Protein 2CZY (pdb70)

Solvent-accessible surface area: 6232 Å² total; per-residue (Å²): 140,41,116,90,126,51,1,67,64,16,18,89,78,0,115,117,132,33,62,110,66,101,74,18,39,104,10,2,38,90,5,0,110,75,30,73,80,171,94,49,104,16,68,18,0,12,180,115,0,15,138,30,2,147,140,53,94,115,10,18,89,22,0,43,76,11,15,69,145,68,110,143,21,102,136,110,258,55,105,47,0,80,40,6,0,71,12,22,71,94,23,214

Nearest PDB structures (foldseek):
  2czy-assembly1_A  TM=9.725E-01  e=4.189E-11  Mus musculus
  2cr7-assembly1_A  TM=8.121E-01  e=2.589E-08  Mus musculus
  6xaw-assembly1_A  TM=9.182E-01  e=4.807E-04  Saccharomyces cerevisiae S288C
  6xdj-assembly1_A  TM=7.863E-01  e=4.947E-03  Serratia sp. FS14
  8i02-assembly1_A  TM=8.839E-01  e=1.018E-01  Schizosaccharomyces pombe

Sequence (92 aa):
PVHVEDALTYLDQVKIRFGSDPATYNGFLEIMKEFKSQSIDTPGVIRRVSQLFHEHPDLIVGFNAFLPLGYRIDIPKAPQLIMLANVALTGEPVHVEDALTYLDQVKIRFGSDPATYNGFLEIMKEFKSQSIDTPGVIRRVSQLFHEHPDLIVGFNAFLPLGYRIDIPKAPQLIMLANVALTGEPVHVEDALTYLDQVKIRFGSDPATYNGFLEIMKEFKSQSIDTPGVIRRVSQLFHEHPDLIVGFNAFLPLGYRIDIPKAPQLIMLANVALTGEPVHVEDALTYLDQVKIRFGSDPATYNGFLEIMKEFKSQSIDTPGVIRRVSQLFHEHPDLIVGFNAFLPLGYRIDIPKAPQLIMLANVALTGEPVHVEDALTYLDQVKIRFGSDPATYNGFLEIMKEFKSQSIDTPGVIRRVSQLFHEHPDLIVGFNAFLPLGYRIDIPKAPQLIMLANVALTGEPVHVEDALTYLDQVKIRFGSDPATYNGFLEIMKEFKSQSIDTPGVIRRVSQLFHEHPDLIVGFNAFLPLGYRIDIPKAPQLIMLANVALTGEPVHVEDALTYLDQVKIRFGSDPATYNGFLEIMKEFKSQSIDTPGVIRRVSQLFHEHPDLIVGFNAFLPLGYRIDIPKAPQLIMLANVALTGEPVHVEDALTYLDQVKIRFGSDPATYNGFLEIMKEFKSQSIDTPGVIRRVSQLFHEHPDLIVGFNAFLPLGYRIDIPKAPQLIMLANVALTGEPVHVEDALTYLDQVKIRFGSDPATYNGFLEIMKEFKSQSIDTPGVIRRVSQLFHEHPDLIVGFNAFLPLGYRIDIPKAPQLIMLANVALTGEPVHVEDALTYLDQVKIRFGSDPATYNGFLEIMKEFKSQSIDTPGVIRRVSQLFHEHPDLIVGFNAFLPLGYRIDIPKAPQLIMLANVALTGEPVHVEDALTYLDQVKIRFGSDPATYNGFLEIMKEFKSQSIDTPGVIRRVSQLFHEHPDLIVGFNAFLPLGYRIDIPKAPQLIMLANVALTGEPVHVEDALTYLDQVKIRFGSDPATYNGFLEIMKEFKSQSIDTPGVIRRVSQLFHEHPDLIVGFNAFLPLGYRIDIPKAPQLIMLANVALTGEPVHVEDALTYLDQVKIRFGSDPATYNGFLEIMKEFKSQSIDTPGVIRRVSQLFHEHPDLIVGFNAFLPLGYRIDIPKAPQLIMLANVALTGEPVHVEDALTYLDQVKIRFGSDPATYNGFLEIMKEFKSQSIDTPGVIRRVSQLFHEHPDLIVGFNAFLPLGYRIDIPKAPQLIMLANVALTGEPVHVEDALTYLDQVKIRFGSDPATYNGFLEIMKEFKSQSIDTPGVIRRVSQLFHEHPDLIVGFNAFLPLGYRIDIPKAPQLIMLANVALTGEPVHVEDALTYLDQVKIRFGSDPATYNGFLEIMKEFKSQSIDTPGVIRRVSQLFHEHPDLIVGFNAFLPLGYRIDIPKAPQLIMLANVALTGEPVHVEDALTYLDQVKIRFGSDPATYNGFLEIMKEFKSQSIDTPGVIRRVSQLFHEHPDLIVGFNAFLPLGYRIDIPKAPQLIMLANVALTGEPVHVEDALTYLDQVKIRFGSDPATYNGFLEIMKEFKSQSIDTPGVIRRVSQLFHEHPDLIVGFNAFLPLGYRIDIPKAPQLIMLANVALTGEPVHVEDALTYLDQVKIRFGSDPATYNGFLEIMKEFKSQSIDTPGVIRRVSQLFHEHPDLIVGFNAFLPLGYRIDIPKAPQLIMLANVALTGEPVHVEDALTYLDQVKIRFGSDPATYNGFLEIMKEFKSQSIDTPGVIRRVSQLFHEHPDLIVGFNAFLPLGYRIDIPKAPQLIMLANVALTGE

Foldseek 3Di:
DPDPVLVVVLLVVQCVVQVVPCVLSVQLCCLVVVVVVVPDDPVVSLVSQLVSPLDDVVNNVSVQVPDDPVDGRDNDD/DVCVVVVVCVVVVPD

GO terms:
  GO:0005515 protein binding (F, IPI)
  GO:0005634 nucleus (C, IDA)
  GO:0005737 cytoplasm (C, IDA)
  GO:0048738 cardiac muscle tissue development (P, IDA)
  GO:0007519 skeletal muscle tissue development (P, IDA)
  GO:0045786 negative regulation of cell cycle (P, TAS)
  GO:0001741 XY body (C, IDA)
  GO:0000805 X chromosome (C, IDA)
  GO:0000806 Y chromosome (C, IDA)
  GO:0030849 autosome (C, IDA)
  GO:0003682 chromatin binding (F, IDA)
  GO:0003714 transcription corepressor activity (F, IDA)
  GO:0045892 negative regulation of DNA-templated transcription (P, IDA)

Structure (mmCIF, N/CA/C/O backbone):
data_2CZY
#
_entry.id   2CZY
#
loop_
_entity.id
_entity.type
_entity.pdbx_description
1 polymer 'Paired amphipathic helix protein Sin3b'
2 polymer 'transcription factor REST (version 3)'
#
loop_
_atom_site.group_PDB
_atom_site.id
_atom_site.type_symbol
_atom_site.label_atom_id
_atom_site.label_alt_id
_atom_site.label_comp_id
_atom_site.label_asym_id
_atom_site.label_entity_id
_atom_site.label_seq_id
_atom_site.pdbx_PDB_ins_code
_atom_site.Cartn_x
_atom_site.Cartn_y
_atom_site.Cartn_z
_atom_site.occupancy
_atom_site.B_iso_or_equiv
_atom_site.auth_seq_id
_atom_site.auth_comp_id
_atom_site.auth_asym_id
_atom_site.auth_atom_id
_atom_site.pdbx_PDB_model_num
ATOM 1 N N . PRO A 1 1 ? 2.744 13.454 -7.692 1.00 0.00 31 PRO A N 1
ATOM 2 C CA . PRO A 1 1 ? 2.623 14.104 -6.359 1.00 0.00 31 PRO A CA 1
ATOM 3 C C . PRO A 1 1 ? 1.888 13.213 -5.358 1.00 0.00 31 PRO A C 1
ATOM 4 O O . PRO A 1 1 ? 0.657 13.170 -5.339 1.00 0.00 31 PRO A O 1
ATOM 17 N N . VAL A 1 2 ? 2.650 12.507 -4.530 1.00 0.00 32 VAL A N 1
ATOM 18 C CA . VAL A 1 2 ? 2.082 11.623 -3.531 1.00 0.00 32 VAL A CA 1
ATOM 19 C C . VAL A 1 2 ? 1.346 12.409 -2.451 1.00 0.00 32 VAL A C 1
ATOM 20 O O . VAL A 1 2 ? 1.903 12.701 -1.393 1.00 0.00 32 VAL A O 1
ATOM 33 N N . HIS A 1 3 ? 0.091 12.750 -2.726 1.00 0.00 33 HIS A N 1
ATOM 34 C CA . HIS A 1 3 ? -0.721 13.502 -1.777 1.00 0.00 33 HIS A CA 1
ATOM 35 C C . HIS A 1 3 ? -2.026 12.770 -1.480 1.00 0.00 33 HIS A C 1
ATOM 36 O O . HIS A 1 3 ? -2.252 11.663 -1.968 1.00 0.00 33 HIS A O 1
ATOM 51 N N . VAL A 1 4 ? -2.883 13.395 -0.676 1.00 0.00 34 VAL A N 1
ATOM 52 C CA . VAL A 1 4 ? -4.166 12.802 -0.316 1.00 0.00 34 VAL A CA 1
ATOM 53 C C . VAL A 1 4 ? -4.947 12.378 -1.556 1.00 0.00 34 VAL A C 1
ATOM 54 O O . VAL A 1 4 ? -5.739 11.437 -1.511 1.00 0.00 34 VAL A O 1
ATOM 67 N N . GLU A 1 5 ? -4.714 13.077 -2.663 1.00 0.00 35 GLU A N 1
ATOM 68 C CA . GLU A 1 5 ? -5.394 12.773 -3.916 1.00 0.00 35 GLU A CA 1
ATOM 69 C C . GLU A 1 5 ? -4.849 11.485 -4.529 1.00 0.00 35 GLU A C 1
ATOM 70 O O . GLU A 1 5 ? -5.608 10.659 -5.036 1.00 0.00 35 GLU A O 1
ATOM 82 N N . ASP A 1 6 ? -3.531 11.322 -4.475 1.00 0.00 36 ASP A N 1
ATOM 83 C CA . ASP A 1 6 ? -2.885 10.135 -5.024 1.00 0.00 36 ASP A CA 1
ATOM 84 C C . ASP A 1 6 ? -3.248 8.896 -4.212 1.00 0.00 36 ASP A C 1
ATOM 85 O O . ASP A 1 6 ? -3.452 7.816 -4.767 1.00 0.00 36 ASP A O 1
ATOM 94 N N . ALA A 1 7 ? -3.330 9.060 -2.896 1.00 0.00 37 ALA A N 1
ATOM 95 C CA . ALA A 1 7 ? -3.671 7.954 -2.010 1.00 0.00 37 ALA A CA 1
ATOM 96 C C . ALA A 1 7 ? -5.148 7.596 -2.132 1.00 0.00 37 ALA A C 1
ATOM 97 O O . ALA A 1 7 ? -5.526 6.429 -2.021 1.00 0.00 37 ALA A O 1
ATOM 104 N N . LEU A 1 8 ? -5.979 8.607 -2.363 1.00 0.00 38 LEU A N 1
ATOM 105 C CA . LEU A 1 8 ? -7.415 8.401 -2.501 1.00 0.00 38 LEU A CA 1
ATOM 106 C C . LEU A 1 8 ? -7.727 7.532 -3.715 1.00 0.00 38 LEU A C 1
ATOM 107 O O . LEU A 1 8 ? -8.417 6.519 -3.605 1.00 0.00 38 LEU A O 1
ATOM 123 N N . THR A 1 9 ? -7.214 7.935 -4.874 1.00 0.00 39 THR A N 1
ATOM 124 C CA . THR A 1 9 ? -7.440 7.191 -6.108 1.00 0.00 39 THR A CA 1
ATOM 125 C C . THR A 1 9 ? -6.912 5.766 -5.989 1.00 0.00 39 THR A C 1
ATOM 126 O O . THR A 1 9 ? -7.556 4.815 -6.431 1.00 0.00 39 THR A O 1
ATOM 137 N N . TYR A 1 10 ? -5.731 5.629 -5.395 1.00 0.00 40 TYR A N 1
ATOM 138 C CA . TYR A 1 10 ? -5.108 4.322 -5.225 1.00 0.00 40 TYR A CA 1
ATOM 139 C C . TYR A 1 10 ? -6.066 3.343 -4.552 1.00 0.00 40 TYR A C 1
ATOM 140 O O . TYR A 1 10 ? -6.222 2.207 -4.997 1.00 0.00 40 TYR A O 1
ATOM 158 N N . LEU A 1 11 ? -6.704 3.795 -3.477 1.00 0.00 41 LEU A N 1
ATOM 159 C CA . LEU A 1 11 ? -7.647 2.960 -2.742 1.00 0.00 41 LEU A CA 1
ATOM 160 C C . LEU A 1 11 ? -8.845 2.595 -3.614 1.00 0.00 41 LEU A C 1
ATOM 161 O O . LEU A 1 11 ? -9.292 1.449 -3.621 1.00 0.00 41 LEU A O 1
ATOM 177 N N . ASP A 1 12 ? -9.358 3.577 -4.347 1.00 0.00 42 ASP A N 1
ATOM 178 C CA . ASP A 1 12 ? -10.504 3.359 -5.223 1.00 0.00 42 ASP A CA 1
ATOM 179 C C . ASP A 1 12 ? -10.139 2.433 -6.377 1.00 0.00 42 ASP A C 1
ATOM 180 O O . ASP A 1 12 ? -10.983 1.701 -6.894 1.00 0.00 42 ASP A O 1
ATOM 189 N N . GLN A 1 13 ? -8.874 2.470 -6.772 1.00 0.00 43 GLN A N 1
ATOM 190 C CA . GLN A 1 13 ? -8.388 1.634 -7.864 1.00 0.00 43 GLN A CA 1
ATOM 191 C C . GLN A 1 13 ? -8.192 0.197 -7.399 1.00 0.00 43 GLN A C 1
ATOM 192 O O . GLN A 1 13 ? -8.358 -0.747 -8.171 1.00 0.00 43 GLN A O 1
ATOM 206 N N . VAL A 1 14 ? -7.845 0.044 -6.131 1.00 0.00 44 VAL A N 1
ATOM 207 C CA . VAL A 1 14 ? -7.628 -1.274 -5.547 1.00 0.00 44 VAL A CA 1
ATOM 208 C C . VAL A 1 14 ? -8.955 -1.941 -5.195 1.00 0.00 44 VAL A C 1
ATOM 209 O O . VAL A 1 14 ? -9.043 -3.167 -5.125 1.00 0.00 44 VAL A O 1
ATOM 222 N N . LYS A 1 15 ? -9.982 -1.127 -4.973 1.00 0.00 45 LYS A N 1
ATOM 223 C CA . LYS A 1 15 ? -11.303 -1.640 -4.628 1.00 0.00 45 LYS A CA 1
ATOM 224 C C . LYS A 1 15 ? -12.024 -2.164 -5.866 1.00 0.00 45 LYS A C 1
ATOM 225 O O . LYS A 1 15 ? -12.634 -3.233 -5.836 1.00 0.00 45 LYS A O 1
ATOM 244 N N . ILE A 1 16 ? -11.955 -1.402 -6.953 1.00 0.00 46 ILE A N 1
ATOM 245 C CA . ILE A 1 16 ? -12.604 -1.787 -8.198 1.00 0.00 46 ILE A CA 1
ATOM 246 C C . ILE A 1 16 ? -11.925 -3.002 -8.826 1.00 0.00 46 ILE A C 1
ATOM 247 O O . ILE A 1 16 ? -12.585 -3.982 -9.172 1.00 0.00 46 ILE A O 1
ATOM 263 N N . ARG A 1 17 ? -10.606 -2.930 -8.972 1.00 0.00 47 ARG A N 1
ATOM 264 C CA . ARG A 1 17 ? -9.841 -4.024 -9.563 1.00 0.00 47 ARG A CA 1
ATOM 265 C C . ARG A 1 17 ? -10.052 -5.324 -8.790 1.00 0.00 47 ARG A C 1
ATOM 266 O O . ARG A 1 17 ? -9.972 -6.413 -9.357 1.00 0.00 47 ARG A O 1
ATOM 287 N N . PHE A 1 18 ? -10.322 -5.203 -7.494 1.00 0.00 48 PHE A N 1
ATOM 288 C CA . PHE A 1 18 ? -10.544 -6.371 -6.648 1.00 0.00 48 PHE A CA 1
ATOM 289 C C . PHE A 1 18 ? -11.972 -6.390 -6.112 1.00 0.00 48 PHE A C 1
ATOM 290 O O . PHE A 1 18 ? -12.208 -6.745 -4.957 1.00 0.00 48 PHE A O 1
ATOM 307 N N . GLY A 1 19 ? -12.919 -6.004 -6.960 1.00 0.00 49 GLY A N 1
ATOM 308 C CA . GLY A 1 19 ? -14.312 -5.984 -6.556 1.00 0.00 49 GLY A CA 1
ATOM 309 C C . GLY A 1 19 ? -14.839 -7.364 -6.212 1.00 0.00 49 GLY A C 1
ATOM 310 O O . GLY A 1 19 ? -15.757 -7.501 -5.404 1.00 0.00 49 GLY A O 1
ATOM 314 N N . SER A 1 20 ? -14.258 -8.388 -6.828 1.00 0.00 50 SER A N 1
ATOM 315 C CA . SER A 1 20 ? -14.675 -9.764 -6.582 1.00 0.00 50 SER A CA 1
ATOM 316 C C . SER A 1 20 ? -13.771 -10.447 -5.558 1.00 0.00 50 SER A C 1
ATOM 317 O O . SER A 1 20 ? -13.895 -11.648 -5.315 1.00 0.00 50 SER A O 1
ATOM 325 N N . ASP A 1 21 ? -12.864 -9.682 -4.956 1.00 0.00 51 ASP A N 1
ATOM 326 C CA . ASP A 1 21 ? -11.951 -10.219 -3.962 1.00 0.00 51 ASP A CA 1
ATOM 327 C C . ASP A 1 21 ? -11.758 -9.234 -2.810 1.00 0.00 51 ASP A C 1
ATOM 328 O O . ASP A 1 21 ? -10.825 -8.431 -2.820 1.00 0.00 51 ASP A O 1
ATOM 337 N N . PRO A 1 22 ? -12.641 -9.285 -1.798 1.00 0.00 52 PRO A N 1
ATOM 338 C CA . PRO A 1 22 ? -12.563 -8.394 -0.636 1.00 0.00 52 PRO A CA 1
ATOM 339 C C . PRO A 1 22 ? -11.371 -8.709 0.262 1.00 0.00 52 PRO A C 1
ATOM 340 O O . PRO A 1 22 ? -10.881 -7.844 0.987 1.00 0.00 52 PRO A O 1
ATOM 351 N N . ALA A 1 23 ? -10.910 -9.955 0.210 1.00 0.00 53 ALA A N 1
ATOM 352 C CA . ALA A 1 23 ? -9.776 -10.385 1.020 1.00 0.00 53 ALA A CA 1
ATOM 353 C C . ALA A 1 23 ? -8.541 -9.537 0.734 1.00 0.00 53 ALA A C 1
ATOM 354 O O . ALA A 1 23 ? -7.837 -9.118 1.653 1.00 0.00 53 ALA A O 1
ATOM 361 N N . THR A 1 24 ? -8.284 -9.289 -0.545 1.00 0.00 54 THR A N 1
ATOM 362 C CA . THR A 1 24 ? -7.133 -8.491 -0.954 1.00 0.00 54 THR A CA 1
ATOM 363 C C . THR A 1 24 ? -7.220 -7.078 -0.386 1.00 0.00 54 THR A C 1
ATOM 364 O O . THR A 1 24 ? -6.237 -6.544 0.130 1.00 0.00 54 THR A O 1
ATOM 375 N N . TYR A 1 25 ? -8.401 -6.478 -0.483 1.00 0.00 55 TYR A N 1
ATOM 376 C CA . TYR A 1 25 ? -8.617 -5.127 0.021 1.00 0.00 55 TYR A CA 1
ATOM 377 C C . TYR A 1 25 ? -8.363 -5.059 1.523 1.00 0.00 55 TYR A C 1
ATOM 378 O O . TYR A 1 25 ? -7.616 -4.204 1.999 1.00 0.00 55 TYR A O 1
ATOM 396 N N . ASN A 1 26 ? -8.987 -5.969 2.266 1.00 0.00 56 ASN A N 1
ATOM 397 C CA . ASN A 1 26 ? -8.829 -6.013 3.714 1.00 0.00 56 ASN A CA 1
ATOM 398 C C . ASN A 1 26 ? -7.364 -6.211 4.095 1.00 0.00 56 ASN A C 1
ATOM 399 O O . ASN A 1 26 ? -6.913 -5.735 5.136 1.00 0.00 56 ASN A O 1
ATOM 410 N N . GLY A 1 27 ? -6.627 -6.916 3.242 1.00 0.00 57 GLY A N 1
ATOM 411 C CA . GLY A 1 27 ? -5.223 -7.163 3.505 1.00 0.00 57 GLY A CA 1
ATOM 412 C C . GLY A 1 27 ? -4.388 -5.899 3.430 1.00 0.00 57 GLY A C 1
ATOM 413 O O . GLY A 1 27 ? -3.526 -5.667 4.277 1.00 0.00 57 GLY A O 1
ATOM 417 N N . PHE A 1 28 ? -4.646 -5.080 2.416 1.00 0.00 58 PHE A N 1
ATOM 418 C CA . PHE A 1 28 ? -3.914 -3.833 2.234 1.00 0.00 58 PHE A CA 1
ATOM 419 C C . PHE A 1 28 ? -4.113 -2.905 3.428 1.00 0.00 58 PHE A C 1
ATOM 420 O O . PHE A 1 28 ? -3.161 -2.303 3.925 1.00 0.00 58 PHE A O 1
ATOM 437 N N . LEU A 1 29 ? -5.357 -2.794 3.885 1.00 0.00 59 LEU A N 1
ATOM 438 C CA . LEU A 1 29 ? -5.679 -1.940 5.022 1.00 0.00 59 LEU A CA 1
ATOM 439 C C . LEU A 1 29 ? -4.964 -2.417 6.280 1.00 0.00 59 LEU A C 1
ATOM 440 O O . LEU A 1 29 ? -4.521 -1.611 7.099 1.00 0.00 59 LEU A O 1
ATOM 456 N N . GLU A 1 30 ? -4.852 -3.733 6.429 1.00 0.00 60 GLU A N 1
ATOM 457 C CA . GLU A 1 30 ? -4.189 -4.318 7.588 1.00 0.00 60 GLU A CA 1
ATOM 458 C C . GLU A 1 30 ? -2.732 -3.876 7.661 1.00 0.00 60 GLU A C 1
ATOM 459 O O . GLU A 1 30 ? -2.238 -3.509 8.728 1.00 0.00 60 GLU A O 1
ATOM 471 N N . ILE A 1 31 ? -2.051 -3.910 6.521 1.00 0.00 61 ILE A N 1
ATOM 472 C CA . ILE A 1 31 ? -0.649 -3.512 6.456 1.00 0.00 61 ILE A CA 1
ATOM 473 C C . ILE A 1 31 ? -0.470 -2.066 6.906 1.00 0.00 61 ILE A C 1
ATOM 474 O O . ILE A 1 31 ? 0.338 -1.775 7.787 1.00 0.00 61 ILE A O 1
ATOM 490 N N . MET A 1 32 ? -1.230 -1.162 6.295 1.00 0.00 62 MET A N 1
ATOM 491 C CA . MET A 1 32 ? -1.154 0.254 6.634 1.00 0.00 62 MET A CA 1
ATOM 492 C C . MET A 1 32 ? -1.588 0.492 8.077 1.00 0.00 62 MET A C 1
ATOM 493 O O . MET A 1 32 ? -0.889 1.154 8.845 1.00 0.00 62 MET A O 1
ATOM 507 N N . LYS A 1 33 ? -2.745 -0.051 8.439 1.00 0.00 63 LYS A N 1
ATOM 508 C CA . LYS A 1 33 ? -3.272 0.102 9.791 1.00 0.00 63 LYS A CA 1
ATOM 509 C C . LYS A 1 33 ? -2.301 -0.465 10.821 1.00 0.00 63 LYS A C 1
ATOM 510 O O . LYS A 1 33 ? -2.109 0.112 11.892 1.00 0.00 63 LYS A O 1
ATOM 529 N N . GLU A 1 34 ? -1.689 -1.598 10.490 1.00 0.00 64 GLU A N 1
ATOM 530 C CA . GLU A 1 34 ? -0.736 -2.242 11.387 1.00 0.00 64 GLU A CA 1
ATOM 531 C C . GLU A 1 34 ? 0.511 -1.382 11.565 1.00 0.00 64 GLU A C 1
ATOM 532 O O . GLU A 1 34 ? 1.142 -1.399 12.622 1.00 0.00 64 GLU A O 1
ATOM 544 N N . PHE A 1 35 ? 0.860 -0.632 10.525 1.00 0.00 65 PHE A N 1
ATOM 545 C CA . PHE A 1 35 ? 2.032 0.235 10.567 1.00 0.00 65 PHE A CA 1
ATOM 546 C C . PHE A 1 35 ? 1.803 1.414 11.507 1.00 0.00 65 PHE A C 1
ATOM 547 O O . PHE A 1 35 ? 2.699 1.809 12.252 1.00 0.00 65 PHE A O 1
ATOM 564 N N . LYS A 1 36 ? 0.597 1.971 11.468 1.00 0.00 66 LYS A N 1
ATOM 565 C CA . LYS A 1 36 ? 0.251 3.105 12.318 1.00 0.00 66 LYS A CA 1
ATOM 566 C C . LYS A 1 36 ? 0.405 2.744 13.792 1.00 0.00 66 LYS A C 1
ATOM 567 O O . LYS A 1 36 ? 0.790 3.581 14.609 1.00 0.00 66 LYS A O 1
ATOM 586 N N . SER A 1 37 ? 0.104 1.493 14.123 1.00 0.00 67 SER A N 1
ATOM 587 C CA . SER A 1 37 ? 0.211 1.018 15.497 1.00 0.00 67 SER A CA 1
ATOM 588 C C . SER A 1 37 ? 1.661 1.040 15.980 1.00 0.00 67 SER A C 1
ATOM 589 O O . SER A 1 37 ? 1.924 0.961 17.180 1.00 0.00 67 SER A O 1
ATOM 597 N N . GLN A 1 38 ? 2.598 1.147 15.040 1.00 0.00 68 GLN A N 1
ATOM 598 C CA . GLN A 1 38 ? 4.020 1.179 15.373 1.00 0.00 68 GLN A CA 1
ATOM 599 C C . GLN A 1 38 ? 4.499 -0.193 15.839 1.00 0.00 68 GLN A C 1
ATOM 600 O O . GLN A 1 38 ? 5.297 -0.300 16.771 1.00 0.00 68 GLN A O 1
ATOM 614 N N . SER A 1 39 ? 4.006 -1.239 15.184 1.00 0.00 69 SER A N 1
ATOM 615 C CA . SER A 1 39 ? 4.383 -2.605 15.530 1.00 0.00 69 SER A CA 1
ATOM 616 C C . SER A 1 39 ? 5.116 -3.275 14.372 1.00 0.00 69 SER A C 1
ATOM 617 O O . SER A 1 39 ? 6.202 -3.828 14.549 1.00 0.00 69 SER A O 1
ATOM 625 N N . ILE A 1 40 ? 4.516 -3.221 13.188 1.00 0.00 70 ILE A N 1
ATOM 626 C CA . ILE A 1 40 ? 5.113 -3.823 12.001 1.00 0.00 70 ILE A CA 1
ATOM 627 C C . ILE A 1 40 ? 6.197 -2.922 11.416 1.00 0.00 70 ILE A C 1
ATOM 628 O O . ILE A 1 40 ? 5.986 -1.725 11.221 1.00 0.00 70 ILE A O 1
ATOM 644 N N . ASP A 1 41 ? 7.357 -3.507 11.139 1.00 0.00 71 ASP A N 1
ATOM 645 C CA . ASP A 1 41 ? 8.476 -2.758 10.577 1.00 0.00 71 ASP A CA 1
ATOM 646 C C . ASP A 1 41 ? 8.220 -2.418 9.111 1.00 0.00 71 ASP A C 1
ATOM 647 O O . ASP A 1 41 ? 7.245 -2.878 8.519 1.00 0.00 71 ASP A O 1
ATOM 656 N N . THR A 1 42 ? 9.103 -1.608 8.533 1.00 0.00 72 THR A N 1
ATOM 657 C CA . THR A 1 42 ? 8.969 -1.205 7.136 1.00 0.00 72 THR A CA 1
ATOM 658 C C . THR A 1 42 ? 8.996 -2.423 6.213 1.00 0.00 72 THR A C 1
ATOM 659 O O . THR A 1 42 ? 8.050 -2.662 5.463 1.00 0.00 72 THR A O 1
ATOM 670 N N . PRO A 1 43 ? 10.083 -3.216 6.258 1.00 0.00 73 PRO A N 1
ATOM 671 C CA . PRO A 1 43 ? 10.222 -4.413 5.423 1.00 0.00 73 PRO A CA 1
ATOM 672 C C . PRO A 1 43 ? 8.954 -5.260 5.404 1.00 0.00 73 PRO A C 1
ATOM 673 O O . PRO A 1 43 ? 8.649 -5.918 4.409 1.00 0.00 73 PRO A O 1
ATOM 684 N N . GLY A 1 44 ? 8.217 -5.237 6.510 1.00 0.00 74 GLY A N 1
ATOM 685 C CA . GLY A 1 44 ? 6.989 -6.004 6.599 1.00 0.00 74 GLY A CA 1
ATOM 686 C C . GLY A 1 44 ? 5.879 -5.421 5.747 1.00 0.00 74 GLY A C 1
ATOM 687 O O . GLY A 1 44 ? 5.040 -6.153 5.222 1.00 0.00 74 GLY A O 1
ATOM 691 N N . VAL A 1 45 ? 5.876 -4.099 5.609 1.00 0.00 75 VAL A N 1
ATOM 692 C CA . VAL A 1 45 ? 4.862 -3.417 4.813 1.00 0.00 75 VAL A CA 1
ATOM 693 C C . VAL A 1 45 ? 5.066 -3.679 3.326 1.00 0.00 75 VAL A C 1
ATOM 694 O O . VAL A 1 45 ? 4.126 -4.028 2.611 1.00 0.00 75 VAL A O 1
ATOM 707 N N . ILE A 1 46 ? 6.301 -3.509 2.866 1.00 0.00 76 ILE A N 1
ATOM 708 C CA . ILE A 1 46 ? 6.632 -3.727 1.464 1.00 0.00 76 ILE A CA 1
ATOM 709 C C . ILE A 1 46 ? 6.515 -5.201 1.092 1.00 0.00 76 ILE A C 1
ATOM 710 O O . ILE A 1 46 ? 6.172 -5.541 -0.040 1.00 0.00 76 ILE A O 1
ATOM 726 N N . ARG A 1 47 ? 6.803 -6.073 2.053 1.00 0.00 77 ARG A N 1
ATOM 727 C CA . ARG A 1 47 ? 6.731 -7.512 1.826 1.00 0.00 77 ARG A CA 1
ATOM 728 C C . ARG A 1 47 ? 5.301 -7.945 1.519 1.00 0.00 77 ARG A C 1
ATOM 729 O O . ARG A 1 47 ? 5.044 -8.613 0.517 1.00 0.00 77 ARG A O 1
ATOM 750 N N . ARG A 1 48 ? 4.371 -7.561 2.389 1.00 0.00 78 ARG A N 1
ATOM 751 C CA . ARG A 1 48 ? 2.966 -7.911 2.210 1.00 0.00 78 ARG A CA 1
ATOM 752 C C . ARG A 1 48 ? 2.446 -7.414 0.865 1.00 0.00 78 ARG A C 1
ATOM 753 O O . ARG A 1 48 ? 1.807 -8.159 0.123 1.00 0.00 78 ARG A O 1
ATOM 774 N N . VAL A 1 49 ? 2.725 -6.152 0.556 1.00 0.00 79 VAL A N 1
ATOM 775 C CA . VAL A 1 49 ? 2.287 -5.560 -0.701 1.00 0.00 79 VAL A CA 1
ATOM 776 C C . VAL A 1 49 ? 2.894 -6.295 -1.891 1.00 0.00 79 VAL A C 1
ATOM 777 O O . VAL A 1 49 ? 2.217 -6.552 -2.887 1.00 0.00 79 VAL A O 1
ATOM 790 N N . SER A 1 50 ? 4.175 -6.632 -1.781 1.00 0.00 80 SER A N 1
ATOM 791 C CA . SER A 1 50 ? 4.874 -7.339 -2.847 1.00 0.00 80 SER A CA 1
ATOM 792 C C . SER A 1 50 ? 4.255 -8.710 -3.097 1.00 0.00 80 SER A C 1
ATOM 793 O O . SER A 1 50 ? 4.366 -9.263 -4.191 1.00 0.00 80 SER A O 1
ATOM 801 N N . GLN A 1 51 ? 3.602 -9.251 -2.076 1.00 0.00 81 GLN A N 1
ATOM 802 C CA . GLN A 1 51 ? 2.963 -10.558 -2.181 1.00 0.00 81 GLN A CA 1
ATOM 803 C C . GLN A 1 51 ? 1.479 -10.411 -2.503 1.00 0.00 81 GLN A C 1
ATOM 804 O O . GLN A 1 51 ? 0.907 -11.221 -3.233 1.00 0.00 81 GLN A O 1
ATOM 818 N N . LEU A 1 52 ? 0.861 -9.371 -1.952 1.00 0.00 82 LEU A N 1
ATOM 819 C CA . LEU A 1 52 ? -0.556 -9.114 -2.177 1.00 0.00 82 LEU A CA 1
ATOM 820 C C . LEU A 1 52 ? -0.832 -8.838 -3.652 1.00 0.00 82 LEU A C 1
ATOM 821 O O . LEU A 1 52 ? -1.793 -9.352 -4.222 1.00 0.00 82 LEU A O 1
ATOM 837 N N . PHE A 1 53 ? 0.019 -8.019 -4.263 1.00 0.00 83 PHE A N 1
ATOM 838 C CA . PHE A 1 53 ? -0.132 -7.672 -5.671 1.00 0.00 83 PHE A CA 1
ATOM 839 C C . PHE A 1 53 ? 0.929 -8.367 -6.520 1.00 0.00 83 PHE A C 1
ATOM 840 O O . PHE A 1 53 ? 1.625 -7.727 -7.310 1.00 0.00 83 PHE A O 1
ATOM 857 N N . HIS A 1 54 ? 1.050 -9.679 -6.349 1.00 0.00 84 HIS A N 1
ATOM 858 C CA . HIS A 1 54 ? 2.027 -10.461 -7.095 1.00 0.00 84 HIS A CA 1
ATOM 859 C C . HIS A 1 54 ? 1.683 -10.493 -8.582 1.00 0.00 84 HIS A C 1
ATOM 860 O O . HIS A 1 54 ? 2.570 -10.579 -9.432 1.00 0.00 84 HIS A O 1
ATOM 875 N N . GLU A 1 55 ? 0.392 -10.428 -8.889 1.00 0.00 85 GLU A N 1
ATOM 876 C CA . GLU A 1 55 ? -0.065 -10.452 -10.275 1.00 0.00 85 GLU A CA 1
ATOM 877 C C . GLU A 1 55 ? -0.626 -9.094 -10.692 1.00 0.00 85 GLU A C 1
ATOM 878 O O . GLU A 1 55 ? -1.471 -9.010 -11.583 1.00 0.00 85 GLU A O 1
ATOM 890 N N . HIS A 1 56 ? -0.150 -8.035 -10.044 1.00 0.00 86 HIS A N 1
ATOM 891 C CA . HIS A 1 56 ? -0.606 -6.684 -10.352 1.00 0.00 86 HIS A CA 1
ATOM 892 C C . HIS A 1 56 ? 0.557 -5.695 -10.323 1.00 0.00 86 HIS A C 1
ATOM 893 O O . HIS A 1 56 ? 0.919 -5.184 -9.265 1.00 0.00 86 HIS A O 1
ATOM 908 N N . PRO A 1 57 ? 1.162 -5.409 -11.491 1.00 0.00 87 PRO A N 1
ATOM 909 C CA . PRO A 1 57 ? 2.289 -4.475 -11.585 1.00 0.00 87 PRO A CA 1
ATOM 910 C C . PRO A 1 57 ? 1.878 -3.038 -11.284 1.00 0.00 87 PRO A C 1
ATOM 911 O O . PRO A 1 57 ? 2.520 -2.352 -10.489 1.00 0.00 87 PRO A O 1
ATOM 922 N N . ASP A 1 58 ? 0.801 -2.588 -11.920 1.00 0.00 88 ASP A N 1
ATOM 923 C CA . ASP A 1 58 ? 0.301 -1.230 -11.723 1.00 0.00 88 ASP A CA 1
ATOM 924 C C . ASP A 1 58 ? 0.036 -0.942 -10.245 1.00 0.00 88 ASP A C 1
ATOM 925 O O . ASP A 1 58 ? -0.015 0.215 -9.830 1.00 0.00 88 ASP A O 1
ATOM 934 N N . LEU A 1 59 ? -0.126 -1.999 -9.455 1.00 0.00 89 LEU A N 1
ATOM 935 C CA . LEU A 1 59 ? -0.380 -1.852 -8.028 1.00 0.00 89 LEU A CA 1
ATOM 936 C C . LEU A 1 59 ? 0.930 -1.718 -7.267 1.00 0.00 89 LEU A C 1
ATOM 937 O O . LEU A 1 59 ? 1.153 -0.737 -6.559 1.00 0.00 89 LEU A O 1
ATOM 953 N N . ILE A 1 60 ? 1.804 -2.706 -7.431 1.00 0.00 90 ILE A N 1
ATOM 954 C CA . ILE A 1 60 ? 3.100 -2.689 -6.771 1.00 0.00 90 ILE A CA 1
ATOM 955 C C . ILE A 1 60 ? 3.907 -1.475 -7.221 1.00 0.00 90 ILE A C 1
ATOM 956 O O . ILE A 1 60 ? 4.733 -0.952 -6.472 1.00 0.00 90 ILE A O 1
ATOM 972 N N . VAL A 1 61 ? 3.652 -1.026 -8.448 1.00 0.00 91 VAL A N 1
ATOM 973 C CA . VAL A 1 61 ? 4.349 0.133 -8.992 1.00 0.00 91 VAL A CA 1
ATOM 974 C C . VAL A 1 61 ? 3.802 1.420 -8.384 1.00 0.00 91 VAL A C 1
ATOM 975 O O . VAL A 1 61 ? 4.562 2.281 -7.936 1.00 0.00 91 VAL A O 1
ATOM 988 N N . GLY A 1 62 ? 2.478 1.543 -8.362 1.00 0.00 92 GLY A N 1
ATOM 989 C CA . GLY A 1 62 ? 1.854 2.725 -7.797 1.00 0.00 92 GLY A CA 1
ATOM 990 C C . GLY A 1 62 ? 2.307 2.986 -6.374 1.00 0.00 92 GLY A C 1
ATOM 991 O O . GLY A 1 62 ? 2.527 4.132 -5.985 1.00 0.00 92 GLY A O 1
ATOM 995 N N . PHE A 1 63 ? 2.451 1.916 -5.598 1.00 0.00 93 PHE A N 1
ATOM 996 C CA . PHE A 1 63 ? 2.885 2.029 -4.214 1.00 0.00 93 PHE A CA 1
ATOM 997 C C . PHE A 1 63 ? 4.376 2.326 -4.138 1.00 0.00 93 PHE A C 1
ATOM 998 O O . PHE A 1 63 ? 4.841 3.017 -3.231 1.00 0.00 93 PHE A O 1
ATOM 1015 N N . ASN A 1 64 ? 5.118 1.799 -5.101 1.00 0.00 94 ASN A N 1
ATOM 1016 C CA . ASN A 1 64 ? 6.562 2.005 -5.159 1.00 0.00 94 ASN A CA 1
ATOM 1017 C C . ASN A 1 64 ? 6.891 3.486 -5.310 1.00 0.00 94 ASN A C 1
ATOM 1018 O O . ASN A 1 64 ? 7.936 3.951 -4.854 1.00 0.00 94 ASN A O 1
ATOM 1029 N N . ALA A 1 65 ? 5.993 4.222 -5.958 1.00 0.00 95 ALA A N 1
ATOM 1030 C CA . ALA A 1 65 ? 6.184 5.651 -6.175 1.00 0.00 95 ALA A CA 1
ATOM 1031 C C . ALA A 1 65 ? 6.084 6.442 -4.869 1.00 0.00 95 ALA A C 1
ATOM 1032 O O . ALA A 1 65 ? 6.376 7.638 -4.839 1.00 0.00 95 ALA A O 1
ATOM 1039 N N . PHE A 1 66 ? 5.669 5.777 -3.794 1.00 0.00 96 PHE A N 1
ATOM 1040 C CA . PHE A 1 66 ? 5.533 6.433 -2.498 1.00 0.00 96 PHE A CA 1
ATOM 1041 C C . PHE A 1 66 ? 6.736 6.139 -1.607 1.00 0.00 96 PHE A C 1
ATOM 1042 O O . PHE A 1 66 ? 7.209 7.012 -0.878 1.00 0.00 96 PHE A O 1
ATOM 1059 N N . LEU A 1 67 ? 7.228 4.905 -1.668 1.00 0.00 97 LEU A N 1
ATOM 1060 C CA . LEU A 1 67 ? 8.375 4.501 -0.864 1.00 0.00 97 LEU A CA 1
ATOM 1061 C C . LEU A 1 67 ? 9.656 5.167 -1.368 1.00 0.00 97 LEU A C 1
ATOM 1062 O O . LEU A 1 67 ? 9.882 5.256 -2.575 1.00 0.00 97 LEU A O 1
ATOM 1078 N N . PRO A 1 68 ? 10.514 5.644 -0.448 1.00 0.00 98 PRO A N 1
ATOM 1079 C CA . PRO A 1 68 ? 11.772 6.302 -0.810 1.00 0.00 98 PRO A CA 1
ATOM 1080 C C . PRO A 1 68 ? 12.837 5.310 -1.260 1.00 0.00 98 PRO A C 1
ATOM 1081 O O . PRO A 1 68 ? 12.619 4.098 -1.240 1.00 0.00 98 PRO A O 1
ATOM 1092 N N . LEU A 1 69 ? 13.991 5.830 -1.665 1.00 0.00 99 LEU A N 1
ATOM 1093 C CA . LEU A 1 69 ? 15.092 4.990 -2.119 1.00 0.00 99 LEU A CA 1
ATOM 1094 C C . LEU A 1 69 ? 15.543 4.039 -1.015 1.00 0.00 99 LEU A C 1
ATOM 1095 O O . LEU A 1 69 ? 16.024 2.939 -1.288 1.00 0.00 99 LEU A O 1
ATOM 1111 N N . GLY A 1 70 ? 15.386 4.470 0.233 1.00 0.00 100 GLY A N 1
ATOM 1112 C CA . GLY A 1 70 ? 15.783 3.644 1.359 1.00 0.00 100 GLY A CA 1
ATOM 1113 C C . GLY A 1 70 ? 15.081 2.301 1.372 1.00 0.00 100 GLY A C 1
ATOM 1114 O O . GLY A 1 70 ? 15.723 1.257 1.255 1.00 0.00 100 GLY A O 1
ATOM 1118 N N . TYR A 1 71 ? 13.760 2.326 1.516 1.00 0.00 101 TYR A N 1
ATOM 1119 C CA . TYR A 1 71 ? 12.970 1.100 1.546 1.00 0.00 101 TYR A CA 1
ATOM 1120 C C . TYR A 1 71 ? 12.236 0.894 0.226 1.00 0.00 101 TYR A C 1
ATOM 1121 O O . TYR A 1 71 ? 11.093 1.324 0.067 1.00 0.00 101 TYR A O 1
ATOM 1139 N N . ARG A 1 72 ? 12.898 0.235 -0.719 1.00 0.00 102 ARG A N 1
ATOM 1140 C CA . ARG A 1 72 ? 12.307 -0.030 -2.025 1.00 0.00 102 ARG A CA 1
ATOM 1141 C C . ARG A 1 72 ? 11.503 -1.325 -2.006 1.00 0.00 102 ARG A C 1
ATOM 1142 O O . ARG A 1 72 ? 11.435 -2.010 -0.986 1.00 0.00 102 ARG A O 1
ATOM 1163 N N . ILE A 1 73 ? 10.895 -1.656 -3.141 1.00 0.00 103 ILE A N 1
ATOM 1164 C CA . ILE A 1 73 ? 10.096 -2.869 -3.255 1.00 0.00 103 ILE A CA 1
ATOM 1165 C C . ILE A 1 73 ? 10.792 -3.906 -4.130 1.00 0.00 103 ILE A C 1
ATOM 1166 O O . ILE A 1 73 ? 11.395 -3.569 -5.148 1.00 0.00 103 ILE A O 1
ATOM 1182 N N . ASP A 1 74 ? 10.703 -5.169 -3.726 1.00 0.00 104 ASP A N 1
ATOM 1183 C CA . ASP A 1 74 ? 11.323 -6.256 -4.474 1.00 0.00 104 ASP A CA 1
ATOM 1184 C C . ASP A 1 74 ? 10.265 -7.135 -5.134 1.00 0.00 104 ASP A C 1
ATOM 1185 O O . ASP A 1 74 ? 9.129 -7.211 -4.666 1.00 0.00 104 ASP A O 1
ATOM 1194 N N . ILE A 1 75 ? 10.645 -7.799 -6.221 1.00 0.00 105 ILE A N 1
ATOM 1195 C CA . ILE A 1 75 ? 9.728 -8.672 -6.943 1.00 0.00 105 ILE A CA 1
ATOM 1196 C C . ILE A 1 75 ? 10.254 -10.106 -6.990 1.00 0.00 105 ILE A C 1
ATOM 1197 O O . ILE A 1 75 ? 10.801 -10.542 -8.003 1.00 0.00 105 ILE A O 1
ATOM 1213 N N . PRO A 1 76 ? 10.096 -10.859 -5.888 1.00 0.00 106 PRO A N 1
ATOM 1214 C CA . PRO A 1 76 ? 10.558 -12.250 -5.809 1.00 0.00 106 PRO A CA 1
ATOM 1215 C C . PRO A 1 76 ? 9.994 -13.110 -6.933 1.00 0.00 106 PRO A C 1
ATOM 1216 O O . PRO A 1 76 ? 8.785 -13.328 -7.016 1.00 0.00 106 PRO A O 1
ATOM 1227 N N . LYS A 1 77 ? 10.878 -13.597 -7.798 1.00 0.00 107 LYS A N 1
ATOM 1228 C CA . LYS A 1 77 ? 10.468 -14.435 -8.920 1.00 0.00 107 LYS A CA 1
ATOM 1229 C C . LYS A 1 77 ? 9.784 -15.706 -8.427 1.00 0.00 107 LYS A C 1
ATOM 1230 O O . LYS A 1 77 ? 10.502 -16.667 -8.082 1.00 0.00 107 LYS A O 1
ATOM 1250 N N . ALA B 2 1 ? 8.798 7.192 7.549 1.00 0.00 43 ALA B N 1
ATOM 1251 C CA . ALA B 2 1 ? 8.026 7.175 6.279 1.00 0.00 43 ALA B CA 1
ATOM 1252 C C . ALA B 2 1 ? 6.719 7.952 6.423 1.00 0.00 43 ALA B C 1
ATOM 1253 O O . ALA B 2 1 ? 5.697 7.392 6.820 1.00 0.00 43 ALA B O 1
ATOM 1262 N N . PRO B 2 2 ? 6.732 9.258 6.102 1.00 0.00 44 PRO B N 1
ATOM 1263 C CA . PRO B 2 2 ? 5.539 10.106 6.200 1.00 0.00 44 PRO B CA 1
ATOM 1264 C C . PRO B 2 2 ? 4.459 9.709 5.198 1.00 0.00 44 PRO B C 1
ATOM 1265 O O . PRO B 2 2 ? 3.277 9.996 5.398 1.00 0.00 44 PRO B O 1
ATOM 1276 N N . GLN B 2 3 ? 4.868 9.043 4.122 1.00 0.00 45 GLN B N 1
ATOM 1277 C CA . GLN B 2 3 ? 3.930 8.604 3.097 1.00 0.00 45 GLN B CA 1
ATOM 1278 C C . GLN B 2 3 ? 3.165 7.374 3.564 1.00 0.00 45 GLN B C 1
ATOM 1279 O O . GLN B 2 3 ? 2.047 7.115 3.116 1.00 0.00 45 GLN B O 1
ATOM 1293 N N . LEU B 2 4 ? 3.773 6.623 4.472 1.00 0.00 46 LEU B N 1
ATOM 1294 C CA . LEU B 2 4 ? 3.149 5.425 5.010 1.00 0.00 46 LEU B CA 1
ATOM 1295 C C . LEU B 2 4 ? 2.094 5.798 6.043 1.00 0.00 46 LEU B C 1
ATOM 1296 O O . LEU B 2 4 ? 1.068 5.130 6.171 1.00 0.00 46 LEU B O 1
ATOM 1312 N N . ILE B 2 5 ? 2.352 6.879 6.772 1.00 0.00 47 ILE B N 1
ATOM 1313 C CA . ILE B 2 5 ? 1.424 7.354 7.788 1.00 0.00 47 ILE B CA 1
ATOM 1314 C C . ILE B 2 5 ? 0.204 7.996 7.140 1.00 0.00 47 ILE B C 1
ATOM 1315 O O . ILE B 2 5 ? -0.916 7.864 7.634 1.00 0.00 47 ILE B O 1
ATOM 1331 N N . MET B 2 6 ? 0.430 8.687 6.027 1.00 0.00 48 MET B N 1
ATOM 1332 C CA . MET B 2 6 ? -0.653 9.347 5.308 1.00 0.00 48 MET B CA 1
ATOM 1333 C C . MET B 2 6 ? -1.501 8.327 4.556 1.00 0.00 48 MET B C 1
ATOM 1334 O O . MET B 2 6 ? -2.700 8.524 4.358 1.00 0.00 48 MET B O 1
ATOM 1348 N N . LEU B 2 7 ? -0.867 7.237 4.146 1.00 0.00 49 LEU B N 1
ATOM 1349 C CA . LEU B 2 7 ? -1.559 6.179 3.421 1.00 0.00 49 LEU B CA 1
ATOM 1350 C C . LEU B 2 7 ? -2.565 5.475 4.326 1.00 0.00 49 LEU B C 1
ATOM 1351 O O . LEU B 2 7 ? -3.722 5.279 3.951 1.00 0.00 49 LEU B O 1
ATOM 1367 N N . ALA B 2 8 ? -2.117 5.101 5.519 1.00 0.00 50 ALA B N 1
ATOM 1368 C CA . ALA B 2 8 ? -2.974 4.422 6.479 1.00 0.00 50 ALA B CA 1
ATOM 1369 C C . ALA B 2 8 ? -4.075 5.349 6.982 1.00 0.00 50 ALA B C 1
ATOM 1370 O O . ALA B 2 8 ? -5.186 4.906 7.275 1.00 0.00 50 ALA B O 1
ATOM 1377 N N . ASN B 2 9 ? -3.761 6.637 7.080 1.00 0.00 51 ASN B N 1
ATOM 1378 C CA . ASN B 2 9 ? -4.727 7.624 7.547 1.00 0.00 51 ASN B CA 1
ATOM 1379 C C . ASN B 2 9 ? -5.896 7.736 6.576 1.00 0.00 51 ASN B C 1
ATOM 1380 O O . ASN B 2 9 ? -7.056 7.744 6.985 1.00 0.00 51 ASN B O 1
ATOM 1391 N N . VAL B 2 10 ? -5.582 7.817 5.288 1.00 0.00 52 VAL B N 1
ATOM 1392 C CA . VAL B 2 10 ? -6.607 7.924 4.258 1.00 0.00 52 VAL B CA 1
ATOM 1393 C C . VAL B 2 10 ? -7.414 6.634 4.161 1.00 0.00 52 VAL B C 1
ATOM 1394 O O . VAL B 2 10 ? -8.590 6.652 3.796 1.00 0.00 52 VAL B O 1
ATOM 1407 N N . ALA B 2 11 ? -6.778 5.516 4.499 1.00 0.00 53 ALA B N 1
ATOM 1408 C CA . ALA B 2 11 ? -7.438 4.224 4.458 1.00 0.00 53 ALA B CA 1
ATOM 1409 C C . ALA B 2 11 ? -8.325 4.045 5.680 1.00 0.00 53 ALA B C 1
ATOM 1410 O O . ALA B 2 11 ? -9.399 3.447 5.602 1.00 0.00 53 ALA B O 1
ATOM 1417 N N . LEU B 2 12 ? -7.868 4.576 6.809 1.00 0.00 54 LEU B N 1
ATOM 1418 C CA . LEU B 2 12 ? -8.614 4.487 8.050 1.00 0.00 54 LEU B CA 1
ATOM 1419 C C . LEU B 2 12 ? -9.613 5.636 8.169 1.00 0.00 54 LEU B C 1
ATOM 1420 O O . LEU B 2 12 ? -10.569 5.562 8.942 1.00 0.00 54 LEU B O 1
ATOM 1436 N N . THR B 2 13 ? -9.385 6.697 7.399 1.00 0.00 55 THR B N 1
ATOM 1437 C CA . THR B 2 13 ? -10.263 7.858 7.417 1.00 0.00 55 THR B CA 1
ATOM 1438 C C . THR B 2 13 ? -9.921 8.814 6.277 1.00 0.00 55 THR B C 1
ATOM 1439 O O . THR B 2 13 ? -9.265 9.836 6.486 1.00 0.00 55 THR B O 1
ATOM 1450 N N . GLY B 2 14 ? -10.369 8.476 5.073 1.00 0.00 56 GLY B N 1
ATOM 1451 C CA . GLY B 2 14 ? -10.101 9.313 3.918 1.00 0.00 56 GLY B CA 1
ATOM 1452 C C . GLY B 2 14 ? -11.352 9.986 3.387 1.00 0.00 56 GLY B C 1
ATOM 1453 O O . GLY B 2 14 ? -11.642 9.918 2.194 1.00 0.00 56 GLY B O 1
ATOM 1457 N N . GLU B 2 15 ? -12.095 10.635 4.277 1.00 0.00 57 GLU B N 1
ATOM 1458 C CA . GLU B 2 15 ? -13.322 11.323 3.892 1.00 0.00 57 GLU B CA 1
ATOM 1459 C C . GLU B 2 15 ? -13.936 12.050 5.084 1.00 0.00 57 GLU B C 1
ATOM 1460 O O . GLU B 2 15 ? -14.015 11.441 6.171 1.00 0.00 57 GLU B O 1
ATOM 1473 N N . PRO A 1 1 ? 2.323 17.143 -4.477 1.00 0.00 31 PRO A N 2
ATOM 1474 C CA . PRO A 1 1 ? 3.031 16.004 -3.833 1.00 0.00 31 PRO A CA 2
ATOM 1475 C C . PRO A 1 1 ? 2.114 14.795 -3.656 1.00 0.00 31 PRO A C 2
ATOM 1476 O O . PRO A 1 1 ? 0.924 14.856 -3.965 1.00 0.00 31 PRO A O 2
ATOM 1489 N N . VAL A 1 2 ? 2.677 13.700 -3.156 1.00 0.00 32 VAL A N 2
ATOM 1490 C CA . VAL A 1 2 ? 1.911 12.479 -2.938 1.00 0.00 32 VAL A CA 2
ATOM 1491 C C . VAL A 1 2 ? 1.142 12.545 -1.622 1.00 0.00 32 VAL A C 2
ATOM 1492 O O . VAL A 1 2 ? 1.553 11.959 -0.620 1.00 0.00 32 VAL A O 2
ATOM 1505 N N . HIS A 1 3 ? 0.024 13.263 -1.634 1.00 0.00 33 HIS A N 2
ATOM 1506 C CA . HIS A 1 3 ? -0.805 13.408 -0.443 1.00 0.00 33 HIS A CA 2
ATOM 1507 C C . HIS A 1 3 ? -2.082 12.579 -0.564 1.00 0.00 33 HIS A C 2
ATOM 1508 O O . HIS A 1 3 ? -2.161 11.662 -1.382 1.00 0.00 33 HIS A O 2
ATOM 1523 N N . VAL A 1 4 ? -3.081 12.905 0.254 1.00 0.00 34 VAL A N 2
ATOM 1524 C CA . VAL A 1 4 ? -4.354 12.190 0.239 1.00 0.00 34 VAL A CA 2
ATOM 1525 C C . VAL A 1 4 ? -4.882 12.019 -1.184 1.00 0.00 34 VAL A C 2
ATOM 1526 O O . VAL A 1 4 ? -5.598 11.062 -1.479 1.00 0.00 34 VAL A O 2
ATOM 1539 N N . GLU A 1 5 ? -4.525 12.951 -2.061 1.00 0.00 35 GLU A N 2
ATOM 1540 C CA . GLU A 1 5 ? -4.964 12.901 -3.451 1.00 0.00 35 GLU A CA 2
ATOM 1541 C C . GLU A 1 5 ? -4.498 11.611 -4.123 1.00 0.00 35 GLU A C 2
ATOM 1542 O O . GLU A 1 5 ? -5.297 10.884 -4.713 1.00 0.00 35 GLU A O 2
ATOM 1554 N N . ASP A 1 6 ? -3.201 11.336 -4.028 1.00 0.00 36 ASP A N 2
ATOM 1555 C CA . ASP A 1 6 ? -2.629 10.135 -4.627 1.00 0.00 36 ASP A CA 2
ATOM 1556 C C . ASP A 1 6 ? -3.053 8.887 -3.858 1.00 0.00 36 ASP A C 2
ATOM 1557 O O . ASP A 1 6 ? -3.181 7.806 -4.432 1.00 0.00 36 ASP A O 2
ATOM 1566 N N . ALA A 1 7 ? -3.269 9.044 -2.556 1.00 0.00 37 ALA A N 2
ATOM 1567 C CA . ALA A 1 7 ? -3.679 7.929 -1.710 1.00 0.00 37 ALA A CA 2
ATOM 1568 C C . ALA A 1 7 ? -5.141 7.567 -1.948 1.00 0.00 37 ALA A C 2
ATOM 1569 O O . ALA A 1 7 ? -5.505 6.392 -1.963 1.00 0.00 37 ALA A O 2
ATOM 1576 N N . LEU A 1 8 ? -5.975 8.586 -2.131 1.00 0.00 38 LEU A N 2
ATOM 1577 C CA . LEU A 1 8 ? -7.398 8.376 -2.367 1.00 0.00 38 LEU A CA 2
ATOM 1578 C C . LEU A 1 8 ? -7.630 7.616 -3.670 1.00 0.00 38 LEU A C 2
ATOM 1579 O O . LEU A 1 8 ? -8.346 6.615 -3.696 1.00 0.00 38 LEU A O 2
ATOM 1595 N N . THR A 1 9 ? -7.022 8.099 -4.749 1.00 0.00 39 THR A N 2
ATOM 1596 C CA . THR A 1 9 ? -7.165 7.464 -6.054 1.00 0.00 39 THR A CA 2
ATOM 1597 C C . THR A 1 9 ? -6.672 6.021 -6.015 1.00 0.00 39 THR A C 2
ATOM 1598 O O . THR A 1 9 ? -7.317 5.118 -6.548 1.00 0.00 39 THR A O 2
ATOM 1609 N N . TYR A 1 10 ? -5.517 5.816 -5.389 1.00 0.00 40 TYR A N 2
ATOM 1610 C CA . TYR A 1 10 ? -4.928 4.488 -5.289 1.00 0.00 40 TYR A CA 2
ATOM 1611 C C . TYR A 1 10 ? -5.912 3.496 -4.676 1.00 0.00 40 TYR A C 2
ATOM 1612 O O . TYR A 1 10 ? -6.031 2.360 -5.135 1.00 0.00 40 TYR A O 2
ATOM 1630 N N . LEU A 1 11 ? -6.614 3.933 -3.637 1.00 0.00 41 LEU A N 2
ATOM 1631 C CA . LEU A 1 11 ? -7.587 3.084 -2.960 1.00 0.00 41 LEU A CA 2
ATOM 1632 C C . LEU A 1 11 ? -8.828 2.878 -3.823 1.00 0.00 41 LEU A C 2
ATOM 1633 O O . LEU A 1 11 ? -9.486 1.840 -3.743 1.00 0.00 41 LEU A O 2
ATOM 1649 N N . ASP A 1 12 ? -9.144 3.872 -4.645 1.00 0.00 42 ASP A N 2
ATOM 1650 C CA . ASP A 1 12 ? -10.309 3.798 -5.519 1.00 0.00 42 ASP A CA 2
ATOM 1651 C C . ASP A 1 12 ? -10.093 2.785 -6.636 1.00 0.00 42 ASP A C 2
ATOM 1652 O O . ASP A 1 12 ? -11.035 2.144 -7.101 1.00 0.00 42 ASP A O 2
ATOM 1661 N N . GLN A 1 13 ? -8.846 2.646 -7.059 1.00 0.00 43 GLN A N 2
ATOM 1662 C CA . GLN A 1 13 ? -8.499 1.710 -8.122 1.00 0.00 43 GLN A CA 2
ATOM 1663 C C . GLN A 1 13 ? -8.346 0.297 -7.577 1.00 0.00 43 GLN A C 2
ATOM 1664 O O . GLN A 1 13 ? -8.620 -0.682 -8.270 1.00 0.00 43 GLN A O 2
ATOM 1678 N N . VAL A 1 14 ? -7.913 0.201 -6.328 1.00 0.00 44 VAL A N 2
ATOM 1679 C CA . VAL A 1 14 ? -7.727 -1.090 -5.678 1.00 0.00 44 VAL A CA 2
ATOM 1680 C C . VAL A 1 14 ? -9.065 -1.683 -5.242 1.00 0.00 44 VAL A C 2
ATOM 1681 O O . VAL A 1 14 ? -9.189 -2.895 -5.065 1.00 0.00 44 VAL A O 2
ATOM 1694 N N . LYS A 1 15 ? -10.064 -0.822 -5.069 1.00 0.00 45 LYS A N 2
ATOM 1695 C CA . LYS A 1 15 ? -11.390 -1.264 -4.654 1.00 0.00 45 LYS A CA 2
ATOM 1696 C C . LYS A 1 15 ? -12.220 -1.705 -5.856 1.00 0.00 45 LYS A C 2
ATOM 1697 O O . LYS A 1 15 ? -12.847 -2.764 -5.834 1.00 0.00 45 LYS A O 2
ATOM 1716 N N . ILE A 1 16 ? -12.221 -0.886 -6.904 1.00 0.00 46 ILE A N 2
ATOM 1717 C CA . ILE A 1 16 ? -12.977 -1.196 -8.112 1.00 0.00 46 ILE A CA 2
ATOM 1718 C C . ILE A 1 16 ? -12.463 -2.471 -8.774 1.00 0.00 46 ILE A C 2
ATOM 1719 O O . ILE A 1 16 ? -13.231 -3.395 -9.041 1.00 0.00 46 ILE A O 2
ATOM 1735 N N . ARG A 1 17 ? -11.160 -2.516 -9.038 1.00 0.00 47 ARG A N 2
ATOM 1736 C CA . ARG A 1 17 ? -10.550 -3.680 -9.671 1.00 0.00 47 ARG A CA 2
ATOM 1737 C C . ARG A 1 17 ? -10.764 -4.935 -8.829 1.00 0.00 47 ARG A C 2
ATOM 1738 O O . ARG A 1 17 ? -10.837 -6.044 -9.358 1.00 0.00 47 ARG A O 2
ATOM 1759 N N . PHE A 1 18 ? -10.863 -4.753 -7.516 1.00 0.00 48 PHE A N 2
ATOM 1760 C CA . PHE A 1 18 ? -11.068 -5.872 -6.603 1.00 0.00 48 PHE A CA 2
ATOM 1761 C C . PHE A 1 18 ? -12.387 -5.726 -5.850 1.00 0.00 48 PHE A C 2
ATOM 1762 O O . PHE A 1 18 ? -12.467 -6.014 -4.656 1.00 0.00 48 PHE A O 2
ATOM 1779 N N . GLY A 1 19 ? -13.419 -5.278 -6.557 1.00 0.00 49 GLY A N 2
ATOM 1780 C CA . GLY A 1 19 ? -14.720 -5.103 -5.940 1.00 0.00 49 GLY A CA 2
ATOM 1781 C C . GLY A 1 19 ? -15.263 -6.391 -5.354 1.00 0.00 49 GLY A C 2
ATOM 1782 O O . GLY A 1 19 ? -16.035 -6.369 -4.395 1.00 0.00 49 GLY A O 2
ATOM 1786 N N . SER A 1 20 ? -14.860 -7.518 -5.932 1.00 0.00 50 SER A N 2
ATOM 1787 C CA . SER A 1 20 ? -15.310 -8.823 -5.462 1.00 0.00 50 SER A CA 2
ATOM 1788 C C . SER A 1 20 ? -14.144 -9.633 -4.903 1.00 0.00 50 SER A C 2
ATOM 1789 O O . SER A 1 20 ? -14.067 -10.846 -5.098 1.00 0.00 50 SER A O 2
ATOM 1797 N N . ASP A 1 21 ? -13.239 -8.953 -4.206 1.00 0.00 51 ASP A N 2
ATOM 1798 C CA . ASP A 1 21 ? -12.082 -9.604 -3.618 1.00 0.00 51 ASP A CA 2
ATOM 1799 C C . ASP A 1 21 ? -11.785 -9.041 -2.230 1.00 0.00 51 ASP A C 2
ATOM 1800 O O . ASP A 1 21 ? -10.999 -8.105 -2.086 1.00 0.00 51 ASP A O 2
ATOM 1809 N N . PRO A 1 22 ? -12.413 -9.608 -1.185 1.00 0.00 52 PRO A N 2
ATOM 1810 C CA . PRO A 1 22 ? -12.212 -9.157 0.196 1.00 0.00 52 PRO A CA 2
ATOM 1811 C C . PRO A 1 22 ? -10.818 -9.492 0.718 1.00 0.00 52 PRO A C 2
ATOM 1812 O O . PRO A 1 22 ? -10.275 -8.784 1.566 1.00 0.00 52 PRO A O 2
ATOM 1823 N N . ALA A 1 23 ? -10.245 -10.576 0.205 1.00 0.00 53 ALA A N 2
ATOM 1824 C CA . ALA A 1 23 ? -8.914 -11.005 0.619 1.00 0.00 53 ALA A CA 2
ATOM 1825 C C . ALA A 1 23 ? -7.876 -9.925 0.333 1.00 0.00 53 ALA A C 2
ATOM 1826 O O . ALA A 1 23 ? -7.085 -9.564 1.204 1.00 0.00 53 ALA A O 2
ATOM 1833 N N . THR A 1 24 ? -7.885 -9.415 -0.894 1.00 0.00 54 THR A N 2
ATOM 1834 C CA . THR A 1 24 ? -6.944 -8.376 -1.296 1.00 0.00 54 THR A CA 2
ATOM 1835 C C . THR A 1 24 ? -7.181 -7.091 -0.509 1.00 0.00 54 THR A C 2
ATOM 1836 O O . THR A 1 24 ? -6.258 -6.538 0.088 1.00 0.00 54 THR A O 2
ATOM 1847 N N . TYR A 1 25 ? -8.425 -6.623 -0.512 1.00 0.00 55 TYR A N 2
ATOM 1848 C CA . TYR A 1 25 ? -8.784 -5.403 0.202 1.00 0.00 55 TYR A CA 2
ATOM 1849 C C . TYR A 1 25 ? -8.489 -5.537 1.693 1.00 0.00 55 TYR A C 2
ATOM 1850 O O . TYR A 1 25 ? -7.865 -4.663 2.294 1.00 0.00 55 TYR A O 2
ATOM 1868 N N . ASN A 1 26 ? -8.942 -6.638 2.284 1.00 0.00 56 ASN A N 2
ATOM 1869 C CA . ASN A 1 26 ? -8.726 -6.887 3.705 1.00 0.00 56 ASN A CA 2
ATOM 1870 C C . ASN A 1 26 ? -7.236 -6.947 4.025 1.00 0.00 56 ASN A C 2
ATOM 1871 O O . ASN A 1 26 ? -6.812 -6.594 5.126 1.00 0.00 56 ASN A O 2
ATOM 1882 N N . GLY A 1 27 ? -6.445 -7.397 3.056 1.00 0.00 57 GLY A N 2
ATOM 1883 C CA . GLY A 1 27 ? -5.011 -7.496 3.255 1.00 0.00 57 GLY A CA 2
ATOM 1884 C C . GLY A 1 27 ? -4.339 -6.138 3.323 1.00 0.00 57 GLY A C 2
ATOM 1885 O O . GLY A 1 27 ? -3.673 -5.818 4.307 1.00 0.00 57 GLY A O 2
ATOM 1889 N N . PHE A 1 28 ? -4.514 -5.339 2.275 1.00 0.00 58 PHE A N 2
ATOM 1890 C CA . PHE A 1 28 ? -3.918 -4.009 2.219 1.00 0.00 58 PHE A CA 2
ATOM 1891 C C . PHE A 1 28 ? -4.356 -3.163 3.411 1.00 0.00 58 PHE A C 2
ATOM 1892 O O . PHE A 1 28 ? -3.554 -2.435 3.996 1.00 0.00 58 PHE A O 2
ATOM 1909 N N . LEU A 1 29 ? -5.633 -3.263 3.765 1.00 0.00 59 LEU A N 2
ATOM 1910 C CA . LEU A 1 29 ? -6.176 -2.507 4.887 1.00 0.00 59 LEU A CA 2
ATOM 1911 C C . LEU A 1 29 ? -5.457 -2.865 6.183 1.00 0.00 59 LEU A C 2
ATOM 1912 O O . LEU A 1 29 ? -5.080 -1.986 6.959 1.00 0.00 59 LEU A O 2
ATOM 1928 N N . GLU A 1 30 ? -5.269 -4.161 6.411 1.00 0.00 60 GLU A N 2
ATOM 1929 C CA . GLU A 1 30 ? -4.595 -4.637 7.614 1.00 0.00 60 GLU A CA 2
ATOM 1930 C C . GLU A 1 30 ? -3.191 -4.049 7.723 1.00 0.00 60 GLU A C 2
ATOM 1931 O O . GLU A 1 30 ? -2.774 -3.606 8.793 1.00 0.00 60 GLU A O 2
ATOM 1943 N N . ILE A 1 31 ? -2.467 -4.047 6.608 1.00 0.00 61 ILE A N 2
ATOM 1944 C CA . ILE A 1 31 ? -1.111 -3.513 6.579 1.00 0.00 61 ILE A CA 2
ATOM 1945 C C . ILE A 1 31 ? -1.104 -2.021 6.895 1.00 0.00 61 ILE A C 2
ATOM 1946 O O . ILE A 1 31 ? -0.146 -1.502 7.468 1.00 0.00 61 ILE A O 2
ATOM 1962 N N . MET A 1 32 ? -2.179 -1.336 6.517 1.00 0.00 62 MET A N 2
ATOM 1963 C CA . MET A 1 32 ? -2.297 0.097 6.760 1.00 0.00 62 MET A CA 2
ATOM 1964 C C . MET A 1 32 ? -2.594 0.378 8.230 1.00 0.00 62 MET A C 2
ATOM 1965 O O . MET A 1 32 ? -1.962 1.235 8.848 1.00 0.00 62 MET A O 2
ATOM 1979 N N . LYS A 1 33 ? -3.560 -0.349 8.784 1.00 0.00 63 LYS A N 2
ATOM 1980 C CA . LYS A 1 33 ? -3.938 -0.174 10.182 1.00 0.00 63 LYS A CA 2
ATOM 1981 C C . LYS A 1 33 ? -2.807 -0.610 11.108 1.00 0.00 63 LYS A C 2
ATOM 1982 O O . LYS A 1 33 ? -2.524 0.046 12.110 1.00 0.00 63 LYS A O 2
ATOM 2001 N N . GLU A 1 34 ? -2.165 -1.722 10.765 1.00 0.00 64 GLU A N 2
ATOM 2002 C CA . GLU A 1 34 ? -1.064 -2.247 11.564 1.00 0.00 64 GLU A CA 2
ATOM 2003 C C . GLU A 1 34 ? 0.096 -1.258 11.608 1.00 0.00 64 GLU A C 2
ATOM 2004 O O . GLU A 1 34 ? 0.708 -1.051 12.656 1.00 0.00 64 GLU A O 2
ATOM 2016 N N . PHE A 1 35 ? 0.393 -0.650 10.464 1.00 0.00 65 PHE A N 2
ATOM 2017 C CA . PHE A 1 35 ? 1.480 0.317 10.372 1.00 0.00 65 PHE A CA 2
ATOM 2018 C C . PHE A 1 35 ? 1.248 1.488 11.321 1.00 0.00 65 PHE A C 2
ATOM 2019 O O . PHE A 1 35 ? 2.144 1.883 12.067 1.00 0.00 65 PHE A O 2
ATOM 2036 N N . LYS A 1 36 ? 0.039 2.039 11.289 1.00 0.00 66 LYS A N 2
ATOM 2037 C CA . LYS A 1 36 ? -0.311 3.164 12.149 1.00 0.00 66 LYS A CA 2
ATOM 2038 C C . LYS A 1 36 ? -0.152 2.792 13.619 1.00 0.00 66 LYS A C 2
ATOM 2039 O O . LYS A 1 36 ? 0.262 3.614 14.437 1.00 0.00 66 LYS A O 2
ATOM 2058 N N . SER A 1 37 ? -0.482 1.547 13.947 1.00 0.00 67 SER A N 2
ATOM 2059 C CA . SER A 1 37 ? -0.374 1.063 15.318 1.00 0.00 67 SER A CA 2
ATOM 2060 C C . SER A 1 37 ? 1.079 1.065 15.790 1.00 0.00 67 SER A C 2
ATOM 2061 O O . SER A 1 37 ? 1.351 0.987 16.988 1.00 0.00 67 SER A O 2
ATOM 2069 N N . GLN A 1 38 ? 2.010 1.153 14.842 1.00 0.00 68 GLN A N 2
ATOM 2070 C CA . GLN A 1 38 ? 3.435 1.163 15.161 1.00 0.00 68 GLN A CA 2
ATOM 2071 C C . GLN A 1 38 ? 3.895 -0.210 15.639 1.00 0.00 68 GLN A C 2
ATOM 2072 O O . GLN A 1 38 ? 4.687 -0.321 16.575 1.00 0.00 68 GLN A O 2
ATOM 2086 N N . SER A 1 39 ? 3.394 -1.254 14.987 1.00 0.00 69 SER A N 2
ATOM 2087 C CA . SER A 1 39 ? 3.754 -2.623 15.341 1.00 0.00 69 SER A CA 2
ATOM 2088 C C . SER A 1 39 ? 4.581 -3.269 14.235 1.00 0.00 69 SER A C 2
ATOM 2089 O O . SER A 1 39 ? 5.519 -4.019 14.505 1.00 0.00 69 SER A O 2
ATOM 2097 N N . ILE A 1 40 ? 4.226 -2.973 12.989 1.00 0.00 70 ILE A N 2
ATOM 2098 C CA . ILE A 1 40 ? 4.935 -3.524 11.840 1.00 0.00 70 ILE A CA 2
ATOM 2099 C C . ILE A 1 40 ? 5.949 -2.524 11.292 1.00 0.00 70 ILE A C 2
ATOM 2100 O O . ILE A 1 40 ? 5.639 -1.347 11.110 1.00 0.00 70 ILE A O 2
ATOM 2116 N N . ASP A 1 41 ? 7.162 -3.001 11.034 1.00 0.00 71 ASP A N 2
ATOM 2117 C CA . ASP A 1 41 ? 8.222 -2.149 10.508 1.00 0.00 71 ASP A CA 2
ATOM 2118 C C . ASP A 1 41 ? 8.009 -1.866 9.024 1.00 0.00 71 ASP A C 2
ATOM 2119 O O . ASP A 1 41 ? 7.052 -2.350 8.421 1.00 0.00 71 ASP A O 2
ATOM 2128 N N . THR A 1 42 ? 8.908 -1.079 8.443 1.00 0.00 72 THR A N 2
ATOM 2129 C CA . THR A 1 42 ? 8.820 -0.730 7.029 1.00 0.00 72 THR A CA 2
ATOM 2130 C C . THR A 1 42 ? 8.995 -1.968 6.150 1.00 0.00 72 THR A C 2
ATOM 2131 O O . THR A 1 42 ? 8.164 -2.247 5.286 1.00 0.00 72 THR A O 2
ATOM 2142 N N . PRO A 1 43 ? 10.083 -2.730 6.361 1.00 0.00 73 PRO A N 2
ATOM 2143 C CA . PRO A 1 43 ? 10.362 -3.942 5.584 1.00 0.00 73 PRO A CA 2
ATOM 2144 C C . PRO A 1 43 ? 9.149 -4.862 5.487 1.00 0.00 73 PRO A C 2
ATOM 2145 O O . PRO A 1 43 ? 8.893 -5.460 4.443 1.00 0.00 73 PRO A O 2
ATOM 2156 N N . GLY A 1 44 ? 8.405 -4.969 6.583 1.00 0.00 74 GLY A N 2
ATOM 2157 C CA . GLY A 1 44 ? 7.227 -5.816 6.600 1.00 0.00 74 GLY A CA 2
ATOM 2158 C C . GLY A 1 44 ? 6.130 -5.298 5.692 1.00 0.00 74 GLY A C 2
ATOM 2159 O O . GLY A 1 44 ? 5.334 -6.074 5.163 1.00 0.00 74 GLY A O 2
ATOM 2163 N N . VAL A 1 45 ? 6.088 -3.982 5.512 1.00 0.00 75 VAL A N 2
ATOM 2164 C CA . VAL A 1 45 ? 5.081 -3.358 4.663 1.00 0.00 75 VAL A CA 2
ATOM 2165 C C . VAL A 1 45 ? 5.382 -3.599 3.187 1.00 0.00 75 VAL A C 2
ATOM 2166 O O . VAL A 1 45 ? 4.502 -3.989 2.420 1.00 0.00 75 VAL A O 2
ATOM 2179 N N . ILE A 1 46 ? 6.631 -3.365 2.797 1.00 0.00 76 ILE A N 2
ATOM 2180 C CA . ILE A 1 46 ? 7.047 -3.558 1.414 1.00 0.00 76 ILE A CA 2
ATOM 2181 C C . ILE A 1 46 ? 6.834 -5.003 0.975 1.00 0.00 76 ILE A C 2
ATOM 2182 O O . ILE A 1 46 ? 6.460 -5.267 -0.168 1.00 0.00 76 ILE A O 2
ATOM 2198 N N . ARG A 1 47 ? 7.073 -5.935 1.892 1.00 0.00 77 ARG A N 2
ATOM 2199 C CA . ARG A 1 47 ? 6.905 -7.354 1.600 1.00 0.00 77 ARG A CA 2
ATOM 2200 C C . ARG A 1 47 ? 5.427 -7.726 1.551 1.00 0.00 77 ARG A C 2
ATOM 2201 O O . ARG A 1 47 ? 4.996 -8.489 0.686 1.00 0.00 77 ARG A O 2
ATOM 2222 N N . ARG A 1 48 ? 4.653 -7.180 2.484 1.00 0.00 78 ARG A N 2
ATOM 2223 C CA . ARG A 1 48 ? 3.222 -7.452 2.548 1.00 0.00 78 ARG A CA 2
ATOM 2224 C C . ARG A 1 48 ? 2.534 -7.048 1.247 1.00 0.00 78 ARG A C 2
ATOM 2225 O O . ARG A 1 48 ? 1.769 -7.821 0.671 1.00 0.00 78 ARG A O 2
ATOM 2246 N N . VAL A 1 49 ? 2.814 -5.832 0.788 1.00 0.00 79 VAL A N 2
ATOM 2247 C CA . VAL A 1 49 ? 2.224 -5.327 -0.445 1.00 0.00 79 VAL A CA 2
ATOM 2248 C C . VAL A 1 49 ? 2.713 -6.123 -1.651 1.00 0.00 79 VAL A C 2
ATOM 2249 O O . VAL A 1 49 ? 1.948 -6.407 -2.572 1.00 0.00 79 VAL A O 2
ATOM 2262 N N . SER A 1 50 ? 3.994 -6.482 -1.639 1.00 0.00 80 SER A N 2
ATOM 2263 C CA . SER A 1 50 ? 4.583 -7.245 -2.733 1.00 0.00 80 SER A CA 2
ATOM 2264 C C . SER A 1 50 ? 3.903 -8.602 -2.881 1.00 0.00 80 SER A C 2
ATOM 2265 O O . SER A 1 50 ? 3.890 -9.188 -3.964 1.00 0.00 80 SER A O 2
ATOM 2273 N N . GLN A 1 51 ? 3.338 -9.094 -1.786 1.00 0.00 81 GLN A N 2
ATOM 2274 C CA . GLN A 1 51 ? 2.652 -10.381 -1.790 1.00 0.00 81 GLN A CA 2
ATOM 2275 C C . GLN A 1 51 ? 1.213 -10.226 -2.273 1.00 0.00 81 GLN A C 2
ATOM 2276 O O . GLN A 1 51 ? 0.734 -11.011 -3.090 1.00 0.00 81 GLN A O 2
ATOM 2290 N N . LEU A 1 52 ? 0.531 -9.206 -1.762 1.00 0.00 82 LEU A N 2
ATOM 2291 C CA . LEU A 1 52 ? -0.852 -8.944 -2.142 1.00 0.00 82 LEU A CA 2
ATOM 2292 C C . LEU A 1 52 ? -0.960 -8.671 -3.638 1.00 0.00 82 LEU A C 2
ATOM 2293 O O . LEU A 1 52 ? -1.910 -9.103 -4.292 1.00 0.00 82 LEU A O 2
ATOM 2309 N N . PHE A 1 53 ? 0.021 -7.953 -4.173 1.00 0.00 83 PHE A N 2
ATOM 2310 C CA . PHE A 1 53 ? 0.044 -7.620 -5.592 1.00 0.00 83 PHE A CA 2
ATOM 2311 C C . PHE A 1 53 ? 1.102 -8.444 -6.322 1.00 0.00 83 PHE A C 2
ATOM 2312 O O . PHE A 1 53 ? 2.047 -7.898 -6.893 1.00 0.00 83 PHE A O 2
ATOM 2329 N N . HIS A 1 54 ? 0.939 -9.762 -6.290 1.00 0.00 84 HIS A N 2
ATOM 2330 C CA . HIS A 1 54 ? 1.878 -10.669 -6.937 1.00 0.00 84 HIS A CA 2
ATOM 2331 C C . HIS A 1 54 ? 1.847 -10.512 -8.456 1.00 0.00 84 HIS A C 2
ATOM 2332 O O . HIS A 1 54 ? 2.867 -10.220 -9.079 1.00 0.00 84 HIS A O 2
ATOM 2347 N N . GLU A 1 55 ? 0.674 -10.717 -9.046 1.00 0.00 85 GLU A N 2
ATOM 2348 C CA . GLU A 1 55 ? 0.519 -10.607 -10.494 1.00 0.00 85 GLU A CA 2
ATOM 2349 C C . GLU A 1 55 ? -0.085 -9.262 -10.887 1.00 0.00 85 GLU A C 2
ATOM 2350 O O . GLU A 1 55 ? -0.754 -9.150 -11.914 1.00 0.00 85 GLU A O 2
ATOM 2362 N N . HIS A 1 56 ? 0.158 -8.243 -10.070 1.00 0.00 86 HIS A N 2
ATOM 2363 C CA . HIS A 1 56 ? -0.361 -6.907 -10.341 1.00 0.00 86 HIS A CA 2
ATOM 2364 C C . HIS A 1 56 ? 0.770 -5.879 -10.359 1.00 0.00 86 HIS A C 2
ATOM 2365 O O . HIS A 1 56 ? 1.114 -5.308 -9.324 1.00 0.00 86 HIS A O 2
ATOM 2380 N N . PRO A 1 57 ? 1.367 -5.632 -11.539 1.00 0.00 87 PRO A N 2
ATOM 2381 C CA . PRO A 1 57 ? 2.466 -4.670 -11.681 1.00 0.00 87 PRO A CA 2
ATOM 2382 C C . PRO A 1 57 ? 2.028 -3.238 -11.387 1.00 0.00 87 PRO A C 2
ATOM 2383 O O . PRO A 1 57 ? 2.647 -2.543 -10.583 1.00 0.00 87 PRO A O 2
ATOM 2394 N N . ASP A 1 58 ? 0.956 -2.804 -12.043 1.00 0.00 88 ASP A N 2
ATOM 2395 C CA . ASP A 1 58 ? 0.435 -1.453 -11.852 1.00 0.00 88 ASP A CA 2
ATOM 2396 C C . ASP A 1 58 ? 0.127 -1.177 -10.381 1.00 0.00 88 ASP A C 2
ATOM 2397 O O . ASP A 1 58 ? 0.045 -0.022 -9.962 1.00 0.00 88 ASP A O 2
ATOM 2406 N N . LEU A 1 59 ? -0.039 -2.240 -9.600 1.00 0.00 89 LEU A N 2
ATOM 2407 C CA . LEU A 1 59 ? -0.333 -2.106 -8.180 1.00 0.00 89 LEU A CA 2
ATOM 2408 C C . LEU A 1 59 ? 0.958 -1.986 -7.384 1.00 0.00 89 LEU A C 2
ATOM 2409 O O . LEU A 1 59 ? 1.166 -1.011 -6.662 1.00 0.00 89 LEU A O 2
ATOM 2425 N N . ILE A 1 60 ? 1.831 -2.977 -7.534 1.00 0.00 90 ILE A N 2
ATOM 2426 C CA . ILE A 1 60 ? 3.110 -2.970 -6.842 1.00 0.00 90 ILE A CA 2
ATOM 2427 C C . ILE A 1 60 ? 3.916 -1.740 -7.241 1.00 0.00 90 ILE A C 2
ATOM 2428 O O . ILE A 1 60 ? 4.677 -1.192 -6.441 1.00 0.00 90 ILE A O 2
ATOM 2444 N N . VAL A 1 61 ? 3.728 -1.301 -8.483 1.00 0.00 91 VAL A N 2
ATOM 2445 C CA . VAL A 1 61 ? 4.426 -0.125 -8.985 1.00 0.00 91 VAL A CA 2
ATOM 2446 C C . VAL A 1 61 ? 3.812 1.143 -8.404 1.00 0.00 91 VAL A C 2
ATOM 2447 O O . VAL A 1 61 ? 4.523 2.044 -7.958 1.00 0.00 91 VAL A O 2
ATOM 2460 N N . GLY A 1 62 ? 2.483 1.200 -8.403 1.00 0.00 92 GLY A N 2
ATOM 2461 C CA . GLY A 1 62 ? 1.795 2.356 -7.864 1.00 0.00 92 GLY A CA 2
ATOM 2462 C C . GLY A 1 62 ? 2.152 2.605 -6.412 1.00 0.00 92 GLY A C 2
ATOM 2463 O O . GLY A 1 62 ? 2.200 3.750 -5.965 1.00 0.00 92 GLY A O 2
ATOM 2467 N N . PHE A 1 63 ? 2.409 1.527 -5.677 1.00 0.00 93 PHE A N 2
ATOM 2468 C CA . PHE A 1 63 ? 2.770 1.629 -4.271 1.00 0.00 93 PHE A CA 2
ATOM 2469 C C . PHE A 1 63 ? 4.190 2.150 -4.117 1.00 0.00 93 PHE A C 2
ATOM 2470 O O . PHE A 1 63 ? 4.469 2.995 -3.266 1.00 0.00 93 PHE A O 2
ATOM 2487 N N . ASN A 1 64 ? 5.078 1.641 -4.953 1.00 0.00 94 ASN A N 2
ATOM 2488 C CA . ASN A 1 64 ? 6.478 2.049 -4.929 1.00 0.00 94 ASN A CA 2
ATOM 2489 C C . ASN A 1 64 ? 6.613 3.539 -5.231 1.00 0.00 94 ASN A C 2
ATOM 2490 O O . ASN A 1 64 ? 7.590 4.177 -4.836 1.00 0.00 94 ASN A O 2
ATOM 2501 N N . ALA A 1 65 ? 5.627 4.088 -5.936 1.00 0.00 95 ALA A N 2
ATOM 2502 C CA . ALA A 1 65 ? 5.633 5.501 -6.294 1.00 0.00 95 ALA A CA 2
ATOM 2503 C C . ALA A 1 65 ? 5.466 6.399 -5.067 1.00 0.00 95 ALA A C 2
ATOM 2504 O O . ALA A 1 65 ? 5.627 7.616 -5.157 1.00 0.00 95 ALA A O 2
ATOM 2511 N N . PHE A 1 66 ? 5.140 5.799 -3.924 1.00 0.00 96 PHE A N 2
ATOM 2512 C CA . PHE A 1 66 ? 4.954 6.559 -2.692 1.00 0.00 96 PHE A CA 2
ATOM 2513 C C . PHE A 1 66 ? 6.196 6.482 -1.812 1.00 0.00 96 PHE A C 2
ATOM 2514 O O . PHE A 1 66 ? 6.502 7.415 -1.069 1.00 0.00 96 PHE A O 2
ATOM 2531 N N . LEU A 1 67 ? 6.911 5.365 -1.900 1.00 0.00 97 LEU A N 2
ATOM 2532 C CA . LEU A 1 67 ? 8.121 5.169 -1.112 1.00 0.00 97 LEU A CA 2
ATOM 2533 C C . LEU A 1 67 ? 9.321 5.831 -1.786 1.00 0.00 97 LEU A C 2
ATOM 2534 O O . LEU A 1 67 ? 9.403 5.882 -3.013 1.00 0.00 97 LEU A O 2
ATOM 2550 N N . PRO A 1 68 ? 10.272 6.350 -0.989 1.00 0.00 98 PRO A N 2
ATOM 2551 C CA . PRO A 1 68 ? 11.470 7.009 -1.518 1.00 0.00 98 PRO A CA 2
ATOM 2552 C C . PRO A 1 68 ? 12.411 6.030 -2.212 1.00 0.00 98 PRO A C 2
ATOM 2553 O O . PRO A 1 68 ? 12.220 4.816 -2.144 1.00 0.00 98 PRO A O 2
ATOM 2564 N N . LEU A 1 69 ? 13.428 6.566 -2.879 1.00 0.00 99 LEU A N 2
ATOM 2565 C CA . LEU A 1 69 ? 14.400 5.740 -3.586 1.00 0.00 99 LEU A CA 2
ATOM 2566 C C . LEU A 1 69 ? 15.095 4.775 -2.630 1.00 0.00 99 LEU A C 2
ATOM 2567 O O . LEU A 1 69 ? 15.537 3.699 -3.033 1.00 0.00 99 LEU A O 2
ATOM 2583 N N . GLY A 1 70 ? 15.190 5.167 -1.363 1.00 0.00 100 GLY A N 2
ATOM 2584 C CA . GLY A 1 70 ? 15.834 4.324 -0.372 1.00 0.00 100 GLY A CA 2
ATOM 2585 C C . GLY A 1 70 ? 15.198 2.951 -0.274 1.00 0.00 100 GLY A C 2
ATOM 2586 O O . GLY A 1 70 ? 15.895 1.938 -0.238 1.00 0.00 100 GLY A O 2
ATOM 2590 N N . TYR A 1 71 ? 13.870 2.917 -0.230 1.00 0.00 101 TYR A N 2
ATOM 2591 C CA . TYR A 1 71 ? 13.140 1.658 -0.135 1.00 0.00 101 TYR A CA 2
ATOM 2592 C C . TYR A 1 71 ? 12.440 1.334 -1.451 1.00 0.00 101 TYR A C 2
ATOM 2593 O O . TYR A 1 71 ? 11.687 2.150 -1.983 1.00 0.00 101 TYR A O 2
ATOM 2611 N N . ARG A 1 72 ? 12.696 0.139 -1.973 1.00 0.00 102 ARG A N 2
ATOM 2612 C CA . ARG A 1 72 ? 12.091 -0.293 -3.228 1.00 0.00 102 ARG A CA 2
ATOM 2613 C C . ARG A 1 72 ? 11.407 -1.647 -3.066 1.00 0.00 102 ARG A C 2
ATOM 2614 O O . ARG A 1 72 ? 11.952 -2.559 -2.443 1.00 0.00 102 ARG A O 2
ATOM 2635 N N . ILE A 1 73 ? 10.210 -1.770 -3.630 1.00 0.00 103 ILE A N 2
ATOM 2636 C CA . ILE A 1 73 ? 9.450 -3.012 -3.548 1.00 0.00 103 ILE A CA 2
ATOM 2637 C C . ILE A 1 73 ? 9.762 -3.926 -4.729 1.00 0.00 103 ILE A C 2
ATOM 2638 O O . ILE A 1 73 ? 9.532 -3.566 -5.884 1.00 0.00 103 ILE A O 2
ATOM 2654 N N . ASP A 1 74 ? 10.290 -5.110 -4.432 1.00 0.00 104 ASP A N 2
ATOM 2655 C CA . ASP A 1 74 ? 10.635 -6.074 -5.470 1.00 0.00 104 ASP A CA 2
ATOM 2656 C C . ASP A 1 74 ? 9.615 -7.208 -5.525 1.00 0.00 104 ASP A C 2
ATOM 2657 O O . ASP A 1 74 ? 8.681 -7.255 -4.724 1.00 0.00 104 ASP A O 2
ATOM 2666 N N . ILE A 1 75 ? 9.802 -8.118 -6.475 1.00 0.00 105 ILE A N 2
ATOM 2667 C CA . ILE A 1 75 ? 8.899 -9.252 -6.636 1.00 0.00 105 ILE A CA 2
ATOM 2668 C C . ILE A 1 75 ? 9.672 -10.570 -6.665 1.00 0.00 105 ILE A C 2
ATOM 2669 O O . ILE A 1 75 ? 10.159 -10.988 -7.715 1.00 0.00 105 ILE A O 2
ATOM 2685 N N . PRO A 1 76 ? 9.796 -11.245 -5.508 1.00 0.00 106 PRO A N 2
ATOM 2686 C CA . PRO A 1 76 ? 10.516 -12.519 -5.413 1.00 0.00 106 PRO A CA 2
ATOM 2687 C C . PRO A 1 76 ? 9.794 -13.648 -6.141 1.00 0.00 106 PRO A C 2
ATOM 2688 O O . PRO A 1 76 ? 8.613 -13.532 -6.471 1.00 0.00 106 PRO A O 2
ATOM 2699 N N . LYS A 1 77 ? 10.511 -14.740 -6.388 1.00 0.00 107 LYS A N 2
ATOM 2700 C CA . LYS A 1 77 ? 9.939 -15.890 -7.077 1.00 0.00 107 LYS A CA 2
ATOM 2701 C C . LYS A 1 77 ? 10.944 -17.036 -7.150 1.00 0.00 107 LYS A C 2
ATOM 2702 O O . LYS A 1 77 ? 12.089 -16.848 -6.688 1.00 0.00 107 LYS A O 2
ATOM 2722 N N . ALA B 2 1 ? 8.512 6.326 6.570 1.00 0.00 43 ALA B N 2
ATOM 2723 C CA . ALA B 2 1 ? 8.237 7.269 5.456 1.00 0.00 43 ALA B CA 2
ATOM 2724 C C . ALA B 2 1 ? 7.011 8.129 5.756 1.00 0.00 43 ALA B C 2
ATOM 2725 O O . ALA B 2 1 ? 6.073 7.677 6.413 1.00 0.00 43 ALA B O 2
ATOM 2734 N N . PRO B 2 2 ? 7.002 9.385 5.278 1.00 0.00 44 PRO B N 2
ATOM 2735 C CA . PRO B 2 2 ? 5.884 10.306 5.500 1.00 0.00 44 PRO B CA 2
ATOM 2736 C C . PRO B 2 2 ? 4.657 9.940 4.671 1.00 0.00 44 PRO B C 2
ATOM 2737 O O . PRO B 2 2 ? 3.522 10.167 5.090 1.00 0.00 44 PRO B O 2
ATOM 2748 N N . GLN B 2 3 ? 4.893 9.367 3.495 1.00 0.00 45 GLN B N 2
ATOM 2749 C CA . GLN B 2 3 ? 3.807 8.967 2.611 1.00 0.00 45 GLN B CA 2
ATOM 2750 C C . GLN B 2 3 ? 3.166 7.670 3.092 1.00 0.00 45 GLN B C 2
ATOM 2751 O O . GLN B 2 3 ? 2.029 7.359 2.737 1.00 0.00 45 GLN B O 2
ATOM 2765 N N . LEU B 2 4 ? 3.898 6.919 3.906 1.00 0.00 46 LEU B N 2
ATOM 2766 C CA . LEU B 2 4 ? 3.392 5.663 4.437 1.00 0.00 46 LEU B CA 2
ATOM 2767 C C . LEU B 2 4 ? 2.416 5.925 5.577 1.00 0.00 46 LEU B C 2
ATOM 2768 O O . LEU B 2 4 ? 1.384 5.264 5.690 1.00 0.00 46 LEU B O 2
ATOM 2784 N N . ILE B 2 5 ? 2.745 6.905 6.413 1.00 0.00 47 ILE B N 2
ATOM 2785 C CA . ILE B 2 5 ? 1.892 7.266 7.536 1.00 0.00 47 ILE B CA 2
ATOM 2786 C C . ILE B 2 5 ? 0.619 7.940 7.040 1.00 0.00 47 ILE B C 2
ATOM 2787 O O . ILE B 2 5 ? -0.469 7.706 7.569 1.00 0.00 47 ILE B O 2
ATOM 2803 N N . MET B 2 6 ? 0.762 8.775 6.014 1.00 0.00 48 MET B N 2
ATOM 2804 C CA . MET B 2 6 ? -0.377 9.479 5.440 1.00 0.00 48 MET B CA 2
ATOM 2805 C C . MET B 2 6 ? -1.253 8.526 4.635 1.00 0.00 48 MET B C 2
ATOM 2806 O O . MET B 2 6 ? -2.455 8.746 4.487 1.00 0.00 48 MET B O 2
ATOM 2820 N N . LEU B 2 7 ? -0.643 7.465 4.122 1.00 0.00 49 LEU B N 2
ATOM 2821 C CA . LEU B 2 7 ? -1.368 6.474 3.337 1.00 0.00 49 LEU B CA 2
ATOM 2822 C C . LEU B 2 7 ? -2.341 5.702 4.221 1.00 0.00 49 LEU B C 2
ATOM 2823 O O . LEU B 2 7 ? -3.522 5.571 3.897 1.00 0.00 49 LEU B O 2
ATOM 2839 N N . ALA B 2 8 ? -1.838 5.199 5.343 1.00 0.00 50 ALA B N 2
ATOM 2840 C CA . ALA B 2 8 ? -2.660 4.446 6.279 1.00 0.00 50 ALA B CA 2
ATOM 2841 C C . ALA B 2 8 ? -3.752 5.327 6.875 1.00 0.00 50 ALA B C 2
ATOM 2842 O O . ALA B 2 8 ? -4.867 4.869 7.123 1.00 0.00 50 ALA B O 2
ATOM 2849 N N . ASN B 2 9 ? -3.424 6.596 7.099 1.00 0.00 51 ASN B N 2
ATOM 2850 C CA . ASN B 2 9 ? -4.380 7.541 7.664 1.00 0.00 51 ASN B CA 2
ATOM 2851 C C . ASN B 2 9 ? -5.566 7.735 6.726 1.00 0.00 51 ASN B C 2
ATOM 2852 O O . ASN B 2 9 ? -6.710 7.836 7.169 1.00 0.00 51 ASN B O 2
ATOM 2863 N N . VAL B 2 10 ? -5.286 7.783 5.428 1.00 0.00 52 VAL B N 2
ATOM 2864 C CA . VAL B 2 10 ? -6.330 7.961 4.427 1.00 0.00 52 VAL B CA 2
ATOM 2865 C C . VAL B 2 10 ? -7.189 6.708 4.310 1.00 0.00 52 VAL B C 2
ATOM 2866 O O . VAL B 2 10 ? -8.379 6.784 4.002 1.00 0.00 52 VAL B O 2
ATOM 2879 N N . ALA B 2 11 ? -6.582 5.554 4.566 1.00 0.00 53 ALA B N 2
ATOM 2880 C CA . ALA B 2 11 ? -7.290 4.289 4.498 1.00 0.00 53 ALA B CA 2
ATOM 2881 C C . ALA B 2 11 ? -8.121 4.078 5.754 1.00 0.00 53 ALA B C 2
ATOM 2882 O O . ALA B 2 11 ? -9.217 3.519 5.704 1.00 0.00 53 ALA B O 2
ATOM 2889 N N . LEU B 2 12 ? -7.590 4.537 6.882 1.00 0.00 54 LEU B N 2
ATOM 2890 C CA . LEU B 2 12 ? -8.275 4.410 8.155 1.00 0.00 54 LEU B CA 2
ATOM 2891 C C . LEU B 2 12 ? -9.215 5.589 8.393 1.00 0.00 54 LEU B C 2
ATOM 2892 O O . LEU B 2 12 ? -10.136 5.507 9.206 1.00 0.00 54 LEU B O 2
ATOM 2908 N N . THR B 2 13 ? -8.975 6.686 7.680 1.00 0.00 55 THR B N 2
ATOM 2909 C CA . THR B 2 13 ? -9.798 7.881 7.812 1.00 0.00 55 THR B CA 2
ATOM 2910 C C . THR B 2 13 ? -9.433 8.911 6.747 1.00 0.00 55 THR B C 2
ATOM 2911 O O . THR B 2 13 ? -8.521 9.716 6.934 1.00 0.00 55 THR B O 2
ATOM 2922 N N . GLY B 2 14 ? -10.152 8.879 5.629 1.00 0.00 56 GLY B N 2
ATOM 2923 C CA . GLY B 2 14 ? -9.889 9.814 4.551 1.00 0.00 56 GLY B CA 2
ATOM 2924 C C . GLY B 2 14 ? -10.799 11.026 4.598 1.00 0.00 56 GLY B C 2
ATOM 2925 O O . GLY B 2 14 ? -11.131 11.601 3.562 1.00 0.00 56 GLY B O 2
ATOM 2929 N N . GLU B 2 15 ? -11.203 11.414 5.804 1.00 0.00 57 GLU B N 2
ATOM 2930 C CA . GLU B 2 15 ? -12.080 12.565 5.983 1.00 0.00 57 GLU B CA 2
ATOM 2931 C C . GLU B 2 15 ? -13.392 12.373 5.230 1.00 0.00 57 GLU B C 2
ATOM 2932 O O . GLU B 2 15 ? -13.704 11.218 4.870 1.00 0.00 57 GLU B O 2
ATOM 2945 N N . PRO A 1 1 ? 2.673 14.920 -7.175 1.00 0.00 31 PRO A N 3
ATOM 2946 C CA . PRO A 1 1 ? 3.310 14.305 -5.980 1.00 0.00 31 PRO A CA 3
ATOM 2947 C C . PRO A 1 1 ? 2.338 13.405 -5.218 1.00 0.00 31 PRO A C 3
ATOM 2948 O O . PRO A 1 1 ? 1.129 13.636 -5.221 1.00 0.00 31 PRO A O 3
ATOM 2961 N N . VAL A 1 2 ? 2.876 12.379 -4.567 1.00 0.00 32 VAL A N 3
ATOM 2962 C CA . VAL A 1 2 ? 2.069 11.447 -3.805 1.00 0.00 32 VAL A CA 3
ATOM 2963 C C . VAL A 1 2 ? 1.367 12.144 -2.644 1.00 0.00 32 VAL A C 3
ATOM 2964 O O . VAL A 1 2 ? 1.847 12.120 -1.511 1.00 0.00 32 VAL A O 3
ATOM 2977 N N . HIS A 1 3 ? 0.231 12.766 -2.936 1.00 0.00 33 HIS A N 3
ATOM 2978 C CA . HIS A 1 3 ? -0.538 13.472 -1.918 1.00 0.00 33 HIS A CA 3
ATOM 2979 C C . HIS A 1 3 ? -1.810 12.706 -1.567 1.00 0.00 33 HIS A C 3
ATOM 2980 O O . HIS A 1 3 ? -2.028 11.593 -2.045 1.00 0.00 33 HIS A O 3
ATOM 2995 N N . VAL A 1 4 ? -2.647 13.312 -0.729 1.00 0.00 34 VAL A N 3
ATOM 2996 C CA . VAL A 1 4 ? -3.900 12.689 -0.314 1.00 0.00 34 VAL A CA 3
ATOM 2997 C C . VAL A 1 4 ? -4.738 12.282 -1.520 1.00 0.00 34 VAL A C 3
ATOM 2998 O O . VAL A 1 4 ? -5.451 11.279 -1.483 1.00 0.00 34 VAL A O 3
ATOM 3011 N N . GLU A 1 5 ? -4.647 13.065 -2.590 1.00 0.00 35 GLU A N 3
ATOM 3012 C CA . GLU A 1 5 ? -5.395 12.785 -3.809 1.00 0.00 35 GLU A CA 3
ATOM 3013 C C . GLU A 1 5 ? -4.886 11.510 -4.475 1.00 0.00 35 GLU A C 3
ATOM 3014 O O . GLU A 1 5 ? -5.671 10.674 -4.922 1.00 0.00 35 GLU A O 3
ATOM 3026 N N . ASP A 1 6 ? -3.565 11.369 -4.536 1.00 0.00 36 ASP A N 3
ATOM 3027 C CA . ASP A 1 6 ? -2.950 10.195 -5.145 1.00 0.00 36 ASP A CA 3
ATOM 3028 C C . ASP A 1 6 ? -3.255 8.941 -4.332 1.00 0.00 36 ASP A C 3
ATOM 3029 O O . ASP A 1 6 ? -3.503 7.872 -4.890 1.00 0.00 36 ASP A O 3
ATOM 3038 N N . ALA A 1 7 ? -3.238 9.080 -3.011 1.00 0.00 37 ALA A N 3
ATOM 3039 C CA . ALA A 1 7 ? -3.516 7.958 -2.123 1.00 0.00 37 ALA A CA 3
ATOM 3040 C C . ALA A 1 7 ? -4.994 7.584 -2.163 1.00 0.00 37 ALA A C 3
ATOM 3041 O O . ALA A 1 7 ? -5.352 6.413 -2.031 1.00 0.00 37 ALA A O 3
ATOM 3048 N N . LEU A 1 8 ? -5.848 8.586 -2.344 1.00 0.00 38 LEU A N 3
ATOM 3049 C CA . LEU A 1 8 ? -7.286 8.364 -2.402 1.00 0.00 38 LEU A CA 3
ATOM 3050 C C . LEU A 1 8 ? -7.660 7.508 -3.608 1.00 0.00 38 LEU A C 3
ATOM 3051 O O . LEU A 1 8 ? -8.320 6.478 -3.469 1.00 0.00 38 LEU A O 3
ATOM 3067 N N . THR A 1 9 ? -7.237 7.942 -4.791 1.00 0.00 39 THR A N 3
ATOM 3068 C CA . THR A 1 9 ? -7.530 7.214 -6.021 1.00 0.00 39 THR A CA 3
ATOM 3069 C C . THR A 1 9 ? -6.994 5.787 -5.951 1.00 0.00 39 THR A C 3
ATOM 3070 O O . THR A 1 9 ? -7.664 4.840 -6.363 1.00 0.00 39 THR A O 3
ATOM 3081 N N . TYR A 1 10 ? -5.779 5.644 -5.431 1.00 0.00 40 TYR A N 3
ATOM 3082 C CA . TYR A 1 10 ? -5.148 4.335 -5.313 1.00 0.00 40 TYR A CA 3
ATOM 3083 C C . TYR A 1 10 ? -6.064 3.349 -4.594 1.00 0.00 40 TYR A C 3
ATOM 3084 O O . TYR A 1 10 ? -6.283 2.233 -5.064 1.00 0.00 40 TYR A O 3
ATOM 3102 N N . LEU A 1 11 ? -6.599 3.772 -3.453 1.00 0.00 41 LEU A N 3
ATOM 3103 C CA . LEU A 1 11 ? -7.493 2.929 -2.669 1.00 0.00 41 LEU A CA 3
ATOM 3104 C C . LEU A 1 11 ? -8.750 2.587 -3.463 1.00 0.00 41 LEU A C 3
ATOM 3105 O O . LEU A 1 11 ? -9.261 1.470 -3.382 1.00 0.00 41 LEU A O 3
ATOM 3121 N N . ASP A 1 12 ? -9.243 3.554 -4.230 1.00 0.00 42 ASP A N 3
ATOM 3122 C CA . ASP A 1 12 ? -10.439 3.352 -5.039 1.00 0.00 42 ASP A CA 3
ATOM 3123 C C . ASP A 1 12 ? -10.149 2.440 -6.223 1.00 0.00 42 ASP A C 3
ATOM 3124 O O . ASP A 1 12 ? -11.024 1.710 -6.690 1.00 0.00 42 ASP A O 3
ATOM 3133 N N . GLN A 1 13 ? -8.913 2.484 -6.698 1.00 0.00 43 GLN A N 3
ATOM 3134 C CA . GLN A 1 13 ? -8.497 1.660 -7.826 1.00 0.00 43 GLN A CA 3
ATOM 3135 C C . GLN A 1 13 ? -8.270 0.219 -7.387 1.00 0.00 43 GLN A C 3
ATOM 3136 O O . GLN A 1 13 ? -8.457 -0.718 -8.163 1.00 0.00 43 GLN A O 3
ATOM 3150 N N . VAL A 1 14 ? -7.870 0.055 -6.135 1.00 0.00 44 VAL A N 3
ATOM 3151 C CA . VAL A 1 14 ? -7.618 -1.267 -5.576 1.00 0.00 44 VAL A CA 3
ATOM 3152 C C . VAL A 1 14 ? -8.926 -1.955 -5.202 1.00 0.00 44 VAL A C 3
ATOM 3153 O O . VAL A 1 14 ? -9.031 -3.180 -5.251 1.00 0.00 44 VAL A O 3
ATOM 3166 N N . LYS A 1 15 ? -9.922 -1.157 -4.831 1.00 0.00 45 LYS A N 3
ATOM 3167 C CA . LYS A 1 15 ? -11.226 -1.686 -4.451 1.00 0.00 45 LYS A CA 3
ATOM 3168 C C . LYS A 1 15 ? -11.972 -2.210 -5.674 1.00 0.00 45 LYS A C 3
ATOM 3169 O O . LYS A 1 15 ? -12.507 -3.318 -5.660 1.00 0.00 45 LYS A O 3
ATOM 3188 N N . ILE A 1 16 ? -11.999 -1.406 -6.734 1.00 0.00 46 ILE A N 3
ATOM 3189 C CA . ILE A 1 16 ? -12.676 -1.792 -7.965 1.00 0.00 46 ILE A CA 3
ATOM 3190 C C . ILE A 1 16 ? -12.022 -3.025 -8.582 1.00 0.00 46 ILE A C 3
ATOM 3191 O O . ILE A 1 16 ? -12.703 -3.980 -8.955 1.00 0.00 46 ILE A O 3
ATOM 3207 N N . ARG A 1 17 ? -10.697 -2.997 -8.685 1.00 0.00 47 ARG A N 3
ATOM 3208 C CA . ARG A 1 17 ? -9.952 -4.114 -9.255 1.00 0.00 47 ARG A CA 3
ATOM 3209 C C . ARG A 1 17 ? -10.176 -5.385 -8.441 1.00 0.00 47 ARG A C 3
ATOM 3210 O O . ARG A 1 17 ? -10.142 -6.492 -8.979 1.00 0.00 47 ARG A O 3
ATOM 3231 N N . PHE A 1 18 ? -10.406 -5.216 -7.143 1.00 0.00 48 PHE A N 3
ATOM 3232 C CA . PHE A 1 18 ? -10.637 -6.349 -6.253 1.00 0.00 48 PHE A CA 3
ATOM 3233 C C . PHE A 1 18 ? -11.993 -6.229 -5.562 1.00 0.00 48 PHE A C 3
ATOM 3234 O O . PHE A 1 18 ? -12.118 -6.497 -4.367 1.00 0.00 48 PHE A O 3
ATOM 3251 N N . GLY A 1 19 ? -13.004 -5.825 -6.325 1.00 0.00 49 GLY A N 3
ATOM 3252 C CA . GLY A 1 19 ? -14.338 -5.674 -5.771 1.00 0.00 49 GLY A CA 3
ATOM 3253 C C . GLY A 1 19 ? -14.857 -6.956 -5.147 1.00 0.00 49 GLY A C 3
ATOM 3254 O O . GLY A 1 19 ? -15.406 -6.940 -4.046 1.00 0.00 49 GLY A O 3
ATOM 3258 N N . SER A 1 20 ? -14.684 -8.069 -5.853 1.00 0.00 50 SE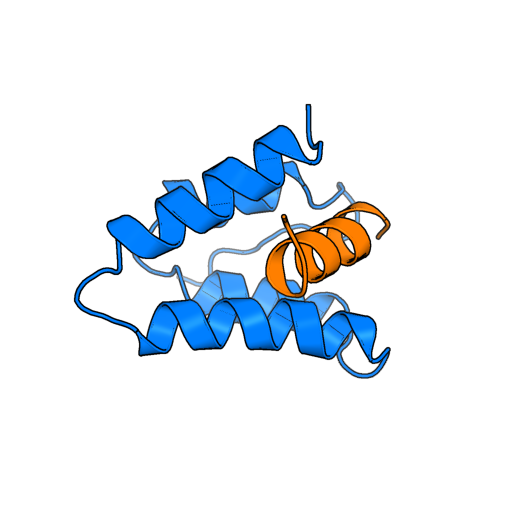R A N 3
ATOM 3259 C CA . SER A 1 20 ? -15.139 -9.363 -5.362 1.00 0.00 50 SER A CA 3
ATOM 3260 C C . SER A 1 20 ? -13.992 -10.139 -4.722 1.00 0.00 50 SER A C 3
ATOM 3261 O O . SER A 1 20 ? -13.993 -11.369 -4.708 1.00 0.00 50 SER A O 3
ATOM 3269 N N . ASP A 1 21 ? -13.015 -9.411 -4.188 1.00 0.00 51 ASP A N 3
ATOM 3270 C CA . ASP A 1 21 ? -11.868 -10.027 -3.545 1.00 0.00 51 ASP A CA 3
ATOM 3271 C C . ASP A 1 21 ? -11.468 -9.257 -2.288 1.00 0.00 51 ASP A C 3
ATOM 3272 O O . ASP A 1 21 ? -10.391 -8.663 -2.228 1.00 0.00 51 ASP A O 3
ATOM 3281 N N . PRO A 1 22 ? -12.337 -9.255 -1.263 1.00 0.00 52 PRO A N 3
ATOM 3282 C CA . PRO A 1 22 ? -12.071 -8.552 -0.002 1.00 0.00 52 PRO A CA 3
ATOM 3283 C C . PRO A 1 22 ? -10.729 -8.941 0.611 1.00 0.00 52 PRO A C 3
ATOM 3284 O O . PRO A 1 22 ? -10.154 -8.188 1.396 1.00 0.00 52 PRO A O 3
ATOM 3295 N N . ALA A 1 23 ? -10.234 -10.122 0.250 1.00 0.00 53 ALA A N 3
ATOM 3296 C CA . ALA A 1 23 ? -8.960 -10.610 0.767 1.00 0.00 53 ALA A CA 3
ATOM 3297 C C . ALA A 1 23 ? -7.840 -9.603 0.521 1.00 0.00 53 ALA A C 3
ATOM 3298 O O . ALA A 1 23 ? -6.976 -9.400 1.374 1.00 0.00 53 ALA A O 3
ATOM 3305 N N . THR A 1 24 ? -7.861 -8.977 -0.651 1.00 0.00 54 THR A N 3
ATOM 3306 C CA . THR A 1 24 ? -6.847 -7.991 -1.008 1.00 0.00 54 THR A CA 3
ATOM 3307 C C . THR A 1 24 ? -7.106 -6.662 -0.305 1.00 0.00 54 THR A C 3
ATOM 3308 O O . THR A 1 24 ? -6.192 -6.057 0.257 1.00 0.00 54 THR A O 3
ATOM 3319 N N . TYR A 1 25 ? -8.357 -6.214 -0.341 1.00 0.00 55 TYR A N 3
ATOM 3320 C CA . TYR A 1 25 ? -8.735 -4.955 0.294 1.00 0.00 55 TYR A CA 3
ATOM 3321 C C . TYR A 1 25 ? -8.501 -5.013 1.800 1.00 0.00 55 TYR A C 3
ATOM 3322 O O . TYR A 1 25 ? -7.851 -4.137 2.370 1.00 0.00 55 TYR A O 3
ATOM 3340 N N . ASN A 1 26 ? -9.036 -6.049 2.438 1.00 0.00 56 ASN A N 3
ATOM 3341 C CA . ASN A 1 26 ? -8.885 -6.221 3.879 1.00 0.00 56 ASN A CA 3
ATOM 3342 C C . ASN A 1 26 ? -7.413 -6.317 4.266 1.00 0.00 56 ASN A C 3
ATOM 3343 O O . ASN A 1 26 ? -6.979 -5.714 5.248 1.00 0.00 56 ASN A O 3
ATOM 3354 N N . GLY A 1 27 ? -6.649 -7.077 3.489 1.00 0.00 57 GLY A N 3
ATOM 3355 C CA . GLY A 1 27 ? -5.234 -7.237 3.769 1.00 0.00 57 GLY A CA 3
ATOM 3356 C C . GLY A 1 27 ? -4.480 -5.923 3.711 1.00 0.00 57 GLY A C 3
ATOM 3357 O O . GLY A 1 27 ? -3.711 -5.602 4.618 1.00 0.00 57 GLY A O 3
ATOM 3361 N N . PHE A 1 28 ? -4.699 -5.164 2.643 1.00 0.00 58 PHE A N 3
ATOM 3362 C CA . PHE A 1 28 ? -4.034 -3.877 2.470 1.00 0.00 58 PHE A CA 3
ATOM 3363 C C . PHE A 1 28 ? -4.367 -2.932 3.621 1.00 0.00 58 PHE A C 3
ATOM 3364 O O . PHE A 1 28 ? -3.554 -2.088 3.999 1.00 0.00 58 PHE A O 3
ATOM 3381 N N . LEU A 1 29 ? -5.569 -3.079 4.171 1.00 0.00 59 LEU A N 3
ATOM 3382 C CA . LEU A 1 29 ? -6.010 -2.239 5.279 1.00 0.00 59 LEU A CA 3
ATOM 3383 C C . LEU A 1 29 ? -5.247 -2.574 6.555 1.00 0.00 59 LEU A C 3
ATOM 3384 O O . LEU A 1 29 ? -4.771 -1.683 7.258 1.00 0.00 59 LEU A O 3
ATOM 3400 N N . GLU A 1 30 ? -5.135 -3.865 6.850 1.00 0.00 60 GLU A N 3
ATOM 3401 C CA . GLU A 1 30 ? -4.430 -4.319 8.044 1.00 0.00 60 GLU A CA 3
ATOM 3402 C C . GLU A 1 30 ? -2.971 -3.876 8.017 1.00 0.00 60 GLU A C 3
ATOM 3403 O O . GLU A 1 30 ? -2.406 -3.506 9.046 1.00 0.00 60 GLU A O 3
ATOM 3415 N N . ILE A 1 31 ? -2.366 -3.916 6.834 1.00 0.00 61 ILE A N 3
ATOM 3416 C CA . ILE A 1 31 ? -0.972 -3.520 6.674 1.00 0.00 61 ILE A CA 3
ATOM 3417 C C . ILE A 1 31 ? -0.788 -2.031 6.957 1.00 0.00 61 ILE A C 3
ATOM 3418 O O . ILE A 1 31 ? 0.073 -1.642 7.745 1.00 0.00 61 ILE A O 3
ATOM 3434 N N . MET A 1 32 ? -1.603 -1.205 6.310 1.00 0.00 62 MET A N 3
ATOM 3435 C CA . MET A 1 32 ? -1.529 0.240 6.494 1.00 0.00 62 MET A CA 3
ATOM 3436 C C . MET A 1 32 ? -1.948 0.630 7.908 1.00 0.00 62 MET A C 3
ATOM 3437 O O . MET A 1 32 ? -1.332 1.494 8.533 1.00 0.00 62 MET A O 3
ATOM 3451 N N . LYS A 1 33 ? -2.998 -0.013 8.407 1.00 0.00 63 LYS A N 3
ATOM 3452 C CA . LYS A 1 33 ? -3.501 0.266 9.747 1.00 0.00 63 LYS A CA 3
ATOM 3453 C C . LYS A 1 33 ? -2.511 -0.205 10.808 1.00 0.00 63 LYS A C 3
ATOM 3454 O O . LYS A 1 33 ? -2.414 0.383 11.885 1.00 0.00 63 LYS A O 3
ATOM 3473 N N . GLU A 1 34 ? -1.781 -1.270 10.498 1.00 0.00 64 GLU A N 3
ATOM 3474 C CA . GLU A 1 34 ? -0.799 -1.821 11.426 1.00 0.00 64 GLU A CA 3
ATOM 3475 C C . GLU A 1 34 ? 0.448 -0.946 11.483 1.00 0.00 64 GLU A C 3
ATOM 3476 O O . GLU A 1 34 ? 1.074 -0.810 12.535 1.00 0.00 64 GLU A O 3
ATOM 3488 N N . PHE A 1 35 ? 0.807 -0.357 10.347 1.00 0.00 65 PHE A N 3
ATOM 3489 C CA . PHE A 1 35 ? 1.982 0.504 10.271 1.00 0.00 65 PHE A CA 3
ATOM 3490 C C . PHE A 1 35 ? 1.804 1.750 11.133 1.00 0.00 65 PHE A C 3
ATOM 3491 O O . PHE A 1 35 ? 2.615 2.025 12.017 1.00 0.00 65 PHE A O 3
ATOM 3508 N N . LYS A 1 36 ? 0.738 2.501 10.871 1.00 0.00 66 LYS A N 3
ATOM 3509 C CA . LYS A 1 36 ? 0.457 3.716 11.625 1.00 0.00 66 LYS A CA 3
ATOM 3510 C C . LYS A 1 36 ? 0.327 3.414 13.115 1.00 0.00 66 LYS A C 3
ATOM 3511 O O . LYS A 1 36 ? 0.745 4.207 13.959 1.00 0.00 66 LYS A O 3
ATOM 3530 N N . SER A 1 37 ? -0.251 2.259 13.428 1.00 0.00 67 SER A N 3
ATOM 3531 C CA . SER A 1 37 ? -0.433 1.846 14.814 1.00 0.00 67 SER A CA 3
ATOM 3532 C C . SER A 1 37 ? 0.908 1.559 15.486 1.00 0.00 67 SER A C 3
ATOM 3533 O O . SER A 1 37 ? 0.982 1.424 16.708 1.00 0.00 67 SER A O 3
ATOM 3541 N N . GLN A 1 38 ? 1.969 1.461 14.683 1.00 0.00 68 GLN A N 3
ATOM 3542 C CA . GLN A 1 38 ? 3.306 1.188 15.204 1.00 0.00 68 GLN A CA 3
ATOM 3543 C C . GLN A 1 38 ? 3.439 -0.276 15.612 1.00 0.00 68 GLN A C 3
ATOM 3544 O O . GLN A 1 38 ? 3.967 -0.591 16.679 1.00 0.00 68 GLN A O 3
ATOM 3558 N N . SER A 1 39 ? 2.956 -1.169 14.752 1.00 0.00 69 SER A N 3
ATOM 3559 C CA . SER A 1 39 ? 3.020 -2.602 15.019 1.00 0.00 69 SER A CA 3
ATOM 3560 C C . SER A 1 39 ? 3.931 -3.301 14.015 1.00 0.00 69 SER A C 3
ATOM 3561 O O . SER A 1 39 ? 4.931 -3.913 14.390 1.00 0.00 69 SER A O 3
ATOM 3569 N N . ILE A 1 40 ? 3.577 -3.207 12.736 1.00 0.00 70 ILE A N 3
ATOM 3570 C CA . ILE A 1 40 ? 4.361 -3.831 11.678 1.00 0.00 70 ILE A CA 3
ATOM 3571 C C . ILE A 1 40 ? 5.557 -2.964 11.298 1.00 0.00 70 ILE A C 3
ATOM 3572 O O . ILE A 1 40 ? 5.507 -1.738 11.405 1.00 0.00 70 ILE A O 3
ATOM 3588 N N . ASP A 1 41 ? 6.633 -3.607 10.855 1.00 0.00 71 ASP A N 3
ATOM 3589 C CA . ASP A 1 41 ? 7.841 -2.895 10.460 1.00 0.00 71 ASP A CA 3
ATOM 3590 C C . ASP A 1 41 ? 7.781 -2.498 8.987 1.00 0.00 71 ASP A C 3
ATOM 3591 O O . ASP A 1 41 ? 6.767 -2.704 8.321 1.00 0.00 71 ASP A O 3
ATOM 3600 N N . THR A 1 42 ? 8.872 -1.926 8.487 1.00 0.00 72 THR A N 3
ATOM 3601 C CA . THR A 1 42 ? 8.939 -1.500 7.093 1.00 0.00 72 THR A CA 3
ATOM 3602 C C . THR A 1 42 ? 9.055 -2.703 6.160 1.00 0.00 72 THR A C 3
ATOM 3603 O O . THR A 1 42 ? 8.253 -2.864 5.240 1.00 0.00 72 THR A O 3
ATOM 3614 N N . PRO A 1 43 ? 10.058 -3.571 6.386 1.00 0.00 73 PRO A N 3
ATOM 3615 C CA . PRO A 1 43 ? 10.272 -4.763 5.560 1.00 0.00 73 PRO A CA 3
ATOM 3616 C C . PRO A 1 43 ? 8.988 -5.560 5.345 1.00 0.00 73 PRO A C 3
ATOM 3617 O O . PRO A 1 43 ? 8.800 -6.180 4.299 1.00 0.00 73 PRO A O 3
ATOM 3628 N N . GLY A 1 44 ? 8.109 -5.535 6.340 1.00 0.00 74 GLY A N 3
ATOM 3629 C CA . GLY A 1 44 ? 6.854 -6.255 6.238 1.00 0.00 74 GLY A CA 3
ATOM 3630 C C . GLY A 1 44 ? 5.889 -5.604 5.266 1.00 0.00 74 GLY A C 3
ATOM 3631 O O . GLY A 1 44 ? 5.177 -6.290 4.534 1.00 0.00 74 GLY A O 3
ATOM 3635 N N . VAL A 1 45 ? 5.867 -4.276 5.262 1.00 0.00 75 VAL A N 3
ATOM 3636 C CA . VAL A 1 45 ? 4.983 -3.530 4.373 1.00 0.00 75 VAL A CA 3
ATOM 3637 C C . VAL A 1 45 ? 5.367 -3.744 2.913 1.00 0.00 75 VAL A C 3
ATOM 3638 O O . VAL A 1 45 ? 4.509 -3.763 2.031 1.00 0.00 75 VAL A O 3
ATOM 3651 N N . ILE A 1 46 ? 6.662 -3.906 2.666 1.00 0.00 76 ILE A N 3
ATOM 3652 C CA . ILE A 1 46 ? 7.162 -4.119 1.313 1.00 0.00 76 ILE A CA 3
ATOM 3653 C C . ILE A 1 46 ? 6.874 -5.539 0.838 1.00 0.00 76 ILE A C 3
ATOM 3654 O O . ILE A 1 46 ? 6.602 -5.767 -0.341 1.00 0.00 76 ILE A O 3
ATOM 3670 N N . ARG A 1 47 ? 6.935 -6.492 1.762 1.00 0.00 77 ARG A N 3
ATOM 3671 C CA . ARG A 1 47 ? 6.682 -7.890 1.437 1.00 0.00 77 ARG A CA 3
ATOM 3672 C C . ARG A 1 47 ? 5.189 -8.145 1.251 1.00 0.00 77 ARG A C 3
ATOM 3673 O O . ARG A 1 47 ? 4.780 -8.849 0.328 1.00 0.00 77 ARG A O 3
ATOM 3694 N N . ARG A 1 48 ? 4.382 -7.570 2.136 1.00 0.00 78 ARG A N 3
ATOM 3695 C CA . ARG A 1 48 ? 2.935 -7.738 2.070 1.00 0.00 78 ARG A CA 3
ATOM 3696 C C . ARG A 1 48 ? 2.378 -7.166 0.769 1.00 0.00 78 ARG A C 3
ATOM 3697 O O . ARG A 1 48 ? 1.725 -7.870 -0.001 1.00 0.00 78 ARG A O 3
ATOM 3718 N N . VAL A 1 49 ? 2.640 -5.884 0.530 1.00 0.00 79 VAL A N 3
ATOM 3719 C CA . VAL A 1 49 ? 2.165 -5.220 -0.679 1.00 0.00 79 VAL A CA 3
ATOM 3720 C C . VAL A 1 49 ? 2.679 -5.926 -1.931 1.00 0.00 79 VAL A C 3
ATOM 3721 O O . VAL A 1 49 ? 1.915 -6.206 -2.855 1.00 0.00 79 VAL A O 3
ATOM 3734 N N . SER A 1 50 ? 3.977 -6.209 -1.954 1.00 0.00 80 SER A N 3
ATOM 3735 C CA . SER A 1 50 ? 4.591 -6.883 -3.093 1.00 0.00 80 SER A CA 3
ATOM 3736 C C . SER A 1 50 ? 3.971 -8.258 -3.316 1.00 0.00 80 SER A C 3
ATOM 3737 O O . SER A 1 50 ? 4.025 -8.803 -4.418 1.00 0.00 80 SER A O 3
ATOM 3745 N N . GLN A 1 51 ? 3.381 -8.813 -2.264 1.00 0.00 81 GLN A N 3
ATOM 3746 C CA . GLN A 1 51 ? 2.749 -10.125 -2.344 1.00 0.00 81 GLN A CA 3
ATOM 3747 C C . GLN A 1 51 ? 1.274 -9.993 -2.707 1.00 0.00 81 GLN A C 3
ATOM 3748 O O . GLN A 1 51 ? 0.756 -10.748 -3.530 1.00 0.00 81 GLN A O 3
ATOM 3762 N N . LEU A 1 52 ? 0.602 -9.026 -2.089 1.00 0.00 82 LEU A N 3
ATOM 3763 C CA . LEU A 1 52 ? -0.813 -8.793 -2.349 1.00 0.00 82 LEU A CA 3
ATOM 3764 C C . LEU A 1 52 ? -1.047 -8.450 -3.817 1.00 0.00 82 LEU A C 3
ATOM 3765 O O . LEU A 1 52 ? -2.100 -8.757 -4.377 1.00 0.00 82 LEU A O 3
ATOM 3781 N N . PHE A 1 53 ? -0.057 -7.813 -4.434 1.00 0.00 83 PHE A N 3
ATOM 3782 C CA . PHE A 1 53 ? -0.152 -7.427 -5.838 1.00 0.00 83 PHE A CA 3
ATOM 3783 C C . PHE A 1 53 ? 0.795 -8.262 -6.695 1.00 0.00 83 PHE A C 3
ATOM 3784 O O . PHE A 1 53 ? 1.521 -7.731 -7.535 1.00 0.00 83 PHE A O 3
ATOM 3801 N N . HIS A 1 54 ? 0.783 -9.573 -6.473 1.00 0.00 84 HIS A N 3
ATOM 3802 C CA . HIS A 1 54 ? 1.642 -10.484 -7.221 1.00 0.00 84 HIS A CA 3
ATOM 3803 C C . HIS A 1 54 ? 1.288 -10.477 -8.706 1.00 0.00 84 HIS A C 3
ATOM 3804 O O . HIS A 1 54 ? 2.162 -10.615 -9.561 1.00 0.00 84 HIS A O 3
ATOM 3819 N N . GLU A 1 55 ? 0.003 -10.318 -9.003 1.00 0.00 85 GLU A N 3
ATOM 3820 C CA . GLU A 1 55 ? -0.463 -10.297 -10.387 1.00 0.00 85 GLU A CA 3
ATOM 3821 C C . GLU A 1 55 ? -0.877 -8.890 -10.806 1.00 0.00 85 GLU A C 3
ATOM 3822 O O . GLU A 1 55 ? -1.707 -8.718 -11.699 1.00 0.00 85 GLU A O 3
ATOM 3834 N N . HIS A 1 56 ? -0.295 -7.886 -10.159 1.00 0.00 86 HIS A N 3
ATOM 3835 C CA . HIS A 1 56 ? -0.607 -6.495 -10.469 1.00 0.00 86 HIS A CA 3
ATOM 3836 C C . HIS A 1 56 ? 0.655 -5.634 -10.438 1.00 0.00 86 HIS A C 3
ATOM 3837 O O . HIS A 1 56 ? 1.061 -5.153 -9.381 1.00 0.00 86 HIS A O 3
ATOM 3852 N N . PRO A 1 57 ? 1.296 -5.428 -11.604 1.00 0.00 87 PRO A N 3
ATOM 3853 C CA . PRO A 1 57 ? 2.517 -4.621 -11.698 1.00 0.00 87 PRO A CA 3
ATOM 3854 C C . PRO A 1 57 ? 2.257 -3.142 -11.433 1.00 0.00 87 PRO A C 3
ATOM 3855 O O . PRO A 1 57 ? 2.999 -2.493 -10.696 1.00 0.00 87 PRO A O 3
ATOM 3866 N N . ASP A 1 58 ? 1.194 -2.615 -12.034 1.00 0.00 88 ASP A N 3
ATOM 3867 C CA . ASP A 1 58 ? 0.834 -1.210 -11.863 1.00 0.00 88 ASP A CA 3
ATOM 3868 C C . ASP A 1 58 ? 0.458 -0.904 -10.412 1.00 0.00 88 ASP A C 3
ATOM 3869 O O . ASP A 1 58 ? 0.378 0.260 -10.018 1.00 0.00 88 ASP A O 3
ATOM 3878 N N . LEU A 1 59 ? 0.236 -1.950 -9.621 1.00 0.00 89 LEU A N 3
ATOM 3879 C CA . LEU A 1 59 ? -0.123 -1.782 -8.219 1.00 0.00 89 LEU A CA 3
ATOM 3880 C C . LEU A 1 59 ? 1.131 -1.664 -7.367 1.00 0.00 89 LEU A C 3
ATOM 3881 O O . LEU A 1 59 ? 1.306 -0.695 -6.630 1.00 0.00 89 LEU A O 3
ATOM 3897 N N . ILE A 1 60 ? 2.013 -2.649 -7.489 1.00 0.00 90 ILE A N 3
ATOM 3898 C CA . ILE A 1 60 ? 3.264 -2.645 -6.745 1.00 0.00 90 ILE A CA 3
ATOM 3899 C C . ILE A 1 60 ? 4.078 -1.404 -7.093 1.00 0.00 90 ILE A C 3
ATOM 3900 O O . ILE A 1 60 ? 4.840 -0.893 -6.272 1.00 0.00 90 ILE A O 3
ATOM 3916 N N . VAL A 1 61 ? 3.896 -0.914 -8.318 1.00 0.00 91 VAL A N 3
ATOM 3917 C CA . VAL A 1 61 ? 4.602 0.276 -8.774 1.00 0.00 91 VAL A CA 3
ATOM 3918 C C . VAL A 1 61 ? 3.990 1.528 -8.157 1.00 0.00 91 VAL A C 3
ATOM 3919 O O . VAL A 1 61 ? 4.696 2.367 -7.596 1.00 0.00 91 VAL A O 3
ATOM 3932 N N . GLY A 1 62 ? 2.668 1.642 -8.255 1.00 0.00 92 GLY A N 3
ATOM 3933 C CA . GLY A 1 62 ? 1.982 2.789 -7.692 1.00 0.00 92 GLY A CA 3
ATOM 3934 C C . GLY A 1 62 ? 2.242 2.935 -6.207 1.00 0.00 92 GLY A C 3
ATOM 3935 O O . GLY A 1 62 ? 2.397 4.046 -5.702 1.00 0.00 92 GLY A O 3
ATOM 3939 N N . PHE A 1 63 ? 2.295 1.806 -5.507 1.00 0.00 93 PHE A N 3
ATOM 3940 C CA . PHE A 1 63 ? 2.543 1.807 -4.073 1.00 0.00 93 PHE A CA 3
ATOM 3941 C C . PHE A 1 63 ? 3.989 2.182 -3.780 1.00 0.00 93 PHE A C 3
ATOM 3942 O O . PHE A 1 63 ? 4.284 2.836 -2.779 1.00 0.00 93 PHE A O 3
ATOM 3959 N N . ASN A 1 64 ? 4.881 1.765 -4.666 1.00 0.00 94 ASN A N 3
ATOM 3960 C CA . ASN A 1 64 ? 6.302 2.057 -4.518 1.00 0.00 94 ASN A CA 3
ATOM 3961 C C . ASN A 1 64 ? 6.544 3.562 -4.538 1.00 0.00 94 ASN A C 3
ATOM 3962 O O . ASN A 1 64 ? 7.445 4.067 -3.867 1.00 0.00 94 ASN A O 3
ATOM 3973 N N . ALA A 1 65 ? 5.731 4.274 -5.313 1.00 0.00 95 ALA A N 3
ATOM 3974 C CA . ALA A 1 65 ? 5.852 5.722 -5.424 1.00 0.00 95 ALA A CA 3
ATOM 3975 C C . ALA A 1 65 ? 5.625 6.406 -4.077 1.00 0.00 95 ALA A C 3
ATOM 3976 O O . ALA A 1 65 ? 6.000 7.564 -3.892 1.00 0.00 95 ALA A O 3
ATOM 3983 N N . PHE A 1 66 ? 5.012 5.687 -3.141 1.00 0.00 96 PHE A N 3
ATOM 3984 C CA . PHE A 1 66 ? 4.741 6.234 -1.816 1.00 0.00 96 PHE A CA 3
ATOM 3985 C C . PHE A 1 66 ? 5.779 5.755 -0.806 1.00 0.00 96 PHE A C 3
ATOM 3986 O O . PHE A 1 66 ? 5.485 5.618 0.382 1.00 0.00 96 PHE A O 3
ATOM 4003 N N . LEU A 1 67 ? 6.992 5.503 -1.285 1.00 0.00 97 LEU A N 3
ATOM 4004 C CA . LEU A 1 67 ? 8.072 5.042 -0.422 1.00 0.00 97 LEU A CA 3
ATOM 4005 C C . LEU A 1 67 ? 9.364 5.806 -0.710 1.00 0.00 97 LEU A C 3
ATOM 4006 O O . LEU A 1 67 ? 9.650 6.143 -1.858 1.00 0.00 97 LEU A O 3
ATOM 4022 N N . PRO A 1 68 ? 10.163 6.089 0.334 1.00 0.00 98 PRO A N 3
ATOM 4023 C CA . PRO A 1 68 ? 11.426 6.817 0.184 1.00 0.00 98 PRO A CA 3
ATOM 4024 C C . PRO A 1 68 ? 12.507 5.970 -0.481 1.00 0.00 98 PRO A C 3
ATOM 4025 O O . PRO A 1 68 ? 12.300 4.791 -0.764 1.00 0.00 98 PRO A O 3
ATOM 4036 N N . LEU A 1 69 ? 13.661 6.582 -0.728 1.00 0.00 99 LEU A N 3
ATOM 4037 C CA . LEU A 1 69 ? 14.776 5.886 -1.360 1.00 0.00 99 LEU A CA 3
ATOM 4038 C C . LEU A 1 69 ? 15.426 4.896 -0.396 1.00 0.00 99 LEU A C 3
ATOM 4039 O O . LEU A 1 69 ? 16.131 3.978 -0.817 1.00 0.00 99 LEU A O 3
ATOM 4055 N N . GLY A 1 70 ? 15.188 5.086 0.901 1.00 0.00 100 GLY A N 3
ATOM 4056 C CA . GLY A 1 70 ? 15.760 4.202 1.899 1.00 0.00 100 GLY A CA 3
ATOM 4057 C C . GLY A 1 70 ? 15.449 2.741 1.638 1.00 0.00 100 GLY A C 3
ATOM 4058 O O . GLY A 1 70 ? 16.257 1.864 1.939 1.00 0.00 100 GLY A O 3
ATOM 4062 N N . TYR A 1 71 ? 14.273 2.478 1.076 1.00 0.00 101 TYR A N 3
ATOM 4063 C CA . TYR A 1 71 ? 13.858 1.112 0.776 1.00 0.00 101 TYR A CA 3
ATOM 4064 C C . TYR A 1 71 ? 13.396 0.987 -0.671 1.00 0.00 101 TYR A C 3
ATOM 4065 O O . TYR A 1 71 ? 12.811 1.915 -1.229 1.00 0.00 101 TYR A O 3
ATOM 4083 N N . ARG A 1 72 ? 13.663 -0.167 -1.274 1.00 0.00 102 ARG A N 3
ATOM 4084 C CA . ARG A 1 72 ? 13.274 -0.417 -2.658 1.00 0.00 102 ARG A CA 3
ATOM 4085 C C . ARG A 1 72 ? 12.553 -1.755 -2.786 1.00 0.00 102 ARG A C 3
ATOM 4086 O O . ARG A 1 72 ? 12.965 -2.753 -2.196 1.00 0.00 102 ARG A O 3
ATOM 4107 N N . ILE A 1 73 ? 11.472 -1.767 -3.560 1.00 0.00 103 ILE A N 3
ATOM 4108 C CA . ILE A 1 73 ? 10.693 -2.983 -3.764 1.00 0.00 103 ILE A CA 3
ATOM 4109 C C . ILE A 1 73 ? 11.188 -3.754 -4.982 1.00 0.00 103 ILE A C 3
ATOM 4110 O O . ILE A 1 73 ? 11.697 -3.166 -5.937 1.00 0.00 103 ILE A O 3
ATOM 4126 N N . ASP A 1 74 ? 11.035 -5.074 -4.943 1.00 0.00 104 ASP A N 3
ATOM 4127 C CA . ASP A 1 74 ? 11.466 -5.926 -6.045 1.00 0.00 104 ASP A CA 3
ATOM 4128 C C . ASP A 1 74 ? 10.267 -6.569 -6.735 1.00 0.00 104 ASP A C 3
ATOM 4129 O O . ASP A 1 74 ? 9.197 -6.707 -6.142 1.00 0.00 104 ASP A O 3
ATOM 4138 N N . ILE A 1 75 ? 10.453 -6.961 -7.991 1.00 0.00 105 ILE A N 3
ATOM 4139 C CA . ILE A 1 75 ? 9.387 -7.589 -8.762 1.00 0.00 105 ILE A CA 3
ATOM 4140 C C . ILE A 1 75 ? 9.834 -8.935 -9.327 1.00 0.00 105 ILE A C 3
ATOM 4141 O O . ILE A 1 75 ? 10.183 -9.039 -10.503 1.00 0.00 105 ILE A O 3
ATOM 4157 N N . PRO A 1 76 ? 9.830 -9.989 -8.493 1.00 0.00 106 PRO A N 3
ATOM 4158 C CA . PRO A 1 76 ? 10.237 -11.333 -8.916 1.00 0.00 106 PRO A CA 3
ATOM 4159 C C . PRO A 1 76 ? 9.471 -11.808 -10.147 1.00 0.00 106 PRO A C 3
ATOM 4160 O O . PRO A 1 76 ? 8.259 -11.627 -10.244 1.00 0.00 106 PRO A O 3
ATOM 4171 N N . LYS A 1 77 ? 10.189 -12.417 -11.085 1.00 0.00 107 LYS A N 3
ATOM 4172 C CA . LYS A 1 77 ? 9.578 -12.918 -12.310 1.00 0.00 107 LYS A CA 3
ATOM 4173 C C . LYS A 1 77 ? 8.518 -13.970 -11.997 1.00 0.00 107 LYS A C 3
ATOM 4174 O O . LYS A 1 77 ? 8.889 -15.152 -11.837 1.00 0.00 107 LYS A O 3
ATOM 4194 N N . ALA B 2 1 ? 9.102 7.128 7.375 1.00 0.00 43 ALA B N 3
ATOM 4195 C CA . ALA B 2 1 ? 8.186 7.018 6.209 1.00 0.00 43 ALA B CA 3
ATOM 4196 C C . ALA B 2 1 ? 6.873 7.750 6.472 1.00 0.00 43 ALA B C 3
ATOM 4197 O O . ALA B 2 1 ? 5.908 7.156 6.952 1.00 0.00 43 ALA B O 3
ATOM 4206 N N . PRO B 2 2 ? 6.819 9.056 6.157 1.00 0.00 44 PRO B N 3
ATOM 4207 C CA . PRO B 2 2 ? 5.616 9.868 6.360 1.00 0.00 44 PRO B CA 3
ATOM 4208 C C . PRO B 2 2 ? 4.524 9.552 5.342 1.00 0.00 44 PRO B C 3
ATOM 4209 O O . PRO B 2 2 ? 3.352 9.866 5.557 1.00 0.00 44 PRO B O 3
ATOM 4220 N N . GLN B 2 3 ? 4.914 8.928 4.234 1.00 0.00 45 GLN B N 3
ATOM 4221 C CA . GLN B 2 3 ? 3.965 8.568 3.188 1.00 0.00 45 GLN B CA 3
ATOM 4222 C C . GLN B 2 3 ? 3.172 7.331 3.584 1.00 0.00 45 GLN B C 3
ATOM 4223 O O . GLN B 2 3 ? 2.050 7.122 3.122 1.00 0.00 45 GLN B O 3
ATOM 4237 N N . LEU B 2 4 ? 3.762 6.515 4.447 1.00 0.00 46 LEU B N 3
ATOM 4238 C CA . LEU B 2 4 ? 3.108 5.302 4.913 1.00 0.00 46 LEU B CA 3
ATOM 4239 C C . LEU B 2 4 ? 2.051 5.637 5.956 1.00 0.00 46 LEU B C 3
ATOM 4240 O O . LEU B 2 4 ? 1.007 4.989 6.030 1.00 0.00 46 LEU B O 3
ATOM 4256 N N . ILE B 2 5 ? 2.323 6.666 6.751 1.00 0.00 47 ILE B N 3
ATOM 4257 C CA . ILE B 2 5 ? 1.392 7.101 7.780 1.00 0.00 47 ILE B CA 3
ATOM 4258 C C . ILE B 2 5 ? 0.189 7.791 7.151 1.00 0.00 47 ILE B C 3
ATOM 4259 O O . ILE B 2 5 ? -0.950 7.598 7.581 1.00 0.00 47 ILE B O 3
ATOM 4275 N N . MET B 2 6 ? 0.449 8.593 6.121 1.00 0.00 48 MET B N 3
ATOM 4276 C CA . MET B 2 6 ? -0.613 9.306 5.425 1.00 0.00 48 MET B CA 3
ATOM 4277 C C . MET B 2 6 ? -1.470 8.338 4.618 1.00 0.00 48 MET B C 3
ATOM 4278 O O . MET B 2 6 ? -2.665 8.564 4.420 1.00 0.00 48 MET B O 3
ATOM 4292 N N . LEU B 2 7 ? -0.852 7.256 4.163 1.00 0.00 49 LEU B N 3
ATOM 4293 C CA . LEU B 2 7 ? -1.555 6.246 3.384 1.00 0.00 49 LEU B CA 3
ATOM 4294 C C . LEU B 2 7 ? -2.597 5.540 4.245 1.00 0.00 49 LEU B C 3
ATOM 4295 O O . LEU B 2 7 ? -3.761 5.423 3.861 1.00 0.00 49 LEU B O 3
ATOM 4311 N N . ALA B 2 8 ? -2.170 5.078 5.415 1.00 0.00 50 ALA B N 3
ATOM 4312 C CA . ALA B 2 8 ? -3.063 4.390 6.336 1.00 0.00 50 ALA B CA 3
ATOM 4313 C C . ALA B 2 8 ? -4.190 5.313 6.787 1.00 0.00 50 ALA B C 3
ATOM 4314 O O . ALA B 2 8 ? -5.315 4.869 7.018 1.00 0.00 50 ALA B O 3
ATOM 4321 N N . ASN B 2 9 ? -3.881 6.600 6.905 1.00 0.00 51 ASN B N 3
ATOM 4322 C CA . ASN B 2 9 ? -4.870 7.586 7.324 1.00 0.00 51 ASN B CA 3
ATOM 4323 C C . ASN B 2 9 ? -6.022 7.647 6.329 1.00 0.00 51 ASN B C 3
ATOM 4324 O O . ASN B 2 9 ? -7.190 7.678 6.715 1.00 0.00 51 ASN B O 3
ATOM 4335 N N . VAL B 2 10 ? -5.683 7.658 5.043 1.00 0.00 52 VAL B N 3
ATOM 4336 C CA . VAL B 2 10 ? -6.687 7.709 3.990 1.00 0.00 52 VAL B CA 3
ATOM 4337 C C . VAL B 2 10 ? -7.493 6.414 3.943 1.00 0.00 52 VAL B C 3
ATOM 4338 O O . VAL B 2 10 ? -8.664 6.414 3.564 1.00 0.00 52 VAL B O 3
ATOM 4351 N N . ALA B 2 11 ? -6.860 5.314 4.338 1.00 0.00 53 ALA B N 3
ATOM 4352 C CA . ALA B 2 11 ? -7.518 4.021 4.349 1.00 0.00 53 ALA B CA 3
ATOM 4353 C C . ALA B 2 11 ? -8.434 3.908 5.558 1.00 0.00 53 ALA B C 3
ATOM 4354 O O . ALA B 2 11 ? -9.504 3.303 5.490 1.00 0.00 53 ALA B O 3
ATOM 4361 N N . LEU B 2 12 ? -8.004 4.506 6.663 1.00 0.00 54 LEU B N 3
ATOM 4362 C CA . LEU B 2 12 ? -8.778 4.488 7.891 1.00 0.00 54 LEU B CA 3
ATOM 4363 C C . LEU B 2 12 ? -9.819 5.604 7.894 1.00 0.00 54 LEU B C 3
ATOM 4364 O O . LEU B 2 12 ? -10.808 5.543 8.625 1.00 0.00 54 LEU B O 3
ATOM 4380 N N . THR B 2 13 ? -9.589 6.623 7.071 1.00 0.00 55 THR B N 3
ATOM 4381 C CA . THR B 2 13 ? -10.502 7.754 6.974 1.00 0.00 55 THR B CA 3
ATOM 4382 C C . THR B 2 13 ? -10.107 8.672 5.821 1.00 0.00 55 THR B C 3
ATOM 4383 O O . THR B 2 13 ? -9.280 9.570 5.983 1.00 0.00 55 THR B O 3
ATOM 4394 N N . GLY B 2 14 ? -10.703 8.441 4.656 1.00 0.00 56 GLY B N 3
ATOM 4395 C CA . GLY B 2 14 ? -10.400 9.254 3.493 1.00 0.00 56 GLY B CA 3
ATOM 4396 C C . GLY B 2 14 ? -11.281 10.485 3.399 1.00 0.00 56 GLY B C 3
ATOM 4397 O O . GLY B 2 14 ? -11.900 10.736 2.365 1.00 0.00 56 GLY B O 3
ATOM 4401 N N . GLU B 2 15 ? -11.336 11.253 4.481 1.00 0.00 57 GLU B N 3
ATOM 4402 C CA . GLU B 2 15 ? -12.146 12.465 4.518 1.00 0.00 57 GLU B CA 3
ATOM 4403 C C . GLU B 2 15 ? -11.689 13.459 3.455 1.00 0.00 57 GLU B C 3
ATOM 4404 O O . GLU B 2 15 ? -12.554 14.162 2.892 1.00 0.00 57 GLU B O 3
ATOM 4417 N N . PRO A 1 1 ? 2.401 13.734 -8.001 1.00 0.00 31 PRO A N 4
ATOM 4418 C CA . PRO A 1 1 ? 2.267 14.226 -6.602 1.00 0.00 31 PRO A CA 4
ATOM 4419 C C . PRO A 1 1 ? 1.582 13.196 -5.705 1.00 0.00 31 PRO A C 4
ATOM 4420 O O . PRO A 1 1 ? 0.355 13.126 -5.649 1.00 0.00 31 PRO A O 4
ATOM 4433 N N . VAL A 1 2 ? 2.385 12.399 -5.007 1.00 0.00 32 VAL A N 4
ATOM 4434 C CA . VAL A 1 2 ? 1.866 11.379 -4.117 1.00 0.00 32 VAL A CA 4
ATOM 4435 C C . VAL A 1 2 ? 1.352 11.990 -2.818 1.00 0.00 32 VAL A C 4
ATOM 4436 O O . VAL A 1 2 ? 2.086 12.089 -1.835 1.00 0.00 32 VAL A O 4
ATOM 4449 N N . HIS A 1 3 ? 0.087 12.399 -2.819 1.00 0.00 33 HIS A N 4
ATOM 4450 C CA . HIS A 1 3 ? -0.522 13.000 -1.639 1.00 0.00 33 HIS A CA 4
ATOM 4451 C C . HIS A 1 3 ? -1.913 12.419 -1.392 1.00 0.00 33 HIS A C 4
ATOM 4452 O O . HIS A 1 3 ? -2.269 11.382 -1.951 1.00 0.00 33 HIS A O 4
ATOM 4467 N N . VAL A 1 4 ? -2.695 13.090 -0.546 1.00 0.00 34 VAL A N 4
ATOM 4468 C CA . VAL A 1 4 ? -4.045 12.638 -0.217 1.00 0.00 34 VAL A CA 4
ATOM 4469 C C . VAL A 1 4 ? -4.816 12.204 -1.462 1.00 0.00 34 VAL A C 4
ATOM 4470 O O . VAL A 1 4 ? -5.367 11.105 -1.511 1.00 0.00 34 VAL A O 4
ATOM 4483 N N . GLU A 1 5 ? -4.851 13.075 -2.466 1.00 0.00 35 GLU A N 4
ATOM 4484 C CA . GLU A 1 5 ? -5.557 12.778 -3.708 1.00 0.00 35 GLU A CA 4
ATOM 4485 C C . GLU A 1 5 ? -5.013 11.509 -4.357 1.00 0.00 35 GLU A C 4
ATOM 4486 O O . GLU A 1 5 ? -5.774 10.620 -4.738 1.00 0.00 35 GLU A O 4
ATOM 4498 N N . ASP A 1 6 ? -3.692 11.432 -4.481 1.00 0.00 36 ASP A N 4
ATOM 4499 C CA . ASP A 1 6 ? -3.047 10.271 -5.085 1.00 0.00 36 ASP A CA 4
ATOM 4500 C C . ASP A 1 6 ? -3.392 8.997 -4.319 1.00 0.00 36 ASP A C 4
ATOM 4501 O O . ASP A 1 6 ? -3.565 7.931 -4.912 1.00 0.00 36 ASP A O 4
ATOM 4510 N N . ALA A 1 7 ? -3.494 9.114 -3.000 1.00 0.00 37 ALA A N 4
ATOM 4511 C CA . ALA A 1 7 ? -3.822 7.972 -2.155 1.00 0.00 37 ALA A CA 4
ATOM 4512 C C . ALA A 1 7 ? -5.290 7.588 -2.305 1.00 0.00 37 ALA A C 4
ATOM 4513 O O . ALA A 1 7 ? -5.651 6.418 -2.186 1.00 0.00 37 ALA A O 4
ATOM 4520 N N . LEU A 1 8 ? -6.131 8.583 -2.568 1.00 0.00 38 LEU A N 4
ATOM 4521 C CA . LEU A 1 8 ? -7.560 8.353 -2.735 1.00 0.00 38 LEU A CA 4
ATOM 4522 C C . LEU A 1 8 ? -7.837 7.524 -3.985 1.00 0.00 38 LEU A C 4
ATOM 4523 O O . LEU A 1 8 ? -8.520 6.501 -3.925 1.00 0.00 38 LEU A O 4
ATOM 4539 N N . THR A 1 9 ? -7.304 7.971 -5.118 1.00 0.00 39 THR A N 4
ATOM 4540 C CA . THR A 1 9 ? -7.497 7.269 -6.382 1.00 0.00 39 THR A CA 4
ATOM 4541 C C . THR A 1 9 ? -6.957 5.845 -6.303 1.00 0.00 39 THR A C 4
ATOM 4542 O O . THR A 1 9 ? -7.595 4.901 -6.769 1.00 0.00 39 THR A O 4
ATOM 4553 N N . TYR A 1 10 ? -5.773 5.701 -5.714 1.00 0.00 40 TYR A N 4
ATOM 4554 C CA . TYR A 1 10 ? -5.141 4.394 -5.581 1.00 0.00 40 TYR A CA 4
ATOM 4555 C C . TYR A 1 10 ? -6.087 3.390 -4.929 1.00 0.00 40 TYR A C 4
ATOM 4556 O O . TYR A 1 10 ? -6.319 2.305 -5.460 1.00 0.00 40 TYR A O 4
ATOM 4574 N N . LEU A 1 11 ? -6.630 3.763 -3.774 1.00 0.00 41 LEU A N 4
ATOM 4575 C CA . LEU A 1 11 ? -7.549 2.896 -3.047 1.00 0.00 41 LEU A CA 4
ATOM 4576 C C . LEU A 1 11 ? -8.809 2.630 -3.866 1.00 0.00 41 LEU A C 4
ATOM 4577 O O . LEU A 1 11 ? -9.353 1.526 -3.844 1.00 0.00 41 LEU A O 4
ATOM 4593 N N . ASP A 1 12 ? -9.268 3.647 -4.588 1.00 0.00 42 ASP A N 4
ATOM 4594 C CA . ASP A 1 12 ? -10.463 3.519 -5.412 1.00 0.00 42 ASP A CA 4
ATOM 4595 C C . ASP A 1 12 ? -10.231 2.543 -6.558 1.00 0.00 42 ASP A C 4
ATOM 4596 O O . ASP A 1 12 ? -11.146 1.841 -6.988 1.00 0.00 42 ASP A O 4
ATOM 4605 N N . GLN A 1 13 ? -9.000 2.506 -7.042 1.00 0.00 43 GLN A N 4
ATOM 4606 C CA . GLN A 1 13 ? -8.635 1.616 -8.139 1.00 0.00 43 GLN A CA 4
ATOM 4607 C C . GLN A 1 13 ? -8.383 0.205 -7.628 1.00 0.00 43 GLN A C 4
ATOM 4608 O O . GLN A 1 13 ? -8.624 -0.777 -8.330 1.00 0.00 43 GLN A O 4
ATOM 4622 N N . VAL A 1 14 ? -7.898 0.116 -6.398 1.00 0.00 44 VAL A N 4
ATOM 4623 C CA . VAL A 1 14 ? -7.612 -1.171 -5.776 1.00 0.00 44 VAL A CA 4
ATOM 4624 C C . VAL A 1 14 ? -8.888 -1.829 -5.263 1.00 0.00 44 VAL A C 4
ATOM 4625 O O . VAL A 1 14 ? -8.953 -3.050 -5.119 1.00 0.00 44 VAL A O 4
ATOM 4638 N N . LYS A 1 15 ? -9.902 -1.014 -4.987 1.00 0.00 45 LYS A N 4
ATOM 4639 C CA . LYS A 1 15 ? -11.176 -1.519 -4.488 1.00 0.00 45 LYS A CA 4
ATOM 4640 C C . LYS A 1 15 ? -12.042 -2.036 -5.634 1.00 0.00 45 LYS A C 4
ATOM 4641 O O . LYS A 1 15 ? -12.614 -3.122 -5.552 1.00 0.00 45 LYS A O 4
ATOM 4660 N N . ILE A 1 16 ? -12.137 -1.247 -6.700 1.00 0.00 46 ILE A N 4
ATOM 4661 C CA . ILE A 1 16 ? -12.937 -1.624 -7.858 1.00 0.00 46 ILE A CA 4
ATOM 4662 C C . ILE A 1 16 ? -12.364 -2.860 -8.547 1.00 0.00 46 ILE A C 4
ATOM 4663 O O . ILE A 1 16 ? -13.095 -3.801 -8.859 1.00 0.00 46 ILE A O 4
ATOM 4679 N N . ARG A 1 17 ? -11.057 -2.851 -8.785 1.00 0.00 47 ARG A N 4
ATOM 4680 C CA . ARG A 1 17 ? -10.392 -3.972 -9.440 1.00 0.00 47 ARG A CA 4
ATOM 4681 C C . ARG A 1 17 ? -10.522 -5.248 -8.613 1.00 0.00 47 ARG A C 4
ATOM 4682 O O . ARG A 1 17 ? -10.536 -6.353 -9.158 1.00 0.00 47 ARG A O 4
ATOM 4703 N N . PHE A 1 18 ? -10.617 -5.092 -7.297 1.00 0.00 48 PHE A N 4
ATOM 4704 C CA . PHE A 1 18 ? -10.746 -6.234 -6.399 1.00 0.00 48 PHE A CA 4
ATOM 4705 C C . PHE A 1 18 ? -12.086 -6.206 -5.672 1.00 0.00 48 PHE A C 4
ATOM 4706 O O . PHE A 1 18 ? -12.169 -6.527 -4.487 1.00 0.00 48 PHE A O 4
ATOM 4723 N N . GLY A 1 19 ? -13.133 -5.819 -6.393 1.00 0.00 49 GLY A N 4
ATOM 4724 C CA . GLY A 1 19 ? -14.457 -5.755 -5.804 1.00 0.00 49 GLY A CA 4
ATOM 4725 C C . GLY A 1 19 ? -14.971 -7.116 -5.378 1.00 0.00 49 GLY A C 4
ATOM 4726 O O . GLY A 1 19 ? -15.761 -7.224 -4.441 1.00 0.00 49 GLY A O 4
ATOM 4730 N N . SER A 1 20 ? -14.520 -8.160 -6.067 1.00 0.00 50 SER A N 4
ATOM 4731 C CA . SER A 1 20 ? -14.940 -9.522 -5.754 1.00 0.00 50 SER A CA 4
ATOM 4732 C C . SER A 1 20 ? -13.868 -10.259 -4.955 1.00 0.00 50 SER A C 4
ATOM 4733 O O . SER A 1 20 ? -13.877 -11.489 -4.879 1.00 0.00 50 SER A O 4
ATOM 4741 N N . ASP A 1 21 ? -12.948 -9.506 -4.360 1.00 0.00 51 ASP A N 4
ATOM 4742 C CA . ASP A 1 21 ? -11.879 -10.091 -3.569 1.00 0.00 51 ASP A CA 4
ATOM 4743 C C . ASP A 1 21 ? -11.606 -9.258 -2.318 1.00 0.00 51 ASP A C 4
ATOM 4744 O O . ASP A 1 21 ? -10.744 -8.380 -2.323 1.00 0.00 51 ASP A O 4
ATOM 4753 N N . PRO A 1 22 ? -12.341 -9.526 -1.224 1.00 0.00 52 PRO A N 4
ATOM 4754 C CA . PRO A 1 22 ? -12.172 -8.796 0.037 1.00 0.00 52 PRO A CA 4
ATOM 4755 C C . PRO A 1 22 ? -10.839 -9.104 0.711 1.00 0.00 52 PRO A C 4
ATOM 4756 O O . PRO A 1 22 ? -10.311 -8.289 1.466 1.00 0.00 52 PRO A O 4
ATOM 4767 N N . ALA A 1 23 ? -10.301 -10.288 0.432 1.00 0.00 53 ALA A N 4
ATOM 4768 C CA . ALA A 1 23 ? -9.030 -10.705 1.012 1.00 0.00 53 ALA A CA 4
ATOM 4769 C C . ALA A 1 23 ? -7.914 -9.730 0.648 1.00 0.00 53 ALA A C 4
ATOM 4770 O O . ALA A 1 23 ? -7.042 -9.436 1.466 1.00 0.00 53 ALA A O 4
ATOM 4777 N N . THR A 1 24 ? -7.948 -9.233 -0.583 1.00 0.00 54 THR A N 4
ATOM 4778 C CA . THR A 1 24 ? -6.940 -8.291 -1.055 1.00 0.00 54 THR A CA 4
ATOM 4779 C C . THR A 1 24 ? -7.183 -6.899 -0.482 1.00 0.00 54 THR A C 4
ATOM 4780 O O . THR A 1 24 ? -6.242 -6.181 -0.146 1.00 0.00 54 THR A O 4
ATOM 4791 N N . TYR A 1 25 ? -8.453 -6.523 -0.374 1.00 0.00 55 TYR A N 4
ATOM 4792 C CA . TYR A 1 25 ? -8.820 -5.216 0.158 1.00 0.00 55 TYR A CA 4
ATOM 4793 C C . TYR A 1 25 ? -8.577 -5.153 1.663 1.00 0.00 55 TYR A C 4
ATOM 4794 O O . TYR A 1 25 ? -7.902 -4.249 2.155 1.00 0.00 55 TYR A O 4
ATOM 4812 N N . ASN A 1 26 ? -9.130 -6.120 2.387 1.00 0.00 56 ASN A N 4
ATOM 4813 C CA . ASN A 1 26 ? -8.974 -6.175 3.837 1.00 0.00 56 ASN A CA 4
ATOM 4814 C C . ASN A 1 26 ? -7.502 -6.287 4.221 1.00 0.00 56 ASN A C 4
ATOM 4815 O O . ASN A 1 26 ? -7.062 -5.700 5.209 1.00 0.00 56 ASN A O 4
ATOM 4826 N N . GLY A 1 27 ? -6.746 -7.045 3.433 1.00 0.00 57 GLY A N 4
ATOM 4827 C CA . GLY A 1 27 ? -5.332 -7.220 3.709 1.00 0.00 57 GLY A CA 4
ATOM 4828 C C . GLY A 1 27 ? -4.548 -5.932 3.557 1.00 0.00 57 GLY A C 4
ATOM 4829 O O . GLY A 1 27 ? -3.682 -5.623 4.376 1.00 0.00 57 GLY A O 4
ATOM 4833 N N . PHE A 1 28 ? -4.852 -5.178 2.506 1.00 0.00 58 PHE A N 4
ATOM 4834 C CA . PHE A 1 28 ? -4.170 -3.914 2.247 1.00 0.00 58 PHE A CA 4
ATOM 4835 C C . PHE A 1 28 ? -4.350 -2.950 3.415 1.00 0.00 58 PHE A C 4
ATOM 4836 O O . PHE A 1 28 ? -3.377 -2.422 3.954 1.00 0.00 58 PHE A O 4
ATOM 4853 N N . LEU A 1 29 ? -5.601 -2.725 3.802 1.00 0.00 59 LEU A N 4
ATOM 4854 C CA . LEU A 1 29 ? -5.910 -1.825 4.906 1.00 0.00 59 LEU A CA 4
ATOM 4855 C C . LEU A 1 29 ? -5.251 -2.302 6.197 1.00 0.00 59 LEU A C 4
ATOM 4856 O O . LEU A 1 29 ? -4.818 -1.494 7.019 1.00 0.00 59 LEU A O 4
ATOM 4872 N N . GLU A 1 30 ? -5.178 -3.617 6.365 1.00 0.00 60 GLU A N 4
ATOM 4873 C CA . GLU A 1 30 ? -4.572 -4.204 7.554 1.00 0.00 60 GLU A CA 4
ATOM 4874 C C . GLU A 1 30 ? -3.103 -3.808 7.669 1.00 0.00 60 GLU A C 4
ATOM 4875 O O . GLU A 1 30 ? -2.608 -3.529 8.760 1.00 0.00 60 GLU A O 4
ATOM 4887 N N . ILE A 1 31 ? -2.411 -3.788 6.533 1.00 0.00 61 ILE A N 4
ATOM 4888 C CA . ILE A 1 31 ? -0.998 -3.428 6.507 1.00 0.00 61 ILE A CA 4
ATOM 4889 C C . ILE A 1 31 ? -0.796 -1.977 6.932 1.00 0.00 61 ILE A C 4
ATOM 4890 O O . ILE A 1 31 ? -0.026 -1.690 7.849 1.00 0.00 61 ILE A O 4
ATOM 4906 N N . MET A 1 32 ? -1.493 -1.066 6.261 1.00 0.00 62 MET A N 4
ATOM 4907 C CA . MET A 1 32 ? -1.389 0.355 6.570 1.00 0.00 62 MET A CA 4
ATOM 4908 C C . MET A 1 32 ? -1.852 0.637 7.997 1.00 0.00 62 MET A C 4
ATOM 4909 O O . MET A 1 32 ? -1.251 1.442 8.708 1.00 0.00 62 MET A O 4
ATOM 4923 N N . LYS A 1 33 ? -2.924 -0.033 8.407 1.00 0.00 63 LYS A N 4
ATOM 4924 C CA . LYS A 1 33 ? -3.469 0.144 9.748 1.00 0.00 63 LYS A CA 4
ATOM 4925 C C . LYS A 1 33 ? -2.513 -0.409 10.801 1.00 0.00 63 LYS A C 4
ATOM 4926 O O . LYS A 1 33 ? -2.455 0.092 11.924 1.00 0.00 63 LYS A O 4
ATOM 4945 N N . GLU A 1 34 ? -1.768 -1.445 10.431 1.00 0.00 64 GLU A N 4
ATOM 4946 C CA . GLU A 1 34 ? -0.816 -2.066 11.345 1.00 0.00 64 GLU A CA 4
ATOM 4947 C C . GLU A 1 34 ? 0.437 -1.208 11.493 1.00 0.00 64 GLU A C 4
ATOM 4948 O O . GLU A 1 34 ? 1.006 -1.106 12.580 1.00 0.00 64 GLU A O 4
ATOM 4960 N N . PHE A 1 35 ? 0.862 -0.595 10.393 1.00 0.00 65 PHE A N 4
ATOM 4961 C CA . PHE A 1 35 ? 2.049 0.253 10.403 1.00 0.00 65 PHE A CA 4
ATOM 4962 C C . PHE A 1 35 ? 1.809 1.516 11.224 1.00 0.00 65 PHE A C 4
ATOM 4963 O O . PHE A 1 35 ? 2.695 1.978 11.943 1.00 0.00 65 PHE A O 4
ATOM 4980 N N . LYS A 1 36 ? 0.606 2.072 11.112 1.00 0.00 66 LYS A N 4
ATOM 4981 C CA . LYS A 1 36 ? 0.252 3.282 11.847 1.00 0.00 66 LYS A CA 4
ATOM 4982 C C . LYS A 1 36 ? 0.413 3.070 13.348 1.00 0.00 66 LYS A C 4
ATOM 4983 O O . LYS A 1 36 ? 0.748 3.999 14.084 1.00 0.00 66 LYS A O 4
ATOM 5002 N N . SER A 1 37 ? 0.176 1.841 13.794 1.00 0.00 67 SER A N 4
ATOM 5003 C CA . SER A 1 37 ? 0.298 1.503 15.206 1.00 0.00 67 SER A CA 4
ATOM 5004 C C . SER A 1 37 ? 1.756 1.561 15.663 1.00 0.00 67 SER A C 4
ATOM 5005 O O . SER A 1 37 ? 2.039 1.523 16.860 1.00 0.00 67 SER A O 4
ATOM 5013 N N . GLN A 1 38 ? 2.677 1.651 14.704 1.00 0.00 68 GLN A N 4
ATOM 5014 C CA . GLN A 1 38 ? 4.101 1.711 15.010 1.00 0.00 68 GLN A CA 4
ATOM 5015 C C . GLN A 1 38 ? 4.576 0.405 15.641 1.00 0.00 68 GLN A C 4
ATOM 5016 O O . GLN A 1 38 ? 5.387 0.407 16.568 1.00 0.00 68 GLN A O 4
ATOM 5030 N N . SER A 1 39 ? 4.064 -0.710 15.130 1.00 0.00 69 SER A N 4
ATOM 5031 C CA . SER A 1 39 ? 4.434 -2.025 15.639 1.00 0.00 69 SER A CA 4
ATOM 5032 C C . SER A 1 39 ? 5.311 -2.769 14.637 1.00 0.00 69 SER A C 4
ATOM 5033 O O . SER A 1 39 ? 6.351 -3.322 14.998 1.00 0.00 69 SER A O 4
ATOM 5041 N N . ILE A 1 40 ? 4.885 -2.780 13.378 1.00 0.00 70 ILE A N 4
ATOM 5042 C CA . ILE A 1 40 ? 5.631 -3.454 12.324 1.00 0.00 70 ILE A CA 4
ATOM 5043 C C . ILE A 1 40 ? 6.684 -2.531 11.720 1.00 0.00 70 ILE A C 4
ATOM 5044 O O . ILE A 1 40 ? 6.580 -1.308 11.815 1.00 0.00 70 ILE A O 4
ATOM 5060 N N . ASP A 1 41 ? 7.699 -3.124 11.098 1.00 0.00 71 ASP A N 4
ATOM 5061 C CA . ASP A 1 41 ? 8.772 -2.353 10.479 1.00 0.00 71 ASP A CA 4
ATOM 5062 C C . ASP A 1 41 ? 8.439 -2.025 9.027 1.00 0.00 71 ASP A C 4
ATOM 5063 O O . ASP A 1 41 ? 7.363 -2.363 8.535 1.00 0.00 71 ASP A O 4
ATOM 5072 N N . THR A 1 42 ? 9.370 -1.364 8.348 1.00 0.00 72 THR A N 4
ATOM 5073 C CA . THR A 1 42 ? 9.177 -0.988 6.952 1.00 0.00 72 THR A CA 4
ATOM 5074 C C . THR A 1 42 ? 9.273 -2.209 6.039 1.00 0.00 72 THR A C 4
ATOM 5075 O O . THR A 1 42 ? 8.386 -2.449 5.219 1.00 0.00 72 THR A O 4
ATOM 5086 N N . PRO A 1 43 ? 10.352 -3.002 6.169 1.00 0.00 73 PRO A N 4
ATOM 5087 C CA . PRO A 1 43 ? 10.554 -4.201 5.349 1.00 0.00 73 PRO A CA 4
ATOM 5088 C C . PRO A 1 43 ? 9.325 -5.103 5.329 1.00 0.00 73 PRO A C 4
ATOM 5089 O O . PRO A 1 43 ? 9.036 -5.754 4.323 1.00 0.00 73 PRO A O 4
ATOM 5100 N N . GLY A 1 44 ? 8.603 -5.137 6.444 1.00 0.00 74 GLY A N 4
ATOM 5101 C CA . GLY A 1 44 ? 7.412 -5.962 6.531 1.00 0.00 74 GLY A CA 4
ATOM 5102 C C . GLY A 1 44 ? 6.273 -5.423 5.689 1.00 0.00 74 GLY A C 4
ATOM 5103 O O . GLY A 1 44 ? 5.448 -6.186 5.186 1.00 0.00 74 GLY A O 4
ATOM 5107 N N . VAL A 1 45 ? 6.228 -4.104 5.534 1.00 0.00 75 VAL A N 4
ATOM 5108 C CA . VAL A 1 45 ? 5.183 -3.462 4.746 1.00 0.00 75 VAL A CA 4
ATOM 5109 C C . VAL A 1 45 ? 5.397 -3.698 3.255 1.00 0.00 75 VAL A C 4
ATOM 5110 O O . VAL A 1 45 ? 4.439 -3.857 2.498 1.00 0.00 75 VAL A O 4
ATOM 5123 N N . ILE A 1 46 ? 6.659 -3.721 2.840 1.00 0.00 76 ILE A N 4
ATOM 5124 C CA . ILE A 1 46 ? 6.998 -3.938 1.440 1.00 0.00 76 ILE A CA 4
ATOM 5125 C C . ILE A 1 46 ? 6.647 -5.358 1.005 1.00 0.00 76 ILE A C 4
ATOM 5126 O O . ILE A 1 46 ? 6.052 -5.564 -0.052 1.00 0.00 76 ILE A O 4
ATOM 5142 N N . ARG A 1 47 ? 7.020 -6.333 1.827 1.00 0.00 77 ARG A N 4
ATOM 5143 C CA . ARG A 1 47 ? 6.743 -7.734 1.526 1.00 0.00 77 ARG A CA 4
ATOM 5144 C C . ARG A 1 47 ? 5.240 -7.996 1.497 1.00 0.00 77 ARG A C 4
ATOM 5145 O O . ARG A 1 47 ? 4.754 -8.789 0.689 1.00 0.00 77 ARG A O 4
ATOM 5166 N N . ARG A 1 48 ? 4.510 -7.326 2.382 1.00 0.00 78 ARG A N 4
ATOM 5167 C CA . ARG A 1 48 ? 3.062 -7.488 2.456 1.00 0.00 78 ARG A CA 4
ATOM 5168 C C . ARG A 1 48 ? 2.396 -7.026 1.164 1.00 0.00 78 ARG A C 4
ATOM 5169 O O . ARG A 1 48 ? 1.632 -7.769 0.549 1.00 0.00 78 ARG A O 4
ATOM 5190 N N . VAL A 1 49 ? 2.688 -5.794 0.760 1.00 0.00 79 VAL A N 4
ATOM 5191 C CA . VAL A 1 49 ? 2.116 -5.235 -0.459 1.00 0.00 79 VAL A CA 4
ATOM 5192 C C . VAL A 1 49 ? 2.626 -5.970 -1.695 1.00 0.00 79 VAL A C 4
ATOM 5193 O O . VAL A 1 49 ? 1.846 -6.352 -2.568 1.00 0.00 79 VAL A O 4
ATOM 5206 N N . SER A 1 50 ? 3.939 -6.165 -1.765 1.00 0.00 80 SER A N 4
ATOM 5207 C CA . SER A 1 50 ? 4.550 -6.855 -2.895 1.00 0.00 80 SER A CA 4
ATOM 5208 C C . SER A 1 50 ? 3.979 -8.261 -3.056 1.00 0.00 80 SER A C 4
ATOM 5209 O O . SER A 1 50 ? 4.023 -8.839 -4.141 1.00 0.00 80 SER A O 4
ATOM 5217 N N . GLN A 1 51 ? 3.444 -8.804 -1.968 1.00 0.00 81 GLN A N 4
ATOM 5218 C CA . GLN A 1 51 ? 2.863 -10.142 -1.988 1.00 0.00 81 GLN A CA 4
ATOM 5219 C C . GLN A 1 51 ? 1.398 -10.086 -2.411 1.00 0.00 81 GLN A C 4
ATOM 5220 O O . GLN A 1 51 ? 0.933 -10.922 -3.187 1.00 0.00 81 GLN A O 4
ATOM 5234 N N . LEU A 1 52 ? 0.677 -9.096 -1.897 1.00 0.00 82 LEU A N 4
ATOM 5235 C CA . LEU A 1 52 ? -0.733 -8.927 -2.221 1.00 0.00 82 LEU A CA 4
ATOM 5236 C C . LEU A 1 52 ? -0.921 -8.651 -3.709 1.00 0.00 82 LEU A C 4
ATOM 5237 O O . LEU A 1 52 ? -1.936 -9.024 -4.297 1.00 0.00 82 LEU A O 4
ATOM 5253 N N . PHE A 1 53 ? 0.066 -7.996 -4.312 1.00 0.00 83 PHE A N 4
ATOM 5254 C CA . PHE A 1 53 ? 0.013 -7.668 -5.732 1.00 0.00 83 PHE A CA 4
ATOM 5255 C C . PHE A 1 53 ? 1.127 -8.379 -6.495 1.00 0.00 83 PHE A C 4
ATOM 5256 O O . PHE A 1 53 ? 1.966 -7.740 -7.132 1.00 0.00 83 PHE A O 4
ATOM 5273 N N . HIS A 1 54 ? 1.132 -9.706 -6.422 1.00 0.00 84 HIS A N 4
ATOM 5274 C CA . HIS A 1 54 ? 2.142 -10.508 -7.098 1.00 0.00 84 HIS A CA 4
ATOM 5275 C C . HIS A 1 54 ? 1.930 -10.503 -8.610 1.00 0.00 84 HIS A C 4
ATOM 5276 O O . HIS A 1 54 ? 2.888 -10.581 -9.379 1.00 0.00 84 HIS A O 4
ATOM 5291 N N . GLU A 1 55 ? 0.672 -10.416 -9.028 1.00 0.00 85 GLU A N 4
ATOM 5292 C CA . GLU A 1 55 ? 0.339 -10.407 -10.449 1.00 0.00 85 GLU A CA 4
ATOM 5293 C C . GLU A 1 55 ? -0.291 -9.078 -10.859 1.00 0.00 85 GLU A C 4
ATOM 5294 O O . GLU A 1 55 ? -1.156 -9.034 -11.734 1.00 0.00 85 GLU A O 4
ATOM 5306 N N . HIS A 1 56 ? 0.149 -7.996 -10.225 1.00 0.00 86 HIS A N 4
ATOM 5307 C CA . HIS A 1 56 ? -0.374 -6.669 -10.530 1.00 0.00 86 HIS A CA 4
ATOM 5308 C C . HIS A 1 56 ? 0.742 -5.626 -10.530 1.00 0.00 86 HIS A C 4
ATOM 5309 O O . HIS A 1 56 ? 0.992 -4.973 -9.518 1.00 0.00 86 HIS A O 4
ATOM 5324 N N . PRO A 1 57 ? 1.429 -5.456 -11.673 1.00 0.00 87 PRO A N 4
ATOM 5325 C CA . PRO A 1 57 ? 2.523 -4.487 -11.803 1.00 0.00 87 PRO A CA 4
ATOM 5326 C C . PRO A 1 57 ? 2.082 -3.066 -11.464 1.00 0.00 87 PRO A C 4
ATOM 5327 O O . PRO A 1 57 ? 2.724 -2.381 -10.668 1.00 0.00 87 PRO A O 4
ATOM 5338 N N . ASP A 1 58 ? 0.984 -2.631 -12.072 1.00 0.00 88 ASP A N 4
ATOM 5339 C CA . ASP A 1 58 ? 0.454 -1.290 -11.838 1.00 0.00 88 ASP A CA 4
ATOM 5340 C C . ASP A 1 58 ? 0.194 -1.043 -10.351 1.00 0.00 88 ASP A C 4
ATOM 5341 O O . ASP A 1 58 ? 0.089 0.103 -9.915 1.00 0.00 88 ASP A O 4
ATOM 5350 N N . LEU A 1 59 ? 0.093 -2.120 -9.577 1.00 0.00 89 LEU A N 4
ATOM 5351 C CA . LEU A 1 59 ? -0.150 -2.010 -8.145 1.00 0.00 89 LEU A CA 4
ATOM 5352 C C . LEU A 1 59 ? 1.166 -1.874 -7.394 1.00 0.00 89 LEU A C 4
ATOM 5353 O O . LEU A 1 59 ? 1.388 -0.894 -6.681 1.00 0.00 89 LEU A O 4
ATOM 5369 N N . ILE A 1 60 ? 2.044 -2.854 -7.570 1.00 0.00 90 ILE A N 4
ATOM 5370 C CA . ILE A 1 60 ? 3.346 -2.834 -6.919 1.00 0.00 90 ILE A CA 4
ATOM 5371 C C . ILE A 1 60 ? 4.127 -1.593 -7.342 1.00 0.00 90 ILE A C 4
ATOM 5372 O O . ILE A 1 60 ? 4.910 -1.042 -6.568 1.00 0.00 90 ILE A O 4
ATOM 5388 N N . VAL A 1 61 ? 3.894 -1.154 -8.576 1.00 0.00 91 VAL A N 4
ATOM 5389 C CA . VAL A 1 61 ? 4.566 0.027 -9.102 1.00 0.00 91 VAL A CA 4
ATOM 5390 C C . VAL A 1 61 ? 3.930 1.297 -8.546 1.00 0.00 91 VAL A C 4
ATOM 5391 O O . VAL A 1 61 ? 4.627 2.221 -8.126 1.00 0.00 91 VAL A O 4
ATOM 5404 N N . GLY A 1 62 ? 2.602 1.331 -8.538 1.00 0.00 92 GLY A N 4
ATOM 5405 C CA . GLY A 1 62 ? 1.895 2.487 -8.023 1.00 0.00 92 GLY A CA 4
ATOM 5406 C C . GLY A 1 62 ? 2.192 2.727 -6.556 1.00 0.00 92 GLY A C 4
ATOM 5407 O O . GLY A 1 62 ? 2.325 3.871 -6.121 1.00 0.00 92 GLY A O 4
ATOM 5411 N N . PHE A 1 63 ? 2.299 1.642 -5.794 1.00 0.00 93 PHE A N 4
ATOM 5412 C CA . PHE A 1 63 ? 2.586 1.734 -4.370 1.00 0.00 93 PHE A CA 4
ATOM 5413 C C . PHE A 1 63 ? 4.036 2.129 -4.136 1.00 0.00 93 PHE A C 4
ATOM 5414 O O . PHE A 1 63 ? 4.355 2.840 -3.183 1.00 0.00 93 PHE A O 4
ATOM 5431 N N . ASN A 1 64 ? 4.908 1.663 -5.018 1.00 0.00 94 ASN A N 4
ATOM 5432 C CA . ASN A 1 64 ? 6.332 1.965 -4.922 1.00 0.00 94 ASN A CA 4
ATOM 5433 C C . ASN A 1 64 ? 6.599 3.438 -5.219 1.00 0.00 94 ASN A C 4
ATOM 5434 O O . ASN A 1 64 ? 7.607 3.996 -4.787 1.00 0.00 94 ASN A O 4
ATOM 5445 N N . ALA A 1 65 ? 5.688 4.063 -5.961 1.00 0.00 95 ALA A N 4
ATOM 5446 C CA . ALA A 1 65 ? 5.822 5.469 -6.318 1.00 0.00 95 ALA A CA 4
ATOM 5447 C C . ALA A 1 65 ? 5.693 6.378 -5.096 1.00 0.00 95 ALA A C 4
ATOM 5448 O O . ALA A 1 65 ? 5.980 7.573 -5.172 1.00 0.00 95 ALA A O 4
ATOM 5455 N N . PHE A 1 66 ? 5.260 5.813 -3.971 1.00 0.00 96 PHE A N 4
ATOM 5456 C CA . PHE A 1 66 ? 5.098 6.585 -2.745 1.00 0.00 96 PHE A CA 4
ATOM 5457 C C . PHE A 1 66 ? 6.286 6.381 -1.811 1.00 0.00 96 PHE A C 4
ATOM 5458 O O . PHE A 1 66 ? 6.645 7.274 -1.044 1.00 0.00 96 PHE A O 4
ATOM 5475 N N . LEU A 1 67 ? 6.894 5.201 -1.881 1.00 0.00 97 LEU A N 4
ATOM 5476 C CA . LEU A 1 67 ? 8.043 4.883 -1.041 1.00 0.00 97 LEU A CA 4
ATOM 5477 C C . LEU A 1 67 ? 9.316 5.520 -1.598 1.00 0.00 97 LEU A C 4
ATOM 5478 O O . LEU A 1 67 ? 9.496 5.604 -2.813 1.00 0.00 97 LEU A O 4
ATOM 5494 N N . PRO A 1 68 ? 10.220 5.978 -0.714 1.00 0.00 98 PRO A N 4
ATOM 5495 C CA . PRO A 1 68 ? 11.478 6.608 -1.128 1.00 0.00 98 PRO A CA 4
ATOM 5496 C C . PRO A 1 68 ? 12.460 5.607 -1.728 1.00 0.00 98 PRO A C 4
ATOM 5497 O O . PRO A 1 68 ? 12.316 4.397 -1.548 1.00 0.00 98 PRO A O 4
ATOM 5508 N N . LEU A 1 69 ? 13.458 6.120 -2.440 1.00 0.00 99 LEU A N 4
ATOM 5509 C CA . LEU A 1 69 ? 14.466 5.271 -3.066 1.00 0.00 99 LEU A CA 4
ATOM 5510 C C . LEU A 1 69 ? 15.211 4.447 -2.020 1.00 0.00 99 LEU A C 4
ATOM 5511 O O . LEU A 1 69 ? 15.688 3.349 -2.307 1.00 0.00 99 LEU A O 4
ATOM 5527 N N . GLY A 1 70 ? 15.304 4.982 -0.807 1.00 0.00 100 GLY A N 4
ATOM 5528 C CA . GLY A 1 70 ? 15.991 4.281 0.262 1.00 0.00 100 GLY A CA 4
ATOM 5529 C C . GLY A 1 70 ? 15.386 2.920 0.545 1.00 0.00 100 GLY A C 4
ATOM 5530 O O . GLY A 1 70 ? 16.075 2.011 1.008 1.00 0.00 100 GLY A O 4
ATOM 5534 N N . TYR A 1 71 ? 14.094 2.779 0.265 1.00 0.00 101 TYR A N 4
ATOM 5535 C CA . TYR A 1 71 ? 13.395 1.519 0.490 1.00 0.00 101 TYR A CA 4
ATOM 5536 C C . TYR A 1 71 ? 13.008 0.868 -0.834 1.00 0.00 101 TYR A C 4
ATOM 5537 O O . TYR A 1 71 ? 12.037 1.272 -1.474 1.00 0.00 101 TYR A O 4
ATOM 5555 N N . ARG A 1 72 ? 13.772 -0.140 -1.238 1.00 0.00 102 ARG A N 4
ATOM 5556 C CA . ARG A 1 72 ? 13.509 -0.847 -2.487 1.00 0.00 102 ARG A CA 4
ATOM 5557 C C . ARG A 1 72 ? 12.350 -1.825 -2.323 1.00 0.00 102 ARG A C 4
ATOM 5558 O O . ARG A 1 72 ? 12.214 -2.475 -1.286 1.00 0.00 102 ARG A O 4
ATOM 5579 N N . ILE A 1 73 ? 11.517 -1.926 -3.354 1.00 0.00 103 ILE A N 4
ATOM 5580 C CA . ILE A 1 73 ? 10.371 -2.827 -3.326 1.00 0.00 103 ILE A CA 4
ATOM 5581 C C . ILE A 1 73 ? 10.757 -4.222 -3.808 1.00 0.00 103 ILE A C 4
ATOM 5582 O O . ILE A 1 73 ? 11.058 -4.422 -4.984 1.00 0.00 103 ILE A O 4
ATOM 5598 N N . ASP A 1 74 ? 10.747 -5.184 -2.890 1.00 0.00 104 ASP A N 4
ATOM 5599 C CA . ASP A 1 74 ? 11.095 -6.560 -3.222 1.00 0.00 104 ASP A CA 4
ATOM 5600 C C . ASP A 1 74 ? 9.868 -7.464 -3.153 1.00 0.00 104 ASP A C 4
ATOM 5601 O O . ASP A 1 74 ? 8.824 -7.070 -2.634 1.00 0.00 104 ASP A O 4
ATOM 5610 N N . ILE A 1 75 ? 10.001 -8.677 -3.680 1.00 0.00 105 ILE A N 4
ATOM 5611 C CA . ILE A 1 75 ? 8.902 -9.635 -3.678 1.00 0.00 105 ILE A CA 4
ATOM 5612 C C . ILE A 1 75 ? 9.339 -10.975 -3.089 1.00 0.00 105 ILE A C 4
ATOM 5613 O O . ILE A 1 75 ? 10.351 -11.541 -3.505 1.00 0.00 105 ILE A O 4
ATOM 5629 N N . PRO A 1 76 ? 8.583 -11.506 -2.109 1.00 0.00 106 PRO A N 4
ATOM 5630 C CA . PRO A 1 76 ? 8.907 -12.787 -1.472 1.00 0.00 106 PRO A CA 4
ATOM 5631 C C . PRO A 1 76 ? 8.619 -13.975 -2.383 1.00 0.00 106 PRO A C 4
ATOM 5632 O O . PRO A 1 76 ? 7.571 -14.039 -3.026 1.00 0.00 106 PRO A O 4
ATOM 5643 N N . LYS A 1 77 ? 9.557 -14.915 -2.434 1.00 0.00 107 LYS A N 4
ATOM 5644 C CA . LYS A 1 77 ? 9.404 -16.103 -3.266 1.00 0.00 107 LYS A CA 4
ATOM 5645 C C . LYS A 1 77 ? 8.175 -16.905 -2.852 1.00 0.00 107 LYS A C 4
ATOM 5646 O O . LYS A 1 77 ? 7.271 -17.078 -3.696 1.00 0.00 107 LYS A O 4
ATOM 5666 N N . ALA B 2 1 ? 8.029 5.190 7.615 1.00 0.00 43 ALA B N 4
ATOM 5667 C CA . ALA B 2 1 ? 8.073 6.380 6.726 1.00 0.00 43 ALA B CA 4
ATOM 5668 C C . ALA B 2 1 ? 6.846 7.262 6.931 1.00 0.00 43 ALA B C 4
ATOM 5669 O O . ALA B 2 1 ? 5.803 6.793 7.388 1.00 0.00 43 ALA B O 4
ATOM 5678 N N . PRO B 2 2 ? 6.952 8.560 6.595 1.00 0.00 44 PRO B N 4
ATOM 5679 C CA . PRO B 2 2 ? 5.845 9.509 6.744 1.00 0.00 44 PRO B CA 4
ATOM 5680 C C . PRO B 2 2 ? 4.719 9.248 5.748 1.00 0.00 44 PRO B C 4
ATOM 5681 O O . PRO B 2 2 ? 3.561 9.579 6.003 1.00 0.00 44 PRO B O 4
ATOM 5692 N N . GLN B 2 3 ? 5.066 8.649 4.613 1.00 0.00 45 GLN B N 4
ATOM 5693 C CA . GLN B 2 3 ? 4.082 8.342 3.584 1.00 0.00 45 GLN B CA 4
ATOM 5694 C C . GLN B 2 3 ? 3.263 7.118 3.969 1.00 0.00 45 GLN B C 4
ATOM 5695 O O . GLN B 2 3 ? 2.143 6.931 3.493 1.00 0.00 45 GLN B O 4
ATOM 5709 N N . LEU B 2 4 ? 3.826 6.287 4.837 1.00 0.00 46 LEU B N 4
ATOM 5710 C CA . LEU B 2 4 ? 3.143 5.086 5.291 1.00 0.00 46 LEU B CA 4
ATOM 5711 C C . LEU B 2 4 ? 2.078 5.440 6.321 1.00 0.00 46 LEU B C 4
ATOM 5712 O O . LEU B 2 4 ? 1.010 4.830 6.361 1.00 0.00 46 LEU B O 4
ATOM 5728 N N . ILE B 2 5 ? 2.374 6.439 7.145 1.00 0.00 47 ILE B N 4
ATOM 5729 C CA . ILE B 2 5 ? 1.438 6.885 8.167 1.00 0.00 47 ILE B CA 4
ATOM 5730 C C . ILE B 2 5 ? 0.278 7.641 7.532 1.00 0.00 47 ILE B C 4
ATOM 5731 O O . ILE B 2 5 ? -0.872 7.500 7.948 1.00 0.00 47 ILE B O 4
ATOM 5747 N N . MET B 2 6 ? 0.588 8.440 6.515 1.00 0.00 48 MET B N 4
ATOM 5748 C CA . MET B 2 6 ? -0.429 9.213 5.815 1.00 0.00 48 MET B CA 4
ATOM 5749 C C . MET B 2 6 ? -1.289 8.309 4.939 1.00 0.00 48 MET B C 4
ATOM 5750 O O . MET B 2 6 ? -2.451 8.609 4.667 1.00 0.00 48 MET B O 4
ATOM 5764 N N . LEU B 2 7 ? -0.709 7.196 4.505 1.00 0.00 49 LEU B N 4
ATOM 5765 C CA . LEU B 2 7 ? -1.421 6.240 3.666 1.00 0.00 49 LEU B CA 4
ATOM 5766 C C . LEU B 2 7 ? -2.491 5.514 4.473 1.00 0.00 49 LEU B C 4
ATOM 5767 O O . LEU B 2 7 ? -3.626 5.356 4.021 1.00 0.00 49 LEU B O 4
ATOM 5783 N N . ALA B 2 8 ? -2.122 5.075 5.672 1.00 0.00 50 ALA B N 4
ATOM 5784 C CA . ALA B 2 8 ? -3.046 4.368 6.546 1.00 0.00 50 ALA B CA 4
ATOM 5785 C C . ALA B 2 8 ? -4.162 5.292 7.021 1.00 0.00 50 ALA B C 4
ATOM 5786 O O . ALA B 2 8 ? -5.304 4.864 7.198 1.00 0.00 50 ALA B O 4
ATOM 5793 N N . ASN B 2 9 ? -3.825 6.562 7.224 1.00 0.00 51 ASN B N 4
ATOM 5794 C CA . ASN B 2 9 ? -4.800 7.547 7.677 1.00 0.00 51 ASN B CA 4
ATOM 5795 C C . ASN B 2 9 ? -5.890 7.752 6.631 1.00 0.00 51 ASN B C 4
ATOM 5796 O O . ASN B 2 9 ? -7.079 7.745 6.948 1.00 0.00 51 ASN B O 4
ATOM 5807 N N . VAL B 2 10 ? -5.476 7.932 5.380 1.00 0.00 52 VAL B N 4
ATOM 5808 C CA . VAL B 2 10 ? -6.417 8.136 4.287 1.00 0.00 52 VAL B CA 4
ATOM 5809 C C . VAL B 2 10 ? -7.255 6.884 4.046 1.00 0.00 52 VAL B C 4
ATOM 5810 O O . VAL B 2 10 ? -8.394 6.967 3.587 1.00 0.00 52 VAL B O 4
ATOM 5823 N N . ALA B 2 11 ? -6.688 5.725 4.366 1.00 0.00 53 ALA B N 4
ATOM 5824 C CA . ALA B 2 11 ? -7.384 4.463 4.192 1.00 0.00 53 ALA B CA 4
ATOM 5825 C C . ALA B 2 11 ? -8.371 4.245 5.327 1.00 0.00 53 ALA B C 4
ATOM 5826 O O . ALA B 2 11 ? -9.458 3.704 5.127 1.00 0.00 53 ALA B O 4
ATOM 5833 N N . LEU B 2 12 ? -7.983 4.679 6.521 1.00 0.00 54 LEU B N 4
ATOM 5834 C CA . LEU B 2 12 ? -8.827 4.543 7.693 1.00 0.00 54 LEU B CA 4
ATOM 5835 C C . LEU B 2 12 ? -9.827 5.693 7.782 1.00 0.00 54 LEU B C 4
ATOM 5836 O O . LEU B 2 12 ? -10.859 5.583 8.443 1.00 0.00 54 LEU B O 4
ATOM 5852 N N . THR B 2 13 ? -9.513 6.797 7.110 1.00 0.00 55 THR B N 4
ATOM 5853 C CA . THR B 2 13 ? -10.380 7.969 7.109 1.00 0.00 55 THR B CA 4
ATOM 5854 C C . THR B 2 13 ? -9.878 9.014 6.117 1.00 0.00 55 THR B C 4
ATOM 5855 O O . THR B 2 13 ? -9.027 9.839 6.446 1.00 0.00 55 THR B O 4
ATOM 5866 N N . GLY B 2 14 ? -10.411 8.970 4.900 1.00 0.00 56 GLY B N 4
ATOM 5867 C CA . GLY B 2 14 ? -10.004 9.917 3.878 1.00 0.00 56 GLY B CA 4
ATOM 5868 C C . GLY B 2 14 ? -10.907 11.135 3.822 1.00 0.00 56 GLY B C 4
ATOM 5869 O O . GLY B 2 14 ? -11.303 11.573 2.741 1.00 0.00 56 GLY B O 4
ATOM 5873 N N . GLU B 2 15 ? -11.233 11.682 4.988 1.00 0.00 57 GLU B N 4
ATOM 5874 C CA . GLU B 2 15 ? -12.094 12.856 5.067 1.00 0.00 57 GLU B CA 4
ATOM 5875 C C . GLU B 2 15 ? -11.461 14.046 4.352 1.00 0.00 57 GLU B C 4
ATOM 5876 O O . GLU B 2 15 ? -10.219 14.066 4.225 1.00 0.00 57 GLU B O 4
ATOM 5889 N N . PRO A 1 1 ? 1.098 15.497 -7.114 1.00 0.00 31 PRO A N 5
ATOM 5890 C CA . PRO A 1 1 ? 1.170 15.850 -5.670 1.00 0.00 31 PRO A CA 5
ATOM 5891 C C . PRO A 1 1 ? 0.684 14.705 -4.784 1.00 0.00 31 PRO A C 5
ATOM 5892 O O . PRO A 1 1 ? -0.516 14.456 -4.675 1.00 0.00 31 PRO A O 5
ATOM 5905 N N . VAL A 1 2 ? 1.626 14.011 -4.152 1.00 0.00 32 VAL A N 5
ATOM 5906 C CA . VAL A 1 2 ? 1.304 12.899 -3.280 1.00 0.00 32 VAL A CA 5
ATOM 5907 C C . VAL A 1 2 ? 0.535 13.367 -2.049 1.00 0.00 32 VAL A C 5
ATOM 5908 O O . VAL A 1 2 ? 1.096 13.485 -0.960 1.00 0.00 32 VAL A O 5
ATOM 5921 N N . HIS A 1 3 ? -0.755 13.634 -2.231 1.00 0.00 33 HIS A N 5
ATOM 5922 C CA . HIS A 1 3 ? -1.605 14.090 -1.136 1.00 0.00 33 HIS A CA 5
ATOM 5923 C C . HIS A 1 3 ? -2.804 13.165 -0.960 1.00 0.00 33 HIS A C 5
ATOM 5924 O O . HIS A 1 3 ? -2.863 12.089 -1.555 1.00 0.00 33 HIS A O 5
ATOM 5939 N N . VAL A 1 4 ? -3.760 13.589 -0.137 1.00 0.00 34 VAL A N 5
ATOM 5940 C CA . VAL A 1 4 ? -4.960 12.798 0.119 1.00 0.00 34 VAL A CA 5
ATOM 5941 C C . VAL A 1 4 ? -5.589 12.305 -1.183 1.00 0.00 34 VAL A C 5
ATOM 5942 O O . VAL A 1 4 ? -6.235 11.258 -1.213 1.00 0.00 34 VAL A O 5
ATOM 5955 N N . GLU A 1 5 ? -5.391 13.064 -2.255 1.00 0.00 35 GLU A N 5
ATOM 5956 C CA . GLU A 1 5 ? -5.936 12.702 -3.559 1.00 0.00 35 GLU A CA 5
ATOM 5957 C C . GLU A 1 5 ? -5.195 11.501 -4.139 1.00 0.00 35 GLU A C 5
ATOM 5958 O O . GLU A 1 5 ? -5.803 10.618 -4.745 1.00 0.00 35 GLU A O 5
ATOM 5970 N N . ASP A 1 6 ? -3.881 11.473 -3.947 1.00 0.00 36 ASP A N 5
ATOM 5971 C CA . ASP A 1 6 ? -3.057 10.380 -4.448 1.00 0.00 36 ASP A CA 5
ATOM 5972 C C . ASP A 1 6 ? -3.342 9.092 -3.682 1.00 0.00 36 ASP A C 5
ATOM 5973 O O . ASP A 1 6 ? -3.362 8.005 -4.260 1.00 0.00 36 ASP A O 5
ATOM 5982 N N . ALA A 1 7 ? -3.565 9.224 -2.378 1.00 0.00 37 ALA A N 5
ATOM 5983 C CA . ALA A 1 7 ? -3.852 8.071 -1.534 1.00 0.00 37 ALA A CA 5
ATOM 5984 C C . ALA A 1 7 ? -5.270 7.563 -1.771 1.00 0.00 37 ALA A C 5
ATOM 5985 O O . ALA A 1 7 ? -5.531 6.362 -1.703 1.00 0.00 37 ALA A O 5
ATOM 5992 N N . LEU A 1 8 ? -6.184 8.488 -2.051 1.00 0.00 38 LEU A N 5
ATOM 5993 C CA . LEU A 1 8 ? -7.575 8.139 -2.298 1.00 0.00 38 LEU A CA 5
ATOM 5994 C C . LEU A 1 8 ? -7.721 7.372 -3.610 1.00 0.00 38 LEU A C 5
ATOM 5995 O O . LEU A 1 8 ? -8.353 6.318 -3.657 1.00 0.00 38 LEU A O 5
ATOM 6011 N N . THR A 1 9 ? -7.134 7.911 -4.674 1.00 0.00 39 THR A N 5
ATOM 6012 C CA . THR A 1 9 ? -7.201 7.278 -5.986 1.00 0.00 39 THR A CA 5
ATOM 6013 C C . THR A 1 9 ? -6.596 5.878 -5.947 1.00 0.00 39 THR A C 5
ATOM 6014 O O . THR A 1 9 ? -7.160 4.931 -6.492 1.00 0.00 39 THR A O 5
ATOM 6025 N N . TYR A 1 10 ? -5.438 5.760 -5.302 1.00 0.00 40 TYR A N 5
ATOM 6026 C CA . TYR A 1 10 ? -4.752 4.479 -5.199 1.00 0.00 40 TYR A CA 5
ATOM 6027 C C . TYR A 1 10 ? -5.671 3.413 -4.610 1.00 0.00 40 TYR A C 5
ATOM 6028 O O . TYR A 1 10 ? -5.825 2.330 -5.174 1.00 0.00 40 TYR A O 5
ATOM 6046 N N . LEU A 1 11 ? -6.283 3.732 -3.474 1.00 0.00 41 LEU A N 5
ATOM 6047 C CA . LEU A 1 11 ? -7.189 2.804 -2.809 1.00 0.00 41 LEU A CA 5
ATOM 6048 C C . LEU A 1 11 ? -8.428 2.550 -3.662 1.00 0.00 41 LEU A C 5
ATOM 6049 O O . LEU A 1 11 ? -9.009 1.465 -3.622 1.00 0.00 41 LEU A O 5
ATOM 6065 N N . ASP A 1 12 ? -8.826 3.556 -4.434 1.00 0.00 42 ASP A N 5
ATOM 6066 C CA . ASP A 1 12 ? -9.996 3.438 -5.297 1.00 0.00 42 ASP A CA 5
ATOM 6067 C C . ASP A 1 12 ? -9.711 2.506 -6.467 1.00 0.00 42 ASP A C 5
ATOM 6068 O O . ASP A 1 12 ? -10.597 1.794 -6.941 1.00 0.00 42 ASP A O 5
ATOM 6077 N N . GLN A 1 13 ? -8.468 2.513 -6.920 1.00 0.00 43 GLN A N 5
ATOM 6078 C CA . GLN A 1 13 ? -8.052 1.666 -8.032 1.00 0.00 43 GLN A CA 5
ATOM 6079 C C . GLN A 1 13 ? -7.811 0.240 -7.560 1.00 0.00 43 GLN A C 5
ATOM 6080 O O . GLN A 1 13 ? -8.023 -0.720 -8.303 1.00 0.00 43 GLN A O 5
ATOM 6094 N N . VAL A 1 14 ? -7.376 0.112 -6.316 1.00 0.00 44 VAL A N 5
ATOM 6095 C CA . VAL A 1 14 ? -7.109 -1.193 -5.726 1.00 0.00 44 VAL A CA 5
ATOM 6096 C C . VAL A 1 14 ? -8.407 -1.868 -5.298 1.00 0.00 44 VAL A C 5
ATOM 6097 O O . VAL A 1 14 ? -8.512 -3.095 -5.299 1.00 0.00 44 VAL A O 5
ATOM 6110 N N . LYS A 1 15 ? -9.397 -1.056 -4.936 1.00 0.00 45 LYS A N 5
ATOM 6111 C CA . LYS A 1 15 ? -10.692 -1.572 -4.511 1.00 0.00 45 LYS A CA 5
ATOM 6112 C C . LYS A 1 15 ? -11.472 -2.116 -5.701 1.00 0.00 45 LYS A C 5
ATOM 6113 O O . LYS A 1 15 ? -11.995 -3.231 -5.657 1.00 0.00 45 LYS A O 5
ATOM 6132 N N . ILE A 1 16 ? -11.547 -1.324 -6.766 1.00 0.00 46 ILE A N 5
ATOM 6133 C CA . ILE A 1 16 ? -12.261 -1.728 -7.970 1.00 0.00 46 ILE A CA 5
ATOM 6134 C C . ILE A 1 16 ? -11.611 -2.955 -8.602 1.00 0.00 46 ILE A C 5
ATOM 6135 O O . ILE A 1 16 ? -12.298 -3.871 -9.052 1.00 0.00 46 ILE A O 5
ATOM 6151 N N . ARG A 1 17 ? -10.281 -2.965 -8.632 1.00 0.00 47 ARG A N 5
ATOM 6152 C CA . ARG A 1 17 ? -9.537 -4.080 -9.207 1.00 0.00 47 ARG A CA 5
ATOM 6153 C C . ARG A 1 17 ? -9.881 -5.387 -8.497 1.00 0.00 47 ARG A C 5
ATOM 6154 O O . ARG A 1 17 ? -9.808 -6.464 -9.088 1.00 0.00 47 ARG A O 5
ATOM 6175 N N . PHE A 1 18 ? -10.257 -5.283 -7.225 1.00 0.00 48 PHE A N 5
ATOM 6176 C CA . PHE A 1 18 ? -10.612 -6.456 -6.434 1.00 0.00 48 PHE A CA 5
ATOM 6177 C C . PHE A 1 18 ? -12.067 -6.387 -5.984 1.00 0.00 48 PHE A C 5
ATOM 6178 O O . PHE A 1 18 ? -12.397 -6.743 -4.852 1.00 0.00 48 PHE A O 5
ATOM 6195 N N . GLY A 1 19 ? -12.935 -5.926 -6.879 1.00 0.00 49 GLY A N 5
ATOM 6196 C CA . GLY A 1 19 ? -14.347 -5.816 -6.559 1.00 0.00 49 GLY A CA 5
ATOM 6197 C C . GLY A 1 19 ? -14.943 -7.132 -6.097 1.00 0.00 49 GLY A C 5
ATOM 6198 O O . GLY A 1 19 ? -15.907 -7.150 -5.332 1.00 0.00 49 GLY A O 5
ATOM 6202 N N . SER A 1 20 ? -14.368 -8.236 -6.563 1.00 0.00 50 SER A N 5
ATOM 6203 C CA . SER A 1 20 ? -14.848 -9.563 -6.192 1.00 0.00 50 SER A CA 5
ATOM 6204 C C . SER A 1 20 ? -13.821 -10.302 -5.335 1.00 0.00 50 SER A C 5
ATOM 6205 O O . SER A 1 20 ? -13.892 -11.522 -5.182 1.00 0.00 50 SER A O 5
ATOM 6213 N N . ASP A 1 21 ? -12.869 -9.559 -4.776 1.00 0.00 51 ASP A N 5
ATOM 6214 C CA . ASP A 1 21 ? -11.839 -10.145 -3.937 1.00 0.00 51 ASP A CA 5
ATOM 6215 C C . ASP A 1 21 ? -11.537 -9.249 -2.737 1.00 0.00 51 ASP A C 5
ATOM 6216 O O . ASP A 1 21 ? -10.421 -8.750 -2.587 1.00 0.00 51 ASP A O 5
ATOM 6225 N N . PRO A 1 22 ? -12.534 -9.030 -1.861 1.00 0.00 52 PRO A N 5
ATOM 6226 C CA . PRO A 1 22 ? -12.368 -8.188 -0.671 1.00 0.00 52 PRO A CA 5
ATOM 6227 C C . PRO A 1 22 ? -11.178 -8.614 0.183 1.00 0.00 52 PRO A C 5
ATOM 6228 O O . PRO A 1 22 ? -10.633 -7.816 0.947 1.00 0.00 52 PRO A O 5
ATOM 6239 N N . ALA A 1 23 ? -10.777 -9.876 0.050 1.00 0.00 53 ALA A N 5
ATOM 6240 C CA . ALA A 1 23 ? -9.651 -10.406 0.810 1.00 0.00 53 ALA A CA 5
ATOM 6241 C C . ALA A 1 23 ? -8.394 -9.570 0.596 1.00 0.00 53 ALA A C 5
ATOM 6242 O O . ALA A 1 23 ? -7.728 -9.174 1.553 1.00 0.00 53 ALA A O 5
ATOM 6249 N N . THR A 1 24 ? -8.074 -9.303 -0.667 1.00 0.00 54 THR A N 5
ATOM 6250 C CA . THR A 1 24 ? -6.897 -8.513 -1.007 1.00 0.00 54 THR A CA 5
ATOM 6251 C C . THR A 1 24 ? -6.985 -7.115 -0.404 1.00 0.00 54 THR A C 5
ATOM 6252 O O . THR A 1 24 ? -6.031 -6.627 0.201 1.00 0.00 54 THR A O 5
ATOM 6263 N N . TYR A 1 25 ? -8.137 -6.475 -0.574 1.00 0.00 55 TYR A N 5
ATOM 6264 C CA . TYR A 1 25 ? -8.351 -5.131 -0.048 1.00 0.00 55 TYR A CA 5
ATOM 6265 C C . TYR A 1 25 ? -8.266 -5.124 1.475 1.00 0.00 55 TYR A C 5
ATOM 6266 O O . TYR A 1 25 ? -7.655 -4.234 2.069 1.00 0.00 55 TYR A O 5
ATOM 6284 N N . ASN A 1 26 ? -8.883 -6.121 2.103 1.00 0.00 56 ASN A N 5
ATOM 6285 C CA . ASN A 1 26 ? -8.877 -6.228 3.557 1.00 0.00 56 ASN A CA 5
ATOM 6286 C C . ASN A 1 26 ? -7.452 -6.351 4.089 1.00 0.00 56 ASN A C 5
ATOM 6287 O O . ASN A 1 26 ? -7.086 -5.701 5.068 1.00 0.00 56 ASN A O 5
ATOM 6298 N N . GLY A 1 27 ? -6.653 -7.188 3.436 1.00 0.00 57 GLY A N 5
ATOM 6299 C CA . GLY A 1 27 ? -5.278 -7.379 3.857 1.00 0.00 57 GLY A CA 5
ATOM 6300 C C . GLY A 1 27 ? -4.466 -6.100 3.789 1.00 0.00 57 GLY A C 5
ATOM 6301 O O . GLY A 1 27 ? -3.705 -5.789 4.705 1.00 0.00 57 GLY A O 5
ATOM 6305 N N . PHE A 1 28 ? -4.630 -5.357 2.698 1.00 0.00 58 PHE A N 5
ATOM 6306 C CA . PHE A 1 28 ? -3.907 -4.104 2.514 1.00 0.00 58 PHE A CA 5
ATOM 6307 C C . PHE A 1 28 ? -4.212 -3.128 3.645 1.00 0.00 58 PHE A C 5
ATOM 6308 O O . PHE A 1 28 ? -3.313 -2.472 4.172 1.00 0.00 58 PHE A O 5
ATOM 6325 N N . LEU A 1 29 ? -5.485 -3.039 4.015 1.00 0.00 59 LEU A N 5
ATOM 6326 C CA . LEU A 1 29 ? -5.908 -2.145 5.087 1.00 0.00 59 LEU A CA 5
ATOM 6327 C C . LEU A 1 29 ? -5.248 -2.528 6.407 1.00 0.00 59 LEU A C 5
ATOM 6328 O O . LEU A 1 29 ? -4.885 -1.663 7.205 1.00 0.00 59 LEU A O 5
ATOM 6344 N N . GLU A 1 30 ? -5.093 -3.829 6.628 1.00 0.00 60 GLU A N 5
ATOM 6345 C CA . GLU A 1 30 ? -4.474 -4.328 7.851 1.00 0.00 60 GLU A CA 5
ATOM 6346 C C . GLU A 1 30 ? -3.042 -3.821 7.981 1.00 0.00 60 GLU A C 5
ATOM 6347 O O . GLU A 1 30 ? -2.617 -3.401 9.057 1.00 0.00 60 GLU A O 5
ATOM 6359 N N . ILE A 1 31 ? -2.302 -3.862 6.877 1.00 0.00 61 ILE A N 5
ATOM 6360 C CA . ILE A 1 31 ? -0.918 -3.407 6.869 1.00 0.00 61 ILE A CA 5
ATOM 6361 C C . ILE A 1 31 ? -0.821 -1.937 7.265 1.00 0.00 61 ILE A C 5
ATOM 6362 O O . ILE A 1 31 ? -0.164 -1.590 8.247 1.00 0.00 61 ILE A O 5
ATOM 6378 N N . MET A 1 32 ? -1.481 -1.077 6.494 1.00 0.00 62 MET A N 5
ATOM 6379 C CA . MET A 1 32 ? -1.468 0.356 6.765 1.00 0.00 62 MET A CA 5
ATOM 6380 C C . MET A 1 32 ? -2.023 0.652 8.156 1.00 0.00 62 MET A C 5
ATOM 6381 O O . MET A 1 32 ? -1.451 1.440 8.908 1.00 0.00 62 MET A O 5
ATOM 6395 N N . LYS A 1 33 ? -3.141 0.014 8.490 1.00 0.00 63 LYS A N 5
ATOM 6396 C CA . LYS A 1 33 ? -3.771 0.209 9.791 1.00 0.00 63 LYS A CA 5
ATOM 6397 C C . LYS A 1 33 ? -2.868 -0.289 10.914 1.00 0.00 63 LYS A C 5
ATOM 6398 O O . LYS A 1 33 ? -2.791 0.321 11.980 1.00 0.00 63 LYS A O 5
ATOM 6417 N N . GLU A 1 34 ? -2.184 -1.402 10.666 1.00 0.00 64 GLU A N 5
ATOM 6418 C CA . GLU A 1 34 ? -1.286 -1.984 11.657 1.00 0.00 64 GLU A CA 5
ATOM 6419 C C . GLU A 1 34 ? 0.015 -1.192 11.741 1.00 0.00 64 GLU A C 5
ATOM 6420 O O . GLU A 1 34 ? 0.621 -1.086 12.806 1.00 0.00 64 GLU A O 5
ATOM 6432 N N . PHE A 1 35 ? 0.439 -0.639 10.609 1.00 0.00 65 PHE A N 5
ATOM 6433 C CA . PHE A 1 35 ? 1.668 0.143 10.555 1.00 0.00 65 PHE A CA 5
ATOM 6434 C C . PHE A 1 35 ? 1.532 1.426 11.371 1.00 0.00 65 PHE A C 5
ATOM 6435 O O . PHE A 1 35 ? 2.489 1.875 12.002 1.00 0.00 65 PHE A O 5
ATOM 6452 N N . LYS A 1 36 ? 0.338 2.009 11.354 1.00 0.00 66 LYS A N 5
ATOM 6453 C CA . LYS A 1 36 ? 0.077 3.239 12.093 1.00 0.00 66 LYS A CA 5
ATOM 6454 C C . LYS A 1 36 ? 0.335 3.039 13.583 1.00 0.00 66 LYS A C 5
ATOM 6455 O O . LYS A 1 36 ? 0.749 3.965 14.282 1.00 0.00 66 LYS A O 5
ATOM 6474 N N . SER A 1 37 ? 0.088 1.825 14.063 1.00 0.00 67 SER A N 5
ATOM 6475 C CA . SER A 1 37 ? 0.293 1.501 15.470 1.00 0.00 67 SER A CA 5
ATOM 6476 C C . SER A 1 37 ? 1.767 1.614 15.856 1.00 0.00 67 SER A C 5
ATOM 6477 O O . SER A 1 37 ? 2.103 1.684 17.038 1.00 0.00 67 SER A O 5
ATOM 6485 N N . GLN A 1 38 ? 2.644 1.630 14.854 1.00 0.00 68 GLN A N 5
ATOM 6486 C CA . GLN A 1 38 ? 4.080 1.732 15.093 1.00 0.00 68 GLN A CA 5
ATOM 6487 C C . GLN A 1 38 ? 4.618 0.453 15.729 1.00 0.00 68 GLN A C 5
ATOM 6488 O O . GLN A 1 38 ? 5.451 0.500 16.634 1.00 0.00 68 GLN A O 5
ATOM 6502 N N . SER A 1 39 ? 4.135 -0.688 15.248 1.00 0.00 69 SER A N 5
ATOM 6503 C CA . SER A 1 39 ? 4.567 -1.981 15.767 1.00 0.00 69 SER A CA 5
ATOM 6504 C C . SER A 1 39 ? 5.351 -2.755 14.713 1.00 0.00 69 SER A C 5
ATOM 6505 O O . SER A 1 39 ? 6.434 -3.272 14.986 1.00 0.00 69 SER A O 5
ATOM 6513 N N . ILE A 1 40 ? 4.795 -2.831 13.507 1.00 0.00 70 ILE A N 5
ATOM 6514 C CA . ILE A 1 40 ? 5.443 -3.543 12.413 1.00 0.00 70 ILE A CA 5
ATOM 6515 C C . ILE A 1 40 ? 6.556 -2.700 11.794 1.00 0.00 70 ILE A C 5
ATOM 6516 O O . ILE A 1 40 ? 6.548 -1.474 11.895 1.00 0.00 70 ILE A O 5
ATOM 6532 N N . ASP A 1 41 ? 7.512 -3.368 11.157 1.00 0.00 71 ASP A N 5
ATOM 6533 C CA . ASP A 1 41 ? 8.632 -2.681 10.525 1.00 0.00 71 ASP A CA 5
ATOM 6534 C C . ASP A 1 41 ? 8.284 -2.266 9.100 1.00 0.00 71 ASP A C 5
ATOM 6535 O O . ASP A 1 41 ? 7.224 -2.618 8.581 1.00 0.00 71 ASP A O 5
ATOM 6544 N N . THR A 1 42 ? 9.182 -1.515 8.471 1.00 0.00 72 THR A N 5
ATOM 6545 C CA . THR A 1 42 ? 8.972 -1.051 7.104 1.00 0.00 72 THR A CA 5
ATOM 6546 C C . THR A 1 42 ? 9.110 -2.202 6.110 1.00 0.00 72 THR A C 5
ATOM 6547 O O . THR A 1 42 ? 8.226 -2.425 5.281 1.00 0.00 72 THR A O 5
ATOM 6558 N N . PRO A 1 43 ? 10.223 -2.954 6.179 1.00 0.00 73 PRO A N 5
ATOM 6559 C CA . PRO A 1 43 ? 10.467 -4.087 5.279 1.00 0.00 73 PRO A CA 5
ATOM 6560 C C . PRO A 1 43 ? 9.277 -5.036 5.206 1.00 0.00 73 PRO A C 5
ATOM 6561 O O . PRO A 1 43 ? 8.989 -5.606 4.153 1.00 0.00 73 PRO A O 5
ATOM 6572 N N . GLY A 1 44 ? 8.589 -5.201 6.331 1.00 0.00 74 GLY A N 5
ATOM 6573 C CA . GLY A 1 44 ? 7.437 -6.082 6.373 1.00 0.00 74 GLY A CA 5
ATOM 6574 C C . GLY A 1 44 ? 6.260 -5.532 5.592 1.00 0.00 74 GLY A C 5
ATOM 6575 O O . GLY A 1 44 ? 5.452 -6.291 5.056 1.00 0.00 74 GLY A O 5
ATOM 6579 N N . VAL A 1 45 ? 6.163 -4.208 5.528 1.00 0.00 75 VAL A N 5
ATOM 6580 C CA . VAL A 1 45 ? 5.078 -3.555 4.808 1.00 0.00 75 VAL A CA 5
ATOM 6581 C C . VAL A 1 45 ? 5.242 -3.723 3.300 1.00 0.00 75 VAL A C 5
ATOM 6582 O O . VAL A 1 45 ? 4.293 -4.068 2.598 1.00 0.00 75 VAL A O 5
ATOM 6595 N N . ILE A 1 46 ? 6.452 -3.475 2.812 1.00 0.00 76 ILE A N 5
ATOM 6596 C CA . ILE A 1 46 ? 6.741 -3.598 1.388 1.00 0.00 76 ILE A CA 5
ATOM 6597 C C . ILE A 1 46 ? 6.628 -5.049 0.929 1.00 0.00 76 ILE A C 5
ATOM 6598 O O . ILE A 1 46 ? 6.245 -5.322 -0.208 1.00 0.00 76 ILE A O 5
ATOM 6614 N N . ARG A 1 47 ? 6.964 -5.975 1.821 1.00 0.00 77 ARG A N 5
ATOM 6615 C CA . ARG A 1 47 ? 6.900 -7.398 1.506 1.00 0.00 77 ARG A CA 5
ATOM 6616 C C . ARG A 1 47 ? 5.453 -7.852 1.344 1.00 0.00 77 ARG A C 5
ATOM 6617 O O . ARG A 1 47 ? 5.103 -8.503 0.359 1.00 0.00 77 ARG A O 5
ATOM 6638 N N . ARG A 1 48 ? 4.616 -7.506 2.316 1.00 0.00 78 ARG A N 5
ATOM 6639 C CA . ARG A 1 48 ? 3.207 -7.878 2.279 1.00 0.00 78 ARG A CA 5
ATOM 6640 C C . ARG A 1 48 ? 2.527 -7.306 1.039 1.00 0.00 78 ARG A C 5
ATOM 6641 O O . ARG A 1 48 ? 1.790 -8.006 0.345 1.00 0.00 78 ARG A O 5
ATOM 6662 N N . VAL A 1 49 ? 2.784 -6.031 0.764 1.00 0.00 79 VAL A N 5
ATOM 6663 C CA . VAL A 1 49 ? 2.199 -5.368 -0.396 1.00 0.00 79 VAL A CA 5
ATOM 6664 C C . VAL A 1 49 ? 2.602 -6.075 -1.687 1.00 0.00 79 VAL A C 5
ATOM 6665 O O . VAL A 1 49 ? 1.765 -6.333 -2.552 1.00 0.00 79 VAL A O 5
ATOM 6678 N N . SER A 1 50 ? 3.889 -6.386 -1.808 1.00 0.00 80 SER A N 5
ATOM 6679 C CA . SER A 1 50 ? 4.402 -7.065 -2.992 1.00 0.00 80 SER A CA 5
ATOM 6680 C C . SER A 1 50 ? 3.764 -8.440 -3.152 1.00 0.00 80 SER A C 5
ATOM 6681 O O . SER A 1 50 ? 3.684 -8.975 -4.259 1.00 0.00 80 SER A O 5
ATOM 6689 N N . GLN A 1 51 ? 3.307 -9.005 -2.041 1.00 0.00 81 GLN A N 5
ATOM 6690 C CA . GLN A 1 51 ? 2.672 -10.318 -2.055 1.00 0.00 81 GLN A CA 5
ATOM 6691 C C . GLN A 1 51 ? 1.236 -10.217 -2.557 1.00 0.00 81 GLN A C 5
ATOM 6692 O O . GLN A 1 51 ? 0.810 -10.993 -3.412 1.00 0.00 81 GLN A O 5
ATOM 6706 N N . LEU A 1 52 ? 0.495 -9.253 -2.021 1.00 0.00 82 LEU A N 5
ATOM 6707 C CA . LEU A 1 52 ? -0.894 -9.045 -2.415 1.00 0.00 82 LEU A CA 5
ATOM 6708 C C . LEU A 1 52 ? -0.994 -8.732 -3.906 1.00 0.00 82 LEU A C 5
ATOM 6709 O O . LEU A 1 52 ? -2.000 -9.032 -4.547 1.00 0.00 82 LEU A O 5
ATOM 6725 N N . PHE A 1 53 ? 0.057 -8.125 -4.449 1.00 0.00 83 PHE A N 5
ATOM 6726 C CA . PHE A 1 53 ? 0.089 -7.769 -5.863 1.00 0.00 83 PHE A CA 5
ATOM 6727 C C . PHE A 1 53 ? 1.119 -8.611 -6.612 1.00 0.00 83 PHE A C 5
ATOM 6728 O O . PHE A 1 53 ? 2.000 -8.079 -7.289 1.00 0.00 83 PHE A O 5
ATOM 6745 N N . HIS A 1 54 ? 1.002 -9.929 -6.486 1.00 0.00 84 HIS A N 5
ATOM 6746 C CA . HIS A 1 54 ? 1.921 -10.846 -7.147 1.00 0.00 84 HIS A CA 5
ATOM 6747 C C . HIS A 1 54 ? 1.747 -10.800 -8.662 1.00 0.00 84 HIS A C 5
ATOM 6748 O O . HIS A 1 54 ? 2.726 -10.784 -9.408 1.00 0.00 84 HIS A O 5
ATOM 6763 N N . GLU A 1 55 ? 0.495 -10.782 -9.111 1.00 0.00 85 GLU A N 5
ATOM 6764 C CA . GLU A 1 55 ? 0.197 -10.741 -10.539 1.00 0.00 85 GLU A CA 5
ATOM 6765 C C . GLU A 1 55 ? -0.399 -9.394 -10.938 1.00 0.00 85 GLU A C 5
ATOM 6766 O O . GLU A 1 55 ? -1.148 -9.299 -11.910 1.00 0.00 85 GLU A O 5
ATOM 6778 N N . HIS A 1 56 ? -0.062 -8.352 -10.182 1.00 0.00 86 HIS A N 5
ATOM 6779 C CA . HIS A 1 56 ? -0.566 -7.012 -10.461 1.00 0.00 86 HIS A CA 5
ATOM 6780 C C . HIS A 1 56 ? 0.580 -6.002 -10.518 1.00 0.00 86 HIS A C 5
ATOM 6781 O O . HIS A 1 56 ? 0.992 -5.463 -9.490 1.00 0.00 86 HIS A O 5
ATOM 6796 N N . PRO A 1 57 ? 1.114 -5.734 -11.723 1.00 0.00 87 PRO A N 5
ATOM 6797 C CA . PRO A 1 57 ? 2.220 -4.786 -11.901 1.00 0.00 87 PRO A CA 5
ATOM 6798 C C . PRO A 1 57 ? 1.815 -3.348 -11.587 1.00 0.00 87 PRO A C 5
ATOM 6799 O O . PRO A 1 57 ? 2.473 -2.667 -10.803 1.00 0.00 87 PRO A O 5
ATOM 6810 N N . ASP A 1 58 ? 0.727 -2.896 -12.203 1.00 0.00 88 ASP A N 5
ATOM 6811 C CA . ASP A 1 58 ? 0.232 -1.538 -11.990 1.00 0.00 88 ASP A CA 5
ATOM 6812 C C . ASP A 1 58 ? -0.044 -1.269 -10.511 1.00 0.00 88 ASP A C 5
ATOM 6813 O O . ASP A 1 58 ? -0.126 -0.116 -10.086 1.00 0.00 88 ASP A O 5
ATOM 6822 N N . LEU A 1 59 ? -0.182 -2.336 -9.728 1.00 0.00 89 LEU A N 5
ATOM 6823 C CA . LEU A 1 59 ? -0.443 -2.207 -8.301 1.00 0.00 89 LEU A CA 5
ATOM 6824 C C . LEU A 1 59 ? 0.860 -2.008 -7.545 1.00 0.00 89 LEU A C 5
ATOM 6825 O O . LEU A 1 59 ? 1.028 -1.026 -6.822 1.00 0.00 89 LEU A O 5
ATOM 6841 N N . ILE A 1 60 ? 1.791 -2.937 -7.733 1.00 0.00 90 ILE A N 5
ATOM 6842 C CA . ILE A 1 60 ? 3.090 -2.847 -7.083 1.00 0.00 90 ILE A CA 5
ATOM 6843 C C . ILE A 1 60 ? 3.796 -1.562 -7.500 1.00 0.00 90 ILE A C 5
ATOM 6844 O O . ILE A 1 60 ? 4.591 -1.002 -6.744 1.00 0.00 90 ILE A O 5
ATOM 6860 N N . VAL A 1 61 ? 3.485 -1.092 -8.707 1.00 0.00 91 VAL A N 5
ATOM 6861 C CA . VAL A 1 61 ? 4.078 0.136 -9.219 1.00 0.00 91 VAL A CA 5
ATOM 6862 C C . VAL A 1 61 ? 3.476 1.349 -8.520 1.00 0.00 91 VAL A C 5
ATOM 6863 O O . VAL A 1 61 ? 4.195 2.248 -8.084 1.00 0.00 91 VAL A O 5
ATOM 6876 N N . GLY A 1 62 ? 2.151 1.361 -8.406 1.00 0.00 92 GLY A N 5
ATOM 6877 C CA . GLY A 1 62 ? 1.475 2.463 -7.749 1.00 0.00 92 GLY A CA 5
ATOM 6878 C C . GLY A 1 62 ? 1.925 2.631 -6.311 1.00 0.00 92 GLY A C 5
ATOM 6879 O O . GLY A 1 62 ? 2.017 3.749 -5.807 1.00 0.00 92 GLY A O 5
ATOM 6883 N N . PHE A 1 63 ? 2.207 1.510 -5.651 1.00 0.00 93 PHE A N 5
ATOM 6884 C CA . PHE A 1 63 ? 2.653 1.531 -4.266 1.00 0.00 93 PHE A CA 5
ATOM 6885 C C . PHE A 1 63 ? 4.083 2.043 -4.167 1.00 0.00 93 PHE A C 5
ATOM 6886 O O . PHE A 1 63 ? 4.447 2.731 -3.214 1.00 0.00 93 PHE A O 5
ATOM 6903 N N . ASN A 1 64 ? 4.883 1.702 -5.166 1.00 0.00 94 ASN A N 5
ATOM 6904 C CA . ASN A 1 64 ? 6.279 2.125 -5.209 1.00 0.00 94 ASN A CA 5
ATOM 6905 C C . ASN A 1 64 ? 6.384 3.636 -5.390 1.00 0.00 94 ASN A C 5
ATOM 6906 O O . ASN A 1 64 ? 7.361 4.256 -4.973 1.00 0.00 94 ASN A O 5
ATOM 6917 N N . ALA A 1 65 ? 5.369 4.224 -6.017 1.00 0.00 95 ALA A N 5
ATOM 6918 C CA . ALA A 1 65 ? 5.344 5.662 -6.255 1.00 0.00 95 ALA A CA 5
ATOM 6919 C C . ALA A 1 65 ? 5.340 6.447 -4.945 1.00 0.00 95 ALA A C 5
ATOM 6920 O O . ALA A 1 65 ? 5.625 7.645 -4.931 1.00 0.00 95 ALA A O 5
ATOM 6927 N N . PHE A 1 66 ? 5.015 5.770 -3.846 1.00 0.00 96 PHE A N 5
ATOM 6928 C CA . PHE A 1 66 ? 4.976 6.414 -2.537 1.00 0.00 96 PHE A CA 5
ATOM 6929 C C . PHE A 1 66 ? 6.247 6.121 -1.748 1.00 0.00 96 PHE A C 5
ATOM 6930 O O . PHE A 1 66 ? 6.682 6.933 -0.930 1.00 0.00 96 PHE A O 5
ATOM 6947 N N . LEU A 1 67 ? 6.840 4.959 -1.997 1.00 0.00 97 LEU A N 5
ATOM 6948 C CA . LEU A 1 67 ? 8.063 4.563 -1.308 1.00 0.00 97 LEU A CA 5
ATOM 6949 C C . LEU A 1 67 ? 9.239 5.432 -1.747 1.00 0.00 97 LEU A C 5
ATOM 6950 O O . LEU A 1 67 ? 9.300 5.875 -2.894 1.00 0.00 97 LEU A O 5
ATOM 6966 N N . PRO A 1 68 ? 10.195 5.687 -0.836 1.00 0.00 98 PRO A N 5
ATOM 6967 C CA . PRO A 1 68 ? 11.374 6.507 -1.137 1.00 0.00 98 PRO A CA 5
ATOM 6968 C C . PRO A 1 68 ? 12.340 5.807 -2.087 1.00 0.00 98 PRO A C 5
ATOM 6969 O O . PRO A 1 68 ? 12.158 4.636 -2.422 1.00 0.00 98 PRO A O 5
ATOM 6980 N N . LEU A 1 69 ? 13.367 6.532 -2.517 1.00 0.00 99 LEU A N 5
ATOM 6981 C CA . LEU A 1 69 ? 14.362 5.980 -3.429 1.00 0.00 99 LEU A CA 5
ATOM 6982 C C . LEU A 1 69 ? 15.211 4.923 -2.733 1.00 0.00 99 LEU A C 5
ATOM 6983 O O . LEU A 1 69 ? 15.681 3.975 -3.362 1.00 0.00 99 LEU A O 5
ATOM 6999 N N . GLY A 1 70 ? 15.406 5.092 -1.428 1.00 0.00 100 GLY A N 5
ATOM 7000 C CA . GLY A 1 70 ? 16.198 4.144 -0.668 1.00 0.00 100 GLY A CA 5
ATOM 7001 C C . GLY A 1 70 ? 15.520 2.795 -0.539 1.00 0.00 100 GLY A C 5
ATOM 7002 O O . GLY A 1 70 ? 16.016 1.792 -1.050 1.00 0.00 100 GLY A O 5
ATOM 7006 N N . TYR A 1 71 ? 14.381 2.770 0.147 1.00 0.00 101 TYR A N 5
ATOM 7007 C CA . TYR A 1 71 ? 13.632 1.535 0.342 1.00 0.00 101 TYR A CA 5
ATOM 7008 C C . TYR A 1 71 ? 12.835 1.180 -0.909 1.00 0.00 101 TYR A C 5
ATOM 7009 O O . TYR A 1 71 ? 11.654 1.509 -1.019 1.00 0.00 101 TYR A O 5
ATOM 7027 N N . ARG A 1 72 ? 13.489 0.507 -1.850 1.00 0.00 102 ARG A N 5
ATOM 7028 C CA . ARG A 1 72 ? 12.841 0.109 -3.095 1.00 0.00 102 ARG A CA 5
ATOM 7029 C C . ARG A 1 72 ? 12.066 -1.192 -2.913 1.00 0.00 102 ARG A C 5
ATOM 7030 O O . ARG A 1 72 ? 12.461 -2.057 -2.131 1.00 0.00 102 ARG A O 5
ATOM 7051 N N . ILE A 1 73 ? 10.964 -1.324 -3.643 1.00 0.00 103 ILE A N 5
ATOM 7052 C CA . ILE A 1 73 ? 10.135 -2.520 -3.564 1.00 0.00 103 ILE A CA 5
ATOM 7053 C C . ILE A 1 73 ? 10.601 -3.576 -4.561 1.00 0.00 103 ILE A C 5
ATOM 7054 O O . ILE A 1 73 ? 10.787 -3.288 -5.744 1.00 0.00 103 ILE A O 5
ATOM 7070 N N . ASP A 1 74 ? 10.788 -4.800 -4.077 1.00 0.00 104 ASP A N 5
ATOM 7071 C CA . ASP A 1 74 ? 11.234 -5.897 -4.928 1.00 0.00 104 ASP A CA 5
ATOM 7072 C C . ASP A 1 74 ? 10.408 -7.154 -4.675 1.00 0.00 104 ASP A C 5
ATOM 7073 O O . ASP A 1 74 ? 9.424 -7.125 -3.935 1.00 0.00 104 ASP A O 5
ATOM 7082 N N . ILE A 1 75 ? 10.815 -8.257 -5.296 1.00 0.00 105 ILE A N 5
ATOM 7083 C CA . ILE A 1 75 ? 10.114 -9.525 -5.140 1.00 0.00 105 ILE A CA 5
ATOM 7084 C C . ILE A 1 75 ? 11.035 -10.703 -5.450 1.00 0.00 105 ILE A C 5
ATOM 7085 O O . ILE A 1 75 ? 11.209 -11.076 -6.610 1.00 0.00 105 ILE A O 5
ATOM 7101 N N . PRO A 1 76 ? 11.641 -11.310 -4.413 1.00 0.00 106 PRO A N 5
ATOM 7102 C CA . PRO A 1 76 ? 12.548 -12.450 -4.586 1.00 0.00 106 PRO A CA 5
ATOM 7103 C C . PRO A 1 76 ? 11.950 -13.539 -5.470 1.00 0.00 106 PRO A C 5
ATOM 7104 O O . PRO A 1 76 ? 10.875 -14.066 -5.182 1.00 0.00 106 PRO A O 5
ATOM 7115 N N . LYS A 1 77 ? 12.653 -13.872 -6.546 1.00 0.00 107 LYS A N 5
ATOM 7116 C CA . LYS A 1 77 ? 12.193 -14.899 -7.473 1.00 0.00 107 LYS A CA 5
ATOM 7117 C C . LYS A 1 77 ? 13.224 -15.144 -8.570 1.00 0.00 107 LYS A C 5
ATOM 7118 O O . LYS A 1 77 ? 14.216 -14.387 -8.628 1.00 0.00 107 LYS A O 5
ATOM 7138 N N . ALA B 2 1 ? 8.577 5.712 6.838 1.00 0.00 43 ALA B N 5
ATOM 7139 C CA . ALA B 2 1 ? 8.358 6.816 5.868 1.00 0.00 43 ALA B CA 5
ATOM 7140 C C . ALA B 2 1 ? 7.080 7.584 6.192 1.00 0.00 43 ALA B C 5
ATOM 7141 O O . ALA B 2 1 ? 6.118 7.015 6.706 1.00 0.00 43 ALA B O 5
ATOM 7150 N N . PRO B 2 2 ? 7.053 8.895 5.894 1.00 0.00 44 PRO B N 5
ATOM 7151 C CA . PRO B 2 2 ? 5.882 9.738 6.157 1.00 0.00 44 PRO B CA 5
ATOM 7152 C C . PRO B 2 2 ? 4.736 9.461 5.190 1.00 0.00 44 PRO B C 5
ATOM 7153 O O . PRO B 2 2 ? 3.582 9.789 5.471 1.00 0.00 44 PRO B O 5
ATOM 7164 N N . GLN B 2 3 ? 5.056 8.853 4.051 1.00 0.00 45 GLN B N 5
ATOM 7165 C CA . GLN B 2 3 ? 4.049 8.532 3.049 1.00 0.00 45 GLN B CA 5
ATOM 7166 C C . GLN B 2 3 ? 3.260 7.293 3.453 1.00 0.00 45 GLN B C 5
ATOM 7167 O O . GLN B 2 3 ? 2.119 7.105 3.034 1.00 0.00 45 GLN B O 5
ATOM 7181 N N . LEU B 2 4 ? 3.876 6.453 4.275 1.00 0.00 46 LEU B N 5
ATOM 7182 C CA . LEU B 2 4 ? 3.230 5.235 4.740 1.00 0.00 46 LEU B CA 5
ATOM 7183 C C . LEU B 2 4 ? 2.202 5.555 5.817 1.00 0.00 46 LEU B C 5
ATOM 7184 O O . LEU B 2 4 ? 1.123 4.965 5.856 1.00 0.00 46 LEU B O 5
ATOM 7200 N N . ILE B 2 5 ? 2.541 6.503 6.684 1.00 0.00 47 ILE B N 5
ATOM 7201 C CA . ILE B 2 5 ? 1.643 6.911 7.755 1.00 0.00 47 ILE B CA 5
ATOM 7202 C C . ILE B 2 5 ? 0.453 7.674 7.189 1.00 0.00 47 ILE B C 5
ATOM 7203 O O . ILE B 2 5 ? -0.682 7.499 7.636 1.00 0.00 47 ILE B O 5
ATOM 7219 N N . MET B 2 6 ? 0.718 8.518 6.195 1.00 0.00 48 MET B N 5
ATOM 7220 C CA . MET B 2 6 ? -0.332 9.302 5.561 1.00 0.00 48 MET B CA 5
ATOM 7221 C C . MET B 2 6 ? -1.228 8.413 4.705 1.00 0.00 48 MET B C 5
ATOM 7222 O O . MET B 2 6 ? -2.404 8.713 4.498 1.00 0.00 48 MET B O 5
ATOM 7236 N N . LEU B 2 7 ? -0.664 7.314 4.219 1.00 0.00 49 LEU B N 5
ATOM 7237 C CA . LEU B 2 7 ? -1.411 6.375 3.393 1.00 0.00 49 LEU B CA 5
ATOM 7238 C C . LEU B 2 7 ? -2.472 5.659 4.221 1.00 0.00 49 LEU B C 5
ATOM 7239 O O . LEU B 2 7 ? -3.626 5.544 3.808 1.00 0.00 49 LEU B O 5
ATOM 7255 N N . ALA B 2 8 ? -2.072 5.182 5.396 1.00 0.00 50 ALA B N 5
ATOM 7256 C CA . ALA B 2 8 ? -2.985 4.481 6.286 1.00 0.00 50 ALA B CA 5
ATOM 7257 C C . ALA B 2 8 ? -4.082 5.412 6.789 1.00 0.00 50 ALA B C 5
ATOM 7258 O O . ALA B 2 8 ? -5.232 5.003 6.953 1.00 0.00 50 ALA B O 5
ATOM 7265 N N . ASN B 2 9 ? -3.721 6.669 7.028 1.00 0.00 51 ASN B N 5
ATOM 7266 C CA . ASN B 2 9 ? -4.678 7.658 7.509 1.00 0.00 51 ASN B CA 5
ATOM 7267 C C . ASN B 2 9 ? -5.796 7.864 6.494 1.00 0.00 51 ASN B C 5
ATOM 7268 O O . ASN B 2 9 ? -6.975 7.888 6.849 1.00 0.00 51 ASN B O 5
ATOM 7279 N N . VAL B 2 10 ? -5.418 8.007 5.228 1.00 0.00 52 VAL B N 5
ATOM 7280 C CA . VAL B 2 10 ? -6.387 8.205 4.159 1.00 0.00 52 VAL B CA 5
ATOM 7281 C C . VAL B 2 10 ? -7.239 6.956 3.958 1.00 0.00 52 VAL B C 5
ATOM 7282 O O . VAL B 2 10 ? -8.388 7.040 3.523 1.00 0.00 52 VAL B O 5
ATOM 7295 N N . ALA B 2 11 ? -6.673 5.798 4.285 1.00 0.00 53 ALA B N 5
ATOM 7296 C CA . ALA B 2 11 ? -7.382 4.540 4.148 1.00 0.00 53 ALA B CA 5
ATOM 7297 C C . ALA B 2 11 ? -8.363 4.361 5.296 1.00 0.00 53 ALA B C 5
ATOM 7298 O O . ALA B 2 11 ? -9.451 3.813 5.122 1.00 0.00 53 ALA B O 5
ATOM 7305 N N . LEU B 2 12 ? -7.968 4.839 6.471 1.00 0.00 54 LEU B N 5
ATOM 7306 C CA . LEU B 2 12 ? -8.805 4.746 7.651 1.00 0.00 54 LEU B CA 5
ATOM 7307 C C . LEU B 2 12 ? -9.769 5.927 7.727 1.00 0.00 54 LEU B C 5
ATOM 7308 O O . LEU B 2 12 ? -10.812 5.851 8.377 1.00 0.00 54 LEU B O 5
ATOM 7324 N N . THR B 2 13 ? -9.411 7.017 7.057 1.00 0.00 55 THR B N 5
ATOM 7325 C CA . THR B 2 13 ? -10.236 8.217 7.041 1.00 0.00 55 THR B CA 5
ATOM 7326 C C . THR B 2 13 ? -9.754 9.191 5.969 1.00 0.00 55 THR B C 5
ATOM 7327 O O . THR B 2 13 ? -9.192 10.242 6.277 1.00 0.00 55 THR B O 5
ATOM 7338 N N . GLY B 2 14 ? -9.976 8.834 4.708 1.00 0.00 56 GLY B N 5
ATOM 7339 C CA . GLY B 2 14 ? -9.558 9.687 3.612 1.00 0.00 56 GLY B CA 5
ATOM 7340 C C . GLY B 2 14 ? -10.725 10.377 2.936 1.00 0.00 56 GLY B C 5
ATOM 7341 O O . GLY B 2 14 ? -10.612 11.523 2.502 1.00 0.00 56 GLY B O 5
ATOM 7345 N N . GLU B 2 15 ? -11.851 9.677 2.847 1.00 0.00 57 GLU B N 5
ATOM 7346 C CA . GLU B 2 15 ? -13.046 10.228 2.219 1.00 0.00 57 GLU B CA 5
ATOM 7347 C C . GLU B 2 15 ? -13.531 11.467 2.964 1.00 0.00 57 GLU B C 5
ATOM 7348 O O . GLU B 2 15 ? -14.131 11.308 4.048 1.00 0.00 57 GLU B O 5
ATOM 7361 N N . PRO A 1 1 ? 1.983 14.859 -6.426 1.00 0.00 31 PRO A N 6
ATOM 7362 C CA . PRO A 1 1 ? 1.535 15.343 -5.093 1.00 0.00 31 PRO A CA 6
ATOM 7363 C C . PRO A 1 1 ? 1.035 14.198 -4.214 1.00 0.00 31 PRO A C 6
ATOM 7364 O O . PRO A 1 1 ? -0.155 13.885 -4.201 1.00 0.00 31 PRO A O 6
ATOM 7377 N N . VAL A 1 2 ? 1.954 13.576 -3.482 1.00 0.00 32 VAL A N 6
ATOM 7378 C CA . VAL A 1 2 ? 1.607 12.467 -2.602 1.00 0.00 32 VAL A CA 6
ATOM 7379 C C . VAL A 1 2 ? 0.796 12.949 -1.404 1.00 0.00 32 VAL A C 6
ATOM 7380 O O . VAL A 1 2 ? 1.349 13.239 -0.342 1.00 0.00 32 VAL A O 6
ATOM 7393 N N . HIS A 1 3 ? -0.519 13.032 -1.583 1.00 0.00 33 HIS A N 6
ATOM 7394 C CA . HIS A 1 3 ? -1.409 13.479 -0.518 1.00 0.00 33 HIS A CA 6
ATOM 7395 C C . HIS A 1 3 ? -2.700 12.664 -0.513 1.00 0.00 33 HIS A C 6
ATOM 7396 O O . HIS A 1 3 ? -2.805 11.649 -1.200 1.00 0.00 33 HIS A O 6
ATOM 7411 N N . VAL A 1 4 ? -3.680 13.116 0.266 1.00 0.00 34 VAL A N 6
ATOM 7412 C CA . VAL A 1 4 ? -4.965 12.428 0.359 1.00 0.00 34 VAL A CA 6
ATOM 7413 C C . VAL A 1 4 ? -5.517 12.091 -1.024 1.00 0.00 34 VAL A C 6
ATOM 7414 O O . VAL A 1 4 ? -6.240 11.109 -1.192 1.00 0.00 34 VAL A O 6
ATOM 7427 N N . GLU A 1 5 ? -5.167 12.909 -2.011 1.00 0.00 35 GLU A N 6
ATOM 7428 C CA . GLU A 1 5 ? -5.626 12.695 -3.378 1.00 0.00 35 GLU A CA 6
ATOM 7429 C C . GLU A 1 5 ? -4.972 11.455 -3.982 1.00 0.00 35 GLU A C 6
ATOM 7430 O O . GLU A 1 5 ? -5.622 10.673 -4.675 1.00 0.00 35 GLU A O 6
ATOM 7442 N N . ASP A 1 6 ? -3.682 11.283 -3.711 1.00 0.00 36 ASP A N 6
ATOM 7443 C CA . ASP A 1 6 ? -2.939 10.138 -4.225 1.00 0.00 36 ASP A CA 6
ATOM 7444 C C . ASP A 1 6 ? -3.411 8.846 -3.567 1.00 0.00 36 ASP A C 6
ATOM 7445 O O . ASP A 1 6 ? -3.508 7.805 -4.218 1.00 0.00 36 ASP A O 6
ATOM 7454 N N . ALA A 1 7 ? -3.705 8.920 -2.273 1.00 0.00 37 ALA A N 6
ATOM 7455 C CA . ALA A 1 7 ? -4.170 7.757 -1.527 1.00 0.00 37 ALA A CA 6
ATOM 7456 C C . ALA A 1 7 ? -5.608 7.411 -1.893 1.00 0.00 37 ALA A C 6
ATOM 7457 O O . ALA A 1 7 ? -5.994 6.241 -1.904 1.00 0.00 37 ALA A O 6
ATOM 7464 N N . LEU A 1 8 ? -6.400 8.436 -2.192 1.00 0.00 38 LEU A N 6
ATOM 7465 C CA . LEU A 1 8 ? -7.797 8.243 -2.559 1.00 0.00 38 LEU A CA 6
ATOM 7466 C C . LEU A 1 8 ? -7.914 7.412 -3.834 1.00 0.00 38 LEU A C 6
ATOM 7467 O O . LEU A 1 8 ? -8.606 6.394 -3.862 1.00 0.00 38 LEU A O 6
ATOM 7483 N N . THR A 1 9 ? -7.234 7.854 -4.887 1.00 0.00 39 THR A N 6
ATOM 7484 C CA . THR A 1 9 ? -7.263 7.151 -6.164 1.00 0.00 39 THR A CA 6
ATOM 7485 C C . THR A 1 9 ? -6.724 5.732 -6.017 1.00 0.00 39 THR A C 6
ATOM 7486 O O . THR A 1 9 ? -7.300 4.779 -6.541 1.00 0.00 39 THR A O 6
ATOM 7497 N N . TYR A 1 10 ? -5.608 5.604 -5.305 1.00 0.00 40 TYR A N 6
ATOM 7498 C CA . TYR A 1 10 ? -4.981 4.307 -5.094 1.00 0.00 40 TYR A CA 6
ATOM 7499 C C . TYR A 1 10 ? -5.965 3.316 -4.478 1.00 0.00 40 TYR A C 6
ATOM 7500 O O . TYR A 1 10 ? -6.119 2.195 -4.962 1.00 0.00 40 TYR A O 6
ATOM 7518 N N . LEU A 1 11 ? -6.628 3.740 -3.406 1.00 0.00 41 LEU A N 6
ATOM 7519 C CA . LEU A 1 11 ? -7.598 2.892 -2.724 1.00 0.00 41 LEU A CA 6
ATOM 7520 C C . LEU A 1 11 ? -8.792 2.598 -3.624 1.00 0.00 41 LEU A C 6
ATOM 7521 O O . LEU A 1 11 ? -9.362 1.507 -3.580 1.00 0.00 41 LEU A O 6
ATOM 7537 N N . ASP A 1 12 ? -9.167 3.576 -4.442 1.00 0.00 42 ASP A N 6
ATOM 7538 C CA . ASP A 1 12 ? -10.294 3.421 -5.354 1.00 0.00 42 ASP A CA 6
ATOM 7539 C C . ASP A 1 12 ? -9.952 2.458 -6.483 1.00 0.00 42 ASP A C 6
ATOM 7540 O O . ASP A 1 12 ? -10.831 1.799 -7.040 1.00 0.00 42 ASP A O 6
ATOM 7549 N N . GLN A 1 13 ? -8.670 2.378 -6.813 1.00 0.00 43 GLN A N 6
ATOM 7550 C CA . GLN A 1 13 ? -8.207 1.493 -7.874 1.00 0.00 43 GLN A CA 6
ATOM 7551 C C . GLN A 1 13 ? -8.062 0.066 -7.364 1.00 0.00 43 GLN A C 6
ATOM 7552 O O . GLN A 1 13 ? -8.249 -0.896 -8.108 1.00 0.00 43 GLN A O 6
ATOM 7566 N N . VAL A 1 14 ? -7.734 -0.058 -6.086 1.00 0.00 44 VAL A N 6
ATOM 7567 C CA . VAL A 1 14 ? -7.564 -1.364 -5.461 1.00 0.00 44 VAL A CA 6
ATOM 7568 C C . VAL A 1 14 ? -8.912 -1.952 -5.056 1.00 0.00 44 VAL A C 6
ATOM 7569 O O . VAL A 1 14 ? -9.095 -3.169 -5.058 1.00 0.00 44 VAL A O 6
ATOM 7582 N N . LYS A 1 15 ? -9.852 -1.078 -4.711 1.00 0.00 45 LYS A N 6
ATOM 7583 C CA . LYS A 1 15 ? -11.184 -1.509 -4.306 1.00 0.00 45 LYS A CA 6
ATOM 7584 C C . LYS A 1 15 ? -11.985 -1.993 -5.509 1.00 0.00 45 LYS A C 6
ATOM 7585 O O . LYS A 1 15 ? -12.578 -3.072 -5.480 1.00 0.00 45 LYS A O 6
ATOM 7604 N N . ILE A 1 16 ? -11.999 -1.189 -6.568 1.00 0.00 46 ILE A N 6
ATOM 7605 C CA . ILE A 1 16 ? -12.725 -1.536 -7.781 1.00 0.00 46 ILE A CA 6
ATOM 7606 C C . ILE A 1 16 ? -12.109 -2.756 -8.458 1.00 0.00 46 ILE A C 6
ATOM 7607 O O . ILE A 1 16 ? -12.820 -3.671 -8.876 1.00 0.00 46 ILE A O 6
ATOM 7623 N N . ARG A 1 17 ? -10.784 -2.763 -8.563 1.00 0.00 47 ARG A N 6
ATOM 7624 C CA . ARG A 1 17 ? -10.075 -3.873 -9.189 1.00 0.00 47 ARG A CA 6
ATOM 7625 C C . ARG A 1 17 ? -10.299 -5.168 -8.417 1.00 0.00 47 ARG A C 6
ATOM 7626 O O . ARG A 1 17 ? -10.340 -6.251 -9.001 1.00 0.00 47 ARG A O 6
ATOM 7647 N N . PHE A 1 18 ? -10.443 -5.050 -7.100 1.00 0.00 48 PHE A N 6
ATOM 7648 C CA . PHE A 1 18 ? -10.663 -6.213 -6.249 1.00 0.00 48 PHE A CA 6
ATOM 7649 C C . PHE A 1 18 ? -11.998 -6.110 -5.519 1.00 0.00 48 PHE A C 6
ATOM 7650 O O . PHE A 1 18 ? -12.105 -6.465 -4.345 1.00 0.00 48 PHE A O 6
ATOM 7667 N N . GLY A 1 19 ? -13.015 -5.624 -6.223 1.00 0.00 49 GLY A N 6
ATOM 7668 C CA . GLY A 1 19 ? -14.330 -5.485 -5.627 1.00 0.00 49 GLY A CA 6
ATOM 7669 C C . GLY A 1 19 ? -15.008 -6.823 -5.402 1.00 0.00 49 GLY A C 6
ATOM 7670 O O . GLY A 1 19 ? -15.594 -7.060 -4.346 1.00 0.00 49 GLY A O 6
ATOM 7674 N N . SER A 1 20 ? -14.927 -7.699 -6.399 1.00 0.00 50 SER A N 6
ATOM 7675 C CA . SER A 1 20 ? -15.536 -9.021 -6.308 1.00 0.00 50 SER A CA 6
ATOM 7676 C C . SER A 1 20 ? -14.850 -9.874 -5.241 1.00 0.00 50 SER A C 6
ATOM 7677 O O . SER A 1 20 ? -15.392 -10.889 -4.805 1.00 0.00 50 SER A O 6
ATOM 7685 N N . ASP A 1 21 ? -13.657 -9.457 -4.824 1.00 0.00 51 ASP A N 6
ATOM 7686 C CA . ASP A 1 21 ? -12.906 -10.181 -3.813 1.00 0.00 51 ASP A CA 6
ATOM 7687 C C . ASP A 1 21 ? -12.377 -9.230 -2.741 1.00 0.00 51 ASP A C 6
ATOM 7688 O O . ASP A 1 21 ? -11.293 -8.664 -2.886 1.00 0.00 51 ASP A O 6
ATOM 7697 N N . PRO A 1 22 ? -13.136 -9.041 -1.648 1.00 0.00 52 PRO A N 6
ATOM 7698 C CA . PRO A 1 22 ? -12.733 -8.153 -0.552 1.00 0.00 52 PRO A CA 6
ATOM 7699 C C . PRO A 1 22 ? -11.521 -8.681 0.212 1.00 0.00 52 PRO A C 6
ATOM 7700 O O . PRO A 1 22 ? -10.919 -7.961 1.008 1.00 0.00 52 PRO A O 6
ATOM 7711 N N . ALA A 1 23 ? -11.169 -9.940 -0.033 1.00 0.00 53 ALA A N 6
ATOM 7712 C CA . ALA A 1 23 ? -10.028 -10.559 0.635 1.00 0.00 53 ALA A CA 6
ATOM 7713 C C . ALA A 1 23 ? -8.757 -9.745 0.420 1.00 0.00 53 ALA A C 6
ATOM 7714 O O . ALA A 1 23 ? -8.010 -9.481 1.363 1.00 0.00 53 ALA A O 6
ATOM 7721 N N . THR A 1 24 ? -8.516 -9.350 -0.826 1.00 0.00 54 THR A N 6
ATOM 7722 C CA . THR A 1 24 ? -7.335 -8.565 -1.163 1.00 0.00 54 THR A CA 6
ATOM 7723 C C . THR A 1 24 ? -7.430 -7.161 -0.576 1.00 0.00 54 THR A C 6
ATOM 7724 O O . THR A 1 24 ? -6.430 -6.591 -0.136 1.00 0.00 54 THR A O 6
ATOM 7735 N N . TYR A 1 25 ? -8.639 -6.608 -0.571 1.00 0.00 55 TYR A N 6
ATOM 7736 C CA . TYR A 1 25 ? -8.865 -5.270 -0.037 1.00 0.00 55 TYR A CA 6
ATOM 7737 C C . TYR A 1 25 ? -8.607 -5.234 1.465 1.00 0.00 55 TYR A C 6
ATOM 7738 O O . TYR A 1 25 ? -7.878 -4.373 1.960 1.00 0.00 55 TYR A O 6
ATOM 7756 N N . ASN A 1 26 ? -9.206 -6.176 2.187 1.00 0.00 56 ASN A N 6
ATOM 7757 C CA . ASN A 1 26 ? -9.040 -6.253 3.633 1.00 0.00 56 ASN A CA 6
ATOM 7758 C C . ASN A 1 26 ? -7.575 -6.463 4.002 1.00 0.00 56 ASN A C 6
ATOM 7759 O O . ASN A 1 26 ? -7.110 -5.987 5.037 1.00 0.00 56 ASN A O 6
ATOM 7770 N N . GLY A 1 27 ? -6.852 -7.179 3.146 1.00 0.00 57 GLY A N 6
ATOM 7771 C CA . GLY A 1 27 ? -5.447 -7.439 3.399 1.00 0.00 57 GLY A CA 6
ATOM 7772 C C . GLY A 1 27 ? -4.616 -6.171 3.410 1.00 0.00 57 GLY A C 6
ATOM 7773 O O . GLY A 1 27 ? -3.867 -5.921 4.354 1.00 0.00 57 GLY A O 6
ATOM 7777 N N . PHE A 1 28 ? -4.750 -5.368 2.360 1.00 0.00 58 PHE A N 6
ATOM 7778 C CA . PHE A 1 28 ? -4.006 -4.119 2.251 1.00 0.00 58 PHE A CA 6
ATOM 7779 C C . PHE A 1 28 ? -4.322 -3.194 3.422 1.00 0.00 58 PHE A C 6
ATOM 7780 O O . PHE A 1 28 ? -3.428 -2.571 3.994 1.00 0.00 58 PHE A O 6
ATOM 7797 N N . LEU A 1 29 ? -5.601 -3.109 3.774 1.00 0.00 59 LEU A N 6
ATOM 7798 C CA . LEU A 1 29 ? -6.037 -2.260 4.877 1.00 0.00 59 LEU A CA 6
ATOM 7799 C C . LEU A 1 29 ? -5.368 -2.680 6.182 1.00 0.00 59 LEU A C 6
ATOM 7800 O O . LEU A 1 29 ? -4.961 -1.839 6.983 1.00 0.00 59 LEU A O 6
ATOM 7816 N N . GLU A 1 30 ? -5.257 -3.989 6.389 1.00 0.00 60 GLU A N 6
ATOM 7817 C CA . GLU A 1 30 ? -4.638 -4.522 7.596 1.00 0.00 60 GLU A CA 6
ATOM 7818 C C . GLU A 1 30 ? -3.181 -4.080 7.700 1.00 0.00 60 GLU A C 6
ATOM 7819 O O . GLU A 1 30 ? -2.712 -3.701 8.773 1.00 0.00 60 GLU A O 6
ATOM 7831 N N . ILE A 1 31 ? -2.472 -4.131 6.577 1.00 0.00 61 ILE A N 6
ATOM 7832 C CA . ILE A 1 31 ? -1.069 -3.736 6.540 1.00 0.00 61 ILE A CA 6
ATOM 7833 C C . ILE A 1 31 ? -0.913 -2.246 6.828 1.00 0.00 61 ILE A C 6
ATOM 7834 O O . ILE A 1 31 ? 0.031 -1.829 7.500 1.00 0.00 61 ILE A O 6
ATOM 7850 N N . MET A 1 32 ? -1.845 -1.449 6.316 1.00 0.00 62 MET A N 6
ATOM 7851 C CA . MET A 1 32 ? -1.811 -0.006 6.518 1.00 0.00 62 MET A CA 6
ATOM 7852 C C . MET A 1 32 ? -2.095 0.346 7.975 1.00 0.00 62 MET A C 6
ATOM 7853 O O . MET A 1 32 ? -1.299 1.025 8.626 1.00 0.00 62 MET A O 6
ATOM 7867 N N . LYS A 1 33 ? -3.231 -0.120 8.482 1.00 0.00 63 LYS A N 6
ATOM 7868 C CA . LYS A 1 33 ? -3.618 0.145 9.862 1.00 0.00 63 LYS A CA 6
ATOM 7869 C C . LYS A 1 33 ? -2.584 -0.418 10.832 1.00 0.00 63 LYS A C 6
ATOM 7870 O O . LYS A 1 33 ? -2.374 0.128 11.916 1.00 0.00 63 LYS A O 6
ATOM 7889 N N . GLU A 1 34 ? -1.942 -1.512 10.437 1.00 0.00 64 GLU A N 6
ATOM 7890 C CA . GLU A 1 34 ? -0.929 -2.148 11.271 1.00 0.00 64 GLU A CA 6
ATOM 7891 C C . GLU A 1 34 ? 0.299 -1.255 11.412 1.00 0.00 64 GLU A C 6
ATOM 7892 O O . GLU A 1 34 ? 0.876 -1.144 12.494 1.00 0.00 64 GLU A O 6
ATOM 7904 N N . PHE A 1 35 ? 0.693 -0.620 10.313 1.00 0.00 65 PHE A N 6
ATOM 7905 C CA . PHE A 1 35 ? 1.854 0.264 10.316 1.00 0.00 65 PHE A CA 6
ATOM 7906 C C . PHE A 1 35 ? 1.594 1.499 11.171 1.00 0.00 65 PHE A C 6
ATOM 7907 O O . PHE A 1 35 ? 2.445 1.911 11.959 1.00 0.00 65 PHE A O 6
ATOM 7924 N N . LYS A 1 36 ? 0.411 2.086 11.012 1.00 0.00 66 LYS A N 6
ATOM 7925 C CA . LYS A 1 36 ? 0.041 3.275 11.773 1.00 0.00 66 LYS A CA 6
ATOM 7926 C C . LYS A 1 36 ? 0.100 2.995 13.270 1.00 0.00 66 LYS A C 6
ATOM 7927 O O . LYS A 1 36 ? 0.589 3.816 14.046 1.00 0.00 66 LYS A O 6
ATOM 7946 N N . SER A 1 37 ? -0.396 1.829 13.669 1.00 0.00 67 SER A N 6
ATOM 7947 C CA . SER A 1 37 ? -0.395 1.436 15.072 1.00 0.00 67 SER A CA 6
ATOM 7948 C C . SER A 1 37 ? 1.032 1.308 15.602 1.00 0.00 67 SER A C 6
ATOM 7949 O O . SER A 1 37 ? 1.254 1.285 16.813 1.00 0.00 67 SER A O 6
ATOM 7957 N N . GLN A 1 38 ? 1.998 1.223 14.688 1.00 0.00 68 GLN A N 6
ATOM 7958 C CA . GLN A 1 38 ? 3.404 1.096 15.059 1.00 0.00 68 GLN A CA 6
ATOM 7959 C C . GLN A 1 38 ? 3.711 -0.317 15.545 1.00 0.00 68 GLN A C 6
ATOM 7960 O O . GLN A 1 38 ? 4.404 -0.505 16.547 1.00 0.00 68 GLN A O 6
ATOM 7974 N N . SER A 1 39 ? 3.192 -1.309 14.829 1.00 0.00 69 SER A N 6
ATOM 7975 C CA . SER A 1 39 ? 3.410 -2.706 15.185 1.00 0.00 69 SER A CA 6
ATOM 7976 C C . SER A 1 39 ? 4.092 -3.469 14.050 1.00 0.00 69 SER A C 6
ATOM 7977 O O . SER A 1 39 ? 4.117 -4.700 14.049 1.00 0.00 69 SER A O 6
ATOM 7985 N N . ILE A 1 40 ? 4.645 -2.736 13.087 1.00 0.00 70 ILE A N 6
ATOM 7986 C CA . ILE A 1 40 ? 5.325 -3.354 11.956 1.00 0.00 70 ILE A CA 6
ATOM 7987 C C . ILE A 1 40 ? 6.358 -2.406 11.353 1.00 0.00 70 ILE A C 6
ATOM 7988 O O . ILE A 1 40 ? 6.164 -1.190 11.333 1.00 0.00 70 ILE A O 6
ATOM 8004 N N . ASP A 1 41 ? 7.458 -2.971 10.865 1.00 0.00 71 ASP A N 6
ATOM 8005 C CA . ASP A 1 41 ? 8.523 -2.176 10.263 1.00 0.00 71 ASP A CA 6
ATOM 8006 C C . ASP A 1 41 ? 8.222 -1.885 8.796 1.00 0.00 71 ASP A C 6
ATOM 8007 O O . ASP A 1 41 ? 7.208 -2.329 8.260 1.00 0.00 71 ASP A O 6
ATOM 8016 N N . THR A 1 42 ? 9.112 -1.136 8.153 1.00 0.00 72 THR A N 6
ATOM 8017 C CA . THR A 1 42 ? 8.943 -0.786 6.746 1.00 0.00 72 THR A CA 6
ATOM 8018 C C . THR A 1 42 ? 9.098 -2.017 5.855 1.00 0.00 72 THR A C 6
ATOM 8019 O O . THR A 1 42 ? 8.227 -2.315 5.038 1.00 0.00 72 THR A O 6
ATOM 8030 N N . PRO A 1 43 ? 10.216 -2.752 6.001 1.00 0.00 73 PRO A N 6
ATOM 8031 C CA . PRO A 1 43 ? 10.479 -3.956 5.205 1.00 0.00 73 PRO A CA 6
ATOM 8032 C C . PRO A 1 43 ? 9.292 -4.911 5.187 1.00 0.00 73 PRO A C 6
ATOM 8033 O O . PRO A 1 43 ? 8.995 -5.531 4.166 1.00 0.00 73 PRO A O 6
ATOM 8044 N N . GLY A 1 44 ? 8.614 -5.026 6.326 1.00 0.00 74 GLY A N 6
ATOM 8045 C CA . GLY A 1 44 ? 7.466 -5.908 6.419 1.00 0.00 74 GLY A CA 6
ATOM 8046 C C . GLY A 1 44 ? 6.281 -5.399 5.621 1.00 0.00 74 GLY A C 6
ATOM 8047 O O . GLY A 1 44 ? 5.468 -6.185 5.134 1.00 0.00 74 GLY A O 6
ATOM 8051 N N . VAL A 1 45 ? 6.184 -4.081 5.487 1.00 0.00 75 VAL A N 6
ATOM 8052 C CA . VAL A 1 45 ? 5.092 -3.465 4.743 1.00 0.00 75 VAL A CA 6
ATOM 8053 C C . VAL A 1 45 ? 5.294 -3.629 3.241 1.00 0.00 75 VAL A C 6
ATOM 8054 O O . VAL A 1 45 ? 4.331 -3.776 2.488 1.00 0.00 75 VAL A O 6
ATOM 8067 N N . ILE A 1 46 ? 6.551 -3.602 2.813 1.00 0.00 76 ILE A N 6
ATOM 8068 C CA . ILE A 1 46 ? 6.882 -3.747 1.401 1.00 0.00 76 ILE A CA 6
ATOM 8069 C C . ILE A 1 46 ? 6.648 -5.177 0.925 1.00 0.00 76 ILE A C 6
ATOM 8070 O O . ILE A 1 46 ? 6.087 -5.400 -0.147 1.00 0.00 76 ILE A O 6
ATOM 8086 N N . ARG A 1 47 ? 7.083 -6.141 1.729 1.00 0.00 77 ARG A N 6
ATOM 8087 C CA . ARG A 1 47 ? 6.920 -7.550 1.390 1.00 0.00 77 ARG A CA 6
ATOM 8088 C C . ARG A 1 47 ? 5.444 -7.927 1.332 1.00 0.00 77 ARG A C 6
ATOM 8089 O O . ARG A 1 47 ? 5.007 -8.631 0.419 1.00 0.00 77 ARG A O 6
ATOM 8110 N N . ARG A 1 48 ? 4.678 -7.454 2.310 1.00 0.00 78 ARG A N 6
ATOM 8111 C CA . ARG A 1 48 ? 3.250 -7.740 2.372 1.00 0.00 78 ARG A CA 6
ATOM 8112 C C . ARG A 1 48 ? 2.544 -7.266 1.105 1.00 0.00 78 ARG A C 6
ATOM 8113 O O . ARG A 1 48 ? 1.761 -8.004 0.506 1.00 0.00 78 ARG A O 6
ATOM 8134 N N . VAL A 1 49 ? 2.825 -6.030 0.703 1.00 0.00 79 VAL A N 6
ATOM 8135 C CA . VAL A 1 49 ? 2.217 -5.460 -0.494 1.00 0.00 79 VAL A CA 6
ATOM 8136 C C . VAL A 1 49 ? 2.804 -6.082 -1.757 1.00 0.00 79 VAL A C 6
ATOM 8137 O O . VAL A 1 49 ? 2.107 -6.255 -2.756 1.00 0.00 79 VAL A O 6
ATOM 8150 N N . SER A 1 50 ? 4.090 -6.416 -1.706 1.00 0.00 80 SER A N 6
ATOM 8151 C CA . SER A 1 50 ? 4.768 -7.019 -2.847 1.00 0.00 80 SER A CA 6
ATOM 8152 C C . SER A 1 50 ? 4.150 -8.365 -3.203 1.00 0.00 80 SER A C 6
ATOM 8153 O O . SER A 1 50 ? 4.229 -8.814 -4.346 1.00 0.00 80 SER A O 6
ATOM 8161 N N . GLN A 1 51 ? 3.535 -9.004 -2.217 1.00 0.00 81 GLN A N 6
ATOM 8162 C CA . GLN A 1 51 ? 2.901 -10.301 -2.422 1.00 0.00 81 GLN A CA 6
ATOM 8163 C C . GLN A 1 51 ? 1.401 -10.143 -2.648 1.00 0.00 81 GLN A C 6
ATOM 8164 O O . GLN A 1 51 ? 0.788 -10.919 -3.382 1.00 0.00 81 GLN A O 6
ATOM 8178 N N . LEU A 1 52 ? 0.816 -9.134 -2.012 1.00 0.00 82 LEU A N 6
ATOM 8179 C CA . LEU A 1 52 ? -0.612 -8.873 -2.141 1.00 0.00 82 LEU A CA 6
ATOM 8180 C C . LEU A 1 52 ? -0.981 -8.554 -3.587 1.00 0.00 82 LEU A C 6
ATOM 8181 O O . LEU A 1 52 ? -2.077 -8.879 -4.044 1.00 0.00 82 LEU A O 6
ATOM 8197 N N . PHE A 1 53 ? -0.058 -7.918 -4.302 1.00 0.00 83 PHE A N 6
ATOM 8198 C CA . PHE A 1 53 ? -0.287 -7.554 -5.696 1.00 0.00 83 PHE A CA 6
ATOM 8199 C C . PHE A 1 53 ? 0.808 -8.123 -6.594 1.00 0.00 83 PHE A C 6
ATOM 8200 O O . PHE A 1 53 ? 1.368 -7.416 -7.433 1.00 0.00 83 PHE A O 6
ATOM 8217 N N . HIS A 1 54 ? 1.109 -9.405 -6.412 1.00 0.00 84 HIS A N 6
ATOM 8218 C CA . HIS A 1 54 ? 2.137 -10.069 -7.203 1.00 0.00 84 HIS A CA 6
ATOM 8219 C C . HIS A 1 54 ? 1.683 -10.283 -8.648 1.00 0.00 84 HIS A C 6
ATOM 8220 O O . HIS A 1 54 ? 2.481 -10.669 -9.502 1.00 0.00 84 HIS A O 6
ATOM 8235 N N . GLU A 1 55 ? 0.405 -10.032 -8.918 1.00 0.00 85 GLU A N 6
ATOM 8236 C CA . GLU A 1 55 ? -0.137 -10.202 -10.262 1.00 0.00 85 GLU A CA 6
ATOM 8237 C C . GLU A 1 55 ? -0.319 -8.855 -10.954 1.00 0.00 85 GLU A C 6
ATOM 8238 O O . GLU A 1 55 ? -0.232 -8.758 -12.177 1.00 0.00 85 GLU A O 6
ATOM 8250 N N . HIS A 1 56 ? -0.572 -7.816 -10.163 1.00 0.00 86 HIS A N 6
ATOM 8251 C CA . HIS A 1 56 ? -0.767 -6.475 -10.703 1.00 0.00 86 HIS A CA 6
ATOM 8252 C C . HIS A 1 56 ? 0.504 -5.639 -10.559 1.00 0.00 86 HIS A C 6
ATOM 8253 O O . HIS A 1 56 ? 0.865 -5.234 -9.454 1.00 0.00 86 HIS A O 6
ATOM 8268 N N . PRO A 1 57 ? 1.203 -5.365 -11.676 1.00 0.00 87 PRO A N 6
ATOM 8269 C CA . PRO A 1 57 ? 2.436 -4.569 -11.657 1.00 0.00 87 PRO A CA 6
ATOM 8270 C C . PRO A 1 57 ? 2.172 -3.105 -11.327 1.00 0.00 87 PRO A C 6
ATOM 8271 O O . PRO A 1 57 ? 2.900 -2.492 -10.546 1.00 0.00 87 PRO A O 6
ATOM 8282 N N . ASP A 1 58 ? 1.123 -2.548 -11.924 1.00 0.00 88 ASP A N 6
ATOM 8283 C CA . ASP A 1 58 ? 0.759 -1.153 -11.693 1.00 0.00 88 ASP A CA 6
ATOM 8284 C C . ASP A 1 58 ? 0.464 -0.894 -10.217 1.00 0.00 88 ASP A C 6
ATOM 8285 O O . ASP A 1 58 ? 0.462 0.253 -9.769 1.00 0.00 88 ASP A O 6
ATOM 8294 N N . LEU A 1 59 ? 0.220 -1.963 -9.462 1.00 0.00 89 LEU A N 6
ATOM 8295 C CA . LEU A 1 59 ? -0.069 -1.842 -8.039 1.00 0.00 89 LEU A CA 6
ATOM 8296 C C . LEU A 1 59 ? 1.223 -1.865 -7.235 1.00 0.00 89 LEU A C 6
ATOM 8297 O O . LEU A 1 59 ? 1.517 -0.935 -6.484 1.00 0.00 89 LEU A O 6
ATOM 8313 N N . ILE A 1 60 ? 2.000 -2.928 -7.411 1.00 0.00 90 ILE A N 6
ATOM 8314 C CA . ILE A 1 60 ? 3.271 -3.061 -6.715 1.00 0.00 90 ILE A CA 6
ATOM 8315 C C . ILE A 1 60 ? 4.203 -1.918 -7.097 1.00 0.00 90 ILE A C 6
ATOM 8316 O O . ILE A 1 60 ? 4.998 -1.447 -6.282 1.00 0.00 90 ILE A O 6
ATOM 8332 N N . VAL A 1 61 ? 4.086 -1.465 -8.342 1.00 0.00 91 VAL A N 6
ATOM 8333 C CA . VAL A 1 61 ? 4.907 -0.365 -8.831 1.00 0.00 91 VAL A CA 6
ATOM 8334 C C . VAL A 1 61 ? 4.383 0.966 -8.304 1.00 0.00 91 VAL A C 6
ATOM 8335 O O . VAL A 1 61 ? 5.154 1.819 -7.864 1.00 0.00 91 VAL A O 6
ATOM 8348 N N . GLY A 1 62 ? 3.065 1.131 -8.342 1.00 0.00 92 GLY A N 6
ATOM 8349 C CA . GLY A 1 62 ? 2.460 2.355 -7.856 1.00 0.00 92 GLY A CA 6
ATOM 8350 C C . GLY A 1 62 ? 2.767 2.598 -6.392 1.00 0.00 92 GLY A C 6
ATOM 8351 O O . GLY A 1 62 ? 2.939 3.739 -5.967 1.00 0.00 92 GLY A O 6
ATOM 8355 N N . PHE A 1 63 ? 2.838 1.517 -5.620 1.00 0.00 93 PHE A N 6
ATOM 8356 C CA . PHE A 1 63 ? 3.129 1.610 -4.198 1.00 0.00 93 PHE A CA 6
ATOM 8357 C C . PHE A 1 63 ? 4.599 1.934 -3.972 1.00 0.00 93 PHE A C 6
ATOM 8358 O O . PHE A 1 63 ? 4.950 2.710 -3.084 1.00 0.00 93 PHE A O 6
ATOM 8375 N N . ASN A 1 64 ? 5.448 1.334 -4.791 1.00 0.00 94 ASN A N 6
ATOM 8376 C CA . ASN A 1 64 ? 6.887 1.553 -4.697 1.00 0.00 94 ASN A CA 6
ATOM 8377 C C . ASN A 1 64 ? 7.235 3.007 -5.009 1.00 0.00 94 ASN A C 6
ATOM 8378 O O . ASN A 1 64 ? 8.273 3.513 -4.581 1.00 0.00 94 ASN A O 6
ATOM 8389 N N . ALA A 1 65 ? 6.360 3.673 -5.758 1.00 0.00 95 ALA A N 6
ATOM 8390 C CA . ALA A 1 65 ? 6.571 5.066 -6.130 1.00 0.00 95 ALA A CA 6
ATOM 8391 C C . ALA A 1 65 ? 6.459 5.999 -4.925 1.00 0.00 95 ALA A C 6
ATOM 8392 O O . ALA A 1 65 ? 6.777 7.185 -5.019 1.00 0.00 95 ALA A O 6
ATOM 8399 N N . PHE A 1 66 ? 6.005 5.466 -3.792 1.00 0.00 96 PHE A N 6
ATOM 8400 C CA . PHE A 1 66 ? 5.854 6.265 -2.580 1.00 0.00 96 PHE A CA 6
ATOM 8401 C C . PHE A 1 66 ? 7.031 6.048 -1.635 1.00 0.00 96 PHE A C 6
ATOM 8402 O O . PHE A 1 66 ? 7.397 6.939 -0.869 1.00 0.00 96 PHE A O 6
ATOM 8419 N N . LEU A 1 67 ? 7.621 4.858 -1.692 1.00 0.00 97 LEU A N 6
ATOM 8420 C CA . LEU A 1 67 ? 8.757 4.528 -0.840 1.00 0.00 97 LEU A CA 6
ATOM 8421 C C . LEU A 1 67 ? 10.067 4.984 -1.480 1.00 0.00 97 LEU A C 6
ATOM 8422 O O . LEU A 1 67 ? 10.176 5.057 -2.704 1.00 0.00 97 LEU A O 6
ATOM 8438 N N . PRO A 1 68 ? 11.081 5.296 -0.656 1.00 0.00 98 PRO A N 6
ATOM 8439 C CA . PRO A 1 68 ? 12.387 5.747 -1.149 1.00 0.00 98 PRO A CA 6
ATOM 8440 C C . PRO A 1 68 ? 13.141 4.643 -1.883 1.00 0.00 98 PRO A C 6
ATOM 8441 O O . PRO A 1 68 ? 12.858 3.459 -1.702 1.00 0.00 98 PRO A O 6
ATOM 8452 N N . LEU A 1 69 ? 14.099 5.040 -2.714 1.00 0.00 99 LEU A N 6
ATOM 8453 C CA . LEU A 1 69 ? 14.894 4.085 -3.478 1.00 0.00 99 LEU A CA 6
ATOM 8454 C C . LEU A 1 69 ? 15.640 3.130 -2.550 1.00 0.00 99 LEU A C 6
ATOM 8455 O O . LEU A 1 69 ? 15.945 1.998 -2.925 1.00 0.00 99 LEU A O 6
ATOM 8471 N N . GLY A 1 70 ? 15.933 3.594 -1.338 1.00 0.00 100 GLY A N 6
ATOM 8472 C CA . GLY A 1 70 ? 16.642 2.768 -0.378 1.00 0.00 100 GLY A CA 6
ATOM 8473 C C . GLY A 1 70 ? 15.941 1.449 -0.113 1.00 0.00 100 GLY A C 6
ATOM 8474 O O . GLY A 1 70 ? 16.548 0.383 -0.217 1.00 0.00 100 GLY A O 6
ATOM 8478 N N . TYR A 1 71 ? 14.659 1.522 0.231 1.00 0.00 101 TYR A N 6
ATOM 8479 C CA . TYR A 1 71 ? 13.874 0.325 0.512 1.00 0.00 101 TYR A CA 6
ATOM 8480 C C . TYR A 1 71 ? 12.937 0.005 -0.650 1.00 0.00 101 TYR A C 6
ATOM 8481 O O . TYR A 1 71 ? 11.717 0.124 -0.530 1.00 0.00 101 TYR A O 6
ATOM 8499 N N . ARG A 1 72 ? 13.517 -0.401 -1.775 1.00 0.00 102 ARG A N 6
ATOM 8500 C CA . ARG A 1 72 ? 12.734 -0.738 -2.958 1.00 0.00 102 ARG A CA 6
ATOM 8501 C C . ARG A 1 72 ? 11.837 -1.943 -2.694 1.00 0.00 102 ARG A C 6
ATOM 8502 O O . ARG A 1 72 ? 11.923 -2.574 -1.641 1.00 0.00 102 ARG A O 6
ATOM 8523 N N . ILE A 1 73 ? 10.976 -2.257 -3.657 1.00 0.00 103 ILE A N 6
ATOM 8524 C CA . ILE A 1 73 ? 10.062 -3.386 -3.527 1.00 0.00 103 ILE A CA 6
ATOM 8525 C C . ILE A 1 73 ? 10.621 -4.628 -4.214 1.00 0.00 103 ILE A C 6
ATOM 8526 O O . ILE A 1 73 ? 11.042 -4.575 -5.369 1.00 0.00 103 ILE A O 6
ATOM 8542 N N . ASP A 1 74 ? 10.623 -5.746 -3.495 1.00 0.00 104 ASP A N 6
ATOM 8543 C CA . ASP A 1 74 ? 11.130 -7.002 -4.034 1.00 0.00 104 ASP A CA 6
ATOM 8544 C C . ASP A 1 74 ? 10.119 -7.637 -4.982 1.00 0.00 104 ASP A C 6
ATOM 8545 O O . ASP A 1 74 ? 9.009 -7.132 -5.151 1.00 0.00 104 ASP A O 6
ATOM 8554 N N . ILE A 1 75 ? 10.509 -8.749 -5.598 1.00 0.00 105 ILE A N 6
ATOM 8555 C CA . ILE A 1 75 ? 9.637 -9.455 -6.530 1.00 0.00 105 ILE A CA 6
ATOM 8556 C C . ILE A 1 75 ? 10.005 -10.934 -6.615 1.00 0.00 105 ILE A C 6
ATOM 8557 O O . ILE A 1 75 ? 10.746 -11.346 -7.506 1.00 0.00 105 ILE A O 6
ATOM 8573 N N . PRO A 1 76 ? 9.488 -11.755 -5.685 1.00 0.00 106 PRO A N 6
ATOM 8574 C CA . PRO A 1 76 ? 9.766 -13.194 -5.659 1.00 0.00 106 PRO A CA 6
ATOM 8575 C C . PRO A 1 76 ? 9.497 -13.859 -7.006 1.00 0.00 106 PRO A C 6
ATOM 8576 O O . PRO A 1 76 ? 8.406 -13.737 -7.562 1.00 0.00 106 PRO A O 6
ATOM 8587 N N . LYS A 1 77 ? 10.499 -14.564 -7.524 1.00 0.00 107 LYS A N 6
ATOM 8588 C CA . LYS A 1 77 ? 10.370 -15.248 -8.805 1.00 0.00 107 LYS A CA 6
ATOM 8589 C C . LYS A 1 77 ? 11.634 -16.038 -9.127 1.00 0.00 107 LYS A C 6
ATOM 8590 O O . LYS A 1 77 ? 12.739 -15.475 -8.977 1.00 0.00 107 LYS A O 6
ATOM 8610 N N . ALA B 2 1 ? 9.521 8.018 6.541 1.00 0.00 43 ALA B N 6
ATOM 8611 C CA . ALA B 2 1 ? 8.586 7.844 5.400 1.00 0.00 43 ALA B CA 6
ATOM 8612 C C . ALA B 2 1 ? 7.199 8.383 5.739 1.00 0.00 43 ALA B C 6
ATOM 8613 O O . ALA B 2 1 ? 6.333 7.641 6.202 1.00 0.00 43 ALA B O 6
ATOM 8622 N N . PRO B 2 2 ? 6.970 9.687 5.512 1.00 0.00 44 PRO B N 6
ATOM 8623 C CA . PRO B 2 2 ? 5.680 10.324 5.797 1.00 0.00 44 PRO B CA 6
ATOM 8624 C C . PRO B 2 2 ? 4.580 9.878 4.836 1.00 0.00 44 PRO B C 6
ATOM 8625 O O . PRO B 2 2 ? 3.403 10.175 5.048 1.00 0.00 44 PRO B O 6
ATOM 8636 N N . GLN B 2 3 ? 4.964 9.161 3.784 1.00 0.00 45 GLN B N 6
ATOM 8637 C CA . GLN B 2 3 ? 4.003 8.676 2.802 1.00 0.00 45 GLN B CA 6
ATOM 8638 C C . GLN B 2 3 ? 3.258 7.461 3.335 1.00 0.00 45 GLN B C 6
ATOM 8639 O O . GLN B 2 3 ? 2.118 7.199 2.952 1.00 0.00 45 GLN B O 6
ATOM 8653 N N . LEU B 2 4 ? 3.908 6.729 4.227 1.00 0.00 46 LEU B N 6
ATOM 8654 C CA . LEU B 2 4 ? 3.307 5.546 4.822 1.00 0.00 46 LEU B CA 6
ATOM 8655 C C . LEU B 2 4 ? 2.273 5.945 5.866 1.00 0.00 46 LEU B C 6
ATOM 8656 O O . LEU B 2 4 ? 1.257 5.271 6.041 1.00 0.00 46 LEU B O 6
ATOM 8672 N N . ILE B 2 5 ? 2.535 7.052 6.550 1.00 0.00 47 ILE B N 6
ATOM 8673 C CA . ILE B 2 5 ? 1.624 7.551 7.570 1.00 0.00 47 ILE B CA 6
ATOM 8674 C C . ILE B 2 5 ? 0.385 8.159 6.925 1.00 0.00 47 ILE B C 6
ATOM 8675 O O . ILE B 2 5 ? -0.730 8.004 7.428 1.00 0.00 47 ILE B O 6
ATOM 8691 N N . MET B 2 6 ? 0.585 8.848 5.806 1.00 0.00 48 MET B N 6
ATOM 8692 C CA . MET B 2 6 ? -0.518 9.474 5.089 1.00 0.00 48 MET B CA 6
ATOM 8693 C C . MET B 2 6 ? -1.370 8.424 4.384 1.00 0.00 48 MET B C 6
ATOM 8694 O O . MET B 2 6 ? -2.565 8.623 4.165 1.00 0.00 48 MET B O 6
ATOM 8708 N N . LEU B 2 7 ? -0.747 7.304 4.038 1.00 0.00 49 LEU B N 6
ATOM 8709 C CA . LEU B 2 7 ? -1.448 6.219 3.366 1.00 0.00 49 LEU B CA 6
ATOM 8710 C C . LEU B 2 7 ? -2.437 5.554 4.317 1.00 0.00 49 LEU B C 6
ATOM 8711 O O . LEU B 2 7 ? -3.623 5.427 4.011 1.00 0.00 49 LEU B O 6
ATOM 8727 N N . ALA B 2 8 ? -1.938 5.136 5.477 1.00 0.00 50 ALA B N 6
ATOM 8728 C CA . ALA B 2 8 ? -2.773 4.490 6.479 1.00 0.00 50 ALA B CA 6
ATOM 8729 C C . ALA B 2 8 ? -3.815 5.457 7.032 1.00 0.00 50 ALA B C 6
ATOM 8730 O O . ALA B 2 8 ? -4.877 5.040 7.493 1.00 0.00 50 ALA B O 6
ATOM 8737 N N . ASN B 2 9 ? -3.506 6.750 6.981 1.00 0.00 51 ASN B N 6
ATOM 8738 C CA . ASN B 2 9 ? -4.421 7.771 7.477 1.00 0.00 51 ASN B CA 6
ATOM 8739 C C . ASN B 2 9 ? -5.668 7.844 6.604 1.00 0.00 51 ASN B C 6
ATOM 8740 O O . ASN B 2 9 ? -6.781 7.607 7.072 1.00 0.00 51 ASN B O 6
ATOM 8751 N N . VAL B 2 10 ? -5.472 8.168 5.330 1.00 0.00 52 VAL B N 6
ATOM 8752 C CA . VAL B 2 10 ? -6.583 8.264 4.390 1.00 0.00 52 VAL B CA 6
ATOM 8753 C C . VAL B 2 10 ? -7.329 6.938 4.295 1.00 0.00 52 VAL B C 6
ATOM 8754 O O . VAL B 2 10 ? -8.514 6.905 3.965 1.00 0.00 52 VAL B O 6
ATOM 8767 N N . ALA B 2 11 ? -6.633 5.848 4.604 1.00 0.00 53 ALA B N 6
ATOM 8768 C CA . ALA B 2 11 ? -7.236 4.530 4.571 1.00 0.00 53 ALA B CA 6
ATOM 8769 C C . ALA B 2 11 ? -8.172 4.365 5.757 1.00 0.00 53 ALA B C 6
ATOM 8770 O O . ALA B 2 11 ? -9.187 3.674 5.676 1.00 0.00 53 ALA B O 6
ATOM 8777 N N . LEU B 2 12 ? -7.820 5.019 6.861 1.00 0.00 54 LEU B N 6
ATOM 8778 C CA . LEU B 2 12 ? -8.620 4.966 8.066 1.00 0.00 54 LEU B CA 6
ATOM 8779 C C . LEU B 2 12 ? -9.511 6.202 8.187 1.00 0.00 54 LEU B C 6
ATOM 8780 O O . LEU B 2 12 ? -10.125 6.434 9.227 1.00 0.00 54 LEU B O 6
ATOM 8796 N N . THR B 2 13 ? -9.576 6.993 7.116 1.00 0.00 55 THR B N 6
ATOM 8797 C CA . THR B 2 13 ? -10.391 8.200 7.105 1.00 0.00 55 THR B CA 6
ATOM 8798 C C . THR B 2 13 ? -10.468 8.795 5.702 1.00 0.00 55 THR B C 6
ATOM 8799 O O . THR B 2 13 ? -9.901 9.855 5.432 1.00 0.00 55 THR B O 6
ATOM 8810 N N . GLY B 2 14 ? -11.173 8.105 4.812 1.00 0.00 56 GLY B N 6
ATOM 8811 C CA . GLY B 2 14 ? -11.312 8.578 3.447 1.00 0.00 56 GLY B CA 6
ATOM 8812 C C . GLY B 2 14 ? -11.843 7.509 2.514 1.00 0.00 56 GLY B C 6
ATOM 8813 O O . GLY B 2 14 ? -12.552 7.809 1.552 1.00 0.00 56 GLY B O 6
ATOM 8817 N N . GLU B 2 15 ? -11.502 6.256 2.797 1.00 0.00 57 GLU B N 6
ATOM 8818 C CA . GLU B 2 15 ? -11.949 5.137 1.977 1.00 0.00 57 GLU B CA 6
ATOM 8819 C C . GLU B 2 15 ? -13.471 5.045 1.964 1.00 0.00 57 GLU B C 6
ATOM 8820 O O . GLU B 2 15 ? -14.014 4.366 1.068 1.00 0.00 57 GLU B O 6
ATOM 8833 N N . PRO A 1 1 ? 2.480 13.217 -7.412 1.00 0.00 31 PRO A N 7
ATOM 8834 C CA . PRO A 1 1 ? 1.577 13.964 -6.495 1.00 0.00 31 PRO A CA 7
ATOM 8835 C C . PRO A 1 1 ? 1.146 13.110 -5.302 1.00 0.00 31 PRO A C 7
ATOM 8836 O O . PRO A 1 1 ? -0.044 12.958 -5.029 1.00 0.00 31 PRO A O 7
ATOM 8849 N N . VAL A 1 2 ? 2.126 12.554 -4.596 1.00 0.00 32 VAL A N 7
ATOM 8850 C CA . VAL A 1 2 ? 1.861 11.721 -3.440 1.00 0.00 32 VAL A CA 7
ATOM 8851 C C . VAL A 1 2 ? 1.173 12.513 -2.334 1.00 0.00 32 VAL A C 7
ATOM 8852 O O . VAL A 1 2 ? 1.832 13.119 -1.489 1.00 0.00 32 VAL A O 7
ATOM 8865 N N . HIS A 1 3 ? -0.156 12.504 -2.345 1.00 0.00 33 HIS A N 7
ATOM 8866 C CA . HIS A 1 3 ? -0.933 13.222 -1.342 1.00 0.00 33 HIS A CA 7
ATOM 8867 C C . HIS A 1 3 ? -2.220 12.473 -1.012 1.00 0.00 33 HIS A C 7
ATOM 8868 O O . HIS A 1 3 ? -2.395 11.318 -1.401 1.00 0.00 33 HIS A O 7
ATOM 8883 N N . VAL A 1 4 ? -3.118 13.139 -0.294 1.00 0.00 34 VAL A N 7
ATOM 8884 C CA . VAL A 1 4 ? -4.389 12.538 0.090 1.00 0.00 34 VAL A CA 7
ATOM 8885 C C . VAL A 1 4 ? -5.179 12.094 -1.136 1.00 0.00 34 VAL A C 7
ATOM 8886 O O . VAL A 1 4 ? -5.933 11.123 -1.084 1.00 0.00 34 VAL A O 7
ATOM 8899 N N . GLU A 1 5 ? -5.001 12.813 -2.241 1.00 0.00 35 GLU A N 7
ATOM 8900 C CA . GLU A 1 5 ? -5.697 12.492 -3.481 1.00 0.00 35 GLU A CA 7
ATOM 8901 C C . GLU A 1 5 ? -5.104 11.245 -4.128 1.00 0.00 35 GLU A C 7
ATOM 8902 O O . GLU A 1 5 ? -5.826 10.423 -4.693 1.00 0.00 35 GLU A O 7
ATOM 8914 N N . ASP A 1 6 ? -3.785 11.109 -4.040 1.00 0.00 36 ASP A N 7
ATOM 8915 C CA . ASP A 1 6 ? -3.094 9.960 -4.616 1.00 0.00 36 ASP A CA 7
ATOM 8916 C C . ASP A 1 6 ? -3.467 8.680 -3.877 1.00 0.00 36 ASP A C 7
ATOM 8917 O O . ASP A 1 6 ? -3.723 7.646 -4.496 1.00 0.00 36 ASP A O 7
ATOM 8926 N N . ALA A 1 7 ? -3.496 8.755 -2.551 1.00 0.00 37 ALA A N 7
ATOM 8927 C CA . ALA A 1 7 ? -3.839 7.602 -1.729 1.00 0.00 37 ALA A CA 7
ATOM 8928 C C . ALA A 1 7 ? -5.315 7.249 -1.868 1.00 0.00 37 ALA A C 7
ATOM 8929 O O . ALA A 1 7 ? -5.687 6.075 -1.859 1.00 0.00 37 ALA A O 7
ATOM 8936 N N . LEU A 1 8 ? -6.154 8.272 -1.995 1.00 0.00 38 LEU A N 7
ATOM 8937 C CA . LEU A 1 8 ? -7.591 8.070 -2.136 1.00 0.00 38 LEU A CA 7
ATOM 8938 C C . LEU A 1 8 ? -7.909 7.289 -3.408 1.00 0.00 38 LEU A C 7
ATOM 8939 O O . LEU A 1 8 ? -8.559 6.244 -3.360 1.00 0.00 38 LEU A O 7
ATOM 8955 N N . THR A 1 9 ? -7.446 7.801 -4.543 1.00 0.00 39 THR A N 7
ATOM 8956 C CA . THR A 1 9 ? -7.682 7.151 -5.828 1.00 0.00 39 THR A CA 7
ATOM 8957 C C . THR A 1 9 ? -7.110 5.737 -5.835 1.00 0.00 39 THR A C 7
ATOM 8958 O O . THR A 1 9 ? -7.753 4.796 -6.301 1.00 0.00 39 THR A O 7
ATOM 8969 N N . TYR A 1 10 ? -5.892 5.598 -5.323 1.00 0.00 40 TYR A N 7
ATOM 8970 C CA . TYR A 1 10 ? -5.222 4.305 -5.276 1.00 0.00 40 TYR A CA 7
ATOM 8971 C C . TYR A 1 10 ? -6.100 3.256 -4.599 1.00 0.00 40 TYR A C 7
ATOM 8972 O O . TYR A 1 10 ? -6.128 2.096 -5.012 1.00 0.00 40 TYR A O 7
ATOM 8990 N N . LEU A 1 11 ? -6.814 3.671 -3.558 1.00 0.00 41 LEU A N 7
ATOM 8991 C CA . LEU A 1 11 ? -7.693 2.766 -2.823 1.00 0.00 41 LEU A CA 7
ATOM 8992 C C . LEU A 1 11 ? -8.935 2.430 -3.641 1.00 0.00 41 LEU A C 7
ATOM 8993 O O . LEU A 1 11 ? -9.319 1.266 -3.753 1.00 0.00 41 LEU A O 7
ATOM 9009 N N . ASP A 1 12 ? -9.561 3.456 -4.210 1.00 0.00 42 ASP A N 7
ATOM 9010 C CA . ASP A 1 12 ? -10.761 3.265 -5.015 1.00 0.00 42 ASP A CA 7
ATOM 9011 C C . ASP A 1 12 ? -10.483 2.348 -6.198 1.00 0.00 42 ASP A C 7
ATOM 9012 O O . ASP A 1 12 ? -11.358 1.606 -6.645 1.00 0.00 42 ASP A O 7
ATOM 9021 N N . GLN A 1 13 ? -9.258 2.404 -6.696 1.00 0.00 43 GLN A N 7
ATOM 9022 C CA . GLN A 1 13 ? -8.852 1.579 -7.827 1.00 0.00 43 GLN A CA 7
ATOM 9023 C C . GLN A 1 13 ? -8.685 0.129 -7.404 1.00 0.00 43 GLN A C 7
ATOM 9024 O O . GLN A 1 13 ? -9.168 -0.788 -8.068 1.00 0.00 43 GLN A O 7
ATOM 9038 N N . VAL A 1 14 ? -8.002 -0.063 -6.290 1.00 0.00 44 VAL A N 7
ATOM 9039 C CA . VAL A 1 14 ? -7.762 -1.398 -5.754 1.00 0.00 44 VAL A CA 7
ATOM 9040 C C . VAL A 1 14 ? -9.063 -2.058 -5.306 1.00 0.00 44 VAL A C 7
ATOM 9041 O O . VAL A 1 14 ? -9.118 -3.272 -5.115 1.00 0.00 44 VAL A O 7
ATOM 9054 N N . LYS A 1 15 ? -10.109 -1.253 -5.138 1.00 0.00 45 LYS A N 7
ATOM 9055 C CA . LYS A 1 15 ? -11.406 -1.766 -4.711 1.00 0.00 45 LYS A CA 7
ATOM 9056 C C . LYS A 1 15 ? -12.215 -2.269 -5.904 1.00 0.00 45 LYS A C 7
ATOM 9057 O O . LYS A 1 15 ? -12.830 -3.333 -5.844 1.00 0.00 45 LYS A O 7
ATOM 9076 N N . ILE A 1 16 ? -12.214 -1.493 -6.983 1.00 0.00 46 ILE A N 7
ATOM 9077 C CA . ILE A 1 16 ? -12.952 -1.857 -8.186 1.00 0.00 46 ILE A CA 7
ATOM 9078 C C . ILE A 1 16 ? -12.368 -3.108 -8.841 1.00 0.00 46 ILE A C 7
ATOM 9079 O O . ILE A 1 16 ? -13.075 -4.093 -9.056 1.00 0.00 46 ILE A O 7
ATOM 9095 N N . ARG A 1 17 ? -11.079 -3.059 -9.164 1.00 0.00 47 ARG A N 7
ATOM 9096 C CA . ARG A 1 17 ? -10.408 -4.188 -9.803 1.00 0.00 47 ARG A CA 7
ATOM 9097 C C . ARG A 1 17 ? -10.541 -5.457 -8.966 1.00 0.00 47 ARG A C 7
ATOM 9098 O O . ARG A 1 17 ? -10.533 -6.566 -9.501 1.00 0.00 47 ARG A O 7
ATOM 9119 N N . PHE A 1 18 ? -10.666 -5.291 -7.654 1.00 0.00 48 PHE A N 7
ATOM 9120 C CA . PHE A 1 18 ? -10.803 -6.429 -6.750 1.00 0.00 48 PHE A CA 7
ATOM 9121 C C . PHE A 1 18 ? -12.148 -6.393 -6.032 1.00 0.00 48 PHE A C 7
ATOM 9122 O O . PHE A 1 18 ? -12.238 -6.700 -4.844 1.00 0.00 48 PHE A O 7
ATOM 9139 N N . GLY A 1 19 ? -13.191 -6.016 -6.763 1.00 0.00 49 GLY A N 7
ATOM 9140 C CA . GLY A 1 19 ? -14.519 -5.945 -6.182 1.00 0.00 49 GLY A CA 7
ATOM 9141 C C . GLY A 1 19 ? -15.024 -7.298 -5.721 1.00 0.00 49 GLY A C 7
ATOM 9142 O O . GLY A 1 19 ? -15.843 -7.382 -4.806 1.00 0.00 49 GLY A O 7
ATOM 9146 N N . SER A 1 20 ? -14.535 -8.360 -6.354 1.00 0.00 50 SER A N 7
ATOM 9147 C CA . SER A 1 20 ? -14.945 -9.715 -6.001 1.00 0.00 50 SER A CA 7
ATOM 9148 C C . SER A 1 20 ? -13.883 -10.409 -5.151 1.00 0.00 50 SER A C 7
ATOM 9149 O O . SER A 1 20 ? -13.865 -11.635 -5.047 1.00 0.00 50 SER A O 7
ATOM 9157 N N . ASP A 1 21 ? -13.002 -9.619 -4.541 1.00 0.00 51 ASP A N 7
ATOM 9158 C CA . ASP A 1 21 ? -11.948 -10.161 -3.702 1.00 0.00 51 ASP A CA 7
ATOM 9159 C C . ASP A 1 21 ? -11.740 -9.295 -2.460 1.00 0.00 51 ASP A C 7
ATOM 9160 O O . ASP A 1 21 ? -10.764 -8.550 -2.367 1.00 0.00 51 ASP A O 7
ATOM 9169 N N . PRO A 1 22 ? -12.662 -9.381 -1.485 1.00 0.00 52 PRO A N 7
ATOM 9170 C CA . PRO A 1 22 ? -12.577 -8.601 -0.246 1.00 0.00 52 PRO A CA 7
ATOM 9171 C C . PRO A 1 22 ? -11.257 -8.816 0.486 1.00 0.00 52 PRO A C 7
ATOM 9172 O O . PRO A 1 22 ? -10.777 -7.932 1.194 1.00 0.00 52 PRO A O 7
ATOM 9183 N N . ALA A 1 23 ? -10.674 -9.998 0.311 1.00 0.00 53 ALA A N 7
ATOM 9184 C CA . ALA A 1 23 ? -9.409 -10.329 0.956 1.00 0.00 53 ALA A CA 7
ATOM 9185 C C . ALA A 1 23 ? -8.309 -9.359 0.541 1.00 0.00 53 ALA A C 7
ATOM 9186 O O . ALA A 1 23 ? -7.559 -8.860 1.380 1.00 0.00 53 ALA A O 7
ATOM 9193 N N . THR A 1 24 ? -8.219 -9.095 -0.758 1.00 0.00 54 THR A N 7
ATOM 9194 C CA . THR A 1 24 ? -7.209 -8.184 -1.285 1.00 0.00 54 THR A CA 7
ATOM 9195 C C . THR A 1 24 ? -7.362 -6.792 -0.681 1.00 0.00 54 THR A C 7
ATOM 9196 O O . THR A 1 24 ? -6.401 -6.218 -0.168 1.00 0.00 54 THR A O 7
ATOM 9207 N N . TYR A 1 25 ? -8.576 -6.254 -0.744 1.00 0.00 55 TYR A N 7
ATOM 9208 C CA . TYR A 1 25 ? -8.854 -4.928 -0.204 1.00 0.00 55 TYR A CA 7
ATOM 9209 C C . TYR A 1 25 ? -8.631 -4.898 1.305 1.00 0.00 55 TYR A C 7
ATOM 9210 O O . TYR A 1 25 ? -7.934 -4.026 1.822 1.00 0.00 55 TYR A O 7
ATOM 9228 N N . ASN A 1 26 ? -9.226 -5.859 2.005 1.00 0.00 56 ASN A N 7
ATOM 9229 C CA . ASN A 1 26 ? -9.092 -5.943 3.454 1.00 0.00 56 ASN A CA 7
ATOM 9230 C C . ASN A 1 26 ? -7.631 -6.102 3.858 1.00 0.00 56 ASN A C 7
ATOM 9231 O O . ASN A 1 26 ? -7.169 -5.480 4.814 1.00 0.00 56 ASN A O 7
ATOM 9242 N N . GLY A 1 27 ? -6.907 -6.941 3.124 1.00 0.00 57 GLY A N 7
ATOM 9243 C CA . GLY A 1 27 ? -5.504 -7.167 3.421 1.00 0.00 57 GLY A CA 7
ATOM 9244 C C . GLY A 1 27 ? -4.679 -5.898 3.322 1.00 0.00 57 GLY A C 7
ATOM 9245 O O . GLY A 1 27 ? -3.837 -5.628 4.179 1.00 0.00 57 GLY A O 7
ATOM 9249 N N . PHE A 1 28 ? -4.919 -5.120 2.272 1.00 0.00 58 PHE A N 7
ATOM 9250 C CA . PHE A 1 28 ? -4.192 -3.873 2.062 1.00 0.00 58 PHE A CA 7
ATOM 9251 C C . PHE A 1 28 ? -4.384 -2.921 3.239 1.00 0.00 58 PHE A C 7
ATOM 9252 O O . PHE A 1 28 ? -3.417 -2.386 3.780 1.00 0.00 58 PHE A O 7
ATOM 9269 N N . LEU A 1 29 ? -5.638 -2.715 3.628 1.00 0.00 59 LEU A N 7
ATOM 9270 C CA . LEU A 1 29 ? -5.957 -1.827 4.740 1.00 0.00 59 LEU A CA 7
ATOM 9271 C C . LEU A 1 29 ? -5.279 -2.295 6.025 1.00 0.00 59 LEU A C 7
ATOM 9272 O O . LEU A 1 29 ? -4.830 -1.482 6.833 1.00 0.00 59 LEU A O 7
ATOM 9288 N N . GLU A 1 30 ? -5.211 -3.610 6.207 1.00 0.00 60 GLU A N 7
ATOM 9289 C CA . GLU A 1 30 ? -4.590 -4.185 7.395 1.00 0.00 60 GLU A CA 7
ATOM 9290 C C . GLU A 1 30 ? -3.116 -3.802 7.480 1.00 0.00 60 GLU A C 7
ATOM 9291 O O . GLU A 1 30 ? -2.615 -3.458 8.550 1.00 0.00 60 GLU A O 7
ATOM 9303 N N . ILE A 1 31 ? -2.426 -3.865 6.345 1.00 0.00 61 ILE A N 7
ATOM 9304 C CA . ILE A 1 31 ? -1.008 -3.525 6.293 1.00 0.00 61 ILE A CA 7
ATOM 9305 C C . ILE A 1 31 ? -0.773 -2.071 6.690 1.00 0.00 61 ILE A C 7
ATOM 9306 O O . ILE A 1 31 ? 0.073 -1.777 7.534 1.00 0.00 61 ILE A O 7
ATOM 9322 N N . MET A 1 32 ? -1.527 -1.165 6.075 1.00 0.00 62 MET A N 7
ATOM 9323 C CA . MET A 1 32 ? -1.398 0.259 6.364 1.00 0.00 62 MET A CA 7
ATOM 9324 C C . MET A 1 32 ? -1.690 0.545 7.833 1.00 0.00 62 MET A C 7
ATOM 9325 O O . MET A 1 32 ? -0.922 1.231 8.508 1.00 0.00 62 MET A O 7
ATOM 9339 N N . LYS A 1 33 ? -2.806 0.016 8.324 1.00 0.00 63 LYS A N 7
ATOM 9340 C CA . LYS A 1 33 ? -3.200 0.215 9.714 1.00 0.00 63 LYS A CA 7
ATOM 9341 C C . LYS A 1 33 ? -2.186 -0.418 10.662 1.00 0.00 63 LYS A C 7
ATOM 9342 O O . LYS A 1 33 ? -1.970 0.069 11.771 1.00 0.00 63 LYS A O 7
ATOM 9361 N N . GLU A 1 34 ? -1.567 -1.507 10.215 1.00 0.00 64 GLU A N 7
ATOM 9362 C CA . GLU A 1 34 ? -0.574 -2.207 11.023 1.00 0.00 64 GLU A CA 7
ATOM 9363 C C . GLU A 1 34 ? 0.658 -1.336 11.245 1.00 0.00 64 GLU A C 7
ATOM 9364 O O . GLU A 1 34 ? 1.161 -1.230 12.363 1.00 0.00 64 GLU A O 7
ATOM 9376 N N . PHE A 1 35 ? 1.139 -0.715 10.173 1.00 0.00 65 PHE A N 7
ATOM 9377 C CA . PHE A 1 35 ? 2.313 0.146 10.252 1.00 0.00 65 PHE A CA 7
ATOM 9378 C C . PHE A 1 35 ? 2.045 1.350 11.148 1.00 0.00 65 PHE A C 7
ATOM 9379 O O . PHE A 1 35 ? 2.878 1.719 11.976 1.00 0.00 65 PHE A O 7
ATOM 9396 N N . LYS A 1 36 ? 0.874 1.959 10.980 1.00 0.00 66 LYS A N 7
ATOM 9397 C CA . LYS A 1 36 ? 0.496 3.122 11.776 1.00 0.00 66 LYS A CA 7
ATOM 9398 C C . LYS A 1 36 ? 0.499 2.784 13.263 1.00 0.00 66 LYS A C 7
ATOM 9399 O O . LYS A 1 36 ? 0.862 3.615 14.098 1.00 0.00 66 LYS A O 7
ATOM 9418 N N . SER A 1 37 ? 0.095 1.561 13.589 1.00 0.00 67 SER A N 7
ATOM 9419 C CA . SER A 1 37 ? 0.054 1.112 14.975 1.00 0.00 67 SER A CA 7
ATOM 9420 C C . SER A 1 37 ? 1.451 1.100 15.593 1.00 0.00 67 SER A C 7
ATOM 9421 O O . SER A 1 37 ? 1.596 1.058 16.815 1.00 0.00 67 SER A O 7
ATOM 9429 N N . GLN A 1 38 ? 2.476 1.134 14.745 1.00 0.00 68 GLN A N 7
ATOM 9430 C CA . GLN A 1 38 ? 3.859 1.125 15.211 1.00 0.00 68 GLN A CA 7
ATOM 9431 C C . GLN A 1 38 ? 4.224 -0.233 15.799 1.00 0.00 68 GLN A C 7
ATOM 9432 O O . GLN A 1 38 ? 4.918 -0.317 16.812 1.00 0.00 68 GLN A O 7
ATOM 9446 N N . SER A 1 39 ? 3.749 -1.296 15.157 1.00 0.00 69 SER A N 7
ATOM 9447 C CA . SER A 1 39 ? 4.023 -2.653 15.615 1.00 0.00 69 SER A CA 7
ATOM 9448 C C . SER A 1 39 ? 4.924 -3.388 14.629 1.00 0.00 69 SER A C 7
ATOM 9449 O O . SER A 1 39 ? 5.860 -4.082 15.026 1.00 0.00 69 SER A O 7
ATOM 9457 N N . ILE A 1 40 ? 4.636 -3.232 13.341 1.00 0.00 70 ILE A N 7
ATOM 9458 C CA . ILE A 1 40 ? 5.419 -3.881 12.298 1.00 0.00 70 ILE A CA 7
ATOM 9459 C C . ILE A 1 40 ? 6.467 -2.930 11.724 1.00 0.00 70 ILE A C 7
ATOM 9460 O O . ILE A 1 40 ? 6.334 -1.711 11.828 1.00 0.00 70 ILE A O 7
ATOM 9476 N N . ASP A 1 41 ? 7.506 -3.496 11.121 1.00 0.00 71 ASP A N 7
ATOM 9477 C CA . ASP A 1 41 ? 8.577 -2.699 10.533 1.00 0.00 71 ASP A CA 7
ATOM 9478 C C . ASP A 1 41 ? 8.221 -2.275 9.111 1.00 0.00 71 ASP A C 7
ATOM 9479 O O . ASP A 1 41 ? 7.183 -2.665 8.578 1.00 0.00 71 ASP A O 7
ATOM 9488 N N . THR A 1 42 ? 9.091 -1.474 8.503 1.00 0.00 72 THR A N 7
ATOM 9489 C CA . THR A 1 42 ? 8.870 -0.996 7.143 1.00 0.00 72 THR A CA 7
ATOM 9490 C C . THR A 1 42 ? 8.946 -2.148 6.142 1.00 0.00 72 THR A C 7
ATOM 9491 O O . THR A 1 42 ? 8.030 -2.349 5.344 1.00 0.00 72 THR A O 7
ATOM 9502 N N . PRO A 1 43 ? 10.044 -2.925 6.173 1.00 0.00 73 PRO A N 7
ATOM 9503 C CA . PRO A 1 43 ? 10.233 -4.061 5.266 1.00 0.00 73 PRO A CA 7
ATOM 9504 C C . PRO A 1 43 ? 9.017 -4.980 5.223 1.00 0.00 73 PRO A C 7
ATOM 9505 O O . PRO A 1 43 ? 8.759 -5.640 4.218 1.00 0.00 73 PRO A O 7
ATOM 9516 N N . GLY A 1 44 ? 8.272 -5.015 6.324 1.00 0.00 74 GLY A N 7
ATOM 9517 C CA . GLY A 1 44 ? 7.090 -5.853 6.393 1.00 0.00 74 GLY A CA 7
ATOM 9518 C C . GLY A 1 44 ? 5.941 -5.303 5.571 1.00 0.00 74 GLY A C 7
ATOM 9519 O O . GLY A 1 44 ? 5.135 -6.060 5.031 1.00 0.00 74 GLY A O 7
ATOM 9523 N N . VAL A 1 45 ? 5.866 -3.979 5.476 1.00 0.00 75 VAL A N 7
ATOM 9524 C CA . VAL A 1 45 ? 4.809 -3.326 4.715 1.00 0.00 75 VAL A CA 7
ATOM 9525 C C . VAL A 1 45 ? 5.032 -3.493 3.215 1.00 0.00 75 VAL A C 7
ATOM 9526 O O . VAL A 1 45 ? 4.101 -3.788 2.468 1.00 0.00 75 VAL A O 7
ATOM 9539 N N . ILE A 1 46 ? 6.275 -3.303 2.783 1.00 0.00 76 ILE A N 7
ATOM 9540 C CA . ILE A 1 46 ? 6.621 -3.434 1.373 1.00 0.00 76 ILE A CA 7
ATOM 9541 C C . ILE A 1 46 ? 6.416 -4.866 0.889 1.00 0.00 76 ILE A C 7
ATOM 9542 O O . ILE A 1 46 ? 5.814 -5.097 -0.159 1.00 0.00 76 ILE A O 7
ATOM 9558 N N . ARG A 1 47 ? 6.923 -5.823 1.659 1.00 0.00 77 ARG A N 7
ATOM 9559 C CA . ARG A 1 47 ? 6.797 -7.234 1.310 1.00 0.00 77 ARG A CA 7
ATOM 9560 C C . ARG A 1 47 ? 5.331 -7.658 1.275 1.00 0.00 77 ARG A C 7
ATOM 9561 O O . ARG A 1 47 ? 4.919 -8.431 0.412 1.00 0.00 77 ARG A O 7
ATOM 9582 N N . ARG A 1 48 ? 4.549 -7.147 2.221 1.00 0.00 78 ARG A N 7
ATOM 9583 C CA . ARG A 1 48 ? 3.130 -7.473 2.298 1.00 0.00 78 ARG A CA 7
ATOM 9584 C C . ARG A 1 48 ? 2.408 -7.073 1.015 1.00 0.00 78 ARG A C 7
ATOM 9585 O O . ARG A 1 48 ? 1.782 -7.906 0.359 1.00 0.00 78 ARG A O 7
ATOM 9606 N N . VAL A 1 49 ? 2.502 -5.796 0.662 1.00 0.00 79 VAL A N 7
ATOM 9607 C CA . VAL A 1 49 ? 1.859 -5.288 -0.543 1.00 0.00 79 VAL A CA 7
ATOM 9608 C C . VAL A 1 49 ? 2.453 -5.927 -1.793 1.00 0.00 79 VAL A C 7
ATOM 9609 O O . VAL A 1 49 ? 1.732 -6.260 -2.734 1.00 0.00 79 VAL A O 7
ATOM 9622 N N . SER A 1 50 ? 3.771 -6.096 -1.797 1.00 0.00 80 SER A N 7
ATOM 9623 C CA . SER A 1 50 ? 4.462 -6.695 -2.933 1.00 0.00 80 SER A CA 7
ATOM 9624 C C . SER A 1 50 ? 3.988 -8.125 -3.173 1.00 0.00 80 SER A C 7
ATOM 9625 O O . SER A 1 50 ? 4.116 -8.654 -4.278 1.00 0.00 80 SER A O 7
ATOM 9633 N N . GLN A 1 51 ? 3.442 -8.745 -2.134 1.00 0.00 81 GLN A N 7
ATOM 9634 C CA . GLN A 1 51 ? 2.949 -10.114 -2.233 1.00 0.00 81 GLN A CA 7
ATOM 9635 C C . GLN A 1 51 ? 1.454 -10.134 -2.538 1.00 0.00 81 GLN A C 7
ATOM 9636 O O . GLN A 1 51 ? 0.967 -11.016 -3.245 1.00 0.00 81 GLN A O 7
ATOM 9650 N N . LEU A 1 52 ? 0.732 -9.156 -2.001 1.00 0.00 82 LEU A N 7
ATOM 9651 C CA . LEU A 1 52 ? -0.708 -9.062 -2.216 1.00 0.00 82 LEU A CA 7
ATOM 9652 C C . LEU A 1 52 ? -1.027 -8.891 -3.697 1.00 0.00 82 LEU A C 7
ATOM 9653 O O . LEU A 1 52 ? -2.019 -9.424 -4.194 1.00 0.00 82 LEU A O 7
ATOM 9669 N N . PHE A 1 53 ? -0.179 -8.144 -4.398 1.00 0.00 83 PHE A N 7
ATOM 9670 C CA . PHE A 1 53 ? -0.370 -7.903 -5.824 1.00 0.00 83 PHE A CA 7
ATOM 9671 C C . PHE A 1 53 ? 0.728 -8.576 -6.641 1.00 0.00 83 PHE A C 7
ATOM 9672 O O . PHE A 1 53 ? 1.386 -7.939 -7.464 1.00 0.00 83 PHE A O 7
ATOM 9689 N N . HIS A 1 54 ? 0.921 -9.870 -6.407 1.00 0.00 84 HIS A N 7
ATOM 9690 C CA . HIS A 1 54 ? 1.940 -10.633 -7.117 1.00 0.00 84 HIS A CA 7
ATOM 9691 C C . HIS A 1 54 ? 1.666 -10.657 -8.620 1.00 0.00 84 HIS A C 7
ATOM 9692 O O . HIS A 1 54 ? 2.584 -10.823 -9.423 1.00 0.00 84 HIS A O 7
ATOM 9707 N N . GLU A 1 55 ? 0.400 -10.494 -8.994 1.00 0.00 85 GLU A N 7
ATOM 9708 C CA . GLU A 1 55 ? 0.015 -10.500 -10.401 1.00 0.00 85 GLU A CA 7
ATOM 9709 C C . GLU A 1 55 ? -0.479 -9.125 -10.847 1.00 0.00 85 GLU A C 7
ATOM 9710 O O . GLU A 1 55 ? -1.254 -9.014 -11.797 1.00 0.00 85 GLU A O 7
ATOM 9722 N N . HIS A 1 56 ? -0.025 -8.082 -10.160 1.00 0.00 86 HIS A N 7
ATOM 9723 C CA . HIS A 1 56 ? -0.424 -6.718 -10.494 1.00 0.00 86 HIS A CA 7
ATOM 9724 C C . HIS A 1 56 ? 0.759 -5.759 -10.374 1.00 0.00 86 HIS A C 7
ATOM 9725 O O . HIS A 1 56 ? 0.965 -5.142 -9.329 1.00 0.00 86 HIS A O 7
ATOM 9740 N N . PRO A 1 57 ? 1.554 -5.622 -11.449 1.00 0.00 87 PRO A N 7
ATOM 9741 C CA . PRO A 1 57 ? 2.723 -4.734 -11.463 1.00 0.00 87 PRO A CA 7
ATOM 9742 C C . PRO A 1 57 ? 2.356 -3.284 -11.162 1.00 0.00 87 PRO A C 7
ATOM 9743 O O . PRO A 1 57 ? 2.986 -2.635 -10.328 1.00 0.00 87 PRO A O 7
ATOM 9754 N N . ASP A 1 58 ? 1.335 -2.783 -11.849 1.00 0.00 88 ASP A N 7
ATOM 9755 C CA . ASP A 1 58 ? 0.881 -1.406 -11.663 1.00 0.00 88 ASP A CA 7
ATOM 9756 C C . ASP A 1 58 ? 0.575 -1.108 -10.196 1.00 0.00 88 ASP A C 7
ATOM 9757 O O . ASP A 1 58 ? 0.560 0.052 -9.783 1.00 0.00 88 ASP A O 7
ATOM 9766 N N . LEU A 1 59 ? 0.337 -2.154 -9.411 1.00 0.00 89 LEU A N 7
ATOM 9767 C CA . LEU A 1 59 ? 0.036 -1.990 -7.995 1.00 0.00 89 LEU A CA 7
ATOM 9768 C C . LEU A 1 59 ? 1.321 -1.939 -7.181 1.00 0.00 89 LEU A C 7
ATOM 9769 O O . LEU A 1 59 ? 1.597 -0.952 -6.499 1.00 0.00 89 LEU A O 7
ATOM 9785 N N . ILE A 1 60 ? 2.111 -3.004 -7.268 1.00 0.00 90 ILE A N 7
ATOM 9786 C CA . ILE A 1 60 ? 3.376 -3.069 -6.550 1.00 0.00 90 ILE A CA 7
ATOM 9787 C C . ILE A 1 60 ? 4.279 -1.910 -6.959 1.00 0.00 90 ILE A C 7
ATOM 9788 O O . ILE A 1 60 ? 5.080 -1.420 -6.163 1.00 0.00 90 ILE A O 7
ATOM 9804 N N . VAL A 1 61 ? 4.129 -1.468 -8.205 1.00 0.00 91 VAL A N 7
ATOM 9805 C CA . VAL A 1 61 ? 4.922 -0.356 -8.717 1.00 0.00 91 VAL A CA 7
ATOM 9806 C C . VAL A 1 61 ? 4.398 0.967 -8.172 1.00 0.00 91 VAL A C 7
ATOM 9807 O O . VAL A 1 61 ? 5.168 1.801 -7.690 1.00 0.00 91 VAL A O 7
ATOM 9820 N N . GLY A 1 62 ? 3.084 1.151 -8.243 1.00 0.00 92 GLY A N 7
ATOM 9821 C CA . GLY A 1 62 ? 2.480 2.372 -7.744 1.00 0.00 92 GLY A CA 7
ATOM 9822 C C . GLY A 1 62 ? 2.787 2.602 -6.278 1.00 0.00 92 GLY A C 7
ATOM 9823 O O . GLY A 1 62 ? 3.001 3.736 -5.851 1.00 0.00 92 GLY A O 7
ATOM 9827 N N . PHE A 1 63 ? 2.812 1.518 -5.506 1.00 0.00 93 PHE A N 7
ATOM 9828 C CA . PHE A 1 63 ? 3.098 1.601 -4.083 1.00 0.00 93 PHE A CA 7
ATOM 9829 C C . PHE A 1 63 ? 4.578 1.861 -3.847 1.00 0.00 93 PHE A C 7
ATOM 9830 O O . PHE A 1 63 ? 4.960 2.543 -2.896 1.00 0.00 93 PHE A O 7
ATOM 9847 N N . ASN A 1 64 ? 5.405 1.315 -4.726 1.00 0.00 94 ASN A N 7
ATOM 9848 C CA . ASN A 1 64 ? 6.849 1.485 -4.631 1.00 0.00 94 ASN A CA 7
ATOM 9849 C C . ASN A 1 64 ? 7.240 2.942 -4.866 1.00 0.00 94 ASN A C 7
ATOM 9850 O O . ASN A 1 64 ? 8.284 3.398 -4.400 1.00 0.00 94 ASN A O 7
ATOM 9861 N N . ALA A 1 65 ? 6.393 3.668 -5.593 1.00 0.00 95 ALA A N 7
ATOM 9862 C CA . ALA A 1 65 ? 6.647 5.070 -5.892 1.00 0.00 95 ALA A CA 7
ATOM 9863 C C . ALA A 1 65 ? 6.421 5.965 -4.671 1.00 0.00 95 ALA A C 7
ATOM 9864 O O . ALA A 1 65 ? 6.645 7.173 -4.734 1.00 0.00 95 ALA A O 7
ATOM 9871 N N . PHE A 1 66 ? 5.977 5.372 -3.565 1.00 0.00 96 PHE A N 7
ATOM 9872 C CA . PHE A 1 66 ? 5.725 6.132 -2.345 1.00 0.00 96 PHE A CA 7
ATOM 9873 C C . PHE A 1 66 ? 6.887 5.989 -1.367 1.00 0.00 96 PHE A C 7
ATOM 9874 O O . PHE A 1 66 ? 7.225 6.930 -0.648 1.00 0.00 96 PHE A O 7
ATOM 9891 N N . LEU A 1 67 ? 7.496 4.808 -1.346 1.00 0.00 97 LEU A N 7
ATOM 9892 C CA . LEU A 1 67 ? 8.621 4.545 -0.457 1.00 0.00 97 LEU A CA 7
ATOM 9893 C C . LEU A 1 67 ? 9.895 5.201 -0.983 1.00 0.00 97 LEU A C 7
ATOM 9894 O O . LEU A 1 67 ? 10.094 5.304 -2.194 1.00 0.00 97 LEU A O 7
ATOM 9910 N N . PRO A 1 68 ? 10.780 5.654 -0.077 1.00 0.00 98 PRO A N 7
ATOM 9911 C CA . PRO A 1 68 ? 12.039 6.301 -0.460 1.00 0.00 98 PRO A CA 7
ATOM 9912 C C . PRO A 1 68 ? 13.043 5.316 -1.047 1.00 0.00 98 PRO A C 7
ATOM 9913 O O . PRO A 1 68 ? 12.789 4.113 -1.100 1.00 0.00 98 PRO A O 7
ATOM 9924 N N . LEU A 1 69 ? 14.184 5.836 -1.488 1.00 0.00 99 LEU A N 7
ATOM 9925 C CA . LEU A 1 69 ? 15.229 5.003 -2.073 1.00 0.00 99 LEU A CA 7
ATOM 9926 C C . LEU A 1 69 ? 15.947 4.191 -1.001 1.00 0.00 99 LEU A C 7
ATOM 9927 O O . LEU A 1 69 ? 16.514 3.135 -1.284 1.00 0.00 99 LEU A O 7
ATOM 9943 N N . GLY A 1 70 ? 15.923 4.688 0.233 1.00 0.00 100 GLY A N 7
ATOM 9944 C CA . GLY A 1 70 ? 16.577 3.995 1.329 1.00 0.00 100 GLY A CA 7
ATOM 9945 C C . GLY A 1 70 ? 16.132 2.550 1.454 1.00 0.00 100 GLY A C 7
ATOM 9946 O O . GLY A 1 70 ? 16.876 1.707 1.959 1.00 0.00 100 GLY A O 7
ATOM 9950 N N . TYR A 1 71 ? 14.919 2.262 0.996 1.00 0.00 101 TYR A N 7
ATOM 9951 C CA . TYR A 1 71 ? 14.378 0.910 1.060 1.00 0.00 101 TYR A CA 7
ATOM 9952 C C . TYR A 1 71 ? 13.939 0.432 -0.320 1.00 0.00 101 TYR A C 7
ATOM 9953 O O . TYR A 1 71 ? 13.005 0.976 -0.909 1.00 0.00 101 TYR A O 7
ATOM 9971 N N . ARG A 1 72 ? 14.620 -0.588 -0.833 1.00 0.00 102 ARG A N 7
ATOM 9972 C CA . ARG A 1 72 ? 14.301 -1.139 -2.144 1.00 0.00 102 ARG A CA 7
ATOM 9973 C C . ARG A 1 72 ? 13.195 -2.185 -2.040 1.00 0.00 102 ARG A C 7
ATOM 9974 O O . ARG A 1 72 ? 13.178 -2.994 -1.112 1.00 0.00 102 ARG A O 7
ATOM 9995 N N . ILE A 1 73 ? 12.274 -2.163 -2.996 1.00 0.00 103 ILE A N 7
ATOM 9996 C CA . ILE A 1 73 ? 11.165 -3.110 -3.012 1.00 0.00 103 ILE A CA 7
ATOM 9997 C C . ILE A 1 73 ? 11.610 -4.470 -3.540 1.00 0.00 103 ILE A C 7
ATOM 9998 O O . ILE A 1 73 ? 12.444 -4.554 -4.442 1.00 0.00 103 ILE A O 7
ATOM 10014 N N . ASP A 1 74 ? 11.049 -5.532 -2.972 1.00 0.00 104 ASP A N 7
ATOM 10015 C CA . ASP A 1 74 ? 11.389 -6.889 -3.384 1.00 0.00 104 ASP A CA 7
ATOM 10016 C C . ASP A 1 74 ? 10.352 -7.436 -4.362 1.00 0.00 104 ASP A C 7
ATOM 10017 O O . ASP A 1 74 ? 9.150 -7.253 -4.172 1.00 0.00 104 ASP A O 7
ATOM 10026 N N . ILE A 1 75 ? 10.827 -8.106 -5.407 1.00 0.00 105 ILE A N 7
ATOM 10027 C CA . ILE A 1 75 ? 9.940 -8.679 -6.412 1.00 0.00 105 ILE A CA 7
ATOM 10028 C C . ILE A 1 75 ? 10.444 -10.043 -6.879 1.00 0.00 105 ILE A C 7
ATOM 10029 O O . ILE A 1 75 ? 11.204 -10.136 -7.843 1.00 0.00 105 ILE A O 7
ATOM 10045 N N . PRO A 1 76 ? 10.027 -11.123 -6.197 1.00 0.00 106 PRO A N 7
ATOM 10046 C CA . PRO A 1 76 ? 10.440 -12.486 -6.547 1.00 0.00 106 PRO A CA 7
ATOM 10047 C C . PRO A 1 76 ? 9.841 -12.951 -7.870 1.00 0.00 106 PRO A C 7
ATOM 10048 O O . PRO A 1 76 ? 8.622 -12.977 -8.035 1.00 0.00 106 PRO A O 7
ATOM 10059 N N . LYS A 1 77 ? 10.707 -13.318 -8.809 1.00 0.00 107 LYS A N 7
ATOM 10060 C CA . LYS A 1 77 ? 10.262 -13.782 -10.119 1.00 0.00 107 LYS A CA 7
ATOM 10061 C C . LYS A 1 77 ? 9.455 -12.705 -10.833 1.00 0.00 107 LYS A C 7
ATOM 10062 O O . LYS A 1 77 ? 8.750 -13.042 -11.808 1.00 0.00 107 LYS A O 7
ATOM 10082 N N . ALA B 2 1 ? 8.453 5.951 7.578 1.00 0.00 43 ALA B N 7
ATOM 10083 C CA . ALA B 2 1 ? 8.249 6.882 6.438 1.00 0.00 43 ALA B CA 7
ATOM 10084 C C . ALA B 2 1 ? 7.007 7.745 6.652 1.00 0.00 43 ALA B C 7
ATOM 10085 O O . ALA B 2 1 ? 5.998 7.272 7.175 1.00 0.00 43 ALA B O 7
ATOM 10094 N N . PRO B 2 2 ? 7.063 9.028 6.251 1.00 0.00 44 PRO B N 7
ATOM 10095 C CA . PRO B 2 2 ? 5.935 9.952 6.405 1.00 0.00 44 PRO B CA 7
ATOM 10096 C C . PRO B 2 2 ? 4.805 9.658 5.422 1.00 0.00 44 PRO B C 7
ATOM 10097 O O . PRO B 2 2 ? 3.641 9.959 5.692 1.00 0.00 44 PRO B O 7
ATOM 10108 N N . GLN B 2 3 ? 5.154 9.064 4.285 1.00 0.00 45 GLN B N 7
ATOM 10109 C CA . GLN B 2 3 ? 4.167 8.727 3.268 1.00 0.00 45 GLN B CA 7
ATOM 10110 C C . GLN B 2 3 ? 3.369 7.499 3.682 1.00 0.00 45 GLN B C 7
ATOM 10111 O O . GLN B 2 3 ? 2.245 7.292 3.223 1.00 0.00 45 GLN B O 7
ATOM 10125 N N . LEU B 2 4 ? 3.954 6.690 4.554 1.00 0.00 46 LEU B N 7
ATOM 10126 C CA . LEU B 2 4 ? 3.291 5.487 5.035 1.00 0.00 46 LEU B CA 7
ATOM 10127 C C . LEU B 2 4 ? 2.238 5.843 6.075 1.00 0.00 46 LEU B C 7
ATOM 10128 O O . LEU B 2 4 ? 1.191 5.201 6.162 1.00 0.00 46 LEU B O 7
ATOM 10144 N N . ILE B 2 5 ? 2.518 6.882 6.855 1.00 0.00 47 ILE B N 7
ATOM 10145 C CA . ILE B 2 5 ? 1.592 7.336 7.882 1.00 0.00 47 ILE B CA 7
ATOM 10146 C C . ILE B 2 5 ? 0.396 8.033 7.247 1.00 0.00 47 ILE B C 7
ATOM 10147 O O . ILE B 2 5 ? -0.742 7.866 7.688 1.00 0.00 47 ILE B O 7
ATOM 10163 N N . MET B 2 6 ? 0.661 8.813 6.202 1.00 0.00 48 MET B N 7
ATOM 10164 C CA . MET B 2 6 ? -0.396 9.530 5.502 1.00 0.00 48 MET B CA 7
ATOM 10165 C C . MET B 2 6 ? -1.261 8.566 4.698 1.00 0.00 48 MET B C 7
ATOM 10166 O O . MET B 2 6 ? -2.452 8.803 4.493 1.00 0.00 48 MET B O 7
ATOM 10180 N N . LEU B 2 7 ? -0.653 7.473 4.253 1.00 0.00 49 LEU B N 7
ATOM 10181 C CA . LEU B 2 7 ? -1.364 6.464 3.478 1.00 0.00 49 LEU B CA 7
ATOM 10182 C C . LEU B 2 7 ? -2.387 5.746 4.350 1.00 0.00 49 LEU B C 7
ATOM 10183 O O . LEU B 2 7 ? -3.552 5.606 3.974 1.00 0.00 49 LEU B O 7
ATOM 10199 N N . ALA B 2 8 ? -1.946 5.296 5.520 1.00 0.00 50 ALA B N 7
ATOM 10200 C CA . ALA B 2 8 ? -2.822 4.598 6.450 1.00 0.00 50 ALA B CA 7
ATOM 10201 C C . ALA B 2 8 ? -3.924 5.522 6.955 1.00 0.00 50 ALA B C 7
ATOM 10202 O O . ALA B 2 8 ? -5.030 5.076 7.260 1.00 0.00 50 ALA B O 7
ATOM 10209 N N . ASN B 2 9 ? -3.617 6.814 7.038 1.00 0.00 51 ASN B N 7
ATOM 10210 C CA . ASN B 2 9 ? -4.584 7.799 7.503 1.00 0.00 51 ASN B CA 7
ATOM 10211 C C . ASN B 2 9 ? -5.785 7.854 6.566 1.00 0.00 51 ASN B C 7
ATOM 10212 O O . ASN B 2 9 ? -6.933 7.784 7.003 1.00 0.00 51 ASN B O 7
ATOM 10223 N N . VAL B 2 10 ? -5.509 7.973 5.271 1.00 0.00 52 VAL B N 7
ATOM 10224 C CA . VAL B 2 10 ? -6.564 8.029 4.268 1.00 0.00 52 VAL B CA 7
ATOM 10225 C C . VAL B 2 10 ? -7.325 6.709 4.207 1.00 0.00 52 VAL B C 7
ATOM 10226 O O . VAL B 2 10 ? -8.511 6.680 3.879 1.00 0.00 52 VAL B O 7
ATOM 10239 N N . ALA B 2 11 ? -6.637 5.619 4.533 1.00 0.00 53 ALA B N 7
ATOM 10240 C CA . ALA B 2 11 ? -7.249 4.303 4.525 1.00 0.00 53 ALA B CA 7
ATOM 10241 C C . ALA B 2 11 ? -8.108 4.116 5.765 1.00 0.00 53 ALA B C 7
ATOM 10242 O O . ALA B 2 11 ? -9.149 3.460 5.723 1.00 0.00 53 ALA B O 7
ATOM 10249 N N . LEU B 2 12 ? -7.664 4.707 6.869 1.00 0.00 54 LEU B N 7
ATOM 10250 C CA . LEU B 2 12 ? -8.386 4.622 8.124 1.00 0.00 54 LEU B CA 7
ATOM 10251 C C . LEU B 2 12 ? -9.440 5.722 8.222 1.00 0.00 54 LEU B C 7
ATOM 10252 O O . LEU B 2 12 ? -10.379 5.626 9.012 1.00 0.00 54 LEU B O 7
ATOM 10268 N N . THR B 2 13 ? -9.277 6.766 7.412 1.00 0.00 55 THR B N 7
ATOM 10269 C CA . THR B 2 13 ? -10.211 7.882 7.406 1.00 0.00 55 THR B CA 7
ATOM 10270 C C . THR B 2 13 ? -9.970 8.786 6.201 1.00 0.00 55 THR B C 7
ATOM 10271 O O . THR B 2 13 ? -9.265 9.790 6.296 1.00 0.00 55 THR B O 7
ATOM 10282 N N . GLY B 2 14 ? -10.562 8.422 5.068 1.00 0.00 56 GLY B N 7
ATOM 10283 C CA . GLY B 2 14 ? -10.402 9.209 3.860 1.00 0.00 56 GLY B CA 7
ATOM 10284 C C . GLY B 2 14 ? -11.605 10.087 3.577 1.00 0.00 56 GLY B C 7
ATOM 10285 O O . GLY B 2 14 ? -12.041 10.206 2.431 1.00 0.00 56 GLY B O 7
ATOM 10289 N N . GLU B 2 15 ? -12.144 10.704 4.624 1.00 0.00 57 GLU B N 7
ATOM 10290 C CA . GLU B 2 15 ? -13.304 11.576 4.485 1.00 0.00 57 GLU B CA 7
ATOM 10291 C C . GLU B 2 15 ? -13.007 12.731 3.534 1.00 0.00 57 GLU B C 7
ATOM 10292 O O . GLU B 2 15 ? -11.850 12.836 3.075 1.00 0.00 57 GLU B O 7
ATOM 10305 N N . PRO A 1 1 ? 4.676 12.455 2.568 1.00 0.00 31 PRO A N 8
ATOM 10306 C CA . PRO A 1 1 ? 3.311 12.184 2.043 1.00 0.00 31 PRO A CA 8
ATOM 10307 C C . PRO A 1 1 ? 3.111 12.785 0.653 1.00 0.00 31 PRO A C 8
ATOM 10308 O O . PRO A 1 1 ? 3.252 13.992 0.463 1.00 0.00 31 PRO A O 8
ATOM 10321 N N . VAL A 1 2 ? 2.780 11.934 -0.312 1.00 0.00 32 VAL A N 8
ATOM 10322 C CA . VAL A 1 2 ? 2.560 12.382 -1.681 1.00 0.00 32 VAL A CA 8
ATOM 10323 C C . VAL A 1 2 ? 1.423 13.395 -1.750 1.00 0.00 32 VAL A C 8
ATOM 10324 O O . VAL A 1 2 ? 1.655 14.604 -1.789 1.00 0.00 32 VAL A O 8
ATOM 10337 N N . HIS A 1 3 ? 0.198 12.895 -1.763 1.00 0.00 33 HIS A N 8
ATOM 10338 C CA . HIS A 1 3 ? -0.979 13.753 -1.825 1.00 0.00 33 HIS A CA 8
ATOM 10339 C C . HIS A 1 3 ? -2.252 12.960 -1.554 1.00 0.00 33 HIS A C 8
ATOM 10340 O O . HIS A 1 3 ? -2.356 11.788 -1.916 1.00 0.00 33 HIS A O 8
ATOM 10355 N N . VAL A 1 4 ? -3.222 13.611 -0.919 1.00 0.00 34 VAL A N 8
ATOM 10356 C CA . VAL A 1 4 ? -4.492 12.971 -0.604 1.00 0.00 34 VAL A CA 8
ATOM 10357 C C . VAL A 1 4 ? -5.165 12.456 -1.872 1.00 0.00 34 VAL A C 8
ATOM 10358 O O . VAL A 1 4 ? -5.753 11.376 -1.882 1.00 0.00 34 VAL A O 8
ATOM 10371 N N . GLU A 1 5 ? -5.063 13.237 -2.943 1.00 0.00 35 GLU A N 8
ATOM 10372 C CA . GLU A 1 5 ? -5.653 12.860 -4.221 1.00 0.00 35 GLU A CA 8
ATOM 10373 C C . GLU A 1 5 ? -4.956 11.628 -4.786 1.00 0.00 35 GLU A C 8
ATOM 10374 O O . GLU A 1 5 ? -5.597 10.748 -5.363 1.00 0.00 35 GLU A O 8
ATOM 10386 N N . ASP A 1 6 ? -3.640 11.570 -4.610 1.00 0.00 36 ASP A N 8
ATOM 10387 C CA . ASP A 1 6 ? -2.853 10.443 -5.096 1.00 0.00 36 ASP A CA 8
ATOM 10388 C C . ASP A 1 6 ? -3.129 9.198 -4.260 1.00 0.00 36 ASP A C 8
ATOM 10389 O O . ASP A 1 6 ? -3.224 8.090 -4.788 1.00 0.00 36 ASP A O 8
ATOM 10398 N N . ALA A 1 7 ? -3.260 9.390 -2.952 1.00 0.00 37 ALA A N 8
ATOM 10399 C CA . ALA A 1 7 ? -3.532 8.282 -2.045 1.00 0.00 37 ALA A CA 8
ATOM 10400 C C . ALA A 1 7 ? -4.955 7.765 -2.230 1.00 0.00 37 ALA A C 8
ATOM 10401 O O . ALA A 1 7 ? -5.196 6.557 -2.213 1.00 0.00 37 ALA A O 8
ATOM 10408 N N . LEU A 1 8 ? -5.895 8.689 -2.406 1.00 0.00 38 LEU A N 8
ATOM 10409 C CA . LEU A 1 8 ? -7.296 8.332 -2.595 1.00 0.00 38 LEU A CA 8
ATOM 10410 C C . LEU A 1 8 ? -7.494 7.556 -3.893 1.00 0.00 38 LEU A C 8
ATOM 10411 O O . LEU A 1 8 ? -8.076 6.471 -3.894 1.00 0.00 38 LEU A O 8
ATOM 10427 N N . THR A 1 9 ? -7.009 8.118 -4.997 1.00 0.00 39 THR A N 8
ATOM 10428 C CA . THR A 1 9 ? -7.138 7.474 -6.301 1.00 0.00 39 THR A CA 8
ATOM 10429 C C . THR A 1 9 ? -6.571 6.059 -6.270 1.00 0.00 39 THR A C 8
ATOM 10430 O O . THR A 1 9 ? -7.158 5.131 -6.828 1.00 0.00 39 THR A O 8
ATOM 10441 N N . TYR A 1 10 ? -5.422 5.904 -5.618 1.00 0.00 40 TYR A N 8
ATOM 10442 C CA . TYR A 1 10 ? -4.774 4.603 -5.520 1.00 0.00 40 TYR A CA 8
ATOM 10443 C C . TYR A 1 10 ? -5.729 3.566 -4.935 1.00 0.00 40 TYR A C 8
ATOM 10444 O O . TYR A 1 10 ? -5.967 2.517 -5.533 1.00 0.00 40 TYR A O 8
ATOM 10462 N N . LEU A 1 11 ? -6.274 3.869 -3.761 1.00 0.00 41 LEU A N 8
ATOM 10463 C CA . LEU A 1 11 ? -7.203 2.965 -3.096 1.00 0.00 41 LEU A CA 8
ATOM 10464 C C . LEU A 1 11 ? -8.470 2.776 -3.926 1.00 0.00 41 LEU A C 8
ATOM 10465 O O . LEU A 1 11 ? -9.102 1.722 -3.880 1.00 0.00 41 LEU A O 8
ATOM 10481 N N . ASP A 1 12 ? -8.835 3.806 -4.682 1.00 0.00 42 ASP A N 8
ATOM 10482 C CA . ASP A 1 12 ? -10.027 3.753 -5.521 1.00 0.00 42 ASP A CA 8
ATOM 10483 C C . ASP A 1 12 ? -9.875 2.715 -6.623 1.00 0.00 42 ASP A C 8
ATOM 10484 O O . ASP A 1 12 ? -10.809 1.974 -6.931 1.00 0.00 42 ASP A O 8
ATOM 10493 N N . GLN A 1 13 ? -8.689 2.667 -7.207 1.00 0.00 43 GLN A N 8
ATOM 10494 C CA . GLN A 1 13 ? -8.400 1.720 -8.278 1.00 0.00 43 GLN A CA 8
ATOM 10495 C C . GLN A 1 13 ? -8.154 0.325 -7.717 1.00 0.00 43 GLN A C 8
ATOM 10496 O O . GLN A 1 13 ? -8.387 -0.678 -8.391 1.00 0.00 43 GLN A O 8
ATOM 10510 N N . VAL A 1 14 ? -7.689 0.271 -6.476 1.00 0.00 44 VAL A N 8
ATOM 10511 C CA . VAL A 1 14 ? -7.418 -0.999 -5.814 1.00 0.00 44 VAL A CA 8
ATOM 10512 C C . VAL A 1 14 ? -8.707 -1.620 -5.289 1.00 0.00 44 VAL A C 8
ATOM 10513 O O . VAL A 1 14 ? -8.840 -2.842 -5.225 1.00 0.00 44 VAL A O 8
ATOM 10526 N N . LYS A 1 15 ? -9.658 -0.767 -4.917 1.00 0.00 45 LYS A N 8
ATOM 10527 C CA . LYS A 1 15 ? -10.941 -1.228 -4.401 1.00 0.00 45 LYS A CA 8
ATOM 10528 C C . LYS A 1 15 ? -11.786 -1.829 -5.518 1.00 0.00 45 LYS A C 8
ATOM 10529 O O . LYS A 1 15 ? -12.318 -2.931 -5.385 1.00 0.00 45 LYS A O 8
ATOM 10548 N N . ILE A 1 16 ? -11.906 -1.095 -6.621 1.00 0.00 46 ILE A N 8
ATOM 10549 C CA . ILE A 1 16 ? -12.685 -1.556 -7.762 1.00 0.00 46 ILE A CA 8
ATOM 10550 C C . ILE A 1 16 ? -12.069 -2.809 -8.375 1.00 0.00 46 ILE A C 8
ATOM 10551 O O . ILE A 1 16 ? -12.778 -3.746 -8.741 1.00 0.00 46 ILE A O 8
ATOM 10567 N N . ARG A 1 17 ? -10.744 -2.818 -8.482 1.00 0.00 47 ARG A N 8
ATOM 10568 C CA . ARG A 1 17 ? -10.030 -3.957 -9.050 1.00 0.00 47 ARG A CA 8
ATOM 10569 C C . ARG A 1 17 ? -10.299 -5.224 -8.243 1.00 0.00 47 ARG A C 8
ATOM 10570 O O . ARG A 1 17 ? -10.302 -6.329 -8.785 1.00 0.00 47 ARG A O 8
ATOM 10591 N N . PHE A 1 18 ? -10.523 -5.056 -6.943 1.00 0.00 48 PHE A N 8
ATOM 10592 C CA . PHE A 1 18 ? -10.792 -6.187 -6.061 1.00 0.00 48 PHE A CA 8
ATOM 10593 C C . PHE A 1 18 ? -12.164 -6.054 -5.408 1.00 0.00 48 PHE A C 8
ATOM 10594 O O . PHE A 1 18 ? -12.331 -6.355 -4.226 1.00 0.00 48 PHE A O 8
ATOM 10611 N N . GLY A 1 19 ? -13.142 -5.602 -6.184 1.00 0.00 49 GLY A N 8
ATOM 10612 C CA . GLY A 1 19 ? -14.487 -5.437 -5.664 1.00 0.00 49 GLY A CA 8
ATOM 10613 C C . GLY A 1 19 ? -15.158 -6.763 -5.367 1.00 0.00 49 GLY A C 8
ATOM 10614 O O . GLY A 1 19 ? -15.881 -6.893 -4.379 1.00 0.00 49 GLY A O 8
ATOM 10618 N N . SER A 1 20 ? -14.919 -7.750 -6.224 1.00 0.00 50 SER A N 8
ATOM 10619 C CA . SER A 1 20 ? -15.507 -9.074 -6.049 1.00 0.00 50 SER A CA 8
ATOM 10620 C C . SER A 1 20 ? -14.712 -9.903 -5.042 1.00 0.00 50 SER A C 8
ATOM 10621 O O . SER A 1 20 ? -15.211 -10.895 -4.512 1.00 0.00 50 SER A O 8
ATOM 10629 N N . ASP A 1 21 ? -13.475 -9.491 -4.781 1.00 0.00 51 ASP A N 8
ATOM 10630 C CA . ASP A 1 21 ? -12.618 -10.192 -3.842 1.00 0.00 51 ASP A CA 8
ATOM 10631 C C . ASP A 1 21 ? -12.082 -9.241 -2.775 1.00 0.00 51 ASP A C 8
ATOM 10632 O O . ASP A 1 21 ? -11.020 -8.641 -2.944 1.00 0.00 51 ASP A O 8
ATOM 10641 N N . PRO A 1 22 ? -12.812 -9.090 -1.655 1.00 0.00 52 PRO A N 8
ATOM 10642 C CA . PRO A 1 22 ? -12.402 -8.207 -0.558 1.00 0.00 52 PRO A CA 8
ATOM 10643 C C . PRO A 1 22 ? -11.191 -8.739 0.203 1.00 0.00 52 PRO A C 8
ATOM 10644 O O . PRO A 1 22 ? -10.624 -8.042 1.045 1.00 0.00 52 PRO A O 8
ATOM 10655 N N . ALA A 1 23 ? -10.798 -9.975 -0.093 1.00 0.00 53 ALA A N 8
ATOM 10656 C CA . ALA A 1 23 ? -9.654 -10.593 0.568 1.00 0.00 53 ALA A CA 8
ATOM 10657 C C . ALA A 1 23 ? -8.407 -9.724 0.442 1.00 0.00 53 ALA A C 8
ATOM 10658 O O . ALA A 1 23 ? -7.622 -9.607 1.383 1.00 0.00 53 ALA A O 8
ATOM 10665 N N . THR A 1 24 ? -8.231 -9.114 -0.726 1.00 0.00 54 THR A N 8
ATOM 10666 C CA . THR A 1 24 ? -7.081 -8.254 -0.974 1.00 0.00 54 THR A CA 8
ATOM 10667 C C . THR A 1 24 ? -7.248 -6.909 -0.275 1.00 0.00 54 THR A C 8
ATOM 10668 O O . THR A 1 24 ? -6.308 -6.389 0.326 1.00 0.00 54 THR A O 8
ATOM 10679 N N . TYR A 1 25 ? -8.451 -6.351 -0.358 1.00 0.00 55 TYR A N 8
ATOM 10680 C CA . TYR A 1 25 ? -8.742 -5.067 0.268 1.00 0.00 55 TYR A CA 8
ATOM 10681 C C . TYR A 1 25 ? -8.552 -5.143 1.779 1.00 0.00 55 TYR A C 8
ATOM 10682 O O . TYR A 1 25 ? -7.894 -4.292 2.376 1.00 0.00 55 TYR A O 8
ATOM 10700 N N . ASN A 1 26 ? -9.134 -6.170 2.391 1.00 0.00 56 ASN A N 8
ATOM 10701 C CA . ASN A 1 26 ? -9.029 -6.360 3.832 1.00 0.00 56 ASN A CA 8
ATOM 10702 C C . ASN A 1 26 ? -7.575 -6.551 4.251 1.00 0.00 56 ASN A C 8
ATOM 10703 O O . ASN A 1 26 ? -7.125 -5.982 5.247 1.00 0.00 56 ASN A O 8
ATOM 10714 N N . GLY A 1 27 ? -6.844 -7.354 3.486 1.00 0.00 57 GLY A N 8
ATOM 10715 C CA . GLY A 1 27 ? -5.448 -7.606 3.794 1.00 0.00 57 GLY A CA 8
ATOM 10716 C C . GLY A 1 27 ? -4.614 -6.340 3.770 1.00 0.00 57 GLY A C 8
ATOM 10717 O O . GLY A 1 27 ? -3.854 -6.073 4.702 1.00 0.00 57 GLY A O 8
ATOM 10721 N N . PHE A 1 28 ? -4.755 -5.560 2.705 1.00 0.00 58 PHE A N 8
ATOM 10722 C CA . PHE A 1 28 ? -4.008 -4.315 2.564 1.00 0.00 58 PHE A CA 8
ATOM 10723 C C . PHE A 1 28 ? -4.348 -3.348 3.693 1.00 0.00 58 PHE A C 8
ATOM 10724 O O . PHE A 1 28 ? -3.490 -2.604 4.166 1.00 0.00 58 PHE A O 8
ATOM 10741 N N . LEU A 1 29 ? -5.606 -3.366 4.120 1.00 0.00 59 LEU A N 8
ATOM 10742 C CA . LEU A 1 29 ? -6.063 -2.490 5.193 1.00 0.00 59 LEU A CA 8
ATOM 10743 C C . LEU A 1 29 ? -5.373 -2.837 6.509 1.00 0.00 59 LEU A C 8
ATOM 10744 O O . LEU A 1 29 ? -4.895 -1.956 7.223 1.00 0.00 59 LEU A O 8
ATOM 10760 N N . GLU A 1 30 ? -5.325 -4.128 6.824 1.00 0.00 60 GLU A N 8
ATOM 10761 C CA . GLU A 1 30 ? -4.693 -4.591 8.054 1.00 0.00 60 GLU A CA 8
ATOM 10762 C C . GLU A 1 30 ? -3.224 -4.182 8.097 1.00 0.00 60 GLU A C 8
ATOM 10763 O O . GLU A 1 30 ? -2.694 -3.848 9.157 1.00 0.00 60 GLU A O 8
ATOM 10775 N N . ILE A 1 31 ? -2.575 -4.209 6.938 1.00 0.00 61 ILE A N 8
ATOM 10776 C CA . ILE A 1 31 ? -1.167 -3.838 6.843 1.00 0.00 61 ILE A CA 8
ATOM 10777 C C . ILE A 1 31 ? -0.982 -2.343 7.077 1.00 0.00 61 ILE A C 8
ATOM 10778 O O . ILE A 1 31 ? 0.037 -1.910 7.616 1.00 0.00 61 ILE A O 8
ATOM 10794 N N . MET A 1 32 ? -1.974 -1.559 6.668 1.00 0.00 62 MET A N 8
ATOM 10795 C CA . MET A 1 32 ? -1.922 -0.111 6.832 1.00 0.00 62 MET A CA 8
ATOM 10796 C C . MET A 1 32 ? -2.183 0.282 8.282 1.00 0.00 62 MET A C 8
ATOM 10797 O O . MET A 1 32 ? -1.486 1.128 8.842 1.00 0.00 62 MET A O 8
ATOM 10811 N N . LYS A 1 33 ? -3.190 -0.340 8.886 1.00 0.00 63 LYS A N 8
ATOM 10812 C CA . LYS A 1 33 ? -3.542 -0.055 10.273 1.00 0.00 63 LYS A CA 8
ATOM 10813 C C . LYS A 1 33 ? -2.461 -0.568 11.219 1.00 0.00 63 LYS A C 8
ATOM 10814 O O . LYS A 1 33 ? -2.201 0.030 12.263 1.00 0.00 63 LYS A O 8
ATOM 10833 N N . GLU A 1 34 ? -1.833 -1.679 10.845 1.00 0.00 64 GLU A N 8
ATOM 10834 C CA . GLU A 1 34 ? -0.779 -2.271 11.659 1.00 0.00 64 GLU A CA 8
ATOM 10835 C C . GLU A 1 34 ? 0.458 -1.380 11.675 1.00 0.00 64 GLU A C 8
ATOM 10836 O O . GLU A 1 34 ? 1.092 -1.199 12.714 1.00 0.00 64 GLU A O 8
ATOM 10848 N N . PHE A 1 35 ? 0.793 -0.822 10.516 1.00 0.00 65 PHE A N 8
ATOM 10849 C CA . PHE A 1 35 ? 1.954 0.053 10.397 1.00 0.00 65 PHE A CA 8
ATOM 10850 C C . PHE A 1 35 ? 1.792 1.290 11.275 1.00 0.00 65 PHE A C 8
ATOM 10851 O O . PHE A 1 35 ? 2.714 1.679 11.992 1.00 0.00 65 PHE A O 8
ATOM 10868 N N . LYS A 1 36 ? 0.614 1.903 11.216 1.00 0.00 66 LYS A N 8
ATOM 10869 C CA . LYS A 1 36 ? 0.332 3.095 12.009 1.00 0.00 66 LYS A CA 8
ATOM 10870 C C . LYS A 1 36 ? 0.502 2.808 13.497 1.00 0.00 66 LYS A C 8
ATOM 10871 O O . LYS A 1 36 ? 1.018 3.639 14.244 1.00 0.00 66 LYS A O 8
ATOM 10890 N N . SER A 1 37 ? 0.070 1.624 13.918 1.00 0.00 67 SER A N 8
ATOM 10891 C CA . SER A 1 37 ? 0.179 1.222 15.314 1.00 0.00 67 SER A CA 8
ATOM 10892 C C . SER A 1 37 ? 1.641 1.107 15.741 1.00 0.00 67 SER A C 8
ATOM 10893 O O . SER A 1 37 ? 1.946 1.065 16.933 1.00 0.00 67 SER A O 8
ATOM 10901 N N . GLN A 1 38 ? 2.543 1.055 14.761 1.00 0.00 68 GLN A N 8
ATOM 10902 C CA . GLN A 1 38 ? 3.972 0.942 15.035 1.00 0.00 68 GLN A CA 8
ATOM 10903 C C . GLN A 1 38 ? 4.327 -0.465 15.503 1.00 0.00 68 GLN A C 8
ATOM 10904 O O . GLN A 1 38 ? 5.126 -0.644 16.422 1.00 0.00 68 GLN A O 8
ATOM 10918 N N . SER A 1 39 ? 3.725 -1.464 14.864 1.00 0.00 69 SER A N 8
ATOM 10919 C CA . SER A 1 39 ? 3.974 -2.857 15.212 1.00 0.00 69 SER A CA 8
ATOM 10920 C C . SER A 1 39 ? 4.881 -3.520 14.179 1.00 0.00 69 SER A C 8
ATOM 10921 O O . SER A 1 39 ? 5.794 -4.268 14.529 1.00 0.00 69 SER A O 8
ATOM 10929 N N . ILE A 1 40 ? 4.621 -3.240 12.906 1.00 0.00 70 ILE A N 8
ATOM 10930 C CA . ILE A 1 40 ? 5.414 -3.809 11.822 1.00 0.00 70 ILE A CA 8
ATOM 10931 C C . ILE A 1 40 ? 6.456 -2.813 11.323 1.00 0.00 70 ILE A C 8
ATOM 10932 O O . ILE A 1 40 ? 6.232 -1.602 11.342 1.00 0.00 70 ILE A O 8
ATOM 10948 N N . ASP A 1 41 ? 7.595 -3.330 10.875 1.00 0.00 71 ASP A N 8
ATOM 10949 C CA . ASP A 1 41 ? 8.672 -2.487 10.370 1.00 0.00 71 ASP A CA 8
ATOM 10950 C C . ASP A 1 41 ? 8.444 -2.133 8.903 1.00 0.00 71 ASP A C 8
ATOM 10951 O O . ASP A 1 41 ? 7.546 -2.673 8.256 1.00 0.00 71 ASP A O 8
ATOM 10960 N N . THR A 1 42 ? 9.263 -1.224 8.385 1.00 0.00 72 THR A N 8
ATOM 10961 C CA . THR A 1 42 ? 9.151 -0.798 6.994 1.00 0.00 72 THR A CA 8
ATOM 10962 C C . THR A 1 42 ? 9.333 -1.981 6.045 1.00 0.00 72 THR A C 8
ATOM 10963 O O . THR A 1 42 ? 8.493 -2.228 5.181 1.00 0.00 72 THR A O 8
ATOM 10974 N N . PRO A 1 43 ? 10.439 -2.734 6.196 1.00 0.00 73 PRO A N 8
ATOM 10975 C CA . PRO A 1 43 ? 10.723 -3.896 5.347 1.00 0.00 73 PRO A CA 8
ATOM 10976 C C . PRO A 1 43 ? 9.539 -4.852 5.259 1.00 0.00 73 PRO A C 8
ATOM 10977 O O . PRO A 1 43 ? 9.267 -5.424 4.203 1.00 0.00 73 PRO A O 8
ATOM 10988 N N . GLY A 1 44 ? 8.837 -5.021 6.374 1.00 0.00 74 GLY A N 8
ATOM 10989 C CA . GLY A 1 44 ? 7.691 -5.908 6.402 1.00 0.00 74 GLY A CA 8
ATOM 10990 C C . GLY A 1 44 ? 6.527 -5.376 5.589 1.00 0.00 74 GLY A C 8
ATOM 10991 O O . GLY A 1 44 ? 5.811 -6.140 4.943 1.00 0.00 74 GLY A O 8
ATOM 10995 N N . VAL A 1 45 ? 6.339 -4.060 5.621 1.00 0.00 75 VAL A N 8
ATOM 10996 C CA . VAL A 1 45 ? 5.255 -3.426 4.881 1.00 0.00 75 VAL A CA 8
ATOM 10997 C C . VAL A 1 45 ? 5.414 -3.646 3.381 1.00 0.00 75 VAL A C 8
ATOM 10998 O O . VAL A 1 45 ? 4.474 -4.060 2.701 1.00 0.00 75 VAL A O 8
ATOM 11011 N N . ILE A 1 46 ? 6.608 -3.367 2.870 1.00 0.00 76 ILE A N 8
ATOM 11012 C CA . ILE A 1 46 ? 6.890 -3.535 1.449 1.00 0.00 76 ILE A CA 8
ATOM 11013 C C . ILE A 1 46 ? 6.694 -4.986 1.022 1.00 0.00 76 ILE A C 8
ATOM 11014 O O . ILE A 1 46 ? 6.110 -5.261 -0.025 1.00 0.00 76 ILE A O 8
ATOM 11030 N N . ARG A 1 47 ? 7.186 -5.910 1.841 1.00 0.00 77 ARG A N 8
ATOM 11031 C CA . ARG A 1 47 ? 7.063 -7.333 1.548 1.00 0.00 77 ARG A CA 8
ATOM 11032 C C . ARG A 1 47 ? 5.597 -7.745 1.464 1.00 0.00 77 ARG A C 8
ATOM 11033 O O . ARG A 1 47 ? 5.197 -8.472 0.555 1.00 0.00 77 ARG A O 8
ATOM 11054 N N . ARG A 1 48 ? 4.801 -7.273 2.418 1.00 0.00 78 ARG A N 8
ATOM 11055 C CA . ARG A 1 48 ? 3.378 -7.591 2.451 1.00 0.00 78 ARG A CA 8
ATOM 11056 C C . ARG A 1 48 ? 2.685 -7.115 1.179 1.00 0.00 78 ARG A C 8
ATOM 11057 O O . ARG A 1 48 ? 1.974 -7.877 0.523 1.00 0.00 78 ARG A O 8
ATOM 11078 N N . VAL A 1 49 ? 2.899 -5.849 0.833 1.00 0.00 79 VAL A N 8
ATOM 11079 C CA . VAL A 1 49 ? 2.297 -5.274 -0.363 1.00 0.00 79 VAL A CA 8
ATOM 11080 C C . VAL A 1 49 ? 2.783 -5.991 -1.618 1.00 0.00 79 VAL A C 8
ATOM 11081 O O . VAL A 1 49 ? 1.999 -6.285 -2.521 1.00 0.00 79 VAL A O 8
ATOM 11094 N N . SER A 1 50 ? 4.082 -6.270 -1.669 1.00 0.00 80 SER A N 8
ATOM 11095 C CA . SER A 1 50 ? 4.671 -6.953 -2.814 1.00 0.00 80 SER A CA 8
ATOM 11096 C C . SER A 1 50 ? 4.076 -8.347 -2.989 1.00 0.00 80 SER A C 8
ATOM 11097 O O . SER A 1 50 ? 4.096 -8.909 -4.083 1.00 0.00 80 SER A O 8
ATOM 11105 N N . GLN A 1 51 ? 3.544 -8.897 -1.904 1.00 0.00 81 GLN A N 8
ATOM 11106 C CA . GLN A 1 51 ? 2.940 -10.224 -1.936 1.00 0.00 81 GLN A CA 8
ATOM 11107 C C . GLN A 1 51 ? 1.497 -10.152 -2.425 1.00 0.00 81 GLN A C 8
ATOM 11108 O O . GLN A 1 51 ? 1.078 -10.936 -3.276 1.00 0.00 81 GLN A O 8
ATOM 11122 N N . LEU A 1 52 ? 0.741 -9.203 -1.881 1.00 0.00 82 LEU A N 8
ATOM 11123 C CA . LEU A 1 52 ? -0.656 -9.027 -2.261 1.00 0.00 82 LEU A CA 8
ATOM 11124 C C . LEU A 1 52 ? -0.777 -8.708 -3.749 1.00 0.00 82 LEU A C 8
ATOM 11125 O O . LEU A 1 52 ? -1.729 -9.125 -4.409 1.00 0.00 82 LEU A O 8
ATOM 11141 N N . PHE A 1 53 ? 0.195 -7.966 -4.270 1.00 0.00 83 PHE A N 8
ATOM 11142 C CA . PHE A 1 53 ? 0.200 -7.589 -5.679 1.00 0.00 83 PHE A CA 8
ATOM 11143 C C . PHE A 1 53 ? 1.260 -8.375 -6.447 1.00 0.00 83 PHE A C 8
ATOM 11144 O O . PHE A 1 53 ? 2.107 -7.796 -7.129 1.00 0.00 83 PHE A O 8
ATOM 11161 N N . HIS A 1 54 ? 1.209 -9.698 -6.330 1.00 0.00 84 HIS A N 8
ATOM 11162 C CA . HIS A 1 54 ? 2.165 -10.564 -7.011 1.00 0.00 84 HIS A CA 8
ATOM 11163 C C . HIS A 1 54 ? 2.063 -10.412 -8.526 1.00 0.00 84 HIS A C 8
ATOM 11164 O O . HIS A 1 54 ? 3.043 -10.083 -9.194 1.00 0.00 84 HIS A O 8
ATOM 11179 N N . GLU A 1 55 ? 0.871 -10.655 -9.063 1.00 0.00 85 GLU A N 8
ATOM 11180 C CA . GLU A 1 55 ? 0.644 -10.548 -10.500 1.00 0.00 85 GLU A CA 8
ATOM 11181 C C . GLU A 1 55 ? -0.033 -9.225 -10.852 1.00 0.00 85 GLU A C 8
ATOM 11182 O O . GLU A 1 55 ? -0.739 -9.128 -11.856 1.00 0.00 85 GLU A O 8
ATOM 11194 N N . HIS A 1 56 ? 0.187 -8.210 -10.022 1.00 0.00 86 HIS A N 8
ATOM 11195 C CA . HIS A 1 56 ? -0.404 -6.896 -10.249 1.00 0.00 86 HIS A CA 8
ATOM 11196 C C . HIS A 1 56 ? 0.671 -5.810 -10.245 1.00 0.00 86 HIS A C 8
ATOM 11197 O O . HIS A 1 56 ? 0.981 -5.239 -9.200 1.00 0.00 86 HIS A O 8
ATOM 11212 N N . PRO A 1 57 ? 1.260 -5.512 -11.418 1.00 0.00 87 PRO A N 8
ATOM 11213 C CA . PRO A 1 57 ? 2.308 -4.492 -11.540 1.00 0.00 87 PRO A CA 8
ATOM 11214 C C . PRO A 1 57 ? 1.799 -3.088 -11.227 1.00 0.00 87 PRO A C 8
ATOM 11215 O O . PRO A 1 57 ? 2.388 -2.370 -10.421 1.00 0.00 87 PRO A O 8
ATOM 11226 N N . ASP A 1 58 ? 0.700 -2.702 -11.869 1.00 0.00 88 ASP A N 8
ATOM 11227 C CA . ASP A 1 58 ? 0.112 -1.381 -11.661 1.00 0.00 88 ASP A CA 8
ATOM 11228 C C . ASP A 1 58 ? -0.131 -1.103 -10.177 1.00 0.00 88 ASP A C 8
ATOM 11229 O O . ASP A 1 58 ? -0.229 0.051 -9.762 1.00 0.00 88 ASP A O 8
ATOM 11238 N N . LEU A 1 59 ? -0.225 -2.165 -9.381 1.00 0.00 89 LEU A N 8
ATOM 11239 C CA . LEU A 1 59 ? -0.451 -2.027 -7.949 1.00 0.00 89 LEU A CA 8
ATOM 11240 C C . LEU A 1 59 ? 0.869 -1.818 -7.220 1.00 0.00 89 LEU A C 8
ATOM 11241 O O . LEU A 1 59 ? 1.064 -0.807 -6.546 1.00 0.00 89 LEU A O 8
ATOM 11257 N N . ILE A 1 60 ? 1.780 -2.774 -7.373 1.00 0.00 90 ILE A N 8
ATOM 11258 C CA . ILE A 1 60 ? 3.087 -2.684 -6.740 1.00 0.00 90 ILE A CA 8
ATOM 11259 C C . ILE A 1 60 ? 3.817 -1.427 -7.204 1.00 0.00 90 ILE A C 8
ATOM 11260 O O . ILE A 1 60 ? 4.643 -0.871 -6.480 1.00 0.00 90 ILE A O 8
ATOM 11276 N N . VAL A 1 61 ? 3.496 -0.978 -8.416 1.00 0.00 91 VAL A N 8
ATOM 11277 C CA . VAL A 1 61 ? 4.114 0.220 -8.970 1.00 0.00 91 VAL A CA 8
ATOM 11278 C C . VAL A 1 61 ? 3.518 1.472 -8.334 1.00 0.00 91 VAL A C 8
ATOM 11279 O O . VAL A 1 61 ? 4.244 2.360 -7.887 1.00 0.00 91 VAL A O 8
ATOM 11292 N N . GLY A 1 62 ? 2.190 1.532 -8.291 1.00 0.00 92 GLY A N 8
ATOM 11293 C CA . GLY A 1 62 ? 1.521 2.676 -7.700 1.00 0.00 92 GLY A CA 8
ATOM 11294 C C . GLY A 1 62 ? 1.911 2.879 -6.251 1.00 0.00 92 GLY A C 8
ATOM 11295 O O . GLY A 1 62 ? 2.082 4.011 -5.799 1.00 0.00 92 GLY A O 8
ATOM 11299 N N . PHE A 1 63 ? 2.056 1.777 -5.521 1.00 0.00 93 PHE A N 8
ATOM 11300 C CA . PHE A 1 63 ? 2.431 1.833 -4.116 1.00 0.00 93 PHE A CA 8
ATOM 11301 C C . PHE A 1 63 ? 3.894 2.226 -3.962 1.00 0.00 93 PHE A C 8
ATOM 11302 O O . PHE A 1 63 ? 4.273 2.899 -3.004 1.00 0.00 93 PHE A O 8
ATOM 11319 N N . ASN A 1 64 ? 4.706 1.798 -4.916 1.00 0.00 94 ASN A N 8
ATOM 11320 C CA . ASN A 1 64 ? 6.133 2.099 -4.901 1.00 0.00 94 ASN A CA 8
ATOM 11321 C C . ASN A 1 64 ? 6.370 3.602 -4.992 1.00 0.00 94 ASN A C 8
ATOM 11322 O O . ASN A 1 64 ? 7.313 4.129 -4.403 1.00 0.00 94 ASN A O 8
ATOM 11333 N N . ALA A 1 65 ? 5.507 4.288 -5.735 1.00 0.00 95 ALA A N 8
ATOM 11334 C CA . ALA A 1 65 ? 5.620 5.732 -5.904 1.00 0.00 95 ALA A CA 8
ATOM 11335 C C . ALA A 1 65 ? 5.575 6.452 -4.558 1.00 0.00 95 ALA A C 8
ATOM 11336 O O . ALA A 1 65 ? 6.053 7.580 -4.433 1.00 0.00 95 ALA A O 8
ATOM 11343 N N . PHE A 1 66 ? 5.002 5.795 -3.554 1.00 0.00 96 PHE A N 8
ATOM 11344 C CA . PHE A 1 66 ? 4.900 6.377 -2.220 1.00 0.00 96 PHE A CA 8
ATOM 11345 C C . PHE A 1 66 ? 5.988 5.827 -1.304 1.00 0.00 96 PHE A C 8
ATOM 11346 O O . PHE A 1 66 ? 5.797 5.720 -0.092 1.00 0.00 96 PHE A O 8
ATOM 11363 N N . LEU A 1 67 ? 7.130 5.482 -1.890 1.00 0.00 97 LEU A N 8
ATOM 11364 C CA . LEU A 1 67 ? 8.249 4.944 -1.124 1.00 0.00 97 LEU A CA 8
ATOM 11365 C C . LEU A 1 67 ? 9.547 5.676 -1.466 1.00 0.00 97 LEU A C 8
ATOM 11366 O O . LEU A 1 67 ? 9.920 5.775 -2.635 1.00 0.00 97 LEU A O 8
ATOM 11382 N N . PRO A 1 68 ? 10.257 6.200 -0.450 1.00 0.00 98 PRO A N 8
ATOM 11383 C CA . PRO A 1 68 ? 11.517 6.922 -0.659 1.00 0.00 98 PRO A CA 8
ATOM 11384 C C . PRO A 1 68 ? 12.522 6.111 -1.471 1.00 0.00 98 PRO A C 8
ATOM 11385 O O . PRO A 1 68 ? 12.264 4.962 -1.827 1.00 0.00 98 PRO A O 8
ATOM 11396 N N . LEU A 1 69 ? 13.668 6.718 -1.759 1.00 0.00 99 LEU A N 8
ATOM 11397 C CA . LEU A 1 69 ? 14.713 6.052 -2.527 1.00 0.00 99 LEU A CA 8
ATOM 11398 C C . LEU A 1 69 ? 15.579 5.174 -1.629 1.00 0.00 99 LEU A C 8
ATOM 11399 O O . LEU A 1 69 ? 16.129 4.167 -2.074 1.00 0.00 99 LEU A O 8
ATOM 11415 N N . GLY A 1 70 ? 15.695 5.562 -0.363 1.00 0.00 100 GLY A N 8
ATOM 11416 C CA . GLY A 1 70 ? 16.495 4.798 0.577 1.00 0.00 100 GLY A CA 8
ATOM 11417 C C . GLY A 1 70 ? 16.034 3.358 0.699 1.00 0.00 100 GLY A C 8
ATOM 11418 O O . GLY A 1 70 ? 16.823 2.471 1.021 1.00 0.00 100 GLY A O 8
ATOM 11422 N N . TYR A 1 71 ? 14.750 3.126 0.441 1.00 0.00 101 TYR A N 8
ATOM 11423 C CA . TYR A 1 71 ? 14.186 1.784 0.524 1.00 0.00 101 TYR A CA 8
ATOM 11424 C C . TYR A 1 71 ? 13.478 1.410 -0.773 1.00 0.00 101 TYR A C 8
ATOM 11425 O O . TYR A 1 71 ? 12.312 1.751 -0.977 1.00 0.00 101 TYR A O 8
ATOM 11443 N N . ARG A 1 72 ? 14.189 0.707 -1.648 1.00 0.00 102 ARG A N 8
ATOM 11444 C CA . ARG A 1 72 ? 13.629 0.286 -2.927 1.00 0.00 102 ARG A CA 8
ATOM 11445 C C . ARG A 1 72 ? 12.665 -0.881 -2.741 1.00 0.00 102 ARG A C 8
ATOM 11446 O O . ARG A 1 72 ? 12.922 -1.793 -1.955 1.00 0.00 102 ARG A O 8
ATOM 11467 N N . ILE A 1 73 ? 11.553 -0.845 -3.467 1.00 0.00 103 ILE A N 8
ATOM 11468 C CA . ILE A 1 73 ? 10.550 -1.899 -3.382 1.00 0.00 103 ILE A CA 8
ATOM 11469 C C . ILE A 1 73 ? 11.104 -3.226 -3.892 1.00 0.00 103 ILE A C 8
ATOM 11470 O O . ILE A 1 73 ? 11.648 -3.300 -4.994 1.00 0.00 103 ILE A O 8
ATOM 11486 N N . ASP A 1 74 ? 10.960 -4.271 -3.084 1.00 0.00 104 ASP A N 8
ATOM 11487 C CA . ASP A 1 74 ? 11.447 -5.595 -3.454 1.00 0.00 104 ASP A CA 8
ATOM 11488 C C . ASP A 1 74 ? 10.439 -6.315 -4.344 1.00 0.00 104 ASP A C 8
ATOM 11489 O O . ASP A 1 74 ? 9.325 -6.620 -3.917 1.00 0.00 104 ASP A O 8
ATOM 11498 N N . ILE A 1 75 ? 10.836 -6.583 -5.583 1.00 0.00 105 ILE A N 8
ATOM 11499 C CA . ILE A 1 75 ? 9.966 -7.267 -6.533 1.00 0.00 105 ILE A CA 8
ATOM 11500 C C . ILE A 1 75 ? 10.350 -8.738 -6.669 1.00 0.00 105 ILE A C 8
ATOM 11501 O O . ILE A 1 75 ? 11.526 -9.091 -6.591 1.00 0.00 105 ILE A O 8
ATOM 11517 N N . PRO A 1 76 ? 9.357 -9.622 -6.876 1.00 0.00 106 PRO A N 8
ATOM 11518 C CA . PRO A 1 76 ? 9.601 -11.061 -7.025 1.00 0.00 106 PRO A CA 8
ATOM 11519 C C . PRO A 1 76 ? 10.637 -11.364 -8.101 1.00 0.00 106 PRO A C 8
ATOM 11520 O O . PRO A 1 76 ? 10.752 -10.636 -9.087 1.00 0.00 106 PRO A O 8
ATOM 11531 N N . LYS A 1 77 ? 11.389 -12.443 -7.905 1.00 0.00 107 LYS A N 8
ATOM 11532 C CA . LYS A 1 77 ? 12.416 -12.843 -8.860 1.00 0.00 107 LYS A CA 8
ATOM 11533 C C . LYS A 1 77 ? 13.079 -14.147 -8.429 1.00 0.00 107 LYS A C 8
ATOM 11534 O O . LYS A 1 77 ? 13.438 -14.263 -7.239 1.00 0.00 107 LYS A O 8
ATOM 11554 N N . ALA B 2 1 ? 7.962 5.724 7.705 1.00 0.00 43 ALA B N 8
ATOM 11555 C CA . ALA B 2 1 ? 7.898 6.696 6.583 1.00 0.00 43 ALA B CA 8
ATOM 11556 C C . ALA B 2 1 ? 6.613 7.520 6.647 1.00 0.00 43 ALA B C 8
ATOM 11557 O O . ALA B 2 1 ? 5.577 7.036 7.103 1.00 0.00 43 ALA B O 8
ATOM 11566 N N . PRO B 2 2 ? 6.667 8.784 6.191 1.00 0.00 44 PRO B N 8
ATOM 11567 C CA . PRO B 2 2 ? 5.503 9.676 6.201 1.00 0.00 44 PRO B CA 8
ATOM 11568 C C . PRO B 2 2 ? 4.474 9.309 5.135 1.00 0.00 44 PRO B C 8
ATOM 11569 O O . PRO B 2 2 ? 3.303 9.672 5.241 1.00 0.00 44 PRO B O 8
ATOM 11580 N N . GLN B 2 3 ? 4.916 8.585 4.110 1.00 0.00 45 GLN B N 8
ATOM 11581 C CA . GLN B 2 3 ? 4.028 8.171 3.031 1.00 0.00 45 GLN B CA 8
ATOM 11582 C C . GLN B 2 3 ? 3.207 6.958 3.443 1.00 0.00 45 GLN B C 8
ATOM 11583 O O . GLN B 2 3 ? 2.097 6.747 2.954 1.00 0.00 45 GLN B O 8
ATOM 11597 N N . LEU B 2 4 ? 3.757 6.167 4.352 1.00 0.00 46 LEU B N 8
ATOM 11598 C CA . LEU B 2 4 ? 3.075 4.977 4.839 1.00 0.00 46 LEU B CA 8
ATOM 11599 C C . LEU B 2 4 ? 2.034 5.354 5.886 1.00 0.00 46 LEU B C 8
ATOM 11600 O O . LEU B 2 4 ? 0.970 4.740 5.970 1.00 0.00 46 LEU B O 8
ATOM 11616 N N . ILE B 2 5 ? 2.345 6.377 6.674 1.00 0.00 47 ILE B N 8
ATOM 11617 C CA . ILE B 2 5 ? 1.433 6.848 7.707 1.00 0.00 47 ILE B CA 8
ATOM 11618 C C . ILE B 2 5 ? 0.283 7.630 7.087 1.00 0.00 47 ILE B C 8
ATOM 11619 O O . ILE B 2 5 ? -0.842 7.603 7.587 1.00 0.00 47 ILE B O 8
ATOM 11635 N N . MET B 2 6 ? 0.573 8.325 5.992 1.00 0.00 48 MET B N 8
ATOM 11636 C CA . MET B 2 6 ? -0.438 9.112 5.297 1.00 0.00 48 MET B CA 8
ATOM 11637 C C . MET B 2 6 ? -1.345 8.214 4.466 1.00 0.00 48 MET B C 8
ATOM 11638 O O . MET B 2 6 ? -2.523 8.514 4.267 1.00 0.00 48 MET B O 8
ATOM 11652 N N . LEU B 2 7 ? -0.789 7.108 3.990 1.00 0.00 49 LEU B N 8
ATOM 11653 C CA . LEU B 2 7 ? -1.547 6.159 3.186 1.00 0.00 49 LEU B CA 8
ATOM 11654 C C . LEU B 2 7 ? -2.554 5.412 4.052 1.00 0.00 49 LEU B C 8
ATOM 11655 O O . LEU B 2 7 ? -3.706 5.222 3.662 1.00 0.00 49 LEU B O 8
ATOM 11671 N N . ALA B 2 8 ? -2.110 4.994 5.233 1.00 0.00 50 ALA B N 8
ATOM 11672 C CA . ALA B 2 8 ? -2.968 4.272 6.160 1.00 0.00 50 ALA B CA 8
ATOM 11673 C C . ALA B 2 8 ? -4.040 5.188 6.740 1.00 0.00 50 ALA B C 8
ATOM 11674 O O . ALA B 2 8 ? -5.159 4.754 7.013 1.00 0.00 50 ALA B O 8
ATOM 11681 N N . ASN B 2 9 ? -3.692 6.458 6.925 1.00 0.00 51 ASN B N 8
ATOM 11682 C CA . ASN B 2 9 ? -4.629 7.433 7.472 1.00 0.00 51 ASN B CA 8
ATOM 11683 C C . ASN B 2 9 ? -5.812 7.631 6.532 1.00 0.00 51 ASN B C 8
ATOM 11684 O O . ASN B 2 9 ? -6.967 7.581 6.953 1.00 0.00 51 ASN B O 8
ATOM 11695 N N . VAL B 2 10 ? -5.514 7.852 5.257 1.00 0.00 52 VAL B N 8
ATOM 11696 C CA . VAL B 2 10 ? -6.554 8.052 4.255 1.00 0.00 52 VAL B CA 8
ATOM 11697 C C . VAL B 2 10 ? -7.361 6.775 4.050 1.00 0.00 52 VAL B C 8
ATOM 11698 O O . VAL B 2 10 ? -8.540 6.823 3.702 1.00 0.00 52 VAL B O 8
ATOM 11711 N N . ALA B 2 11 ? -6.719 5.633 4.275 1.00 0.00 53 ALA B N 8
ATOM 11712 C CA . ALA B 2 11 ? -7.374 4.347 4.123 1.00 0.00 53 ALA B CA 8
ATOM 11713 C C . ALA B 2 11 ? -8.235 4.044 5.341 1.00 0.00 53 ALA B C 8
ATOM 11714 O O . ALA B 2 11 ? -9.305 3.447 5.229 1.00 0.00 53 ALA B O 8
ATOM 11721 N N . LEU B 2 12 ? -7.757 4.468 6.507 1.00 0.00 54 LEU B N 8
ATOM 11722 C CA . LEU B 2 12 ? -8.477 4.253 7.748 1.00 0.00 54 LEU B CA 8
ATOM 11723 C C . LEU B 2 12 ? -9.491 5.368 7.989 1.00 0.00 54 LEU B C 8
ATOM 11724 O O . LEU B 2 12 ? -10.440 5.203 8.756 1.00 0.00 54 LEU B O 8
ATOM 11740 N N . THR B 2 13 ? -9.284 6.503 7.326 1.00 0.00 55 THR B N 8
ATOM 11741 C CA . THR B 2 13 ? -10.176 7.647 7.463 1.00 0.00 55 THR B CA 8
ATOM 11742 C C . THR B 2 13 ? -9.813 8.739 6.460 1.00 0.00 55 THR B C 8
ATOM 11743 O O . THR B 2 13 ? -9.309 9.799 6.832 1.00 0.00 55 THR B O 8
ATOM 11754 N N . GLY B 2 14 ? -10.073 8.473 5.184 1.00 0.00 56 GLY B N 8
ATOM 11755 C CA . GLY B 2 14 ? -9.768 9.441 4.147 1.00 0.00 56 GLY B CA 8
ATOM 11756 C C . GLY B 2 14 ? -10.997 9.858 3.363 1.00 0.00 56 GLY B C 8
ATOM 11757 O O . GLY B 2 14 ? -10.900 10.234 2.195 1.00 0.00 56 GLY B O 8
ATOM 11761 N N . GLU B 2 15 ? -12.156 9.787 4.008 1.00 0.00 57 GLU B N 8
ATOM 11762 C CA . GLU B 2 15 ? -13.411 10.158 3.369 1.00 0.00 57 GLU B CA 8
ATOM 11763 C C . GLU B 2 15 ? -13.468 11.659 3.110 1.00 0.00 57 GLU B C 8
ATOM 11764 O O . GLU B 2 15 ? -12.505 12.361 3.484 1.00 0.00 57 GLU B O 8
ATOM 11777 N N . PRO A 1 1 ? 1.625 16.788 -5.389 1.00 0.00 31 PRO A N 9
ATOM 11778 C CA . PRO A 1 1 ? 2.151 16.299 -4.085 1.00 0.00 31 PRO A CA 9
ATOM 11779 C C . PRO A 1 1 ? 1.500 14.981 -3.670 1.00 0.00 31 PRO A C 9
ATOM 11780 O O . PRO A 1 1 ? 0.311 14.762 -3.905 1.00 0.00 31 PRO A O 9
ATOM 11793 N N . VAL A 1 2 ? 2.287 14.107 -3.052 1.00 0.00 32 VAL A N 9
ATOM 11794 C CA . VAL A 1 2 ? 1.788 12.812 -2.606 1.00 0.00 32 VAL A CA 9
ATOM 11795 C C . VAL A 1 2 ? 0.968 12.951 -1.327 1.00 0.00 32 VAL A C 9
ATOM 11796 O O . VAL A 1 2 ? 1.467 12.711 -0.227 1.00 0.00 32 VAL A O 9
ATOM 11809 N N . HIS A 1 3 ? -0.294 13.339 -1.480 1.00 0.00 33 HIS A N 9
ATOM 11810 C CA . HIS A 1 3 ? -1.183 13.510 -0.337 1.00 0.00 33 HIS A CA 9
ATOM 11811 C C . HIS A 1 3 ? -2.465 12.694 -0.521 1.00 0.00 33 HIS A C 9
ATOM 11812 O O . HIS A 1 3 ? -2.504 11.765 -1.328 1.00 0.00 33 HIS A O 9
ATOM 11827 N N . VAL A 1 4 ? -3.505 13.038 0.238 1.00 0.00 34 VAL A N 9
ATOM 11828 C CA . VAL A 1 4 ? -4.786 12.333 0.167 1.00 0.00 34 VAL A CA 9
ATOM 11829 C C . VAL A 1 4 ? -5.191 12.024 -1.273 1.00 0.00 34 VAL A C 9
ATOM 11830 O O . VAL A 1 4 ? -5.850 11.019 -1.539 1.00 0.00 34 VAL A O 9
ATOM 11843 N N . GLU A 1 5 ? -4.796 12.892 -2.200 1.00 0.00 35 GLU A N 9
ATOM 11844 C CA . GLU A 1 5 ? -5.123 12.701 -3.609 1.00 0.00 35 GLU A CA 9
ATOM 11845 C C . GLU A 1 5 ? -4.449 11.449 -4.160 1.00 0.00 35 GLU A C 9
ATOM 11846 O O . GLU A 1 5 ? -5.070 10.659 -4.871 1.00 0.00 35 GLU A O 9
ATOM 11858 N N . ASP A 1 6 ? -3.174 11.275 -3.827 1.00 0.00 36 ASP A N 9
ATOM 11859 C CA . ASP A 1 6 ? -2.415 10.118 -4.289 1.00 0.00 36 ASP A CA 9
ATOM 11860 C C . ASP A 1 6 ? -2.975 8.828 -3.699 1.00 0.00 36 ASP A C 9
ATOM 11861 O O . ASP A 1 6 ? -3.131 7.828 -4.400 1.00 0.00 36 ASP A O 9
ATOM 11870 N N . ALA A 1 7 ? -3.276 8.857 -2.405 1.00 0.00 37 ALA A N 9
ATOM 11871 C CA . ALA A 1 7 ? -3.820 7.690 -1.721 1.00 0.00 37 ALA A CA 9
ATOM 11872 C C . ALA A 1 7 ? -5.259 7.425 -2.146 1.00 0.00 37 ALA A C 9
ATOM 11873 O O . ALA A 1 7 ? -5.712 6.280 -2.164 1.00 0.00 37 ALA A O 9
ATOM 11880 N N . LEU A 1 8 ? -5.976 8.492 -2.484 1.00 0.00 38 LEU A N 9
ATOM 11881 C CA . LEU A 1 8 ? -7.366 8.376 -2.907 1.00 0.00 38 LEU A CA 9
ATOM 11882 C C . LEU A 1 8 ? -7.477 7.602 -4.218 1.00 0.00 38 LEU A C 9
ATOM 11883 O O . LEU A 1 8 ? -8.216 6.621 -4.309 1.00 0.00 38 LEU A O 9
ATOM 11899 N N . THR A 1 9 ? -6.743 8.050 -5.230 1.00 0.00 39 THR A N 9
ATOM 11900 C CA . THR A 1 9 ? -6.764 7.398 -6.535 1.00 0.00 39 THR A CA 9
ATOM 11901 C C . THR A 1 9 ? -6.322 5.942 -6.426 1.00 0.00 39 THR A C 9
ATOM 11902 O O . THR A 1 9 ? -6.943 5.048 -7.002 1.00 0.00 39 THR A O 9
ATOM 11913 N N . TYR A 1 10 ? -5.238 5.713 -5.691 1.00 0.00 40 TYR A N 9
ATOM 11914 C CA . TYR A 1 10 ? -4.706 4.369 -5.515 1.00 0.00 40 TYR A CA 9
ATOM 11915 C C . TYR A 1 10 ? -5.769 3.427 -4.958 1.00 0.00 40 TYR A C 9
ATOM 11916 O O . TYR A 1 10 ? -5.953 2.317 -5.456 1.00 0.00 40 TYR A O 9
ATOM 11934 N N . LEU A 1 11 ? -6.465 3.879 -3.921 1.00 0.00 41 LEU A N 9
ATOM 11935 C CA . LEU A 1 11 ? -7.510 3.079 -3.294 1.00 0.00 41 LEU A CA 9
ATOM 11936 C C . LEU A 1 11 ? -8.639 2.787 -4.278 1.00 0.00 41 LEU A C 9
ATOM 11937 O O . LEU A 1 11 ? -9.284 1.741 -4.207 1.00 0.00 41 LEU A O 9
ATOM 11953 N N . ASP A 1 12 ? -8.871 3.718 -5.198 1.00 0.00 42 ASP A N 9
ATOM 11954 C CA . ASP A 1 12 ? -9.922 3.558 -6.197 1.00 0.00 42 ASP A CA 9
ATOM 11955 C C . ASP A 1 12 ? -9.558 2.468 -7.195 1.00 0.00 42 ASP A C 9
ATOM 11956 O O . ASP A 1 12 ? -10.426 1.760 -7.706 1.00 0.00 42 ASP A O 9
ATOM 11965 N N . GLN A 1 13 ? -8.268 2.338 -7.461 1.00 0.00 43 GLN A N 9
ATOM 11966 C CA . GLN A 1 13 ? -7.775 1.332 -8.395 1.00 0.00 43 GLN A CA 9
ATOM 11967 C C . GLN A 1 13 ? -7.692 -0.034 -7.726 1.00 0.00 43 GLN A C 9
ATOM 11968 O O . GLN A 1 13 ? -7.780 -1.070 -8.386 1.00 0.00 43 GLN A O 9
ATOM 11982 N N . VAL A 1 14 ? -7.527 -0.026 -6.409 1.00 0.00 44 VAL A N 9
ATOM 11983 C CA . VAL A 1 14 ? -7.436 -1.261 -5.641 1.00 0.00 44 VAL A CA 9
ATOM 11984 C C . VAL A 1 14 ? -8.820 -1.842 -5.378 1.00 0.00 44 VAL A C 9
ATOM 11985 O O . VAL A 1 14 ? -8.982 -3.055 -5.250 1.00 0.00 44 VAL A O 9
ATOM 11998 N N . LYS A 1 15 ? -9.819 -0.966 -5.302 1.00 0.00 45 LYS A N 9
ATOM 11999 C CA . LYS A 1 15 ? -11.192 -1.391 -5.057 1.00 0.00 45 LYS A CA 9
ATOM 12000 C C . LYS A 1 15 ? -11.818 -1.957 -6.328 1.00 0.00 45 LYS A C 9
ATOM 12001 O O . LYS A 1 15 ? -12.451 -3.012 -6.302 1.00 0.00 45 LYS A O 9
ATOM 12020 N N . ILE A 1 16 ? -11.637 -1.248 -7.438 1.00 0.00 46 ILE A N 9
ATOM 12021 C CA . ILE A 1 16 ? -12.184 -1.680 -8.717 1.00 0.00 46 ILE A CA 9
ATOM 12022 C C . ILE A 1 16 ? -11.512 -2.964 -9.195 1.00 0.00 46 ILE A C 9
ATOM 12023 O O . ILE A 1 16 ? -12.174 -3.869 -9.705 1.00 0.00 46 ILE A O 9
ATOM 12039 N N . ARG A 1 17 ? -10.196 -3.037 -9.027 1.00 0.00 47 ARG A N 9
ATOM 12040 C CA . ARG A 1 17 ? -9.436 -4.211 -9.443 1.00 0.00 47 ARG A CA 9
ATOM 12041 C C . ARG A 1 17 ? -9.750 -5.408 -8.551 1.00 0.00 47 ARG A C 9
ATOM 12042 O O . ARG A 1 17 ? -9.705 -6.554 -8.997 1.00 0.00 47 ARG A O 9
ATOM 12063 N N . PHE A 1 18 ? -10.067 -5.135 -7.289 1.00 0.00 48 PHE A N 9
ATOM 12064 C CA . PHE A 1 18 ? -10.387 -6.191 -6.336 1.00 0.00 48 PHE A CA 9
ATOM 12065 C C . PHE A 1 18 ? -11.753 -5.954 -5.700 1.00 0.00 48 PHE A C 9
ATOM 12066 O O . PHE A 1 18 ? -11.922 -6.107 -4.490 1.00 0.00 48 PHE A O 9
ATOM 12083 N N . GLY A 1 19 ? -12.726 -5.580 -6.524 1.00 0.00 49 GLY A N 9
ATOM 12084 C CA . GLY A 1 19 ? -14.066 -5.327 -6.024 1.00 0.00 49 GLY A CA 9
ATOM 12085 C C . GLY A 1 19 ? -14.669 -6.540 -5.343 1.00 0.00 49 GLY A C 9
ATOM 12086 O O . GLY A 1 19 ? -15.400 -6.409 -4.361 1.00 0.00 49 GLY A O 9
ATOM 12090 N N . SER A 1 20 ? -14.362 -7.723 -5.863 1.00 0.00 50 SER A N 9
ATOM 12091 C CA . SER A 1 20 ? -14.880 -8.964 -5.297 1.00 0.00 50 SER A CA 9
ATOM 12092 C C . SER A 1 20 ? -13.777 -9.734 -4.575 1.00 0.00 50 SER A C 9
ATOM 12093 O O . SER A 1 20 ? -13.677 -10.955 -4.693 1.00 0.00 50 SER A O 9
ATOM 12101 N N . ASP A 1 21 ? -12.953 -9.011 -3.823 1.00 0.00 51 ASP A N 9
ATOM 12102 C CA . ASP A 1 21 ? -11.863 -9.619 -3.082 1.00 0.00 51 ASP A CA 9
ATOM 12103 C C . ASP A 1 21 ? -11.717 -8.980 -1.702 1.00 0.00 51 ASP A C 9
ATOM 12104 O O . ASP A 1 21 ? -11.018 -7.978 -1.546 1.00 0.00 51 ASP A O 9
ATOM 12113 N N . PRO A 1 22 ? -12.374 -9.552 -0.678 1.00 0.00 52 PRO A N 9
ATOM 12114 C CA . PRO A 1 22 ? -12.309 -9.028 0.690 1.00 0.00 52 PRO A CA 9
ATOM 12115 C C . PRO A 1 22 ? -10.924 -9.193 1.306 1.00 0.00 52 PRO A C 9
ATOM 12116 O O . PRO A 1 22 ? -10.441 -8.312 2.017 1.00 0.00 52 PRO A O 9
ATOM 12127 N N . ALA A 1 23 ? -10.289 -10.327 1.026 1.00 0.00 53 ALA A N 9
ATOM 12128 C CA . ALA A 1 23 ? -8.959 -10.608 1.551 1.00 0.00 53 ALA A CA 9
ATOM 12129 C C . ALA A 1 23 ? -7.953 -9.560 1.087 1.00 0.00 53 ALA A C 9
ATOM 12130 O O . ALA A 1 23 ? -7.049 -9.180 1.831 1.00 0.00 53 ALA A O 9
ATOM 12137 N N . THR A 1 24 ? -8.117 -9.096 -0.148 1.00 0.00 54 THR A N 9
ATOM 12138 C CA . THR A 1 24 ? -7.223 -8.091 -0.711 1.00 0.00 54 THR A CA 9
ATOM 12139 C C . THR A 1 24 ? -7.457 -6.731 -0.062 1.00 0.00 54 THR A C 9
ATOM 12140 O O . THR A 1 24 ? -6.512 -6.059 0.354 1.00 0.00 54 THR A O 9
ATOM 12151 N N . TYR A 1 25 ? -8.722 -6.332 0.024 1.00 0.00 55 TYR A N 9
ATOM 12152 C CA . TYR A 1 25 ? -9.079 -5.052 0.625 1.00 0.00 55 TYR A CA 9
ATOM 12153 C C . TYR A 1 25 ? -8.739 -5.037 2.112 1.00 0.00 55 TYR A C 9
ATOM 12154 O O . TYR A 1 25 ? -7.966 -4.197 2.573 1.00 0.00 55 TYR A O 9
ATOM 12172 N N . ASN A 1 26 ? -9.319 -5.973 2.856 1.00 0.00 56 ASN A N 9
ATOM 12173 C CA . ASN A 1 26 ? -9.074 -6.068 4.291 1.00 0.00 56 ASN A CA 9
ATOM 12174 C C . ASN A 1 26 ? -7.592 -6.284 4.577 1.00 0.00 56 ASN A C 9
ATOM 12175 O O . ASN A 1 26 ? -7.073 -5.831 5.597 1.00 0.00 56 ASN A O 9
ATOM 12186 N N . GLY A 1 27 ? -6.914 -6.979 3.669 1.00 0.00 57 GLY A N 9
ATOM 12187 C CA . GLY A 1 27 ? -5.498 -7.242 3.841 1.00 0.00 57 GLY A CA 9
ATOM 12188 C C . GLY A 1 27 ? -4.658 -5.984 3.740 1.00 0.00 57 GLY A C 9
ATOM 12189 O O . GLY A 1 27 ? -3.831 -5.710 4.611 1.00 0.00 57 GLY A O 9
ATOM 12193 N N . PHE A 1 28 ? -4.870 -5.215 2.676 1.00 0.00 58 PHE A N 9
ATOM 12194 C CA . PHE A 1 28 ? -4.125 -3.979 2.467 1.00 0.00 58 PHE A CA 9
ATOM 12195 C C . PHE A 1 28 ? -4.306 -3.028 3.646 1.00 0.00 58 PHE A C 9
ATOM 12196 O O . PHE A 1 28 ? -3.342 -2.434 4.131 1.00 0.00 58 PHE A O 9
ATOM 12213 N N . LEU A 1 29 ? -5.545 -2.892 4.105 1.00 0.00 59 LEU A N 9
ATOM 12214 C CA . LEU A 1 29 ? -5.850 -2.018 5.231 1.00 0.00 59 LEU A CA 9
ATOM 12215 C C . LEU A 1 29 ? -5.179 -2.524 6.503 1.00 0.00 59 LEU A C 9
ATOM 12216 O O . LEU A 1 29 ? -4.744 -1.737 7.344 1.00 0.00 59 LEU A O 9
ATOM 12232 N N . GLU A 1 30 ? -5.100 -3.844 6.635 1.00 0.00 60 GLU A N 9
ATOM 12233 C CA . GLU A 1 30 ? -4.480 -4.459 7.803 1.00 0.00 60 GLU A CA 9
ATOM 12234 C C . GLU A 1 30 ? -3.011 -4.068 7.907 1.00 0.00 60 GLU A C 9
ATOM 12235 O O . GLU A 1 30 ? -2.483 -3.882 9.004 1.00 0.00 60 GLU A O 9
ATOM 12247 N N . ILE A 1 31 ? -2.355 -3.941 6.758 1.00 0.00 61 ILE A N 9
ATOM 12248 C CA . ILE A 1 31 ? -0.946 -3.568 6.719 1.00 0.00 61 ILE A CA 9
ATOM 12249 C C . ILE A 1 31 ? -0.754 -2.118 7.150 1.00 0.00 61 ILE A C 9
ATOM 12250 O O . ILE A 1 31 ? 0.075 -1.821 8.011 1.00 0.00 61 ILE A O 9
ATOM 12266 N N . MET A 1 32 ? -1.526 -1.221 6.547 1.00 0.00 62 MET A N 9
ATOM 12267 C CA . MET A 1 32 ? -1.442 0.198 6.869 1.00 0.00 62 MET A CA 9
ATOM 12268 C C . MET A 1 32 ? -1.937 0.462 8.289 1.00 0.00 62 MET A C 9
ATOM 12269 O O . MET A 1 32 ? -1.449 1.366 8.968 1.00 0.00 62 MET A O 9
ATOM 12283 N N . LYS A 1 33 ? -2.906 -0.334 8.729 1.00 0.00 63 LYS A N 9
ATOM 12284 C CA . LYS A 1 33 ? -3.466 -0.188 10.068 1.00 0.00 63 LYS A CA 9
ATOM 12285 C C . LYS A 1 33 ? -2.474 -0.656 11.126 1.00 0.00 63 LYS A C 9
ATOM 12286 O O . LYS A 1 33 ? -2.449 -0.135 12.242 1.00 0.00 63 LYS A O 9
ATOM 12305 N N . GLU A 1 34 ? -1.658 -1.642 10.770 1.00 0.00 64 GLU A N 9
ATOM 12306 C CA . GLU A 1 34 ? -0.663 -2.181 11.689 1.00 0.00 64 GLU A CA 9
ATOM 12307 C C . GLU A 1 34 ? 0.580 -1.297 11.728 1.00 0.00 64 GLU A C 9
ATOM 12308 O O . GLU A 1 34 ? 1.264 -1.215 12.748 1.00 0.00 64 GLU A O 9
ATOM 12320 N N . PHE A 1 35 ? 0.867 -0.637 10.610 1.00 0.00 65 PHE A N 9
ATOM 12321 C CA . PHE A 1 35 ? 2.029 0.239 10.518 1.00 0.00 65 PHE A CA 9
ATOM 12322 C C . PHE A 1 35 ? 1.828 1.498 11.355 1.00 0.00 65 PHE A C 9
ATOM 12323 O O . PHE A 1 35 ? 2.751 1.968 12.019 1.00 0.00 65 PHE A O 9
ATOM 12340 N N . LYS A 1 36 ? 0.613 2.040 11.320 1.00 0.00 66 LYS A N 9
ATOM 12341 C CA . LYS A 1 36 ? 0.291 3.244 12.078 1.00 0.00 66 LYS A CA 9
ATOM 12342 C C . LYS A 1 36 ? 0.571 3.042 13.564 1.00 0.00 66 LYS A C 9
ATOM 12343 O O . LYS A 1 36 ? 0.949 3.979 14.267 1.00 0.00 66 LYS A O 9
ATOM 12362 N N . SER A 1 37 ? 0.387 1.812 14.032 1.00 0.00 67 SER A N 9
ATOM 12363 C CA . SER A 1 37 ? 0.621 1.483 15.431 1.00 0.00 67 SER A CA 9
ATOM 12364 C C . SER A 1 37 ? 2.096 1.643 15.796 1.00 0.00 67 SER A C 9
ATOM 12365 O O . SER A 1 37 ? 2.448 1.699 16.975 1.00 0.00 67 SER A O 9
ATOM 12373 N N . GLN A 1 38 ? 2.956 1.713 14.782 1.00 0.00 68 GLN A N 9
ATOM 12374 C CA . GLN A 1 38 ? 4.391 1.865 15.001 1.00 0.00 68 GLN A CA 9
ATOM 12375 C C . GLN A 1 38 ? 4.982 0.597 15.611 1.00 0.00 68 GLN A C 9
ATOM 12376 O O . GLN A 1 38 ? 5.806 0.657 16.525 1.00 0.00 68 GLN A O 9
ATOM 12390 N N . SER A 1 39 ? 4.556 -0.553 15.098 1.00 0.00 69 SER A N 9
ATOM 12391 C CA . SER A 1 39 ? 5.040 -1.837 15.592 1.00 0.00 69 SER A CA 9
ATOM 12392 C C . SER A 1 39 ? 5.855 -2.561 14.524 1.00 0.00 69 SER A C 9
ATOM 12393 O O . SER A 1 39 ? 6.978 -2.998 14.776 1.00 0.00 69 SER A O 9
ATOM 12401 N N . ILE A 1 40 ? 5.281 -2.688 13.332 1.00 0.00 70 ILE A N 9
ATOM 12402 C CA . ILE A 1 40 ? 5.954 -3.363 12.230 1.00 0.00 70 ILE A CA 9
ATOM 12403 C C . ILE A 1 40 ? 7.061 -2.490 11.642 1.00 0.00 70 ILE A C 9
ATOM 12404 O O . ILE A 1 40 ? 7.267 -1.356 12.074 1.00 0.00 70 ILE A O 9
ATOM 12420 N N . ASP A 1 41 ? 7.769 -3.027 10.653 1.00 0.00 71 ASP A N 9
ATOM 12421 C CA . ASP A 1 41 ? 8.852 -2.297 10.005 1.00 0.00 71 ASP A CA 9
ATOM 12422 C C . ASP A 1 41 ? 8.538 -2.052 8.534 1.00 0.00 71 ASP A C 9
ATOM 12423 O O . ASP A 1 41 ? 7.464 -2.410 8.050 1.00 0.00 71 ASP A O 9
ATOM 12432 N N . THR A 1 42 ? 9.480 -1.438 7.826 1.00 0.00 72 THR A N 9
ATOM 12433 C CA . THR A 1 42 ? 9.301 -1.145 6.408 1.00 0.00 72 THR A CA 9
ATOM 12434 C C . THR A 1 42 ? 9.289 -2.431 5.584 1.00 0.00 72 THR A C 9
ATOM 12435 O O . THR A 1 42 ? 8.365 -2.669 4.805 1.00 0.00 72 THR A O 9
ATOM 12446 N N . PRO A 1 43 ? 10.318 -3.282 5.744 1.00 0.00 73 PRO A N 9
ATOM 12447 C CA . PRO A 1 43 ? 10.419 -4.549 5.010 1.00 0.00 73 PRO A CA 9
ATOM 12448 C C . PRO A 1 43 ? 9.121 -5.350 5.050 1.00 0.00 73 PRO A C 9
ATOM 12449 O O . PRO A 1 43 ? 8.831 -6.125 4.139 1.00 0.00 73 PRO A O 9
ATOM 12460 N N . GLY A 1 44 ? 8.343 -5.156 6.111 1.00 0.00 74 GLY A N 9
ATOM 12461 C CA . GLY A 1 44 ? 7.086 -5.866 6.248 1.00 0.00 74 GLY A CA 9
ATOM 12462 C C . GLY A 1 44 ? 5.995 -5.288 5.369 1.00 0.00 74 GLY A C 9
ATOM 12463 O O . GLY A 1 44 ? 5.092 -6.005 4.937 1.00 0.00 74 GLY A O 9
ATOM 12467 N N . VAL A 1 45 ? 6.079 -3.990 5.104 1.00 0.00 75 VAL A N 9
ATOM 12468 C CA . VAL A 1 45 ? 5.092 -3.314 4.272 1.00 0.00 75 VAL A CA 9
ATOM 12469 C C . VAL A 1 45 ? 5.316 -3.621 2.794 1.00 0.00 75 VAL A C 9
ATOM 12470 O O . VAL A 1 45 ? 4.366 -3.710 2.017 1.00 0.00 75 VAL A O 9
ATOM 12483 N N . ILE A 1 46 ? 6.580 -3.781 2.413 1.00 0.00 76 ILE A N 9
ATOM 12484 C CA . ILE A 1 46 ? 6.928 -4.078 1.030 1.00 0.00 76 ILE A CA 9
ATOM 12485 C C . ILE A 1 46 ? 6.581 -5.519 0.672 1.00 0.00 76 ILE A C 9
ATOM 12486 O O . ILE A 1 46 ? 6.007 -5.786 -0.384 1.00 0.00 76 ILE A O 9
ATOM 12502 N N . ARG A 1 47 ? 6.933 -6.444 1.558 1.00 0.00 77 ARG A N 9
ATOM 12503 C CA . ARG A 1 47 ? 6.662 -7.859 1.336 1.00 0.00 77 ARG A CA 9
ATOM 12504 C C . ARG A 1 47 ? 5.160 -8.134 1.347 1.00 0.00 77 ARG A C 9
ATOM 12505 O O . ARG A 1 47 ? 4.641 -8.834 0.477 1.00 0.00 77 ARG A O 9
ATOM 12526 N N . ARG A 1 48 ? 4.468 -7.582 2.339 1.00 0.00 78 ARG A N 9
ATOM 12527 C CA . ARG A 1 48 ? 3.028 -7.770 2.464 1.00 0.00 78 ARG A CA 9
ATOM 12528 C C . ARG A 1 48 ? 2.302 -7.278 1.215 1.00 0.00 78 ARG A C 9
ATOM 12529 O O . ARG A 1 48 ? 1.418 -7.955 0.693 1.00 0.00 78 ARG A O 9
ATOM 12550 N N . VAL A 1 49 ? 2.681 -6.094 0.742 1.00 0.00 79 VAL A N 9
ATOM 12551 C CA . VAL A 1 49 ? 2.065 -5.514 -0.445 1.00 0.00 79 VAL A CA 9
ATOM 12552 C C . VAL A 1 49 ? 2.576 -6.189 -1.713 1.00 0.00 79 VAL A C 9
ATOM 12553 O O . VAL A 1 49 ? 1.808 -6.458 -2.637 1.00 0.00 79 VAL A O 9
ATOM 12566 N N . SER A 1 50 ? 3.877 -6.458 -1.752 1.00 0.00 80 SER A N 9
ATOM 12567 C CA . SER A 1 50 ? 4.490 -7.101 -2.910 1.00 0.00 80 SER A CA 9
ATOM 12568 C C . SER A 1 50 ? 3.846 -8.454 -3.195 1.00 0.00 80 SER A C 9
ATOM 12569 O O . SER A 1 50 ? 3.908 -8.958 -4.317 1.00 0.00 80 SER A O 9
ATOM 12577 N N . GLN A 1 51 ? 3.226 -9.036 -2.175 1.00 0.00 81 GLN A N 9
ATOM 12578 C CA . GLN A 1 51 ? 2.568 -10.330 -2.318 1.00 0.00 81 GLN A CA 9
ATOM 12579 C C . GLN A 1 51 ? 1.092 -10.154 -2.659 1.00 0.00 81 GLN A C 9
ATOM 12580 O O . GLN A 1 51 ? 0.537 -10.905 -3.461 1.00 0.00 81 GLN A O 9
ATOM 12594 N N . LEU A 1 52 ? 0.463 -9.158 -2.044 1.00 0.00 82 LEU A N 9
ATOM 12595 C CA . LEU A 1 52 ? -0.949 -8.885 -2.281 1.00 0.00 82 LEU A CA 9
ATOM 12596 C C . LEU A 1 52 ? -1.191 -8.493 -3.736 1.00 0.00 82 LEU A C 9
ATOM 12597 O O . LEU A 1 52 ? -2.251 -8.770 -4.295 1.00 0.00 82 LEU A O 9
ATOM 12613 N N . PHE A 1 53 ? -0.200 -7.846 -4.342 1.00 0.00 83 PHE A N 9
ATOM 12614 C CA . PHE A 1 53 ? -0.305 -7.415 -5.731 1.00 0.00 83 PHE A CA 9
ATOM 12615 C C . PHE A 1 53 ? 0.787 -8.055 -6.584 1.00 0.00 83 PHE A C 9
ATOM 12616 O O . PHE A 1 53 ? 1.492 -7.371 -7.326 1.00 0.00 83 PHE A O 9
ATOM 12633 N N . HIS A 1 54 ? 0.921 -9.372 -6.470 1.00 0.00 84 HIS A N 9
ATOM 12634 C CA . HIS A 1 54 ? 1.926 -10.107 -7.228 1.00 0.00 84 HIS A CA 9
ATOM 12635 C C . HIS A 1 54 ? 1.609 -10.090 -8.720 1.00 0.00 84 HIS A C 9
ATOM 12636 O O . HIS A 1 54 ? 2.504 -9.937 -9.552 1.00 0.00 84 HIS A O 9
ATOM 12651 N N . GLU A 1 55 ? 0.333 -10.251 -9.052 1.00 0.00 85 GLU A N 9
ATOM 12652 C CA . GLU A 1 55 ? -0.100 -10.256 -10.446 1.00 0.00 85 GLU A CA 9
ATOM 12653 C C . GLU A 1 55 ? -0.702 -8.910 -10.837 1.00 0.00 85 GLU A C 9
ATOM 12654 O O . GLU A 1 55 ? -1.581 -8.838 -11.697 1.00 0.00 85 GLU A O 9
ATOM 12666 N N . HIS A 1 56 ? -0.225 -7.844 -10.202 1.00 0.00 86 HIS A N 9
ATOM 12667 C CA . HIS A 1 56 ? -0.718 -6.502 -10.489 1.00 0.00 86 HIS A CA 9
ATOM 12668 C C . HIS A 1 56 ? 0.427 -5.490 -10.500 1.00 0.00 86 HIS A C 9
ATOM 12669 O O . HIS A 1 56 ? 0.706 -4.846 -9.489 1.00 0.00 86 HIS A O 9
ATOM 12684 N N . PRO A 1 57 ? 1.105 -5.336 -11.650 1.00 0.00 87 PRO A N 9
ATOM 12685 C CA . PRO A 1 57 ? 2.223 -4.396 -11.789 1.00 0.00 87 PRO A CA 9
ATOM 12686 C C . PRO A 1 57 ? 1.822 -2.967 -11.439 1.00 0.00 87 PRO A C 9
ATOM 12687 O O . PRO A 1 57 ? 2.388 -2.357 -10.533 1.00 0.00 87 PRO A O 9
ATOM 12698 N N . ASP A 1 58 ? 0.839 -2.440 -12.164 1.00 0.00 88 ASP A N 9
ATOM 12699 C CA . ASP A 1 58 ? 0.355 -1.080 -11.937 1.00 0.00 88 ASP A CA 9
ATOM 12700 C C . ASP A 1 58 ? 0.015 -0.843 -10.465 1.00 0.00 88 ASP A C 9
ATOM 12701 O O . ASP A 1 58 ? 0.001 0.295 -9.999 1.00 0.00 88 ASP A O 9
ATOM 12710 N N . LEU A 1 59 ? -0.254 -1.924 -9.738 1.00 0.00 89 LEU A N 9
ATOM 12711 C CA . LEU A 1 59 ? -0.586 -1.826 -8.323 1.00 0.00 89 LEU A CA 9
ATOM 12712 C C . LEU A 1 59 ? 0.683 -1.707 -7.492 1.00 0.00 89 LEU A C 9
ATOM 12713 O O . LEU A 1 59 ? 0.852 -0.755 -6.731 1.00 0.00 89 LEU A O 9
ATOM 12729 N N . ILE A 1 60 ? 1.580 -2.673 -7.657 1.00 0.00 90 ILE A N 9
ATOM 12730 C CA . ILE A 1 60 ? 2.842 -2.664 -6.934 1.00 0.00 90 ILE A CA 9
ATOM 12731 C C . ILE A 1 60 ? 3.671 -1.448 -7.333 1.00 0.00 90 ILE A C 9
ATOM 12732 O O . ILE A 1 60 ? 4.498 -0.964 -6.559 1.00 0.00 90 ILE A O 9
ATOM 12748 N N . VAL A 1 61 ? 3.437 -0.951 -8.547 1.00 0.00 91 VAL A N 9
ATOM 12749 C CA . VAL A 1 61 ? 4.157 0.215 -9.042 1.00 0.00 91 VAL A CA 9
ATOM 12750 C C . VAL A 1 61 ? 3.673 1.483 -8.346 1.00 0.00 91 VAL A C 9
ATOM 12751 O O . VAL A 1 61 ? 4.474 2.289 -7.873 1.00 0.00 91 VAL A O 9
ATOM 12764 N N . GLY A 1 62 ? 2.355 1.648 -8.280 1.00 0.00 92 GLY A N 9
ATOM 12765 C CA . GLY A 1 62 ? 1.787 2.815 -7.633 1.00 0.00 92 GLY A CA 9
ATOM 12766 C C . GLY A 1 62 ? 2.237 2.950 -6.191 1.00 0.00 92 GLY A C 9
ATOM 12767 O O . GLY A 1 62 ? 2.579 4.043 -5.740 1.00 0.00 92 GLY A O 9
ATOM 12771 N N . PHE A 1 63 ? 2.238 1.834 -5.469 1.00 0.00 93 PHE A N 9
ATOM 12772 C CA . PHE A 1 63 ? 2.652 1.828 -4.073 1.00 0.00 93 PHE A CA 9
ATOM 12773 C C . PHE A 1 63 ? 4.154 2.052 -3.950 1.00 0.00 93 PHE A C 9
ATOM 12774 O O . PHE A 1 63 ? 4.633 2.607 -2.961 1.00 0.00 93 PHE A O 9
ATOM 12791 N N . ASN A 1 64 ? 4.890 1.620 -4.965 1.00 0.00 94 ASN A N 9
ATOM 12792 C CA . ASN A 1 64 ? 6.340 1.772 -4.982 1.00 0.00 94 ASN A CA 9
ATOM 12793 C C . ASN A 1 64 ? 6.733 3.230 -5.210 1.00 0.00 94 ASN A C 9
ATOM 12794 O O . ASN A 1 64 ? 7.839 3.645 -4.864 1.00 0.00 94 ASN A O 9
ATOM 12805 N N . ALA A 1 65 ? 5.823 4.003 -5.798 1.00 0.00 95 ALA A N 9
ATOM 12806 C CA . ALA A 1 65 ? 6.074 5.410 -6.074 1.00 0.00 95 ALA A CA 9
ATOM 12807 C C . ALA A 1 65 ? 6.021 6.258 -4.803 1.00 0.00 95 ALA A C 9
ATOM 12808 O O . ALA A 1 65 ? 6.270 7.463 -4.846 1.00 0.00 95 ALA A O 9
ATOM 12815 N N . PHE A 1 66 ? 5.696 5.631 -3.674 1.00 0.00 96 PHE A N 9
ATOM 12816 C CA . PHE A 1 66 ? 5.615 6.344 -2.405 1.00 0.00 96 PHE A CA 9
ATOM 12817 C C . PHE A 1 66 ? 6.881 6.133 -1.579 1.00 0.00 96 PHE A C 9
ATOM 12818 O O . PHE A 1 66 ? 7.265 6.992 -0.785 1.00 0.00 96 PHE A O 9
ATOM 12835 N N . LEU A 1 67 ? 7.524 4.986 -1.770 1.00 0.00 97 LEU A N 9
ATOM 12836 C CA . LEU A 1 67 ? 8.746 4.666 -1.042 1.00 0.00 97 LEU A CA 9
ATOM 12837 C C . LEU A 1 67 ? 9.976 5.174 -1.792 1.00 0.00 97 LEU A C 9
ATOM 12838 O O . LEU A 1 67 ? 10.043 5.085 -3.018 1.00 0.00 97 LEU A O 9
ATOM 12854 N N . PRO A 1 68 ? 10.970 5.717 -1.066 1.00 0.00 98 PRO A N 9
ATOM 12855 C CA . PRO A 1 68 ? 12.198 6.238 -1.678 1.00 0.00 98 PRO A CA 9
ATOM 12856 C C . PRO A 1 68 ? 12.877 5.207 -2.574 1.00 0.00 98 PRO A C 9
ATOM 12857 O O . PRO A 1 68 ? 12.426 4.068 -2.679 1.00 0.00 98 PRO A O 9
ATOM 12868 N N . LEU A 1 69 ? 13.966 5.617 -3.218 1.00 0.00 99 LEU A N 9
ATOM 12869 C CA . LEU A 1 69 ? 14.708 4.730 -4.105 1.00 0.00 99 LEU A CA 9
ATOM 12870 C C . LEU A 1 69 ? 15.385 3.614 -3.316 1.00 0.00 99 LEU A C 9
ATOM 12871 O O . LEU A 1 69 ? 15.550 2.500 -3.813 1.00 0.00 99 LEU A O 9
ATOM 12887 N N . GLY A 1 70 ? 15.774 3.921 -2.082 1.00 0.00 100 GLY A N 9
ATOM 12888 C CA . GLY A 1 70 ? 16.429 2.933 -1.243 1.00 0.00 100 GLY A CA 9
ATOM 12889 C C . GLY A 1 70 ? 15.567 1.709 -1.010 1.00 0.00 100 GLY A C 9
ATOM 12890 O O . GLY A 1 70 ? 16.077 0.592 -0.913 1.00 0.00 100 GLY A O 9
ATOM 12894 N N . TYR A 1 71 ? 14.258 1.917 -0.919 1.00 0.00 101 TYR A N 9
ATOM 12895 C CA . TYR A 1 71 ? 13.322 0.822 -0.695 1.00 0.00 101 TYR A CA 9
ATOM 12896 C C . TYR A 1 71 ? 12.613 0.438 -1.990 1.00 0.00 101 TYR A C 9
ATOM 12897 O O . TYR A 1 71 ? 11.442 0.763 -2.190 1.00 0.00 101 TYR A O 9
ATOM 12915 N N . ARG A 1 72 ? 13.332 -0.254 -2.869 1.00 0.00 102 ARG A N 9
ATOM 12916 C CA . ARG A 1 72 ? 12.772 -0.682 -4.145 1.00 0.00 102 ARG A CA 9
ATOM 12917 C C . ARG A 1 72 ? 11.996 -1.985 -3.992 1.00 0.00 102 ARG A C 9
ATOM 12918 O O . ARG A 1 72 ? 12.513 -2.968 -3.460 1.00 0.00 102 ARG A O 9
ATOM 12939 N N . ILE A 1 73 ? 10.753 -1.987 -4.460 1.00 0.00 103 ILE A N 9
ATOM 12940 C CA . ILE A 1 73 ? 9.905 -3.169 -4.374 1.00 0.00 103 ILE A CA 9
ATOM 12941 C C . ILE A 1 73 ? 10.159 -4.114 -5.544 1.00 0.00 103 ILE A C 9
ATOM 12942 O O . ILE A 1 73 ? 10.027 -3.729 -6.706 1.00 0.00 103 ILE A O 9
ATOM 12958 N N . ASP A 1 74 ? 10.523 -5.352 -5.228 1.00 0.00 104 ASP A N 9
ATOM 12959 C CA . ASP A 1 74 ? 10.795 -6.354 -6.252 1.00 0.00 104 ASP A CA 9
ATOM 12960 C C . ASP A 1 74 ? 9.607 -7.296 -6.421 1.00 0.00 104 ASP A C 9
ATOM 12961 O O . ASP A 1 74 ? 8.999 -7.724 -5.439 1.00 0.00 104 ASP A O 9
ATOM 12970 N N . ILE A 1 75 ? 9.281 -7.615 -7.669 1.00 0.00 105 ILE A N 9
ATOM 12971 C CA . ILE A 1 75 ? 8.167 -8.506 -7.964 1.00 0.00 105 ILE A CA 9
ATOM 12972 C C . ILE A 1 75 ? 8.603 -9.639 -8.894 1.00 0.00 105 ILE A C 9
ATOM 12973 O O . ILE A 1 75 ? 8.536 -9.516 -10.117 1.00 0.00 105 ILE A O 9
ATOM 12989 N N . PRO A 1 76 ? 9.066 -10.765 -8.322 1.00 0.00 106 PRO A N 9
ATOM 12990 C CA . PRO A 1 76 ? 9.518 -11.922 -9.103 1.00 0.00 106 PRO A CA 9
ATOM 12991 C C . PRO A 1 76 ? 8.414 -12.485 -9.993 1.00 0.00 106 PRO A C 9
ATOM 12992 O O . PRO A 1 76 ? 7.258 -12.580 -9.579 1.00 0.00 106 PRO A O 9
ATOM 13003 N N . LYS A 1 77 ? 8.778 -12.858 -11.215 1.00 0.00 107 LYS A N 9
ATOM 13004 C CA . LYS A 1 77 ? 7.818 -13.413 -12.162 1.00 0.00 107 LYS A CA 9
ATOM 13005 C C . LYS A 1 77 ? 6.700 -12.417 -12.452 1.00 0.00 107 LYS A C 9
ATOM 13006 O O . LYS A 1 77 ? 5.640 -12.848 -12.952 1.00 0.00 107 LYS A O 9
ATOM 13026 N N . ALA B 2 1 ? 8.903 7.604 7.366 1.00 0.00 43 ALA B N 9
ATOM 13027 C CA . ALA B 2 1 ? 8.011 7.534 6.179 1.00 0.00 43 ALA B CA 9
ATOM 13028 C C . ALA B 2 1 ? 6.680 8.233 6.451 1.00 0.00 43 ALA B C 9
ATOM 13029 O O . ALA B 2 1 ? 5.718 7.604 6.891 1.00 0.00 43 ALA B O 9
ATOM 13038 N N . PRO B 2 2 ? 6.610 9.550 6.192 1.00 0.00 44 PRO B N 9
ATOM 13039 C CA . PRO B 2 2 ? 5.389 10.333 6.411 1.00 0.00 44 PRO B CA 9
ATOM 13040 C C . PRO B 2 2 ? 4.276 9.959 5.436 1.00 0.00 44 PRO B C 9
ATOM 13041 O O . PRO B 2 2 ? 3.098 10.191 5.708 1.00 0.00 44 PRO B O 9
ATOM 13052 N N . GLN B 2 3 ? 4.655 9.378 4.302 1.00 0.00 45 GLN B N 9
ATOM 13053 C CA . GLN B 2 3 ? 3.686 8.972 3.293 1.00 0.00 45 GLN B CA 9
ATOM 13054 C C . GLN B 2 3 ? 3.008 7.663 3.684 1.00 0.00 45 GLN B C 9
ATOM 13055 O O . GLN B 2 3 ? 1.920 7.346 3.203 1.00 0.00 45 GLN B O 9
ATOM 13069 N N . LEU B 2 4 ? 3.655 6.908 4.564 1.00 0.00 46 LEU B N 9
ATOM 13070 C CA . LEU B 2 4 ? 3.108 5.639 5.020 1.00 0.00 46 LEU B CA 9
ATOM 13071 C C . LEU B 2 4 ? 2.041 5.873 6.082 1.00 0.00 46 LEU B C 9
ATOM 13072 O O . LEU B 2 4 ? 1.014 5.194 6.105 1.00 0.00 46 LEU B O 9
ATOM 13088 N N . ILE B 2 5 ? 2.285 6.847 6.951 1.00 0.00 47 ILE B N 9
ATOM 13089 C CA . ILE B 2 5 ? 1.340 7.182 8.006 1.00 0.00 47 ILE B CA 9
ATOM 13090 C C . ILE B 2 5 ? 0.128 7.899 7.425 1.00 0.00 47 ILE B C 9
ATOM 13091 O O . ILE B 2 5 ? -0.998 7.719 7.890 1.00 0.00 47 ILE B O 9
ATOM 13107 N N . MET B 2 6 ? 0.368 8.711 6.398 1.00 0.00 48 MET B N 9
ATOM 13108 C CA . MET B 2 6 ? -0.703 9.453 5.746 1.00 0.00 48 MET B CA 9
ATOM 13109 C C . MET B 2 6 ? -1.524 8.537 4.845 1.00 0.00 48 MET B C 9
ATOM 13110 O O . MET B 2 6 ? -2.711 8.774 4.617 1.00 0.00 48 MET B O 9
ATOM 13124 N N . LEU B 2 7 ? -0.885 7.488 4.344 1.00 0.00 49 LEU B N 9
ATOM 13125 C CA . LEU B 2 7 ? -1.556 6.531 3.474 1.00 0.00 49 LEU B CA 9
ATOM 13126 C C . LEU B 2 7 ? -2.549 5.691 4.272 1.00 0.00 49 LEU B C 9
ATOM 13127 O O . LEU B 2 7 ? -3.675 5.454 3.832 1.00 0.00 49 LEU B O 9
ATOM 13143 N N . ALA B 2 8 ? -2.122 5.249 5.450 1.00 0.00 50 ALA B N 9
ATOM 13144 C CA . ALA B 2 8 ? -2.967 4.441 6.315 1.00 0.00 50 ALA B CA 9
ATOM 13145 C C . ALA B 2 8 ? -4.128 5.261 6.865 1.00 0.00 50 ALA B C 9
ATOM 13146 O O . ALA B 2 8 ? -5.240 4.756 7.022 1.00 0.00 50 ALA B O 9
ATOM 13153 N N . ASN B 2 9 ? -3.862 6.531 7.157 1.00 0.00 51 ASN B N 9
ATOM 13154 C CA . ASN B 2 9 ? -4.887 7.421 7.690 1.00 0.00 51 ASN B CA 9
ATOM 13155 C C . ASN B 2 9 ? -6.000 7.639 6.673 1.00 0.00 51 ASN B C 9
ATOM 13156 O O . ASN B 2 9 ? -7.178 7.674 7.026 1.00 0.00 51 ASN B O 9
ATOM 13167 N N . VAL B 2 10 ? -5.620 7.780 5.407 1.00 0.00 52 VAL B N 9
ATOM 13168 C CA . VAL B 2 10 ? -6.592 7.989 4.342 1.00 0.00 52 VAL B CA 9
ATOM 13169 C C . VAL B 2 10 ? -7.364 6.706 4.056 1.00 0.00 52 VAL B C 9
ATOM 13170 O O . VAL B 2 10 ? -8.514 6.746 3.619 1.00 0.00 52 VAL B O 9
ATOM 13183 N N . ALA B 2 11 ? -6.727 5.567 4.314 1.00 0.00 53 ALA B N 9
ATOM 13184 C CA . ALA B 2 11 ? -7.355 4.277 4.095 1.00 0.00 53 ALA B CA 9
ATOM 13185 C C . ALA B 2 11 ? -8.326 3.967 5.225 1.00 0.00 53 ALA B C 9
ATOM 13186 O O . ALA B 2 11 ? -9.361 3.336 5.016 1.00 0.00 53 ALA B O 9
ATOM 13193 N N . LEU B 2 12 ? -7.983 4.426 6.425 1.00 0.00 54 LEU B N 9
ATOM 13194 C CA . LEU B 2 12 ? -8.817 4.211 7.590 1.00 0.00 54 LEU B CA 9
ATOM 13195 C C . LEU B 2 12 ? -9.808 5.357 7.767 1.00 0.00 54 LEU B C 9
ATOM 13196 O O . LEU B 2 12 ? -10.855 5.199 8.395 1.00 0.00 54 LEU B O 9
ATOM 13212 N N . THR B 2 13 ? -9.468 6.513 7.205 1.00 0.00 55 THR B N 9
ATOM 13213 C CA . THR B 2 13 ? -10.318 7.693 7.293 1.00 0.00 55 THR B CA 9
ATOM 13214 C C . THR B 2 13 ? -9.808 8.797 6.370 1.00 0.00 55 THR B C 9
ATOM 13215 O O . THR B 2 13 ? -9.154 9.740 6.817 1.00 0.00 55 THR B O 9
ATOM 13226 N N . GLY B 2 14 ? -10.112 8.676 5.082 1.00 0.00 56 GLY B N 9
ATOM 13227 C CA . GLY B 2 14 ? -9.677 9.672 4.121 1.00 0.00 56 GLY B CA 9
ATOM 13228 C C . GLY B 2 14 ? -10.657 10.820 3.992 1.00 0.00 56 GLY B C 9
ATOM 13229 O O . GLY B 2 14 ? -10.257 11.978 3.882 1.00 0.00 56 GLY B O 9
ATOM 13233 N N . GLU B 2 15 ? -11.946 10.496 4.005 1.00 0.00 57 G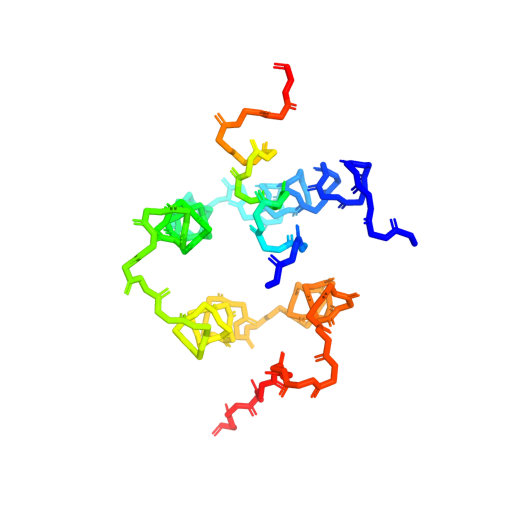LU B N 9
ATOM 13234 C CA . GLU B 2 15 ? -12.989 11.507 3.889 1.00 0.00 57 GLU B CA 9
ATOM 13235 C C . GLU B 2 15 ? -12.955 12.461 5.079 1.00 0.00 57 GLU B C 9
ATOM 13236 O O . GLU B 2 15 ? -13.093 13.684 4.861 1.00 0.00 57 GLU B O 9
ATOM 13249 N N . PRO A 1 1 ? 0.999 16.861 -6.394 1.00 0.00 31 PRO A N 10
ATOM 13250 C CA . PRO A 1 1 ? 1.924 15.992 -5.617 1.00 0.00 31 PRO A CA 10
ATOM 13251 C C . PRO A 1 1 ? 1.179 14.869 -4.898 1.00 0.00 31 PRO A C 10
ATOM 13252 O O . PRO A 1 1 ? -0.048 14.889 -4.800 1.00 0.00 31 PRO A O 10
ATOM 13265 N N . VAL A 1 2 ? 1.930 13.894 -4.395 1.00 0.00 32 VAL A N 10
ATOM 13266 C CA . VAL A 1 2 ? 1.353 12.768 -3.687 1.00 0.00 32 VAL A CA 10
ATOM 13267 C C . VAL A 1 2 ? 0.635 13.222 -2.420 1.00 0.00 32 VAL A C 10
ATOM 13268 O O . VAL A 1 2 ? 1.191 13.159 -1.323 1.00 0.00 32 VAL A O 10
ATOM 13281 N N . HIS A 1 3 ? -0.602 13.679 -2.579 1.00 0.00 33 HIS A N 10
ATOM 13282 C CA . HIS A 1 3 ? -1.398 14.145 -1.450 1.00 0.00 33 HIS A CA 10
ATOM 13283 C C . HIS A 1 3 ? -2.625 13.258 -1.250 1.00 0.00 33 HIS A C 10
ATOM 13284 O O . HIS A 1 3 ? -2.698 12.153 -1.787 1.00 0.00 33 HIS A O 10
ATOM 13299 N N . VAL A 1 4 ? -3.588 13.749 -0.473 1.00 0.00 34 VAL A N 10
ATOM 13300 C CA . VAL A 1 4 ? -4.811 13.000 -0.204 1.00 0.00 34 VAL A CA 10
ATOM 13301 C C . VAL A 1 4 ? -5.487 12.560 -1.500 1.00 0.00 34 VAL A C 10
ATOM 13302 O O . VAL A 1 4 ? -6.188 11.549 -1.534 1.00 0.00 34 VAL A O 10
ATOM 13315 N N . GLU A 1 5 ? -5.269 13.326 -2.564 1.00 0.00 35 GLU A N 10
ATOM 13316 C CA . GLU A 1 5 ? -5.856 13.014 -3.862 1.00 0.00 35 GLU A CA 10
ATOM 13317 C C . GLU A 1 5 ? -5.181 11.795 -4.483 1.00 0.00 35 GLU A C 10
ATOM 13318 O O . GLU A 1 5 ? -5.839 10.951 -5.091 1.00 0.00 35 GLU A O 10
ATOM 13330 N N . ASP A 1 6 ? -3.864 11.710 -4.325 1.00 0.00 36 ASP A N 10
ATOM 13331 C CA . ASP A 1 6 ? -3.099 10.594 -4.870 1.00 0.00 36 ASP A CA 10
ATOM 13332 C C . ASP A 1 6 ? -3.394 9.309 -4.102 1.00 0.00 36 ASP A C 10
ATOM 13333 O O . ASP A 1 6 ? -3.447 8.225 -4.682 1.00 0.00 36 ASP A O 10
ATOM 13342 N N . ALA A 1 7 ? -3.589 9.440 -2.794 1.00 0.00 37 ALA A N 10
ATOM 13343 C CA . ALA A 1 7 ? -3.881 8.289 -1.948 1.00 0.00 37 ALA A CA 10
ATOM 13344 C C . ALA A 1 7 ? -5.316 7.815 -2.149 1.00 0.00 37 ALA A C 10
ATOM 13345 O O . ALA A 1 7 ? -5.591 6.615 -2.137 1.00 0.00 37 ALA A O 10
ATOM 13352 N N . LEU A 1 8 ? -6.226 8.766 -2.334 1.00 0.00 38 LEU A N 10
ATOM 13353 C CA . LEU A 1 8 ? -7.634 8.447 -2.537 1.00 0.00 38 LEU A CA 10
ATOM 13354 C C . LEU A 1 8 ? -7.839 7.699 -3.852 1.00 0.00 38 LEU A C 10
ATOM 13355 O O . LEU A 1 8 ? -8.491 6.655 -3.887 1.00 0.00 38 LEU A O 10
ATOM 13371 N N . THR A 1 9 ? -7.280 8.241 -4.930 1.00 0.00 39 THR A N 10
ATOM 13372 C CA . THR A 1 9 ? -7.404 7.623 -6.245 1.00 0.00 39 THR A CA 10
ATOM 13373 C C . THR A 1 9 ? -6.821 6.214 -6.242 1.00 0.00 39 THR A C 10
ATOM 13374 O O . THR A 1 9 ? -7.417 5.281 -6.783 1.00 0.00 39 THR A O 10
ATOM 13385 N N . TYR A 1 10 ? -5.646 6.069 -5.636 1.00 0.00 40 TYR A N 10
ATOM 13386 C CA . TYR A 1 10 ? -4.976 4.777 -5.569 1.00 0.00 40 TYR A CA 10
ATOM 13387 C C . TYR A 1 10 ? -5.903 3.708 -4.997 1.00 0.00 40 TYR A C 10
ATOM 13388 O O . TYR A 1 10 ? -6.050 2.629 -5.570 1.00 0.00 40 TYR A O 10
ATOM 13406 N N . LEU A 1 11 ? -6.525 4.019 -3.865 1.00 0.00 41 LEU A N 10
ATOM 13407 C CA . LEU A 1 11 ? -7.438 3.086 -3.215 1.00 0.00 41 LEU A CA 10
ATOM 13408 C C . LEU A 1 11 ? -8.636 2.786 -4.109 1.00 0.00 41 LEU A C 10
ATOM 13409 O O . LEU A 1 11 ? -9.178 1.681 -4.086 1.00 0.00 41 LEU A O 10
ATOM 13425 N N . ASP A 1 12 ? -9.044 3.777 -4.896 1.00 0.00 42 ASP A N 10
ATOM 13426 C CA . ASP A 1 12 ? -10.178 3.615 -5.798 1.00 0.00 42 ASP A CA 10
ATOM 13427 C C . ASP A 1 12 ? -9.861 2.601 -6.889 1.00 0.00 42 ASP A C 10
ATOM 13428 O O . ASP A 1 12 ? -10.737 1.866 -7.347 1.00 0.00 42 ASP A O 10
ATOM 13437 N N . GLN A 1 13 ? -8.601 2.564 -7.290 1.00 0.00 43 GLN A N 10
ATOM 13438 C CA . GLN A 1 13 ? -8.151 1.639 -8.324 1.00 0.00 43 GLN A CA 10
ATOM 13439 C C . GLN A 1 13 ? -7.903 0.253 -7.739 1.00 0.00 43 GLN A C 10
ATOM 13440 O O . GLN A 1 13 ? -7.989 -0.754 -8.440 1.00 0.00 43 GLN A O 10
ATOM 13454 N N . VAL A 1 14 ? -7.599 0.214 -6.448 1.00 0.00 44 VAL A N 10
ATOM 13455 C CA . VAL A 1 14 ? -7.342 -1.044 -5.758 1.00 0.00 44 VAL A CA 10
ATOM 13456 C C . VAL A 1 14 ? -8.645 -1.778 -5.460 1.00 0.00 44 VAL A C 10
ATOM 13457 O O . VAL A 1 14 ? -8.676 -3.006 -5.389 1.00 0.00 44 VAL A O 10
ATOM 13470 N N . LYS A 1 15 ? -9.722 -1.015 -5.288 1.00 0.00 45 LYS A N 10
ATOM 13471 C CA . LYS A 1 15 ? -11.029 -1.592 -4.999 1.00 0.00 45 LYS A CA 10
ATOM 13472 C C . LYS A 1 15 ? -11.691 -2.099 -6.276 1.00 0.00 45 LYS A C 10
ATOM 13473 O O . LYS A 1 15 ? -12.163 -3.235 -6.332 1.00 0.00 45 LYS A O 10
ATOM 13492 N N . ILE A 1 16 ? -11.721 -1.252 -7.300 1.00 0.00 46 ILE A N 10
ATOM 13493 C CA . ILE A 1 16 ? -12.324 -1.619 -8.575 1.00 0.00 46 ILE A CA 10
ATOM 13494 C C . ILE A 1 16 ? -11.611 -2.819 -9.190 1.00 0.00 46 ILE A C 10
ATOM 13495 O O . ILE A 1 16 ? -12.245 -3.702 -9.768 1.00 0.00 46 ILE A O 10
ATOM 13511 N N . ARG A 1 17 ? -10.289 -2.847 -9.057 1.00 0.00 47 ARG A N 10
ATOM 13512 C CA . ARG A 1 17 ? -9.490 -3.940 -9.597 1.00 0.00 47 ARG A CA 10
ATOM 13513 C C . ARG A 1 17 ? -9.765 -5.240 -8.846 1.00 0.00 47 ARG A C 10
ATOM 13514 O O . ARG A 1 17 ? -9.622 -6.330 -9.399 1.00 0.00 47 ARG A O 10
ATOM 13535 N N . PHE A 1 18 ? -10.163 -5.115 -7.584 1.00 0.00 48 PHE A N 10
ATOM 13536 C CA . PHE A 1 18 ? -10.461 -6.279 -6.757 1.00 0.00 48 PHE A CA 10
ATOM 13537 C C . PHE A 1 18 ? -11.938 -6.311 -6.381 1.00 0.00 48 PHE A C 10
ATOM 13538 O O . PHE A 1 18 ? -12.296 -6.660 -5.256 1.00 0.00 48 PHE A O 10
ATOM 13555 N N . GLY A 1 19 ? -12.790 -5.944 -7.332 1.00 0.00 49 GLY A N 10
ATOM 13556 C CA . GLY A 1 19 ? -14.220 -5.935 -7.086 1.00 0.00 49 GLY A CA 10
ATOM 13557 C C . GLY A 1 19 ? -14.739 -7.282 -6.620 1.00 0.00 49 GLY A C 10
ATOM 13558 O O . GLY A 1 19 ? -15.733 -7.355 -5.897 1.00 0.00 49 GLY A O 10
ATOM 13562 N N . SER A 1 20 ? -14.064 -8.350 -7.035 1.00 0.00 50 SER A N 10
ATOM 13563 C CA . SER A 1 20 ? -14.463 -9.701 -6.656 1.00 0.00 50 SER A CA 10
ATOM 13564 C C . SER A 1 20 ? -13.448 -10.326 -5.700 1.00 0.00 50 SER A C 10
ATOM 13565 O O . SER A 1 20 ? -13.374 -11.548 -5.575 1.00 0.00 50 SER A O 10
ATOM 13573 N N . ASP A 1 21 ? -12.670 -9.482 -5.028 1.00 0.00 51 ASP A N 10
ATOM 13574 C CA . ASP A 1 21 ? -11.668 -9.953 -4.088 1.00 0.00 51 ASP A CA 10
ATOM 13575 C C . ASP A 1 21 ? -11.620 -9.063 -2.849 1.00 0.00 51 ASP A C 10
ATOM 13576 O O . ASP A 1 21 ? -10.774 -8.175 -2.745 1.00 0.00 51 ASP A O 10
ATOM 13585 N N . PRO A 1 22 ? -12.534 -9.288 -1.889 1.00 0.00 52 PRO A N 10
ATOM 13586 C CA . PRO A 1 22 ? -12.592 -8.501 -0.654 1.00 0.00 52 PRO A CA 10
ATOM 13587 C C . PRO A 1 22 ? -11.414 -8.788 0.272 1.00 0.00 52 PRO A C 10
ATOM 13588 O O . PRO A 1 22 ? -11.001 -7.931 1.053 1.00 0.00 52 PRO A O 10
ATOM 13599 N N . ALA A 1 23 ? -10.878 -10.000 0.178 1.00 0.00 53 ALA A N 10
ATOM 13600 C CA . ALA A 1 23 ? -9.747 -10.403 1.006 1.00 0.00 53 ALA A CA 10
ATOM 13601 C C . ALA A 1 23 ? -8.543 -9.497 0.770 1.00 0.00 53 ALA A C 10
ATOM 13602 O O . ALA A 1 23 ? -7.887 -9.061 1.717 1.00 0.00 53 ALA A O 10
ATOM 13609 N N . THR A 1 24 ? -8.256 -9.219 -0.497 1.00 0.00 54 THR A N 10
ATOM 13610 C CA . THR A 1 24 ? -7.129 -8.365 -0.855 1.00 0.00 54 THR A CA 10
ATOM 13611 C C . THR A 1 24 ? -7.288 -6.971 -0.256 1.00 0.00 54 THR A C 10
ATOM 13612 O O . THR A 1 24 ? -6.315 -6.363 0.192 1.00 0.00 54 THR A O 10
ATOM 13623 N N . TYR A 1 25 ? -8.518 -6.471 -0.252 1.00 0.00 55 TYR A N 10
ATOM 13624 C CA . TYR A 1 25 ? -8.802 -5.148 0.292 1.00 0.00 55 TYR A CA 10
ATOM 13625 C C . TYR A 1 25 ? -8.650 -5.140 1.810 1.00 0.00 55 TYR A C 10
ATOM 13626 O O . TYR A 1 25 ? -8.020 -4.247 2.375 1.00 0.00 55 TYR A O 10
ATOM 13644 N N . ASN A 1 26 ? -9.232 -6.140 2.463 1.00 0.00 56 ASN A N 10
ATOM 13645 C CA . ASN A 1 26 ? -9.162 -6.249 3.915 1.00 0.00 56 ASN A CA 10
ATOM 13646 C C . ASN A 1 26 ? -7.714 -6.357 4.383 1.00 0.00 56 ASN A C 10
ATOM 13647 O O . ASN A 1 26 ? -7.321 -5.732 5.369 1.00 0.00 56 ASN A O 10
ATOM 13658 N N . GLY A 1 27 ? -6.926 -7.156 3.672 1.00 0.00 57 GLY A N 10
ATOM 13659 C CA . GLY A 1 27 ? -5.530 -7.334 4.031 1.00 0.00 57 GLY A CA 10
ATOM 13660 C C . GLY A 1 27 ? -4.719 -6.064 3.860 1.00 0.00 57 GLY A C 10
ATOM 13661 O O . GLY A 1 27 ? -3.847 -5.764 4.675 1.00 0.00 57 GLY A O 10
ATOM 13665 N N . PHE A 1 28 ? -5.004 -5.319 2.797 1.00 0.00 58 PHE A N 10
ATOM 13666 C CA . PHE A 1 28 ? -4.292 -4.076 2.522 1.00 0.00 58 PHE A CA 10
ATOM 13667 C C . PHE A 1 28 ? -4.457 -3.087 3.671 1.00 0.00 58 PHE A C 10
ATOM 13668 O O . PHE A 1 28 ? -3.478 -2.534 4.173 1.00 0.00 58 PHE A O 10
ATOM 13685 N N . LEU A 1 29 ? -5.702 -2.868 4.084 1.00 0.00 59 LEU A N 10
ATOM 13686 C CA . LEU A 1 29 ? -5.994 -1.945 5.174 1.00 0.00 59 LEU A CA 10
ATOM 13687 C C . LEU A 1 29 ? -5.308 -2.386 6.463 1.00 0.00 59 LEU A C 10
ATOM 13688 O O . LEU A 1 29 ? -4.846 -1.557 7.247 1.00 0.00 59 LEU A O 10
ATOM 13704 N N . GLU A 1 30 ? -5.245 -3.696 6.675 1.00 0.00 60 GLU A N 10
ATOM 13705 C CA . GLU A 1 30 ? -4.616 -4.248 7.869 1.00 0.00 60 GLU A CA 10
ATOM 13706 C C . GLU A 1 30 ? -3.136 -3.880 7.927 1.00 0.00 60 GLU A C 10
ATOM 13707 O O . GLU A 1 30 ? -2.629 -3.466 8.970 1.00 0.00 60 GLU A O 10
ATOM 13719 N N . ILE A 1 31 ? -2.449 -4.033 6.800 1.00 0.00 61 ILE A N 10
ATOM 13720 C CA . ILE A 1 31 ? -1.027 -3.717 6.722 1.00 0.00 61 ILE A CA 10
ATOM 13721 C C . ILE A 1 31 ? -0.771 -2.252 7.064 1.00 0.00 61 ILE A C 10
ATOM 13722 O O . ILE A 1 31 ? 0.141 -1.933 7.827 1.00 0.00 61 ILE A O 10
ATOM 13738 N N . MET A 1 32 ? -1.581 -1.366 6.495 1.00 0.00 62 MET A N 10
ATOM 13739 C CA . MET A 1 32 ? -1.441 0.065 6.739 1.00 0.00 62 MET A CA 10
ATOM 13740 C C . MET A 1 32 ? -1.814 0.412 8.178 1.00 0.00 62 MET A C 10
ATOM 13741 O O . MET A 1 32 ? -1.068 1.098 8.875 1.00 0.00 62 MET A O 10
ATOM 13755 N N . LYS A 1 33 ? -2.975 -0.067 8.615 1.00 0.00 63 LYS A N 10
ATOM 13756 C CA . LYS A 1 33 ? -3.449 0.194 9.969 1.00 0.00 63 LYS A CA 10
ATOM 13757 C C . LYS A 1 33 ? -2.463 -0.337 11.006 1.00 0.00 63 LYS A C 10
ATOM 13758 O O . LYS A 1 33 ? -2.264 0.273 12.057 1.00 0.00 63 LYS A O 10
ATOM 13777 N N . GLU A 1 34 ? -1.851 -1.478 10.706 1.00 0.00 64 GLU A N 10
ATOM 13778 C CA . GLU A 1 34 ? -0.888 -2.089 11.614 1.00 0.00 64 GLU A CA 10
ATOM 13779 C C . GLU A 1 34 ? 0.406 -1.283 11.666 1.00 0.00 64 GLU A C 10
ATOM 13780 O O . GLU A 1 34 ? 1.088 -1.251 12.690 1.00 0.00 64 GLU A O 10
ATOM 13792 N N . PHE A 1 35 ? 0.738 -0.634 10.555 1.00 0.00 65 PHE A N 10
ATOM 13793 C CA . PHE A 1 35 ? 1.952 0.170 10.476 1.00 0.00 65 PHE A CA 10
ATOM 13794 C C . PHE A 1 35 ? 1.794 1.478 11.246 1.00 0.00 65 PHE A C 10
ATOM 13795 O O . PHE A 1 35 ? 2.747 1.969 11.851 1.00 0.00 65 PHE A O 10
ATOM 13812 N N . LYS A 1 36 ? 0.588 2.036 11.220 1.00 0.00 66 LYS A N 10
ATOM 13813 C CA . LYS A 1 36 ? 0.313 3.288 11.918 1.00 0.00 66 LYS A CA 10
ATOM 13814 C C . LYS A 1 36 ? 0.626 3.158 13.405 1.00 0.00 66 LYS A C 10
ATOM 13815 O O . LYS A 1 36 ? 1.187 4.070 14.014 1.00 0.00 66 LYS A O 10
ATOM 13834 N N . SER A 1 37 ? 0.266 2.017 13.982 1.00 0.00 67 SER A N 10
ATOM 13835 C CA . SER A 1 37 ? 0.516 1.765 15.395 1.00 0.00 67 SER A CA 10
ATOM 13836 C C . SER A 1 37 ? 2.016 1.719 15.685 1.00 0.00 67 SER A C 10
ATOM 13837 O O . SER A 1 37 ? 2.437 1.807 16.838 1.00 0.00 67 SER A O 10
ATOM 13845 N N . GLN A 1 38 ? 2.818 1.580 14.630 1.00 0.00 68 GLN A N 10
ATOM 13846 C CA . GLN A 1 38 ? 4.270 1.521 14.766 1.00 0.00 68 GLN A CA 10
ATOM 13847 C C . GLN A 1 38 ? 4.704 0.194 15.382 1.00 0.00 68 GLN A C 10
ATOM 13848 O O . GLN A 1 38 ? 5.423 0.164 16.381 1.00 0.00 68 GLN A O 10
ATOM 13862 N N . SER A 1 39 ? 4.261 -0.903 14.775 1.00 0.00 69 SER A N 10
ATOM 13863 C CA . SER A 1 39 ? 4.602 -2.236 15.259 1.00 0.00 69 SER A CA 10
ATOM 13864 C C . SER A 1 39 ? 5.442 -2.987 14.233 1.00 0.00 69 SER A C 10
ATOM 13865 O O . SER A 1 39 ? 6.377 -3.706 14.588 1.00 0.00 69 SER A O 10
ATOM 13873 N N . ILE A 1 40 ? 5.103 -2.818 12.959 1.00 0.00 70 ILE A N 10
ATOM 13874 C CA . ILE A 1 40 ? 5.825 -3.481 11.881 1.00 0.00 70 ILE A CA 10
ATOM 13875 C C . ILE A 1 40 ? 6.949 -2.599 11.345 1.00 0.00 70 ILE A C 10
ATOM 13876 O O . ILE A 1 40 ? 6.907 -1.375 11.471 1.00 0.00 70 ILE A O 10
ATOM 13892 N N . ASP A 1 41 ? 7.953 -3.229 10.744 1.00 0.00 71 ASP A N 10
ATOM 13893 C CA . ASP A 1 41 ? 9.087 -2.502 10.185 1.00 0.00 71 ASP A CA 10
ATOM 13894 C C . ASP A 1 41 ? 8.835 -2.145 8.724 1.00 0.00 71 ASP A C 10
ATOM 13895 O O . ASP A 1 41 ? 7.873 -2.618 8.117 1.00 0.00 71 ASP A O 10
ATOM 13904 N N . THR A 1 42 ? 9.703 -1.308 8.164 1.00 0.00 72 THR A N 10
ATOM 13905 C CA . THR A 1 42 ? 9.571 -0.890 6.772 1.00 0.00 72 THR A CA 10
ATOM 13906 C C . THR A 1 42 ? 9.685 -2.090 5.832 1.00 0.00 72 THR A C 10
ATOM 13907 O O . THR A 1 42 ? 8.805 -2.326 5.004 1.00 0.00 72 THR A O 10
ATOM 13918 N N . PRO A 1 43 ? 10.777 -2.867 5.949 1.00 0.00 73 PRO A N 10
ATOM 13919 C CA . PRO A 1 43 ? 10.999 -4.048 5.108 1.00 0.00 73 PRO A CA 10
ATOM 13920 C C . PRO A 1 43 ? 9.772 -4.951 5.046 1.00 0.00 73 PRO A C 10
ATOM 13921 O O . PRO A 1 43 ? 9.423 -5.469 3.986 1.00 0.00 73 PRO A O 10
ATOM 13932 N N . GLY A 1 44 ? 9.118 -5.131 6.190 1.00 0.00 74 GLY A N 10
ATOM 13933 C CA . GLY A 1 44 ? 7.936 -5.968 6.244 1.00 0.00 74 GLY A CA 10
ATOM 13934 C C . GLY A 1 44 ? 6.811 -5.434 5.379 1.00 0.00 74 GLY A C 10
ATOM 13935 O O . GLY A 1 44 ? 6.145 -6.193 4.677 1.00 0.00 74 GLY A O 10
ATOM 13939 N N . VAL A 1 45 ? 6.603 -4.121 5.429 1.00 0.00 75 VAL A N 10
ATOM 13940 C CA . VAL A 1 45 ? 5.553 -3.485 4.643 1.00 0.00 75 VAL A CA 10
ATOM 13941 C C . VAL A 1 45 ? 5.748 -3.750 3.155 1.00 0.00 75 VAL A C 10
ATOM 13942 O O . VAL A 1 45 ? 4.786 -3.992 2.425 1.00 0.00 75 VAL A O 10
ATOM 13955 N N . ILE A 1 46 ? 7.000 -3.706 2.709 1.00 0.00 76 ILE A N 10
ATOM 13956 C CA . ILE A 1 46 ? 7.320 -3.944 1.307 1.00 0.00 76 ILE A CA 10
ATOM 13957 C C . ILE A 1 46 ? 6.941 -5.362 0.894 1.00 0.00 76 ILE A C 10
ATOM 13958 O O . ILE A 1 46 ? 6.377 -5.576 -0.180 1.00 0.00 76 ILE A O 10
ATOM 13974 N N . ARG A 1 47 ? 7.252 -6.327 1.753 1.00 0.00 77 ARG A N 10
ATOM 13975 C CA . ARG A 1 47 ? 6.942 -7.725 1.479 1.00 0.00 77 ARG A CA 10
ATOM 13976 C C . ARG A 1 47 ? 5.435 -7.962 1.494 1.00 0.00 77 ARG A C 10
ATOM 13977 O O . ARG A 1 47 ? 4.914 -8.761 0.717 1.00 0.00 77 ARG A O 10
ATOM 13998 N N . ARG A 1 48 ? 4.741 -7.260 2.386 1.00 0.00 78 ARG A N 10
ATOM 13999 C CA . ARG A 1 48 ? 3.293 -7.393 2.505 1.00 0.00 78 ARG A CA 10
ATOM 14000 C C . ARG A 1 48 ? 2.604 -7.087 1.179 1.00 0.00 78 ARG A C 10
ATOM 14001 O O . ARG A 1 48 ? 1.999 -7.966 0.566 1.00 0.00 78 ARG A O 10
ATOM 14022 N N . VAL A 1 49 ? 2.700 -5.836 0.743 1.00 0.00 79 VAL A N 10
ATOM 14023 C CA . VAL A 1 49 ? 2.086 -5.413 -0.510 1.00 0.00 79 VAL A CA 10
ATOM 14024 C C . VAL A 1 49 ? 2.703 -6.143 -1.698 1.00 0.00 79 VAL A C 10
ATOM 14025 O O . VAL A 1 49 ? 2.033 -6.396 -2.700 1.00 0.00 79 VAL A O 10
ATOM 14038 N N . SER A 1 50 ? 3.983 -6.481 -1.581 1.00 0.00 80 SER A N 10
ATOM 14039 C CA . SER A 1 50 ? 4.689 -7.181 -2.646 1.00 0.00 80 SER A CA 10
ATOM 14040 C C . SER A 1 50 ? 4.107 -8.574 -2.870 1.00 0.00 80 SER A C 10
ATOM 14041 O O . SER A 1 50 ? 4.238 -9.145 -3.952 1.00 0.00 80 SER A O 10
ATOM 14049 N N . GLN A 1 51 ? 3.465 -9.112 -1.842 1.00 0.00 81 GLN A N 10
ATOM 14050 C CA . GLN A 1 51 ? 2.863 -10.437 -1.925 1.00 0.00 81 GLN A CA 10
ATOM 14051 C C . GLN A 1 51 ? 1.388 -10.342 -2.301 1.00 0.00 81 GLN A C 10
ATOM 14052 O O . GLN A 1 51 ? 0.873 -11.170 -3.053 1.00 0.00 81 GLN A O 10
ATOM 14066 N N . LEU A 1 52 ? 0.712 -9.329 -1.770 1.00 0.00 82 LEU A N 10
ATOM 14067 C CA . LEU A 1 52 ? -0.704 -9.125 -2.047 1.00 0.00 82 LEU A CA 10
ATOM 14068 C C . LEU A 1 52 ? -0.942 -8.885 -3.537 1.00 0.00 82 LEU A C 10
ATOM 14069 O O . LEU A 1 52 ? -1.996 -9.230 -4.069 1.00 0.00 82 LEU A O 10
ATOM 14085 N N . PHE A 1 53 ? 0.045 -8.294 -4.203 1.00 0.00 83 PHE A N 10
ATOM 14086 C CA . PHE A 1 53 ? -0.059 -8.008 -5.630 1.00 0.00 83 PHE A CA 10
ATOM 14087 C C . PHE A 1 53 ? 0.958 -8.822 -6.425 1.00 0.00 83 PHE A C 10
ATOM 14088 O O . PHE A 1 53 ? 1.768 -8.268 -7.171 1.00 0.00 83 PHE A O 10
ATOM 14105 N N . HIS A 1 54 ? 0.913 -10.139 -6.261 1.00 0.00 84 HIS A N 10
ATOM 14106 C CA . HIS A 1 54 ? 1.830 -11.031 -6.960 1.00 0.00 84 HIS A CA 10
ATOM 14107 C C . HIS A 1 54 ? 1.570 -11.021 -8.464 1.00 0.00 84 HIS A C 10
ATOM 14108 O O . HIS A 1 54 ? 2.495 -11.170 -9.263 1.00 0.00 84 HIS A O 10
ATOM 14123 N N . GLU A 1 55 ? 0.308 -10.849 -8.843 1.00 0.00 85 GLU A N 10
ATOM 14124 C CA . GLU A 1 55 ? -0.070 -10.825 -10.253 1.00 0.00 85 GLU A CA 10
ATOM 14125 C C . GLU A 1 55 ? -0.641 -9.465 -10.646 1.00 0.00 85 GLU A C 10
ATOM 14126 O O . GLU A 1 55 ? -1.433 -9.363 -11.583 1.00 0.00 85 GLU A O 10
ATOM 14138 N N . HIS A 1 56 ? -0.235 -8.424 -9.927 1.00 0.00 86 HIS A N 10
ATOM 14139 C CA . HIS A 1 56 ? -0.710 -7.072 -10.205 1.00 0.00 86 HIS A CA 10
ATOM 14140 C C . HIS A 1 56 ? 0.422 -6.055 -10.065 1.00 0.00 86 HIS A C 10
ATOM 14141 O O . HIS A 1 56 ? 0.626 -5.487 -8.993 1.00 0.00 86 HIS A O 10
ATOM 14156 N N . PRO A 1 57 ? 1.175 -5.812 -11.152 1.00 0.00 87 PRO A N 10
ATOM 14157 C CA . PRO A 1 57 ? 2.290 -4.858 -11.144 1.00 0.00 87 PRO A CA 10
ATOM 14158 C C . PRO A 1 57 ? 1.817 -3.417 -10.983 1.00 0.00 87 PRO A C 10
ATOM 14159 O O . PRO A 1 57 ? 2.387 -2.651 -10.206 1.00 0.00 87 PRO A O 10
ATOM 14170 N N . ASP A 1 58 ? 0.770 -3.055 -11.719 1.00 0.00 88 ASP A N 10
ATOM 14171 C CA . ASP A 1 58 ? 0.215 -1.704 -11.657 1.00 0.00 88 ASP A CA 10
ATOM 14172 C C . ASP A 1 58 ? -0.037 -1.276 -10.212 1.00 0.00 88 ASP A C 10
ATOM 14173 O O . ASP A 1 58 ? -0.040 -0.086 -9.898 1.00 0.00 88 ASP A O 10
ATOM 14182 N N . LEU A 1 59 ? -0.236 -2.256 -9.336 1.00 0.00 89 LEU A N 10
ATOM 14183 C CA . LEU A 1 59 ? -0.475 -1.982 -7.925 1.00 0.00 89 LEU A CA 10
ATOM 14184 C C . LEU A 1 59 ? 0.850 -1.769 -7.212 1.00 0.00 89 LEU A C 10
ATOM 14185 O O . LEU A 1 59 ? 1.046 -0.767 -6.525 1.00 0.00 89 LEU A O 10
ATOM 14201 N N . ILE A 1 60 ? 1.767 -2.710 -7.404 1.00 0.00 90 ILE A N 10
ATOM 14202 C CA . ILE A 1 60 ? 3.087 -2.616 -6.803 1.00 0.00 90 ILE A CA 10
ATOM 14203 C C . ILE A 1 60 ? 3.814 -1.386 -7.334 1.00 0.00 90 ILE A C 10
ATOM 14204 O O . ILE A 1 60 ? 4.684 -0.826 -6.666 1.00 0.00 90 ILE A O 10
ATOM 14220 N N . VAL A 1 61 ? 3.440 -0.963 -8.541 1.00 0.00 91 VAL A N 10
ATOM 14221 C CA . VAL A 1 61 ? 4.047 0.209 -9.157 1.00 0.00 91 VAL A CA 10
ATOM 14222 C C . VAL A 1 61 ? 3.561 1.482 -8.474 1.00 0.00 91 VAL A C 10
ATOM 14223 O O . VAL A 1 61 ? 4.359 2.331 -8.077 1.00 0.00 91 VAL A O 10
ATOM 14236 N N . GLY A 1 62 ? 2.244 1.605 -8.335 1.00 0.00 92 GLY A N 10
ATOM 14237 C CA . GLY A 1 62 ? 1.675 2.773 -7.691 1.00 0.00 92 GLY A CA 10
ATOM 14238 C C . GLY A 1 62 ? 2.077 2.880 -6.234 1.00 0.00 92 GLY A C 10
ATOM 14239 O O . GLY A 1 62 ? 2.205 3.979 -5.697 1.00 0.00 92 GLY A O 10
ATOM 14243 N N . PHE A 1 63 ? 2.278 1.732 -5.592 1.00 0.00 93 PHE A N 10
ATOM 14244 C CA . PHE A 1 63 ? 2.669 1.700 -4.191 1.00 0.00 93 PHE A CA 10
ATOM 14245 C C . PHE A 1 63 ? 4.132 2.087 -4.026 1.00 0.00 93 PHE A C 10
ATOM 14246 O O . PHE A 1 63 ? 4.526 2.660 -3.011 1.00 0.00 93 PHE A O 10
ATOM 14263 N N . ASN A 1 64 ? 4.929 1.772 -5.037 1.00 0.00 94 ASN A N 10
ATOM 14264 C CA . ASN A 1 64 ? 6.354 2.087 -5.018 1.00 0.00 94 ASN A CA 10
ATOM 14265 C C . ASN A 1 64 ? 6.585 3.575 -5.260 1.00 0.00 94 ASN A C 10
ATOM 14266 O O . ASN A 1 64 ? 7.584 4.139 -4.814 1.00 0.00 94 ASN A O 10
ATOM 14277 N N . ALA A 1 65 ? 5.654 4.206 -5.971 1.00 0.00 95 ALA A N 10
ATOM 14278 C CA . ALA A 1 65 ? 5.754 5.629 -6.273 1.00 0.00 95 ALA A CA 10
ATOM 14279 C C . ALA A 1 65 ? 5.803 6.470 -4.999 1.00 0.00 95 ALA A C 10
ATOM 14280 O O . ALA A 1 65 ? 6.229 7.625 -5.025 1.00 0.00 95 ALA A O 10
ATOM 14287 N N . PHE A 1 66 ? 5.362 5.890 -3.885 1.00 0.00 96 PHE A N 10
ATOM 14288 C CA . PHE A 1 66 ? 5.358 6.595 -2.609 1.00 0.00 96 PHE A CA 10
ATOM 14289 C C . PHE A 1 66 ? 6.557 6.194 -1.758 1.00 0.00 96 PHE A C 10
ATOM 14290 O O . PHE A 1 66 ? 7.152 7.027 -1.074 1.00 0.00 96 PHE A O 10
ATOM 14307 N N . LEU A 1 67 ? 6.910 4.913 -1.803 1.00 0.00 97 LEU A N 10
ATOM 14308 C CA . LEU A 1 67 ? 8.041 4.405 -1.034 1.00 0.00 97 LEU A CA 10
ATOM 14309 C C . LEU A 1 67 ? 9.354 4.997 -1.541 1.00 0.00 97 LEU A C 10
ATOM 14310 O O . LEU A 1 67 ? 9.497 5.287 -2.728 1.00 0.00 97 LEU A O 10
ATOM 14326 N N . PRO A 1 68 ? 10.335 5.184 -0.640 1.00 0.00 98 PRO A N 10
ATOM 14327 C CA . PRO A 1 68 ? 11.642 5.744 -1.002 1.00 0.00 98 PRO A CA 10
ATOM 14328 C C . PRO A 1 68 ? 12.465 4.787 -1.860 1.00 0.00 98 PRO A C 10
ATOM 14329 O O . PRO A 1 68 ? 12.084 3.634 -2.061 1.00 0.00 98 PRO A O 10
ATOM 14340 N N . LEU A 1 69 ? 13.593 5.275 -2.363 1.00 0.00 99 LEU A N 10
ATOM 14341 C CA . LEU A 1 69 ? 14.472 4.465 -3.200 1.00 0.00 99 LEU A CA 10
ATOM 14342 C C . LEU A 1 69 ? 15.263 3.464 -2.360 1.00 0.00 99 LEU A C 10
ATOM 14343 O O . LEU A 1 69 ? 15.735 2.448 -2.873 1.00 0.00 99 LEU A O 10
ATOM 14359 N N . GLY A 1 70 ? 15.407 3.756 -1.070 1.00 0.00 100 GLY A N 10
ATOM 14360 C CA . GLY A 1 70 ? 16.144 2.870 -0.185 1.00 0.00 100 GLY A CA 10
ATOM 14361 C C . GLY A 1 70 ? 15.634 1.442 -0.229 1.00 0.00 100 GLY A C 10
ATOM 14362 O O . GLY A 1 70 ? 16.421 0.497 -0.282 1.00 0.00 100 GLY A O 10
ATOM 14366 N N . TYR A 1 71 ? 14.315 1.286 -0.206 1.00 0.00 101 TYR A N 10
ATOM 14367 C CA . TYR A 1 71 ? 13.702 -0.038 -0.242 1.00 0.00 101 TYR A CA 10
ATOM 14368 C C . TYR A 1 71 ? 13.155 -0.345 -1.633 1.00 0.00 101 TYR A C 10
ATOM 14369 O O . TYR A 1 71 ? 12.065 0.100 -1.993 1.00 0.00 101 TYR A O 10
ATOM 14387 N N . ARG A 1 72 ? 13.916 -1.108 -2.409 1.00 0.00 102 ARG A N 10
ATOM 14388 C CA . ARG A 1 72 ? 13.505 -1.475 -3.759 1.00 0.00 102 ARG A CA 10
ATOM 14389 C C . ARG A 1 72 ? 12.471 -2.595 -3.725 1.00 0.00 102 ARG A C 10
ATOM 14390 O O . ARG A 1 72 ? 12.757 -3.706 -3.281 1.00 0.00 102 ARG A O 10
ATOM 14411 N N . ILE A 1 73 ? 11.265 -2.294 -4.198 1.00 0.00 103 ILE A N 10
ATOM 14412 C CA . ILE A 1 73 ? 10.186 -3.274 -4.221 1.00 0.00 103 ILE A CA 10
ATOM 14413 C C . ILE A 1 73 ? 10.378 -4.274 -5.360 1.00 0.00 103 ILE A C 10
ATOM 14414 O O . ILE A 1 73 ? 10.886 -3.924 -6.426 1.00 0.00 103 ILE A O 10
ATOM 14430 N N . ASP A 1 74 ? 9.974 -5.519 -5.126 1.00 0.00 104 ASP A N 10
ATOM 14431 C CA . ASP A 1 74 ? 10.108 -6.568 -6.132 1.00 0.00 104 ASP A CA 10
ATOM 14432 C C . ASP A 1 74 ? 8.811 -6.750 -6.913 1.00 0.00 104 ASP A C 10
ATOM 14433 O O . ASP A 1 74 ? 7.787 -6.150 -6.588 1.00 0.00 104 ASP A O 10
ATOM 14442 N N . ILE A 1 75 ? 8.865 -7.585 -7.947 1.00 0.00 105 ILE A N 10
ATOM 14443 C CA . ILE A 1 75 ? 7.698 -7.852 -8.779 1.00 0.00 105 ILE A CA 10
ATOM 14444 C C . ILE A 1 75 ? 7.885 -9.134 -9.590 1.00 0.00 105 ILE A C 10
ATOM 14445 O O . ILE A 1 75 ? 8.223 -9.086 -10.773 1.00 0.00 105 ILE A O 10
ATOM 14461 N N . PRO A 1 76 ? 7.666 -10.301 -8.962 1.00 0.00 106 PRO A N 10
ATOM 14462 C CA . PRO A 1 76 ? 7.812 -11.597 -9.633 1.00 0.00 106 PRO A CA 10
ATOM 14463 C C . PRO A 1 76 ? 6.996 -11.676 -10.919 1.00 0.00 106 PRO A C 10
ATOM 14464 O O . PRO A 1 76 ? 5.766 -11.673 -10.887 1.00 0.00 106 PRO A O 10
ATOM 14475 N N . LYS A 1 77 ? 7.691 -11.747 -12.051 1.00 0.00 107 LYS A N 10
ATOM 14476 C CA . LYS A 1 77 ? 7.030 -11.826 -13.348 1.00 0.00 107 LYS A CA 10
ATOM 14477 C C . LYS A 1 77 ? 6.167 -13.081 -13.443 1.00 0.00 107 LYS A C 10
ATOM 14478 O O . LYS A 1 77 ? 6.710 -14.188 -13.243 1.00 0.00 107 LYS A O 10
ATOM 14498 N N . ALA B 2 1 ? 8.918 6.419 7.383 1.00 0.00 43 ALA B N 10
ATOM 14499 C CA . ALA B 2 1 ? 8.218 6.629 6.089 1.00 0.00 43 ALA B CA 10
ATOM 14500 C C . ALA B 2 1 ? 6.883 7.339 6.298 1.00 0.00 43 ALA B C 10
ATOM 14501 O O . ALA B 2 1 ? 5.889 6.711 6.664 1.00 0.00 43 ALA B O 10
ATOM 14510 N N . PRO B 2 2 ? 6.837 8.665 6.068 1.00 0.00 44 PRO B N 10
ATOM 14511 C CA . PRO B 2 2 ? 5.609 9.451 6.236 1.00 0.00 44 PRO B CA 10
ATOM 14512 C C . PRO B 2 2 ? 4.541 9.094 5.206 1.00 0.00 44 PRO B C 10
ATOM 14513 O O . PRO B 2 2 ? 3.383 9.492 5.337 1.00 0.00 44 PRO B O 10
ATOM 14524 N N . GLN B 2 3 ? 4.932 8.339 4.182 1.00 0.00 45 GLN B N 10
ATOM 14525 C CA . GLN B 2 3 ? 4.000 7.933 3.137 1.00 0.00 45 GLN B CA 10
ATOM 14526 C C . GLN B 2 3 ? 3.150 6.759 3.602 1.00 0.00 45 GLN B C 10
ATOM 14527 O O . GLN B 2 3 ? 2.026 6.566 3.136 1.00 0.00 45 GLN B O 10
ATOM 14541 N N . LEU B 2 4 ? 3.691 5.979 4.528 1.00 0.00 46 LEU B N 10
ATOM 14542 C CA . LEU B 2 4 ? 2.981 4.827 5.063 1.00 0.00 46 LEU B CA 10
ATOM 14543 C C . LEU B 2 4 ? 1.955 5.269 6.098 1.00 0.00 46 LEU B C 10
ATOM 14544 O O . LEU B 2 4 ? 0.867 4.701 6.192 1.00 0.00 46 LEU B O 10
ATOM 14560 N N . ILE B 2 5 ? 2.307 6.295 6.866 1.00 0.00 47 ILE B N 10
ATOM 14561 C CA . ILE B 2 5 ? 1.414 6.823 7.888 1.00 0.00 47 ILE B CA 10
ATOM 14562 C C . ILE B 2 5 ? 0.275 7.606 7.247 1.00 0.00 47 ILE B C 10
ATOM 14563 O O . ILE B 2 5 ? -0.855 7.593 7.736 1.00 0.00 47 ILE B O 10
ATOM 14579 N N . MET B 2 6 ? 0.579 8.283 6.143 1.00 0.00 48 MET B N 10
ATOM 14580 C CA . MET B 2 6 ? -0.420 9.067 5.430 1.00 0.00 48 MET B CA 10
ATOM 14581 C C . MET B 2 6 ? -1.353 8.158 4.638 1.00 0.00 48 MET B C 10
ATOM 14582 O O . MET B 2 6 ? -2.524 8.477 4.434 1.00 0.00 48 MET B O 10
ATOM 14596 N N . LEU B 2 7 ? -0.824 7.022 4.203 1.00 0.00 49 LEU B N 10
ATOM 14597 C CA . LEU B 2 7 ? -1.605 6.058 3.440 1.00 0.00 49 LEU B CA 10
ATOM 14598 C C . LEU B 2 7 ? -2.623 5.368 4.340 1.00 0.00 49 LEU B C 10
ATOM 14599 O O . LEU B 2 7 ? -3.781 5.188 3.963 1.00 0.00 49 LEU B O 10
ATOM 14615 N N . ALA B 2 8 ? -2.182 4.988 5.535 1.00 0.00 50 ALA B N 10
ATOM 14616 C CA . ALA B 2 8 ? -3.050 4.323 6.495 1.00 0.00 50 ALA B CA 10
ATOM 14617 C C . ALA B 2 8 ? -4.113 5.279 7.024 1.00 0.00 50 ALA B C 10
ATOM 14618 O O . ALA B 2 8 ? -5.234 4.869 7.326 1.00 0.00 50 ALA B O 10
ATOM 14625 N N . ASN B 2 9 ? -3.756 6.555 7.130 1.00 0.00 51 ASN B N 10
ATOM 14626 C CA . ASN B 2 9 ? -4.682 7.568 7.620 1.00 0.00 51 ASN B CA 10
ATOM 14627 C C . ASN B 2 9 ? -5.872 7.708 6.678 1.00 0.00 51 ASN B C 10
ATOM 14628 O O . ASN B 2 9 ? -7.025 7.670 7.106 1.00 0.00 51 ASN B O 10
ATOM 14639 N N . VAL B 2 10 ? -5.582 7.865 5.391 1.00 0.00 52 VAL B N 10
ATOM 14640 C CA . VAL B 2 10 ? -6.627 8.005 4.385 1.00 0.00 52 VAL B CA 10
ATOM 14641 C C . VAL B 2 10 ? -7.446 6.723 4.272 1.00 0.00 52 VAL B C 10
ATOM 14642 O O . VAL B 2 10 ? -8.630 6.759 3.939 1.00 0.00 52 VAL B O 10
ATOM 14655 N N . ALA B 2 11 ? -6.809 5.591 4.562 1.00 0.00 53 ALA B N 10
ATOM 14656 C CA . ALA B 2 11 ? -7.479 4.306 4.505 1.00 0.00 53 ALA B CA 10
ATOM 14657 C C . ALA B 2 11 ? -8.368 4.126 5.725 1.00 0.00 53 ALA B C 10
ATOM 14658 O O . ALA B 2 11 ? -9.440 3.525 5.648 1.00 0.00 53 ALA B O 10
ATOM 14665 N N . LEU B 2 12 ? -7.913 4.663 6.851 1.00 0.00 54 LEU B N 10
ATOM 14666 C CA . LEU B 2 12 ? -8.659 4.578 8.093 1.00 0.00 54 LEU B CA 10
ATOM 14667 C C . LEU B 2 12 ? -9.706 5.688 8.172 1.00 0.00 54 LEU B C 10
ATOM 14668 O O . LEU B 2 12 ? -10.676 5.587 8.924 1.00 0.00 54 LEU B O 10
ATOM 14684 N N . THR B 2 13 ? -9.502 6.744 7.390 1.00 0.00 55 THR B N 10
ATOM 14685 C CA . THR B 2 13 ? -10.422 7.872 7.366 1.00 0.00 55 THR B CA 10
ATOM 14686 C C . THR B 2 13 ? -10.071 8.833 6.233 1.00 0.00 55 THR B C 10
ATOM 14687 O O . THR B 2 13 ? -9.373 9.826 6.441 1.00 0.00 55 THR B O 10
ATOM 14698 N N . GLY B 2 14 ? -10.559 8.530 5.035 1.00 0.00 56 GLY B N 10
ATOM 14699 C CA . GLY B 2 14 ? -10.288 9.374 3.887 1.00 0.00 56 GLY B CA 10
ATOM 14700 C C . GLY B 2 14 ? -11.357 10.427 3.675 1.00 0.00 56 GLY B C 10
ATOM 14701 O O . GLY B 2 14 ? -11.829 10.626 2.555 1.00 0.00 56 GLY B O 10
ATOM 14705 N N . GLU B 2 15 ? -11.742 11.103 4.752 1.00 0.00 57 GLU B N 10
ATOM 14706 C CA . GLU B 2 15 ? -12.764 12.141 4.679 1.00 0.00 57 GLU B CA 10
ATOM 14707 C C . GLU B 2 15 ? -12.335 13.261 3.737 1.00 0.00 57 GLU B C 10
ATOM 14708 O O . GLU B 2 15 ? -13.219 14.008 3.266 1.00 0.00 57 GLU B O 10
ATOM 14721 N N . PRO A 1 1 ? 3.967 15.681 -5.275 1.00 0.00 31 PRO A N 11
ATOM 14722 C CA . PRO A 1 1 ? 2.653 16.098 -4.713 1.00 0.00 31 PRO A CA 11
ATOM 14723 C C . PRO A 1 1 ? 1.787 14.894 -4.344 1.00 0.00 31 PRO A C 11
ATOM 14724 O O . PRO A 1 1 ? 0.651 14.768 -4.801 1.00 0.00 31 PRO A O 11
ATOM 14737 N N . VAL A 1 2 ? 2.333 14.012 -3.513 1.00 0.00 32 VAL A N 11
ATOM 14738 C CA . VAL A 1 2 ? 1.613 12.821 -3.083 1.00 0.00 32 VAL A CA 11
ATOM 14739 C C . VAL A 1 2 ? 0.815 13.089 -1.811 1.00 0.00 32 VAL A C 11
ATOM 14740 O O . VAL A 1 2 ? 1.262 12.776 -0.707 1.00 0.00 32 VAL A O 11
ATOM 14753 N N . HIS A 1 3 ? -0.370 13.669 -1.973 1.00 0.00 33 HIS A N 11
ATOM 14754 C CA . HIS A 1 3 ? -1.233 13.978 -0.838 1.00 0.00 33 HIS A CA 11
ATOM 14755 C C . HIS A 1 3 ? -2.466 13.077 -0.834 1.00 0.00 33 HIS A C 11
ATOM 14756 O O . HIS A 1 3 ? -2.541 12.116 -1.600 1.00 0.00 33 HIS A O 11
ATOM 14771 N N . VAL A 1 4 ? -3.425 13.388 0.037 1.00 0.00 34 VAL A N 11
ATOM 14772 C CA . VAL A 1 4 ? -4.655 12.604 0.149 1.00 0.00 34 VAL A CA 11
ATOM 14773 C C . VAL A 1 4 ? -5.205 12.209 -1.220 1.00 0.00 34 VAL A C 11
ATOM 14774 O O . VAL A 1 4 ? -5.808 11.148 -1.374 1.00 0.00 34 VAL A O 11
ATOM 14787 N N . GLU A 1 5 ? -4.990 13.066 -2.212 1.00 0.00 35 GLU A N 11
ATOM 14788 C CA . GLU A 1 5 ? -5.463 12.798 -3.566 1.00 0.00 35 GLU A CA 11
ATOM 14789 C C . GLU A 1 5 ? -4.784 11.558 -4.139 1.00 0.00 35 GLU A C 11
ATOM 14790 O O . GLU A 1 5 ? -5.440 10.681 -4.698 1.00 0.00 35 GLU A O 11
ATOM 14802 N N . ASP A 1 6 ? -3.464 11.493 -3.993 1.00 0.00 36 ASP A N 11
ATOM 14803 C CA . ASP A 1 6 ? -2.694 10.361 -4.493 1.00 0.00 36 ASP A CA 11
ATOM 14804 C C . ASP A 1 6 ? -3.081 9.078 -3.763 1.00 0.00 36 ASP A C 11
ATOM 14805 O O . ASP A 1 6 ? -3.147 8.006 -4.364 1.00 0.00 36 ASP A O 11
ATOM 14814 N N . ALA A 1 7 ? -3.338 9.197 -2.465 1.00 0.00 37 ALA A N 11
ATOM 14815 C CA . ALA A 1 7 ? -3.722 8.047 -1.655 1.00 0.00 37 ALA A CA 11
ATOM 14816 C C . ALA A 1 7 ? -5.158 7.629 -1.951 1.00 0.00 37 ALA A C 11
ATOM 14817 O O . ALA A 1 7 ? -5.496 6.447 -1.892 1.00 0.00 37 ALA A O 11
ATOM 14824 N N . LEU A 1 8 ? -5.998 8.608 -2.268 1.00 0.00 38 LEU A N 11
ATOM 14825 C CA . LEU A 1 8 ? -7.399 8.346 -2.572 1.00 0.00 38 LEU A CA 11
ATOM 14826 C C . LEU A 1 8 ? -7.541 7.606 -3.899 1.00 0.00 38 LEU A C 11
ATOM 14827 O O . LEU A 1 8 ? -8.248 6.601 -3.985 1.00 0.00 38 LEU A O 11
ATOM 14843 N N . THR A 1 9 ? -6.869 8.108 -4.930 1.00 0.00 39 THR A N 11
ATOM 14844 C CA . THR A 1 9 ? -6.926 7.492 -6.250 1.00 0.00 39 THR A CA 11
ATOM 14845 C C . THR A 1 9 ? -6.412 6.056 -6.202 1.00 0.00 39 THR A C 11
ATOM 14846 O O . THR A 1 9 ? -7.023 5.149 -6.768 1.00 0.00 39 THR A O 11
ATOM 14857 N N . TYR A 1 10 ? -5.283 5.859 -5.530 1.00 0.00 40 TYR A N 11
ATOM 14858 C CA . TYR A 1 10 ? -4.685 4.535 -5.417 1.00 0.00 40 TYR A CA 11
ATOM 14859 C C . TYR A 1 10 ? -5.682 3.537 -4.836 1.00 0.00 40 TYR A C 11
ATOM 14860 O O . TYR A 1 10 ? -5.857 2.439 -5.364 1.00 0.00 40 TYR A O 11
ATOM 14878 N N . LEU A 1 11 ? -6.335 3.929 -3.747 1.00 0.00 41 LEU A N 11
ATOM 14879 C CA . LEU A 1 11 ? -7.317 3.073 -3.094 1.00 0.00 41 LEU A CA 11
ATOM 14880 C C . LEU A 1 11 ? -8.500 2.807 -4.019 1.00 0.00 41 LEU A C 11
ATOM 14881 O O . LEU A 1 11 ? -9.044 1.703 -4.045 1.00 0.00 41 LEU A O 11
ATOM 14897 N N . ASP A 1 12 ? -8.892 3.825 -4.778 1.00 0.00 42 ASP A N 11
ATOM 14898 C CA . ASP A 1 12 ? -10.009 3.698 -5.707 1.00 0.00 42 ASP A CA 11
ATOM 14899 C C . ASP A 1 12 ? -9.703 2.666 -6.785 1.00 0.00 42 ASP A C 11
ATOM 14900 O O . ASP A 1 12 ? -10.602 2.003 -7.300 1.00 0.00 42 ASP A O 11
ATOM 14909 N N . GLN A 1 13 ? -8.427 2.535 -7.113 1.00 0.00 43 GLN A N 11
ATOM 14910 C CA . GLN A 1 13 ? -7.990 1.581 -8.126 1.00 0.00 43 GLN A CA 11
ATOM 14911 C C . GLN A 1 13 ? -7.848 0.188 -7.527 1.00 0.00 43 GLN A C 11
ATOM 14912 O O . GLN A 1 13 ? -8.004 -0.818 -8.217 1.00 0.00 43 GLN A O 11
ATOM 14926 N N . VAL A 1 14 ? -7.554 0.142 -6.234 1.00 0.00 44 VAL A N 11
ATOM 14927 C CA . VAL A 1 14 ? -7.395 -1.122 -5.526 1.00 0.00 44 VAL A CA 11
ATOM 14928 C C . VAL A 1 14 ? -8.749 -1.707 -5.135 1.00 0.00 44 VAL A C 11
ATOM 14929 O O . VAL A 1 14 ? -8.867 -2.905 -4.875 1.00 0.00 44 VAL A O 11
ATOM 14942 N N . LYS A 1 15 ? -9.771 -0.855 -5.096 1.00 0.00 45 LYS A N 11
ATOM 14943 C CA . LYS A 1 15 ? -11.115 -1.290 -4.739 1.00 0.00 45 LYS A CA 11
ATOM 14944 C C . LYS A 1 15 ? -11.868 -1.783 -5.971 1.00 0.00 45 LYS A C 11
ATOM 14945 O O . LYS A 1 15 ? -12.498 -2.840 -5.945 1.00 0.00 45 LYS A O 11
ATOM 14964 N N . ILE A 1 16 ? -11.796 -1.010 -7.051 1.00 0.00 46 ILE A N 11
ATOM 14965 C CA . ILE A 1 16 ? -12.466 -1.366 -8.292 1.00 0.00 46 ILE A CA 11
ATOM 14966 C C . ILE A 1 16 ? -11.842 -2.611 -8.915 1.00 0.00 46 ILE A C 11
ATOM 14967 O O . ILE A 1 16 ? -12.544 -3.558 -9.272 1.00 0.00 46 ILE A O 11
ATOM 14983 N N . ARG A 1 17 ? -10.519 -2.604 -9.042 1.00 0.00 47 ARG A N 11
ATOM 14984 C CA . ARG A 1 17 ? -9.801 -3.734 -9.622 1.00 0.00 47 ARG A CA 11
ATOM 14985 C C . ARG A 1 17 ? -10.051 -5.008 -8.821 1.00 0.00 47 ARG A C 11
ATOM 14986 O O . ARG A 1 17 ? -10.045 -6.109 -9.371 1.00 0.00 47 ARG A O 11
ATOM 15007 N N . PHE A 1 18 ? -10.271 -4.849 -7.520 1.00 0.00 48 PHE A N 11
ATOM 15008 C CA . PHE A 1 18 ? -10.524 -5.986 -6.642 1.00 0.00 48 PHE A CA 11
ATOM 15009 C C . PHE A 1 18 ? -11.896 -5.870 -5.984 1.00 0.00 48 PHE A C 11
ATOM 15010 O O . PHE A 1 18 ? -12.056 -6.168 -4.801 1.00 0.00 48 PHE A O 11
ATOM 15027 N N . GLY A 1 19 ? -12.882 -5.434 -6.761 1.00 0.00 49 GLY A N 11
ATOM 15028 C CA . GLY A 1 19 ? -14.228 -5.284 -6.237 1.00 0.00 49 GLY A CA 11
ATOM 15029 C C . GLY A 1 19 ? -14.792 -6.585 -5.700 1.00 0.00 49 GLY A C 11
ATOM 15030 O O . GLY A 1 19 ? -15.615 -6.581 -4.785 1.00 0.00 49 GLY A O 11
ATOM 15034 N N . SER A 1 20 ? -14.348 -7.701 -6.269 1.00 0.00 50 SER A N 11
ATOM 15035 C CA . SER A 1 20 ? -14.814 -9.015 -5.840 1.00 0.00 50 SER A CA 11
ATOM 15036 C C . SER A 1 20 ? -13.726 -9.756 -5.069 1.00 0.00 50 SER A C 11
ATOM 15037 O O . SER A 1 20 ? -13.661 -10.984 -5.095 1.00 0.00 50 SER A O 11
ATOM 15045 N N . ASP A 1 21 ? -12.875 -8.999 -4.382 1.00 0.00 51 ASP A N 11
ATOM 15046 C CA . ASP A 1 21 ? -11.795 -9.580 -3.605 1.00 0.00 51 ASP A CA 11
ATOM 15047 C C . ASP A 1 21 ? -11.618 -8.840 -2.281 1.00 0.00 51 ASP A C 11
ATOM 15048 O O . ASP A 1 21 ? -10.836 -7.892 -2.190 1.00 0.00 51 ASP A O 11
ATOM 15057 N N . PRO A 1 22 ? -12.342 -9.265 -1.231 1.00 0.00 52 PRO A N 11
ATOM 15058 C CA . PRO A 1 22 ? -12.257 -8.636 0.092 1.00 0.00 52 PRO A CA 11
ATOM 15059 C C . PRO A 1 22 ? -10.912 -8.881 0.764 1.00 0.00 52 PRO A C 11
ATOM 15060 O O . PRO A 1 22 ? -10.450 -8.070 1.567 1.00 0.00 52 PRO A O 11
ATOM 15071 N N . ALA A 1 23 ? -10.285 -10.005 0.430 1.00 0.00 53 ALA A N 11
ATOM 15072 C CA . ALA A 1 23 ? -8.992 -10.358 1.001 1.00 0.00 53 ALA A CA 11
ATOM 15073 C C . ALA A 1 23 ? -7.943 -9.297 0.682 1.00 0.00 53 ALA A C 11
ATOM 15074 O O . ALA A 1 23 ? -7.013 -9.076 1.459 1.00 0.00 53 ALA A O 11
ATOM 15081 N N . THR A 1 24 ? -8.098 -8.644 -0.465 1.00 0.00 54 THR A N 11
ATOM 15082 C CA . THR A 1 24 ? -7.164 -7.606 -0.887 1.00 0.00 54 THR A CA 11
ATOM 15083 C C . THR A 1 24 ? -7.369 -6.331 -0.076 1.00 0.00 54 THR A C 11
ATOM 15084 O O . THR A 1 24 ? -6.440 -5.830 0.558 1.00 0.00 54 THR A O 11
ATOM 15095 N N . TYR A 1 25 ? -8.592 -5.810 -0.101 1.00 0.00 55 TYR A N 11
ATOM 15096 C CA . TYR A 1 25 ? -8.920 -4.593 0.633 1.00 0.00 55 TYR A CA 11
ATOM 15097 C C . TYR A 1 25 ? -8.660 -4.774 2.125 1.00 0.00 55 TYR A C 11
ATOM 15098 O O . TYR A 1 25 ? -7.970 -3.967 2.748 1.00 0.00 55 TYR A O 11
ATOM 15116 N N . ASN A 1 26 ? -9.217 -5.839 2.692 1.00 0.00 56 ASN A N 11
ATOM 15117 C CA . ASN A 1 26 ? -9.044 -6.128 4.110 1.00 0.00 56 ASN A CA 11
ATOM 15118 C C . ASN A 1 26 ? -7.572 -6.347 4.442 1.00 0.00 56 ASN A C 11
ATOM 15119 O O . ASN A 1 26 ? -7.108 -5.983 5.523 1.00 0.00 56 ASN A O 11
ATOM 15130 N N . GLY A 1 27 ? -6.843 -6.943 3.504 1.00 0.00 57 GLY A N 11
ATOM 15131 C CA . GLY A 1 27 ? -5.429 -7.199 3.716 1.00 0.00 57 GLY A CA 11
ATOM 15132 C C . GLY A 1 27 ? -4.601 -5.931 3.686 1.00 0.00 57 GLY A C 11
ATOM 15133 O O . GLY A 1 27 ? -3.801 -5.682 4.588 1.00 0.00 57 GLY A O 11
ATOM 15137 N N . PHE A 1 28 ? -4.791 -5.125 2.647 1.00 0.00 58 PHE A N 11
ATOM 15138 C CA . PHE A 1 28 ? -4.054 -3.874 2.507 1.00 0.00 58 PHE A CA 11
ATOM 15139 C C . PHE A 1 28 ? -4.329 -2.944 3.685 1.00 0.00 58 PHE A C 11
ATOM 15140 O O . PHE A 1 28 ? -3.494 -2.110 4.038 1.00 0.00 58 PHE A O 11
ATOM 15157 N N . LEU A 1 29 ? -5.505 -3.091 4.290 1.00 0.00 59 LEU A N 11
ATOM 15158 C CA . LEU A 1 29 ? -5.889 -2.262 5.427 1.00 0.00 59 LEU A CA 11
ATOM 15159 C C . LEU A 1 29 ? -5.081 -2.624 6.670 1.00 0.00 59 LEU A C 11
ATOM 15160 O O . LEU A 1 29 ? -4.465 -1.760 7.294 1.00 0.00 59 LEU A O 11
ATOM 15176 N N . GLU A 1 30 ? -5.088 -3.906 7.027 1.00 0.00 60 GLU A N 11
ATOM 15177 C CA . GLU A 1 30 ? -4.357 -4.377 8.199 1.00 0.00 60 GLU A CA 11
ATOM 15178 C C . GLU A 1 30 ? -2.882 -3.999 8.112 1.00 0.00 60 GLU A C 11
ATOM 15179 O O . GLU A 1 30 ? -2.263 -3.640 9.114 1.00 0.00 60 GLU A O 11
ATOM 15191 N N . ILE A 1 31 ? -2.323 -4.076 6.908 1.00 0.00 61 ILE A N 11
ATOM 15192 C CA . ILE A 1 31 ? -0.922 -3.737 6.696 1.00 0.00 61 ILE A CA 11
ATOM 15193 C C . ILE A 1 31 ? -0.653 -2.282 7.068 1.00 0.00 61 ILE A C 11
ATOM 15194 O O . ILE A 1 31 ? 0.197 -1.994 7.910 1.00 0.00 61 ILE A O 11
ATOM 15210 N N . MET A 1 32 ? -1.385 -1.369 6.438 1.00 0.00 62 MET A N 11
ATOM 15211 C CA . MET A 1 32 ? -1.227 0.055 6.706 1.00 0.00 62 MET A CA 11
ATOM 15212 C C . MET A 1 32 ? -1.671 0.391 8.127 1.00 0.00 62 MET A C 11
ATOM 15213 O O . MET A 1 32 ? -1.059 1.223 8.798 1.00 0.00 62 MET A O 11
ATOM 15227 N N . LYS A 1 33 ? -2.738 -0.260 8.579 1.00 0.00 63 LYS A N 11
ATOM 15228 C CA . LYS A 1 33 ? -3.262 -0.031 9.920 1.00 0.00 63 LYS A CA 11
ATOM 15229 C C . LYS A 1 33 ? -2.255 -0.466 10.979 1.00 0.00 63 LYS A C 11
ATOM 15230 O O . LYS A 1 33 ? -1.921 0.299 11.885 1.00 0.00 63 LYS A O 11
ATOM 15249 N N . GLU A 1 34 ? -1.775 -1.699 10.861 1.00 0.00 64 GLU A N 11
ATOM 15250 C CA . GLU A 1 34 ? -0.806 -2.237 11.809 1.00 0.00 64 GLU A CA 11
ATOM 15251 C C . GLU A 1 34 ? 0.456 -1.381 11.844 1.00 0.00 64 GLU A C 11
ATOM 15252 O O . GLU A 1 34 ? 1.124 -1.284 12.873 1.00 0.00 64 GLU A O 11
ATOM 15264 N N . PHE A 1 35 ? 0.776 -0.761 10.712 1.00 0.00 65 PHE A N 11
ATOM 15265 C CA . PHE A 1 35 ? 1.958 0.087 10.614 1.00 0.00 65 PHE A CA 11
ATOM 15266 C C . PHE A 1 35 ? 1.811 1.329 11.487 1.00 0.00 65 PHE A C 11
ATOM 15267 O O . PHE A 1 35 ? 2.720 1.683 12.239 1.00 0.00 65 PHE A O 11
ATOM 15284 N N . LYS A 1 36 ? 0.660 1.988 11.384 1.00 0.00 66 LYS A N 11
ATOM 15285 C CA . LYS A 1 36 ? 0.395 3.190 12.167 1.00 0.00 66 LYS A CA 11
ATOM 15286 C C . LYS A 1 36 ? 0.527 2.910 13.661 1.00 0.00 66 LYS A C 11
ATOM 15287 O O . LYS A 1 36 ? 0.840 3.805 14.445 1.00 0.00 66 LYS A O 11
ATOM 15306 N N . SER A 1 37 ? 0.287 1.660 14.047 1.00 0.00 67 SER A N 11
ATOM 15307 C CA . SER A 1 37 ? 0.381 1.260 15.445 1.00 0.00 67 SER A CA 11
ATOM 15308 C C . SER A 1 37 ? 1.822 1.332 15.951 1.00 0.00 67 SER A C 11
ATOM 15309 O O . SER A 1 37 ? 2.068 1.263 17.155 1.00 0.00 67 SER A O 11
ATOM 15317 N N . GLN A 1 38 ? 2.772 1.469 15.027 1.00 0.00 68 GLN A N 11
ATOM 15318 C CA . GLN A 1 38 ? 4.185 1.548 15.387 1.00 0.00 68 GLN A CA 11
ATOM 15319 C C . GLN A 1 38 ? 4.659 0.240 16.014 1.00 0.00 68 GLN A C 11
ATOM 15320 O O . GLN A 1 38 ? 5.310 0.238 17.059 1.00 0.00 68 GLN A O 11
ATOM 15334 N N . SER A 1 39 ? 4.326 -0.872 15.368 1.00 0.00 69 SER A N 11
ATOM 15335 C CA . SER A 1 39 ? 4.716 -2.189 15.858 1.00 0.00 69 SER A CA 11
ATOM 15336 C C . SER A 1 39 ? 5.542 -2.939 14.817 1.00 0.00 69 SER A C 11
ATOM 15337 O O . SER A 1 39 ? 6.508 -3.625 15.153 1.00 0.00 69 SER A O 11
ATOM 15345 N N . ILE A 1 40 ? 5.156 -2.804 13.552 1.00 0.00 70 ILE A N 11
ATOM 15346 C CA . ILE A 1 40 ? 5.859 -3.470 12.462 1.00 0.00 70 ILE A CA 11
ATOM 15347 C C . ILE A 1 40 ? 6.958 -2.579 11.890 1.00 0.00 70 ILE A C 11
ATOM 15348 O O . ILE A 1 40 ? 7.137 -1.440 12.321 1.00 0.00 70 ILE A O 11
ATOM 15364 N N . ASP A 1 41 ? 7.691 -3.106 10.913 1.00 0.00 71 ASP A N 11
ATOM 15365 C CA . ASP A 1 41 ? 8.769 -2.358 10.277 1.00 0.00 71 ASP A CA 11
ATOM 15366 C C . ASP A 1 41 ? 8.388 -1.960 8.855 1.00 0.00 71 ASP A C 11
ATOM 15367 O O . ASP A 1 41 ? 7.353 -2.382 8.339 1.00 0.00 71 ASP A O 11
ATOM 15376 N N . THR A 1 42 ? 9.229 -1.146 8.227 1.00 0.00 72 THR A N 11
ATOM 15377 C CA . THR A 1 42 ? 8.978 -0.692 6.863 1.00 0.00 72 THR A CA 11
ATOM 15378 C C . THR A 1 42 ? 9.071 -1.853 5.873 1.00 0.00 72 THR A C 11
ATOM 15379 O O . THR A 1 42 ? 8.160 -2.073 5.076 1.00 0.00 72 THR A O 11
ATOM 15390 N N . PRO A 1 43 ? 10.179 -2.615 5.911 1.00 0.00 73 PRO A N 11
ATOM 15391 C CA . PRO A 1 43 ? 10.383 -3.757 5.013 1.00 0.00 73 PRO A CA 11
ATOM 15392 C C . PRO A 1 43 ? 9.189 -4.705 5.002 1.00 0.00 73 PRO A C 11
ATOM 15393 O O . PRO A 1 43 ? 8.868 -5.303 3.975 1.00 0.00 73 PRO A O 11
ATOM 15404 N N . GLY A 1 44 ? 8.535 -4.838 6.151 1.00 0.00 74 GLY A N 11
ATOM 15405 C CA . GLY A 1 44 ? 7.384 -5.715 6.251 1.00 0.00 74 GLY A CA 11
ATOM 15406 C C . GLY A 1 44 ? 6.204 -5.217 5.442 1.00 0.00 74 GLY A C 11
ATOM 15407 O O . GLY A 1 44 ? 5.526 -5.998 4.774 1.00 0.00 74 GLY A O 11
ATOM 15411 N N . VAL A 1 45 ? 5.957 -3.912 5.501 1.00 0.00 75 VAL A N 11
ATOM 15412 C CA . VAL A 1 45 ? 4.850 -3.309 4.768 1.00 0.00 75 VAL A CA 11
ATOM 15413 C C . VAL A 1 45 ? 5.022 -3.496 3.265 1.00 0.00 75 VAL A C 11
ATOM 15414 O O . VAL A 1 45 ? 4.057 -3.748 2.545 1.00 0.00 75 VAL A O 11
ATOM 15427 N N . ILE A 1 46 ? 6.260 -3.367 2.798 1.00 0.00 76 ILE A N 11
ATOM 15428 C CA . ILE A 1 46 ? 6.562 -3.520 1.380 1.00 0.00 76 ILE A CA 11
ATOM 15429 C C . ILE A 1 46 ? 6.389 -4.968 0.933 1.00 0.00 76 ILE A C 11
ATOM 15430 O O . ILE A 1 46 ? 5.955 -5.235 -0.187 1.00 0.00 76 ILE A O 11
ATOM 15446 N N . ARG A 1 47 ? 6.735 -5.900 1.816 1.00 0.00 77 ARG A N 11
ATOM 15447 C CA . ARG A 1 47 ? 6.620 -7.321 1.512 1.00 0.00 77 ARG A CA 11
ATOM 15448 C C . ARG A 1 47 ? 5.157 -7.749 1.449 1.00 0.00 77 ARG A C 11
ATOM 15449 O O . ARG A 1 47 ? 4.740 -8.435 0.516 1.00 0.00 77 ARG A O 11
ATOM 15470 N N . ARG A 1 48 ? 4.383 -7.341 2.449 1.00 0.00 78 ARG A N 11
ATOM 15471 C CA . ARG A 1 48 ? 2.966 -7.683 2.509 1.00 0.00 78 ARG A CA 11
ATOM 15472 C C . ARG A 1 48 ? 2.228 -7.180 1.272 1.00 0.00 78 ARG A C 11
ATOM 15473 O O . ARG A 1 48 ? 1.333 -7.850 0.757 1.00 0.00 78 ARG A O 11
ATOM 15494 N N . VAL A 1 49 ? 2.608 -5.997 0.801 1.00 0.00 79 VAL A N 11
ATOM 15495 C CA . VAL A 1 49 ? 1.979 -5.407 -0.377 1.00 0.00 79 VAL A CA 11
ATOM 15496 C C . VAL A 1 49 ? 2.417 -6.127 -1.648 1.00 0.00 79 VAL A C 11
ATOM 15497 O O . VAL A 1 49 ? 1.595 -6.447 -2.506 1.00 0.00 79 VAL A O 11
ATOM 15510 N N . SER A 1 50 ? 3.718 -6.380 -1.765 1.00 0.00 80 SER A N 11
ATOM 15511 C CA . SER A 1 50 ? 4.262 -7.063 -2.934 1.00 0.00 80 SER A CA 11
ATOM 15512 C C . SER A 1 50 ? 3.626 -8.439 -3.110 1.00 0.00 80 SER A C 11
ATOM 15513 O O . SER A 1 50 ? 3.595 -8.983 -4.214 1.00 0.00 80 SER A O 11
ATOM 15521 N N . GLN A 1 51 ? 3.117 -8.992 -2.016 1.00 0.00 81 GLN A N 11
ATOM 15522 C CA . GLN A 1 51 ? 2.478 -10.302 -2.047 1.00 0.00 81 GLN A CA 11
ATOM 15523 C C . GLN A 1 51 ? 1.019 -10.183 -2.474 1.00 0.00 81 GLN A C 11
ATOM 15524 O O . GLN A 1 51 ? 0.514 -11.008 -3.237 1.00 0.00 81 GLN A O 11
ATOM 15538 N N . LEU A 1 52 ? 0.348 -9.149 -1.978 1.00 0.00 82 LEU A N 11
ATOM 15539 C CA . LEU A 1 52 ? -1.053 -8.915 -2.307 1.00 0.00 82 LEU A CA 11
ATOM 15540 C C . LEU A 1 52 ? -1.228 -8.702 -3.806 1.00 0.00 82 LEU A C 11
ATOM 15541 O O . LEU A 1 52 ? -2.263 -9.051 -4.376 1.00 0.00 82 LEU A O 11
ATOM 15557 N N . PHE A 1 53 ? -0.210 -8.128 -4.439 1.00 0.00 83 PHE A N 11
ATOM 15558 C CA . PHE A 1 53 ? -0.249 -7.867 -5.873 1.00 0.00 83 PHE A CA 11
ATOM 15559 C C . PHE A 1 53 ? 0.907 -8.568 -6.583 1.00 0.00 83 PHE A C 11
ATOM 15560 O O . PHE A 1 53 ? 1.771 -7.922 -7.177 1.00 0.00 83 PHE A O 11
ATOM 15577 N N . HIS A 1 54 ? 0.919 -9.894 -6.504 1.00 0.00 84 HIS A N 11
ATOM 15578 C CA . HIS A 1 54 ? 1.967 -10.694 -7.125 1.00 0.00 84 HIS A CA 11
ATOM 15579 C C . HIS A 1 54 ? 1.869 -10.666 -8.650 1.00 0.00 84 HIS A C 11
ATOM 15580 O O . HIS A 1 54 ? 2.880 -10.533 -9.341 1.00 0.00 84 HIS A O 11
ATOM 15595 N N . GLU A 1 55 ? 0.654 -10.808 -9.171 1.00 0.00 85 GLU A N 11
ATOM 15596 C CA . GLU A 1 55 ? 0.443 -10.814 -10.616 1.00 0.00 85 GLU A CA 11
ATOM 15597 C C . GLU A 1 55 ? -0.049 -9.461 -11.122 1.00 0.00 85 GLU A C 11
ATOM 15598 O O . GLU A 1 55 ? -0.725 -9.383 -12.148 1.00 0.00 85 GLU A O 11
ATOM 15610 N N . HIS A 1 56 ? 0.291 -8.396 -10.403 1.00 0.00 86 HIS A N 11
ATOM 15611 C CA . HIS A 1 56 ? -0.120 -7.054 -10.791 1.00 0.00 86 HIS A CA 11
ATOM 15612 C C . HIS A 1 56 ? 1.072 -6.096 -10.776 1.00 0.00 86 HIS A C 11
ATOM 15613 O O . HIS A 1 56 ? 1.525 -5.678 -9.710 1.00 0.00 86 HIS A O 11
ATOM 15628 N N . PRO A 1 57 ? 1.603 -5.735 -11.959 1.00 0.00 87 PRO A N 11
ATOM 15629 C CA . PRO A 1 57 ? 2.748 -4.827 -12.062 1.00 0.00 87 PRO A CA 11
ATOM 15630 C C . PRO A 1 57 ? 2.374 -3.374 -11.787 1.00 0.00 87 PRO A C 11
ATOM 15631 O O . PRO A 1 57 ? 3.051 -2.684 -11.025 1.00 0.00 87 PRO A O 11
ATOM 15642 N N . ASP A 1 58 ? 1.296 -2.913 -12.411 1.00 0.00 88 ASP A N 11
ATOM 15643 C CA . ASP A 1 58 ? 0.835 -1.538 -12.236 1.00 0.00 88 ASP A CA 11
ATOM 15644 C C . ASP A 1 58 ? 0.491 -1.242 -10.777 1.00 0.00 88 ASP A C 11
ATOM 15645 O O . ASP A 1 58 ? 0.404 -0.080 -10.375 1.00 0.00 88 ASP A O 11
ATOM 15654 N N . LEU A 1 59 ? 0.301 -2.292 -9.984 1.00 0.00 89 LEU A N 11
ATOM 15655 C CA . LEU A 1 59 ? -0.029 -2.133 -8.573 1.00 0.00 89 LEU A CA 11
ATOM 15656 C C . LEU A 1 59 ? 1.241 -2.024 -7.746 1.00 0.00 89 LEU A C 11
ATOM 15657 O O . LEU A 1 59 ? 1.443 -1.049 -7.022 1.00 0.00 89 LEU A O 11
ATOM 15673 N N . ILE A 1 60 ? 2.108 -3.023 -7.871 1.00 0.00 90 ILE A N 11
ATOM 15674 C CA . ILE A 1 60 ? 3.370 -3.025 -7.147 1.00 0.00 90 ILE A CA 11
ATOM 15675 C C . ILE A 1 60 ? 4.163 -1.765 -7.475 1.00 0.00 90 ILE A C 11
ATOM 15676 O O . ILE A 1 60 ? 4.913 -1.253 -6.642 1.00 0.00 90 ILE A O 11
ATOM 15692 N N . VAL A 1 61 ? 3.972 -1.261 -8.692 1.00 0.00 91 VAL A N 11
ATOM 15693 C CA . VAL A 1 61 ? 4.654 -0.049 -9.127 1.00 0.00 91 VAL A CA 11
ATOM 15694 C C . VAL A 1 61 ? 3.988 1.180 -8.518 1.00 0.00 91 VAL A C 11
ATOM 15695 O O . VAL A 1 61 ? 4.662 2.073 -8.004 1.00 0.00 91 VAL A O 11
ATOM 15708 N N . GLY A 1 62 ? 2.660 1.211 -8.568 1.00 0.00 92 GLY A N 11
ATOM 15709 C CA . GLY A 1 62 ? 1.926 2.328 -8.007 1.00 0.00 92 GLY A CA 11
ATOM 15710 C C . GLY A 1 62 ? 2.196 2.498 -6.525 1.00 0.00 92 GLY A C 11
ATOM 15711 O O . GLY A 1 62 ? 2.233 3.619 -6.018 1.00 0.00 92 GLY A O 11
ATOM 15715 N N . PHE A 1 63 ? 2.390 1.379 -5.831 1.00 0.00 93 PHE A N 11
ATOM 15716 C CA . PHE A 1 63 ? 2.663 1.406 -4.402 1.00 0.00 93 PHE A CA 11
ATOM 15717 C C . PHE A 1 63 ? 4.085 1.877 -4.136 1.00 0.00 93 PHE A C 11
ATOM 15718 O O . PHE A 1 63 ? 4.344 2.609 -3.180 1.00 0.00 93 PHE A O 11
ATOM 15735 N N . ASN A 1 64 ? 4.998 1.454 -4.995 1.00 0.00 94 ASN A N 11
ATOM 15736 C CA . ASN A 1 64 ? 6.401 1.830 -4.870 1.00 0.00 94 ASN A CA 11
ATOM 15737 C C . ASN A 1 64 ? 6.565 3.343 -4.983 1.00 0.00 94 ASN A C 11
ATOM 15738 O O . ASN A 1 64 ? 7.478 3.924 -4.399 1.00 0.00 94 ASN A O 11
ATOM 15749 N N . ALA A 1 65 ? 5.670 3.973 -5.740 1.00 0.00 95 ALA A N 11
ATOM 15750 C CA . ALA A 1 65 ? 5.709 5.418 -5.931 1.00 0.00 95 ALA A CA 11
ATOM 15751 C C . ALA A 1 65 ? 5.529 6.162 -4.610 1.00 0.00 95 ALA A C 11
ATOM 15752 O O . ALA A 1 65 ? 5.853 7.346 -4.508 1.00 0.00 95 ALA A O 11
ATOM 15759 N N . PHE A 1 66 ? 5.011 5.467 -3.601 1.00 0.00 96 PHE A N 11
ATOM 15760 C CA . PHE A 1 66 ? 4.791 6.072 -2.292 1.00 0.00 96 PHE A CA 11
ATOM 15761 C C . PHE A 1 66 ? 5.910 5.700 -1.324 1.00 0.00 96 PHE A C 11
ATOM 15762 O O . PHE A 1 66 ? 5.696 5.619 -0.114 1.00 0.00 96 PHE A O 11
ATOM 15779 N N . LEU A 1 67 ? 7.104 5.477 -1.864 1.00 0.00 97 LEU A N 11
ATOM 15780 C CA . LEU A 1 67 ? 8.255 5.115 -1.047 1.00 0.00 97 LEU A CA 11
ATOM 15781 C C . LEU A 1 67 ? 9.540 5.697 -1.634 1.00 0.00 97 LEU A C 11
ATOM 15782 O O . LEU A 1 67 ? 9.687 5.793 -2.852 1.00 0.00 97 LEU A O 11
ATOM 15798 N N . PRO A 1 68 ? 10.493 6.094 -0.772 1.00 0.00 98 PRO A N 11
ATOM 15799 C CA . PRO A 1 68 ? 11.768 6.667 -1.216 1.00 0.00 98 PRO A CA 11
ATOM 15800 C C . PRO A 1 68 ? 12.675 5.626 -1.863 1.00 0.00 98 PRO A C 11
ATOM 15801 O O . PRO A 1 68 ? 12.517 4.426 -1.639 1.00 0.00 98 PRO A O 11
ATOM 15812 N N . LEU A 1 69 ? 13.625 6.094 -2.666 1.00 0.00 99 LEU A N 11
ATOM 15813 C CA . LEU A 1 69 ? 14.558 5.203 -3.346 1.00 0.00 99 LEU A CA 11
ATOM 15814 C C . LEU A 1 69 ? 15.352 4.372 -2.341 1.00 0.00 99 LEU A C 11
ATOM 15815 O O . LEU A 1 69 ? 15.803 3.271 -2.653 1.00 0.00 99 LEU A O 11
ATOM 15831 N N . GLY A 1 70 ? 15.520 4.907 -1.135 1.00 0.00 100 GLY A N 11
ATOM 15832 C CA . GLY A 1 70 ? 16.260 4.200 -0.105 1.00 0.00 100 GLY A CA 11
ATOM 15833 C C . GLY A 1 70 ? 15.693 2.823 0.179 1.00 0.00 100 GLY A C 11
ATOM 15834 O O . GLY A 1 70 ? 16.417 1.923 0.604 1.00 0.00 100 GLY A O 11
ATOM 15838 N N . TYR A 1 71 ? 14.395 2.658 -0.056 1.00 0.00 101 TYR A N 11
ATOM 15839 C CA . TYR A 1 71 ? 13.732 1.381 0.177 1.00 0.00 101 TYR A CA 11
ATOM 15840 C C . TYR A 1 71 ? 12.927 0.955 -1.047 1.00 0.00 101 TYR A C 11
ATOM 15841 O O . TYR A 1 71 ? 11.892 1.546 -1.357 1.00 0.00 101 TYR A O 11
ATOM 15859 N N . ARG A 1 72 ? 13.408 -0.074 -1.737 1.00 0.00 102 ARG A N 11
ATOM 15860 C CA . ARG A 1 72 ? 12.732 -0.578 -2.927 1.00 0.00 102 ARG A CA 11
ATOM 15861 C C . ARG A 1 72 ? 11.837 -1.764 -2.583 1.00 0.00 102 ARG A C 11
ATOM 15862 O O . ARG A 1 72 ? 11.931 -2.331 -1.494 1.00 0.00 102 ARG A O 11
ATOM 15883 N N . ILE A 1 73 ? 10.968 -2.134 -3.519 1.00 0.00 103 ILE A N 11
ATOM 15884 C CA . ILE A 1 73 ? 10.056 -3.254 -3.314 1.00 0.00 103 ILE A CA 11
ATOM 15885 C C . ILE A 1 73 ? 10.626 -4.541 -3.902 1.00 0.00 103 ILE A C 11
ATOM 15886 O O . ILE A 1 73 ? 10.967 -4.598 -5.083 1.00 0.00 103 ILE A O 11
ATOM 15902 N N . ASP A 1 74 ? 10.729 -5.571 -3.069 1.00 0.00 104 ASP A N 11
ATOM 15903 C CA . ASP A 1 74 ? 11.259 -6.858 -3.506 1.00 0.00 104 ASP A CA 11
ATOM 15904 C C . ASP A 1 74 ? 10.276 -7.569 -4.429 1.00 0.00 104 ASP A C 11
ATOM 15905 O O . ASP A 1 74 ? 9.127 -7.149 -4.570 1.00 0.00 104 ASP A O 11
ATOM 15914 N N . ILE A 1 75 ? 10.735 -8.646 -5.056 1.00 0.00 105 ILE A N 11
ATOM 15915 C CA . ILE A 1 75 ? 9.896 -9.417 -5.966 1.00 0.00 105 ILE A CA 11
ATOM 15916 C C . ILE A 1 75 ? 10.335 -10.879 -6.014 1.00 0.00 105 ILE A C 11
ATOM 15917 O O . ILE A 1 75 ? 11.523 -11.182 -5.896 1.00 0.00 105 ILE A O 11
ATOM 15933 N N . PRO A 1 76 ? 9.379 -11.808 -6.189 1.00 0.00 106 PRO A N 11
ATOM 15934 C CA . PRO A 1 76 ? 9.674 -13.242 -6.252 1.00 0.00 106 PRO A CA 11
ATOM 15935 C C . PRO A 1 76 ? 10.351 -13.636 -7.561 1.00 0.00 106 PRO A C 11
ATOM 15936 O O . PRO A 1 76 ? 9.851 -13.338 -8.645 1.00 0.00 106 PRO A O 11
ATOM 15947 N N . LYS A 1 77 ? 11.491 -14.310 -7.451 1.00 0.00 107 LYS A N 11
ATOM 15948 C CA . LYS A 1 77 ? 12.238 -14.747 -8.625 1.00 0.00 107 LYS A CA 11
ATOM 15949 C C . LYS A 1 77 ? 13.467 -15.553 -8.219 1.00 0.00 107 LYS A C 11
ATOM 15950 O O . LYS A 1 77 ? 14.392 -15.679 -9.050 1.00 0.00 107 LYS A O 11
ATOM 15970 N N . ALA B 2 1 ? 8.324 5.903 6.173 1.00 0.00 43 ALA B N 11
ATOM 15971 C CA . ALA B 2 1 ? 8.021 6.984 5.200 1.00 0.00 43 ALA B CA 11
ATOM 15972 C C . ALA B 2 1 ? 6.743 7.725 5.584 1.00 0.00 43 ALA B C 11
ATOM 15973 O O . ALA B 2 1 ? 5.835 7.145 6.181 1.00 0.00 43 ALA B O 11
ATOM 15982 N N . PRO B 2 2 ? 6.654 9.023 5.247 1.00 0.00 44 PRO B N 11
ATOM 15983 C CA . PRO B 2 2 ? 5.478 9.842 5.561 1.00 0.00 44 PRO B CA 11
ATOM 15984 C C . PRO B 2 2 ? 4.262 9.464 4.720 1.00 0.00 44 PRO B C 11
ATOM 15985 O O . PRO B 2 2 ? 3.123 9.730 5.105 1.00 0.00 44 PRO B O 11
ATOM 15996 N N . GLN B 2 3 ? 4.508 8.838 3.573 1.00 0.00 45 GLN B N 11
ATOM 15997 C CA . GLN B 2 3 ? 3.430 8.423 2.685 1.00 0.00 45 GLN B CA 11
ATOM 15998 C C . GLN B 2 3 ? 2.751 7.163 3.208 1.00 0.00 45 GLN B C 11
ATOM 15999 O O . GLN B 2 3 ? 1.624 6.849 2.825 1.00 0.00 45 GLN B O 11
ATOM 16013 N N . LEU B 2 4 ? 3.438 6.446 4.090 1.00 0.00 46 LEU B N 11
ATOM 16014 C CA . LEU B 2 4 ? 2.890 5.228 4.666 1.00 0.00 46 LEU B CA 11
ATOM 16015 C C . LEU B 2 4 ? 1.901 5.564 5.774 1.00 0.00 46 LEU B C 11
ATOM 16016 O O . LEU B 2 4 ? 0.866 4.914 5.916 1.00 0.00 46 LEU B O 11
ATOM 16032 N N . ILE B 2 5 ? 2.223 6.593 6.550 1.00 0.00 47 ILE B N 11
ATOM 16033 C CA . ILE B 2 5 ? 1.357 7.028 7.636 1.00 0.00 47 ILE B CA 11
ATOM 16034 C C . ILE B 2 5 ? 0.118 7.719 7.084 1.00 0.00 47 ILE B C 11
ATOM 16035 O O . ILE B 2 5 ? -0.983 7.565 7.613 1.00 0.00 47 ILE B O 11
ATOM 16051 N N . MET B 2 6 ? 0.306 8.477 6.006 1.00 0.00 48 MET B N 11
ATOM 16052 C CA . MET B 2 6 ? -0.795 9.186 5.372 1.00 0.00 48 MET B CA 11
ATOM 16053 C C . MET B 2 6 ? -1.690 8.218 4.605 1.00 0.00 48 MET B C 11
ATOM 16054 O O . MET B 2 6 ? -2.888 8.451 4.449 1.00 0.00 48 MET B O 11
ATOM 16068 N N . LEU B 2 7 ? -1.095 7.127 4.137 1.00 0.00 49 LEU B N 11
ATOM 16069 C CA . LEU B 2 7 ? -1.835 6.116 3.393 1.00 0.00 49 LEU B CA 11
ATOM 16070 C C . LEU B 2 7 ? -2.750 5.332 4.327 1.00 0.00 49 LEU B C 11
ATOM 16071 O O . LEU B 2 7 ? -3.895 5.033 3.987 1.00 0.00 49 LEU B O 11
ATOM 16087 N N . ALA B 2 8 ? -2.236 5.005 5.509 1.00 0.00 50 ALA B N 11
ATOM 16088 C CA . ALA B 2 8 ? -3.003 4.262 6.497 1.00 0.00 50 ALA B CA 11
ATOM 16089 C C . ALA B 2 8 ? -4.145 5.109 7.047 1.00 0.00 50 ALA B C 11
ATOM 16090 O O . ALA B 2 8 ? -5.220 4.594 7.357 1.00 0.00 50 ALA B O 11
ATOM 16097 N N . ASN B 2 9 ? -3.906 6.411 7.166 1.00 0.00 51 ASN B N 11
ATOM 16098 C CA . ASN B 2 9 ? -4.917 7.328 7.678 1.00 0.00 51 ASN B CA 11
ATOM 16099 C C . ASN B 2 9 ? -6.131 7.360 6.757 1.00 0.00 51 ASN B C 11
ATOM 16100 O O . ASN B 2 9 ? -7.263 7.153 7.195 1.00 0.00 51 ASN B O 11
ATOM 16111 N N . VAL B 2 10 ? -5.887 7.617 5.475 1.00 0.00 52 VAL B N 11
ATOM 16112 C CA . VAL B 2 10 ? -6.960 7.670 4.491 1.00 0.00 52 VAL B CA 11
ATOM 16113 C C . VAL B 2 10 ? -7.651 6.316 4.362 1.00 0.00 52 VAL B C 11
ATOM 16114 O O . VAL B 2 10 ? -8.833 6.242 4.028 1.00 0.00 52 VAL B O 11
ATOM 16127 N N . ALA B 2 11 ? -6.908 5.249 4.638 1.00 0.00 53 ALA B N 11
ATOM 16128 C CA . ALA B 2 11 ? -7.450 3.904 4.562 1.00 0.00 53 ALA B CA 11
ATOM 16129 C C . ALA B 2 11 ? -8.290 3.606 5.793 1.00 0.00 53 ALA B C 11
ATOM 16130 O O . ALA B 2 11 ? -9.314 2.926 5.715 1.00 0.00 53 ALA B O 11
ATOM 16137 N N . LEU B 2 12 ? -7.849 4.129 6.932 1.00 0.00 54 LEU B N 11
ATOM 16138 C CA . LEU B 2 12 ? -8.554 3.934 8.185 1.00 0.00 54 LEU B CA 11
ATOM 16139 C C . LEU B 2 12 ? -9.681 4.953 8.340 1.00 0.00 54 LEU B C 11
ATOM 16140 O O . LEU B 2 12 ? -10.617 4.746 9.112 1.00 0.00 54 LEU B O 11
ATOM 16156 N N . THR B 2 13 ? -9.584 6.051 7.598 1.00 0.00 55 THR B N 11
ATOM 16157 C CA . THR B 2 13 ? -10.592 7.103 7.647 1.00 0.00 55 THR B CA 11
ATOM 16158 C C . THR B 2 13 ? -10.349 8.138 6.553 1.00 0.00 55 THR B C 11
ATOM 16159 O O . THR B 2 13 ? -9.827 9.222 6.815 1.00 0.00 55 THR B O 11
ATOM 16170 N N . GLY B 2 14 ? -10.733 7.798 5.328 1.00 0.00 56 GLY B N 11
ATOM 16171 C CA . GLY B 2 14 ? -10.550 8.708 4.213 1.00 0.00 56 GLY B CA 11
ATOM 16172 C C . GLY B 2 14 ? -11.839 9.394 3.806 1.00 0.00 56 GLY B C 11
ATOM 16173 O O . GLY B 2 14 ? -12.018 9.756 2.644 1.00 0.00 56 GLY B O 11
ATOM 16177 N N . GLU B 2 15 ? -12.740 9.569 4.767 1.00 0.00 57 GLU B N 11
ATOM 16178 C CA . GLU B 2 15 ? -14.019 10.214 4.506 1.00 0.00 57 GLU B CA 11
ATOM 16179 C C . GLU B 2 15 ? -13.831 11.695 4.192 1.00 0.00 57 GLU B C 11
ATOM 16180 O O . GLU B 2 15 ? -14.339 12.146 3.145 1.00 0.00 57 GLU B O 11
ATOM 16193 N N . PRO A 1 1 ? 2.843 14.496 -6.800 1.00 0.00 31 PRO A N 12
ATOM 16194 C CA . PRO A 1 1 ? 2.188 15.092 -5.606 1.00 0.00 31 PRO A CA 12
ATOM 16195 C C . PRO A 1 1 ? 1.530 14.024 -4.731 1.00 0.00 31 PRO A C 12
ATOM 16196 O O . PRO A 1 1 ? 0.310 13.858 -4.747 1.00 0.00 31 PRO A O 12
ATOM 16209 N N . VAL A 1 2 ? 2.348 13.304 -3.972 1.00 0.00 32 VAL A N 12
ATOM 16210 C CA . VAL A 1 2 ? 1.859 12.260 -3.095 1.00 0.00 32 VAL A CA 12
ATOM 16211 C C . VAL A 1 2 ? 1.022 12.839 -1.959 1.00 0.00 32 VAL A C 12
ATOM 16212 O O . VAL A 1 2 ? 1.479 12.927 -0.819 1.00 0.00 32 VAL A O 12
ATOM 16225 N N . HIS A 1 3 ? -0.207 13.233 -2.278 1.00 0.00 33 HIS A N 12
ATOM 16226 C CA . HIS A 1 3 ? -1.109 13.806 -1.284 1.00 0.00 33 HIS A CA 12
ATOM 16227 C C . HIS A 1 3 ? -2.368 12.956 -1.139 1.00 0.00 33 HIS A C 12
ATOM 16228 O O . HIS A 1 3 ? -2.416 11.816 -1.601 1.00 0.00 33 HIS A O 12
ATOM 16243 N N . VAL A 1 4 ? -3.386 13.518 -0.493 1.00 0.00 34 VAL A N 12
ATOM 16244 C CA . VAL A 1 4 ? -4.645 12.813 -0.285 1.00 0.00 34 VAL A CA 12
ATOM 16245 C C . VAL A 1 4 ? -5.243 12.349 -1.610 1.00 0.00 34 VAL A C 12
ATOM 16246 O O . VAL A 1 4 ? -5.829 11.270 -1.693 1.00 0.00 34 VAL A O 12
ATOM 16259 N N . GLU A 1 5 ? -5.089 13.170 -2.643 1.00 0.00 35 GLU A N 12
ATOM 16260 C CA . GLU A 1 5 ? -5.614 12.841 -3.963 1.00 0.00 35 GLU A CA 12
ATOM 16261 C C . GLU A 1 5 ? -4.941 11.590 -4.519 1.00 0.00 35 GLU A C 12
ATOM 16262 O O . GLU A 1 5 ? -5.590 10.746 -5.136 1.00 0.00 35 GLU A O 12
ATOM 16274 N N . ASP A 1 6 ? -3.636 11.477 -4.293 1.00 0.00 36 ASP A N 12
ATOM 16275 C CA . ASP A 1 6 ? -2.875 10.327 -4.770 1.00 0.00 36 ASP A CA 12
ATOM 16276 C C . ASP A 1 6 ? -3.259 9.066 -4.001 1.00 0.00 36 ASP A C 12
ATOM 16277 O O . ASP A 1 6 ? -3.405 7.992 -4.584 1.00 0.00 36 ASP A O 12
ATOM 16286 N N . ALA A 1 7 ? -3.423 9.206 -2.690 1.00 0.00 37 ALA A N 12
ATOM 16287 C CA . ALA A 1 7 ? -3.790 8.080 -1.843 1.00 0.00 37 ALA A CA 12
ATOM 16288 C C . ALA A 1 7 ? -5.247 7.682 -2.063 1.00 0.00 37 ALA A C 12
ATOM 16289 O O . ALA A 1 7 ? -5.609 6.515 -1.926 1.00 0.00 37 ALA A O 12
ATOM 16296 N N . LEU A 1 8 ? -6.077 8.663 -2.403 1.00 0.00 38 LEU A N 12
ATOM 16297 C CA . LEU A 1 8 ? -7.493 8.419 -2.641 1.00 0.00 38 LEU A CA 12
ATOM 16298 C C . LEU A 1 8 ? -7.698 7.551 -3.880 1.00 0.00 38 LEU A C 12
ATOM 16299 O O . LEU A 1 8 ? -8.373 6.523 -3.825 1.00 0.00 38 LEU A O 12
ATOM 16315 N N . THR A 1 9 ? -7.113 7.973 -4.996 1.00 0.00 39 THR A N 12
ATOM 16316 C CA . THR A 1 9 ? -7.235 7.235 -6.249 1.00 0.00 39 THR A CA 12
ATOM 16317 C C . THR A 1 9 ? -6.685 5.820 -6.105 1.00 0.00 39 THR A C 12
ATOM 16318 O O . THR A 1 9 ? -7.293 4.855 -6.571 1.00 0.00 39 THR A O 12
ATOM 16329 N N . TYR A 1 10 ? -5.526 5.705 -5.466 1.00 0.00 40 TYR A N 12
ATOM 16330 C CA . TYR A 1 10 ? -4.886 4.410 -5.268 1.00 0.00 40 TYR A CA 12
ATOM 16331 C C . TYR A 1 10 ? -5.848 3.415 -4.624 1.00 0.00 40 TYR A C 12
ATOM 16332 O O . TYR A 1 10 ? -6.091 2.335 -5.161 1.00 0.00 40 TYR A O 12
ATOM 16350 N N . LEU A 1 11 ? -6.393 3.791 -3.472 1.00 0.00 41 LEU A N 12
ATOM 16351 C CA . LEU A 1 11 ? -7.330 2.934 -2.754 1.00 0.00 41 LEU A CA 12
ATOM 16352 C C . LEU A 1 11 ? -8.568 2.657 -3.599 1.00 0.00 41 LEU A C 12
ATOM 16353 O O . LEU A 1 11 ? -9.158 1.579 -3.520 1.00 0.00 41 LEU A O 12
ATOM 16369 N N . ASP A 1 12 ? -8.957 3.636 -4.410 1.00 0.00 42 ASP A N 12
ATOM 16370 C CA . ASP A 1 12 ? -10.127 3.495 -5.271 1.00 0.00 42 ASP A CA 12
ATOM 16371 C C . ASP A 1 12 ? -9.865 2.489 -6.385 1.00 0.00 42 ASP A C 12
ATOM 16372 O O . ASP A 1 12 ? -10.784 1.833 -6.873 1.00 0.00 42 ASP A O 12
ATOM 16381 N N . GLN A 1 13 ? -8.605 2.374 -6.778 1.00 0.00 43 GLN A N 12
ATOM 16382 C CA . GLN A 1 13 ? -8.215 1.447 -7.835 1.00 0.00 43 GLN A CA 12
ATOM 16383 C C . GLN A 1 13 ? -8.086 0.029 -7.292 1.00 0.00 43 GLN A C 12
ATOM 16384 O O . GLN A 1 13 ? -8.256 -0.947 -8.022 1.00 0.00 43 GLN A O 12
ATOM 16398 N N . VAL A 1 14 ? -7.788 -0.074 -6.003 1.00 0.00 44 VAL A N 12
ATOM 16399 C CA . VAL A 1 14 ? -7.639 -1.370 -5.353 1.00 0.00 44 VAL A CA 12
ATOM 16400 C C . VAL A 1 14 ? -9.000 -1.981 -5.035 1.00 0.00 44 VAL A C 12
ATOM 16401 O O . VAL A 1 14 ? -9.152 -3.203 -5.009 1.00 0.00 44 VAL A O 12
ATOM 16414 N N . LYS A 1 15 ? -9.986 -1.122 -4.797 1.00 0.00 45 LYS A N 12
ATOM 16415 C CA . LYS A 1 15 ? -11.336 -1.576 -4.483 1.00 0.00 45 LYS A CA 12
ATOM 16416 C C . LYS A 1 15 ? -12.072 -2.012 -5.746 1.00 0.00 45 LYS A C 12
ATOM 16417 O O . LYS A 1 15 ? -12.688 -3.076 -5.780 1.00 0.00 45 LYS A O 12
ATOM 16436 N N . ILE A 1 16 ? -12.001 -1.183 -6.783 1.00 0.00 46 ILE A N 12
ATOM 16437 C CA . ILE A 1 16 ? -12.661 -1.485 -8.047 1.00 0.00 46 ILE A CA 12
ATOM 16438 C C . ILE A 1 16 ? -12.082 -2.749 -8.677 1.00 0.00 46 ILE A C 12
ATOM 16439 O O . ILE A 1 16 ? -12.821 -3.617 -9.141 1.00 0.00 46 ILE A O 12
ATOM 16455 N N . ARG A 1 17 ? -10.756 -2.845 -8.689 1.00 0.00 47 ARG A N 12
ATOM 16456 C CA . ARG A 1 17 ? -10.080 -4.002 -9.261 1.00 0.00 47 ARG A CA 12
ATOM 16457 C C . ARG A 1 17 ? -10.349 -5.256 -8.435 1.00 0.00 47 ARG A C 12
ATOM 16458 O O . ARG A 1 17 ? -10.342 -6.370 -8.960 1.00 0.00 47 ARG A O 12
ATOM 16479 N N . PHE A 1 18 ? -10.587 -5.068 -7.140 1.00 0.00 48 PHE A N 12
ATOM 16480 C CA . PHE A 1 18 ? -10.859 -6.186 -6.244 1.00 0.00 48 PHE A CA 12
ATOM 16481 C C . PHE A 1 18 ? -12.195 -5.999 -5.530 1.00 0.00 48 PHE A C 12
ATOM 16482 O O . PHE A 1 18 ? -12.309 -6.243 -4.329 1.00 0.00 48 PHE A O 12
ATOM 16499 N N . GLY A 1 19 ? -13.204 -5.565 -6.277 1.00 0.00 49 GLY A N 12
ATOM 16500 C CA . GLY A 1 19 ? -14.517 -5.352 -5.700 1.00 0.00 49 GLY A CA 12
ATOM 16501 C C . GLY A 1 19 ? -15.191 -6.651 -5.298 1.00 0.00 49 GLY A C 12
ATOM 16502 O O . GLY A 1 19 ? -15.845 -6.723 -4.258 1.00 0.00 49 GLY A O 12
ATOM 16506 N N . SER A 1 20 ? -15.032 -7.678 -6.127 1.00 0.00 50 SER A N 12
ATOM 16507 C CA . SER A 1 20 ? -15.630 -8.980 -5.854 1.00 0.00 50 SER A CA 12
ATOM 16508 C C . SER A 1 20 ? -14.810 -9.761 -4.831 1.00 0.00 50 SER A C 12
ATOM 16509 O O . SER A 1 20 ? -15.307 -10.698 -4.209 1.00 0.00 50 SER A O 12
ATOM 16517 N N . ASP A 1 21 ? -13.552 -9.370 -4.664 1.00 0.00 51 ASP A N 12
ATOM 16518 C CA . ASP A 1 21 ? -12.665 -10.030 -3.725 1.00 0.00 51 ASP A CA 12
ATOM 16519 C C . ASP A 1 21 ? -12.341 -9.120 -2.542 1.00 0.00 51 ASP A C 12
ATOM 16520 O O . ASP A 1 21 ? -11.401 -8.327 -2.600 1.00 0.00 51 ASP A O 12
ATOM 16529 N N . PRO A 1 22 ? -13.117 -9.221 -1.448 1.00 0.00 52 PRO A N 12
ATOM 16530 C CA . PRO A 1 22 ? -12.903 -8.401 -0.251 1.00 0.00 52 PRO A CA 12
ATOM 16531 C C . PRO A 1 22 ? -11.607 -8.757 0.470 1.00 0.00 52 PRO A C 12
ATOM 16532 O O . PRO A 1 22 ? -11.048 -7.938 1.200 1.00 0.00 52 PRO A O 12
ATOM 16543 N N . ALA A 1 23 ? -11.134 -9.982 0.262 1.00 0.00 53 ALA A N 12
ATOM 16544 C CA . ALA A 1 23 ? -9.903 -10.444 0.893 1.00 0.00 53 ALA A CA 12
ATOM 16545 C C . ALA A 1 23 ? -8.729 -9.537 0.538 1.00 0.00 53 ALA A C 12
ATOM 16546 O O . ALA A 1 23 ? -7.887 -9.236 1.384 1.00 0.00 53 ALA A O 12
ATOM 16553 N N . THR A 1 24 ? -8.681 -9.103 -0.718 1.00 0.00 54 THR A N 12
ATOM 16554 C CA . THR A 1 24 ? -7.612 -8.228 -1.184 1.00 0.00 54 THR A CA 12
ATOM 16555 C C . THR A 1 24 ? -7.671 -6.877 -0.481 1.00 0.00 54 THR A C 12
ATOM 16556 O O . THR A 1 24 ? -6.660 -6.378 0.017 1.00 0.00 54 THR A O 12
ATOM 16567 N N . TYR A 1 25 ? -8.861 -6.287 -0.443 1.00 0.00 55 TYR A N 12
ATOM 16568 C CA . TYR A 1 25 ? -9.053 -4.992 0.200 1.00 0.00 55 TYR A CA 12
ATOM 16569 C C . TYR A 1 25 ? -8.745 -5.074 1.691 1.00 0.00 55 TYR A C 12
ATOM 16570 O O . TYR A 1 25 ? -8.035 -4.229 2.236 1.00 0.00 55 TYR A O 12
ATOM 16588 N N . ASN A 1 26 ? -9.281 -6.099 2.346 1.00 0.00 56 ASN A N 12
ATOM 16589 C CA . ASN A 1 26 ? -9.062 -6.293 3.775 1.00 0.00 56 ASN A CA 12
ATOM 16590 C C . ASN A 1 26 ? -7.577 -6.465 4.079 1.00 0.00 56 ASN A C 12
ATOM 16591 O O . ASN A 1 26 ? -7.091 -6.023 5.120 1.00 0.00 56 ASN A O 12
ATOM 16602 N N . GLY A 1 27 ? -6.861 -7.109 3.163 1.00 0.00 57 GLY A N 12
ATOM 16603 C CA . GLY A 1 27 ? -5.439 -7.328 3.352 1.00 0.00 57 GLY A CA 12
ATOM 16604 C C . GLY A 1 27 ? -4.648 -6.035 3.337 1.00 0.00 57 GLY A C 12
ATOM 16605 O O . GLY A 1 27 ? -3.835 -5.786 4.228 1.00 0.00 57 GLY A O 12
ATOM 16609 N N . PHE A 1 28 ? -4.886 -5.210 2.322 1.00 0.00 58 PHE A N 12
ATOM 16610 C CA . PHE A 1 28 ? -4.190 -3.934 2.193 1.00 0.00 58 PHE A CA 12
ATOM 16611 C C . PHE A 1 28 ? -4.436 -3.055 3.416 1.00 0.00 58 PHE A C 12
ATOM 16612 O O . PHE A 1 28 ? -3.494 -2.571 4.043 1.00 0.00 58 PHE A O 12
ATOM 16629 N N . LEU A 1 29 ? -5.707 -2.855 3.749 1.00 0.00 59 LEU A N 12
ATOM 16630 C CA . LEU A 1 29 ? -6.075 -2.035 4.898 1.00 0.00 59 LEU A CA 12
ATOM 16631 C C . LEU A 1 29 ? -5.437 -2.569 6.176 1.00 0.00 59 LEU A C 12
ATOM 16632 O O . LEU A 1 29 ? -4.972 -1.802 7.018 1.00 0.00 59 LEU A O 12
ATOM 16648 N N . GLU A 1 30 ? -5.418 -3.892 6.313 1.00 0.00 60 GLU A N 12
ATOM 16649 C CA . GLU A 1 30 ? -4.836 -4.531 7.488 1.00 0.00 60 GLU A CA 12
ATOM 16650 C C . GLU A 1 30 ? -3.378 -4.120 7.662 1.00 0.00 60 GLU A C 12
ATOM 16651 O O . GLU A 1 30 ? -2.907 -3.922 8.781 1.00 0.00 60 GLU A O 12
ATOM 16663 N N . ILE A 1 31 ? -2.669 -3.992 6.545 1.00 0.00 61 ILE A N 12
ATOM 16664 C CA . ILE A 1 31 ? -1.264 -3.603 6.571 1.00 0.00 61 ILE A CA 12
ATOM 16665 C C . ILE A 1 31 ? -1.111 -2.125 6.915 1.00 0.00 61 ILE A C 12
ATOM 16666 O O . ILE A 1 31 ? -0.106 -1.711 7.491 1.00 0.00 61 ILE A O 12
ATOM 16682 N N . MET A 1 32 ? -2.116 -1.332 6.554 1.00 0.00 62 MET A N 12
ATOM 16683 C CA . MET A 1 32 ? -2.093 0.102 6.823 1.00 0.00 62 MET A CA 12
ATOM 16684 C C . MET A 1 32 ? -2.343 0.387 8.302 1.00 0.00 62 MET A C 12
ATOM 16685 O O . MET A 1 32 ? -1.695 1.249 8.894 1.00 0.00 62 MET A O 12
ATOM 16699 N N . LYS A 1 33 ? -3.286 -0.341 8.890 1.00 0.00 63 LYS A N 12
ATOM 16700 C CA . LYS A 1 33 ? -3.619 -0.159 10.301 1.00 0.00 63 LYS A CA 12
ATOM 16701 C C . LYS A 1 33 ? -2.509 -0.699 11.197 1.00 0.00 63 LYS A C 12
ATOM 16702 O O . LYS A 1 33 ? -2.117 -0.057 12.171 1.00 0.00 63 LYS A O 12
ATOM 16721 N N . GLU A 1 34 ? -2.008 -1.883 10.861 1.00 0.00 64 GLU A N 12
ATOM 16722 C CA . GLU A 1 34 ? -0.946 -2.513 11.637 1.00 0.00 64 GLU A CA 12
ATOM 16723 C C . GLU A 1 34 ? 0.292 -1.623 11.700 1.00 0.00 64 GLU A C 12
ATOM 16724 O O . GLU A 1 34 ? 0.746 -1.253 12.783 1.00 0.00 64 GLU A O 12
ATOM 16736 N N . PHE A 1 35 ? 0.837 -1.289 10.536 1.00 0.00 65 PHE A N 12
ATOM 16737 C CA . PHE A 1 35 ? 2.026 -0.447 10.465 1.00 0.00 65 PHE A CA 12
ATOM 16738 C C . PHE A 1 35 ? 1.772 0.918 11.097 1.00 0.00 65 PHE A C 12
ATOM 16739 O O . PHE A 1 35 ? 2.605 1.428 11.845 1.00 0.00 65 PHE A O 12
ATOM 16756 N N . LYS A 1 36 ? 0.620 1.508 10.790 1.00 0.00 66 LYS A N 12
ATOM 16757 C CA . LYS A 1 36 ? 0.263 2.816 11.332 1.00 0.00 66 LYS A CA 12
ATOM 16758 C C . LYS A 1 36 ? 0.387 2.827 12.852 1.00 0.00 66 LYS A C 12
ATOM 16759 O O . LYS A 1 36 ? 0.807 3.822 13.444 1.00 0.00 66 LYS A O 12
ATOM 16778 N N . SER A 1 37 ? 0.026 1.711 13.476 1.00 0.00 67 SER A N 12
ATOM 16779 C CA . SER A 1 37 ? 0.103 1.588 14.925 1.00 0.00 67 SER A CA 12
ATOM 16780 C C . SER A 1 37 ? 1.554 1.624 15.402 1.00 0.00 67 SER A C 12
ATOM 16781 O O . SER A 1 37 ? 1.820 1.790 16.593 1.00 0.00 67 SER A O 12
ATOM 16789 N N . GLN A 1 38 ? 2.491 1.469 14.467 1.00 0.00 68 GLN A N 12
ATOM 16790 C CA . GLN A 1 38 ? 3.914 1.482 14.793 1.00 0.00 68 GLN A CA 12
ATOM 16791 C C . GLN A 1 38 ? 4.306 0.218 15.551 1.00 0.00 68 GLN A C 12
ATOM 16792 O O . GLN A 1 38 ? 4.954 0.280 16.595 1.00 0.00 68 GLN A O 12
ATOM 16806 N N . SER A 1 39 ? 3.904 -0.931 15.015 1.00 0.00 69 SER A N 12
ATOM 16807 C CA . SER A 1 39 ? 4.209 -2.214 15.636 1.00 0.00 69 SER A CA 12
ATOM 16808 C C . SER A 1 39 ? 5.178 -3.022 14.779 1.00 0.00 69 SER A C 12
ATOM 16809 O O . SER A 1 39 ? 6.008 -3.767 15.300 1.00 0.00 69 SER A O 12
ATOM 16817 N N . ILE A 1 40 ? 5.067 -2.871 13.463 1.00 0.00 70 ILE A N 12
ATOM 16818 C CA . ILE A 1 40 ? 5.933 -3.592 12.537 1.00 0.00 70 ILE A CA 12
ATOM 16819 C C . ILE A 1 40 ? 6.997 -2.670 11.945 1.00 0.00 70 ILE A C 12
ATOM 16820 O O . ILE A 1 40 ? 6.975 -1.459 12.164 1.00 0.00 70 ILE A O 12
ATOM 16836 N N . ASP A 1 41 ? 7.925 -3.251 11.193 1.00 0.00 71 ASP A N 12
ATOM 16837 C CA . ASP A 1 41 ? 8.995 -2.483 10.568 1.00 0.00 71 ASP A CA 12
ATOM 16838 C C . ASP A 1 41 ? 8.639 -2.134 9.125 1.00 0.00 71 ASP A C 12
ATOM 16839 O O . ASP A 1 41 ? 7.673 -2.657 8.571 1.00 0.00 71 ASP A O 12
ATOM 16848 N N . THR A 1 42 ? 9.426 -1.248 8.524 1.00 0.00 72 THR A N 12
ATOM 16849 C CA . THR A 1 42 ? 9.194 -0.830 7.146 1.00 0.00 72 THR A CA 12
ATOM 16850 C C . THR A 1 42 ? 9.243 -2.026 6.197 1.00 0.00 72 THR A C 12
ATOM 16851 O O . THR A 1 42 ? 8.320 -2.243 5.410 1.00 0.00 72 THR A O 12
ATOM 16862 N N . PRO A 1 43 ? 10.324 -2.824 6.259 1.00 0.00 73 PRO A N 12
ATOM 16863 C CA . PRO A 1 43 ? 10.485 -4.002 5.401 1.00 0.00 73 PRO A CA 12
ATOM 16864 C C . PRO A 1 43 ? 9.238 -4.881 5.385 1.00 0.00 73 PRO A C 12
ATOM 16865 O O . PRO A 1 43 ? 8.893 -5.468 4.359 1.00 0.00 73 PRO A O 12
ATOM 16876 N N . GLY A 1 44 ? 8.564 -4.962 6.528 1.00 0.00 74 GLY A N 12
ATOM 16877 C CA . GLY A 1 44 ? 7.361 -5.766 6.624 1.00 0.00 74 GLY A CA 12
ATOM 16878 C C . GLY A 1 44 ? 6.234 -5.221 5.769 1.00 0.00 74 GLY A C 12
ATOM 16879 O O . GLY A 1 44 ? 5.413 -5.981 5.254 1.00 0.00 74 GLY A O 12
ATOM 16883 N N . VAL A 1 45 ? 6.196 -3.901 5.617 1.00 0.00 75 VAL A N 12
ATOM 16884 C CA . VAL A 1 45 ? 5.163 -3.254 4.817 1.00 0.00 75 VAL A CA 12
ATOM 16885 C C . VAL A 1 45 ? 5.427 -3.448 3.328 1.00 0.00 75 VAL A C 12
ATOM 16886 O O . VAL A 1 45 ? 4.496 -3.555 2.530 1.00 0.00 75 VAL A O 12
ATOM 16899 N N . ILE A 1 46 ? 6.704 -3.491 2.962 1.00 0.00 76 ILE A N 12
ATOM 16900 C CA . ILE A 1 46 ? 7.094 -3.673 1.569 1.00 0.00 76 ILE A CA 12
ATOM 16901 C C . ILE A 1 46 ? 6.818 -5.099 1.104 1.00 0.00 76 ILE A C 12
ATOM 16902 O O . ILE A 1 46 ? 6.246 -5.314 0.036 1.00 0.00 76 ILE A O 12
ATOM 16918 N N . ARG A 1 47 ? 7.228 -6.070 1.913 1.00 0.00 77 ARG A N 12
ATOM 16919 C CA . ARG A 1 47 ? 7.025 -7.476 1.585 1.00 0.00 77 ARG A CA 12
ATOM 16920 C C . ARG A 1 47 ? 5.538 -7.812 1.536 1.00 0.00 77 ARG A C 12
ATOM 16921 O O . ARG A 1 47 ? 5.102 -8.625 0.721 1.00 0.00 77 ARG A O 12
ATOM 16942 N N . ARG A 1 48 ? 4.765 -7.181 2.413 1.00 0.00 78 ARG A N 12
ATOM 16943 C CA . ARG A 1 48 ? 3.326 -7.413 2.471 1.00 0.00 78 ARG A CA 12
ATOM 16944 C C . ARG A 1 48 ? 2.657 -6.998 1.164 1.00 0.00 78 ARG A C 12
ATOM 16945 O O . ARG A 1 48 ? 1.958 -7.793 0.533 1.00 0.00 78 ARG A O 12
ATOM 16966 N N . VAL A 1 49 ? 2.875 -5.750 0.761 1.00 0.00 79 VAL A N 12
ATOM 16967 C CA . VAL A 1 49 ? 2.293 -5.232 -0.471 1.00 0.00 79 VAL A CA 12
ATOM 16968 C C . VAL A 1 49 ? 2.934 -5.877 -1.694 1.00 0.00 79 VAL A C 12
ATOM 16969 O O . VAL A 1 49 ? 2.269 -6.116 -2.702 1.00 0.00 79 VAL A O 12
ATOM 16982 N N . SER A 1 50 ? 4.230 -6.156 -1.601 1.00 0.00 80 SER A N 12
ATOM 16983 C CA . SER A 1 50 ? 4.960 -6.773 -2.703 1.00 0.00 80 SER A CA 12
ATOM 16984 C C . SER A 1 50 ? 4.406 -8.156 -3.019 1.00 0.00 80 SER A C 12
ATOM 16985 O O . SER A 1 50 ? 4.504 -8.634 -4.150 1.00 0.00 80 SER A O 12
ATOM 16993 N N . GLN A 1 51 ? 3.823 -8.794 -2.013 1.00 0.00 81 GLN A N 12
ATOM 16994 C CA . GLN A 1 51 ? 3.249 -10.124 -2.179 1.00 0.00 81 GLN A CA 12
ATOM 16995 C C . GLN A 1 51 ? 1.743 -10.040 -2.403 1.00 0.00 81 GLN A C 12
ATOM 16996 O O . GLN A 1 51 ? 1.165 -10.860 -3.115 1.00 0.00 81 GLN A O 12
ATOM 17010 N N . LEU A 1 52 ? 1.114 -9.042 -1.790 1.00 0.00 82 LEU A N 12
ATOM 17011 C CA . LEU A 1 52 ? -0.326 -8.850 -1.922 1.00 0.00 82 LEU A CA 12
ATOM 17012 C C . LEU A 1 52 ? -0.708 -8.601 -3.377 1.00 0.00 82 LEU A C 12
ATOM 17013 O O . LEU A 1 52 ? -1.723 -9.105 -3.858 1.00 0.00 82 LEU A O 12
ATOM 17029 N N . PHE A 1 53 ? 0.112 -7.821 -4.074 1.00 0.00 83 PHE A N 12
ATOM 17030 C CA . PHE A 1 53 ? -0.138 -7.505 -5.475 1.00 0.00 83 PHE A CA 12
ATOM 17031 C C . PHE A 1 53 ? 0.841 -8.245 -6.381 1.00 0.00 83 PHE A C 12
ATOM 17032 O O . PHE A 1 53 ? 1.627 -7.629 -7.101 1.00 0.00 83 PHE A O 12
ATOM 17049 N N . HIS A 1 54 ? 0.790 -9.574 -6.337 1.00 0.00 84 HIS A N 12
ATOM 17050 C CA . HIS A 1 54 ? 1.669 -10.399 -7.148 1.00 0.00 84 HIS A CA 12
ATOM 17051 C C . HIS A 1 54 ? 1.019 -10.762 -8.482 1.00 0.00 84 HIS A C 12
ATOM 17052 O O . HIS A 1 54 ? 1.393 -11.750 -9.115 1.00 0.00 84 HIS A O 12
ATOM 17067 N N . GLU A 1 55 ? 0.045 -9.960 -8.906 1.00 0.00 85 GLU A N 12
ATOM 17068 C CA . GLU A 1 55 ? -0.649 -10.204 -10.165 1.00 0.00 85 GLU A CA 12
ATOM 17069 C C . GLU A 1 55 ? -0.657 -8.949 -11.033 1.00 0.00 85 GLU A C 12
ATOM 17070 O O . GLU A 1 55 ? -0.396 -9.012 -12.235 1.00 0.00 85 GLU A O 12
ATOM 17082 N N . HIS A 1 56 ? -0.958 -7.810 -10.416 1.00 0.00 86 HIS A N 12
ATOM 17083 C CA . HIS A 1 56 ? -0.999 -6.541 -11.133 1.00 0.00 86 HIS A CA 12
ATOM 17084 C C . HIS A 1 56 ? 0.254 -5.713 -10.843 1.00 0.00 86 HIS A C 12
ATOM 17085 O O . HIS A 1 56 ? 0.507 -5.342 -9.696 1.00 0.00 86 HIS A O 12
ATOM 17100 N N . PRO A 1 57 ? 1.060 -5.410 -11.877 1.00 0.00 87 PRO A N 12
ATOM 17101 C CA . PRO A 1 57 ? 2.287 -4.624 -11.716 1.00 0.00 87 PRO A CA 12
ATOM 17102 C C . PRO A 1 57 ? 2.000 -3.162 -11.392 1.00 0.00 87 PRO A C 12
ATOM 17103 O O . PRO A 1 57 ? 2.751 -2.518 -10.660 1.00 0.00 87 PRO A O 12
ATOM 17114 N N . ASP A 1 58 ? 0.907 -2.642 -11.942 1.00 0.00 88 ASP A N 12
ATOM 17115 C CA . ASP A 1 58 ? 0.519 -1.254 -11.712 1.00 0.00 88 ASP A CA 12
ATOM 17116 C C . ASP A 1 58 ? 0.228 -0.990 -10.233 1.00 0.00 88 ASP A C 12
ATOM 17117 O O . ASP A 1 58 ? 0.142 0.161 -9.807 1.00 0.00 88 ASP A O 12
ATOM 17126 N N . LEU A 1 59 ? 0.083 -2.059 -9.454 1.00 0.00 89 LEU A N 12
ATOM 17127 C CA . LEU A 1 59 ? -0.190 -1.931 -8.028 1.00 0.00 89 LEU A CA 12
ATOM 17128 C C . LEU A 1 59 ? 1.113 -1.810 -7.251 1.00 0.00 89 LEU A C 12
ATOM 17129 O O . LEU A 1 59 ? 1.331 -0.837 -6.529 1.00 0.00 89 LEU A O 12
ATOM 17145 N N . ILE A 1 60 ? 1.985 -2.799 -7.417 1.00 0.00 90 ILE A N 12
ATOM 17146 C CA . ILE A 1 60 ? 3.275 -2.794 -6.744 1.00 0.00 90 ILE A CA 12
ATOM 17147 C C . ILE A 1 60 ? 4.082 -1.569 -7.161 1.00 0.00 90 ILE A C 12
ATOM 17148 O O . ILE A 1 60 ? 4.868 -1.032 -6.378 1.00 0.00 90 ILE A O 12
ATOM 17164 N N . VAL A 1 61 ? 3.870 -1.125 -8.397 1.00 0.00 91 VAL A N 12
ATOM 17165 C CA . VAL A 1 61 ? 4.567 0.044 -8.915 1.00 0.00 91 VAL A CA 12
ATOM 17166 C C . VAL A 1 61 ? 3.974 1.322 -8.332 1.00 0.00 91 VAL A C 12
ATOM 17167 O O . VAL A 1 61 ? 4.700 2.196 -7.859 1.00 0.00 91 VAL A O 12
ATOM 17180 N N . GLY A 1 62 ? 2.648 1.418 -8.360 1.00 0.00 92 GLY A N 12
ATOM 17181 C CA . GLY A 1 62 ? 1.982 2.587 -7.821 1.00 0.00 92 GLY A CA 12
ATOM 17182 C C . GLY A 1 62 ? 2.313 2.808 -6.359 1.00 0.00 92 GLY A C 12
ATOM 17183 O O . GLY A 1 62 ? 2.447 3.946 -5.910 1.00 0.00 92 GLY A O 12
ATOM 17187 N N . PHE A 1 63 ? 2.453 1.712 -5.619 1.00 0.00 93 PHE A N 12
ATOM 17188 C CA . PHE A 1 63 ? 2.778 1.783 -4.203 1.00 0.00 93 PHE A CA 12
ATOM 17189 C C . PHE A 1 63 ? 4.232 2.184 -4.004 1.00 0.00 93 PHE A C 12
ATOM 17190 O O . PHE A 1 63 ? 4.571 2.897 -3.060 1.00 0.00 93 PHE A O 12
ATOM 17207 N N . ASN A 1 64 ? 5.083 1.721 -4.908 1.00 0.00 94 ASN A N 12
ATOM 17208 C CA . ASN A 1 64 ? 6.508 2.028 -4.847 1.00 0.00 94 ASN A CA 12
ATOM 17209 C C . ASN A 1 64 ? 6.736 3.532 -4.959 1.00 0.00 94 ASN A C 12
ATOM 17210 O O . ASN A 1 64 ? 7.666 4.075 -4.363 1.00 0.00 94 ASN A O 12
ATOM 17221 N N . ALA A 1 65 ? 5.878 4.196 -5.725 1.00 0.00 95 ALA A N 12
ATOM 17222 C CA . ALA A 1 65 ? 5.980 5.638 -5.918 1.00 0.00 95 ALA A CA 12
ATOM 17223 C C . ALA A 1 65 ? 5.827 6.388 -4.595 1.00 0.00 95 ALA A C 12
ATOM 17224 O O . ALA A 1 65 ? 6.211 7.553 -4.486 1.00 0.00 95 ALA A O 12
ATOM 17231 N N . PHE A 1 66 ? 5.265 5.716 -3.593 1.00 0.00 96 PHE A N 12
ATOM 17232 C CA . PHE A 1 66 ? 5.065 6.326 -2.283 1.00 0.00 96 PHE A CA 12
ATOM 17233 C C . PHE A 1 66 ? 6.156 5.893 -1.310 1.00 0.00 96 PHE A C 12
ATOM 17234 O O . PHE A 1 66 ? 5.929 5.810 -0.103 1.00 0.00 96 PHE A O 12
ATOM 17251 N N . LEU A 1 67 ? 7.342 5.619 -1.843 1.00 0.00 97 LEU A N 12
ATOM 17252 C CA . LEU A 1 67 ? 8.469 5.195 -1.021 1.00 0.00 97 LEU A CA 12
ATOM 17253 C C . LEU A 1 67 ? 9.780 5.758 -1.563 1.00 0.00 97 LEU A C 12
ATOM 17254 O O . LEU A 1 67 ? 9.941 5.925 -2.773 1.00 0.00 97 LEU A O 12
ATOM 17270 N N . PRO A 1 68 ? 10.741 6.060 -0.672 1.00 0.00 98 PRO A N 12
ATOM 17271 C CA . PRO A 1 68 ? 12.042 6.608 -1.070 1.00 0.00 98 PRO A CA 12
ATOM 17272 C C . PRO A 1 68 ? 12.911 5.574 -1.777 1.00 0.00 98 PRO A C 12
ATOM 17273 O O . PRO A 1 68 ? 12.693 4.370 -1.646 1.00 0.00 98 PRO A O 12
ATOM 17284 N N . LEU A 1 69 ? 13.898 6.053 -2.528 1.00 0.00 99 LEU A N 12
ATOM 17285 C CA . LEU A 1 69 ? 14.801 5.169 -3.257 1.00 0.00 99 LEU A CA 12
ATOM 17286 C C . LEU A 1 69 ? 15.545 4.241 -2.302 1.00 0.00 99 LEU A C 12
ATOM 17287 O O . LEU A 1 69 ? 15.906 3.121 -2.664 1.00 0.00 99 LEU A O 12
ATOM 17303 N N . GLY A 1 70 ? 15.772 4.714 -1.081 1.00 0.00 100 GLY A N 12
ATOM 17304 C CA . GLY A 1 70 ? 16.473 3.915 -0.093 1.00 0.00 100 GLY A CA 12
ATOM 17305 C C . GLY A 1 70 ? 15.775 2.598 0.190 1.00 0.00 100 GLY A C 12
ATOM 17306 O O . GLY A 1 70 ? 16.425 1.594 0.481 1.00 0.00 100 GLY A O 12
ATOM 17310 N N . TYR A 1 71 ? 14.449 2.603 0.103 1.00 0.00 101 TYR A N 12
ATOM 17311 C CA . TYR A 1 71 ? 13.662 1.400 0.352 1.00 0.00 101 TYR A CA 12
ATOM 17312 C C . TYR A 1 71 ? 12.723 1.112 -0.815 1.00 0.00 101 TYR A C 12
ATOM 17313 O O . TYR A 1 71 ? 11.576 1.558 -0.827 1.00 0.00 101 TYR A O 12
ATOM 17331 N N . ARG A 1 72 ? 13.220 0.365 -1.796 1.00 0.00 102 ARG A N 12
ATOM 17332 C CA . ARG A 1 72 ? 12.426 0.018 -2.968 1.00 0.00 102 ARG A CA 12
ATOM 17333 C C . ARG A 1 72 ? 11.586 -1.230 -2.708 1.00 0.00 102 ARG A C 12
ATOM 17334 O O . ARG A 1 72 ? 11.557 -1.748 -1.592 1.00 0.00 102 ARG A O 12
ATOM 17355 N N . ILE A 1 73 ? 10.905 -1.706 -3.744 1.00 0.00 103 ILE A N 12
ATOM 17356 C CA . ILE A 1 73 ? 10.065 -2.891 -3.628 1.00 0.00 103 ILE A CA 12
ATOM 17357 C C . ILE A 1 73 ? 10.497 -3.970 -4.614 1.00 0.00 103 ILE A C 12
ATOM 17358 O O . ILE A 1 73 ? 10.842 -3.677 -5.759 1.00 0.00 103 ILE A O 12
ATOM 17374 N N . ASP A 1 74 ? 10.475 -5.220 -4.164 1.00 0.00 104 ASP A N 12
ATOM 17375 C CA . ASP A 1 74 ? 10.865 -6.344 -5.008 1.00 0.00 104 ASP A CA 12
ATOM 17376 C C . ASP A 1 74 ? 9.697 -6.802 -5.875 1.00 0.00 104 ASP A C 12
ATOM 17377 O O . ASP A 1 74 ? 8.580 -6.974 -5.388 1.00 0.00 104 ASP A O 12
ATOM 17386 N N . ILE A 1 75 ? 9.962 -6.997 -7.162 1.00 0.00 105 ILE A N 12
ATOM 17387 C CA . ILE A 1 75 ? 8.932 -7.434 -8.096 1.00 0.00 105 ILE A CA 12
ATOM 17388 C C . ILE A 1 75 ? 8.880 -8.959 -8.184 1.00 0.00 105 ILE A C 12
ATOM 17389 O O . ILE A 1 75 ? 9.893 -9.605 -8.455 1.00 0.00 105 ILE A O 12
ATOM 17405 N N . PRO A 1 76 ? 7.698 -9.560 -7.957 1.00 0.00 106 PRO A N 12
ATOM 17406 C CA . PRO A 1 76 ? 7.531 -11.016 -8.014 1.00 0.00 106 PRO A CA 12
ATOM 17407 C C . PRO A 1 76 ? 7.564 -11.545 -9.445 1.00 0.00 106 PRO A C 12
ATOM 17408 O O . PRO A 1 76 ? 7.308 -10.806 -10.396 1.00 0.00 106 PRO A O 12
ATOM 17419 N N . LYS A 1 77 ? 7.880 -12.828 -9.588 1.00 0.00 107 LYS A N 12
ATOM 17420 C CA . LYS A 1 77 ? 7.945 -13.454 -10.904 1.00 0.00 107 LYS A CA 12
ATOM 17421 C C . LYS A 1 77 ? 6.594 -13.384 -11.607 1.00 0.00 107 LYS A C 12
ATOM 17422 O O . LYS A 1 77 ? 6.467 -13.966 -12.704 1.00 0.00 107 LYS A O 12
ATOM 17442 N N . ALA B 2 1 ? 9.302 7.517 6.621 1.00 0.00 43 ALA B N 12
ATOM 17443 C CA . ALA B 2 1 ? 8.384 7.371 5.462 1.00 0.00 43 ALA B CA 12
ATOM 17444 C C . ALA B 2 1 ? 7.018 7.979 5.764 1.00 0.00 43 ALA B C 12
ATOM 17445 O O . ALA B 2 1 ? 6.109 7.286 6.223 1.00 0.00 43 ALA B O 12
ATOM 17454 N N . PRO B 2 2 ? 6.854 9.288 5.511 1.00 0.00 44 PRO B N 12
ATOM 17455 C CA . PRO B 2 2 ? 5.589 9.988 5.758 1.00 0.00 44 PRO B CA 12
ATOM 17456 C C . PRO B 2 2 ? 4.491 9.580 4.778 1.00 0.00 44 PRO B C 12
ATOM 17457 O O . PRO B 2 2 ? 3.318 9.894 4.983 1.00 0.00 44 PRO B O 12
ATOM 17468 N N . GLN B 2 3 ? 4.876 8.879 3.715 1.00 0.00 45 GLN B N 12
ATOM 17469 C CA . GLN B 2 3 ? 3.918 8.431 2.712 1.00 0.00 45 GLN B CA 12
ATOM 17470 C C . GLN B 2 3 ? 3.178 7.187 3.187 1.00 0.00 45 GLN B C 12
ATOM 17471 O O . GLN B 2 3 ? 2.053 6.920 2.764 1.00 0.00 45 GLN B O 12
ATOM 17485 N N . LEU B 2 4 ? 3.815 6.434 4.072 1.00 0.00 46 LEU B N 12
ATOM 17486 C CA . LEU B 2 4 ? 3.214 5.223 4.611 1.00 0.00 46 LEU B CA 12
ATOM 17487 C C . LEU B 2 4 ? 2.213 5.568 5.705 1.00 0.00 46 LEU B C 12
ATOM 17488 O O . LEU B 2 4 ? 1.173 4.923 5.838 1.00 0.00 46 LEU B O 12
ATOM 17504 N N . ILE B 2 5 ? 2.530 6.599 6.480 1.00 0.00 47 ILE B N 12
ATOM 17505 C CA . ILE B 2 5 ? 1.656 7.041 7.555 1.00 0.00 47 ILE B CA 12
ATOM 17506 C C . ILE B 2 5 ? 0.444 7.773 6.992 1.00 0.00 47 ILE B C 12
ATOM 17507 O O . ILE B 2 5 ? -0.655 7.694 7.542 1.00 0.00 47 ILE B O 12
ATOM 17523 N N . MET B 2 6 ? 0.653 8.481 5.887 1.00 0.00 48 MET B N 12
ATOM 17524 C CA . MET B 2 6 ? -0.423 9.224 5.242 1.00 0.00 48 MET B CA 12
ATOM 17525 C C . MET B 2 6 ? -1.330 8.285 4.456 1.00 0.00 48 MET B C 12
ATOM 17526 O O . MET B 2 6 ? -2.524 8.543 4.299 1.00 0.00 48 MET B O 12
ATOM 17540 N N . LEU B 2 7 ? -0.755 7.193 3.970 1.00 0.00 49 LEU B N 12
ATOM 17541 C CA . LEU B 2 7 ? -1.509 6.208 3.205 1.00 0.00 49 LEU B CA 12
ATOM 17542 C C . LEU B 2 7 ? -2.479 5.458 4.111 1.00 0.00 49 LEU B C 12
ATOM 17543 O O . LEU B 2 7 ? -3.649 5.278 3.772 1.00 0.00 49 LEU B O 12
ATOM 17559 N N . ALA B 2 8 ? -1.985 5.029 5.267 1.00 0.00 50 ALA B N 12
ATOM 17560 C CA . ALA B 2 8 ? -2.804 4.302 6.225 1.00 0.00 50 ALA B CA 12
ATOM 17561 C C . ALA B 2 8 ? -3.859 5.213 6.843 1.00 0.00 50 ALA B C 12
ATOM 17562 O O . ALA B 2 8 ? -4.965 4.774 7.157 1.00 0.00 50 ALA B O 12
ATOM 17569 N N . ASN B 2 9 ? -3.511 6.485 7.015 1.00 0.00 51 ASN B N 12
ATOM 17570 C CA . ASN B 2 9 ? -4.431 7.456 7.595 1.00 0.00 51 ASN B CA 12
ATOM 17571 C C . ASN B 2 9 ? -5.645 7.655 6.697 1.00 0.00 51 ASN B C 12
ATOM 17572 O O . ASN B 2 9 ? -6.778 7.721 7.174 1.00 0.00 51 ASN B O 12
ATOM 17583 N N . VAL B 2 10 ? -5.404 7.744 5.394 1.00 0.00 52 VAL B N 12
ATOM 17584 C CA . VAL B 2 10 ? -6.481 7.929 4.431 1.00 0.00 52 VAL B CA 12
ATOM 17585 C C . VAL B 2 10 ? -7.317 6.660 4.306 1.00 0.00 52 VAL B C 12
ATOM 17586 O O . VAL B 2 10 ? -8.517 6.718 4.036 1.00 0.00 52 VAL B O 12
ATOM 17599 N N . ALA B 2 11 ? -6.676 5.514 4.513 1.00 0.00 53 ALA B N 12
ATOM 17600 C CA . ALA B 2 11 ? -7.358 4.235 4.434 1.00 0.00 53 ALA B CA 12
ATOM 17601 C C . ALA B 2 11 ? -8.140 3.974 5.712 1.00 0.00 53 ALA B C 12
ATOM 17602 O O . ALA B 2 11 ? -9.213 3.371 5.686 1.00 0.00 53 ALA B O 12
ATOM 17609 N N . LEU B 2 12 ? -7.595 4.442 6.830 1.00 0.00 54 LEU B N 12
ATOM 17610 C CA . LEU B 2 12 ? -8.236 4.272 8.120 1.00 0.00 54 LEU B CA 12
ATOM 17611 C C . LEU B 2 12 ? -9.190 5.428 8.411 1.00 0.00 54 LEU B C 12
ATOM 17612 O O . LEU B 2 12 ? -10.068 5.319 9.268 1.00 0.00 54 LEU B O 12
ATOM 17628 N N . THR B 2 13 ? -9.012 6.533 7.692 1.00 0.00 55 THR B N 12
ATOM 17629 C CA . THR B 2 13 ? -9.855 7.708 7.870 1.00 0.00 55 THR B CA 12
ATOM 17630 C C . THR B 2 13 ? -9.592 8.735 6.771 1.00 0.00 55 THR B C 12
ATOM 17631 O O . THR B 2 13 ? -8.927 9.746 6.999 1.00 0.00 55 THR B O 12
ATOM 17642 N N . GLY B 2 14 ? -10.117 8.466 5.581 1.00 0.00 56 GLY B N 12
ATOM 17643 C CA . GLY B 2 14 ? -9.927 9.374 4.465 1.00 0.00 56 GLY B CA 12
ATOM 17644 C C . GLY B 2 14 ? -11.086 10.337 4.298 1.00 0.00 56 GLY B C 12
ATOM 17645 O O . GLY B 2 14 ? -11.505 10.627 3.178 1.00 0.00 56 GLY B O 12
ATOM 17649 N N . GLU B 2 15 ? -11.605 10.835 5.416 1.00 0.00 57 GLU B N 12
ATOM 17650 C CA . GLU B 2 15 ? -12.723 11.772 5.387 1.00 0.00 57 GLU B CA 12
ATOM 17651 C C . GLU B 2 15 ? -12.353 13.037 4.621 1.00 0.00 57 GLU B C 12
ATOM 17652 O O . GLU B 2 15 ? -13.251 13.627 3.984 1.00 0.00 57 GLU B O 12
ATOM 17665 N N . PRO A 1 1 ? 2.976 14.989 -6.267 1.00 0.00 31 PRO A N 13
ATOM 17666 C CA . PRO A 1 1 ? 3.497 14.570 -4.938 1.00 0.00 31 PRO A CA 13
ATOM 17667 C C . PRO A 1 1 ? 2.562 13.578 -4.248 1.00 0.00 31 PRO A C 13
ATOM 17668 O O . PRO A 1 1 ? 1.342 13.743 -4.267 1.00 0.00 31 PRO A O 13
ATOM 17681 N N . VAL A 1 2 ? 3.144 12.548 -3.642 1.00 0.00 32 VAL A N 13
ATOM 17682 C CA . VAL A 1 2 ? 2.376 11.533 -2.950 1.00 0.00 32 VAL A CA 13
ATOM 17683 C C . VAL A 1 2 ? 1.606 12.129 -1.776 1.00 0.00 32 VAL A C 13
ATOM 17684 O O . VAL A 1 2 ? 2.061 12.078 -0.634 1.00 0.00 32 VAL A O 13
ATOM 17697 N N . HIS A 1 3 ? 0.440 12.696 -2.068 1.00 0.00 33 HIS A N 13
ATOM 17698 C CA . HIS A 1 3 ? -0.393 13.303 -1.037 1.00 0.00 33 HIS A CA 13
ATOM 17699 C C . HIS A 1 3 ? -1.733 12.580 -0.926 1.00 0.00 33 HIS A C 13
ATOM 17700 O O . HIS A 1 3 ? -1.899 11.479 -1.450 1.00 0.00 33 HIS A O 13
ATOM 1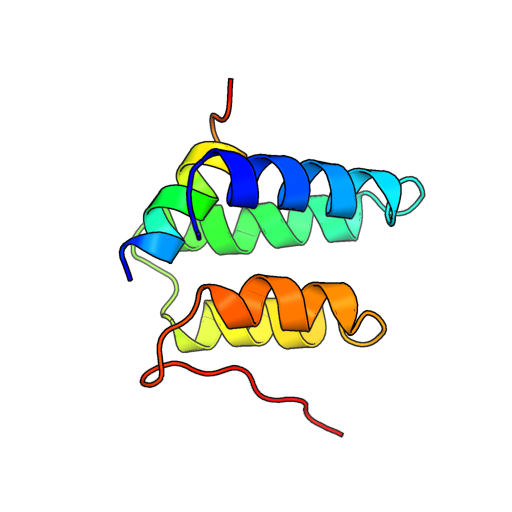7715 N N . VAL A 1 4 ? -2.686 13.206 -0.242 1.00 0.00 34 VAL A N 13
ATOM 17716 C CA . VAL A 1 4 ? -4.010 12.623 -0.064 1.00 0.00 34 VAL A CA 13
ATOM 17717 C C . VAL A 1 4 ? -4.647 12.280 -1.407 1.00 0.00 34 VAL A C 13
ATOM 17718 O O . VAL A 1 4 ? -5.429 11.335 -1.511 1.00 0.00 34 VAL A O 13
ATOM 17731 N N . GLU A 1 5 ? -4.306 13.055 -2.431 1.00 0.00 35 GLU A N 13
ATOM 17732 C CA . GLU A 1 5 ? -4.843 12.833 -3.768 1.00 0.00 35 GLU A CA 13
ATOM 17733 C C . GLU A 1 5 ? -4.290 11.545 -4.370 1.00 0.00 35 GLU A C 13
ATOM 17734 O O . GLU A 1 5 ? -5.006 10.804 -5.043 1.00 0.00 35 GLU A O 13
ATOM 17746 N N . ASP A 1 6 ? -3.010 11.285 -4.121 1.00 0.00 36 ASP A N 13
ATOM 17747 C CA . ASP A 1 6 ? -2.359 10.087 -4.636 1.00 0.00 36 ASP A CA 13
ATOM 17748 C C . ASP A 1 6 ? -2.869 8.840 -3.920 1.00 0.00 36 ASP A C 13
ATOM 17749 O O . ASP A 1 6 ? -3.071 7.795 -4.538 1.00 0.00 36 ASP A O 13
ATOM 17758 N N . ALA A 1 7 ? -3.075 8.958 -2.613 1.00 0.00 37 ALA A N 13
ATOM 17759 C CA . ALA A 1 7 ? -3.563 7.840 -1.813 1.00 0.00 37 ALA A CA 13
ATOM 17760 C C . ALA A 1 7 ? -5.031 7.555 -2.106 1.00 0.00 37 ALA A C 13
ATOM 17761 O O . ALA A 1 7 ? -5.455 6.400 -2.135 1.00 0.00 37 ALA A O 13
ATOM 17768 N N . LEU A 1 8 ? -5.803 8.616 -2.322 1.00 0.00 38 LEU A N 13
ATOM 17769 C CA . LEU A 1 8 ? -7.225 8.479 -2.612 1.00 0.00 38 LEU A CA 13
ATOM 17770 C C . LEU A 1 8 ? -7.444 7.692 -3.900 1.00 0.00 38 LEU A C 13
ATOM 17771 O O . LEU A 1 8 ? -8.166 6.695 -3.914 1.00 0.00 38 LEU A O 13
ATOM 17787 N N . THR A 1 9 ? -6.817 8.146 -4.981 1.00 0.00 39 THR A N 13
ATOM 17788 C CA . THR A 1 9 ? -6.946 7.484 -6.273 1.00 0.00 39 THR A CA 13
ATOM 17789 C C . THR A 1 9 ? -6.458 6.041 -6.197 1.00 0.00 39 THR A C 13
ATOM 17790 O O . THR A 1 9 ? -7.098 5.128 -6.719 1.00 0.00 39 THR A O 13
ATOM 17801 N N . TYR A 1 10 ? -5.314 5.846 -5.549 1.00 0.00 40 TYR A N 13
ATOM 17802 C CA . TYR A 1 10 ? -4.729 4.520 -5.410 1.00 0.00 40 TYR A CA 13
ATOM 17803 C C . TYR A 1 10 ? -5.730 3.539 -4.805 1.00 0.00 40 TYR A C 13
ATOM 17804 O O . TYR A 1 10 ? -5.947 2.450 -5.336 1.00 0.00 40 TYR A O 13
ATOM 17822 N N . LEU A 1 11 ? -6.338 3.936 -3.692 1.00 0.00 41 LEU A N 13
ATOM 17823 C CA . LEU A 1 11 ? -7.317 3.095 -3.014 1.00 0.00 41 LEU A CA 13
ATOM 17824 C C . LEU A 1 11 ? -8.503 2.798 -3.925 1.00 0.00 41 LEU A C 13
ATOM 17825 O O . LEU A 1 11 ? -9.084 1.714 -3.870 1.00 0.00 41 LEU A O 13
ATOM 17841 N N . ASP A 1 12 ? -8.857 3.767 -4.764 1.00 0.00 42 ASP A N 13
ATOM 17842 C CA . ASP A 1 12 ? -9.975 3.606 -5.686 1.00 0.00 42 ASP A CA 13
ATOM 17843 C C . ASP A 1 12 ? -9.676 2.525 -6.718 1.00 0.00 42 ASP A C 13
ATOM 17844 O O . ASP A 1 12 ? -10.582 1.854 -7.214 1.00 0.00 42 ASP A O 13
ATOM 17853 N N . GLN A 1 13 ? -8.399 2.360 -7.031 1.00 0.00 43 GLN A N 13
ATOM 17854 C CA . GLN A 1 13 ? -7.970 1.359 -8.000 1.00 0.00 43 GLN A CA 13
ATOM 17855 C C . GLN A 1 13 ? -7.882 -0.018 -7.355 1.00 0.00 43 GLN A C 13
ATOM 17856 O O . GLN A 1 13 ? -8.020 -1.041 -8.024 1.00 0.00 43 GLN A O 13
ATOM 17870 N N . VAL A 1 14 ? -7.652 -0.034 -6.048 1.00 0.00 44 VAL A N 13
ATOM 17871 C CA . VAL A 1 14 ? -7.548 -1.282 -5.302 1.00 0.00 44 VAL A CA 13
ATOM 17872 C C . VAL A 1 14 ? -8.929 -1.845 -4.981 1.00 0.00 44 VAL A C 13
ATOM 17873 O O . VAL A 1 14 ? -9.106 -3.058 -4.873 1.00 0.00 44 VAL A O 13
ATOM 17886 N N . LYS A 1 15 ? -9.904 -0.953 -4.830 1.00 0.00 45 LYS A N 13
ATOM 17887 C CA . LYS A 1 15 ? -11.269 -1.360 -4.522 1.00 0.00 45 LYS A CA 13
ATOM 17888 C C . LYS A 1 15 ? -11.979 -1.872 -5.771 1.00 0.00 45 LYS A C 13
ATOM 17889 O O . LYS A 1 15 ? -12.610 -2.928 -5.748 1.00 0.00 45 LYS A O 13
ATOM 17908 N N . ILE A 1 16 ? -11.872 -1.116 -6.860 1.00 0.00 46 ILE A N 13
ATOM 17909 C CA . ILE A 1 16 ? -12.504 -1.495 -8.116 1.00 0.00 46 ILE A CA 13
ATOM 17910 C C . ILE A 1 16 ? -11.896 -2.780 -8.671 1.00 0.00 46 ILE A C 13
ATOM 17911 O O . ILE A 1 16 ? -12.616 -3.703 -9.052 1.00 0.00 46 ILE A O 13
ATOM 17927 N N . ARG A 1 17 ? -10.570 -2.832 -8.712 1.00 0.00 47 ARG A N 13
ATOM 17928 C CA . ARG A 1 17 ? -9.867 -4.004 -9.221 1.00 0.00 47 ARG A CA 13
ATOM 17929 C C . ARG A 1 17 ? -10.173 -5.233 -8.371 1.00 0.00 47 ARG A C 13
ATOM 17930 O O . ARG A 1 17 ? -10.196 -6.357 -8.873 1.00 0.00 47 ARG A O 13
ATOM 17951 N N . PHE A 1 18 ? -10.406 -5.011 -7.081 1.00 0.00 48 PHE A N 13
ATOM 17952 C CA . PHE A 1 18 ? -10.710 -6.102 -6.161 1.00 0.00 48 PHE A CA 13
ATOM 17953 C C . PHE A 1 18 ? -12.060 -5.880 -5.484 1.00 0.00 48 PHE A C 13
ATOM 17954 O O . PHE A 1 18 ? -12.208 -6.104 -4.282 1.00 0.00 48 PHE A O 13
ATOM 17971 N N . GLY A 1 19 ? -13.042 -5.441 -6.264 1.00 0.00 49 GLY A N 13
ATOM 17972 C CA . GLY A 1 19 ? -14.366 -5.198 -5.722 1.00 0.00 49 GLY A CA 13
ATOM 17973 C C . GLY A 1 19 ? -15.021 -6.461 -5.198 1.00 0.00 49 GLY A C 13
ATOM 17974 O O . GLY A 1 19 ? -15.751 -6.424 -4.208 1.00 0.00 49 GLY A O 13
ATOM 17978 N N . SER A 1 20 ? -14.761 -7.581 -5.864 1.00 0.00 50 SER A N 13
ATOM 17979 C CA . SER A 1 20 ? -15.331 -8.860 -5.458 1.00 0.00 50 SER A CA 13
ATOM 17980 C C . SER A 1 20 ? -14.342 -9.664 -4.618 1.00 0.00 50 SER A C 13
ATOM 17981 O O . SER A 1 20 ? -14.464 -10.884 -4.499 1.00 0.00 50 SER A O 13
ATOM 17989 N N . ASP A 1 21 ? -13.364 -8.976 -4.035 1.00 0.00 51 ASP A N 13
ATOM 17990 C CA . ASP A 1 21 ? -12.363 -9.626 -3.208 1.00 0.00 51 ASP A CA 13
ATOM 17991 C C . ASP A 1 21 ? -12.031 -8.777 -1.981 1.00 0.00 51 ASP A C 13
ATOM 17992 O O . ASP A 1 21 ? -11.119 -7.953 -2.017 1.00 0.00 51 ASP A O 13
ATOM 18001 N N . PRO A 1 22 ? -12.772 -8.970 -0.875 1.00 0.00 52 PRO A N 13
ATOM 18002 C CA . PRO A 1 22 ? -12.548 -8.216 0.363 1.00 0.00 52 PRO A CA 13
ATOM 18003 C C . PRO A 1 22 ? -11.211 -8.557 1.013 1.00 0.00 52 PRO A C 13
ATOM 18004 O O . PRO A 1 22 ? -10.629 -7.739 1.725 1.00 0.00 52 PRO A O 13
ATOM 18015 N N . ALA A 1 23 ? -10.728 -9.771 0.761 1.00 0.00 53 ALA A N 13
ATOM 18016 C CA . ALA A 1 23 ? -9.460 -10.219 1.321 1.00 0.00 53 ALA A CA 13
ATOM 18017 C C . ALA A 1 23 ? -8.314 -9.318 0.873 1.00 0.00 53 ALA A C 13
ATOM 18018 O O . ALA A 1 23 ? -7.471 -8.923 1.678 1.00 0.00 53 ALA A O 13
ATOM 18025 N N . THR A 1 24 ? -8.290 -8.996 -0.416 1.00 0.00 54 THR A N 13
ATOM 18026 C CA . THR A 1 24 ? -7.248 -8.141 -0.972 1.00 0.00 54 THR A CA 13
ATOM 18027 C C . THR A 1 24 ? -7.273 -6.763 -0.319 1.00 0.00 54 THR A C 13
ATOM 18028 O O . THR A 1 24 ? -6.268 -6.305 0.225 1.00 0.00 54 THR A O 13
ATOM 18039 N N . TYR A 1 25 ? -8.427 -6.106 -0.377 1.00 0.00 55 TYR A N 13
ATOM 18040 C CA . TYR A 1 25 ? -8.582 -4.781 0.211 1.00 0.00 55 TYR A CA 13
ATOM 18041 C C . TYR A 1 25 ? -8.314 -4.817 1.711 1.00 0.00 55 TYR A C 13
ATOM 18042 O O . TYR A 1 25 ? -7.586 -3.979 2.243 1.00 0.00 55 TYR A O 13
ATOM 18060 N N . ASN A 1 26 ? -8.906 -5.796 2.390 1.00 0.00 56 ASN A N 13
ATOM 18061 C CA . ASN A 1 26 ? -8.728 -5.942 3.829 1.00 0.00 56 ASN A CA 13
ATOM 18062 C C . ASN A 1 26 ? -7.259 -6.158 4.175 1.00 0.00 56 ASN A C 13
ATOM 18063 O O . ASN A 1 26 ? -6.766 -5.644 5.179 1.00 0.00 56 ASN A O 13
ATOM 18074 N N . GLY A 1 27 ? -6.565 -6.919 3.336 1.00 0.00 57 GLY A N 13
ATOM 18075 C CA . GLY A 1 27 ? -5.158 -7.186 3.570 1.00 0.00 57 GLY A CA 13
ATOM 18076 C C . GLY A 1 27 ? -4.309 -5.933 3.490 1.00 0.00 57 GLY A C 13
ATOM 18077 O O . GLY A 1 27 ? -3.462 -5.695 4.351 1.00 0.00 57 GLY A O 13
ATOM 18081 N N . PHE A 1 28 ? -4.538 -5.130 2.456 1.00 0.00 58 PHE A N 13
ATOM 18082 C CA . PHE A 1 28 ? -3.788 -3.894 2.270 1.00 0.00 58 PHE A CA 13
ATOM 18083 C C . PHE A 1 28 ? -3.998 -2.949 3.448 1.00 0.00 58 PHE A C 13
ATOM 18084 O O . PHE A 1 28 ? -3.044 -2.381 3.979 1.00 0.00 58 PHE A O 13
ATOM 18101 N N . LEU A 1 29 ? -5.254 -2.788 3.854 1.00 0.00 59 LEU A N 13
ATOM 18102 C CA . LEU A 1 29 ? -5.589 -1.914 4.972 1.00 0.00 59 LEU A CA 13
ATOM 18103 C C . LEU A 1 29 ? -4.902 -2.384 6.250 1.00 0.00 59 LEU A C 13
ATOM 18104 O O . LEU A 1 29 ? -4.455 -1.573 7.062 1.00 0.00 59 LEU A O 13
ATOM 18120 N N . GLU A 1 30 ? -4.822 -3.700 6.421 1.00 0.00 60 GLU A N 13
ATOM 18121 C CA . GLU A 1 30 ? -4.188 -4.279 7.599 1.00 0.00 60 GLU A CA 13
ATOM 18122 C C . GLU A 1 30 ? -2.727 -3.856 7.692 1.00 0.00 60 GLU A C 13
ATOM 18123 O O . GLU A 1 30 ? -2.231 -3.530 8.771 1.00 0.00 60 GLU A O 13
ATOM 18135 N N . ILE A 1 31 ? -2.041 -3.861 6.554 1.00 0.00 61 ILE A N 13
ATOM 18136 C CA . ILE A 1 31 ? -0.637 -3.475 6.506 1.00 0.00 61 ILE A CA 13
ATOM 18137 C C . ILE A 1 31 ? -0.459 -2.010 6.893 1.00 0.00 61 ILE A C 13
ATOM 18138 O O . ILE A 1 31 ? 0.409 -1.671 7.697 1.00 0.00 61 ILE A O 13
ATOM 18154 N N . MET A 1 32 ? -1.290 -1.148 6.316 1.00 0.00 62 MET A N 13
ATOM 18155 C CA . MET A 1 32 ? -1.227 0.281 6.602 1.00 0.00 62 MET A CA 13
ATOM 18156 C C . MET A 1 32 ? -1.687 0.568 8.028 1.00 0.00 62 MET A C 13
ATOM 18157 O O . MET A 1 32 ? -1.069 1.356 8.744 1.00 0.00 62 MET A O 13
ATOM 18171 N N . LYS A 1 33 ? -2.773 -0.080 8.435 1.00 0.00 63 LYS A N 13
ATOM 18172 C CA . LYS A 1 33 ? -3.315 0.103 9.776 1.00 0.00 63 LYS A CA 13
ATOM 18173 C C . LYS A 1 33 ? -2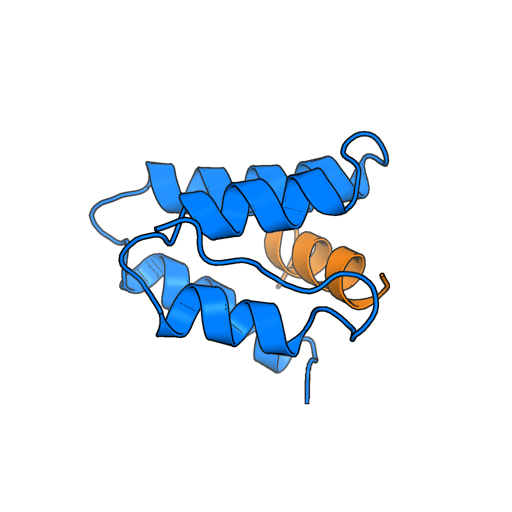.335 -0.404 10.828 1.00 0.00 63 LYS A C 13
ATOM 18174 O O . LYS A 1 33 ? -2.168 0.208 11.883 1.00 0.00 63 LYS A O 13
ATOM 18193 N N . GLU A 1 34 ? -1.687 -1.527 10.533 1.00 0.00 64 GLU A N 13
ATOM 18194 C CA . GLU A 1 34 ? -0.720 -2.116 11.451 1.00 0.00 64 GLU A CA 13
ATOM 18195 C C . GLU A 1 34 ? 0.496 -1.210 11.613 1.00 0.00 64 GLU A C 13
ATOM 18196 O O . GLU A 1 34 ? 1.106 -1.158 12.681 1.00 0.00 64 GLU A O 13
ATOM 18208 N N . PHE A 1 35 ? 0.844 -0.499 10.545 1.00 0.00 65 PHE A N 13
ATOM 18209 C CA . PHE A 1 35 ? 1.987 0.404 10.570 1.00 0.00 65 PHE A CA 13
ATOM 18210 C C . PHE A 1 35 ? 1.743 1.561 11.534 1.00 0.00 65 PHE A C 13
ATOM 18211 O O . PHE A 1 35 ? 2.600 1.889 12.354 1.00 0.00 65 PHE A O 13
ATOM 18228 N N . LYS A 1 36 ? 0.566 2.172 11.432 1.00 0.00 66 LYS A N 13
ATOM 18229 C CA . LYS A 1 36 ? 0.210 3.289 12.299 1.00 0.00 66 LYS A CA 13
ATOM 18230 C C . LYS A 1 36 ? 0.250 2.868 13.764 1.00 0.00 66 LYS A C 13
ATOM 18231 O O . LYS A 1 36 ? 0.736 3.608 14.620 1.00 0.00 66 LYS A O 13
ATOM 18250 N N . SER A 1 37 ? -0.256 1.672 14.043 1.00 0.00 67 SER A N 13
ATOM 18251 C CA . SER A 1 37 ? -0.272 1.147 15.402 1.00 0.00 67 SER A CA 13
ATOM 18252 C C . SER A 1 37 ? 1.149 0.930 15.922 1.00 0.00 67 SER A C 13
ATOM 18253 O O . SER A 1 37 ? 1.360 0.759 17.122 1.00 0.00 67 SER A O 13
ATOM 18261 N N . GLN A 1 38 ? 2.122 0.938 15.009 1.00 0.00 68 GLN A N 13
ATOM 18262 C CA . GLN A 1 38 ? 3.522 0.742 15.371 1.00 0.00 68 GLN A CA 13
ATOM 18263 C C . GLN A 1 38 ? 3.793 -0.719 15.715 1.00 0.00 68 GLN A C 13
ATOM 18264 O O . GLN A 1 38 ? 4.518 -1.022 16.662 1.00 0.00 68 GLN A O 13
ATOM 18278 N N . SER A 1 39 ? 3.205 -1.622 14.935 1.00 0.00 69 SER A N 13
ATOM 18279 C CA . SER A 1 39 ? 3.382 -3.053 15.153 1.00 0.00 69 SER A CA 13
ATOM 18280 C C . SER A 1 39 ? 4.062 -3.717 13.956 1.00 0.00 69 SER A C 13
ATOM 18281 O O . SER A 1 39 ? 4.065 -4.943 13.836 1.00 0.00 69 SER A O 13
ATOM 18289 N N . ILE A 1 40 ? 4.640 -2.906 13.073 1.00 0.00 70 ILE A N 13
ATOM 18290 C CA . ILE A 1 40 ? 5.320 -3.424 11.894 1.00 0.00 70 ILE A CA 13
ATOM 18291 C C . ILE A 1 40 ? 6.309 -2.404 11.338 1.00 0.00 70 ILE A C 13
ATOM 18292 O O . ILE A 1 40 ? 6.078 -1.197 11.412 1.00 0.00 70 ILE A O 13
ATOM 18308 N N . ASP A 1 41 ? 7.412 -2.896 10.784 1.00 0.00 71 ASP A N 13
ATOM 18309 C CA . ASP A 1 41 ? 8.437 -2.027 10.218 1.00 0.00 71 ASP A CA 13
ATOM 18310 C C . ASP A 1 41 ? 8.170 -1.762 8.740 1.00 0.00 71 ASP A C 13
ATOM 18311 O O . ASP A 1 41 ? 7.222 -2.295 8.164 1.00 0.00 71 ASP A O 13
ATOM 18320 N N . THR A 1 42 ? 9.012 -0.932 8.132 1.00 0.00 72 THR A N 13
ATOM 18321 C CA . THR A 1 42 ? 8.867 -0.594 6.720 1.00 0.00 72 THR A CA 13
ATOM 18322 C C . THR A 1 42 ? 9.069 -1.828 5.842 1.00 0.00 72 THR A C 13
ATOM 18323 O O . THR A 1 42 ? 8.216 -2.158 5.017 1.00 0.00 72 THR A O 13
ATOM 18334 N N . PRO A 1 43 ? 10.204 -2.529 6.009 1.00 0.00 73 PRO A N 13
ATOM 18335 C CA . PRO A 1 43 ? 10.512 -3.731 5.227 1.00 0.00 73 PRO A CA 13
ATOM 18336 C C . PRO A 1 43 ? 9.344 -4.711 5.180 1.00 0.00 73 PRO A C 13
ATOM 18337 O O . PRO A 1 43 ? 9.076 -5.325 4.148 1.00 0.00 73 PRO A O 13
ATOM 18348 N N . GLY A 1 44 ? 8.651 -4.850 6.306 1.00 0.00 74 GLY A N 13
ATOM 18349 C CA . GLY A 1 44 ? 7.520 -5.755 6.372 1.00 0.00 74 GLY A CA 13
ATOM 18350 C C . GLY A 1 44 ? 6.342 -5.272 5.548 1.00 0.00 74 GLY A C 13
ATOM 18351 O O . GLY A 1 44 ? 5.553 -6.075 5.050 1.00 0.00 74 GLY A O 13
ATOM 18355 N N . VAL A 1 45 ? 6.225 -3.956 5.405 1.00 0.00 75 VAL A N 13
ATOM 18356 C CA . VAL A 1 45 ? 5.136 -3.366 4.635 1.00 0.00 75 VAL A CA 13
ATOM 18357 C C . VAL A 1 45 ? 5.335 -3.590 3.140 1.00 0.00 75 VAL A C 13
ATOM 18358 O O . VAL A 1 45 ? 4.395 -3.937 2.424 1.00 0.00 75 VAL A O 13
ATOM 18371 N N . ILE A 1 46 ? 6.562 -3.389 2.673 1.00 0.00 76 ILE A N 13
ATOM 18372 C CA . ILE A 1 46 ? 6.883 -3.569 1.263 1.00 0.00 76 ILE A CA 13
ATOM 18373 C C . ILE A 1 46 ? 6.646 -5.011 0.825 1.00 0.00 76 ILE A C 13
ATOM 18374 O O . ILE A 1 46 ? 6.084 -5.262 -0.241 1.00 0.00 76 ILE A O 13
ATOM 18390 N N . ARG A 1 47 ? 7.078 -5.955 1.654 1.00 0.00 77 ARG A N 13
ATOM 18391 C CA . ARG A 1 47 ? 6.913 -7.372 1.351 1.00 0.00 77 ARG A CA 13
ATOM 18392 C C . ARG A 1 47 ? 5.441 -7.768 1.385 1.00 0.00 77 ARG A C 13
ATOM 18393 O O . ARG A 1 47 ? 4.971 -8.526 0.536 1.00 0.00 77 ARG A O 13
ATOM 18414 N N . ARG A 1 48 ? 4.715 -7.248 2.372 1.00 0.00 78 ARG A N 13
ATOM 18415 C CA . ARG A 1 48 ? 3.294 -7.546 2.517 1.00 0.00 78 ARG A CA 13
ATOM 18416 C C . ARG A 1 48 ? 2.531 -7.196 1.242 1.00 0.00 78 ARG A C 13
ATOM 18417 O O . ARG A 1 48 ? 1.686 -7.965 0.782 1.00 0.00 78 ARG A O 13
ATOM 18438 N N . VAL A 1 49 ? 2.834 -6.033 0.677 1.00 0.00 79 VAL A N 13
ATOM 18439 C CA . VAL A 1 49 ? 2.178 -5.583 -0.544 1.00 0.00 79 VAL A CA 13
ATOM 18440 C C . VAL A 1 49 ? 2.723 -6.321 -1.762 1.00 0.00 79 VAL A C 13
ATOM 18441 O O . VAL A 1 49 ? 2.000 -6.568 -2.726 1.00 0.00 79 VAL A O 13
ATOM 18454 N N . SER A 1 50 ? 4.005 -6.669 -1.712 1.00 0.00 80 SER A N 13
ATOM 18455 C CA . SER A 1 50 ? 4.647 -7.378 -2.812 1.00 0.00 80 SER A CA 13
ATOM 18456 C C . SER A 1 50 ? 4.001 -8.742 -3.035 1.00 0.00 80 SER A C 13
ATOM 18457 O O . SER A 1 50 ? 4.046 -9.290 -4.136 1.00 0.00 80 SER A O 13
ATOM 18465 N N . GLN A 1 51 ? 3.401 -9.282 -1.982 1.00 0.00 81 GLN A N 13
ATOM 18466 C CA . GLN A 1 51 ? 2.743 -10.581 -2.059 1.00 0.00 81 GLN A CA 13
ATOM 18467 C C . GLN A 1 51 ? 1.253 -10.420 -2.341 1.00 0.00 81 GLN A C 13
ATOM 18468 O O . GLN A 1 51 ? 0.636 -11.272 -2.982 1.00 0.00 81 GLN A O 13
ATOM 18482 N N . LEU A 1 52 ? 0.679 -9.322 -1.857 1.00 0.00 82 LEU A N 13
ATOM 18483 C CA . LEU A 1 52 ? -0.739 -9.050 -2.056 1.00 0.00 82 LEU A CA 13
ATOM 18484 C C . LEU A 1 52 ? -1.065 -8.904 -3.539 1.00 0.00 82 LEU A C 13
ATOM 18485 O O . LEU A 1 52 ? -1.820 -9.699 -4.100 1.00 0.00 82 LEU A O 13
ATOM 18501 N N . PHE A 1 53 ? -0.491 -7.884 -4.170 1.00 0.00 83 PHE A N 13
ATOM 18502 C CA . PHE A 1 53 ? -0.722 -7.634 -5.589 1.00 0.00 83 PHE A CA 13
ATOM 18503 C C . PHE A 1 53 ? 0.293 -8.386 -6.445 1.00 0.00 83 PHE A C 13
ATOM 18504 O O . PHE A 1 53 ? 0.975 -7.794 -7.282 1.00 0.00 83 PHE A O 13
ATOM 18521 N N . HIS A 1 54 ? 0.388 -9.694 -6.230 1.00 0.00 84 HIS A N 13
ATOM 18522 C CA . HIS A 1 54 ? 1.319 -10.525 -6.981 1.00 0.00 84 HIS A CA 13
ATOM 18523 C C . HIS A 1 54 ? 0.960 -10.551 -8.463 1.00 0.00 84 HIS A C 13
ATOM 18524 O O . HIS A 1 54 ? 1.840 -10.524 -9.325 1.00 0.00 84 HIS A O 13
ATOM 18539 N N . GLU A 1 55 ? -0.335 -10.606 -8.755 1.00 0.00 85 GLU A N 13
ATOM 18540 C CA . GLU A 1 55 ? -0.807 -10.638 -10.134 1.00 0.00 85 GLU A CA 13
ATOM 18541 C C . GLU A 1 55 ? -1.276 -9.258 -10.588 1.00 0.00 85 GLU A C 13
ATOM 18542 O O . GLU A 1 55 ? -2.112 -9.140 -11.485 1.00 0.00 85 GLU A O 13
ATOM 18554 N N . HIS A 1 56 ? -0.733 -8.216 -9.965 1.00 0.00 86 HIS A N 13
ATOM 18555 C CA . HIS A 1 56 ? -1.099 -6.846 -10.308 1.00 0.00 86 HIS A CA 13
ATOM 18556 C C . HIS A 1 56 ? 0.131 -5.936 -10.297 1.00 0.00 86 HIS A C 13
ATOM 18557 O O . HIS A 1 56 ? 0.550 -5.461 -9.241 1.00 0.00 86 HIS A O 13
ATOM 18572 N N . PRO A 1 57 ? 0.732 -5.687 -11.475 1.00 0.00 87 PRO A N 13
ATOM 18573 C CA . PRO A 1 57 ? 1.922 -4.836 -11.591 1.00 0.00 87 PRO A CA 13
ATOM 18574 C C . PRO A 1 57 ? 1.612 -3.353 -11.404 1.00 0.00 87 PRO A C 13
ATOM 18575 O O . PRO A 1 57 ? 2.313 -2.651 -10.676 1.00 0.00 87 PRO A O 13
ATOM 18586 N N . ASP A 1 58 ? 0.564 -2.880 -12.070 1.00 0.00 88 ASP A N 13
ATOM 18587 C CA . ASP A 1 58 ? 0.167 -1.476 -11.985 1.00 0.00 88 ASP A CA 13
ATOM 18588 C C . ASP A 1 58 ? -0.075 -1.044 -10.539 1.00 0.00 88 ASP A C 13
ATOM 18589 O O . ASP A 1 58 ? -0.038 0.147 -10.227 1.00 0.00 88 ASP A O 13
ATOM 18598 N N . LEU A 1 59 ? -0.319 -2.009 -9.659 1.00 0.00 89 LEU A N 13
ATOM 18599 C CA . LEU A 1 59 ? -0.562 -1.713 -8.254 1.00 0.00 89 LEU A CA 13
ATOM 18600 C C . LEU A 1 59 ? 0.756 -1.612 -7.502 1.00 0.00 89 LEU A C 13
ATOM 18601 O O . LEU A 1 59 ? 1.064 -0.580 -6.907 1.00 0.00 89 LEU A O 13
ATOM 18617 N N . ILE A 1 60 ? 1.541 -2.683 -7.549 1.00 0.00 90 ILE A N 13
ATOM 18618 C CA . ILE A 1 60 ? 2.837 -2.699 -6.888 1.00 0.00 90 ILE A CA 13
ATOM 18619 C C . ILE A 1 60 ? 3.675 -1.508 -7.343 1.00 0.00 90 ILE A C 13
ATOM 18620 O O . ILE A 1 60 ? 4.541 -1.026 -6.613 1.00 0.00 90 ILE A O 13
ATOM 18636 N N . VAL A 1 61 ? 3.392 -1.026 -8.553 1.00 0.00 91 VAL A N 13
ATOM 18637 C CA . VAL A 1 61 ? 4.105 0.120 -9.100 1.00 0.00 91 VAL A CA 13
ATOM 18638 C C . VAL A 1 61 ? 3.590 1.410 -8.470 1.00 0.00 91 VAL A C 13
ATOM 18639 O O . VAL A 1 61 ? 4.368 2.229 -7.977 1.00 0.00 91 VAL A O 13
ATOM 18652 N N . GLY A 1 62 ? 2.269 1.578 -8.478 1.00 0.00 92 GLY A N 13
ATOM 18653 C CA . GLY A 1 62 ? 1.671 2.762 -7.894 1.00 0.00 92 GLY A CA 13
ATOM 18654 C C . GLY A 1 62 ? 2.103 2.965 -6.455 1.00 0.00 92 GLY A C 13
ATOM 18655 O O . GLY A 1 62 ? 2.233 4.098 -5.991 1.00 0.00 92 GLY A O 13
ATOM 18659 N N . PHE A 1 63 ? 2.333 1.860 -5.751 1.00 0.00 93 PHE A N 13
ATOM 18660 C CA . PHE A 1 63 ? 2.762 1.912 -4.363 1.00 0.00 93 PHE A CA 13
ATOM 18661 C C . PHE A 1 63 ? 4.246 2.234 -4.276 1.00 0.00 93 PHE A C 13
ATOM 18662 O O . PHE A 1 63 ? 4.695 2.927 -3.364 1.00 0.00 93 PHE A O 13
ATOM 18679 N N . ASN A 1 64 ? 4.998 1.727 -5.243 1.00 0.00 94 ASN A N 13
ATOM 18680 C CA . ASN A 1 64 ? 6.437 1.957 -5.299 1.00 0.00 94 ASN A CA 13
ATOM 18681 C C . ASN A 1 64 ? 6.739 3.447 -5.402 1.00 0.00 94 ASN A C 13
ATOM 18682 O O . ASN A 1 64 ? 7.784 3.913 -4.949 1.00 0.00 94 ASN A O 13
ATOM 18693 N N . ALA A 1 65 ? 5.815 4.189 -6.007 1.00 0.00 95 ALA A N 13
ATOM 18694 C CA . ALA A 1 65 ? 5.976 5.627 -6.177 1.00 0.00 95 ALA A CA 13
ATOM 18695 C C . ALA A 1 65 ? 5.828 6.378 -4.852 1.00 0.00 95 ALA A C 13
ATOM 18696 O O . ALA A 1 65 ? 6.014 7.594 -4.800 1.00 0.00 95 ALA A O 13
ATOM 18703 N N . PHE A 1 66 ? 5.491 5.657 -3.783 1.00 0.00 96 PHE A N 13
ATOM 18704 C CA . PHE A 1 66 ? 5.322 6.273 -2.472 1.00 0.00 96 PHE A CA 13
ATOM 18705 C C . PHE A 1 66 ? 6.564 6.067 -1.610 1.00 0.00 96 PHE A C 13
ATOM 18706 O O . PHE A 1 66 ? 7.093 7.017 -1.032 1.00 0.00 96 PHE A O 13
ATOM 18723 N N . LEU A 1 67 ? 7.023 4.823 -1.527 1.00 0.00 97 LEU A N 13
ATOM 18724 C CA . LEU A 1 67 ? 8.202 4.496 -0.735 1.00 0.00 97 LEU A CA 13
ATOM 18725 C C . LEU A 1 67 ? 9.454 5.137 -1.332 1.00 0.00 97 LEU A C 13
ATOM 18726 O O . LEU A 1 67 ? 9.599 5.211 -2.552 1.00 0.00 97 LEU A O 13
ATOM 18742 N N . PRO A 1 68 ? 10.379 5.609 -0.478 1.00 0.00 98 PRO A N 13
ATOM 18743 C CA . PRO A 1 68 ? 11.621 6.244 -0.933 1.00 0.00 98 PRO A CA 13
ATOM 18744 C C . PRO A 1 68 ? 12.389 5.372 -1.920 1.00 0.00 98 PRO A C 13
ATOM 18745 O O . PRO A 1 68 ? 11.988 4.245 -2.211 1.00 0.00 98 PRO A O 13
ATOM 18756 N N . LEU A 1 69 ? 13.496 5.900 -2.431 1.00 0.00 99 LEU A N 13
ATOM 18757 C CA . LEU A 1 69 ? 14.322 5.169 -3.386 1.00 0.00 99 LEU A CA 13
ATOM 18758 C C . LEU A 1 69 ? 15.133 4.083 -2.686 1.00 0.00 99 LEU A C 13
ATOM 18759 O O . LEU A 1 69 ? 15.460 3.057 -3.283 1.00 0.00 99 LEU A O 13
ATOM 18775 N N . GLY A 1 70 ? 15.456 4.316 -1.417 1.00 0.00 100 GLY A N 13
ATOM 18776 C CA . GLY A 1 70 ? 16.226 3.348 -0.658 1.00 0.00 100 GLY A CA 13
ATOM 18777 C C . GLY A 1 70 ? 15.569 1.981 -0.619 1.00 0.00 100 GLY A C 13
ATOM 18778 O O . GLY A 1 70 ? 16.204 0.971 -0.918 1.00 0.00 100 GLY A O 13
ATOM 18782 N N . TYR A 1 71 ? 14.293 1.952 -0.247 1.00 0.00 101 TYR A N 13
ATOM 18783 C CA . TYR A 1 71 ? 13.549 0.699 -0.169 1.00 0.00 101 TYR A CA 13
ATOM 18784 C C . TYR A 1 71 ? 12.737 0.467 -1.440 1.00 0.00 101 TYR A C 13
ATOM 18785 O O . TYR A 1 71 ? 11.575 0.865 -1.526 1.00 0.00 101 TYR A O 13
ATOM 18803 N N . ARG A 1 72 ? 13.355 -0.178 -2.422 1.00 0.00 102 ARG A N 13
ATOM 18804 C CA . ARG A 1 72 ? 12.688 -0.462 -3.688 1.00 0.00 102 ARG A CA 13
ATOM 18805 C C . ARG A 1 72 ? 11.901 -1.766 -3.608 1.00 0.00 102 ARG A C 13
ATOM 18806 O O . ARG A 1 72 ? 12.460 -2.824 -3.315 1.00 0.00 102 ARG A O 13
ATOM 18827 N N . ILE A 1 73 ? 10.600 -1.684 -3.870 1.00 0.00 103 ILE A N 13
ATOM 18828 C CA . ILE A 1 73 ? 9.736 -2.856 -3.827 1.00 0.00 103 ILE A CA 13
ATOM 18829 C C . ILE A 1 73 ? 10.117 -3.859 -4.913 1.00 0.00 103 ILE A C 13
ATOM 18830 O O . ILE A 1 73 ? 10.108 -3.536 -6.101 1.00 0.00 103 ILE A O 13
ATOM 18846 N N . ASP A 1 74 ? 10.454 -5.077 -4.498 1.00 0.00 104 ASP A N 13
ATOM 18847 C CA . ASP A 1 74 ? 10.840 -6.125 -5.435 1.00 0.00 104 ASP A CA 13
ATOM 18848 C C . ASP A 1 74 ? 9.662 -7.044 -5.746 1.00 0.00 104 ASP A C 13
ATOM 18849 O O . ASP A 1 74 ? 8.715 -7.142 -4.966 1.00 0.00 104 ASP A O 13
ATOM 18858 N N . ILE A 1 75 ? 9.731 -7.717 -6.890 1.00 0.00 105 ILE A N 13
ATOM 18859 C CA . ILE A 1 75 ? 8.674 -8.631 -7.307 1.00 0.00 105 ILE A CA 13
ATOM 18860 C C . ILE A 1 75 ? 9.188 -10.069 -7.372 1.00 0.00 105 ILE A C 13
ATOM 18861 O O . ILE A 1 75 ? 9.884 -10.443 -8.315 1.00 0.00 105 ILE A O 13
ATOM 18877 N N . PRO A 1 76 ? 8.854 -10.899 -6.366 1.00 0.00 106 PRO A N 13
ATOM 18878 C CA . PRO A 1 76 ? 9.293 -12.299 -6.324 1.00 0.00 106 PRO A CA 13
ATOM 18879 C C . PRO A 1 76 ? 8.650 -13.140 -7.422 1.00 0.00 106 PRO A C 13
ATOM 18880 O O . PRO A 1 76 ? 7.457 -13.434 -7.374 1.00 0.00 106 PRO A O 13
ATOM 18891 N N . LYS A 1 77 ? 9.451 -13.524 -8.410 1.00 0.00 107 LYS A N 13
ATOM 18892 C CA . LYS A 1 77 ? 8.962 -14.332 -9.521 1.00 0.00 107 LYS A CA 13
ATOM 18893 C C . LYS A 1 77 ? 7.844 -13.612 -10.268 1.00 0.00 107 LYS A C 13
ATOM 18894 O O . LYS A 1 77 ? 6.679 -13.719 -9.833 1.00 0.00 107 LYS A O 13
ATOM 18914 N N . ALA B 2 1 ? 8.415 6.290 8.045 1.00 0.00 43 ALA B N 13
ATOM 18915 C CA . ALA B 2 1 ? 7.674 6.355 6.759 1.00 0.00 43 ALA B CA 13
ATOM 18916 C C . ALA B 2 1 ? 6.400 7.185 6.902 1.00 0.00 43 ALA B C 13
ATOM 18917 O O . ALA B 2 1 ? 5.337 6.654 7.223 1.00 0.00 43 ALA B O 13
ATOM 18926 N N . PRO B 2 2 ? 6.491 8.505 6.665 1.00 0.00 44 PRO B N 13
ATOM 18927 C CA . PRO B 2 2 ? 5.338 9.406 6.770 1.00 0.00 44 PRO B CA 13
ATOM 18928 C C . PRO B 2 2 ? 4.295 9.142 5.689 1.00 0.00 44 PRO B C 13
ATOM 18929 O O . PRO B 2 2 ? 3.117 9.463 5.857 1.00 0.00 44 PRO B O 13
ATOM 18940 N N . GLN B 2 3 ? 4.731 8.551 4.580 1.00 0.00 45 GLN B N 13
ATOM 18941 C CA . GLN B 2 3 ? 3.830 8.241 3.479 1.00 0.00 45 GLN B CA 13
ATOM 18942 C C . GLN B 2 3 ? 2.982 7.022 3.811 1.00 0.00 45 GLN B C 13
ATOM 18943 O O . GLN B 2 3 ? 1.869 6.866 3.307 1.00 0.00 45 GLN B O 13
ATOM 18957 N N . LEU B 2 4 ? 3.514 6.165 4.671 1.00 0.00 46 LEU B N 13
ATOM 18958 C CA . LEU B 2 4 ? 2.806 4.963 5.082 1.00 0.00 46 LEU B CA 13
ATOM 18959 C C . LEU B 2 4 ? 1.718 5.311 6.091 1.00 0.00 46 LEU B C 13
ATOM 18960 O O . LEU B 2 4 ? 0.664 4.677 6.129 1.00 0.00 46 LEU B O 13
ATOM 18976 N N . ILE B 2 5 ? 1.981 6.334 6.899 1.00 0.00 47 ILE B N 13
ATOM 18977 C CA . ILE B 2 5 ? 1.023 6.778 7.900 1.00 0.00 47 ILE B CA 13
ATOM 18978 C C . ILE B 2 5 ? -0.147 7.495 7.238 1.00 0.00 47 ILE B C 13
ATOM 18979 O O . ILE B 2 5 ? -1.297 7.345 7.653 1.00 0.00 47 ILE B O 13
ATOM 18995 N N . MET B 2 6 ? 0.154 8.268 6.199 1.00 0.00 48 MET B N 13
ATOM 18996 C CA . MET B 2 6 ? -0.876 9.001 5.473 1.00 0.00 48 MET B CA 13
ATOM 18997 C C . MET B 2 6 ? -1.741 8.047 4.660 1.00 0.00 48 MET B C 13
ATOM 18998 O O . MET B 2 6 ? -2.933 8.282 4.464 1.00 0.00 48 MET B O 13
ATOM 19012 N N . LEU B 2 7 ? -1.127 6.969 4.193 1.00 0.00 49 LEU B N 13
ATOM 19013 C CA . LEU B 2 7 ? -1.832 5.968 3.402 1.00 0.00 49 LEU B CA 13
ATOM 19014 C C . LEU B 2 7 ? -2.853 5.228 4.259 1.00 0.00 49 LEU B C 13
ATOM 19015 O O . LEU B 2 7 ? -3.982 4.989 3.833 1.00 0.00 49 LEU B O 13
ATOM 19031 N N . ALA B 2 8 ? -2.446 4.870 5.473 1.00 0.00 50 ALA B N 13
ATOM 19032 C CA . ALA B 2 8 ? -3.323 4.159 6.394 1.00 0.00 50 ALA B CA 13
ATOM 19033 C C . ALA B 2 8 ? -4.483 5.044 6.836 1.00 0.00 50 ALA B C 13
ATOM 19034 O O . ALA B 2 8 ? -5.594 4.562 7.056 1.00 0.00 50 ALA B O 13
ATOM 19041 N N . ASN B 2 9 ? -4.218 6.340 6.962 1.00 0.00 51 ASN B N 13
ATOM 19042 C CA . ASN B 2 9 ? -5.242 7.291 7.378 1.00 0.00 51 ASN B CA 13
ATOM 19043 C C . ASN B 2 9 ? -6.345 7.394 6.330 1.00 0.00 51 ASN B C 13
ATOM 19044 O O . ASN B 2 9 ? -7.531 7.387 6.660 1.00 0.00 51 ASN B O 13
ATOM 19055 N N . VAL B 2 10 ? -5.947 7.485 5.065 1.00 0.00 52 VAL B N 13
ATOM 19056 C CA . VAL B 2 10 ? -6.904 7.586 3.969 1.00 0.00 52 VAL B CA 13
ATOM 19057 C C . VAL B 2 10 ? -7.693 6.291 3.813 1.00 0.00 52 VAL B C 13
ATOM 19058 O O . VAL B 2 10 ? -8.843 6.302 3.376 1.00 0.00 52 VAL B O 13
ATOM 19071 N N . ALA B 2 11 ? -7.071 5.175 4.182 1.00 0.00 53 ALA B N 13
ATOM 19072 C CA . ALA B 2 11 ? -7.717 3.879 4.092 1.00 0.00 53 ALA B CA 13
ATOM 19073 C C . ALA B 2 11 ? -8.693 3.696 5.244 1.00 0.00 53 ALA B C 13
ATOM 19074 O O . ALA B 2 11 ? -9.752 3.089 5.090 1.00 0.00 53 ALA B O 13
ATOM 19081 N N . LEU B 2 12 ? -8.325 4.237 6.401 1.00 0.00 54 LEU B N 13
ATOM 19082 C CA . LEU B 2 12 ? -9.159 4.148 7.584 1.00 0.00 54 LEU B CA 13
ATOM 19083 C C . LEU B 2 12 ? -10.172 5.290 7.624 1.00 0.00 54 LEU B C 13
ATOM 19084 O O . LEU B 2 12 ? -11.183 5.210 8.321 1.00 0.00 54 LEU B O 13
ATOM 19100 N N . THR B 2 13 ? -9.893 6.350 6.869 1.00 0.00 55 THR B N 13
ATOM 19101 C CA . THR B 2 13 ? -10.777 7.505 6.815 1.00 0.00 55 THR B CA 13
ATOM 19102 C C . THR B 2 13 ? -10.397 8.428 5.661 1.00 0.00 55 THR B C 13
ATOM 19103 O O . THR B 2 13 ? -9.623 9.369 5.835 1.00 0.00 55 THR B O 13
ATOM 19114 N N . GLY B 2 14 ? -10.948 8.151 4.483 1.00 0.00 56 GLY B N 13
ATOM 19115 C CA . GLY B 2 14 ? -10.655 8.965 3.319 1.00 0.00 56 GLY B CA 13
ATOM 19116 C C . GLY B 2 14 ? -11.654 10.090 3.133 1.00 0.00 56 GLY B C 13
ATOM 19117 O O . GLY B 2 14 ? -12.158 10.305 2.031 1.00 0.00 56 GLY B O 13
ATOM 19121 N N . GLU B 2 15 ? -11.941 10.807 4.214 1.00 0.00 57 GLU B N 13
ATOM 19122 C CA . GLU B 2 15 ? -12.887 11.916 4.167 1.00 0.00 57 GLU B CA 13
ATOM 19123 C C . GLU B 2 15 ? -14.266 11.438 3.721 1.00 0.00 57 GLU B C 13
ATOM 19124 O O . GLU B 2 15 ? -14.481 11.317 2.496 1.00 0.00 57 GLU B O 13
ATOM 19137 N N . PRO A 1 1 ? 3.417 14.956 -6.278 1.00 0.00 31 PRO A N 14
ATOM 19138 C CA . PRO A 1 1 ? 2.551 15.215 -5.095 1.00 0.00 31 PRO A CA 14
ATOM 19139 C C . PRO A 1 1 ? 1.878 13.939 -4.592 1.00 0.00 31 PRO A C 14
ATOM 19140 O O . PRO A 1 1 ? 0.728 13.659 -4.928 1.00 0.00 31 PRO A O 14
ATOM 19153 N N . VAL A 1 2 ? 2.603 13.172 -3.785 1.00 0.00 32 VAL A N 14
ATOM 19154 C CA . VAL A 1 2 ? 2.078 11.930 -3.234 1.00 0.00 32 VAL A CA 14
ATOM 19155 C C . VAL A 1 2 ? 1.382 12.176 -1.899 1.00 0.00 32 VAL A C 14
ATOM 19156 O O . VAL A 1 2 ? 1.936 11.895 -0.836 1.00 0.00 32 VAL A O 14
ATOM 19169 N N . HIS A 1 3 ? 0.163 12.703 -1.962 1.00 0.00 33 HIS A N 14
ATOM 19170 C CA . HIS A 1 3 ? -0.611 12.988 -0.759 1.00 0.00 33 HIS A CA 14
ATOM 19171 C C . HIS A 1 3 ? -2.014 12.389 -0.864 1.00 0.00 33 HIS A C 14
ATOM 19172 O O . HIS A 1 3 ? -2.249 11.483 -1.664 1.00 0.00 33 HIS A O 14
ATOM 19187 N N . VAL A 1 4 ? -2.943 12.895 -0.051 1.00 0.00 34 VAL A N 14
ATOM 19188 C CA . VAL A 1 4 ? -4.321 12.406 -0.052 1.00 0.00 34 VAL A CA 14
ATOM 19189 C C . VAL A 1 4 ? -4.853 12.232 -1.473 1.00 0.00 34 VAL A C 14
ATOM 19190 O O . VAL A 1 4 ? -5.684 11.362 -1.733 1.00 0.00 34 VAL A O 14
ATOM 19203 N N . GLU A 1 5 ? -4.368 13.065 -2.388 1.00 0.00 35 GLU A N 14
ATOM 19204 C CA . GLU A 1 5 ? -4.794 13.001 -3.781 1.00 0.00 35 GLU A CA 14
ATOM 19205 C C . GLU A 1 5 ? -4.425 11.656 -4.400 1.00 0.00 35 GLU A C 14
ATOM 19206 O O . GLU A 1 5 ? -5.292 10.913 -4.861 1.00 0.00 35 GLU A O 14
ATOM 19218 N N . ASP A 1 6 ? -3.130 11.349 -4.405 1.00 0.00 36 ASP A N 14
ATOM 19219 C CA . ASP A 1 6 ? -2.645 10.093 -4.965 1.00 0.00 36 ASP A CA 14
ATOM 19220 C C . ASP A 1 6 ? -3.171 8.902 -4.168 1.00 0.00 36 ASP A C 14
ATOM 19221 O O . ASP A 1 6 ? -3.387 7.823 -4.717 1.00 0.00 36 ASP A O 14
ATOM 19230 N N . ALA A 1 7 ? -3.376 9.109 -2.871 1.00 0.00 37 ALA A N 14
ATOM 19231 C CA . ALA A 1 7 ? -3.878 8.053 -2.001 1.00 0.00 37 ALA A CA 14
ATOM 19232 C C . ALA A 1 7 ? -5.345 7.756 -2.292 1.00 0.00 37 ALA A C 14
ATOM 19233 O O . ALA A 1 7 ? -5.774 6.603 -2.260 1.00 0.00 37 ALA A O 14
ATOM 19240 N N . LEU A 1 8 ? -6.111 8.805 -2.576 1.00 0.00 38 LEU A N 14
ATOM 19241 C CA . LEU A 1 8 ? -7.530 8.658 -2.873 1.00 0.00 38 LEU A CA 14
ATOM 19242 C C . LEU A 1 8 ? -7.738 7.806 -4.121 1.00 0.00 38 LEU A C 14
ATOM 19243 O O . LEU A 1 8 ? -8.485 6.827 -4.100 1.00 0.00 38 LEU A O 14
ATOM 19259 N N . THR A 1 9 ? -7.073 8.184 -5.208 1.00 0.00 39 THR A N 14
ATOM 19260 C CA . THR A 1 9 ? -7.186 7.454 -6.465 1.00 0.00 39 THR A CA 14
ATOM 19261 C C . THR A 1 9 ? -6.686 6.022 -6.310 1.00 0.00 39 THR A C 14
ATOM 19262 O O . THR A 1 9 ? -7.313 5.078 -6.790 1.00 0.00 39 THR A O 14
ATOM 19273 N N . TYR A 1 10 ? -5.546 5.872 -5.644 1.00 0.00 40 TYR A N 14
ATOM 19274 C CA . TYR A 1 10 ? -4.951 4.558 -5.432 1.00 0.00 40 TYR A CA 14
ATOM 19275 C C . TYR A 1 10 ? -5.948 3.602 -4.783 1.00 0.00 40 TYR A C 14
ATOM 19276 O O . TYR A 1 10 ? -6.122 2.470 -5.234 1.00 0.00 40 TYR A O 14
ATOM 19294 N N . LEU A 1 11 ? -6.599 4.066 -3.721 1.00 0.00 41 LEU A N 14
ATOM 19295 C CA . LEU A 1 11 ? -7.577 3.251 -3.009 1.00 0.00 41 LEU A CA 14
ATOM 19296 C C . LEU A 1 11 ? -8.755 2.904 -3.913 1.00 0.00 41 LEU A C 14
ATOM 19297 O O . LEU A 1 11 ? -9.290 1.797 -3.855 1.00 0.00 41 LEU A O 14
ATOM 19313 N N . ASP A 1 12 ? -9.154 3.857 -4.750 1.00 0.00 42 ASP A N 14
ATOM 19314 C CA . ASP A 1 12 ? -10.269 3.650 -5.666 1.00 0.00 42 ASP A CA 14
ATOM 19315 C C . ASP A 1 12 ? -9.899 2.652 -6.755 1.00 0.00 42 ASP A C 14
ATOM 19316 O O . ASP A 1 12 ? -10.743 1.900 -7.243 1.00 0.00 42 ASP A O 14
ATOM 19325 N N . GLN A 1 13 ? -8.627 2.651 -7.127 1.00 0.00 43 GLN A N 14
ATOM 19326 C CA . GLN A 1 13 ? -8.130 1.747 -8.157 1.00 0.00 43 GLN A CA 14
ATOM 19327 C C . GLN A 1 13 ? -8.020 0.327 -7.620 1.00 0.00 43 GLN A C 14
ATOM 19328 O O . GLN A 1 13 ? -8.176 -0.645 -8.358 1.00 0.00 43 GLN A O 14
ATOM 19342 N N . VAL A 1 14 ? -7.754 0.218 -6.326 1.00 0.00 44 VAL A N 14
ATOM 19343 C CA . VAL A 1 14 ? -7.626 -1.078 -5.675 1.00 0.00 44 VAL A CA 14
ATOM 19344 C C . VAL A 1 14 ? -8.995 -1.634 -5.302 1.00 0.00 44 VAL A C 14
ATOM 19345 O O . VAL A 1 14 ? -9.236 -2.836 -5.401 1.00 0.00 44 VAL A O 14
ATOM 19358 N N . LYS A 1 15 ? -9.889 -0.747 -4.877 1.00 0.00 45 LYS A N 14
ATOM 19359 C CA . LYS A 1 15 ? -11.237 -1.147 -4.492 1.00 0.00 45 LYS A CA 14
ATOM 19360 C C . LYS A 1 15 ? -11.968 -1.782 -5.670 1.00 0.00 45 LYS A C 14
ATOM 19361 O O . LYS A 1 15 ? -12.571 -2.847 -5.539 1.00 0.00 45 LYS A O 14
ATOM 19380 N N . ILE A 1 16 ? -11.912 -1.120 -6.821 1.00 0.00 46 ILE A N 14
ATOM 19381 C CA . ILE A 1 16 ? -12.568 -1.616 -8.022 1.00 0.00 46 ILE A CA 14
ATOM 19382 C C . ILE A 1 16 ? -11.857 -2.851 -8.568 1.00 0.00 46 ILE A C 14
ATOM 19383 O O . ILE A 1 16 ? -12.494 -3.856 -8.885 1.00 0.00 46 ILE A O 14
ATOM 19399 N N . ARG A 1 17 ? -10.536 -2.768 -8.680 1.00 0.00 47 ARG A N 14
ATOM 19400 C CA . ARG A 1 17 ? -9.740 -3.878 -9.191 1.00 0.00 47 ARG A CA 14
ATOM 19401 C C . ARG A 1 17 ? -9.894 -5.114 -8.311 1.00 0.00 47 ARG A C 14
ATOM 19402 O O . ARG A 1 17 ? -9.908 -6.242 -8.805 1.00 0.00 47 ARG A O 14
ATOM 19423 N N . PHE A 1 18 ? -10.011 -4.895 -7.005 1.00 0.00 48 PHE A N 14
ATOM 19424 C CA . PHE A 1 18 ? -10.164 -5.994 -6.057 1.00 0.00 48 PHE A CA 14
ATOM 19425 C C . PHE A 1 18 ? -11.522 -5.928 -5.365 1.00 0.00 48 PHE A C 14
ATOM 19426 O O . PHE A 1 18 ? -11.635 -6.196 -4.169 1.00 0.00 48 PHE A O 14
ATOM 19443 N N . GLY A 1 19 ? -12.548 -5.568 -6.127 1.00 0.00 49 GLY A N 14
ATOM 19444 C CA . GLY A 1 19 ? -13.886 -5.472 -5.574 1.00 0.00 49 GLY A CA 14
ATOM 19445 C C . GLY A 1 19 ? -14.510 -6.831 -5.323 1.00 0.00 49 GLY A C 14
ATOM 19446 O O . GLY A 1 19 ? -15.354 -6.979 -4.439 1.00 0.00 49 GLY A O 14
ATOM 19450 N N . SER A 1 20 ? -14.094 -7.825 -6.101 1.00 0.00 50 SER A N 14
ATOM 19451 C CA . SER A 1 20 ? -14.620 -9.178 -5.958 1.00 0.00 50 SER A CA 14
ATOM 19452 C C . SER A 1 20 ? -13.691 -10.048 -5.112 1.00 0.00 50 SER A C 14
ATOM 19453 O O . SER A 1 20 ? -13.811 -11.273 -5.105 1.00 0.00 50 SER A O 14
ATOM 19461 N N . ASP A 1 21 ? -12.766 -9.409 -4.398 1.00 0.00 51 ASP A N 14
ATOM 19462 C CA . ASP A 1 21 ? -11.828 -10.127 -3.552 1.00 0.00 51 ASP A CA 14
ATOM 19463 C C . ASP A 1 21 ? -11.600 -9.386 -2.237 1.00 0.00 51 ASP A C 14
ATOM 19464 O O . ASP A 1 21 ? -10.577 -8.726 -2.056 1.00 0.00 51 ASP A O 14
ATOM 19473 N N . PRO A 1 22 ? -12.555 -9.486 -1.297 1.00 0.00 52 PRO A N 14
ATOM 19474 C CA . PRO A 1 22 ? -12.454 -8.821 0.007 1.00 0.00 52 PRO A CA 14
ATOM 19475 C C . PRO A 1 22 ? -11.138 -9.130 0.716 1.00 0.00 52 PRO A C 14
ATOM 19476 O O . PRO A 1 22 ? -10.683 -8.360 1.561 1.00 0.00 52 PRO A O 14
ATOM 19487 N N . ALA A 1 23 ? -10.532 -10.262 0.367 1.00 0.00 53 ALA A N 14
ATOM 19488 C CA . ALA A 1 23 ? -9.270 -10.670 0.972 1.00 0.00 53 ALA A CA 14
ATOM 19489 C C . ALA A 1 23 ? -8.194 -9.608 0.774 1.00 0.00 53 ALA A C 14
ATOM 19490 O O . ALA A 1 23 ? -7.590 -9.135 1.736 1.00 0.00 53 ALA A O 14
ATOM 19497 N N . THR A 1 24 ? -7.959 -9.238 -0.481 1.00 0.00 54 THR A N 14
ATOM 19498 C CA . THR A 1 24 ? -6.956 -8.231 -0.806 1.00 0.00 54 THR A CA 14
ATOM 19499 C C . THR A 1 24 ? -7.280 -6.901 -0.132 1.00 0.00 54 THR A C 14
ATOM 19500 O O . THR A 1 24 ? -6.386 -6.194 0.332 1.00 0.00 54 THR A O 14
ATOM 19511 N N . TYR A 1 25 ? -8.565 -6.567 -0.083 1.00 0.00 55 TYR A N 14
ATOM 19512 C CA . TYR A 1 25 ? -9.009 -5.322 0.534 1.00 0.00 55 TYR A CA 14
ATOM 19513 C C . TYR A 1 25 ? -8.765 -5.343 2.040 1.00 0.00 55 TYR A C 14
ATOM 19514 O O . TYR A 1 25 ? -8.092 -4.466 2.582 1.00 0.00 55 TYR A O 14
ATOM 19532 N N . ASN A 1 26 ? -9.315 -6.351 2.709 1.00 0.00 56 ASN A N 14
ATOM 19533 C CA . ASN A 1 26 ? -9.155 -6.488 4.153 1.00 0.00 56 ASN A CA 14
ATOM 19534 C C . ASN A 1 26 ? -7.681 -6.606 4.527 1.00 0.00 56 ASN A C 14
ATOM 19535 O O . ASN A 1 26 ? -7.265 -6.162 5.597 1.00 0.00 56 ASN A O 14
ATOM 19546 N N . GLY A 1 27 ? -6.896 -7.207 3.640 1.00 0.00 57 GLY A N 14
ATOM 19547 C CA . GLY A 1 27 ? -5.478 -7.374 3.895 1.00 0.00 57 GLY A CA 14
ATOM 19548 C C . GLY A 1 27 ? -4.706 -6.078 3.746 1.00 0.00 57 GLY A C 14
ATOM 19549 O O . GLY A 1 27 ? -3.922 -5.711 4.621 1.00 0.00 57 GLY A O 14
ATOM 19553 N N . PHE A 1 28 ? -4.926 -5.384 2.633 1.00 0.00 58 PHE A N 14
ATOM 19554 C CA . PHE A 1 28 ? -4.244 -4.120 2.370 1.00 0.00 58 PHE A CA 14
ATOM 19555 C C . PHE A 1 28 ? -4.464 -3.131 3.511 1.00 0.00 58 PHE A C 14
ATOM 19556 O O . PHE A 1 28 ? -3.539 -2.441 3.935 1.00 0.00 58 PHE A O 14
ATOM 19573 N N . LEU A 1 29 ? -5.696 -3.071 4.006 1.00 0.00 59 LEU A N 14
ATOM 19574 C CA . LEU A 1 29 ? -6.037 -2.169 5.099 1.00 0.00 59 LEU A CA 14
ATOM 19575 C C . LEU A 1 29 ? -5.352 -2.599 6.392 1.00 0.00 59 LEU A C 14
ATOM 19576 O O . LEU A 1 29 ? -4.882 -1.765 7.165 1.00 0.00 59 LEU A O 14
ATOM 19592 N N . GLU A 1 30 ? -5.301 -3.907 6.621 1.00 0.00 60 GLU A N 14
ATOM 19593 C CA . GLU A 1 30 ? -4.674 -4.450 7.819 1.00 0.00 60 GLU A CA 14
ATOM 19594 C C . GLU A 1 30 ? -3.190 -4.102 7.864 1.00 0.00 60 GLU A C 14
ATOM 19595 O O . GLU A 1 30 ? -2.651 -3.772 8.920 1.00 0.00 60 GLU A O 14
ATOM 19607 N N . ILE A 1 31 ? -2.534 -4.176 6.710 1.00 0.00 61 ILE A N 14
ATOM 19608 C CA . ILE A 1 31 ? -1.113 -3.867 6.618 1.00 0.00 61 ILE A CA 14
ATOM 19609 C C . ILE A 1 31 ? -0.848 -2.401 6.945 1.00 0.00 61 ILE A C 14
ATOM 19610 O O . ILE A 1 31 ? -0.007 -2.084 7.786 1.00 0.00 61 ILE A O 14
ATOM 19626 N N . MET A 1 32 ? -1.575 -1.511 6.278 1.00 0.00 62 MET A N 14
ATOM 19627 C CA . MET A 1 32 ? -1.419 -0.078 6.499 1.00 0.00 62 MET A CA 14
ATOM 19628 C C . MET A 1 32 ? -1.758 0.289 7.941 1.00 0.00 62 MET A C 14
ATOM 19629 O O . MET A 1 32 ? -1.067 1.093 8.566 1.00 0.00 62 MET A O 14
ATOM 19643 N N . LYS A 1 33 ? -2.824 -0.308 8.463 1.00 0.00 63 LYS A N 14
ATOM 19644 C CA . LYS A 1 33 ? -3.254 -0.046 9.831 1.00 0.00 63 LYS A CA 14
ATOM 19645 C C . LYS A 1 33 ? -2.206 -0.521 10.832 1.00 0.00 63 LYS A C 14
ATOM 19646 O O . LYS A 1 33 ? -2.061 0.050 11.913 1.00 0.00 63 LYS A O 14
ATOM 19665 N N . GLU A 1 34 ? -1.477 -1.570 10.464 1.00 0.00 64 GLU A N 14
ATOM 19666 C CA . GLU A 1 34 ? -0.442 -2.122 11.330 1.00 0.00 64 GLU A CA 14
ATOM 19667 C C . GLU A 1 34 ? 0.737 -1.162 11.455 1.00 0.00 64 GLU A C 14
ATOM 19668 O O . GLU A 1 34 ? 1.275 -0.962 12.543 1.00 0.00 64 GLU A O 14
ATOM 19680 N N . PHE A 1 35 ? 1.132 -0.570 10.332 1.00 0.00 65 PHE A N 14
ATOM 19681 C CA . PHE A 1 35 ? 2.247 0.370 10.317 1.00 0.00 65 PHE A CA 14
ATOM 19682 C C . PHE A 1 35 ? 1.939 1.594 11.174 1.00 0.00 65 PHE A C 14
ATOM 19683 O O . PHE A 1 35 ? 2.780 2.047 11.951 1.00 0.00 65 PHE A O 14
ATOM 19700 N N . LYS A 1 36 ? 0.729 2.125 11.028 1.00 0.00 66 LYS A N 14
ATOM 19701 C CA . LYS A 1 36 ? 0.311 3.296 11.790 1.00 0.00 66 LYS A CA 14
ATOM 19702 C C . LYS A 1 36 ? 0.405 3.029 13.289 1.00 0.00 66 LYS A C 14
ATOM 19703 O O . LYS A 1 36 ? 0.671 3.937 14.077 1.00 0.00 66 LYS A O 14
ATOM 19722 N N . SER A 1 37 ? 0.187 1.776 13.675 1.00 0.00 67 SER A N 14
ATOM 19723 C CA . SER A 1 37 ? 0.251 1.385 15.078 1.00 0.00 67 SER A CA 14
ATOM 19724 C C . SER A 1 37 ? 1.672 1.510 15.623 1.00 0.00 67 SER A C 14
ATOM 19725 O O . SER A 1 37 ? 1.886 1.458 16.835 1.00 0.00 67 SER A O 14
ATOM 19733 N N . GLN A 1 38 ? 2.643 1.670 14.724 1.00 0.00 68 GLN A N 14
ATOM 19734 C CA . GLN A 1 38 ? 4.041 1.799 15.117 1.00 0.00 68 GLN A CA 14
ATOM 19735 C C . GLN A 1 38 ? 4.532 0.527 15.800 1.00 0.00 68 GLN A C 14
ATOM 19736 O O . GLN A 1 38 ? 5.244 0.581 16.803 1.00 0.00 68 GLN A O 14
ATOM 19750 N N . SER A 1 39 ? 4.148 -0.619 15.248 1.00 0.00 69 SER A N 14
ATOM 19751 C CA . SER A 1 39 ? 4.548 -1.908 15.799 1.00 0.00 69 SER A CA 14
ATOM 19752 C C . SER A 1 39 ? 5.410 -2.681 14.806 1.00 0.00 69 SER A C 14
ATOM 19753 O O . SER A 1 39 ? 6.377 -3.341 15.189 1.00 0.00 69 SER A O 14
ATOM 19761 N N . ILE A 1 40 ? 5.052 -2.596 13.528 1.00 0.00 70 ILE A N 14
ATOM 19762 C CA . ILE A 1 40 ? 5.793 -3.288 12.481 1.00 0.00 70 ILE A CA 14
ATOM 19763 C C . ILE A 1 40 ? 6.811 -2.359 11.823 1.00 0.00 70 ILE A C 14
ATOM 19764 O O . ILE A 1 40 ? 6.674 -1.138 11.873 1.00 0.00 70 ILE A O 14
ATOM 19780 N N . ASP A 1 41 ? 7.831 -2.949 11.209 1.00 0.00 71 ASP A N 14
ATOM 19781 C CA . ASP A 1 41 ? 8.871 -2.175 10.541 1.00 0.00 71 ASP A CA 14
ATOM 19782 C C . ASP A 1 41 ? 8.450 -1.807 9.122 1.00 0.00 71 ASP A C 14
ATOM 19783 O O . ASP A 1 41 ? 7.339 -2.121 8.692 1.00 0.00 71 ASP A O 14
ATOM 19792 N N . THR A 1 42 ? 9.344 -1.139 8.400 1.00 0.00 72 THR A N 14
ATOM 19793 C CA . THR A 1 42 ? 9.064 -0.727 7.029 1.00 0.00 72 THR A CA 14
ATOM 19794 C C . THR A 1 42 ? 9.125 -1.922 6.079 1.00 0.00 72 THR A C 14
ATOM 19795 O O . THR A 1 42 ? 8.182 -2.175 5.328 1.00 0.00 72 THR A O 14
ATOM 19806 N N . PRO A 1 43 ? 10.239 -2.675 6.099 1.00 0.00 73 PRO A N 14
ATOM 19807 C CA . PRO A 1 43 ? 10.416 -3.846 5.235 1.00 0.00 73 PRO A CA 14
ATOM 19808 C C . PRO A 1 43 ? 9.212 -4.784 5.274 1.00 0.00 73 PRO A C 14
ATOM 19809 O O . PRO A 1 43 ? 8.933 -5.494 4.308 1.00 0.00 73 PRO A O 14
ATOM 19820 N N . GLY A 1 44 ? 8.501 -4.780 6.397 1.00 0.00 74 GLY A N 14
ATOM 19821 C CA . GLY A 1 44 ? 7.336 -5.632 6.540 1.00 0.00 74 GLY A CA 14
ATOM 19822 C C . GLY A 1 44 ? 6.146 -5.122 5.751 1.00 0.00 74 GLY A C 14
ATOM 19823 O O . GLY A 1 44 ? 5.380 -5.908 5.193 1.00 0.00 74 GLY A O 14
ATOM 19827 N N . VAL A 1 45 ? 5.990 -3.803 5.706 1.00 0.00 75 VAL A N 14
ATOM 19828 C CA . VAL A 1 45 ? 4.884 -3.189 4.981 1.00 0.00 75 VAL A CA 14
ATOM 19829 C C . VAL A 1 45 ? 5.040 -3.385 3.476 1.00 0.00 75 VAL A C 14
ATOM 19830 O O . VAL A 1 45 ? 4.066 -3.645 2.771 1.00 0.00 75 VAL A O 14
ATOM 19843 N N . ILE A 1 46 ? 6.271 -3.258 2.993 1.00 0.00 76 ILE A N 14
ATOM 19844 C CA . ILE A 1 46 ? 6.554 -3.421 1.573 1.00 0.00 76 ILE A CA 14
ATOM 19845 C C . ILE A 1 46 ? 6.371 -4.872 1.140 1.00 0.00 76 ILE A C 14
ATOM 19846 O O . ILE A 1 46 ? 5.808 -5.148 0.082 1.00 0.00 76 ILE A O 14
ATOM 19862 N N . ARG A 1 47 ? 6.851 -5.796 1.968 1.00 0.00 77 ARG A N 14
ATOM 19863 C CA . ARG A 1 47 ? 6.741 -7.220 1.672 1.00 0.00 77 ARG A CA 14
ATOM 19864 C C . ARG A 1 47 ? 5.280 -7.630 1.508 1.00 0.00 77 ARG A C 14
ATOM 19865 O O . ARG A 1 47 ? 4.931 -8.360 0.580 1.00 0.00 77 ARG A O 14
ATOM 19886 N N . ARG A 1 48 ? 4.432 -7.156 2.414 1.00 0.00 78 ARG A N 14
ATOM 19887 C CA . ARG A 1 48 ? 3.009 -7.473 2.369 1.00 0.00 78 ARG A CA 14
ATOM 19888 C C . ARG A 1 48 ? 2.387 -6.998 1.060 1.00 0.00 78 ARG A C 14
ATOM 19889 O O . ARG A 1 48 ? 1.696 -7.754 0.378 1.00 0.00 78 ARG A O 14
ATOM 19910 N N . VAL A 1 49 ? 2.639 -5.739 0.713 1.00 0.00 79 VAL A N 14
ATOM 19911 C CA . VAL A 1 49 ? 2.106 -5.163 -0.515 1.00 0.00 79 VAL A CA 14
ATOM 19912 C C . VAL A 1 49 ? 2.680 -5.864 -1.743 1.00 0.00 79 VAL A C 14
ATOM 19913 O O . VAL A 1 49 ? 1.963 -6.144 -2.702 1.00 0.00 79 VAL A O 14
ATOM 19926 N N . SER A 1 50 ? 3.979 -6.143 -1.705 1.00 0.00 80 SER A N 14
ATOM 19927 C CA . SER A 1 50 ? 4.649 -6.810 -2.815 1.00 0.00 80 SER A CA 14
ATOM 19928 C C . SER A 1 50 ? 4.074 -8.204 -3.047 1.00 0.00 80 SER A C 14
ATOM 19929 O O . SER A 1 50 ? 4.176 -8.753 -4.144 1.00 0.00 80 SER A O 14
ATOM 19937 N N . GLN A 1 51 ? 3.472 -8.770 -2.008 1.00 0.00 81 GLN A N 14
ATOM 19938 C CA . GLN A 1 51 ? 2.880 -10.100 -2.099 1.00 0.00 81 GLN A CA 14
ATOM 19939 C C . GLN A 1 51 ? 1.395 -10.013 -2.439 1.00 0.00 81 GLN A C 14
ATOM 19940 O O . GLN A 1 51 ? 0.879 -10.815 -3.218 1.00 0.00 81 GLN A O 14
ATOM 19954 N N . LEU A 1 52 ? 0.714 -9.035 -1.850 1.00 0.00 82 LEU A N 14
ATOM 19955 C CA . LEU A 1 52 ? -0.711 -8.844 -2.091 1.00 0.00 82 LEU A CA 14
ATOM 19956 C C . LEU A 1 52 ? -0.980 -8.547 -3.562 1.00 0.00 82 LEU A C 14
ATOM 19957 O O . LEU A 1 52 ? -2.008 -8.945 -4.109 1.00 0.00 82 LEU A O 14
ATOM 19973 N N . PHE A 1 53 ? -0.049 -7.842 -4.198 1.00 0.00 83 PHE A N 14
ATOM 19974 C CA . PHE A 1 53 ? -0.187 -7.490 -5.608 1.00 0.00 83 PHE A CA 14
ATOM 19975 C C . PHE A 1 53 ? 0.799 -8.279 -6.464 1.00 0.00 83 PHE A C 14
ATOM 19976 O O . PHE A 1 53 ? 1.421 -7.734 -7.376 1.00 0.00 83 PHE A O 14
ATOM 19993 N N . HIS A 1 54 ? 0.937 -9.566 -6.163 1.00 0.00 84 HIS A N 14
ATOM 19994 C CA . HIS A 1 54 ? 1.846 -10.431 -6.903 1.00 0.00 84 HIS A CA 14
ATOM 19995 C C . HIS A 1 54 ? 1.468 -10.492 -8.380 1.00 0.00 84 HIS A C 14
ATOM 19996 O O . HIS A 1 54 ? 2.325 -10.684 -9.243 1.00 0.00 84 HIS A O 14
ATOM 20011 N N . GLU A 1 55 ? 0.180 -10.331 -8.666 1.00 0.00 85 GLU A N 14
ATOM 20012 C CA . GLU A 1 55 ? -0.309 -10.370 -10.040 1.00 0.00 85 GLU A CA 14
ATOM 20013 C C . GLU A 1 55 ? -0.831 -9.003 -10.478 1.00 0.00 85 GLU A C 14
ATOM 20014 O O . GLU A 1 55 ? -1.712 -8.910 -11.332 1.00 0.00 85 GLU A O 14
ATOM 20026 N N . HIS A 1 56 ? -0.281 -7.946 -9.889 1.00 0.00 86 HIS A N 14
ATOM 20027 C CA . HIS A 1 56 ? -0.694 -6.588 -10.220 1.00 0.00 86 HIS A CA 14
ATOM 20028 C C . HIS A 1 56 ? 0.509 -5.649 -10.278 1.00 0.00 86 HIS A C 14
ATOM 20029 O O . HIS A 1 56 ? 0.955 -5.137 -9.251 1.00 0.00 86 HIS A O 14
ATOM 20044 N N . PRO A 1 57 ? 1.056 -5.409 -11.485 1.00 0.00 87 PRO A N 14
ATOM 20045 C CA . PRO A 1 57 ? 2.213 -4.525 -11.663 1.00 0.00 87 PRO A CA 14
ATOM 20046 C C . PRO A 1 57 ? 1.877 -3.065 -11.376 1.00 0.00 87 PRO A C 14
ATOM 20047 O O . PRO A 1 57 ? 2.595 -2.385 -10.645 1.00 0.00 87 PRO A O 14
ATOM 20058 N N . ASP A 1 58 ? 0.780 -2.591 -11.956 1.00 0.00 88 ASP A N 14
ATOM 20059 C CA . ASP A 1 58 ? 0.346 -1.210 -11.764 1.00 0.00 88 ASP A CA 14
ATOM 20060 C C . ASP A 1 58 ? 0.107 -0.901 -10.287 1.00 0.00 88 ASP A C 14
ATOM 20061 O O . ASP A 1 58 ? 0.072 0.263 -9.887 1.00 0.00 88 ASP A O 14
ATOM 20070 N N . LEU A 1 59 ? -0.050 -1.946 -9.479 1.00 0.00 89 LEU A N 14
ATOM 20071 C CA . LEU A 1 59 ? -0.280 -1.778 -8.051 1.00 0.00 89 LEU A CA 14
ATOM 20072 C C . LEU A 1 59 ? 1.046 -1.686 -7.309 1.00 0.00 89 LEU A C 14
ATOM 20073 O O . LEU A 1 59 ? 1.308 -0.712 -6.604 1.00 0.00 89 LEU A O 14
ATOM 20089 N N . ILE A 1 60 ? 1.885 -2.702 -7.484 1.00 0.00 90 ILE A N 14
ATOM 20090 C CA . ILE A 1 60 ? 3.191 -2.725 -6.843 1.00 0.00 90 ILE A CA 14
ATOM 20091 C C . ILE A 1 60 ? 4.013 -1.514 -7.274 1.00 0.00 90 ILE A C 14
ATOM 20092 O O . ILE A 1 60 ? 4.863 -1.027 -6.526 1.00 0.00 90 ILE A O 14
ATOM 20108 N N . VAL A 1 61 ? 3.741 -1.023 -8.481 1.00 0.00 91 VAL A N 14
ATOM 20109 C CA . VAL A 1 61 ? 4.446 0.140 -9.005 1.00 0.00 91 VAL A CA 14
ATOM 20110 C C . VAL A 1 61 ? 3.890 1.421 -8.394 1.00 0.00 91 VAL A C 14
ATOM 20111 O O . VAL A 1 61 ? 4.643 2.274 -7.923 1.00 0.00 91 VAL A O 14
ATOM 20124 N N . GLY A 1 62 ? 2.567 1.544 -8.394 1.00 0.00 92 GLY A N 14
ATOM 20125 C CA . GLY A 1 62 ? 1.935 2.719 -7.828 1.00 0.00 92 GLY A CA 14
ATOM 20126 C C . GLY A 1 62 ? 2.255 2.880 -6.355 1.00 0.00 92 GLY A C 14
ATOM 20127 O O . GLY A 1 62 ? 2.383 3.999 -5.859 1.00 0.00 92 GLY A O 14
ATOM 20131 N N . PHE A 1 63 ? 2.387 1.756 -5.656 1.00 0.00 93 PHE A N 14
ATOM 20132 C CA . PHE A 1 63 ? 2.699 1.772 -4.235 1.00 0.00 93 PHE A CA 14
ATOM 20133 C C . PHE A 1 63 ? 4.146 2.180 -4.005 1.00 0.00 93 PHE A C 14
ATOM 20134 O O . PHE A 1 63 ? 4.456 2.937 -3.085 1.00 0.00 93 PHE A O 14
ATOM 20151 N N . ASN A 1 64 ? 5.024 1.674 -4.857 1.00 0.00 94 ASN A N 14
ATOM 20152 C CA . ASN A 1 64 ? 6.446 1.980 -4.765 1.00 0.00 94 ASN A CA 14
ATOM 20153 C C . ASN A 1 64 ? 6.711 3.452 -5.079 1.00 0.00 94 ASN A C 14
ATOM 20154 O O . ASN A 1 64 ? 7.742 4.001 -4.694 1.00 0.00 94 ASN A O 14
ATOM 20165 N N . ALA A 1 65 ? 5.772 4.082 -5.780 1.00 0.00 95 ALA A N 14
ATOM 20166 C CA . ALA A 1 65 ? 5.903 5.487 -6.146 1.00 0.00 95 ALA A CA 14
ATOM 20167 C C . ALA A 1 65 ? 5.758 6.407 -4.934 1.00 0.00 95 ALA A C 14
ATOM 20168 O O . ALA A 1 65 ? 5.972 7.615 -5.038 1.00 0.00 95 ALA A O 14
ATOM 20175 N N . PHE A 1 66 ? 5.394 5.838 -3.787 1.00 0.00 96 PHE A N 14
ATOM 20176 C CA . PHE A 1 66 ? 5.224 6.622 -2.569 1.00 0.00 96 PHE A CA 14
ATOM 20177 C C . PHE A 1 66 ? 6.451 6.505 -1.669 1.00 0.00 96 PHE A C 14
ATOM 20178 O O . PHE A 1 66 ? 6.781 7.432 -0.930 1.00 0.00 96 PHE A O 14
ATOM 20195 N N . LEU A 1 67 ? 7.124 5.361 -1.739 1.00 0.00 97 LEU A N 14
ATOM 20196 C CA . LEU A 1 67 ? 8.315 5.126 -0.931 1.00 0.00 97 LEU A CA 14
ATOM 20197 C C . LEU A 1 67 ? 9.525 5.842 -1.527 1.00 0.00 97 LEU A C 14
ATOM 20198 O O . LEU A 1 67 ? 9.576 6.092 -2.731 1.00 0.00 97 LEU A O 14
ATOM 20214 N N . PRO A 1 68 ? 10.518 6.184 -0.688 1.00 0.00 98 PRO A N 14
ATOM 20215 C CA . PRO A 1 68 ? 11.731 6.875 -1.140 1.00 0.00 98 PRO A CA 14
ATOM 20216 C C . PRO A 1 68 ? 12.579 6.009 -2.065 1.00 0.00 98 PRO A C 14
ATOM 20217 O O . PRO A 1 68 ? 12.400 4.794 -2.131 1.00 0.00 98 PRO A O 14
ATOM 20228 N N . LEU A 1 69 ? 13.504 6.645 -2.778 1.00 0.00 99 LEU A N 14
ATOM 20229 C CA . LEU A 1 69 ? 14.381 5.934 -3.701 1.00 0.00 99 LEU A CA 14
ATOM 20230 C C . LEU A 1 69 ? 15.192 4.868 -2.970 1.00 0.00 99 LEU A C 14
ATOM 20231 O O . LEU A 1 69 ? 15.530 3.831 -3.542 1.00 0.00 99 LEU A O 14
ATOM 20247 N N . GLY A 1 70 ? 15.500 5.129 -1.704 1.00 0.00 100 GLY A N 14
ATOM 20248 C CA . GLY A 1 70 ? 16.268 4.182 -0.918 1.00 0.00 100 GLY A CA 14
ATOM 20249 C C . GLY A 1 70 ? 15.515 2.890 -0.673 1.00 0.00 100 GLY A C 14
ATOM 20250 O O . GLY A 1 70 ? 16.079 1.803 -0.792 1.00 0.00 100 GLY A O 14
ATOM 20254 N N . TYR A 1 71 ? 14.236 3.008 -0.332 1.00 0.00 101 TYR A N 14
ATOM 20255 C CA . TYR A 1 71 ? 13.402 1.840 -0.071 1.00 0.00 101 TYR A CA 14
ATOM 20256 C C . TYR A 1 71 ? 12.646 1.421 -1.328 1.00 0.00 101 TYR A C 14
ATOM 20257 O O . TYR A 1 71 ? 11.447 1.669 -1.454 1.00 0.00 101 TYR A O 14
ATOM 20275 N N . ARG A 1 72 ? 13.354 0.784 -2.253 1.00 0.00 102 ARG A N 14
ATOM 20276 C CA . ARG A 1 72 ? 12.749 0.329 -3.500 1.00 0.00 102 ARG A CA 14
ATOM 20277 C C . ARG A 1 72 ? 11.927 -0.936 -3.274 1.00 0.00 102 ARG A C 14
ATOM 20278 O O . ARG A 1 72 ? 12.079 -1.614 -2.258 1.00 0.00 102 ARG A O 14
ATOM 20299 N N . ILE A 1 73 ? 11.055 -1.248 -4.228 1.00 0.00 103 ILE A N 14
ATOM 20300 C CA . ILE A 1 73 ? 10.209 -2.431 -4.133 1.00 0.00 103 ILE A CA 14
ATOM 20301 C C . ILE A 1 73 ? 10.804 -3.597 -4.919 1.00 0.00 103 ILE A C 14
ATOM 20302 O O . ILE A 1 73 ? 11.304 -3.419 -6.029 1.00 0.00 103 ILE A O 14
ATOM 20318 N N . ASP A 1 74 ? 10.746 -4.789 -4.333 1.00 0.00 104 ASP A N 14
ATOM 20319 C CA . ASP A 1 74 ? 11.279 -5.983 -4.979 1.00 0.00 104 ASP A CA 14
ATOM 20320 C C . ASP A 1 74 ? 10.155 -6.927 -5.393 1.00 0.00 104 ASP A C 14
ATOM 20321 O O . ASP A 1 74 ? 9.148 -7.052 -4.696 1.00 0.00 104 ASP A O 14
ATOM 20330 N N . ILE A 1 75 ? 10.335 -7.590 -6.531 1.00 0.00 105 ILE A N 14
ATOM 20331 C CA . ILE A 1 75 ? 9.338 -8.523 -7.039 1.00 0.00 105 ILE A CA 14
ATOM 20332 C C . ILE A 1 75 ? 9.963 -9.509 -8.027 1.00 0.00 105 ILE A C 14
ATOM 20333 O O . ILE A 1 75 ? 10.541 -9.103 -9.035 1.00 0.00 105 ILE A O 14
ATOM 20349 N N . PRO A 1 76 ? 9.857 -10.823 -7.754 1.00 0.00 106 PRO A N 14
ATOM 20350 C CA . PRO A 1 76 ? 10.419 -11.856 -8.631 1.00 0.00 106 PRO A CA 14
ATOM 20351 C C . PRO A 1 76 ? 9.661 -11.974 -9.948 1.00 0.00 106 PRO A C 14
ATOM 20352 O O . PRO A 1 76 ? 8.482 -11.630 -10.030 1.00 0.00 106 PRO A O 14
ATOM 20363 N N . LYS A 1 77 ? 10.345 -12.463 -10.977 1.00 0.00 107 LYS A N 14
ATOM 20364 C CA . LYS A 1 77 ? 9.735 -12.627 -12.291 1.00 0.00 107 LYS A CA 14
ATOM 20365 C C . LYS A 1 77 ? 10.710 -13.283 -13.265 1.00 0.00 107 LYS A C 14
ATOM 20366 O O . LYS A 1 77 ? 11.933 -13.136 -13.064 1.00 0.00 107 LYS A O 14
ATOM 20386 N N . ALA B 2 1 ? 8.224 5.275 7.162 1.00 0.00 43 ALA B N 14
ATOM 20387 C CA . ALA B 2 1 ? 8.089 6.356 6.150 1.00 0.00 43 ALA B CA 14
ATOM 20388 C C . ALA B 2 1 ? 6.818 7.169 6.385 1.00 0.00 43 ALA B C 14
ATOM 20389 O O . ALA B 2 1 ? 5.813 6.641 6.861 1.00 0.00 43 ALA B O 14
ATOM 20398 N N . PRO B 2 2 ? 6.847 8.472 6.054 1.00 0.00 44 PRO B N 14
ATOM 20399 C CA . PRO B 2 2 ? 5.692 9.357 6.234 1.00 0.00 44 PRO B CA 14
ATOM 20400 C C . PRO B 2 2 ? 4.588 9.089 5.216 1.00 0.00 44 PRO B C 14
ATOM 20401 O O . PRO B 2 2 ? 3.425 9.428 5.444 1.00 0.00 44 PRO B O 14
ATOM 20412 N N . GLN B 2 3 ? 4.953 8.476 4.094 1.00 0.00 45 GLN B N 14
ATOM 20413 C CA . GLN B 2 3 ? 3.988 8.162 3.049 1.00 0.00 45 GLN B CA 14
ATOM 20414 C C . GLN B 2 3 ? 3.161 6.941 3.429 1.00 0.00 45 GLN B C 14
ATOM 20415 O O . GLN B 2 3 ? 2.027 6.779 2.978 1.00 0.00 45 GLN B O 14
ATOM 20429 N N . LEU B 2 4 ? 3.735 6.091 4.267 1.00 0.00 46 LEU B N 14
ATOM 20430 C CA . LEU B 2 4 ? 3.049 4.889 4.716 1.00 0.00 46 LEU B CA 14
ATOM 20431 C C . LEU B 2 4 ? 2.018 5.236 5.781 1.00 0.00 46 LEU B C 14
ATOM 20432 O O . LEU B 2 4 ? 0.962 4.608 5.868 1.00 0.00 46 LEU B O 14
ATOM 20448 N N . ILE B 2 5 ? 2.326 6.249 6.582 1.00 0.00 47 ILE B N 14
ATOM 20449 C CA . ILE B 2 5 ? 1.424 6.693 7.635 1.00 0.00 47 ILE B CA 14
ATOM 20450 C C . ILE B 2 5 ? 0.244 7.451 7.042 1.00 0.00 47 ILE B C 14
ATOM 20451 O O . ILE B 2 5 ? -0.887 7.332 7.516 1.00 0.00 47 ILE B O 14
ATOM 20467 N N . MET B 2 6 ? 0.513 8.228 5.996 1.00 0.00 48 MET B N 14
ATOM 20468 C CA . MET B 2 6 ? -0.529 9.001 5.334 1.00 0.00 48 MET B CA 14
ATOM 20469 C C . MET B 2 6 ? -1.432 8.091 4.507 1.00 0.00 48 MET B C 14
ATOM 20470 O O . MET B 2 6 ? -2.615 8.377 4.317 1.00 0.00 48 MET B O 14
ATOM 20484 N N . LEU B 2 7 ? -0.867 6.991 4.028 1.00 0.00 49 LEU B N 14
ATOM 20485 C CA . LEU B 2 7 ? -1.621 6.031 3.230 1.00 0.00 49 LEU B CA 14
ATOM 20486 C C . LEU B 2 7 ? -2.633 5.294 4.100 1.00 0.00 49 LEU B C 14
ATOM 20487 O O . LEU B 2 7 ? -3.803 5.167 3.739 1.00 0.00 49 LEU B O 14
ATOM 20503 N N . ALA B 2 8 ? -2.173 4.817 5.252 1.00 0.00 50 ALA B N 14
ATOM 20504 C CA . ALA B 2 8 ? -3.034 4.098 6.179 1.00 0.00 50 ALA B CA 14
ATOM 20505 C C . ALA B 2 8 ? -4.105 5.018 6.753 1.00 0.00 50 ALA B C 14
ATOM 20506 O O . ALA B 2 8 ? -5.211 4.580 7.069 1.00 0.00 50 ALA B O 14
ATOM 20513 N N . ASN B 2 9 ? -3.769 6.299 6.882 1.00 0.00 51 ASN B N 14
ATOM 20514 C CA . ASN B 2 9 ? -4.703 7.283 7.415 1.00 0.00 51 ASN B CA 14
ATOM 20515 C C . ASN B 2 9 ? -5.916 7.423 6.503 1.00 0.00 51 ASN B C 14
ATOM 20516 O O . ASN B 2 9 ? -7.059 7.349 6.954 1.00 0.00 51 ASN B O 14
ATOM 20527 N N . VAL B 2 10 ? -5.659 7.624 5.214 1.00 0.00 52 VAL B N 14
ATOM 20528 C CA . VAL B 2 10 ? -6.727 7.771 4.235 1.00 0.00 52 VAL B CA 14
ATOM 20529 C C . VAL B 2 10 ? -7.542 6.488 4.123 1.00 0.00 52 VAL B C 14
ATOM 20530 O O . VAL B 2 10 ? -8.740 6.525 3.840 1.00 0.00 52 VAL B O 14
ATOM 20543 N N . ALA B 2 11 ? -6.888 5.354 4.353 1.00 0.00 53 ALA B N 14
ATOM 20544 C CA . ALA B 2 11 ? -7.554 4.066 4.286 1.00 0.00 53 ALA B CA 14
ATOM 20545 C C . ALA B 2 11 ? -8.374 3.831 5.546 1.00 0.00 53 ALA B C 14
ATOM 20546 O O . ALA B 2 11 ? -9.446 3.230 5.504 1.00 0.00 53 ALA B O 14
ATOM 20553 N N . LEU B 2 12 ? -7.858 4.321 6.668 1.00 0.00 54 LEU B N 14
ATOM 20554 C CA . LEU B 2 12 ? -8.533 4.180 7.945 1.00 0.00 54 LEU B CA 14
ATOM 20555 C C . LEU B 2 12 ? -9.587 5.272 8.131 1.00 0.00 54 LEU B C 14
ATOM 20556 O O . LEU B 2 12 ? -10.384 5.221 9.069 1.00 0.00 54 LEU B O 14
ATOM 20572 N N . THR B 2 13 ? -9.583 6.261 7.234 1.00 0.00 55 THR B N 14
ATOM 20573 C CA . THR B 2 13 ? -10.533 7.370 7.294 1.00 0.00 55 THR B CA 14
ATOM 20574 C C . THR B 2 13 ? -10.660 7.916 8.714 1.00 0.00 55 THR B C 14
ATOM 20575 O O . THR B 2 13 ? -11.762 8.189 9.191 1.00 0.00 55 THR B O 14
ATOM 20586 N N . GLY B 2 14 ? -9.523 8.078 9.381 1.00 0.00 56 GLY B N 14
ATOM 20587 C CA . GLY B 2 14 ? -9.524 8.595 10.736 1.00 0.00 56 GLY B CA 14
ATOM 20588 C C . GLY B 2 14 ? -9.810 10.082 10.787 1.00 0.00 56 GLY B C 14
ATOM 20589 O O . GLY B 2 14 ? -10.335 10.587 11.780 1.00 0.00 56 GLY B O 14
ATOM 20593 N N . GLU B 2 15 ? -9.463 10.785 9.714 1.00 0.00 57 GLU B N 14
ATOM 20594 C CA . GLU B 2 15 ? -9.684 12.224 9.638 1.00 0.00 57 GLU B CA 14
ATOM 20595 C C . GLU B 2 15 ? -11.162 12.558 9.809 1.00 0.00 57 GLU B C 14
ATOM 20596 O O . GLU B 2 15 ? -12.002 11.831 9.238 1.00 0.00 57 GLU B O 14
ATOM 20609 N N . PRO A 1 1 ? 2.525 15.228 -6.770 1.00 0.00 31 PRO A N 15
ATOM 20610 C CA . PRO A 1 1 ? 3.360 14.273 -5.993 1.00 0.00 31 PRO A CA 15
ATOM 20611 C C . PRO A 1 1 ? 2.506 13.245 -5.252 1.00 0.00 31 PRO A C 15
ATOM 20612 O O . PRO A 1 1 ? 1.303 13.436 -5.076 1.00 0.00 31 PRO A O 15
ATOM 20625 N N . VAL A 1 2 ? 3.137 12.158 -4.823 1.00 0.00 32 VAL A N 15
ATOM 20626 C CA . VAL A 1 2 ? 2.446 11.105 -4.107 1.00 0.00 32 VAL A CA 15
ATOM 20627 C C . VAL A 1 2 ? 2.011 11.572 -2.721 1.00 0.00 32 VAL A C 15
ATOM 20628 O O . VAL A 1 2 ? 2.686 11.308 -1.725 1.00 0.00 32 VAL A O 15
ATOM 20641 N N . HIS A 1 3 ? 0.880 12.267 -2.664 1.00 0.00 33 HIS A N 15
ATOM 20642 C CA . HIS A 1 3 ? 0.355 12.772 -1.400 1.00 0.00 33 HIS A CA 15
ATOM 20643 C C . HIS A 1 3 ? -1.059 12.246 -1.151 1.00 0.00 33 HIS A C 15
ATOM 20644 O O . HIS A 1 3 ? -1.484 11.273 -1.773 1.00 0.00 33 HIS A O 15
ATOM 20659 N N . VAL A 1 4 ? -1.781 12.891 -0.236 1.00 0.00 34 VAL A N 15
ATOM 20660 C CA . VAL A 1 4 ? -3.145 12.485 0.100 1.00 0.00 34 VAL A CA 15
ATOM 20661 C C . VAL A 1 4 ? -3.970 12.187 -1.150 1.00 0.00 34 VAL A C 15
ATOM 20662 O O . VAL A 1 4 ? -4.659 11.170 -1.223 1.00 0.00 34 VAL A O 15
ATOM 20675 N N . GLU A 1 5 ? -3.897 13.081 -2.131 1.00 0.00 35 GLU A N 15
ATOM 20676 C CA . GLU A 1 5 ? -4.637 12.911 -3.377 1.00 0.00 35 GLU A CA 15
ATOM 20677 C C . GLU A 1 5 ? -4.258 11.602 -4.063 1.00 0.00 35 GLU A C 15
ATOM 20678 O O . GLU A 1 5 ? -5.116 10.895 -4.591 1.00 0.00 35 GLU A O 15
ATOM 20690 N N . ASP A 1 6 ? -2.967 11.289 -4.053 1.00 0.00 36 ASP A N 15
ATOM 20691 C CA . ASP A 1 6 ? -2.473 10.065 -4.674 1.00 0.00 36 ASP A CA 15
ATOM 20692 C C . ASP A 1 6 ? -2.994 8.833 -3.941 1.00 0.00 36 ASP A C 15
ATOM 20693 O O . ASP A 1 6 ? -3.292 7.811 -4.558 1.00 0.00 36 ASP A O 15
ATOM 20702 N N . ALA A 1 7 ? -3.101 8.939 -2.620 1.00 0.00 37 ALA A N 15
ATOM 20703 C CA . ALA A 1 7 ? -3.586 7.833 -1.803 1.00 0.00 37 ALA A CA 15
ATOM 20704 C C . ALA A 1 7 ? -5.072 7.589 -2.035 1.00 0.00 37 ALA A C 15
ATOM 20705 O O . ALA A 1 7 ? -5.535 6.449 -2.023 1.00 0.00 37 ALA A O 15
ATOM 20712 N N . LEU A 1 8 ? -5.818 8.670 -2.248 1.00 0.00 38 LEU A N 15
ATOM 20713 C CA . LEU A 1 8 ? -7.253 8.574 -2.483 1.00 0.00 38 LEU A CA 15
ATOM 20714 C C . LEU A 1 8 ? -7.547 7.773 -3.747 1.00 0.00 38 LEU A C 15
ATOM 20715 O O . LEU A 1 8 ? -8.295 6.796 -3.715 1.00 0.00 38 LEU A O 15
ATOM 20731 N N . THR A 1 9 ? -6.956 8.195 -4.861 1.00 0.00 39 THR A N 15
ATOM 20732 C CA . THR A 1 9 ? -7.158 7.518 -6.136 1.00 0.00 39 THR A CA 15
ATOM 20733 C C . THR A 1 9 ? -6.646 6.082 -6.078 1.00 0.00 39 THR A C 15
ATOM 20734 O O . THR A 1 9 ? -7.313 5.154 -6.538 1.00 0.00 39 THR A O 15
ATOM 20745 N N . TYR A 1 10 ? -5.454 5.910 -5.519 1.00 0.00 40 TYR A N 15
ATOM 20746 C CA . TYR A 1 10 ? -4.844 4.592 -5.409 1.00 0.00 40 TYR A CA 15
ATOM 20747 C C . TYR A 1 10 ? -5.771 3.616 -4.690 1.00 0.00 40 TYR A C 15
ATOM 20748 O O . TYR A 1 10 ? -6.042 2.522 -5.185 1.00 0.00 40 TYR A O 15
ATOM 20766 N N . LEU A 1 11 ? -6.253 4.022 -3.520 1.00 0.00 41 LEU A N 15
ATOM 20767 C CA . LEU A 1 11 ? -7.148 3.185 -2.730 1.00 0.00 41 LEU A CA 15
ATOM 20768 C C . LEU A 1 11 ? -8.475 2.973 -3.453 1.00 0.00 41 LEU A C 15
ATOM 20769 O O . LEU A 1 11 ? -9.106 1.924 -3.317 1.00 0.00 41 LEU A O 15
ATOM 20785 N N . ASP A 1 12 ? -8.893 3.974 -4.221 1.00 0.00 42 ASP A N 15
ATOM 20786 C CA . ASP A 1 12 ? -10.146 3.892 -4.964 1.00 0.00 42 ASP A CA 15
ATOM 20787 C C . ASP A 1 12 ? -10.030 2.909 -6.121 1.00 0.00 42 ASP A C 15
ATOM 20788 O O . ASP A 1 12 ? -11.009 2.274 -6.513 1.00 0.00 42 ASP A O 15
ATOM 20797 N N . GLN A 1 13 ? -8.826 2.788 -6.659 1.00 0.00 43 GLN A N 15
ATOM 20798 C CA . GLN A 1 13 ? -8.572 1.880 -7.773 1.00 0.00 43 GLN A CA 15
ATOM 20799 C C . GLN A 1 13 ? -8.366 0.455 -7.274 1.00 0.00 43 GLN A C 15
ATOM 20800 O O . GLN A 1 13 ? -8.634 -0.510 -7.990 1.00 0.00 43 GLN A O 15
ATOM 20814 N N . VAL A 1 14 ? -7.892 0.334 -6.042 1.00 0.00 44 VAL A N 15
ATOM 20815 C CA . VAL A 1 14 ? -7.651 -0.970 -5.438 1.00 0.00 44 VAL A CA 15
ATOM 20816 C C . VAL A 1 14 ? -8.945 -1.571 -4.901 1.00 0.00 44 VAL A C 15
ATOM 20817 O O . VAL A 1 14 ? -9.101 -2.791 -4.851 1.00 0.00 44 VAL A O 15
ATOM 20830 N N . LYS A 1 15 ? -9.872 -0.706 -4.500 1.00 0.00 45 LYS A N 15
ATOM 20831 C CA . LYS A 1 15 ? -11.154 -1.152 -3.966 1.00 0.00 45 LYS A CA 15
ATOM 20832 C C . LYS A 1 15 ? -12.092 -1.571 -5.094 1.00 0.00 45 LYS A C 15
ATOM 20833 O O . LYS A 1 15 ? -12.704 -2.639 -5.040 1.00 0.00 45 LYS A O 15
ATOM 20852 N N . ILE A 1 16 ? -12.203 -0.726 -6.113 1.00 0.00 46 ILE A N 15
ATOM 20853 C CA . ILE A 1 16 ? -13.066 -1.010 -7.251 1.00 0.00 46 ILE A CA 15
ATOM 20854 C C . ILE A 1 16 ? -12.576 -2.232 -8.021 1.00 0.00 46 ILE A C 15
ATOM 20855 O O . ILE A 1 16 ? -13.351 -3.139 -8.325 1.00 0.00 46 ILE A O 15
ATOM 20871 N N . ARG A 1 17 ? -11.284 -2.250 -8.335 1.00 0.00 47 ARG A N 15
ATOM 20872 C CA . ARG A 1 17 ? -10.691 -3.362 -9.071 1.00 0.00 47 ARG A CA 15
ATOM 20873 C C . ARG A 1 17 ? -10.866 -4.673 -8.312 1.00 0.00 47 ARG A C 15
ATOM 20874 O O . ARG A 1 17 ? -10.963 -5.742 -8.914 1.00 0.00 47 ARG A O 15
ATOM 20895 N N . PHE A 1 18 ? -10.904 -4.584 -6.986 1.00 0.00 48 PHE A N 15
ATOM 20896 C CA . PHE A 1 18 ? -11.068 -5.764 -6.146 1.00 0.00 48 PHE A CA 15
ATOM 20897 C C . PHE A 1 18 ? -12.380 -5.702 -5.373 1.00 0.00 48 PHE A C 15
ATOM 20898 O O . PHE A 1 18 ? -12.444 -6.084 -4.204 1.00 0.00 48 PHE A O 15
ATOM 20915 N N . GLY A 1 19 ? -13.425 -5.219 -6.035 1.00 0.00 49 GLY A N 15
ATOM 20916 C CA . GLY A 1 19 ? -14.724 -5.114 -5.398 1.00 0.00 49 GLY A CA 15
ATOM 20917 C C . GLY A 1 19 ? -15.271 -6.462 -4.970 1.00 0.00 49 GLY A C 15
ATOM 20918 O O . GLY A 1 19 ? -15.907 -6.578 -3.923 1.00 0.00 49 GLY A O 15
ATOM 20922 N N . SER A 1 20 ? -15.023 -7.484 -5.783 1.00 0.00 50 SER A N 15
ATOM 20923 C CA . SER A 1 20 ? -15.496 -8.832 -5.484 1.00 0.00 50 SER A CA 15
ATOM 20924 C C . SER A 1 20 ? -14.398 -9.662 -4.824 1.00 0.00 50 SER A C 15
ATOM 20925 O O . SER A 1 20 ? -14.407 -10.891 -4.902 1.00 0.00 50 SER A O 15
ATOM 20933 N N . ASP A 1 21 ? -13.458 -8.986 -4.173 1.00 0.00 51 ASP A N 15
ATOM 20934 C CA . ASP A 1 21 ? -12.360 -9.660 -3.501 1.00 0.00 51 ASP A CA 15
ATOM 20935 C C . ASP A 1 21 ? -12.045 -8.989 -2.165 1.00 0.00 51 ASP A C 15
ATOM 20936 O O . ASP A 1 21 ? -11.185 -8.111 -2.090 1.00 0.00 51 ASP A O 15
ATOM 20945 N N . PRO A 1 22 ? -12.738 -9.396 -1.089 1.00 0.00 52 PRO A N 15
ATOM 20946 C CA . PRO A 1 22 ? -12.526 -8.830 0.247 1.00 0.00 52 PRO A CA 15
ATOM 20947 C C . PRO A 1 22 ? -11.157 -9.189 0.816 1.00 0.00 52 PRO A C 15
ATOM 20948 O O . PRO A 1 22 ? -10.592 -8.445 1.617 1.00 0.00 52 PRO A O 15
ATOM 20959 N N . ALA A 1 23 ? -10.629 -10.333 0.394 1.00 0.00 53 ALA A N 15
ATOM 20960 C CA . ALA A 1 23 ? -9.326 -10.791 0.859 1.00 0.00 53 ALA A CA 15
ATOM 20961 C C . ALA A 1 23 ? -8.231 -9.795 0.491 1.00 0.00 53 ALA A C 15
ATOM 20962 O O . ALA A 1 23 ? -7.398 -9.439 1.323 1.00 0.00 53 ALA A O 15
ATOM 20969 N N . THR A 1 24 ? -8.240 -9.349 -0.761 1.00 0.00 54 THR A N 15
ATOM 20970 C CA . THR A 1 24 ? -7.248 -8.393 -1.239 1.00 0.00 54 THR A CA 15
ATOM 20971 C C . THR A 1 24 ? -7.420 -7.041 -0.554 1.00 0.00 54 THR A C 15
ATOM 20972 O O . THR A 1 24 ? -6.464 -6.477 -0.024 1.00 0.00 54 THR A O 15
ATOM 20983 N N . TYR A 1 25 ? -8.646 -6.528 -0.568 1.00 0.00 55 TYR A N 15
ATOM 20984 C CA . TYR A 1 25 ? -8.942 -5.242 0.052 1.00 0.00 55 TYR A CA 15
ATOM 20985 C C . TYR A 1 25 ? -8.622 -5.272 1.544 1.00 0.00 55 TYR A C 15
ATOM 20986 O O . TYR A 1 25 ? -7.912 -4.406 2.054 1.00 0.00 55 TYR A O 15
ATOM 21004 N N . ASN A 1 26 ? -9.152 -6.276 2.236 1.00 0.00 56 ASN A N 15
ATOM 21005 C CA . ASN A 1 26 ? -8.921 -6.420 3.669 1.00 0.00 56 ASN A CA 15
ATOM 21006 C C . ASN A 1 26 ? -7.434 -6.596 3.963 1.00 0.00 56 ASN A C 15
ATOM 21007 O O . ASN A 1 26 ? -6.940 -6.157 5.002 1.00 0.00 56 ASN A O 15
ATOM 21018 N N . GLY A 1 27 ? -6.726 -7.240 3.040 1.00 0.00 57 GLY A N 15
ATOM 21019 C CA . GLY A 1 27 ? -5.304 -7.461 3.218 1.00 0.00 57 GLY A CA 15
ATOM 21020 C C . GLY A 1 27 ? -4.515 -6.166 3.238 1.00 0.00 57 GLY A C 15
ATOM 21021 O O . GLY A 1 27 ? -3.762 -5.904 4.175 1.00 0.00 57 GLY A O 15
ATOM 21025 N N . PHE A 1 28 ? -4.690 -5.354 2.200 1.00 0.00 58 PHE A N 15
ATOM 21026 C CA . PHE A 1 28 ? -3.990 -4.078 2.102 1.00 0.00 58 PHE A CA 15
ATOM 21027 C C . PHE A 1 28 ? -4.340 -3.175 3.281 1.00 0.00 58 PHE A C 15
ATOM 21028 O O . PHE A 1 28 ? -3.493 -2.439 3.784 1.00 0.00 58 PHE A O 15
ATOM 21045 N N . LEU A 1 29 ? -5.596 -3.238 3.715 1.00 0.00 59 LEU A N 15
ATOM 21046 C CA . LEU A 1 29 ? -6.057 -2.427 4.835 1.00 0.00 59 LEU A CA 15
ATOM 21047 C C . LEU A 1 29 ? -5.370 -2.851 6.130 1.00 0.00 59 LEU A C 15
ATOM 21048 O O . LEU A 1 29 ? -4.979 -2.011 6.940 1.00 0.00 59 LEU A O 15
ATOM 21064 N N . GLU A 1 30 ? -5.225 -4.160 6.315 1.00 0.00 60 GLU A N 15
ATOM 21065 C CA . GLU A 1 30 ? -4.582 -4.695 7.509 1.00 0.00 60 GLU A CA 15
ATOM 21066 C C . GLU A 1 30 ? -3.149 -4.187 7.626 1.00 0.00 60 GLU A C 15
ATOM 21067 O O . GLU A 1 30 ? -2.676 -3.876 8.719 1.00 0.00 60 GLU A O 15
ATOM 21079 N N . ILE A 1 31 ? -2.465 -4.105 6.490 1.00 0.00 61 ILE A N 15
ATOM 21080 C CA . ILE A 1 31 ? -1.086 -3.632 6.460 1.00 0.00 61 ILE A CA 15
ATOM 21081 C C . ILE A 1 31 ? -1.021 -2.129 6.704 1.00 0.00 61 ILE A C 15
ATOM 21082 O O . ILE A 1 31 ? -0.057 -1.624 7.280 1.00 0.00 61 ILE A O 15
ATOM 21098 N N . MET A 1 32 ? -2.055 -1.420 6.263 1.00 0.00 62 MET A N 15
ATOM 21099 C CA . MET A 1 32 ? -2.119 0.027 6.433 1.00 0.00 62 MET A CA 15
ATOM 21100 C C . MET A 1 32 ? -2.306 0.395 7.902 1.00 0.00 62 MET A C 15
ATOM 21101 O O . MET A 1 32 ? -1.657 1.309 8.411 1.00 0.00 62 MET A O 15
ATOM 21115 N N . LYS A 1 33 ? -3.196 -0.324 8.579 1.00 0.00 63 LYS A N 15
ATOM 21116 C CA . LYS A 1 33 ? -3.466 -0.072 9.989 1.00 0.00 63 LYS A CA 15
ATOM 21117 C C . LYS A 1 33 ? -2.285 -0.506 10.850 1.00 0.00 63 LYS A C 15
ATOM 21118 O O . LYS A 1 33 ? -2.023 0.077 11.903 1.00 0.00 63 LYS A O 15
ATOM 21137 N N . GLU A 1 34 ? -1.575 -1.534 10.396 1.00 0.00 64 GLU A N 15
ATOM 21138 C CA . GLU A 1 34 ? -0.422 -2.048 11.125 1.00 0.00 64 GLU A CA 15
ATOM 21139 C C . GLU A 1 34 ? 0.658 -0.978 11.253 1.00 0.00 64 GLU A C 15
ATOM 21140 O O . GLU A 1 34 ? 1.097 -0.655 12.357 1.00 0.00 64 GLU A O 15
ATOM 21152 N N . PHE A 1 35 ? 1.081 -0.430 10.118 1.00 0.00 65 PHE A N 15
ATOM 21153 C CA . PHE A 1 35 ? 2.108 0.605 10.107 1.00 0.00 65 PHE A CA 15
ATOM 21154 C C . PHE A 1 35 ? 1.662 1.820 10.914 1.00 0.00 65 PHE A C 15
ATOM 21155 O O . PHE A 1 35 ? 2.445 2.396 11.669 1.00 0.00 65 PHE A O 15
ATOM 21172 N N . LYS A 1 36 ? 0.399 2.203 10.750 1.00 0.00 66 LYS A N 15
ATOM 21173 C CA . LYS A 1 36 ? -0.151 3.349 11.466 1.00 0.00 66 LYS A CA 15
ATOM 21174 C C . LYS A 1 36 ? -0.047 3.146 12.975 1.00 0.00 66 LYS A C 15
ATOM 21175 O O . LYS A 1 36 ? 0.199 4.092 13.723 1.00 0.00 66 LYS A O 15
ATOM 21194 N N . SER A 1 37 ? -0.234 1.906 13.412 1.00 0.00 67 SER A N 15
ATOM 21195 C CA . SER A 1 37 ? -0.160 1.574 14.830 1.00 0.00 67 SER A CA 15
ATOM 21196 C C . SER A 1 37 ? 1.248 1.805 15.379 1.00 0.00 67 SER A C 15
ATOM 21197 O O . SER A 1 37 ? 1.447 1.858 16.593 1.00 0.00 67 SER A O 15
ATOM 21205 N N . GLN A 1 38 ? 2.223 1.939 14.481 1.00 0.00 68 GLN A N 15
ATOM 21206 C CA . GLN A 1 38 ? 3.610 2.160 14.880 1.00 0.00 68 GLN A CA 15
ATOM 21207 C C . GLN A 1 38 ? 4.212 0.888 15.470 1.00 0.00 68 GLN A C 15
ATOM 21208 O O . GLN A 1 38 ? 4.772 0.904 16.566 1.00 0.00 68 GLN A O 15
ATOM 21222 N N . SER A 1 39 ? 4.092 -0.212 14.734 1.00 0.00 69 SER A N 15
ATOM 21223 C CA . SER A 1 39 ? 4.622 -1.494 15.183 1.00 0.00 69 SER A CA 15
ATOM 21224 C C . SER A 1 39 ? 5.453 -2.152 14.085 1.00 0.00 69 SER A C 15
ATOM 21225 O O . SER A 1 39 ? 6.611 -2.509 14.300 1.00 0.00 69 SER A O 15
ATOM 21233 N N . ILE A 1 40 ? 4.853 -2.309 12.909 1.00 0.00 70 ILE A N 15
ATOM 21234 C CA . ILE A 1 40 ? 5.538 -2.924 11.779 1.00 0.00 70 ILE A CA 15
ATOM 21235 C C . ILE A 1 40 ? 6.570 -1.973 11.180 1.00 0.00 70 ILE A C 15
ATOM 21236 O O . ILE A 1 40 ? 6.395 -0.755 11.204 1.00 0.00 70 ILE A O 15
ATOM 21252 N N . ASP A 1 41 ? 7.648 -2.539 10.644 1.00 0.00 71 ASP A N 15
ATOM 21253 C CA . ASP A 1 41 ? 8.710 -1.743 10.040 1.00 0.00 71 ASP A CA 15
ATOM 21254 C C . ASP A 1 41 ? 8.444 -1.515 8.556 1.00 0.00 71 ASP A C 15
ATOM 21255 O O . ASP A 1 41 ? 7.485 -2.047 7.997 1.00 0.00 71 ASP A O 15
ATOM 21264 N N . THR A 1 42 ? 9.300 -0.719 7.922 1.00 0.00 72 THR A N 15
ATOM 21265 C CA . THR A 1 42 ? 9.158 -0.417 6.501 1.00 0.00 72 THR A CA 15
ATOM 21266 C C . THR A 1 42 ? 9.300 -1.683 5.658 1.00 0.00 72 THR A C 15
ATOM 21267 O O . THR A 1 42 ? 8.433 -1.994 4.841 1.00 0.00 72 THR A O 15
ATOM 21278 N N . PRO A 1 43 ? 10.400 -2.435 5.845 1.00 0.00 73 PRO A N 15
ATOM 21279 C CA . PRO A 1 43 ? 10.650 -3.670 5.095 1.00 0.00 73 PRO A CA 15
ATOM 21280 C C . PRO A 1 43 ? 9.448 -4.611 5.111 1.00 0.00 73 PRO A C 15
ATOM 21281 O O . PRO A 1 43 ? 9.162 -5.285 4.122 1.00 0.00 73 PRO A O 15
ATOM 21292 N N . GLY A 1 44 ? 8.749 -4.650 6.240 1.00 0.00 74 GLY A N 15
ATOM 21293 C CA . GLY A 1 44 ? 7.587 -5.510 6.363 1.00 0.00 74 GLY A CA 15
ATOM 21294 C C . GLY A 1 44 ? 6.432 -5.051 5.497 1.00 0.00 74 GLY A C 15
ATOM 21295 O O . GLY A 1 44 ? 5.669 -5.869 4.982 1.00 0.00 74 GLY A O 15
ATOM 21299 N N . VAL A 1 45 ? 6.302 -3.738 5.335 1.00 0.00 75 VAL A N 15
ATOM 21300 C CA . VAL A 1 45 ? 5.231 -3.171 4.524 1.00 0.00 75 VAL A CA 15
ATOM 21301 C C . VAL A 1 45 ? 5.399 -3.544 3.055 1.00 0.00 75 VAL A C 15
ATOM 21302 O O . VAL A 1 45 ? 4.445 -3.954 2.396 1.00 0.00 75 VAL A O 15
ATOM 21315 N N . ILE A 1 46 ? 6.619 -3.397 2.547 1.00 0.00 76 ILE A N 15
ATOM 21316 C CA . ILE A 1 46 ? 6.912 -3.719 1.156 1.00 0.00 76 ILE A CA 15
ATOM 21317 C C . ILE A 1 46 ? 6.607 -5.182 0.855 1.00 0.00 76 ILE A C 15
ATOM 21318 O O . ILE A 1 46 ? 5.941 -5.498 -0.131 1.00 0.00 76 ILE A O 15
ATOM 21334 N N . ARG A 1 47 ? 7.099 -6.074 1.710 1.00 0.00 77 ARG A N 15
ATOM 21335 C CA . ARG A 1 47 ? 6.879 -7.504 1.533 1.00 0.00 77 ARG A CA 15
ATOM 21336 C C . ARG A 1 47 ? 5.390 -7.832 1.544 1.00 0.00 77 ARG A C 15
ATOM 21337 O O . ARG A 1 47 ? 4.920 -8.663 0.766 1.00 0.00 77 ARG A O 15
ATOM 21358 N N . ARG A 1 48 ? 4.650 -7.173 2.431 1.00 0.00 78 ARG A N 15
ATOM 21359 C CA . ARG A 1 48 ? 3.213 -7.394 2.544 1.00 0.00 78 ARG A CA 15
ATOM 21360 C C . ARG A 1 48 ? 2.508 -7.076 1.228 1.00 0.00 78 ARG A C 15
ATOM 21361 O O . ARG A 1 48 ? 1.716 -7.875 0.728 1.00 0.00 78 ARG A O 15
ATOM 21382 N N . VAL A 1 49 ? 2.801 -5.905 0.674 1.00 0.00 79 VAL A N 15
ATOM 21383 C CA . VAL A 1 49 ? 2.195 -5.481 -0.583 1.00 0.00 79 VAL A CA 15
ATOM 21384 C C . VAL A 1 49 ? 2.808 -6.220 -1.767 1.00 0.00 79 VAL A C 15
ATOM 21385 O O . VAL A 1 49 ? 2.118 -6.546 -2.733 1.00 0.00 79 VAL A O 15
ATOM 21398 N N . SER A 1 50 ? 4.109 -6.483 -1.688 1.00 0.00 80 SER A N 15
ATOM 21399 C CA . SER A 1 50 ? 4.814 -7.184 -2.755 1.00 0.00 80 SER A CA 15
ATOM 21400 C C . SER A 1 50 ? 4.231 -8.576 -2.974 1.00 0.00 80 SER A C 15
ATOM 21401 O O . SER A 1 50 ? 4.339 -9.141 -4.062 1.00 0.00 80 SER A O 15
ATOM 21409 N N . GLN A 1 51 ? 3.615 -9.121 -1.933 1.00 0.00 81 GLN A N 15
ATOM 21410 C CA . GLN A 1 51 ? 3.014 -10.448 -2.009 1.00 0.00 81 GLN A CA 15
ATOM 21411 C C . GLN A 1 51 ? 1.514 -10.351 -2.270 1.00 0.00 81 GLN A C 15
ATOM 21412 O O . GLN A 1 51 ? 0.935 -11.202 -2.944 1.00 0.00 81 GLN A O 15
ATOM 21426 N N . LEU A 1 52 ? 0.892 -9.308 -1.731 1.00 0.00 82 LEU A N 15
ATOM 21427 C CA . LEU A 1 52 ? -0.541 -9.098 -1.903 1.00 0.00 82 LEU A CA 15
ATOM 21428 C C . LEU A 1 52 ? -0.890 -8.882 -3.373 1.00 0.00 82 LEU A C 15
ATOM 21429 O O . LEU A 1 52 ? -1.834 -9.479 -3.890 1.00 0.00 82 LEU A O 15
ATOM 21445 N N . PHE A 1 53 ? -0.124 -8.025 -4.039 1.00 0.00 83 PHE A N 15
ATOM 21446 C CA . PHE A 1 53 ? -0.355 -7.729 -5.449 1.00 0.00 83 PHE A CA 15
ATOM 21447 C C . PHE A 1 53 ? 0.683 -8.422 -6.328 1.00 0.00 83 PHE A C 15
ATOM 21448 O O . PHE A 1 53 ? 1.301 -7.795 -7.189 1.00 0.00 83 PHE A O 15
ATOM 21465 N N . HIS A 1 54 ? 0.870 -9.718 -6.103 1.00 0.00 84 HIS A N 15
ATOM 21466 C CA . HIS A 1 54 ? 1.832 -10.496 -6.871 1.00 0.00 84 HIS A CA 15
ATOM 21467 C C . HIS A 1 54 ? 1.300 -10.832 -8.265 1.00 0.00 84 HIS A C 15
ATOM 21468 O O . HIS A 1 54 ? 2.013 -11.413 -9.084 1.00 0.00 84 HIS A O 15
ATOM 21483 N N . GLU A 1 55 ? 0.047 -10.471 -8.531 1.00 0.00 85 GLU A N 15
ATOM 21484 C CA . GLU A 1 55 ? -0.565 -10.744 -9.827 1.00 0.00 85 GLU A CA 15
ATOM 21485 C C . GLU A 1 55 ? -0.603 -9.488 -10.693 1.00 0.00 85 GLU A C 15
ATOM 21486 O O . GLU A 1 55 ? -0.451 -9.558 -11.912 1.00 0.00 85 GLU A O 15
ATOM 21498 N N . HIS A 1 56 ? -0.808 -8.340 -10.055 1.00 0.00 86 HIS A N 15
ATOM 21499 C CA . HIS A 1 56 ? -0.868 -7.070 -10.771 1.00 0.00 86 HIS A CA 15
ATOM 21500 C C . HIS A 1 56 ? 0.404 -6.252 -10.545 1.00 0.00 86 HIS A C 15
ATOM 21501 O O . HIS A 1 56 ? 0.730 -5.903 -9.410 1.00 0.00 86 HIS A O 15
ATOM 21516 N N . PRO A 1 57 ? 1.143 -5.933 -11.624 1.00 0.00 87 PRO A N 15
ATOM 21517 C CA . PRO A 1 57 ? 2.381 -5.154 -11.527 1.00 0.00 87 PRO A CA 15
ATOM 21518 C C . PRO A 1 57 ? 2.114 -3.669 -11.303 1.00 0.00 87 PRO A C 15
ATOM 21519 O O . PRO A 1 57 ? 2.779 -3.023 -10.495 1.00 0.00 87 PRO A O 15
ATOM 21530 N N . ASP A 1 58 ? 1.132 -3.135 -12.024 1.00 0.00 88 ASP A N 15
ATOM 21531 C CA . ASP A 1 58 ? 0.771 -1.724 -11.907 1.00 0.00 88 ASP A CA 15
ATOM 21532 C C . ASP A 1 58 ? 0.393 -1.361 -10.471 1.00 0.00 88 ASP A C 15
ATOM 21533 O O . ASP A 1 58 ? 0.384 -0.185 -10.103 1.00 0.00 88 ASP A O 15
ATOM 21542 N N . LEU A 1 59 ? 0.085 -2.371 -9.662 1.00 0.00 89 LEU A N 15
ATOM 21543 C CA . LEU A 1 59 ? -0.288 -2.148 -8.272 1.00 0.00 89 LEU A CA 15
ATOM 21544 C C . LEU A 1 59 ? 0.956 -2.059 -7.399 1.00 0.00 89 LEU A C 15
ATOM 21545 O O . LEU A 1 59 ? 1.166 -1.070 -6.697 1.00 0.00 89 LEU A O 15
ATOM 21561 N N . ILE A 1 60 ? 1.784 -3.095 -7.458 1.00 0.00 90 ILE A N 15
ATOM 21562 C CA . ILE A 1 60 ? 3.016 -3.126 -6.685 1.00 0.00 90 ILE A CA 15
ATOM 21563 C C . ILE A 1 60 ? 3.931 -1.977 -7.098 1.00 0.00 90 ILE A C 15
ATOM 21564 O O . ILE A 1 60 ? 4.735 -1.492 -6.301 1.00 0.00 90 ILE A O 15
ATOM 21580 N N . VAL A 1 61 ? 3.793 -1.538 -8.347 1.00 0.00 91 VAL A N 15
ATOM 21581 C CA . VAL A 1 61 ? 4.602 -0.438 -8.858 1.00 0.00 91 VAL A CA 15
ATOM 21582 C C . VAL A 1 61 ? 4.088 0.894 -8.323 1.00 0.00 91 VAL A C 15
ATOM 21583 O O . VAL A 1 61 ? 4.859 1.714 -7.821 1.00 0.00 91 VAL A O 15
ATOM 21596 N N . GLY A 1 62 ? 2.779 1.102 -8.427 1.00 0.00 92 GLY A N 15
ATOM 21597 C CA . GLY A 1 62 ? 2.184 2.332 -7.941 1.00 0.00 92 GLY A CA 15
ATOM 21598 C C . GLY A 1 62 ? 2.494 2.576 -6.477 1.00 0.00 92 GLY A C 15
ATOM 21599 O O . GLY A 1 62 ? 2.685 3.717 -6.057 1.00 0.00 92 GLY A O 15
ATOM 21603 N N . PHE A 1 63 ? 2.549 1.497 -5.701 1.00 0.00 93 PHE A N 15
ATOM 21604 C CA . PHE A 1 63 ? 2.843 1.593 -4.280 1.00 0.00 93 PHE A CA 15
ATOM 21605 C C . PHE A 1 63 ? 4.320 1.875 -4.055 1.00 0.00 93 PHE A C 15
ATOM 21606 O O . PHE A 1 63 ? 4.696 2.608 -3.141 1.00 0.00 93 PHE A O 15
ATOM 21623 N N . ASN A 1 64 ? 5.151 1.289 -4.903 1.00 0.00 94 ASN A N 15
ATOM 21624 C CA . ASN A 1 64 ? 6.595 1.473 -4.814 1.00 0.00 94 ASN A CA 15
ATOM 21625 C C . ASN A 1 64 ? 6.968 2.935 -5.043 1.00 0.00 94 ASN A C 15
ATOM 21626 O O . ASN A 1 64 ? 8.003 3.404 -4.569 1.00 0.00 94 ASN A O 15
ATOM 21637 N N . ALA A 1 65 ? 6.117 3.651 -5.773 1.00 0.00 95 ALA A N 15
ATOM 21638 C CA . ALA A 1 65 ? 6.353 5.057 -6.067 1.00 0.00 95 ALA A CA 15
ATOM 21639 C C . ALA A 1 65 ? 6.096 5.946 -4.849 1.00 0.00 95 ALA A C 15
ATOM 21640 O O . ALA A 1 65 ? 6.278 7.163 -4.915 1.00 0.00 95 ALA A O 15
ATOM 21647 N N . PHE A 1 66 ? 5.674 5.343 -3.739 1.00 0.00 96 PHE A N 15
ATOM 21648 C CA . PHE A 1 66 ? 5.398 6.096 -2.521 1.00 0.00 96 PHE A CA 15
ATOM 21649 C C . PHE A 1 66 ? 6.565 5.996 -1.544 1.00 0.00 96 PHE A C 15
ATOM 21650 O O . PHE A 1 66 ? 6.824 6.921 -0.775 1.00 0.00 96 PHE A O 15
ATOM 21667 N N . LEU A 1 67 ? 7.267 4.869 -1.582 1.00 0.00 97 LEU A N 15
ATOM 21668 C CA . LEU A 1 67 ? 8.408 4.650 -0.701 1.00 0.00 97 LEU A CA 15
ATOM 21669 C C . LEU A 1 67 ? 9.663 5.316 -1.258 1.00 0.00 97 LEU A C 15
ATOM 21670 O O . LEU A 1 67 ? 9.790 5.505 -2.469 1.00 0.00 97 LEU A O 15
ATOM 21686 N N . PRO A 1 68 ? 10.613 5.681 -0.379 1.00 0.00 98 PRO A N 15
ATOM 21687 C CA . PRO A 1 68 ? 11.862 6.330 -0.791 1.00 0.00 98 PRO A CA 15
ATOM 21688 C C . PRO A 1 68 ? 12.772 5.392 -1.577 1.00 0.00 98 PRO A C 15
ATOM 21689 O O . PRO A 1 68 ? 12.487 4.201 -1.710 1.00 0.00 98 PRO A O 15
ATOM 21700 N N . LEU A 1 69 ? 13.866 5.937 -2.097 1.00 0.00 99 LEU A N 15
ATOM 21701 C CA . LEU A 1 69 ? 14.820 5.151 -2.872 1.00 0.00 99 LEU A CA 15
ATOM 21702 C C . LEU A 1 69 ? 15.642 4.230 -1.970 1.00 0.00 99 LEU A C 15
ATOM 21703 O O . LEU A 1 69 ? 16.314 3.317 -2.450 1.00 0.00 99 LEU A O 15
ATOM 21719 N N . GLY A 1 70 ? 15.589 4.474 -0.662 1.00 0.00 100 GLY A N 15
ATOM 21720 C CA . GLY A 1 70 ? 16.336 3.656 0.277 1.00 0.00 100 GLY A CA 15
ATOM 21721 C C . GLY A 1 70 ? 16.041 2.176 0.127 1.00 0.00 100 GLY A C 15
ATOM 21722 O O . GLY A 1 70 ? 16.900 1.336 0.395 1.00 0.00 100 GLY A O 15
ATOM 21726 N N . TYR A 1 71 ? 14.825 1.856 -0.302 1.00 0.00 101 TYR A N 15
ATOM 21727 C CA . TYR A 1 71 ? 14.421 0.467 -0.487 1.00 0.00 101 TYR A CA 15
ATOM 21728 C C . TYR A 1 71 ? 13.761 0.267 -1.846 1.00 0.00 101 TYR A C 15
ATOM 21729 O O . TYR A 1 71 ? 12.953 1.087 -2.281 1.00 0.00 101 TYR A O 15
ATOM 21747 N N . ARG A 1 72 ? 14.109 -0.829 -2.513 1.00 0.00 102 ARG A N 15
ATOM 21748 C CA . ARG A 1 72 ? 13.548 -1.138 -3.823 1.00 0.00 102 ARG A CA 15
ATOM 21749 C C . ARG A 1 72 ? 12.579 -2.312 -3.735 1.00 0.00 102 ARG A C 15
ATOM 21750 O O . ARG A 1 72 ? 12.828 -3.283 -3.020 1.00 0.00 102 ARG A O 15
ATOM 21771 N N . ILE A 1 73 ? 11.473 -2.217 -4.465 1.00 0.00 103 ILE A N 15
ATOM 21772 C CA . ILE A 1 73 ? 10.466 -3.270 -4.468 1.00 0.00 103 ILE A CA 15
ATOM 21773 C C . ILE A 1 73 ? 10.874 -4.421 -5.384 1.00 0.00 103 ILE A C 15
ATOM 21774 O O . ILE A 1 73 ? 11.431 -4.203 -6.460 1.00 0.00 103 ILE A O 15
ATOM 21790 N N . ASP A 1 74 ? 10.591 -5.644 -4.951 1.00 0.00 104 ASP A N 15
ATOM 21791 C CA . ASP A 1 74 ? 10.928 -6.829 -5.732 1.00 0.00 104 ASP A CA 15
ATOM 21792 C C . ASP A 1 74 ? 9.714 -7.329 -6.509 1.00 0.00 104 ASP A C 15
ATOM 21793 O O . ASP A 1 74 ? 8.593 -7.326 -6.000 1.00 0.00 104 ASP A O 15
ATOM 21802 N N . ILE A 1 75 ? 9.945 -7.757 -7.745 1.00 0.00 105 ILE A N 15
ATOM 21803 C CA . ILE A 1 75 ? 8.871 -8.260 -8.593 1.00 0.00 105 ILE A CA 15
ATOM 21804 C C . ILE A 1 75 ? 9.335 -9.463 -9.413 1.00 0.00 105 ILE A C 15
ATOM 21805 O O . ILE A 1 75 ? 10.051 -9.307 -10.403 1.00 0.00 105 ILE A O 15
ATOM 21821 N N . PRO A 1 76 ? 8.933 -10.684 -9.016 1.00 0.00 106 PRO A N 15
ATOM 21822 C CA . PRO A 1 76 ? 9.317 -11.908 -9.727 1.00 0.00 106 PRO A CA 15
ATOM 21823 C C . PRO A 1 76 ? 8.689 -11.989 -11.114 1.00 0.00 106 PRO A C 15
ATOM 21824 O O . PRO A 1 76 ? 7.541 -11.591 -11.310 1.00 0.00 106 PRO A O 15
ATOM 21835 N N . LYS A 1 77 ? 9.450 -12.509 -12.073 1.00 0.00 107 LYS A N 15
ATOM 21836 C CA . LYS A 1 77 ? 8.970 -12.643 -13.441 1.00 0.00 107 LYS A CA 15
ATOM 21837 C C . LYS A 1 77 ? 9.827 -13.636 -14.220 1.00 0.00 107 LYS A C 15
ATOM 21838 O O . LYS A 1 77 ? 11.031 -13.360 -14.405 1.00 0.00 107 LYS A O 15
ATOM 21858 N N . ALA B 2 1 ? 8.402 7.646 7.931 1.00 0.00 43 ALA B N 15
ATOM 21859 C CA . ALA B 2 1 ? 7.626 7.563 6.666 1.00 0.00 43 ALA B CA 15
ATOM 21860 C C . ALA B 2 1 ? 6.270 8.249 6.809 1.00 0.00 43 ALA B C 15
ATOM 21861 O O . ALA B 2 1 ? 5.277 7.611 7.156 1.00 0.00 43 ALA B O 15
ATOM 21870 N N . PRO B 2 2 ? 6.212 9.566 6.541 1.00 0.00 44 PRO B N 15
ATOM 21871 C CA . PRO B 2 2 ? 4.969 10.338 6.643 1.00 0.00 44 PRO B CA 15
ATOM 21872 C C . PRO B 2 2 ? 3.958 9.958 5.566 1.00 0.00 44 PRO B C 15
ATOM 21873 O O . PRO B 2 2 ? 2.759 10.192 5.718 1.00 0.00 44 PRO B O 15
ATOM 21884 N N . GLN B 2 3 ? 4.446 9.370 4.477 1.00 0.00 45 GLN B N 15
ATOM 21885 C CA . GLN B 2 3 ? 3.579 8.959 3.380 1.00 0.00 45 GLN B CA 15
ATOM 21886 C C . GLN B 2 3 ? 2.885 7.640 3.701 1.00 0.00 45 GLN B C 15
ATOM 21887 O O . GLN B 2 3 ? 1.836 7.326 3.139 1.00 0.00 45 GLN B O 15
ATOM 21901 N N . LEU B 2 4 ? 3.472 6.877 4.613 1.00 0.00 46 LEU B N 15
ATOM 21902 C CA . LEU B 2 4 ? 2.903 5.598 5.012 1.00 0.00 46 LEU B CA 15
ATOM 21903 C C . LEU B 2 4 ? 1.794 5.810 6.035 1.00 0.00 46 LEU B C 15
ATOM 21904 O O . LEU B 2 4 ? 0.789 5.099 6.035 1.00 0.00 46 LEU B O 15
ATOM 21920 N N . ILE B 2 5 ? 1.980 6.803 6.898 1.00 0.00 47 ILE B N 15
ATOM 21921 C CA . ILE B 2 5 ? 0.993 7.122 7.917 1.00 0.00 47 ILE B CA 15
ATOM 21922 C C . ILE B 2 5 ? -0.200 7.836 7.294 1.00 0.00 47 ILE B C 15
ATOM 21923 O O . ILE B 2 5 ? -1.339 7.667 7.732 1.00 0.00 47 ILE B O 15
ATOM 21939 N N . MET B 2 6 ? 0.071 8.633 6.263 1.00 0.00 48 MET B N 15
ATOM 21940 C CA . MET B 2 6 ? -0.979 9.370 5.572 1.00 0.00 48 MET B CA 15
ATOM 21941 C C . MET B 2 6 ? -1.765 8.446 4.650 1.00 0.00 48 MET B C 15
ATOM 21942 O O . MET B 2 6 ? -2.962 8.639 4.431 1.00 0.00 48 MET B O 15
ATOM 21956 N N . LEU B 2 7 ? -1.084 7.438 4.122 1.00 0.00 49 LEU B N 15
ATOM 21957 C CA . LEU B 2 7 ? -1.716 6.474 3.231 1.00 0.00 49 LEU B CA 15
ATOM 21958 C C . LEU B 2 7 ? -2.733 5.633 3.994 1.00 0.00 49 LEU B C 15
ATOM 21959 O O . LEU B 2 7 ? -3.880 5.488 3.571 1.00 0.00 49 LEU B O 15
ATOM 21975 N N . ALA B 2 8 ? -2.306 5.086 5.128 1.00 0.00 50 ALA B N 15
ATOM 21976 C CA . ALA B 2 8 ? -3.177 4.266 5.957 1.00 0.00 50 ALA B CA 15
ATOM 21977 C C . ALA B 2 8 ? -4.312 5.099 6.539 1.00 0.00 50 ALA B C 15
ATOM 21978 O O . ALA B 2 8 ? -5.423 4.604 6.735 1.00 0.00 50 ALA B O 15
ATOM 21985 N N . ASN B 2 9 ? -4.028 6.370 6.811 1.00 0.00 51 ASN B N 15
ATOM 21986 C CA . ASN B 2 9 ? -5.028 7.272 7.367 1.00 0.00 51 ASN B CA 15
ATOM 21987 C C . ASN B 2 9 ? -6.200 7.428 6.406 1.00 0.00 51 ASN B C 15
ATOM 21988 O O . ASN B 2 9 ? -7.360 7.426 6.820 1.00 0.00 51 ASN B O 15
ATOM 21999 N N . VAL B 2 10 ? -5.890 7.554 5.121 1.00 0.00 52 VAL B N 15
ATOM 22000 C CA . VAL B 2 10 ? -6.919 7.700 4.101 1.00 0.00 52 VAL B CA 15
ATOM 22001 C C . VAL B 2 10 ? -7.671 6.389 3.905 1.00 0.00 52 VAL B C 15
ATOM 22002 O O . VAL B 2 10 ? -8.860 6.385 3.586 1.00 0.00 52 VAL B O 15
ATOM 22015 N N . ALA B 2 11 ? -6.973 5.277 4.112 1.00 0.00 53 ALA B N 15
ATOM 22016 C CA . ALA B 2 11 ? -7.573 3.964 3.972 1.00 0.00 53 ALA B CA 15
ATOM 22017 C C . ALA B 2 11 ? -8.410 3.637 5.198 1.00 0.00 53 ALA B C 15
ATOM 22018 O O . ALA B 2 11 ? -9.451 2.986 5.103 1.00 0.00 53 ALA B O 15
ATOM 22025 N N . LEU B 2 12 ? -7.948 4.106 6.353 1.00 0.00 54 LEU B N 15
ATOM 22026 C CA . LEU B 2 12 ? -8.647 3.880 7.603 1.00 0.00 54 LEU B CA 15
ATOM 22027 C C . LEU B 2 12 ? -9.702 4.959 7.837 1.00 0.00 54 LEU B C 15
ATOM 22028 O O . LEU B 2 12 ? -10.636 4.771 8.616 1.00 0.00 54 LEU B O 15
ATOM 22044 N N . THR B 2 13 ? -9.543 6.090 7.154 1.00 0.00 55 THR B N 15
ATOM 22045 C CA . THR B 2 13 ? -10.476 7.200 7.282 1.00 0.00 55 THR B CA 15
ATOM 22046 C C . THR B 2 13 ? -10.243 8.233 6.182 1.00 0.00 55 THR B C 15
ATOM 22047 O O . THR B 2 13 ? -9.707 9.313 6.433 1.00 0.00 55 THR B O 15
ATOM 22058 N N . GLY B 2 14 ? -10.648 7.893 4.962 1.00 0.00 56 GLY B N 15
ATOM 22059 C CA . GLY B 2 14 ? -10.475 8.800 3.844 1.00 0.00 56 GLY B CA 15
ATOM 22060 C C . GLY B 2 14 ? -11.752 9.537 3.492 1.00 0.00 56 GLY B C 15
ATOM 22061 O O . GLY B 2 14 ? -12.085 9.689 2.317 1.00 0.00 56 GLY B O 15
ATOM 22065 N N . GLU B 2 15 ? -12.469 9.996 4.513 1.00 0.00 57 GLU B N 15
ATOM 22066 C CA . GLU B 2 15 ? -13.716 10.722 4.306 1.00 0.00 57 GLU B CA 15
ATOM 22067 C C . GLU B 2 15 ? -14.736 9.855 3.573 1.00 0.00 57 GLU B C 15
ATOM 22068 O O . GLU B 2 15 ? -14.731 9.865 2.325 1.00 0.00 57 GLU B O 15
ATOM 22081 N N . PRO A 1 1 ? 0.283 16.106 -7.138 1.00 0.00 31 PRO A N 16
ATOM 22082 C CA . PRO A 1 1 ? 1.148 15.667 -6.011 1.00 0.00 31 PRO A CA 16
ATOM 22083 C C . PRO A 1 1 ? 0.773 14.272 -5.519 1.00 0.00 31 PRO A C 16
ATOM 22084 O O . PRO A 1 1 ? -0.280 13.740 -5.870 1.00 0.00 31 PRO A O 16
ATOM 22097 N N . VAL A 1 2 ? 1.648 13.687 -4.711 1.00 0.00 32 VAL A N 16
ATOM 22098 C CA . VAL A 1 2 ? 1.418 12.353 -4.174 1.00 0.00 32 VAL A CA 16
ATOM 22099 C C . VAL A 1 2 ? 0.669 12.401 -2.839 1.00 0.00 32 VAL A C 16
ATOM 22100 O O . VAL A 1 2 ? 0.587 11.399 -2.129 1.00 0.00 32 VAL A O 16
ATOM 22113 N N . HIS A 1 3 ? 0.126 13.569 -2.502 1.00 0.00 33 HIS A N 16
ATOM 22114 C CA . HIS A 1 3 ? -0.609 13.736 -1.255 1.00 0.00 33 HIS A CA 16
ATOM 22115 C C . HIS A 1 3 ? -1.863 12.867 -1.239 1.00 0.00 33 HIS A C 16
ATOM 22116 O O . HIS A 1 3 ? -1.997 11.937 -2.035 1.00 0.00 33 HIS A O 16
ATOM 22131 N N . VAL A 1 4 ? -2.781 13.174 -0.324 1.00 0.00 34 VAL A N 16
ATOM 22132 C CA . VAL A 1 4 ? -4.026 12.422 -0.198 1.00 0.00 34 VAL A CA 16
ATOM 22133 C C . VAL A 1 4 ? -4.689 12.204 -1.556 1.00 0.00 34 VAL A C 16
ATOM 22134 O O . VAL A 1 4 ? -5.393 11.216 -1.763 1.00 0.00 34 VAL A O 16
ATOM 22147 N N . GLU A 1 5 ? -4.456 13.132 -2.480 1.00 0.00 35 GLU A N 16
ATOM 22148 C CA . GLU A 1 5 ? -5.029 13.036 -3.818 1.00 0.00 35 GLU A CA 16
ATOM 22149 C C . GLU A 1 5 ? -4.588 11.747 -4.504 1.00 0.00 35 GLU A C 16
ATOM 22150 O O . GLU A 1 5 ? -5.412 11.006 -5.042 1.00 0.00 35 GLU A O 16
ATOM 22162 N N . ASP A 1 6 ? -3.286 11.484 -4.477 1.00 0.00 36 ASP A N 16
ATOM 22163 C CA . ASP A 1 6 ? -2.736 10.282 -5.093 1.00 0.00 36 ASP A CA 16
ATOM 22164 C C . ASP A 1 6 ? -3.085 9.046 -4.271 1.00 0.00 36 ASP A C 16
ATOM 22165 O O . ASP A 1 6 ? -3.242 7.952 -4.813 1.00 0.00 36 ASP A O 16
ATOM 22174 N N . ALA A 1 7 ? -3.206 9.227 -2.960 1.00 0.00 37 ALA A N 16
ATOM 22175 C CA . ALA A 1 7 ? -3.539 8.126 -2.065 1.00 0.00 37 ALA A CA 16
ATOM 22176 C C . ALA A 1 7 ? -5.003 7.723 -2.218 1.00 0.00 37 ALA A C 16
ATOM 22177 O O . ALA A 1 7 ? -5.337 6.537 -2.193 1.00 0.00 37 ALA A O 16
ATOM 22184 N N . LEU A 1 8 ? -5.871 8.716 -2.376 1.00 0.00 38 LEU A N 16
ATOM 22185 C CA . LEU A 1 8 ? -7.299 8.467 -2.533 1.00 0.00 38 LEU A CA 16
ATOM 22186 C C . LEU A 1 8 ? -7.579 7.679 -3.808 1.00 0.00 38 LEU A C 16
ATOM 22187 O O . LEU A 1 8 ? -8.257 6.652 -3.779 1.00 0.00 38 LEU A O 16
ATOM 22203 N N . THR A 1 9 ? -7.056 8.168 -4.929 1.00 0.00 39 THR A N 16
ATOM 22204 C CA . THR A 1 9 ? -7.255 7.510 -6.215 1.00 0.00 39 THR A CA 16
ATOM 22205 C C . THR A 1 9 ? -6.739 6.075 -6.180 1.00 0.00 39 THR A C 16
ATOM 22206 O O . THR A 1 9 ? -7.379 5.160 -6.699 1.00 0.00 39 THR A O 16
ATOM 22217 N N . TYR A 1 10 ? -5.570 5.888 -5.573 1.00 0.00 40 TYR A N 16
ATOM 22218 C CA . TYR A 1 10 ? -4.963 4.567 -5.480 1.00 0.00 40 TYR A CA 16
ATOM 22219 C C . TYR A 1 10 ? -5.932 3.559 -4.871 1.00 0.00 40 TYR A C 16
ATOM 22220 O O . TYR A 1 10 ? -6.143 2.476 -5.418 1.00 0.00 40 TYR A O 16
ATOM 22238 N N . LEU A 1 11 ? -6.522 3.923 -3.737 1.00 0.00 41 LEU A N 16
ATOM 22239 C CA . LEU A 1 11 ? -7.470 3.053 -3.053 1.00 0.00 41 LEU A CA 16
ATOM 22240 C C . LEU A 1 11 ? -8.678 2.762 -3.938 1.00 0.00 41 LEU A C 16
ATOM 22241 O O . LEU A 1 11 ? -9.239 1.667 -3.899 1.00 0.00 41 LEU A O 16
ATOM 22257 N N . ASP A 1 12 ? -9.075 3.750 -4.733 1.00 0.00 42 ASP A N 16
ATOM 22258 C CA . ASP A 1 12 ? -10.219 3.597 -5.626 1.00 0.00 42 ASP A CA 16
ATOM 22259 C C . ASP A 1 12 ? -9.926 2.572 -6.713 1.00 0.00 42 ASP A C 16
ATOM 22260 O O . ASP A 1 12 ? -10.817 1.848 -7.159 1.00 0.00 42 ASP A O 16
ATOM 22269 N N . GLN A 1 13 ? -8.671 2.519 -7.131 1.00 0.00 43 GLN A N 16
ATOM 22270 C CA . GLN A 1 13 ? -8.248 1.581 -8.166 1.00 0.00 43 GLN A CA 16
ATOM 22271 C C . GLN A 1 13 ? -8.028 0.192 -7.582 1.00 0.00 43 GLN A C 16
ATOM 22272 O O . GLN A 1 13 ? -8.160 -0.815 -8.276 1.00 0.00 43 GLN A O 16
ATOM 22286 N N . VAL A 1 14 ? -7.695 0.147 -6.298 1.00 0.00 44 VAL A N 16
ATOM 22287 C CA . VAL A 1 14 ? -7.459 -1.115 -5.610 1.00 0.00 44 VAL A CA 16
ATOM 22288 C C . VAL A 1 14 ? -8.776 -1.782 -5.228 1.00 0.00 44 VAL A C 16
ATOM 22289 O O . VAL A 1 14 ? -8.858 -3.007 -5.133 1.00 0.00 44 VAL A O 16
ATOM 22302 N N . LYS A 1 15 ? -9.805 -0.969 -5.011 1.00 0.00 45 LYS A N 16
ATOM 22303 C CA . LYS A 1 15 ? -11.119 -1.479 -4.641 1.00 0.00 45 LYS A CA 16
ATOM 22304 C C . LYS A 1 15 ? -11.857 -2.016 -5.864 1.00 0.00 45 LYS A C 16
ATOM 22305 O O . LYS A 1 15 ? -12.415 -3.113 -5.831 1.00 0.00 45 LYS A O 16
ATOM 22324 N N . ILE A 1 16 ? -11.855 -1.236 -6.940 1.00 0.00 46 ILE A N 16
ATOM 22325 C CA . ILE A 1 16 ? -12.524 -1.635 -8.171 1.00 0.00 46 ILE A CA 16
ATOM 22326 C C . ILE A 1 16 ? -11.882 -2.886 -8.762 1.00 0.00 46 ILE A C 16
ATOM 22327 O O . ILE A 1 16 ? -12.574 -3.841 -9.119 1.00 0.00 46 ILE A O 16
ATOM 22343 N N . ARG A 1 17 ? -10.558 -2.876 -8.864 1.00 0.00 47 ARG A N 16
ATOM 22344 C CA . ARG A 1 17 ? -9.825 -4.011 -9.412 1.00 0.00 47 ARG A CA 16
ATOM 22345 C C . ARG A 1 17 ? -9.996 -5.247 -8.533 1.00 0.00 47 ARG A C 16
ATOM 22346 O O . ARG A 1 17 ? -9.960 -6.376 -9.022 1.00 0.00 47 ARG A O 16
ATOM 22367 N N . PHE A 1 18 ? -10.182 -5.024 -7.236 1.00 0.00 48 PHE A N 16
ATOM 22368 C CA . PHE A 1 18 ? -10.359 -6.121 -6.290 1.00 0.00 48 PHE A CA 16
ATOM 22369 C C . PHE A 1 18 ? -11.730 -6.049 -5.625 1.00 0.00 48 PHE A C 16
ATOM 22370 O O . PHE A 1 18 ? -11.865 -6.301 -4.428 1.00 0.00 48 PHE A O 16
ATOM 22387 N N . GLY A 1 19 ? -12.744 -5.706 -6.411 1.00 0.00 49 GLY A N 16
ATOM 22388 C CA . GLY A 1 19 ? -14.093 -5.607 -5.883 1.00 0.00 49 GLY A CA 16
ATOM 22389 C C . GLY A 1 19 ? -14.668 -6.958 -5.504 1.00 0.00 49 GLY A C 16
ATOM 22390 O O . GLY A 1 19 ? -15.508 -7.052 -4.609 1.00 0.00 49 GLY A O 16
ATOM 22394 N N . SER A 1 20 ? -14.216 -8.005 -6.186 1.00 0.00 50 SER A N 16
ATOM 22395 C CA . SER A 1 20 ? -14.693 -9.355 -5.914 1.00 0.00 50 SER A CA 16
ATOM 22396 C C . SER A 1 20 ? -13.649 -10.163 -5.149 1.00 0.00 50 SER A C 16
ATOM 22397 O O . SER A 1 20 ? -13.628 -11.391 -5.219 1.00 0.00 50 SER A O 16
ATOM 22405 N N . ASP A 1 21 ? -12.786 -9.467 -4.416 1.00 0.00 51 ASP A N 16
ATOM 22406 C CA . ASP A 1 21 ? -11.746 -10.117 -3.639 1.00 0.00 51 ASP A CA 16
ATOM 22407 C C . ASP A 1 21 ? -11.569 -9.435 -2.283 1.00 0.00 51 ASP A C 16
ATOM 22408 O O . ASP A 1 21 ? -10.542 -8.807 -2.023 1.00 0.00 51 ASP A O 16
ATOM 22417 N N . PRO A 1 22 ? -12.573 -9.550 -1.398 1.00 0.00 52 PRO A N 16
ATOM 22418 C CA . PRO A 1 22 ? -12.523 -8.942 -0.063 1.00 0.00 52 PRO A CA 16
ATOM 22419 C C . PRO A 1 22 ? -11.255 -9.316 0.696 1.00 0.00 52 PRO A C 16
ATOM 22420 O O . PRO A 1 22 ? -10.783 -8.561 1.547 1.00 0.00 52 PRO A O 16
ATOM 22431 N N . ALA A 1 23 ? -10.707 -10.486 0.384 1.00 0.00 53 ALA A N 16
ATOM 22432 C CA . ALA A 1 23 ? -9.493 -10.961 1.037 1.00 0.00 53 ALA A CA 16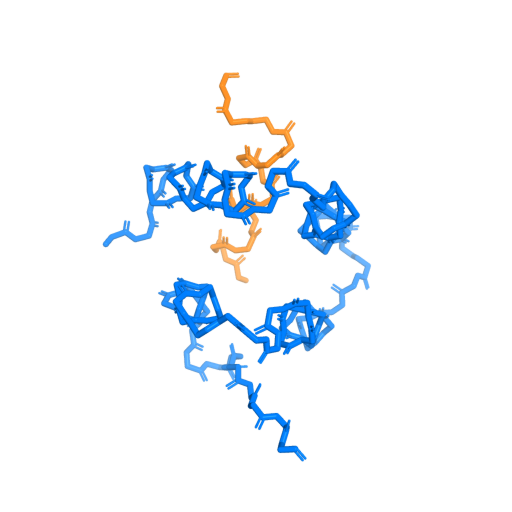
ATOM 22433 C C . ALA A 1 23 ? -8.333 -9.999 0.804 1.00 0.00 53 ALA A C 16
ATOM 22434 O O . ALA A 1 23 ? -7.610 -9.646 1.735 1.00 0.00 53 ALA A O 16
ATOM 22441 N N . THR A 1 24 ? -8.161 -9.579 -0.444 1.00 0.00 54 THR A N 16
ATOM 22442 C CA . THR A 1 24 ? -7.088 -8.657 -0.801 1.00 0.00 54 THR A CA 16
ATOM 22443 C C . THR A 1 24 ? -7.298 -7.297 -0.143 1.00 0.00 54 THR A C 16
ATOM 22444 O O . THR A 1 24 ? -6.365 -6.711 0.405 1.00 0.00 54 THR A O 16
ATOM 22455 N N . TYR A 1 25 ? -8.529 -6.801 -0.201 1.00 0.00 55 TYR A N 16
ATOM 22456 C CA . TYR A 1 25 ? -8.862 -5.510 0.390 1.00 0.00 55 TYR A CA 16
ATOM 22457 C C . TYR A 1 25 ? -8.575 -5.507 1.889 1.00 0.00 55 TYR A C 16
ATOM 22458 O O . TYR A 1 25 ? -7.899 -4.614 2.399 1.00 0.00 55 TYR A O 16
ATOM 22476 N N . ASN A 1 26 ? -9.094 -6.511 2.588 1.00 0.00 56 ASN A N 16
ATOM 22477 C CA . ASN A 1 26 ? -8.893 -6.624 4.027 1.00 0.00 56 ASN A CA 16
ATOM 22478 C C . ASN A 1 26 ? -7.411 -6.758 4.360 1.00 0.00 56 ASN A C 16
ATOM 22479 O O . ASN A 1 26 ? -6.951 -6.278 5.397 1.00 0.00 56 ASN A O 16
ATOM 22490 N N . GLY A 1 27 ? -6.668 -7.416 3.475 1.00 0.00 57 GLY A N 16
ATOM 22491 C CA . GLY A 1 27 ? -5.245 -7.600 3.693 1.00 0.00 57 GLY A CA 16
ATOM 22492 C C . GLY A 1 27 ? -4.475 -6.297 3.620 1.00 0.00 57 GLY A C 16
ATOM 22493 O O . GLY A 1 27 ? -3.698 -5.975 4.519 1.00 0.00 57 GLY A O 16
ATOM 22497 N N . PHE A 1 28 ? -4.693 -5.543 2.546 1.00 0.00 58 PHE A N 16
ATOM 22498 C CA . PHE A 1 28 ? -4.015 -4.266 2.359 1.00 0.00 58 PHE A CA 16
ATOM 22499 C C . PHE A 1 28 ? -4.298 -3.327 3.527 1.00 0.00 58 PHE A C 16
ATOM 22500 O O . PHE A 1 28 ? -3.389 -2.694 4.065 1.00 0.00 58 PHE A O 16
ATOM 22517 N N . LEU A 1 29 ? -5.566 -3.244 3.916 1.00 0.00 59 LEU A N 16
ATOM 22518 C CA . LEU A 1 29 ? -5.970 -2.386 5.023 1.00 0.00 59 LEU A CA 16
ATOM 22519 C C . LEU A 1 29 ? -5.264 -2.796 6.310 1.00 0.00 59 LEU A C 16
ATOM 22520 O O . LEU A 1 29 ? -4.773 -1.949 7.057 1.00 0.00 59 LEU A O 16
ATOM 22536 N N . GLU A 1 30 ? -5.212 -4.101 6.563 1.00 0.00 60 GLU A N 16
ATOM 22537 C CA . GLU A 1 30 ? -4.562 -4.625 7.761 1.00 0.00 60 GLU A CA 16
ATOM 22538 C C . GLU A 1 30 ? -3.130 -4.113 7.874 1.00 0.00 60 GLU A C 16
ATOM 22539 O O . GLU A 1 30 ? -2.665 -3.774 8.962 1.00 0.00 60 GLU A O 16
ATOM 22551 N N . ILE A 1 31 ? -2.435 -4.056 6.742 1.00 0.00 61 ILE A N 16
ATOM 22552 C CA . ILE A 1 31 ? -1.057 -3.582 6.714 1.00 0.00 61 ILE A CA 16
ATOM 22553 C C . ILE A 1 31 ? -0.992 -2.084 6.994 1.00 0.00 61 ILE A C 16
ATOM 22554 O O . ILE A 1 31 ? -0.027 -1.592 7.577 1.00 0.00 61 ILE A O 16
ATOM 22570 N N . MET A 1 32 ? -2.027 -1.365 6.572 1.00 0.00 62 MET A N 16
ATOM 22571 C CA . MET A 1 32 ? -2.090 0.078 6.775 1.00 0.00 62 MET A CA 16
ATOM 22572 C C . MET A 1 32 ? -2.283 0.418 8.249 1.00 0.00 62 MET A C 16
ATOM 22573 O O . MET A 1 32 ? -1.582 1.269 8.798 1.00 0.00 62 MET A O 16
ATOM 22587 N N . LYS A 1 33 ? -3.237 -0.252 8.889 1.00 0.00 63 LYS A N 16
ATOM 22588 C CA . LYS A 1 33 ? -3.518 -0.017 10.301 1.00 0.00 63 LYS A CA 16
ATOM 22589 C C . LYS A 1 33 ? -2.333 -0.437 11.164 1.00 0.00 63 LYS A C 16
ATOM 22590 O O . LYS A 1 33 ? -2.005 0.223 12.150 1.00 0.00 63 LYS A O 16
ATOM 22609 N N . GLU A 1 34 ? -1.694 -1.539 10.785 1.00 0.00 64 GLU A N 16
ATOM 22610 C CA . GLU A 1 34 ? -0.545 -2.050 11.524 1.00 0.00 64 GLU A CA 16
ATOM 22611 C C . GLU A 1 34 ? 0.581 -1.021 11.558 1.00 0.00 64 GLU A C 16
ATOM 22612 O O . GLU A 1 34 ? 1.193 -0.790 12.601 1.00 0.00 64 GLU A O 16
ATOM 22624 N N . PHE A 1 35 ? 0.851 -0.407 10.410 1.00 0.00 65 PHE A N 16
ATOM 22625 C CA . PHE A 1 35 ? 1.904 0.597 10.311 1.00 0.00 65 PHE A CA 16
ATOM 22626 C C . PHE A 1 35 ? 1.638 1.760 11.261 1.00 0.00 65 PHE A C 16
ATOM 22627 O O . PHE A 1 35 ? 2.483 2.108 12.084 1.00 0.00 65 PHE A O 16
ATOM 22644 N N . LYS A 1 36 ? 0.456 2.357 11.142 1.00 0.00 66 LYS A N 16
ATOM 22645 C CA . LYS A 1 36 ? 0.080 3.480 11.993 1.00 0.00 66 LYS A CA 16
ATOM 22646 C C . LYS A 1 36 ? 0.104 3.077 13.464 1.00 0.00 66 LYS A C 16
ATOM 22647 O O . LYS A 1 36 ? 0.456 3.875 14.331 1.00 0.00 66 LYS A O 16
ATOM 22666 N N . SER A 1 37 ? -0.272 1.830 13.735 1.00 0.00 67 SER A N 16
ATOM 22667 C CA . SER A 1 37 ? -0.291 1.318 15.099 1.00 0.00 67 SER A CA 16
ATOM 22668 C C . SER A 1 37 ? 1.113 1.282 15.696 1.00 0.00 67 SER A C 16
ATOM 22669 O O . SER A 1 37 ? 1.277 1.181 16.912 1.00 0.00 67 SER A O 16
ATOM 22677 N N . GLN A 1 38 ? 2.126 1.365 14.836 1.00 0.00 68 GLN A N 16
ATOM 22678 C CA . GLN A 1 38 ? 3.517 1.342 15.281 1.00 0.00 68 GLN A CA 16
ATOM 22679 C C . GLN A 1 38 ? 3.904 -0.048 15.778 1.00 0.00 68 GLN A C 16
ATOM 22680 O O . GLN A 1 38 ? 4.540 -0.190 16.822 1.00 0.00 68 GLN A O 16
ATOM 22694 N N . SER A 1 39 ? 3.514 -1.071 15.024 1.00 0.00 69 SER A N 16
ATOM 22695 C CA . SER A 1 39 ? 3.818 -2.450 15.388 1.00 0.00 69 SER A CA 16
ATOM 22696 C C . SER A 1 39 ? 4.648 -3.131 14.304 1.00 0.00 69 SER A C 16
ATOM 22697 O O . SER A 1 39 ? 5.592 -3.863 14.599 1.00 0.00 69 SER A O 16
ATOM 22705 N N . ILE A 1 40 ? 4.288 -2.885 13.048 1.00 0.00 70 ILE A N 16
ATOM 22706 C CA . ILE A 1 40 ? 4.999 -3.476 11.921 1.00 0.00 70 ILE A CA 16
ATOM 22707 C C . ILE A 1 40 ? 6.055 -2.519 11.374 1.00 0.00 70 ILE A C 16
ATOM 22708 O O . ILE A 1 40 ? 5.882 -1.301 11.413 1.00 0.00 70 ILE A O 16
ATOM 22724 N N . ASP A 1 41 ? 7.147 -3.080 10.866 1.00 0.00 71 ASP A N 16
ATOM 22725 C CA . ASP A 1 41 ? 8.232 -2.278 10.311 1.00 0.00 71 ASP A CA 16
ATOM 22726 C C . ASP A 1 41 ? 7.979 -1.965 8.839 1.00 0.00 71 ASP A C 16
ATOM 22727 O O . ASP A 1 41 ? 7.040 -2.485 8.236 1.00 0.00 71 ASP A O 16
ATOM 22736 N N . THR A 1 42 ? 8.824 -1.113 8.267 1.00 0.00 72 THR A N 16
ATOM 22737 C CA . THR A 1 42 ? 8.692 -0.730 6.865 1.00 0.00 72 THR A CA 16
ATOM 22738 C C . THR A 1 42 ? 8.844 -1.944 5.949 1.00 0.00 72 THR A C 16
ATOM 22739 O O . THR A 1 42 ? 7.988 -2.202 5.102 1.00 0.00 72 THR A O 16
ATOM 22750 N N . PRO A 1 43 ? 9.940 -2.709 6.106 1.00 0.00 73 PRO A N 16
ATOM 22751 C CA . PRO A 1 43 ? 10.195 -3.897 5.286 1.00 0.00 73 PRO A CA 16
ATOM 22752 C C . PRO A 1 43 ? 8.992 -4.832 5.225 1.00 0.00 73 PRO A C 16
ATOM 22753 O O . PRO A 1 43 ? 8.598 -5.282 4.149 1.00 0.00 73 PRO A O 16
ATOM 22764 N N . GLY A 1 44 ? 8.410 -5.118 6.385 1.00 0.00 74 GLY A N 16
ATOM 22765 C CA . GLY A 1 44 ? 7.257 -5.997 6.439 1.00 0.00 74 GLY A CA 16
ATOM 22766 C C . GLY A 1 44 ? 6.093 -5.476 5.618 1.00 0.00 74 GLY A C 16
ATOM 22767 O O . GLY A 1 44 ? 5.293 -6.254 5.099 1.00 0.00 74 GLY A O 16
ATOM 22771 N N . VAL A 1 45 ? 6.000 -4.156 5.501 1.00 0.00 75 VAL A N 16
ATOM 22772 C CA . VAL A 1 45 ? 4.926 -3.531 4.738 1.00 0.00 75 VAL A CA 16
ATOM 22773 C C . VAL A 1 45 ? 5.081 -3.805 3.245 1.00 0.00 75 VAL A C 16
ATOM 22774 O O . VAL A 1 45 ? 4.128 -4.197 2.573 1.00 0.00 75 VAL A O 16
ATOM 22787 N N . ILE A 1 46 ? 6.290 -3.598 2.734 1.00 0.00 76 ILE A N 16
ATOM 22788 C CA . ILE A 1 46 ? 6.571 -3.822 1.321 1.00 0.00 76 ILE A CA 16
ATOM 22789 C C . ILE A 1 46 ? 6.404 -5.294 0.956 1.00 0.00 76 ILE A C 16
ATOM 22790 O O . ILE A 1 46 ? 5.946 -5.624 -0.138 1.00 0.00 76 ILE A O 16
ATOM 22806 N N . ARG A 1 47 ? 6.781 -6.174 1.878 1.00 0.00 77 ARG A N 16
ATOM 22807 C CA . ARG A 1 47 ? 6.674 -7.611 1.651 1.00 0.00 77 ARG A CA 16
ATOM 22808 C C . ARG A 1 47 ? 5.220 -8.023 1.438 1.00 0.00 77 ARG A C 16
ATOM 22809 O O . ARG A 1 47 ? 4.897 -8.718 0.475 1.00 0.00 77 ARG A O 16
ATOM 22830 N N . ARG A 1 48 ? 4.349 -7.591 2.344 1.00 0.00 78 ARG A N 16
ATOM 22831 C CA . ARG A 1 48 ? 2.931 -7.917 2.255 1.00 0.00 78 ARG A CA 16
ATOM 22832 C C . ARG A 1 48 ? 2.334 -7.417 0.944 1.00 0.00 78 ARG A C 16
ATOM 22833 O O . ARG A 1 48 ? 1.781 -8.194 0.167 1.00 0.00 78 ARG A O 16
ATOM 22854 N N . VAL A 1 49 ? 2.450 -6.114 0.702 1.00 0.00 79 VAL A N 16
ATOM 22855 C CA . VAL A 1 49 ? 1.921 -5.513 -0.518 1.00 0.00 79 VAL A CA 16
ATOM 22856 C C . VAL A 1 49 ? 2.526 -6.164 -1.758 1.00 0.00 79 VAL A C 16
ATOM 22857 O O . VAL A 1 49 ? 1.811 -6.525 -2.692 1.00 0.00 79 VAL A O 16
ATOM 22870 N N . SER A 1 50 ? 3.847 -6.312 -1.759 1.00 0.00 80 SER A N 16
ATOM 22871 C CA . SER A 1 50 ? 4.547 -6.919 -2.887 1.00 0.00 80 SER A CA 16
ATOM 22872 C C . SER A 1 50 ? 4.050 -8.339 -3.141 1.00 0.00 80 SER A C 16
ATOM 22873 O O . SER A 1 50 ? 4.180 -8.864 -4.247 1.00 0.00 80 SER A O 16
ATOM 22881 N N . GLN A 1 51 ? 3.478 -8.953 -2.112 1.00 0.00 81 GLN A N 16
ATOM 22882 C CA . GLN A 1 51 ? 2.959 -10.312 -2.223 1.00 0.00 81 GLN A CA 16
ATOM 22883 C C . GLN A 1 51 ? 1.471 -10.297 -2.558 1.00 0.00 81 GLN A C 16
ATOM 22884 O O . GLN A 1 51 ? 0.984 -11.142 -3.308 1.00 0.00 81 GLN A O 16
ATOM 22898 N N . LEU A 1 52 ? 0.754 -9.329 -1.997 1.00 0.00 82 LEU A N 16
ATOM 22899 C CA . LEU A 1 52 ? -0.678 -9.201 -2.234 1.00 0.00 82 LEU A CA 16
ATOM 22900 C C . LEU A 1 52 ? -0.964 -8.932 -3.708 1.00 0.00 82 LEU A C 16
ATOM 22901 O O . LEU A 1 52 ? -1.965 -9.398 -4.252 1.00 0.00 82 LEU A O 16
ATOM 22917 N N . PHE A 1 53 ? -0.079 -8.176 -4.349 1.00 0.00 83 PHE A N 16
ATOM 22918 C CA . PHE A 1 53 ? -0.234 -7.844 -5.761 1.00 0.00 83 PHE A CA 16
ATOM 22919 C C . PHE A 1 53 ? 0.862 -8.497 -6.599 1.00 0.00 83 PHE A C 16
ATOM 22920 O O . PHE A 1 53 ? 1.596 -7.819 -7.318 1.00 0.00 83 PHE A O 16
ATOM 22937 N N . HIS A 1 54 ? 0.966 -9.817 -6.498 1.00 0.00 84 HIS A N 16
ATOM 22938 C CA . HIS A 1 54 ? 1.971 -10.564 -7.241 1.00 0.00 84 HIS A CA 16
ATOM 22939 C C . HIS A 1 54 ? 1.661 -10.568 -8.736 1.00 0.00 84 HIS A C 16
ATOM 22940 O O . HIS A 1 54 ? 2.567 -10.634 -9.566 1.00 0.00 84 HIS A O 16
ATOM 22955 N N . GLU A 1 55 ? 0.376 -10.499 -9.070 1.00 0.00 85 GLU A N 16
ATOM 22956 C CA . GLU A 1 55 ? -0.048 -10.498 -10.467 1.00 0.00 85 GLU A CA 16
ATOM 22957 C C . GLU A 1 55 ? -0.576 -9.127 -10.881 1.00 0.00 85 GLU A C 16
ATOM 22958 O O . GLU A 1 55 ? -1.391 -9.017 -11.797 1.00 0.00 85 GLU A O 16
ATOM 22970 N N . HIS A 1 56 ? -0.107 -8.083 -10.205 1.00 0.00 86 HIS A N 16
ATOM 22971 C CA . HIS A 1 56 ? -0.533 -6.721 -10.509 1.00 0.00 86 HIS A CA 16
ATOM 22972 C C . HIS A 1 56 ? 0.644 -5.750 -10.428 1.00 0.00 86 HIS A C 16
ATOM 22973 O O . HIS A 1 56 ? 0.973 -5.252 -9.352 1.00 0.00 86 HIS A O 16
ATOM 22988 N N . PRO A 1 57 ? 1.296 -5.467 -11.570 1.00 0.00 87 PRO A N 16
ATOM 22989 C CA . PRO A 1 57 ? 2.441 -4.550 -11.617 1.00 0.00 87 PRO A CA 16
ATOM 22990 C C . PRO A 1 57 ? 2.037 -3.101 -11.367 1.00 0.00 87 PRO A C 16
ATOM 22991 O O . PRO A 1 57 ? 2.683 -2.391 -10.597 1.00 0.00 87 PRO A O 16
ATOM 23002 N N . ASP A 1 58 ? 0.965 -2.667 -12.024 1.00 0.00 88 ASP A N 16
ATOM 23003 C CA . ASP A 1 58 ? 0.473 -1.301 -11.876 1.00 0.00 88 ASP A CA 16
ATOM 23004 C C . ASP A 1 58 ? 0.165 -0.972 -10.415 1.00 0.00 88 ASP A C 16
ATOM 23005 O O . ASP A 1 58 ? 0.080 0.198 -10.040 1.00 0.00 88 ASP A O 16
ATOM 23014 N N . LEU A 1 59 ? 0.003 -2.005 -9.594 1.00 0.00 89 LEU A N 16
ATOM 23015 C CA . LEU A 1 59 ? -0.290 -1.816 -8.179 1.00 0.00 89 LEU A CA 16
ATOM 23016 C C . LEU A 1 59 ? 1.000 -1.619 -7.397 1.00 0.00 89 LEU A C 16
ATOM 23017 O O . LEU A 1 59 ? 1.183 -0.604 -6.726 1.00 0.00 89 LEU A O 16
ATOM 23033 N N . ILE A 1 60 ? 1.901 -2.590 -7.503 1.00 0.00 90 ILE A N 16
ATOM 23034 C CA . ILE A 1 60 ? 3.182 -2.512 -6.818 1.00 0.00 90 ILE A CA 16
ATOM 23035 C C . ILE A 1 60 ? 3.931 -1.251 -7.240 1.00 0.00 90 ILE A C 16
ATOM 23036 O O . ILE A 1 60 ? 4.742 -0.714 -6.484 1.00 0.00 90 ILE A O 16
ATOM 23052 N N . VAL A 1 61 ? 3.640 -0.776 -8.450 1.00 0.00 91 VAL A N 16
ATOM 23053 C CA . VAL A 1 61 ? 4.275 0.430 -8.966 1.00 0.00 91 VAL A CA 16
ATOM 23054 C C . VAL A 1 61 ? 3.671 1.671 -8.319 1.00 0.00 91 VAL A C 16
ATOM 23055 O O . VAL A 1 61 ? 4.387 2.522 -7.790 1.00 0.00 91 VAL A O 16
ATOM 23068 N N . GLY A 1 62 ? 2.344 1.763 -8.355 1.00 0.00 92 GLY A N 16
ATOM 23069 C CA . GLY A 1 62 ? 1.664 2.897 -7.759 1.00 0.00 92 GLY A CA 16
ATOM 23070 C C . GLY A 1 62 ? 2.006 3.061 -6.292 1.00 0.00 92 GLY A C 16
ATOM 23071 O O . GLY A 1 62 ? 2.180 4.180 -5.807 1.00 0.00 92 GLY A O 16
ATOM 23075 N N . PHE A 1 63 ? 2.107 1.939 -5.586 1.00 0.00 93 PHE A N 16
ATOM 23076 C CA . PHE A 1 63 ? 2.437 1.955 -4.169 1.00 0.00 93 PHE A CA 16
ATOM 23077 C C . PHE A 1 63 ? 3.902 2.311 -3.962 1.00 0.00 93 PHE A C 16
ATOM 23078 O O . PHE A 1 63 ? 4.270 2.935 -2.967 1.00 0.00 93 PHE A O 16
ATOM 23095 N N . ASN A 1 64 ? 4.732 1.910 -4.915 1.00 0.00 94 ASN A N 16
ATOM 23096 C CA . ASN A 1 64 ? 6.162 2.185 -4.852 1.00 0.00 94 ASN A CA 16
ATOM 23097 C C . ASN A 1 64 ? 6.422 3.687 -4.881 1.00 0.00 94 ASN A C 16
ATOM 23098 O O . ASN A 1 64 ? 7.381 4.174 -4.279 1.00 0.00 94 ASN A O 16
ATOM 23109 N N . ALA A 1 65 ? 5.560 4.416 -5.583 1.00 0.00 95 ALA A N 16
ATOM 23110 C CA . ALA A 1 65 ? 5.691 5.865 -5.690 1.00 0.00 95 ALA A CA 16
ATOM 23111 C C . ALA A 1 65 ? 5.682 6.528 -4.314 1.00 0.00 95 ALA A C 16
ATOM 23112 O O . ALA A 1 65 ? 6.157 7.653 -4.156 1.00 0.00 95 ALA A O 16
ATOM 23119 N N . PHE A 1 66 ? 5.140 5.827 -3.322 1.00 0.00 96 PHE A N 16
ATOM 23120 C CA . PHE A 1 66 ? 5.073 6.354 -1.963 1.00 0.00 96 PHE A CA 16
ATOM 23121 C C . PHE A 1 66 ? 6.191 5.777 -1.102 1.00 0.00 96 PHE A C 16
ATOM 23122 O O . PHE A 1 66 ? 6.039 5.623 0.110 1.00 0.00 96 PHE A O 16
ATOM 23139 N N . LEU A 1 67 ? 7.315 5.458 -1.735 1.00 0.00 97 LEU A N 16
ATOM 23140 C CA . LEU A 1 67 ? 8.459 4.899 -1.025 1.00 0.00 97 LEU A CA 16
ATOM 23141 C C . LEU A 1 67 ? 9.757 5.578 -1.460 1.00 0.00 97 LEU A C 16
ATOM 23142 O O . LEU A 1 67 ? 9.940 5.884 -2.638 1.00 0.00 97 LEU A O 16
ATOM 23158 N N . PRO A 1 68 ? 10.678 5.824 -0.511 1.00 0.00 98 PRO A N 16
ATOM 23159 C CA . PRO A 1 68 ? 11.959 6.471 -0.807 1.00 0.00 98 PRO A CA 16
ATOM 23160 C C . PRO A 1 68 ? 12.924 5.539 -1.531 1.00 0.00 98 PRO A C 16
ATOM 23161 O O . PRO A 1 68 ? 12.731 4.322 -1.551 1.00 0.00 98 PRO A O 16
ATOM 23172 N N . LEU A 1 69 ? 13.964 6.117 -2.123 1.00 0.00 99 LEU A N 16
ATOM 23173 C CA . LEU A 1 69 ? 14.962 5.337 -2.848 1.00 0.00 99 LEU A CA 16
ATOM 23174 C C . LEU A 1 69 ? 15.677 4.363 -1.917 1.00 0.00 99 LEU A C 16
ATOM 23175 O O . LEU A 1 69 ? 16.167 3.321 -2.352 1.00 0.00 99 LEU A O 16
ATOM 23191 N N . GLY A 1 70 ? 15.734 4.708 -0.634 1.00 0.00 100 GLY A N 16
ATOM 23192 C CA . GLY A 1 70 ? 16.394 3.852 0.336 1.00 0.00 100 GLY A CA 16
ATOM 23193 C C . GLY A 1 70 ? 15.818 2.450 0.362 1.00 0.00 100 GLY A C 16
ATOM 23194 O O . GLY A 1 70 ? 16.547 1.475 0.546 1.00 0.00 100 GLY A O 16
ATOM 23198 N N . TYR A 1 71 ? 14.505 2.347 0.177 1.00 0.00 101 TYR A N 16
ATOM 23199 C CA . TYR A 1 71 ? 13.832 1.053 0.180 1.00 0.00 101 TYR A CA 16
ATOM 23200 C C . TYR A 1 71 ? 13.118 0.809 -1.146 1.00 0.00 101 TYR A C 16
ATOM 23201 O O . TYR A 1 71 ? 11.995 1.271 -1.351 1.00 0.00 101 TYR A O 16
ATOM 23219 N N . ARG A 1 72 ? 13.776 0.081 -2.041 1.00 0.00 102 ARG A N 16
ATOM 23220 C CA . ARG A 1 72 ? 13.202 -0.225 -3.347 1.00 0.00 102 ARG A CA 16
ATOM 23221 C C . ARG A 1 72 ? 12.476 -1.565 -3.320 1.00 0.00 102 ARG A C 16
ATOM 23222 O O . ARG A 1 72 ? 12.999 -2.556 -2.810 1.00 0.00 102 ARG A O 16
ATOM 23243 N N . ILE A 1 73 ? 11.268 -1.588 -3.874 1.00 0.00 103 ILE A N 16
ATOM 23244 C CA . ILE A 1 73 ? 10.470 -2.807 -3.915 1.00 0.00 103 ILE A CA 16
ATOM 23245 C C . ILE A 1 73 ? 10.998 -3.773 -4.971 1.00 0.00 103 ILE A C 16
ATOM 23246 O O . ILE A 1 73 ? 11.609 -3.358 -5.954 1.00 0.00 103 ILE A O 16
ATOM 23262 N N . ASP A 1 74 ? 10.757 -5.062 -4.759 1.00 0.00 104 ASP A N 16
ATOM 23263 C CA . ASP A 1 74 ? 11.208 -6.087 -5.694 1.00 0.00 104 ASP A CA 16
ATOM 23264 C C . ASP A 1 74 ? 10.151 -6.350 -6.761 1.00 0.00 104 ASP A C 16
ATOM 23265 O O . ASP A 1 74 ? 9.028 -5.853 -6.673 1.00 0.00 104 ASP A O 16
ATOM 23274 N N . ILE A 1 75 ? 10.517 -7.135 -7.770 1.00 0.00 105 ILE A N 16
ATOM 23275 C CA . ILE A 1 75 ? 9.599 -7.463 -8.853 1.00 0.00 105 ILE A CA 16
ATOM 23276 C C . ILE A 1 75 ? 9.987 -8.779 -9.524 1.00 0.00 105 ILE A C 16
ATOM 23277 O O . ILE A 1 75 ? 11.165 -9.031 -9.776 1.00 0.00 105 ILE A O 16
ATOM 23293 N N . PRO A 1 76 ? 8.998 -9.641 -9.824 1.00 0.00 106 PRO A N 16
ATOM 23294 C CA . PRO A 1 76 ? 9.251 -10.935 -10.469 1.00 0.00 106 PRO A CA 16
ATOM 23295 C C . PRO A 1 76 ? 10.057 -10.789 -11.756 1.00 0.00 106 PRO A C 16
ATOM 23296 O O . PRO A 1 76 ? 9.909 -9.807 -12.484 1.00 0.00 106 PRO A O 16
ATOM 23307 N N . LYS A 1 77 ? 10.910 -11.771 -12.029 1.00 0.00 107 LYS A N 16
ATOM 23308 C CA . LYS A 1 77 ? 11.739 -11.749 -13.228 1.00 0.00 107 LYS A CA 16
ATOM 23309 C C . LYS A 1 77 ? 10.876 -11.749 -14.486 1.00 0.00 107 LYS A C 16
ATOM 23310 O O . LYS A 1 77 ? 9.643 -11.602 -14.356 1.00 0.00 107 LYS A O 16
ATOM 23330 N N . ALA B 2 1 ? 8.897 6.698 7.103 1.00 0.00 43 ALA B N 16
ATOM 23331 C CA . ALA B 2 1 ? 8.400 7.490 5.948 1.00 0.00 43 ALA B CA 16
ATOM 23332 C C . ALA B 2 1 ? 7.022 8.080 6.242 1.00 0.00 43 ALA B C 16
ATOM 23333 O O . ALA B 2 1 ? 6.114 7.366 6.670 1.00 0.00 43 ALA B O 16
ATOM 23342 N N . PRO B 2 2 ? 6.842 9.393 6.015 1.00 0.00 44 PRO B N 16
ATOM 23343 C CA . PRO B 2 2 ? 5.563 10.067 6.260 1.00 0.00 44 PRO B CA 16
ATOM 23344 C C . PRO B 2 2 ? 4.507 9.722 5.211 1.00 0.00 44 PRO B C 16
ATOM 23345 O O . PRO B 2 2 ? 3.326 10.022 5.386 1.00 0.00 44 PRO B O 16
ATOM 23356 N N . GLN B 2 3 ? 4.936 9.089 4.122 1.00 0.00 45 GLN B N 16
ATOM 23357 C CA . GLN B 2 3 ? 4.022 8.708 3.054 1.00 0.00 45 GLN B CA 16
ATOM 23358 C C . GLN B 2 3 ? 3.270 7.434 3.415 1.00 0.00 45 GLN B C 16
ATOM 23359 O O . GLN B 2 3 ? 2.150 7.207 2.955 1.00 0.00 45 GLN B O 16
ATOM 23373 N N . LEU B 2 4 ? 3.891 6.611 4.247 1.00 0.00 46 LEU B N 16
ATOM 23374 C CA . LEU B 2 4 ? 3.279 5.362 4.678 1.00 0.00 46 LEU B CA 16
ATOM 23375 C C . LEU B 2 4 ? 2.253 5.624 5.773 1.00 0.00 46 LEU B C 16
ATOM 23376 O O . LEU B 2 4 ? 1.203 4.982 5.820 1.00 0.00 46 LEU B O 16
ATOM 23392 N N . ILE B 2 5 ? 2.560 6.577 6.646 1.00 0.00 47 ILE B N 16
ATOM 23393 C CA . ILE B 2 5 ? 1.659 6.932 7.733 1.00 0.00 47 ILE B CA 16
ATOM 23394 C C . ILE B 2 5 ? 0.455 7.697 7.200 1.00 0.00 47 ILE B C 16
ATOM 23395 O O . ILE B 2 5 ? -0.657 7.563 7.712 1.00 0.00 47 ILE B O 16
ATOM 23411 N N . MET B 2 6 ? 0.683 8.497 6.163 1.00 0.00 48 MET B N 16
ATOM 23412 C CA . MET B 2 6 ? -0.385 9.280 5.554 1.00 0.00 48 MET B CA 16
ATOM 23413 C C . MET B 2 6 ? -1.283 8.392 4.701 1.00 0.00 48 MET B C 16
ATOM 23414 O O . MET B 2 6 ? -2.480 8.646 4.564 1.00 0.00 48 MET B O 16
ATOM 23428 N N . LEU B 2 7 ? -0.694 7.347 4.135 1.00 0.00 49 LEU B N 16
ATOM 23429 C CA . LEU B 2 7 ? -1.436 6.411 3.299 1.00 0.00 49 LEU B CA 16
ATOM 23430 C C . LEU B 2 7 ? -2.458 5.647 4.133 1.00 0.00 49 LEU B C 16
ATOM 23431 O O . LEU B 2 7 ? -3.633 5.563 3.773 1.00 0.00 49 LEU B O 16
ATOM 23447 N N . ALA B 2 8 ? -2.002 5.092 5.250 1.00 0.00 50 ALA B N 16
ATOM 23448 C CA . ALA B 2 8 ? -2.874 4.338 6.139 1.00 0.00 50 ALA B CA 16
ATOM 23449 C C . ALA B 2 8 ? -3.931 5.243 6.761 1.00 0.00 50 ALA B C 16
ATOM 23450 O O . ALA B 2 8 ? -5.068 4.824 6.983 1.00 0.00 50 ALA B O 16
ATOM 23457 N N . ASN B 2 9 ? -3.551 6.487 7.035 1.00 0.00 51 ASN B N 16
ATOM 23458 C CA . ASN B 2 9 ? -4.470 7.451 7.628 1.00 0.00 51 ASN B CA 16
ATOM 23459 C C . ASN B 2 9 ? -5.664 7.691 6.712 1.00 0.00 51 ASN B C 16
ATOM 23460 O O . ASN B 2 9 ? -6.802 7.795 7.170 1.00 0.00 51 ASN B O 16
ATOM 23471 N N . VAL B 2 10 ? -5.397 7.771 5.412 1.00 0.00 52 VAL B N 16
ATOM 23472 C CA . VAL B 2 10 ? -6.449 7.992 4.429 1.00 0.00 52 VAL B CA 16
ATOM 23473 C C . VAL B 2 10 ? -7.335 6.759 4.298 1.00 0.00 52 VAL B C 16
ATOM 23474 O O . VAL B 2 10 ? -8.541 6.869 4.075 1.00 0.00 52 VAL B O 16
ATOM 23487 N N . ALA B 2 11 ? -6.731 5.585 4.448 1.00 0.00 53 ALA B N 16
ATOM 23488 C CA . ALA B 2 11 ? -7.463 4.336 4.357 1.00 0.00 53 ALA B CA 16
ATOM 23489 C C . ALA B 2 11 ? -8.219 4.070 5.651 1.00 0.00 53 ALA B C 16
ATOM 23490 O O . ALA B 2 11 ? -9.304 3.488 5.644 1.00 0.00 53 ALA B O 16
ATOM 23497 N N . LEU B 2 12 ? -7.635 4.507 6.761 1.00 0.00 54 LEU B N 16
ATOM 23498 C CA . LEU B 2 12 ? -8.244 4.328 8.066 1.00 0.00 54 LEU B CA 16
ATOM 23499 C C . LEU B 2 12 ? -9.176 5.491 8.408 1.00 0.00 54 LEU B C 16
ATOM 23500 O O . LEU B 2 12 ? -9.906 5.438 9.398 1.00 0.00 54 LEU B O 16
ATOM 23516 N N . THR B 2 13 ? -9.143 6.542 7.586 1.00 0.00 55 THR B N 16
ATOM 23517 C CA . THR B 2 13 ? -9.982 7.720 7.804 1.00 0.00 55 THR B CA 16
ATOM 23518 C C . THR B 2 13 ? -9.944 8.167 9.262 1.00 0.00 55 THR B C 16
ATOM 23519 O O . THR B 2 13 ? -10.954 8.597 9.819 1.00 0.00 55 THR B O 16
ATOM 23530 N N . GLY B 2 14 ? -8.768 8.064 9.871 1.00 0.00 56 GLY B N 16
ATOM 23531 C CA . GLY B 2 14 ? -8.613 8.463 11.257 1.00 0.00 56 GLY B CA 16
ATOM 23532 C C . GLY B 2 14 ? -8.444 9.961 11.411 1.00 0.00 56 GLY B C 16
ATOM 23533 O O . GLY B 2 14 ? -8.768 10.526 12.455 1.00 0.00 56 GLY B O 16
ATOM 23537 N N . GLU B 2 15 ? -7.932 10.602 10.366 1.00 0.00 57 GLU B N 16
ATOM 23538 C CA . GLU B 2 15 ? -7.716 12.045 10.383 1.00 0.00 57 GLU B CA 16
ATOM 23539 C C . GLU B 2 15 ? -9.025 12.789 10.628 1.00 0.00 57 GLU B C 16
ATOM 23540 O O . GLU B 2 15 ? -9.136 13.460 11.675 1.00 0.00 57 GLU B O 16
ATOM 23553 N N . PRO A 1 1 ? 2.687 15.015 -6.752 1.00 0.00 31 PRO A N 17
ATOM 23554 C CA . PRO A 1 1 ? 2.607 15.301 -5.293 1.00 0.00 31 PRO A CA 17
ATOM 23555 C C . PRO A 1 1 ? 1.905 14.177 -4.533 1.00 0.00 31 PRO A C 17
ATOM 23556 O O . PRO A 1 1 ? 0.676 14.127 -4.473 1.00 0.00 31 PRO A O 17
ATOM 23569 N N . VAL A 1 2 ? 2.694 13.277 -3.954 1.00 0.00 32 VAL A N 17
ATOM 23570 C CA . VAL A 1 2 ? 2.160 12.159 -3.204 1.00 0.00 32 VAL A CA 17
ATOM 23571 C C . VAL A 1 2 ? 1.426 12.630 -1.952 1.00 0.00 32 VAL A C 17
ATOM 23572 O O . VAL A 1 2 ? 1.970 12.592 -0.849 1.00 0.00 32 VAL A O 17
ATOM 23585 N N . HIS A 1 3 ? 0.186 13.073 -2.134 1.00 0.00 33 HIS A N 17
ATOM 23586 C CA . HIS A 1 3 ? -0.626 13.552 -1.020 1.00 0.00 33 HIS A CA 17
ATOM 23587 C C . HIS A 1 3 ? -1.911 12.736 -0.900 1.00 0.00 33 HIS A C 17
ATOM 23588 O O . HIS A 1 3 ? -2.073 11.719 -1.574 1.00 0.00 33 HIS A O 17
ATOM 23603 N N . VAL A 1 4 ? -2.819 13.183 -0.035 1.00 0.00 34 VAL A N 17
ATOM 23604 C CA . VAL A 1 4 ? -4.089 12.490 0.177 1.00 0.00 34 VAL A CA 17
ATOM 23605 C C . VAL A 1 4 ? -4.738 12.096 -1.148 1.00 0.00 34 VAL A C 17
ATOM 23606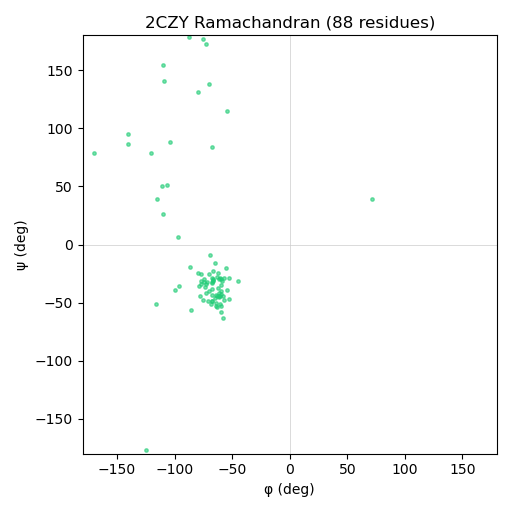 O O . VAL A 1 4 ? -5.366 11.042 -1.253 1.00 0.00 34 VAL A O 17
ATOM 23619 N N . GLU A 1 5 ? -4.581 12.948 -2.155 1.00 0.00 35 GLU A N 17
ATOM 23620 C CA . GLU A 1 5 ? -5.151 12.686 -3.473 1.00 0.00 35 GLU A CA 17
ATOM 23621 C C . GLU A 1 5 ? -4.517 11.450 -4.104 1.00 0.00 35 GLU A C 17
ATOM 23622 O O . GLU A 1 5 ? -5.173 10.707 -4.833 1.00 0.00 35 GLU A O 17
ATOM 23634 N N . ASP A 1 6 ? -3.237 11.235 -3.814 1.00 0.00 36 ASP A N 17
ATOM 23635 C CA . ASP A 1 6 ? -2.514 10.089 -4.350 1.00 0.00 36 ASP A CA 17
ATOM 23636 C C . ASP A 1 6 ? -2.953 8.802 -3.658 1.00 0.00 36 ASP A C 17
ATOM 23637 O O . ASP A 1 6 ? -3.170 7.780 -4.307 1.00 0.00 36 ASP A O 17
ATOM 23646 N N . ALA A 1 7 ? -3.085 8.863 -2.337 1.00 0.00 37 ALA A N 17
ATOM 23647 C CA . ALA A 1 7 ? -3.502 7.705 -1.558 1.00 0.00 37 ALA A CA 17
ATOM 23648 C C . ALA A 1 7 ? -4.963 7.364 -1.827 1.00 0.00 37 ALA A C 17
ATOM 23649 O O . ALA A 1 7 ? -5.365 6.203 -1.753 1.00 0.00 37 ALA A O 17
ATOM 23656 N N . LEU A 1 8 ? -5.755 8.386 -2.139 1.00 0.00 38 LEU A N 17
ATOM 23657 C CA . LEU A 1 8 ? -7.172 8.197 -2.420 1.00 0.00 38 LEU A CA 17
ATOM 23658 C C . LEU A 1 8 ? -7.373 7.383 -3.693 1.00 0.00 38 LEU A C 17
ATOM 23659 O O . LEU A 1 8 ? -8.044 6.351 -3.683 1.00 0.00 38 LEU A O 17
ATOM 23675 N N . THR A 1 9 ? -6.790 7.854 -4.791 1.00 0.00 39 THR A N 17
ATOM 23676 C CA . THR A 1 9 ? -6.907 7.168 -6.073 1.00 0.00 39 THR A CA 17
ATOM 23677 C C . THR A 1 9 ? -6.370 5.743 -5.978 1.00 0.00 39 THR A C 17
ATOM 23678 O O . THR A 1 9 ? -6.987 4.800 -6.474 1.00 0.00 39 THR A O 17
ATOM 23689 N N . TYR A 1 10 ? -5.210 5.598 -5.346 1.00 0.00 40 TYR A N 17
ATOM 23690 C CA . TYR A 1 10 ? -4.583 4.293 -5.191 1.00 0.00 40 TYR A CA 17
ATOM 23691 C C . TYR A 1 10 ? -5.534 3.305 -4.524 1.00 0.00 40 TYR A C 17
ATOM 23692 O O . TYR A 1 10 ? -5.709 2.181 -4.993 1.00 0.00 40 TYR A O 17
ATOM 23710 N N . LEU A 1 11 ? -6.151 3.737 -3.427 1.00 0.00 41 LEU A N 17
ATOM 23711 C CA . LEU A 1 11 ? -7.088 2.893 -2.696 1.00 0.00 41 LEU A CA 17
ATOM 23712 C C . LEU A 1 11 ? -8.317 2.588 -3.544 1.00 0.00 41 LEU A C 17
ATOM 23713 O O . LEU A 1 11 ? -8.830 1.468 -3.532 1.00 0.00 41 LEU A O 17
ATOM 23729 N N . ASP A 1 12 ? -8.786 3.591 -4.280 1.00 0.00 42 ASP A N 17
ATOM 23730 C CA . ASP A 1 12 ? -9.955 3.427 -5.136 1.00 0.00 42 ASP A CA 17
ATOM 23731 C C . ASP A 1 12 ? -9.671 2.433 -6.255 1.00 0.00 42 ASP A C 17
ATOM 23732 O O . ASP A 1 12 ? -10.573 1.752 -6.742 1.00 0.00 42 ASP A O 17
ATOM 23741 N N . GLN A 1 13 ? -8.409 2.355 -6.654 1.00 0.00 43 GLN A N 17
ATOM 23742 C CA . GLN A 1 13 ? -7.995 1.444 -7.713 1.00 0.00 43 GLN A CA 17
ATOM 23743 C C . GLN A 1 13 ? -7.847 0.023 -7.181 1.00 0.00 43 GLN A C 17
ATOM 23744 O O . GLN A 1 13 ? -7.997 -0.948 -7.921 1.00 0.00 43 GLN A O 17
ATOM 23758 N N . VAL A 1 14 ? -7.558 -0.087 -5.891 1.00 0.00 44 VAL A N 17
ATOM 23759 C CA . VAL A 1 14 ? -7.392 -1.386 -5.251 1.00 0.00 44 VAL A CA 17
ATOM 23760 C C . VAL A 1 14 ? -8.745 -2.023 -4.945 1.00 0.00 44 VAL A C 17
ATOM 23761 O O . VAL A 1 14 ? -8.858 -3.244 -4.850 1.00 0.00 44 VAL A O 17
ATOM 23774 N N . LYS A 1 15 ? -9.767 -1.186 -4.791 1.00 0.00 45 LYS A N 17
ATOM 23775 C CA . LYS A 1 15 ? -11.110 -1.668 -4.494 1.00 0.00 45 LYS A CA 17
ATOM 23776 C C . LYS A 1 15 ? -11.824 -2.115 -5.767 1.00 0.00 45 LYS A C 17
ATOM 23777 O O . LYS A 1 15 ? -12.438 -3.181 -5.804 1.00 0.00 45 LYS A O 17
ATOM 23796 N N . ILE A 1 16 ? -11.738 -1.293 -6.809 1.00 0.00 46 ILE A N 17
ATOM 23797 C CA . ILE A 1 16 ? -12.377 -1.605 -8.080 1.00 0.00 46 ILE A CA 17
ATOM 23798 C C . ILE A 1 16 ? -11.753 -2.840 -8.723 1.00 0.00 46 ILE A C 17
ATOM 23799 O O . ILE A 1 16 ? -12.456 -3.777 -9.099 1.00 0.00 46 ILE A O 17
ATOM 23815 N N . ARG A 1 17 ? -10.429 -2.834 -8.849 1.00 0.00 47 ARG A N 17
ATOM 23816 C CA . ARG A 1 17 ? -9.715 -3.955 -9.449 1.00 0.00 47 ARG A CA 17
ATOM 23817 C C . ARG A 1 17 ? -9.992 -5.251 -8.693 1.00 0.00 47 ARG A C 17
ATOM 23818 O O . ARG A 1 17 ? -9.980 -6.336 -9.274 1.00 0.00 47 ARG A O 17
ATOM 23839 N N . PHE A 1 18 ? -10.242 -5.131 -7.392 1.00 0.00 48 PHE A N 17
ATOM 23840 C CA . PHE A 1 18 ? -10.524 -6.293 -6.558 1.00 0.00 48 PHE A CA 17
ATOM 23841 C C . PHE A 1 18 ? -11.934 -6.218 -5.982 1.00 0.00 48 PHE A C 17
ATOM 23842 O O . PHE A 1 18 ? -12.164 -6.565 -4.823 1.00 0.00 48 PHE A O 17
ATOM 23859 N N . GLY A 1 19 ? -12.877 -5.763 -6.801 1.00 0.00 49 GLY A N 17
ATOM 23860 C CA . GLY A 1 19 ? -14.254 -5.649 -6.359 1.00 0.00 49 GLY A CA 17
ATOM 23861 C C . GLY A 1 19 ? -14.822 -6.970 -5.877 1.00 0.00 49 GLY A C 17
ATOM 23862 O O . GLY A 1 19 ? -15.543 -7.017 -4.881 1.00 0.00 49 GLY A O 17
ATOM 23866 N N . SER A 1 20 ? -14.493 -8.046 -6.584 1.00 0.00 50 SER A N 17
ATOM 23867 C CA . SER A 1 20 ? -14.974 -9.374 -6.222 1.00 0.00 50 SER A CA 17
ATOM 23868 C C . SER A 1 20 ? -13.924 -10.137 -5.419 1.00 0.00 50 SER A C 17
ATOM 23869 O O . SER A 1 20 ? -13.926 -11.368 -5.388 1.00 0.00 50 SER A O 17
ATOM 23877 N N . ASP A 1 21 ? -13.030 -9.399 -4.767 1.00 0.00 51 ASP A N 17
ATOM 23878 C CA . ASP A 1 21 ? -11.980 -10.003 -3.964 1.00 0.00 51 ASP A CA 17
ATOM 23879 C C . ASP A 1 21 ? -11.758 -9.215 -2.675 1.00 0.00 51 ASP A C 17
ATOM 23880 O O . ASP A 1 21 ? -10.686 -8.649 -2.460 1.00 0.00 51 ASP A O 17
ATOM 23889 N N . PRO A 1 22 ? -12.775 -9.168 -1.797 1.00 0.00 52 PRO A N 17
ATOM 23890 C CA . PRO A 1 22 ? -12.686 -8.444 -0.524 1.00 0.00 52 PRO A CA 17
ATOM 23891 C C . PRO A 1 22 ? -11.445 -8.824 0.276 1.00 0.00 52 PRO A C 17
ATOM 23892 O O . PRO A 1 22 ? -10.958 -8.040 1.091 1.00 0.00 52 PRO A O 17
ATOM 23903 N N . ALA A 1 23 ? -10.936 -10.029 0.038 1.00 0.00 53 ALA A N 17
ATOM 23904 C CA . ALA A 1 23 ? -9.751 -10.509 0.738 1.00 0.00 53 ALA A CA 17
ATOM 23905 C C . ALA A 1 23 ? -8.559 -9.590 0.493 1.00 0.00 53 ALA A C 17
ATOM 23906 O O . ALA A 1 23 ? -7.773 -9.321 1.401 1.00 0.00 53 ALA A O 17
ATOM 23913 N N . THR A 1 24 ? -8.432 -9.109 -0.740 1.00 0.00 54 THR A N 17
ATOM 23914 C CA . THR A 1 24 ? -7.336 -8.219 -1.103 1.00 0.00 54 THR A CA 17
ATOM 23915 C C . THR A 1 24 ? -7.483 -6.867 -0.414 1.00 0.00 54 THR A C 17
ATOM 23916 O O . THR A 1 24 ? -6.536 -6.358 0.186 1.00 0.00 54 THR A O 17
ATOM 23927 N N . TYR A 1 25 ? -8.677 -6.290 -0.503 1.00 0.00 55 TYR A N 17
ATOM 23928 C CA . TYR A 1 25 ? -8.948 -4.996 0.112 1.00 0.00 55 TYR A CA 17
ATOM 23929 C C . TYR A 1 25 ? -8.746 -5.060 1.622 1.00 0.00 55 TYR A C 17
ATOM 23930 O O . TYR A 1 25 ? -8.077 -4.207 2.206 1.00 0.00 55 TYR A O 17
ATOM 23948 N N . ASN A 1 26 ? -9.328 -6.077 2.249 1.00 0.00 56 ASN A N 17
ATOM 23949 C CA . ASN A 1 26 ? -9.211 -6.253 3.693 1.00 0.00 56 ASN A CA 17
ATOM 23950 C C . ASN A 1 26 ? -7.752 -6.419 4.103 1.00 0.00 56 ASN A C 17
ATOM 23951 O O . ASN A 1 26 ? -7.317 -5.878 5.120 1.00 0.00 56 ASN A O 17
ATOM 23962 N N . GLY A 1 27 ? -7.001 -7.171 3.305 1.00 0.00 57 GLY A N 17
ATOM 23963 C CA . GLY A 1 27 ? -5.597 -7.395 3.602 1.00 0.00 57 GLY A CA 17
ATOM 23964 C C . GLY A 1 27 ? -4.786 -6.115 3.562 1.00 0.00 57 GLY A C 17
ATOM 23965 O O . GLY A 1 27 ? -4.011 -5.835 4.476 1.00 0.00 57 GLY A O 17
ATOM 23969 N N . PHE A 1 28 ? -4.964 -5.338 2.499 1.00 0.00 58 PHE A N 17
ATOM 23970 C CA . PHE A 1 28 ? -4.243 -4.080 2.344 1.00 0.00 58 PHE A CA 17
ATOM 23971 C C . PHE A 1 28 ? -4.521 -3.146 3.517 1.00 0.00 58 PHE A C 17
ATOM 23972 O O . PHE A 1 28 ? -3.607 -2.525 4.060 1.00 0.00 58 PHE A O 17
ATOM 23989 N N . LEU A 1 29 ? -5.788 -3.055 3.904 1.00 0.00 59 LEU A N 17
ATOM 23990 C CA . LEU A 1 29 ? -6.188 -2.199 5.014 1.00 0.00 59 LEU A CA 17
ATOM 23991 C C . LEU A 1 29 ? -5.506 -2.635 6.306 1.00 0.00 59 LEU A C 17
ATOM 23992 O O . LEU A 1 29 ? -5.072 -1.804 7.103 1.00 0.00 59 LEU A O 17
ATOM 24008 N N . GLU A 1 30 ? -5.415 -3.946 6.507 1.00 0.00 60 GLU A N 17
ATOM 24009 C CA . GLU A 1 30 ? -4.786 -4.496 7.702 1.00 0.00 60 GLU A CA 17
ATOM 24010 C C . GLU A 1 30 ? -3.335 -4.036 7.814 1.00 0.00 60 GLU A C 17
ATOM 24011 O O . GLU A 1 30 ? -2.848 -3.747 8.906 1.00 0.00 60 GLU A O 17
ATOM 24023 N N . ILE A 1 31 ? -2.652 -3.969 6.676 1.00 0.00 61 ILE A N 17
ATOM 24024 C CA . ILE A 1 31 ? -1.259 -3.542 6.647 1.00 0.00 61 ILE A CA 17
ATOM 24025 C C . ILE A 1 31 ? -1.136 -2.056 6.966 1.00 0.00 61 ILE A C 17
ATOM 24026 O O . ILE A 1 31 ? -0.160 -1.621 7.579 1.00 0.00 61 ILE A O 17
ATOM 24042 N N . MET A 1 32 ? -2.132 -1.283 6.548 1.00 0.00 62 MET A N 17
ATOM 24043 C CA . MET A 1 32 ? -2.138 0.154 6.789 1.00 0.00 62 MET A CA 17
ATOM 24044 C C . MET A 1 32 ? -2.343 0.458 8.270 1.00 0.00 62 MET A C 17
ATOM 24045 O O . MET A 1 32 ? -1.777 1.412 8.802 1.00 0.00 62 MET A O 17
ATOM 24059 N N . LYS A 1 33 ? -3.157 -0.359 8.930 1.00 0.00 63 LYS A N 17
ATOM 24060 C CA . LYS A 1 33 ? -3.436 -0.175 10.350 1.00 0.00 63 LYS A CA 17
ATOM 24061 C C . LYS A 1 33 ? -2.265 -0.659 11.198 1.00 0.00 63 LYS A C 17
ATOM 24062 O O . LYS A 1 33 ? -1.980 -0.103 12.259 1.00 0.00 63 LYS A O 17
ATOM 24081 N N . GLU A 1 34 ? -1.590 -1.701 10.723 1.00 0.00 64 GLU A N 17
ATOM 24082 C CA . GLU A 1 34 ? -0.449 -2.263 11.434 1.00 0.00 64 GLU A CA 17
ATOM 24083 C C . GLU A 1 34 ? 0.706 -1.269 11.486 1.00 0.00 64 GLU A C 17
ATOM 24084 O O . GLU A 1 34 ? 1.405 -1.166 12.494 1.00 0.00 64 GLU A O 17
ATOM 24096 N N . PHE A 1 35 ? 0.903 -0.539 10.393 1.00 0.00 65 PHE A N 17
ATOM 24097 C CA . PHE A 1 35 ? 1.976 0.446 10.317 1.00 0.00 65 PHE A CA 17
ATOM 24098 C C . PHE A 1 35 ? 1.616 1.705 11.097 1.00 0.00 65 PHE A C 17
ATOM 24099 O O . PHE A 1 35 ? 2.428 2.229 11.859 1.00 0.00 65 PHE A O 17
ATOM 24116 N N . LYS A 1 36 ? 0.392 2.188 10.902 1.00 0.00 66 LYS A N 17
ATOM 24117 C CA . LYS A 1 36 ? -0.076 3.387 11.589 1.00 0.00 66 LYS A CA 17
ATOM 24118 C C . LYS A 1 36 ? 0.009 3.213 13.103 1.00 0.00 66 LYS A C 17
ATOM 24119 O O . LYS A 1 36 ? 0.285 4.166 13.832 1.00 0.00 66 LYS A O 17
ATOM 24138 N N . SER A 1 37 ? -0.230 1.991 13.567 1.00 0.00 67 SER A N 17
ATOM 24139 C CA . SER A 1 37 ? -0.180 1.690 14.991 1.00 0.00 67 SER A CA 17
ATOM 24140 C C . SER A 1 37 ? 1.245 1.805 15.534 1.00 0.00 67 SER A C 17
ATOM 24141 O O . SER A 1 37 ? 1.454 1.824 16.747 1.00 0.00 67 SER A O 17
ATOM 24149 N N . GLN A 1 38 ? 2.222 1.881 14.631 1.00 0.00 68 GLN A N 17
ATOM 24150 C CA . GLN A 1 38 ? 3.625 1.992 15.023 1.00 0.00 68 GLN A CA 17
ATOM 24151 C C . GLN A 1 38 ? 4.149 0.660 15.550 1.00 0.00 68 GLN A C 17
ATOM 24152 O O . GLN A 1 38 ? 4.846 0.611 16.564 1.00 0.00 68 GLN A O 17
ATOM 24166 N N . SER A 1 39 ? 3.810 -0.420 14.852 1.00 0.00 69 SER A N 17
ATOM 24167 C CA . SER A 1 39 ? 4.245 -1.754 15.245 1.00 0.00 69 SER A CA 17
ATOM 24168 C C . SER A 1 39 ? 5.171 -2.355 14.192 1.00 0.00 69 SER A C 17
ATOM 24169 O O . SER A 1 39 ? 6.351 -2.591 14.450 1.00 0.00 69 SER A O 17
ATOM 24177 N N . ILE A 1 40 ? 4.627 -2.601 13.005 1.00 0.00 70 ILE A N 17
ATOM 24178 C CA . ILE A 1 40 ? 5.403 -3.173 11.912 1.00 0.00 70 ILE A CA 17
ATOM 24179 C C . ILE A 1 40 ? 6.336 -2.132 11.299 1.00 0.00 70 ILE A C 17
ATOM 24180 O O . ILE A 1 40 ? 5.997 -0.952 11.216 1.00 0.00 70 ILE A O 17
ATOM 24196 N N . ASP A 1 41 ? 7.513 -2.579 10.872 1.00 0.00 71 ASP A N 17
ATOM 24197 C CA . ASP A 1 41 ? 8.495 -1.687 10.268 1.00 0.00 71 ASP A CA 17
ATOM 24198 C C . ASP A 1 41 ? 8.190 -1.459 8.791 1.00 0.00 71 ASP A C 17
ATOM 24199 O O . ASP A 1 41 ? 7.200 -1.970 8.266 1.00 0.00 71 ASP A O 17
ATOM 24208 N N . THR A 1 42 ? 9.046 -0.689 8.127 1.00 0.00 72 THR A N 17
ATOM 24209 C CA . THR A 1 42 ? 8.868 -0.392 6.711 1.00 0.00 72 THR A CA 17
ATOM 24210 C C . THR A 1 42 ? 8.983 -1.662 5.867 1.00 0.00 72 THR A C 17
ATOM 24211 O O . THR A 1 42 ? 8.097 -1.968 5.070 1.00 0.00 72 THR A O 17
ATOM 24222 N N . PRO A 1 43 ? 10.082 -2.420 6.034 1.00 0.00 73 PRO A N 17
ATOM 24223 C CA . PRO A 1 43 ? 10.307 -3.659 5.284 1.00 0.00 73 PRO A CA 17
ATOM 24224 C C . PRO A 1 43 ? 9.090 -4.578 5.299 1.00 0.00 73 PRO A C 17
ATOM 24225 O O . PRO A 1 43 ? 8.723 -5.156 4.275 1.00 0.00 73 PRO A O 17
ATOM 24236 N N . GLY A 1 44 ? 8.467 -4.711 6.465 1.00 0.00 74 GLY A N 17
ATOM 24237 C CA . GLY A 1 44 ? 7.298 -5.561 6.590 1.00 0.00 74 GLY A CA 17
ATOM 24238 C C . GLY A 1 44 ? 6.121 -5.046 5.786 1.00 0.00 74 GLY A C 17
ATOM 24239 O O . GLY A 1 44 ? 5.288 -5.826 5.323 1.00 0.00 74 GLY A O 17
ATOM 24243 N N . VAL A 1 45 ? 6.052 -3.729 5.620 1.00 0.00 75 VAL A N 17
ATOM 24244 C CA . VAL A 1 45 ? 4.968 -3.110 4.867 1.00 0.00 75 VAL A CA 17
ATOM 24245 C C . VAL A 1 45 ? 5.148 -3.325 3.368 1.00 0.00 75 VAL A C 17
ATOM 24246 O O . VAL A 1 45 ? 4.203 -3.678 2.662 1.00 0.00 75 VAL A O 17
ATOM 24259 N N . ILE A 1 46 ? 6.368 -3.109 2.888 1.00 0.00 76 ILE A N 17
ATOM 24260 C CA . ILE A 1 46 ? 6.676 -3.278 1.473 1.00 0.00 76 ILE A CA 17
ATOM 24261 C C . ILE A 1 46 ? 6.439 -4.716 1.025 1.00 0.00 76 ILE A C 17
ATOM 24262 O O . ILE A 1 46 ? 5.763 -4.961 0.025 1.00 0.00 76 ILE A O 17
ATOM 24278 N N . ARG A 1 47 ? 7.001 -5.663 1.768 1.00 0.00 77 ARG A N 17
ATOM 24279 C CA . ARG A 1 47 ? 6.854 -7.078 1.446 1.00 0.00 77 ARG A CA 17
ATOM 24280 C C . ARG A 1 47 ? 5.384 -7.484 1.424 1.00 0.00 77 ARG A C 17
ATOM 24281 O O . ARG A 1 47 ? 4.934 -8.174 0.508 1.00 0.00 77 ARG A O 17
ATOM 24302 N N . ARG A 1 48 ? 4.640 -7.054 2.438 1.00 0.00 78 ARG A N 17
ATOM 24303 C CA . ARG A 1 48 ? 3.220 -7.376 2.536 1.00 0.00 78 ARG A CA 17
ATOM 24304 C C . ARG A 1 48 ? 2.456 -6.855 1.322 1.00 0.00 78 ARG A C 17
ATOM 24305 O O . ARG A 1 48 ? 1.462 -7.449 0.903 1.00 0.00 78 ARG A O 17
ATOM 24326 N N . VAL A 1 49 ? 2.923 -5.744 0.763 1.00 0.00 79 VAL A N 17
ATOM 24327 C CA . VAL A 1 49 ? 2.279 -5.147 -0.402 1.00 0.00 79 VAL A CA 17
ATOM 24328 C C . VAL A 1 49 ? 2.696 -5.857 -1.686 1.00 0.00 79 VAL A C 17
ATOM 24329 O O . VAL A 1 49 ? 1.857 -6.196 -2.520 1.00 0.00 79 VAL A O 17
ATOM 24342 N N . SER A 1 50 ? 3.999 -6.077 -1.841 1.00 0.00 80 SER A N 17
ATOM 24343 C CA . SER A 1 50 ? 4.525 -6.746 -3.026 1.00 0.00 80 SER A CA 17
ATOM 24344 C C . SER A 1 50 ? 3.910 -8.132 -3.195 1.00 0.00 80 SER A C 17
ATOM 24345 O O . SER A 1 50 ? 3.893 -8.685 -4.295 1.00 0.00 80 SER A O 17
ATOM 24353 N N . GLN A 1 51 ? 3.406 -8.689 -2.100 1.00 0.00 81 GLN A N 17
ATOM 24354 C CA . GLN A 1 51 ? 2.791 -10.011 -2.127 1.00 0.00 81 GLN A CA 17
ATOM 24355 C C . GLN A 1 51 ? 1.286 -9.905 -2.354 1.00 0.00 81 GLN A C 17
ATOM 24356 O O . GLN A 1 51 ? 0.691 -10.739 -3.037 1.00 0.00 81 GLN A O 17
ATOM 24370 N N . LEU A 1 52 ? 0.675 -8.877 -1.775 1.00 0.00 82 LEU A N 17
ATOM 24371 C CA . LEU A 1 52 ? -0.761 -8.665 -1.912 1.00 0.00 82 LEU A CA 17
ATOM 24372 C C . LEU A 1 52 ? -1.135 -8.380 -3.364 1.00 0.00 82 LEU A C 17
ATOM 24373 O O . LEU A 1 52 ? -2.235 -8.710 -3.807 1.00 0.00 82 LEU A O 17
ATOM 24389 N N . PHE A 1 53 ? -0.215 -7.763 -4.099 1.00 0.00 83 PHE A N 17
ATOM 24390 C CA . PHE A 1 53 ? -0.452 -7.432 -5.501 1.00 0.00 83 PHE A CA 17
ATOM 24391 C C . PHE A 1 53 ? 0.580 -8.105 -6.402 1.00 0.00 83 PHE A C 17
ATOM 24392 O O . PHE A 1 53 ? 1.070 -7.502 -7.357 1.00 0.00 83 PHE A O 17
ATOM 24409 N N . HIS A 1 54 ? 0.906 -9.355 -6.092 1.00 0.00 84 HIS A N 17
ATOM 24410 C CA . HIS A 1 54 ? 1.878 -10.108 -6.872 1.00 0.00 84 HIS A CA 17
ATOM 24411 C C . HIS A 1 54 ? 1.348 -10.424 -8.271 1.00 0.00 84 HIS A C 17
ATOM 24412 O O . HIS A 1 54 ? 2.105 -10.835 -9.150 1.00 0.00 84 HIS A O 17
ATOM 24427 N N . GLU A 1 55 ? 0.046 -10.234 -8.472 1.00 0.00 85 GLU A N 17
ATOM 24428 C CA . GLU A 1 55 ? -0.573 -10.506 -9.763 1.00 0.00 85 GLU A CA 17
ATOM 24429 C C . GLU A 1 55 ? -0.772 -9.219 -10.558 1.00 0.00 85 GLU A C 17
ATOM 24430 O O . GLU A 1 55 ? -0.742 -9.228 -11.788 1.00 0.00 85 GLU A O 17
ATOM 24442 N N . HIS A 1 56 ? -0.976 -8.114 -9.848 1.00 0.00 86 HIS A N 17
ATOM 24443 C CA . HIS A 1 56 ? -1.181 -6.821 -10.491 1.00 0.00 86 HIS A CA 17
ATOM 24444 C C . HIS A 1 56 ? 0.102 -5.991 -10.476 1.00 0.00 86 HIS A C 17
ATOM 24445 O O . HIS A 1 56 ? 0.579 -5.595 -9.412 1.00 0.00 86 HIS A O 17
ATOM 24460 N N . PRO A 1 57 ? 0.683 -5.714 -11.659 1.00 0.00 87 PRO A N 17
ATOM 24461 C CA . PRO A 1 57 ? 1.915 -4.927 -11.765 1.00 0.00 87 PRO A CA 17
ATOM 24462 C C . PRO A 1 57 ? 1.675 -3.440 -11.519 1.00 0.00 87 PRO A C 17
ATOM 24463 O O . PRO A 1 57 ? 2.443 -2.786 -10.815 1.00 0.00 87 PRO A O 17
ATOM 24474 N N . ASP A 1 58 ? 0.602 -2.914 -12.102 1.00 0.00 88 ASP A N 17
ATOM 24475 C CA . ASP A 1 58 ? 0.257 -1.504 -11.948 1.00 0.00 88 ASP A CA 17
ATOM 24476 C C . ASP A 1 58 ? 0.032 -1.140 -10.480 1.00 0.00 88 ASP A C 17
ATOM 24477 O O . ASP A 1 58 ? 0.032 0.037 -10.120 1.00 0.00 88 ASP A O 17
ATOM 24486 N N . LEU A 1 59 ? -0.151 -2.150 -9.636 1.00 0.00 89 LEU A N 17
ATOM 24487 C CA . LEU A 1 59 ? -0.369 -1.926 -8.213 1.00 0.00 89 LEU A CA 17
ATOM 24488 C C . LEU A 1 59 ? 0.966 -1.820 -7.491 1.00 0.00 89 LEU A C 17
ATOM 24489 O O . LEU A 1 59 ? 1.231 -0.844 -6.790 1.00 0.00 89 LEU A O 17
ATOM 24505 N N . ILE A 1 60 ? 1.811 -2.827 -7.684 1.00 0.00 90 ILE A N 17
ATOM 24506 C CA . ILE A 1 60 ? 3.128 -2.841 -7.067 1.00 0.00 90 ILE A CA 17
ATOM 24507 C C . ILE A 1 60 ? 3.947 -1.649 -7.548 1.00 0.00 90 ILE A C 17
ATOM 24508 O O . ILE A 1 60 ? 4.814 -1.145 -6.831 1.00 0.00 90 ILE A O 17
ATOM 24524 N N . VAL A 1 61 ? 3.656 -1.195 -8.765 1.00 0.00 91 VAL A N 17
ATOM 24525 C CA . VAL A 1 61 ? 4.357 -0.052 -9.340 1.00 0.00 91 VAL A CA 17
ATOM 24526 C C . VAL A 1 61 ? 3.867 1.248 -8.712 1.00 0.00 91 VAL A C 17
ATOM 24527 O O . VAL A 1 61 ? 4.663 2.064 -8.246 1.00 0.00 91 VAL A O 17
ATOM 24540 N N . GLY A 1 62 ? 2.549 1.429 -8.696 1.00 0.00 92 GLY A N 17
ATOM 24541 C CA . GLY A 1 62 ? 1.975 2.628 -8.114 1.00 0.00 92 GLY A CA 17
ATOM 24542 C C . GLY A 1 62 ? 2.442 2.851 -6.690 1.00 0.00 92 GLY A C 17
ATOM 24543 O O . GLY A 1 62 ? 2.640 3.988 -6.265 1.00 0.00 92 GLY A O 17
ATOM 24547 N N . PHE A 1 63 ? 2.625 1.757 -5.955 1.00 0.00 93 PHE A N 17
ATOM 24548 C CA . PHE A 1 63 ? 3.077 1.829 -4.575 1.00 0.00 93 PHE A CA 17
ATOM 24549 C C . PHE A 1 63 ? 4.566 2.137 -4.513 1.00 0.00 93 PHE A C 17
ATOM 24550 O O . PHE A 1 63 ? 5.035 2.831 -3.612 1.00 0.00 93 PHE A O 17
ATOM 24567 N N . ASN A 1 64 ? 5.300 1.617 -5.485 1.00 0.00 94 ASN A N 17
ATOM 24568 C CA . ASN A 1 64 ? 6.740 1.830 -5.560 1.00 0.00 94 ASN A CA 17
ATOM 24569 C C . ASN A 1 64 ? 7.060 3.310 -5.739 1.00 0.00 94 ASN A C 17
ATOM 24570 O O . ASN A 1 64 ? 8.127 3.778 -5.338 1.00 0.00 94 ASN A O 17
ATOM 24581 N N . ALA A 1 65 ? 6.132 4.043 -6.346 1.00 0.00 95 ALA A N 17
ATOM 24582 C CA . ALA A 1 65 ? 6.313 5.468 -6.584 1.00 0.00 95 ALA A CA 17
ATOM 24583 C C . ALA A 1 65 ? 6.148 6.289 -5.303 1.00 0.00 95 ALA A C 17
ATOM 24584 O O . ALA A 1 65 ? 6.298 7.511 -5.323 1.00 0.00 95 ALA A O 17
ATOM 24591 N N . PHE A 1 66 ? 5.839 5.622 -4.192 1.00 0.00 96 PHE A N 17
ATOM 24592 C CA . PHE A 1 66 ? 5.657 6.310 -2.918 1.00 0.00 96 PHE A CA 17
ATOM 24593 C C . PHE A 1 66 ? 6.905 6.193 -2.049 1.00 0.00 96 PHE A C 17
ATOM 24594 O O . PHE A 1 66 ? 7.200 7.081 -1.249 1.00 0.00 96 PHE A O 17
ATOM 24611 N N . LEU A 1 67 ? 7.632 5.093 -2.208 1.00 0.00 97 LEU A N 17
ATOM 24612 C CA . LEU A 1 67 ? 8.846 4.862 -1.433 1.00 0.00 97 LEU A CA 17
ATOM 24613 C C . LEU A 1 67 ? 10.088 5.251 -2.233 1.00 0.00 97 LEU A C 17
ATOM 24614 O O . LEU A 1 67 ? 10.179 4.967 -3.427 1.00 0.00 97 LEU A O 17
ATOM 24630 N N . PRO A 1 68 ? 11.068 5.907 -1.584 1.00 0.00 98 PRO A N 17
ATOM 24631 C CA . PRO A 1 68 ? 12.307 6.329 -2.248 1.00 0.00 98 PRO A CA 17
ATOM 24632 C C . PRO A 1 68 ? 13.023 5.166 -2.926 1.00 0.00 98 PRO A C 17
ATOM 24633 O O . PRO A 1 68 ? 12.588 4.018 -2.835 1.00 0.00 98 PRO A O 17
ATOM 24644 N N . LEU A 1 69 ? 14.125 5.471 -3.605 1.00 0.00 99 LEU A N 17
ATOM 24645 C CA . LEU A 1 69 ? 14.903 4.450 -4.296 1.00 0.00 99 LEU A CA 17
ATOM 24646 C C . LEU A 1 69 ? 15.525 3.475 -3.302 1.00 0.00 99 LEU A C 17
ATOM 24647 O O . LEU A 1 69 ? 15.735 2.303 -3.616 1.00 0.00 99 LEU A O 17
ATOM 24663 N N . GLY A 1 70 ? 15.819 3.967 -2.102 1.00 0.00 100 GLY A N 17
ATOM 24664 C CA . GLY A 1 70 ? 16.415 3.126 -1.080 1.00 0.00 100 GLY A CA 17
ATOM 24665 C C . GLY A 1 70 ? 15.567 1.911 -0.759 1.00 0.00 100 GLY A C 17
ATOM 24666 O O . GLY A 1 70 ? 15.917 0.788 -1.122 1.00 0.00 100 GLY A O 17
ATOM 24670 N N . TYR A 1 71 ? 14.449 2.135 -0.075 1.00 0.00 101 TYR A N 17
ATOM 24671 C CA . TYR A 1 71 ? 13.550 1.049 0.296 1.00 0.00 101 TYR A CA 17
ATOM 24672 C C . TYR A 1 71 ? 12.502 0.816 -0.789 1.00 0.00 101 TYR A C 17
ATOM 24673 O O . TYR A 1 71 ? 11.309 1.024 -0.570 1.00 0.00 101 TYR A O 17
ATOM 24691 N N . ARG A 1 72 ? 12.959 0.383 -1.961 1.00 0.00 102 ARG A N 17
ATOM 24692 C CA . ARG A 1 72 ? 12.062 0.121 -3.081 1.00 0.00 102 ARG A CA 17
ATOM 24693 C C . ARG A 1 72 ? 11.345 -1.214 -2.902 1.00 0.00 102 ARG A C 17
ATOM 24694 O O . ARG A 1 72 ? 11.815 -2.088 -2.172 1.00 0.00 102 ARG A O 17
ATOM 24715 N N . ILE A 1 73 ? 10.207 -1.365 -3.572 1.00 0.00 103 ILE A N 17
ATOM 24716 C CA . ILE A 1 73 ? 9.429 -2.594 -3.485 1.00 0.00 103 ILE A CA 17
ATOM 24717 C C . ILE A 1 73 ? 9.862 -3.596 -4.550 1.00 0.00 103 ILE A C 17
ATOM 24718 O O . ILE A 1 73 ? 10.070 -3.235 -5.709 1.00 0.00 103 ILE A O 17
ATOM 24734 N N . ASP A 1 74 ? 9.995 -4.857 -4.151 1.00 0.00 104 ASP A N 17
ATOM 24735 C CA . ASP A 1 74 ? 10.402 -5.912 -5.071 1.00 0.00 104 ASP A CA 17
ATOM 24736 C C . ASP A 1 74 ? 9.393 -6.062 -6.204 1.00 0.00 104 ASP A C 17
ATOM 24737 O O . ASP A 1 74 ? 8.420 -5.313 -6.286 1.00 0.00 104 ASP A O 17
ATOM 24746 N N . ILE A 1 75 ? 9.631 -7.036 -7.077 1.00 0.00 105 ILE A N 17
ATOM 24747 C CA . ILE A 1 75 ? 8.742 -7.284 -8.205 1.00 0.00 105 ILE A CA 17
ATOM 24748 C C . ILE A 1 75 ? 8.683 -8.774 -8.542 1.00 0.00 105 ILE A C 17
ATOM 24749 O O . ILE A 1 75 ? 9.718 -9.425 -8.685 1.00 0.00 105 ILE A O 17
ATOM 24765 N N . PRO A 1 76 ? 7.468 -9.337 -8.674 1.00 0.00 106 PRO A N 17
ATOM 24766 C CA . PRO A 1 76 ? 7.289 -10.757 -8.994 1.00 0.00 106 PRO A CA 17
ATOM 24767 C C . PRO A 1 76 ? 7.585 -11.065 -10.458 1.00 0.00 106 PRO A C 17
ATOM 24768 O O . PRO A 1 76 ? 7.612 -10.166 -11.299 1.00 0.00 106 PRO A O 17
ATOM 24779 N N . LYS A 1 77 ? 7.805 -12.341 -10.754 1.00 0.00 107 LYS A N 17
ATOM 24780 C CA . LYS A 1 77 ? 8.098 -12.771 -12.116 1.00 0.00 107 LYS A CA 17
ATOM 24781 C C . LYS A 1 77 ? 6.939 -12.444 -13.052 1.00 0.00 107 LYS A C 17
ATOM 24782 O O . LYS A 1 77 ? 7.195 -11.876 -14.134 1.00 0.00 107 LYS A O 17
ATOM 24802 N N . ALA B 2 1 ? 7.673 5.709 7.372 1.00 0.00 43 ALA B N 17
ATOM 24803 C CA . ALA B 2 1 ? 7.703 6.709 6.273 1.00 0.00 43 ALA B CA 17
ATOM 24804 C C . ALA B 2 1 ? 6.489 7.630 6.338 1.00 0.00 43 ALA B C 17
ATOM 24805 O O . ALA B 2 1 ? 5.423 7.234 6.809 1.00 0.00 43 ALA B O 17
ATOM 24814 N N . PRO B 2 2 ? 6.634 8.879 5.860 1.00 0.00 44 PRO B N 17
ATOM 24815 C CA . PRO B 2 2 ? 5.540 9.856 5.865 1.00 0.00 44 PRO B CA 17
ATOM 24816 C C . PRO B 2 2 ? 4.415 9.470 4.913 1.00 0.00 44 PRO B C 17
ATOM 24817 O O . PRO B 2 2 ? 3.249 9.788 5.151 1.00 0.00 44 PRO B O 17
ATOM 24828 N N . GLN B 2 3 ? 4.770 8.778 3.835 1.00 0.00 45 GLN B N 17
ATOM 24829 C CA . GLN B 2 3 ? 3.789 8.346 2.847 1.00 0.00 45 GLN B CA 17
ATOM 24830 C C . GLN B 2 3 ? 3.055 7.096 3.322 1.00 0.00 45 GLN B C 17
ATOM 24831 O O . GLN B 2 3 ? 1.955 6.796 2.858 1.00 0.00 45 GLN B O 17
ATOM 24845 N N . LEU B 2 4 ? 3.666 6.375 4.254 1.00 0.00 46 LEU B N 17
ATOM 24846 C CA . LEU B 2 4 ? 3.062 5.166 4.794 1.00 0.00 46 LEU B CA 17
ATOM 24847 C C . LEU B 2 4 ? 2.036 5.518 5.863 1.00 0.00 46 LEU B C 17
ATOM 24848 O O . LEU B 2 4 ? 0.973 4.904 5.945 1.00 0.00 46 LEU B O 17
ATOM 24864 N N . ILE B 2 5 ? 2.358 6.521 6.674 1.00 0.00 47 ILE B N 17
ATOM 24865 C CA . ILE B 2 5 ? 1.460 6.965 7.727 1.00 0.00 47 ILE B CA 17
ATOM 24866 C C . ILE B 2 5 ? 0.273 7.712 7.132 1.00 0.00 47 ILE B C 17
ATOM 24867 O O . ILE B 2 5 ? -0.847 7.627 7.638 1.00 0.00 47 ILE B O 17
ATOM 24883 N N . MET B 2 6 ? 0.525 8.439 6.047 1.00 0.00 48 MET B N 17
ATOM 24884 C CA . MET B 2 6 ? -0.525 9.193 5.375 1.00 0.00 48 MET B CA 17
ATOM 24885 C C . MET B 2 6 ? -1.431 8.256 4.586 1.00 0.00 48 MET B C 17
ATOM 24886 O O . MET B 2 6 ? -2.631 8.499 4.450 1.00 0.00 48 MET B O 17
ATOM 24900 N N . LEU B 2 7 ? -0.845 7.180 4.077 1.00 0.00 49 LEU B N 17
ATOM 24901 C CA . LEU B 2 7 ? -1.594 6.194 3.309 1.00 0.00 49 LEU B CA 17
ATOM 24902 C C . LEU B 2 7 ? -2.568 5.445 4.212 1.00 0.00 49 LEU B C 17
ATOM 24903 O O . LEU B 2 7 ? -3.730 5.240 3.857 1.00 0.00 49 LEU B O 17
ATOM 24919 N N . ALA B 2 8 ? -2.085 5.043 5.383 1.00 0.00 50 ALA B N 17
ATOM 24920 C CA . ALA B 2 8 ? -2.909 4.323 6.343 1.00 0.00 50 ALA B CA 17
ATOM 24921 C C . ALA B 2 8 ? -4.021 5.215 6.882 1.00 0.00 50 ALA B C 17
ATOM 24922 O O . ALA B 2 8 ? -5.125 4.747 7.160 1.00 0.00 50 ALA B O 17
ATOM 24929 N N . ASN B 2 9 ? -3.724 6.502 7.026 1.00 0.00 51 ASN B N 17
ATOM 24930 C CA . ASN B 2 9 ? -4.702 7.458 7.529 1.00 0.00 51 ASN B CA 17
ATOM 24931 C C . ASN B 2 9 ? -5.907 7.529 6.601 1.00 0.00 51 ASN B C 17
ATOM 24932 O O . ASN B 2 9 ? -7.052 7.493 7.050 1.00 0.00 51 ASN B O 17
ATOM 24943 N N . VAL B 2 10 ? -5.641 7.622 5.303 1.00 0.00 52 VAL B N 17
ATOM 24944 C CA . VAL B 2 10 ? -6.705 7.689 4.310 1.00 0.00 52 VAL B CA 17
ATOM 24945 C C . VAL B 2 10 ? -7.445 6.357 4.222 1.00 0.00 52 VAL B C 17
ATOM 24946 O O . VAL B 2 10 ? -8.625 6.312 3.875 1.00 0.00 52 VAL B O 17
ATOM 24959 N N . ALA B 2 11 ? -6.746 5.274 4.549 1.00 0.00 53 ALA B N 17
ATOM 24960 C CA . ALA B 2 11 ? -7.336 3.948 4.517 1.00 0.00 53 ALA B CA 17
ATOM 24961 C C . ALA B 2 11 ? -8.172 3.710 5.765 1.00 0.00 53 ALA B C 17
ATOM 24962 O O . ALA B 2 11 ? -9.221 3.068 5.714 1.00 0.00 53 ALA B O 17
ATOM 24969 N N . LEU B 2 12 ? -7.700 4.243 6.889 1.00 0.00 54 LEU B N 17
ATOM 24970 C CA . LEU B 2 12 ? -8.400 4.101 8.151 1.00 0.00 54 LEU B CA 17
ATOM 24971 C C . LEU B 2 12 ? -9.423 5.218 8.339 1.00 0.00 54 LEU B C 17
ATOM 24972 O O . LEU B 2 12 ? -10.328 5.112 9.167 1.00 0.00 54 LEU B O 17
ATOM 24988 N N . THR B 2 13 ? -9.275 6.290 7.564 1.00 0.00 55 THR B N 17
ATOM 24989 C CA . THR B 2 13 ? -10.182 7.426 7.642 1.00 0.00 55 THR B CA 17
ATOM 24990 C C . THR B 2 13 ? -9.943 8.395 6.488 1.00 0.00 55 THR B C 17
ATOM 24991 O O . THR B 2 13 ? -9.433 9.498 6.684 1.00 0.00 55 THR B O 17
ATOM 25002 N N . GLY B 2 14 ? -10.315 7.973 5.283 1.00 0.00 56 GLY B N 17
ATOM 25003 C CA . GLY B 2 14 ? -10.134 8.815 4.114 1.00 0.00 56 GLY B CA 17
ATOM 25004 C C . GLY B 2 14 ? -11.450 9.188 3.461 1.00 0.00 56 GLY B C 17
ATOM 25005 O O . GLY B 2 14 ? -11.610 9.048 2.248 1.00 0.00 56 GLY B O 17
ATOM 25009 N N . GLU B 2 15 ? -12.393 9.663 4.266 1.00 0.00 57 GLU B N 17
ATOM 25010 C CA . GLU B 2 15 ? -13.702 10.058 3.761 1.00 0.00 57 GLU B CA 17
ATOM 25011 C C . GLU B 2 15 ? -14.561 10.644 4.876 1.00 0.00 57 GLU B C 17
ATOM 25012 O O . GLU B 2 15 ? -15.782 10.799 4.662 1.00 0.00 57 GLU B O 17
ATOM 25025 N N . PRO A 1 1 ? 1.098 14.061 4.850 1.00 0.00 31 PRO A N 18
ATOM 25026 C CA . PRO A 1 1 ? 0.464 13.586 3.591 1.00 0.00 31 PRO A CA 18
ATOM 25027 C C . PRO A 1 1 ? 1.154 14.163 2.357 1.00 0.00 31 PRO A C 18
ATOM 25028 O O . PRO A 1 1 ? 1.286 15.380 2.219 1.00 0.00 31 PRO A O 18
ATOM 25041 N N . VAL A 1 2 ? 1.592 13.282 1.464 1.00 0.00 32 VAL A N 18
ATOM 25042 C CA . VAL A 1 2 ? 2.267 13.705 0.243 1.00 0.00 32 VAL A CA 18
ATOM 25043 C C . VAL A 1 2 ? 1.263 14.013 -0.860 1.00 0.00 32 VAL A C 18
ATOM 25044 O O . VAL A 1 2 ? 1.496 14.878 -1.703 1.00 0.00 32 VAL A O 18
ATOM 25057 N N . HIS A 1 3 ? 0.149 13.299 -0.841 1.00 0.00 33 HIS A N 18
ATOM 25058 C CA . HIS A 1 3 ? -0.899 13.489 -1.836 1.00 0.00 33 HIS A CA 18
ATOM 25059 C C . HIS A 1 3 ? -2.172 12.750 -1.436 1.00 0.00 33 HIS A C 18
ATOM 25060 O O . HIS A 1 3 ? -2.286 11.540 -1.628 1.00 0.00 33 HIS A O 18
ATOM 25075 N N . VAL A 1 4 ? -3.129 13.487 -0.881 1.00 0.00 34 VAL A N 18
ATOM 25076 C CA . VAL A 1 4 ? -4.394 12.900 -0.457 1.00 0.00 34 VAL A CA 18
ATOM 25077 C C . VAL A 1 4 ? -5.183 12.385 -1.655 1.00 0.00 34 VAL A C 18
ATOM 25078 O O . VAL A 1 4 ? -5.936 11.417 -1.545 1.00 0.00 34 VAL A O 18
ATOM 25091 N N . GLU A 1 5 ? -5.005 13.037 -2.799 1.00 0.00 35 GLU A N 18
ATOM 25092 C CA . GLU A 1 5 ? -5.698 12.642 -4.020 1.00 0.00 35 GLU A CA 18
ATOM 25093 C C . GLU A 1 5 ? -5.084 11.373 -4.605 1.00 0.00 35 GLU A C 18
ATOM 25094 O O . GLU A 1 5 ? -5.792 10.414 -4.914 1.00 0.00 35 GLU A O 18
ATOM 25106 N N . ASP A 1 6 ? -3.763 11.374 -4.751 1.00 0.00 36 ASP A N 18
ATOM 25107 C CA . ASP A 1 6 ? -3.054 10.222 -5.296 1.00 0.00 36 ASP A CA 18
ATOM 25108 C C . ASP A 1 6 ? -3.284 8.987 -4.431 1.00 0.00 36 ASP A C 18
ATOM 25109 O O . ASP A 1 6 ? -3.395 7.871 -4.939 1.00 0.00 36 ASP A O 18
ATOM 25118 N N . ALA A 1 7 ? -3.356 9.195 -3.120 1.00 0.00 37 ALA A N 18
ATOM 25119 C CA . ALA A 1 7 ? -3.576 8.098 -2.184 1.00 0.00 37 ALA A CA 18
ATOM 25120 C C . ALA A 1 7 ? -5.021 7.616 -2.239 1.00 0.00 37 ALA A C 18
ATOM 25121 O O . ALA A 1 7 ? -5.290 6.417 -2.166 1.00 0.00 37 ALA A O 18
ATOM 25128 N N . LEU A 1 8 ? -5.947 8.561 -2.372 1.00 0.00 38 LEU A N 18
ATOM 25129 C CA . LEU A 1 8 ? -7.366 8.236 -2.438 1.00 0.00 38 LEU A CA 18
ATOM 25130 C C . LEU A 1 8 ? -7.677 7.399 -3.674 1.00 0.00 38 LEU A C 18
ATOM 25131 O O . LEU A 1 8 ? -8.312 6.348 -3.581 1.00 0.00 38 LEU A O 18
ATOM 25147 N N . THR A 1 9 ? -7.228 7.871 -4.833 1.00 0.00 39 THR A N 18
ATOM 25148 C CA . THR A 1 9 ? -7.460 7.164 -6.088 1.00 0.00 39 THR A CA 18
ATOM 25149 C C . THR A 1 9 ? -6.864 5.762 -6.041 1.00 0.00 39 THR A C 18
ATOM 25150 O O . THR A 1 9 ? -7.480 4.798 -6.494 1.00 0.00 39 THR A O 18
ATOM 25161 N N . TYR A 1 10 ? -5.655 5.659 -5.497 1.00 0.00 40 TYR A N 18
ATOM 25162 C CA . TYR A 1 10 ? -4.968 4.377 -5.397 1.00 0.00 40 TYR A CA 18
ATOM 25163 C C . TYR A 1 10 ? -5.855 3.332 -4.725 1.00 0.00 40 TYR A C 18
ATOM 25164 O O . TYR A 1 10 ? -6.044 2.233 -5.247 1.00 0.00 40 TYR A O 18
ATOM 25182 N N . LEU A 1 11 ? -6.398 3.686 -3.564 1.00 0.00 41 LEU A N 18
ATOM 25183 C CA . LEU A 1 11 ? -7.266 2.782 -2.819 1.00 0.00 41 LEU A CA 18
ATOM 25184 C C . LEU A 1 11 ? -8.551 2.504 -3.593 1.00 0.00 41 LEU A C 18
ATOM 25185 O O . LEU A 1 11 ? -9.110 1.411 -3.516 1.00 0.00 41 LEU A O 18
ATOM 25201 N N . ASP A 1 12 ? -9.015 3.503 -4.339 1.00 0.00 42 ASP A N 18
ATOM 25202 C CA . ASP A 1 12 ? -10.234 3.364 -5.126 1.00 0.00 42 ASP A CA 18
ATOM 25203 C C . ASP A 1 12 ? -10.037 2.373 -6.266 1.00 0.00 42 ASP A C 18
ATOM 25204 O O . ASP A 1 12 ? -10.973 1.689 -6.680 1.00 0.00 42 ASP A O 18
ATOM 25213 N N . GLN A 1 13 ? -8.811 2.300 -6.763 1.00 0.00 43 GLN A N 18
ATOM 25214 C CA . GLN A 1 13 ? -8.479 1.391 -7.854 1.00 0.00 43 GLN A CA 18
ATOM 25215 C C . GLN A 1 13 ? -8.252 -0.022 -7.331 1.00 0.00 43 GLN A C 18
ATOM 25216 O O . GLN A 1 13 ? -8.433 -1.001 -8.055 1.00 0.00 43 GLN A O 18
ATOM 25230 N N . VAL A 1 14 ? -7.858 -0.118 -6.069 1.00 0.00 44 VAL A N 18
ATOM 25231 C CA . VAL A 1 14 ? -7.608 -1.409 -5.439 1.00 0.00 44 VAL A CA 18
ATOM 25232 C C . VAL A 1 14 ? -8.915 -2.079 -5.028 1.00 0.00 44 VAL A C 18
ATOM 25233 O O . VAL A 1 14 ? -9.005 -3.305 -4.972 1.00 0.00 44 VAL A O 18
ATOM 25246 N N . LYS A 1 15 ? -9.926 -1.265 -4.740 1.00 0.00 45 LYS A N 18
ATOM 25247 C CA . LYS A 1 15 ? -11.229 -1.777 -4.334 1.00 0.00 45 LYS A CA 18
ATOM 25248 C C . LYS A 1 15 ? -12.039 -2.227 -5.547 1.00 0.00 45 LYS A C 18
ATOM 25249 O O . LYS A 1 15 ? -12.584 -3.332 -5.565 1.00 0.00 45 LYS A O 18
ATOM 25268 N N . ILE A 1 16 ? -12.114 -1.366 -6.556 1.00 0.00 46 ILE A N 18
ATOM 25269 C CA . ILE A 1 16 ? -12.857 -1.678 -7.771 1.00 0.00 46 ILE A CA 18
ATOM 25270 C C . ILE A 1 16 ? -12.244 -2.872 -8.497 1.00 0.00 46 ILE A C 18
ATOM 25271 O O . ILE A 1 16 ? -12.960 -3.736 -9.002 1.00 0.00 46 ILE A O 18
ATOM 25287 N N . ARG A 1 17 ? -10.917 -2.911 -8.546 1.00 0.00 47 ARG A N 18
ATOM 25288 C CA . ARG A 1 17 ? -10.210 -3.999 -9.211 1.00 0.00 47 ARG A CA 18
ATOM 25289 C C . ARG A 1 17 ? -10.545 -5.343 -8.571 1.00 0.00 47 ARG A C 18
ATOM 25290 O O . ARG A 1 17 ? -10.501 -6.383 -9.227 1.00 0.00 47 ARG A O 18
ATOM 25311 N N . PHE A 1 18 ? -10.880 -5.313 -7.284 1.00 0.00 48 PHE A N 18
ATOM 25312 C CA . PHE A 1 18 ? -11.221 -6.530 -6.556 1.00 0.00 48 PHE A CA 18
ATOM 25313 C C . PHE A 1 18 ? -12.511 -6.346 -5.762 1.00 0.00 48 PHE A C 18
ATOM 25314 O O . PHE A 1 18 ? -12.580 -6.689 -4.581 1.00 0.00 48 PHE A O 18
ATOM 25331 N N . GLY A 1 19 ? -13.530 -5.804 -6.419 1.00 0.00 49 GLY A N 18
ATOM 25332 C CA . GLY A 1 19 ? -14.805 -5.583 -5.761 1.00 0.00 49 GLY A CA 18
ATOM 25333 C C . GLY A 1 19 ? -15.407 -6.864 -5.216 1.00 0.00 49 GLY A C 18
ATOM 25334 O O . GLY A 1 19 ? -16.053 -6.857 -4.169 1.00 0.00 49 GLY A O 18
ATOM 25338 N N . SER A 1 20 ? -15.195 -7.966 -5.929 1.00 0.00 50 SER A N 18
ATOM 25339 C CA . SER A 1 20 ? -15.723 -9.260 -5.510 1.00 0.00 50 SER A CA 18
ATOM 25340 C C . SER A 1 20 ? -14.677 -10.057 -4.732 1.00 0.00 50 SER A C 18
ATOM 25341 O O . SER A 1 20 ? -14.781 -11.277 -4.608 1.00 0.00 50 SER A O 18
ATOM 25349 N N . ASP A 1 21 ? -13.672 -9.361 -4.208 1.00 0.00 51 ASP A N 18
ATOM 25350 C CA . ASP A 1 21 ? -12.617 -10.004 -3.443 1.00 0.00 51 ASP A CA 18
ATOM 25351 C C . ASP A 1 21 ? -12.222 -9.152 -2.239 1.00 0.00 51 ASP A C 18
ATOM 25352 O O . ASP A 1 21 ? -11.298 -8.344 -2.317 1.00 0.00 51 ASP A O 18
ATOM 25361 N N . PRO A 1 22 ? -12.920 -9.324 -1.103 1.00 0.00 52 PRO A N 18
ATOM 25362 C CA . PRO A 1 22 ? -12.637 -8.567 0.120 1.00 0.00 52 PRO A CA 18
ATOM 25363 C C . PRO A 1 22 ? -11.290 -8.937 0.735 1.00 0.00 52 PRO A C 18
ATOM 25364 O O . PRO A 1 22 ? -10.688 -8.144 1.457 1.00 0.00 52 PRO A O 18
ATOM 25375 N N . ALA A 1 23 ? -10.823 -10.147 0.442 1.00 0.00 53 ALA A N 18
ATOM 25376 C CA . ALA A 1 23 ? -9.547 -10.620 0.966 1.00 0.00 53 ALA A CA 18
ATOM 25377 C C . ALA A 1 23 ? -8.407 -9.693 0.557 1.00 0.00 53 ALA A C 18
ATOM 25378 O O . ALA A 1 23 ? -7.508 -9.410 1.351 1.00 0.00 53 ALA A O 18
ATOM 25385 N N . THR A 1 24 ? -8.449 -9.223 -0.685 1.00 0.00 54 THR A N 18
ATOM 25386 C CA . THR A 1 24 ? -7.420 -8.328 -1.198 1.00 0.00 54 THR A CA 18
ATOM 25387 C C . THR A 1 24 ? -7.471 -6.977 -0.489 1.00 0.00 54 THR A C 18
ATOM 25388 O O . THR A 1 24 ? -6.490 -6.543 0.113 1.00 0.00 54 THR A O 18
ATOM 25399 N N . TYR A 1 25 ? -8.623 -6.318 -0.565 1.00 0.00 55 TYR A N 18
ATOM 25400 C CA . TYR A 1 25 ? -8.801 -5.018 0.070 1.00 0.00 55 TYR A CA 18
ATOM 25401 C C . TYR A 1 25 ? -8.582 -5.115 1.576 1.00 0.00 55 TYR A C 18
ATOM 25402 O O . TYR A 1 25 ? -7.919 -4.268 2.174 1.00 0.00 55 TYR A O 18
ATOM 25420 N N . ASN A 1 26 ? -9.143 -6.156 2.183 1.00 0.00 56 ASN A N 18
ATOM 25421 C CA . ASN A 1 26 ? -9.007 -6.366 3.619 1.00 0.00 56 ASN A CA 18
ATOM 25422 C C . ASN A 1 26 ? -7.541 -6.528 4.006 1.00 0.00 56 ASN A C 18
ATOM 25423 O O . ASN A 1 26 ? -7.105 -6.040 5.050 1.00 0.00 56 ASN A O 18
ATOM 25434 N N . GLY A 1 27 ? -6.783 -7.214 3.156 1.00 0.00 57 GLY A N 18
ATOM 25435 C CA . GLY A 1 27 ? -5.373 -7.425 3.425 1.00 0.00 57 GLY A CA 18
ATOM 25436 C C . GLY A 1 27 ? -4.584 -6.131 3.425 1.00 0.00 57 GLY A C 18
ATOM 25437 O O . GLY A 1 27 ? -3.840 -5.850 4.364 1.00 0.00 57 GLY A O 18
ATOM 25441 N N . PHE A 1 28 ? -4.750 -5.340 2.369 1.00 0.00 58 PHE A N 18
ATOM 25442 C CA . PHE A 1 28 ? -4.050 -4.066 2.250 1.00 0.00 58 PHE A CA 18
ATOM 25443 C C . PHE A 1 28 ? -4.370 -3.157 3.432 1.00 0.00 58 PHE A C 18
ATOM 25444 O O . PHE A 1 28 ? -3.471 -2.587 4.053 1.00 0.00 58 PHE A O 18
ATOM 25461 N N . LEU A 1 29 ? -5.656 -3.028 3.739 1.00 0.00 59 LEU A N 18
ATOM 25462 C CA . LEU A 1 29 ? -6.098 -2.190 4.848 1.00 0.00 59 LEU A CA 18
ATOM 25463 C C . LEU A 1 29 ? -5.459 -2.642 6.156 1.00 0.00 59 LEU A C 18
ATOM 25464 O O . LEU A 1 29 ? -4.907 -1.832 6.901 1.00 0.00 59 LEU A O 18
ATOM 25480 N N . GLU A 1 30 ? -5.535 -3.941 6.430 1.00 0.00 60 GLU A N 18
ATOM 25481 C CA . GLU A 1 30 ? -4.963 -4.504 7.649 1.00 0.00 60 GLU A CA 18
ATOM 25482 C C . GLU A 1 30 ? -3.507 -4.077 7.817 1.00 0.00 60 GLU A C 18
ATOM 25483 O O . GLU A 1 30 ? -3.075 -3.724 8.914 1.00 0.00 60 GLU A O 18
ATOM 25495 N N . ILE A 1 31 ? -2.760 -4.106 6.719 1.00 0.00 61 ILE A N 18
ATOM 25496 C CA . ILE A 1 31 ? -1.355 -3.718 6.739 1.00 0.00 61 ILE A CA 18
ATOM 25497 C C . ILE A 1 31 ? -1.206 -2.238 7.077 1.00 0.00 61 ILE A C 18
ATOM 25498 O O . ILE A 1 31 ? -0.224 -1.827 7.695 1.00 0.00 61 ILE A O 18
ATOM 25514 N N . MET A 1 32 ? -2.186 -1.441 6.664 1.00 0.00 62 MET A N 18
ATOM 25515 C CA . MET A 1 32 ? -2.165 -0.005 6.919 1.00 0.00 62 MET A CA 18
ATOM 25516 C C . MET A 1 32 ? -2.372 0.298 8.402 1.00 0.00 62 MET A C 18
ATOM 25517 O O . MET A 1 32 ? -1.680 1.141 8.974 1.00 0.00 62 MET A O 18
ATOM 25531 N N . LYS A 1 33 ? -3.326 -0.392 9.021 1.00 0.00 63 LYS A N 18
ATOM 25532 C CA . LYS A 1 33 ? -3.615 -0.186 10.438 1.00 0.00 63 LYS A CA 18
ATOM 25533 C C . LYS A 1 33 ? -2.528 -0.809 11.309 1.00 0.00 63 LYS A C 18
ATOM 25534 O O . LYS A 1 33 ? -2.148 -0.252 12.338 1.00 0.00 63 LYS A O 18
ATOM 25553 N N . GLU A 1 34 ? -2.033 -1.971 10.890 1.00 0.00 64 GLU A N 18
ATOM 25554 C CA . GLU A 1 34 ? -0.992 -2.671 11.634 1.00 0.00 64 GLU A CA 18
ATOM 25555 C C . GLU A 1 34 ? 0.242 -1.788 11.809 1.00 0.00 64 GLU A C 18
ATOM 25556 O O . GLU A 1 34 ? 0.803 -1.700 12.901 1.00 0.00 64 GLU A O 18
ATOM 25568 N N . PHE A 1 35 ? 0.657 -1.138 10.728 1.00 0.00 65 PHE A N 18
ATOM 25569 C CA . PHE A 1 35 ? 1.822 -0.263 10.764 1.00 0.00 65 PHE A CA 18
ATOM 25570 C C . PHE A 1 35 ? 1.556 0.961 11.635 1.00 0.00 65 PHE A C 18
ATOM 25571 O O . PHE A 1 35 ? 2.386 1.339 12.462 1.00 0.00 65 PHE A O 18
ATOM 25588 N N . LYS A 1 36 ? 0.393 1.577 11.445 1.00 0.00 66 LYS A N 18
ATOM 25589 C CA . LYS A 1 36 ? 0.018 2.758 12.214 1.00 0.00 66 LYS A CA 18
ATOM 25590 C C . LYS A 1 36 ? 0.091 2.479 13.714 1.00 0.00 66 LYS A C 18
ATOM 25591 O O . LYS A 1 36 ? 0.353 3.379 14.512 1.00 0.00 66 LYS A O 18
ATOM 25610 N N . SER A 1 37 ? -0.141 1.224 14.088 1.00 0.00 67 SER A N 18
ATOM 25611 C CA . SER A 1 37 ? -0.101 0.823 15.488 1.00 0.00 67 SER A CA 18
ATOM 25612 C C . SER A 1 37 ? 1.310 0.950 16.062 1.00 0.00 67 SER A C 18
ATOM 25613 O O . SER A 1 37 ? 1.498 0.928 17.278 1.00 0.00 67 SER A O 18
ATOM 25621 N N . GLN A 1 38 ? 2.301 1.080 15.181 1.00 0.00 68 GLN A N 18
ATOM 25622 C CA . GLN A 1 38 ? 3.693 1.208 15.606 1.00 0.00 68 GLN A CA 18
ATOM 25623 C C . GLN A 1 38 ? 4.201 -0.100 16.201 1.00 0.00 68 GLN A C 18
ATOM 25624 O O . GLN A 1 38 ? 4.896 -0.105 17.218 1.00 0.00 68 GLN A O 18
ATOM 25638 N N . SER A 1 39 ? 3.848 -1.211 15.562 1.00 0.00 69 SER A N 18
ATOM 25639 C CA . SER A 1 39 ? 4.267 -2.529 16.027 1.00 0.00 69 SER A CA 18
ATOM 25640 C C . SER A 1 39 ? 5.143 -3.223 14.987 1.00 0.00 69 SER A C 18
ATOM 25641 O O . SER A 1 39 ? 6.089 -3.930 15.333 1.00 0.00 69 SER A O 18
ATOM 25649 N N . ILE A 1 40 ? 4.820 -3.019 13.714 1.00 0.00 70 ILE A N 18
ATOM 25650 C CA . ILE A 1 40 ? 5.577 -3.630 12.627 1.00 0.00 70 ILE A CA 18
ATOM 25651 C C . ILE A 1 40 ? 6.674 -2.693 12.124 1.00 0.00 70 ILE A C 18
ATOM 25652 O O . ILE A 1 40 ? 6.809 -1.567 12.603 1.00 0.00 70 ILE A O 18
ATOM 25668 N N . ASP A 1 41 ? 7.455 -3.166 11.157 1.00 0.00 71 ASP A N 18
ATOM 25669 C CA . ASP A 1 41 ? 8.539 -2.368 10.592 1.00 0.00 71 ASP A CA 18
ATOM 25670 C C . ASP A 1 41 ? 8.272 -2.046 9.123 1.00 0.00 71 ASP A C 18
ATOM 25671 O O . ASP A 1 41 ? 7.347 -2.586 8.518 1.00 0.00 71 ASP A O 18
ATOM 25680 N N . THR A 1 42 ? 9.086 -1.158 8.559 1.00 0.00 72 THR A N 18
ATOM 25681 C CA . THR A 1 42 ? 8.934 -0.760 7.162 1.00 0.00 72 THR A CA 18
ATOM 25682 C C . THR A 1 42 ? 9.020 -1.968 6.230 1.00 0.00 72 THR A C 18
ATOM 25683 O O . THR A 1 42 ? 8.071 -2.269 5.506 1.00 0.00 72 THR A O 18
ATOM 25694 N N . PRO A 1 43 ? 10.163 -2.683 6.233 1.00 0.00 73 PRO A N 18
ATOM 25695 C CA . PRO A 1 43 ? 10.360 -3.861 5.383 1.00 0.00 73 PRO A CA 18
ATOM 25696 C C . PRO A 1 43 ? 9.137 -4.774 5.354 1.00 0.00 73 PRO A C 18
ATOM 25697 O O . PRO A 1 43 ? 8.875 -5.444 4.355 1.00 0.00 73 PRO A O 18
ATOM 25708 N N . GLY A 1 44 ? 8.392 -4.792 6.454 1.00 0.00 74 GLY A N 18
ATOM 25709 C CA . GLY A 1 44 ? 7.205 -5.623 6.531 1.00 0.00 74 GLY A CA 18
ATOM 25710 C C . GLY A 1 44 ? 6.083 -5.106 5.654 1.00 0.00 74 GLY A C 18
ATOM 25711 O O . GLY A 1 44 ? 5.321 -5.888 5.085 1.00 0.00 74 GLY A O 18
ATOM 25715 N N . VAL A 1 45 ? 5.983 -3.786 5.544 1.00 0.00 75 VAL A N 18
ATOM 25716 C CA . VAL A 1 45 ? 4.947 -3.162 4.728 1.00 0.00 75 VAL A CA 18
ATOM 25717 C C . VAL A 1 45 ? 5.218 -3.382 3.245 1.00 0.00 75 VAL A C 18
ATOM 25718 O O . VAL A 1 45 ? 4.330 -3.787 2.494 1.00 0.00 75 VAL A O 18
ATOM 25731 N N . ILE A 1 46 ? 6.451 -3.113 2.829 1.00 0.00 76 ILE A N 18
ATOM 25732 C CA . ILE A 1 46 ? 6.842 -3.281 1.435 1.00 0.00 76 ILE A CA 18
ATOM 25733 C C . ILE A 1 46 ? 6.667 -4.730 0.988 1.00 0.00 76 ILE A C 18
ATOM 25734 O O . ILE A 1 46 ? 6.317 -4.997 -0.161 1.00 0.00 76 ILE A O 18
ATOM 25750 N N . ARG A 1 47 ? 6.911 -5.661 1.904 1.00 0.00 77 ARG A N 18
ATOM 25751 C CA . ARG A 1 47 ? 6.777 -7.082 1.604 1.00 0.00 77 ARG A CA 18
ATOM 25752 C C . ARG A 1 47 ? 5.310 -7.491 1.565 1.00 0.00 77 ARG A C 18
ATOM 25753 O O . ARG A 1 47 ? 4.896 -8.284 0.720 1.00 0.00 77 ARG A O 18
ATOM 25774 N N . ARG A 1 48 ? 4.525 -6.944 2.488 1.00 0.00 78 ARG A N 18
ATOM 25775 C CA . ARG A 1 48 ? 3.102 -7.251 2.562 1.00 0.00 78 ARG A CA 18
ATOM 25776 C C . ARG A 1 48 ? 2.389 -6.833 1.279 1.00 0.00 78 ARG A C 18
ATOM 25777 O O . ARG A 1 48 ? 1.677 -7.628 0.667 1.00 0.00 78 ARG A O 18
ATOM 25798 N N . VAL A 1 49 ? 2.588 -5.581 0.877 1.00 0.00 79 VAL A N 18
ATOM 25799 C CA . VAL A 1 49 ? 1.965 -5.063 -0.335 1.00 0.00 79 VAL A CA 18
ATOM 25800 C C . VAL A 1 49 ? 2.403 -5.858 -1.559 1.00 0.00 79 VAL A C 18
ATOM 25801 O O . VAL A 1 49 ? 1.574 -6.289 -2.361 1.00 0.00 79 VAL A O 18
ATOM 25814 N N . SER A 1 50 ? 3.712 -6.050 -1.698 1.00 0.00 80 SER A N 18
ATOM 25815 C CA . SER A 1 50 ? 4.258 -6.796 -2.826 1.00 0.00 80 SER A CA 18
ATOM 25816 C C . SER A 1 50 ? 3.665 -8.199 -2.895 1.00 0.00 80 SER A C 18
ATOM 25817 O O . SER A 1 50 ? 3.606 -8.809 -3.962 1.00 0.00 80 SER A O 18
ATOM 25825 N N . GLN A 1 51 ? 3.224 -8.702 -1.749 1.00 0.00 81 GLN A N 18
ATOM 25826 C CA . GLN A 1 51 ? 2.629 -10.031 -1.676 1.00 0.00 81 GLN A CA 18
ATOM 25827 C C . GLN A 1 51 ? 1.185 -10.001 -2.166 1.00 0.00 81 GLN A C 18
ATOM 25828 O O . GLN A 1 51 ? 0.750 -10.884 -2.907 1.00 0.00 81 GLN A O 18
ATOM 25842 N N . LEU A 1 52 ? 0.449 -8.976 -1.750 1.00 0.00 82 LEU A N 18
ATOM 25843 C CA . LEU A 1 52 ? -0.945 -8.822 -2.146 1.00 0.00 82 LEU A CA 18
ATOM 25844 C C . LEU A 1 52 ? -1.059 -8.607 -3.653 1.00 0.00 82 LEU A C 18
ATOM 25845 O O . LEU A 1 52 ? -2.041 -9.007 -4.277 1.00 0.00 82 LEU A O 18
ATOM 25861 N N . PHE A 1 53 ? -0.043 -7.971 -4.228 1.00 0.00 83 PHE A N 18
ATOM 25862 C CA . PHE A 1 53 ? -0.018 -7.697 -5.661 1.00 0.00 83 PHE A CA 18
ATOM 25863 C C . PHE A 1 53 ? 1.167 -8.395 -6.322 1.00 0.00 83 PHE A C 18
ATOM 25864 O O . PHE A 1 53 ? 2.056 -7.746 -6.877 1.00 0.00 83 PHE A O 18
ATOM 25881 N N . HIS A 1 54 ? 1.178 -9.722 -6.249 1.00 0.00 84 HIS A N 18
ATOM 25882 C CA . HIS A 1 54 ? 2.255 -10.515 -6.827 1.00 0.00 84 HIS A CA 18
ATOM 25883 C C . HIS A 1 54 ? 2.167 -10.555 -8.351 1.00 0.00 84 HIS A C 18
ATOM 25884 O O . HIS A 1 54 ? 3.185 -10.655 -9.035 1.00 0.00 84 HIS A O 18
ATOM 25899 N N . GLU A 1 55 ? 0.948 -10.488 -8.878 1.00 0.00 85 GLU A N 18
ATOM 25900 C CA . GLU A 1 55 ? 0.742 -10.528 -10.322 1.00 0.00 85 GLU A CA 18
ATOM 25901 C C . GLU A 1 55 ? 0.165 -9.213 -10.842 1.00 0.00 85 GLU A C 18
ATOM 25902 O O . GLU A 1 55 ? -0.475 -9.180 -11.893 1.00 0.00 85 GLU A O 18
ATOM 25914 N N . HIS A 1 56 ? 0.394 -8.131 -10.105 1.00 0.00 86 HIS A N 18
ATOM 25915 C CA . HIS A 1 56 ? -0.106 -6.821 -10.500 1.00 0.00 86 HIS A CA 18
ATOM 25916 C C . HIS A 1 56 ? 1.012 -5.780 -10.463 1.00 0.00 86 HIS A C 18
ATOM 25917 O O . HIS A 1 56 ? 1.249 -5.151 -9.431 1.00 0.00 86 HIS A O 18
ATOM 25932 N N . PRO A 1 57 ? 1.721 -5.585 -11.589 1.00 0.00 87 PRO A N 18
ATOM 25933 C CA . PRO A 1 57 ? 2.820 -4.617 -11.671 1.00 0.00 87 PRO A CA 18
ATOM 25934 C C . PRO A 1 57 ? 2.345 -3.180 -11.474 1.00 0.00 87 PRO A C 18
ATOM 25935 O O . PRO A 1 57 ? 2.839 -2.468 -10.602 1.00 0.00 87 PRO A O 18
ATOM 25946 N N . ASP A 1 58 ? 1.381 -2.760 -12.289 1.00 0.00 88 ASP A N 18
ATOM 25947 C CA . ASP A 1 58 ? 0.838 -1.406 -12.207 1.00 0.00 88 ASP A CA 18
ATOM 25948 C C . ASP A 1 58 ? 0.431 -1.052 -10.777 1.00 0.00 88 ASP A C 18
ATOM 25949 O O . ASP A 1 58 ? 0.373 0.123 -10.412 1.00 0.00 88 ASP A O 18
ATOM 25958 N N . LEU A 1 59 ? 0.155 -2.071 -9.969 1.00 0.00 89 LEU A N 18
ATOM 25959 C CA . LEU A 1 59 ? -0.239 -1.862 -8.582 1.00 0.00 89 LEU A CA 18
ATOM 25960 C C . LEU A 1 59 ? 0.989 -1.634 -7.715 1.00 0.00 89 LEU A C 18
ATOM 25961 O O . LEU A 1 59 ? 1.118 -0.599 -7.061 1.00 0.00 89 LEU A O 18
ATOM 25977 N N . ILE A 1 60 ? 1.898 -2.602 -7.723 1.00 0.00 90 ILE A N 18
ATOM 25978 C CA . ILE A 1 60 ? 3.123 -2.498 -6.948 1.00 0.00 90 ILE A CA 18
ATOM 25979 C C . ILE A 1 60 ? 3.953 -1.310 -7.420 1.00 0.00 90 ILE A C 18
ATOM 25980 O O . ILE A 1 60 ? 4.744 -0.748 -6.661 1.00 0.00 90 ILE A O 18
ATOM 25996 N N . VAL A 1 61 ? 3.760 -0.922 -8.681 1.00 0.00 91 VAL A N 18
ATOM 25997 C CA . VAL A 1 61 ? 4.486 0.208 -9.247 1.00 0.00 91 VAL A CA 18
ATOM 25998 C C . VAL A 1 61 ? 3.958 1.521 -8.679 1.00 0.00 91 VAL A C 18
ATOM 25999 O O . VAL A 1 61 ? 4.727 2.357 -8.203 1.00 0.00 91 VAL A O 18
ATOM 26012 N N . GLY A 1 62 ? 2.640 1.694 -8.725 1.00 0.00 92 GLY A N 18
ATOM 26013 C CA . GLY A 1 62 ? 2.034 2.903 -8.202 1.00 0.00 92 GLY A CA 18
ATOM 26014 C C . GLY A 1 62 ? 2.378 3.132 -6.744 1.00 0.00 92 GLY A C 18
ATOM 26015 O O . GLY A 1 62 ? 2.589 4.267 -6.317 1.00 0.00 92 GLY A O 18
ATOM 26019 N N . PHE A 1 63 ? 2.439 2.045 -5.979 1.00 0.00 93 PHE A N 18
ATOM 26020 C CA . PHE A 1 63 ? 2.764 2.125 -4.563 1.00 0.00 93 PHE A CA 18
ATOM 26021 C C . PHE A 1 63 ? 4.241 2.438 -4.363 1.00 0.00 93 PHE A C 18
ATOM 26022 O O . PHE A 1 63 ? 4.627 3.083 -3.388 1.00 0.00 93 PHE A O 18
ATOM 26039 N N . ASN A 1 64 ? 5.060 1.980 -5.300 1.00 0.00 94 ASN A N 18
ATOM 26040 C CA . ASN A 1 64 ? 6.499 2.209 -5.240 1.00 0.00 94 ASN A CA 18
ATOM 26041 C C . ASN A 1 64 ? 6.824 3.683 -5.466 1.00 0.00 94 ASN A C 18
ATOM 26042 O O . ASN A 1 64 ? 7.841 4.185 -4.988 1.00 0.00 94 ASN A O 18
ATOM 26053 N N . ALA A 1 65 ? 5.953 4.369 -6.200 1.00 0.00 95 ALA A N 18
ATOM 26054 C CA . ALA A 1 65 ? 6.145 5.785 -6.492 1.00 0.00 95 ALA A CA 18
ATOM 26055 C C . ALA A 1 65 ? 6.096 6.634 -5.222 1.00 0.00 95 ALA A C 18
ATOM 26056 O O . ALA A 1 65 ? 6.480 7.804 -5.236 1.00 0.00 95 ALA A O 18
ATOM 26063 N N . PHE A 1 66 ? 5.623 6.046 -4.127 1.00 0.00 96 PHE A N 18
ATOM 26064 C CA . PHE A 1 66 ? 5.528 6.761 -2.859 1.00 0.00 96 PHE A CA 18
ATOM 26065 C C . PHE A 1 66 ? 6.698 6.411 -1.945 1.00 0.00 96 PHE A C 18
ATOM 26066 O O . PHE A 1 66 ? 7.119 7.223 -1.122 1.00 0.00 96 PHE A O 18
ATOM 26083 N N . LEU A 1 67 ? 7.223 5.198 -2.096 1.00 0.00 97 LEU A N 18
ATOM 26084 C CA . LEU A 1 67 ? 8.347 4.746 -1.284 1.00 0.00 97 LEU A CA 18
ATOM 26085 C C . LEU A 1 67 ? 9.655 5.349 -1.789 1.00 0.00 97 LEU A C 18
ATOM 26086 O O . LEU A 1 67 ? 9.805 5.619 -2.981 1.00 0.00 97 LEU A O 18
ATOM 26102 N N . PRO A 1 68 ? 10.626 5.570 -0.885 1.00 0.00 98 PRO A N 18
ATOM 26103 C CA . PRO A 1 68 ? 11.926 6.144 -1.246 1.00 0.00 98 PRO A CA 18
ATOM 26104 C C . PRO A 1 68 ? 12.767 5.189 -2.086 1.00 0.00 98 PRO A C 18
ATOM 26105 O O . PRO A 1 68 ? 12.407 4.027 -2.270 1.00 0.00 98 PRO A O 18
ATOM 26116 N N . LEU A 1 69 ? 13.890 5.688 -2.594 1.00 0.00 99 LEU A N 18
ATOM 26117 C CA . LEU A 1 69 ? 14.783 4.879 -3.416 1.00 0.00 99 LEU A CA 18
ATOM 26118 C C . LEU A 1 69 ? 15.438 3.780 -2.587 1.00 0.00 99 LEU A C 18
ATOM 26119 O O . LEU A 1 69 ? 15.547 2.636 -3.030 1.00 0.00 99 LEU A O 18
ATOM 26135 N N . GLY A 1 70 ? 15.874 4.134 -1.382 1.00 0.00 100 GLY A N 18
ATOM 26136 C CA . GLY A 1 70 ? 16.513 3.166 -0.511 1.00 0.00 100 GLY A CA 18
ATOM 26137 C C . GLY A 1 70 ? 15.617 1.982 -0.202 1.00 0.00 100 GLY A C 18
ATOM 26138 O O . GLY A 1 70 ? 16.034 0.831 -0.326 1.00 0.00 100 GLY A O 18
ATOM 26142 N N . TYR A 1 71 ? 14.382 2.266 0.199 1.00 0.00 101 TYR A N 18
ATOM 26143 C CA . TYR A 1 71 ? 13.426 1.216 0.525 1.00 0.00 101 TYR A CA 18
ATOM 26144 C C . TYR A 1 71 ? 12.555 0.880 -0.683 1.00 0.00 101 TYR A C 18
ATOM 26145 O O . TYR A 1 71 ? 11.326 0.906 -0.605 1.00 0.00 101 TYR A O 18
ATOM 26163 N N . ARG A 1 72 ? 13.202 0.565 -1.801 1.00 0.00 102 ARG A N 18
ATOM 26164 C CA . ARG A 1 72 ? 12.488 0.224 -3.027 1.00 0.00 102 ARG A CA 18
ATOM 26165 C C . ARG A 1 72 ? 11.718 -1.082 -2.863 1.00 0.00 102 ARG A C 18
ATOM 26166 O O . ARG A 1 72 ? 11.667 -1.652 -1.772 1.00 0.00 102 ARG A O 18
ATOM 26187 N N . ILE A 1 73 ? 11.120 -1.551 -3.952 1.00 0.00 103 ILE A N 18
ATOM 26188 C CA . ILE A 1 73 ? 10.352 -2.791 -3.929 1.00 0.00 103 ILE A CA 18
ATOM 26189 C C . ILE A 1 73 ? 10.965 -3.833 -4.858 1.00 0.00 103 ILE A C 18
ATOM 26190 O O . ILE A 1 73 ? 11.685 -3.495 -5.798 1.00 0.00 103 ILE A O 18
ATOM 26206 N N . ASP A 1 74 ? 10.676 -5.103 -4.588 1.00 0.00 104 ASP A N 18
ATOM 26207 C CA . ASP A 1 74 ? 11.200 -6.196 -5.399 1.00 0.00 104 ASP A CA 18
ATOM 26208 C C . ASP A 1 74 ? 10.073 -7.099 -5.890 1.00 0.00 104 ASP A C 18
ATOM 26209 O O . ASP A 1 74 ? 9.226 -7.533 -5.109 1.00 0.00 104 ASP A O 18
ATOM 26218 N N . ILE A 1 75 ? 10.072 -7.380 -7.190 1.00 0.00 105 ILE A N 18
ATOM 26219 C CA . ILE A 1 75 ? 9.051 -8.233 -7.787 1.00 0.00 105 ILE A CA 18
ATOM 26220 C C . ILE A 1 75 ? 9.639 -9.104 -8.893 1.00 0.00 105 ILE A C 18
ATOM 26221 O O . ILE A 1 75 ? 9.661 -8.710 -10.059 1.00 0.00 105 ILE A O 18
ATOM 26237 N N . PRO A 1 76 ? 10.125 -10.308 -8.543 1.00 0.00 106 PRO A N 18
ATOM 26238 C CA . PRO A 1 76 ? 10.713 -11.233 -9.516 1.00 0.00 106 PRO A CA 18
ATOM 26239 C C . PRO A 1 76 ? 9.667 -11.832 -10.449 1.00 0.00 106 PRO A C 18
ATOM 26240 O O . PRO A 1 76 ? 8.854 -12.659 -10.037 1.00 0.00 106 PRO A O 18
ATOM 26251 N N . LYS A 1 77 ? 9.691 -11.407 -11.708 1.00 0.00 107 LYS A N 18
ATOM 26252 C CA . LYS A 1 77 ? 8.744 -11.900 -12.700 1.00 0.00 107 LYS A CA 18
ATOM 26253 C C . LYS A 1 77 ? 8.954 -13.388 -12.961 1.00 0.00 107 LYS A C 18
ATOM 26254 O O . LYS A 1 77 ? 8.527 -13.866 -14.034 1.00 0.00 107 LYS A O 18
ATOM 26274 N N . ALA B 2 1 ? 8.318 6.031 7.521 1.00 0.00 43 ALA B N 18
ATOM 26275 C CA . ALA B 2 1 ? 8.279 7.081 6.472 1.00 0.00 43 ALA B CA 18
ATOM 26276 C C . ALA B 2 1 ? 6.990 7.895 6.560 1.00 0.00 43 ALA B C 18
ATOM 26277 O O . ALA B 2 1 ? 5.951 7.383 6.978 1.00 0.00 43 ALA B O 18
ATOM 26286 N N . PRO B 2 2 ? 7.040 9.179 6.165 1.00 0.00 44 PRO B N 18
ATOM 26287 C CA . PRO B 2 2 ? 5.871 10.062 6.201 1.00 0.00 44 PRO B CA 18
ATOM 26288 C C . PRO B 2 2 ? 4.790 9.637 5.213 1.00 0.00 44 PRO B C 18
ATOM 26289 O O . PRO B 2 2 ? 3.609 9.927 5.408 1.00 0.00 44 PRO B O 18
ATOM 26300 N N . GLN B 2 3 ? 5.200 8.946 4.154 1.00 0.00 45 GLN B N 18
ATOM 26301 C CA . GLN B 2 3 ? 4.263 8.481 3.138 1.00 0.00 45 GLN B CA 18
ATOM 26302 C C . GLN B 2 3 ? 3.540 7.224 3.605 1.00 0.00 45 GLN B C 18
ATOM 26303 O O . GLN B 2 3 ? 2.434 6.925 3.153 1.00 0.00 45 GLN B O 18
ATOM 26317 N N . LEU B 2 4 ? 4.169 6.492 4.516 1.00 0.00 46 LEU B N 18
ATOM 26318 C CA . LEU B 2 4 ? 3.580 5.272 5.047 1.00 0.00 46 LEU B CA 18
ATOM 26319 C C . LEU B 2 4 ? 2.515 5.603 6.084 1.00 0.00 46 LEU B C 18
ATOM 26320 O O . LEU B 2 4 ? 1.457 4.975 6.126 1.00 0.00 46 LEU B O 18
ATOM 26336 N N . ILE B 2 5 ? 2.797 6.602 6.913 1.00 0.00 47 ILE B N 18
ATOM 26337 C CA . ILE B 2 5 ? 1.857 7.027 7.942 1.00 0.00 47 ILE B CA 18
ATOM 26338 C C . ILE B 2 5 ? 0.650 7.708 7.312 1.00 0.00 47 ILE B C 18
ATOM 26339 O O . ILE B 2 5 ? -0.482 7.538 7.768 1.00 0.00 47 ILE B O 18
ATOM 26355 N N . MET B 2 6 ? 0.897 8.475 6.254 1.00 0.00 48 MET B N 18
ATOM 26356 C CA . MET B 2 6 ? -0.171 9.177 5.555 1.00 0.00 48 MET B CA 18
ATOM 26357 C C . MET B 2 6 ? -1.011 8.201 4.739 1.00 0.00 48 MET B C 18
ATOM 26358 O O . MET B 2 6 ? -2.202 8.421 4.518 1.00 0.00 48 MET B O 18
ATOM 26372 N N . LEU B 2 7 ? -0.379 7.120 4.298 1.00 0.00 49 LEU B N 18
ATOM 26373 C CA . LEU B 2 7 ? -1.064 6.102 3.511 1.00 0.00 49 LEU B CA 18
ATOM 26374 C C . LEU B 2 7 ? -2.101 5.378 4.361 1.00 0.00 49 LEU B C 18
ATOM 26375 O O . LEU B 2 7 ? -3.224 5.134 3.917 1.00 0.00 49 LEU B O 18
ATOM 26391 N N . ALA B 2 8 ? -1.719 5.040 5.589 1.00 0.00 50 ALA B N 18
ATOM 26392 C CA . ALA B 2 8 ? -2.613 4.349 6.505 1.00 0.00 50 ALA B CA 18
ATOM 26393 C C . ALA B 2 8 ? -3.774 5.249 6.915 1.00 0.00 50 ALA B C 18
ATOM 26394 O O . ALA B 2 8 ? -4.913 4.797 7.020 1.00 0.00 50 ALA B O 18
ATOM 26401 N N . ASN B 2 9 ? -3.477 6.524 7.142 1.00 0.00 51 ASN B N 18
ATOM 26402 C CA . ASN B 2 9 ? -4.499 7.485 7.537 1.00 0.00 51 ASN B CA 18
ATOM 26403 C C . ASN B 2 9 ? -5.559 7.618 6.451 1.00 0.00 51 ASN B C 18
ATOM 26404 O O . ASN B 2 9 ? -6.758 7.596 6.731 1.00 0.00 51 ASN B O 18
ATOM 26415 N N . VAL B 2 10 ? -5.110 7.751 5.208 1.00 0.00 52 VAL B N 18
ATOM 26416 C CA . VAL B 2 10 ? -6.018 7.882 4.077 1.00 0.00 52 VAL B CA 18
ATOM 26417 C C . VAL B 2 10 ? -6.780 6.584 3.839 1.00 0.00 52 VAL B C 18
ATOM 26418 O O . VAL B 2 10 ? -7.918 6.596 3.370 1.00 0.00 52 VAL B O 18
ATOM 26431 N N . ALA B 2 11 ? -6.147 5.464 4.173 1.00 0.00 53 ALA B N 18
ATOM 26432 C CA . ALA B 2 11 ? -6.764 4.160 4.007 1.00 0.00 53 ALA B CA 18
ATOM 26433 C C . ALA B 2 11 ? -7.737 3.885 5.143 1.00 0.00 53 ALA B C 18
ATOM 26434 O O . ALA B 2 11 ? -8.760 3.226 4.957 1.00 0.00 53 ALA B O 18
ATOM 26441 N N . LEU B 2 12 ? -7.409 4.401 6.324 1.00 0.00 54 LEU B N 18
ATOM 26442 C CA . LEU B 2 12 ? -8.245 4.221 7.494 1.00 0.00 54 LEU B CA 18
ATOM 26443 C C . LEU B 2 12 ? -9.258 5.358 7.634 1.00 0.00 54 LEU B C 18
ATOM 26444 O O . LEU B 2 12 ? -10.107 5.335 8.525 1.00 0.00 54 LEU B O 18
ATOM 26460 N N . THR B 2 13 ? -9.165 6.352 6.745 1.00 0.00 55 THR B N 18
ATOM 26461 C CA . THR B 2 13 ? -10.074 7.499 6.763 1.00 0.00 55 THR B CA 18
ATOM 26462 C C . THR B 2 13 ? -10.268 8.039 8.179 1.00 0.00 55 THR B C 18
ATOM 26463 O O . THR B 2 13 ? -11.394 8.294 8.608 1.00 0.00 55 THR B O 18
ATOM 26474 N N . GLY B 2 14 ? -9.165 8.213 8.897 1.00 0.00 56 GLY B N 18
ATOM 26475 C CA . GLY B 2 14 ? -9.237 8.724 10.253 1.00 0.00 56 GLY B CA 18
ATOM 26476 C C . GLY B 2 14 ? -9.581 10.200 10.296 1.00 0.00 56 GLY B C 18
ATOM 26477 O O . GLY B 2 14 ? -10.196 10.674 11.251 1.00 0.00 56 GLY B O 18
ATOM 26481 N N . GLU B 2 15 ? -9.182 10.926 9.257 1.00 0.00 57 GLU B N 18
ATOM 26482 C CA . GLU B 2 15 ? -9.451 12.358 9.176 1.00 0.00 57 GLU B CA 18
ATOM 26483 C C . GLU B 2 15 ? -10.950 12.632 9.178 1.00 0.00 57 GLU B C 18
ATOM 26484 O O . GLU B 2 15 ? -11.487 12.979 10.252 1.00 0.00 57 GLU B O 18
ATOM 26497 N N . PRO A 1 1 ? 2.066 15.734 -7.005 1.00 0.00 31 PRO A N 19
ATOM 26498 C CA . PRO A 1 1 ? 2.780 14.981 -5.940 1.00 0.00 31 PRO A CA 19
ATOM 26499 C C . PRO A 1 1 ? 1.851 14.003 -5.222 1.00 0.00 31 PRO A C 19
ATOM 26500 O O . PRO A 1 1 ? 0.629 14.139 -5.274 1.00 0.00 31 PRO A O 19
ATOM 26513 N N . VAL A 1 2 ? 2.441 13.018 -4.552 1.00 0.00 32 VAL A N 19
ATOM 26514 C CA . VAL A 1 2 ? 1.679 12.022 -3.827 1.00 0.00 32 VAL A CA 19
ATOM 26515 C C . VAL A 1 2 ? 0.890 12.654 -2.685 1.00 0.00 32 VAL A C 19
ATOM 26516 O O . VAL A 1 2 ? 1.320 12.629 -1.532 1.00 0.00 32 VAL A O 19
ATOM 26529 N N . HIS A 1 3 ? -0.266 13.219 -3.015 1.00 0.00 33 HIS A N 19
ATOM 26530 C CA . HIS A 1 3 ? -1.116 13.859 -2.017 1.00 0.00 33 HIS A CA 19
ATOM 26531 C C . HIS A 1 3 ? -2.332 12.992 -1.702 1.00 0.00 33 HIS A C 19
ATOM 26532 O O . HIS A 1 3 ? -2.418 11.845 -2.138 1.00 0.00 33 HIS A O 19
ATOM 26547 N N . VAL A 1 4 ? -3.269 13.550 -0.941 1.00 0.00 34 VAL A N 19
ATOM 26548 C CA . VAL A 1 4 ? -4.481 12.828 -0.566 1.00 0.00 34 VAL A CA 19
ATOM 26549 C C . VAL A 1 4 ? -5.206 12.291 -1.796 1.00 0.00 34 VAL A C 19
ATOM 26550 O O . VAL A 1 4 ? -5.837 11.235 -1.744 1.00 0.00 34 VAL A O 19
ATOM 26563 N N . GLU A 1 5 ? -5.112 13.024 -2.901 1.00 0.00 35 GLU A N 19
ATOM 26564 C CA . GLU A 1 5 ? -5.758 12.617 -4.144 1.00 0.00 35 GLU A CA 19
ATOM 26565 C C . GLU A 1 5 ? -5.088 11.375 -4.721 1.00 0.00 35 GLU A C 19
ATOM 26566 O O . GLU A 1 5 ? -5.745 10.524 -5.320 1.00 0.00 35 GLU A O 19
ATOM 26578 N N . ASP A 1 6 ? -3.776 11.278 -4.534 1.00 0.00 36 ASP A N 19
ATOM 26579 C CA . ASP A 1 6 ? -3.014 10.139 -5.033 1.00 0.00 36 ASP A CA 19
ATOM 26580 C C . ASP A 1 6 ? -3.279 8.899 -4.186 1.00 0.00 36 ASP A C 19
ATOM 26581 O O . ASP A 1 6 ? -3.429 7.794 -4.711 1.00 0.00 36 ASP A O 19
ATOM 26590 N N . ALA A 1 7 ? -3.338 9.089 -2.873 1.00 0.00 37 ALA A N 19
ATOM 26591 C CA . ALA A 1 7 ? -3.586 7.987 -1.951 1.00 0.00 37 ALA A CA 19
ATOM 26592 C C . ALA A 1 7 ? -5.047 7.552 -2.001 1.00 0.00 37 ALA A C 19
ATOM 26593 O O . ALA A 1 7 ? -5.360 6.373 -1.836 1.00 0.00 37 ALA A O 19
ATOM 26600 N N . LEU A 1 8 ? -5.938 8.513 -2.230 1.00 0.00 38 LEU A N 19
ATOM 26601 C CA . LEU A 1 8 ? -7.365 8.230 -2.301 1.00 0.00 38 LEU A CA 19
ATOM 26602 C C . LEU A 1 8 ? -7.688 7.353 -3.507 1.00 0.00 38 LEU A C 19
ATOM 26603 O O . LEU A 1 8 ? -8.353 6.325 -3.378 1.00 0.00 38 LEU A O 19
ATOM 26619 N N . THR A 1 9 ? -7.214 7.766 -4.679 1.00 0.00 39 THR A N 19
ATOM 26620 C CA . THR A 1 9 ? -7.456 7.015 -5.906 1.00 0.00 39 THR A CA 19
ATOM 26621 C C . THR A 1 9 ? -6.879 5.607 -5.803 1.00 0.00 39 THR A C 19
ATOM 26622 O O . THR A 1 9 ? -7.527 4.630 -6.180 1.00 0.00 39 THR A O 19
ATOM 26633 N N . TYR A 1 10 ? -5.654 5.512 -5.295 1.00 0.00 40 TYR A N 19
ATOM 26634 C CA . TYR A 1 10 ? -4.986 4.225 -5.150 1.00 0.00 40 TYR A CA 19
ATOM 26635 C C . TYR A 1 10 ? -5.866 3.237 -4.389 1.00 0.00 40 TYR A C 19
ATOM 26636 O O . TYR A 1 10 ? -6.094 2.115 -4.844 1.00 0.00 40 TYR A O 19
ATOM 26654 N N . LEU A 1 11 ? -6.360 3.662 -3.232 1.00 0.00 41 LEU A N 19
ATOM 26655 C CA . LEU A 1 11 ? -7.216 2.817 -2.409 1.00 0.00 41 LEU A CA 19
ATOM 26656 C C . LEU A 1 11 ? -8.483 2.433 -3.166 1.00 0.00 41 LEU A C 19
ATOM 26657 O O . LEU A 1 11 ? -8.945 1.295 -3.086 1.00 0.00 41 LEU A O 19
ATOM 26673 N N . ASP A 1 12 ? -9.039 3.389 -3.903 1.00 0.00 42 ASP A N 19
ATOM 26674 C CA . ASP A 1 12 ? -10.252 3.149 -4.676 1.00 0.00 42 ASP A CA 19
ATOM 26675 C C . ASP A 1 12 ? -9.965 2.250 -5.874 1.00 0.00 42 ASP A C 19
ATOM 26676 O O . ASP A 1 12 ? -10.853 1.559 -6.371 1.00 0.00 42 ASP A O 19
ATOM 26685 N N . GLN A 1 13 ? -8.719 2.263 -6.329 1.00 0.00 43 GLN A N 19
ATOM 26686 C CA . GLN A 1 13 ? -8.312 1.447 -7.466 1.00 0.00 43 GLN A CA 19
ATOM 26687 C C . GLN A 1 13 ? -8.058 0.008 -7.036 1.00 0.00 43 GLN A C 19
ATOM 26688 O O . GLN A 1 13 ? -8.215 -0.925 -7.823 1.00 0.00 43 GLN A O 19
ATOM 26702 N N . VAL A 1 14 ? -7.669 -0.161 -5.780 1.00 0.00 44 VAL A N 19
ATOM 26703 C CA . VAL A 1 14 ? -7.393 -1.483 -5.233 1.00 0.00 44 VAL A CA 19
ATOM 26704 C C . VAL A 1 14 ? -8.686 -2.198 -4.854 1.00 0.00 44 VAL A C 19
ATOM 26705 O O . VAL A 1 14 ? -8.768 -3.425 -4.906 1.00 0.00 44 VAL A O 19
ATOM 26718 N N . LYS A 1 15 ? -9.695 -1.420 -4.474 1.00 0.00 45 LYS A N 19
ATOM 26719 C CA . LYS A 1 15 ? -10.986 -1.977 -4.088 1.00 0.00 45 LYS A CA 19
ATOM 26720 C C . LYS A 1 15 ? -11.786 -2.397 -5.317 1.00 0.00 45 LYS A C 19
ATOM 26721 O O . LYS A 1 15 ? -12.327 -3.502 -5.370 1.00 0.00 45 LYS A O 19
ATOM 26740 N N . ILE A 1 16 ? -11.856 -1.508 -6.303 1.00 0.00 46 ILE A N 19
ATOM 26741 C CA . ILE A 1 16 ? -12.589 -1.787 -7.531 1.00 0.00 46 ILE A CA 19
ATOM 26742 C C . ILE A 1 16 ? -11.960 -2.948 -8.294 1.00 0.00 46 ILE A C 19
ATOM 26743 O O . ILE A 1 16 ? -12.661 -3.840 -8.774 1.00 0.00 46 ILE A O 19
ATOM 26759 N N . ARG A 1 17 ? -10.635 -2.933 -8.400 1.00 0.00 47 ARG A N 19
ATOM 26760 C CA . ARG A 1 17 ? -9.913 -3.987 -9.105 1.00 0.00 47 ARG A CA 19
ATOM 26761 C C . ARG A 1 17 ? -10.224 -5.356 -8.507 1.00 0.00 47 ARG A C 19
ATOM 26762 O O . ARG A 1 17 ? -10.187 -6.372 -9.202 1.00 0.00 47 ARG A O 19
ATOM 26783 N N . PHE A 1 18 ? -10.534 -5.374 -7.214 1.00 0.00 48 PHE A N 19
ATOM 26784 C CA . PHE A 1 18 ? -10.853 -6.617 -6.522 1.00 0.00 48 PHE A CA 19
ATOM 26785 C C . PHE A 1 18 ? -12.236 -6.541 -5.882 1.00 0.00 48 PHE A C 19
ATOM 26786 O O . PHE A 1 18 ? -12.431 -6.971 -4.746 1.00 0.00 48 PHE A O 19
ATOM 26803 N N . GLY A 1 19 ? -13.195 -5.990 -6.621 1.00 0.00 49 GLY A N 19
ATOM 26804 C CA . GLY A 1 19 ? -14.549 -5.866 -6.112 1.00 0.00 49 GLY A CA 19
ATOM 26805 C C . GLY A 1 19 ? -15.129 -7.196 -5.673 1.00 0.00 49 GLY A C 19
ATOM 26806 O O . GLY A 1 19 ? -15.778 -7.284 -4.630 1.00 0.00 49 GLY A O 19
ATOM 26810 N N . SER A 1 20 ? -14.895 -8.233 -6.470 1.00 0.00 50 SER A N 19
ATOM 26811 C CA . SER A 1 20 ? -15.400 -9.566 -6.156 1.00 0.00 50 SER A CA 19
ATOM 26812 C C . SER A 1 20 ? -14.398 -10.355 -5.313 1.00 0.00 50 SER A C 19
ATOM 26813 O O . SER A 1 20 ? -14.570 -11.554 -5.094 1.00 0.00 50 SER A O 19
ATOM 26821 N N . ASP A 1 21 ? -13.355 -9.678 -4.838 1.00 0.00 51 ASP A N 19
ATOM 26822 C CA . ASP A 1 21 ? -12.339 -10.318 -4.022 1.00 0.00 51 ASP A CA 19
ATOM 26823 C C . ASP A 1 21 ? -11.895 -9.399 -2.885 1.00 0.00 51 ASP A C 19
ATOM 26824 O O . ASP A 1 21 ? -10.848 -8.758 -2.966 1.00 0.00 51 ASP A O 19
ATOM 26833 N N . PRO A 1 22 ? -12.692 -9.325 -1.805 1.00 0.00 52 PRO A N 19
ATOM 26834 C CA . PRO A 1 22 ? -12.377 -8.479 -0.648 1.00 0.00 52 PRO A CA 19
ATOM 26835 C C . PRO A 1 22 ? -11.132 -8.950 0.100 1.00 0.00 52 PRO A C 19
ATOM 26836 O O . PRO A 1 22 ? -10.567 -8.211 0.905 1.00 0.00 52 PRO A O 19
ATOM 26847 N N . ALA A 1 23 ? -10.710 -10.182 -0.170 1.00 0.00 53 ALA A N 19
ATOM 26848 C CA . ALA A 1 23 ? -9.532 -10.746 0.480 1.00 0.00 53 ALA A CA 19
ATOM 26849 C C . ALA A 1 23 ? -8.312 -9.849 0.288 1.00 0.00 53 ALA A C 19
ATOM 26850 O O . ALA A 1 23 ? -7.624 -9.508 1.250 1.00 0.00 53 ALA A O 19
ATOM 26857 N N . THR A 1 24 ? -8.052 -9.471 -0.959 1.00 0.00 54 THR A N 19
ATOM 26858 C CA . THR A 1 24 ? -6.915 -8.612 -1.275 1.00 0.00 54 THR A CA 19
ATOM 26859 C C . THR A 1 24 ? -7.070 -7.241 -0.626 1.00 0.00 54 THR A C 19
ATOM 26860 O O . THR A 1 24 ? -6.140 -6.729 -0.004 1.00 0.00 54 THR A O 19
ATOM 26871 N N . TYR A 1 25 ? -8.253 -6.652 -0.775 1.00 0.00 55 TYR A N 19
ATOM 26872 C CA . TYR A 1 25 ? -8.531 -5.340 -0.203 1.00 0.00 55 TYR A CA 19
ATOM 26873 C C . TYR A 1 25 ? -8.344 -5.353 1.311 1.00 0.00 55 TYR A C 19
ATOM 26874 O O . TYR A 1 25 ? -7.707 -4.463 1.875 1.00 0.00 55 TYR A O 19
ATOM 26892 N N . ASN A 1 26 ? -8.903 -6.367 1.963 1.00 0.00 56 ASN A N 19
ATOM 26893 C CA . ASN A 1 26 ? -8.798 -6.496 3.411 1.00 0.00 56 ASN A CA 19
ATOM 26894 C C . ASN A 1 26 ? -7.340 -6.622 3.844 1.00 0.00 56 ASN A C 19
ATOM 26895 O O . ASN A 1 26 ? -6.971 -6.206 4.943 1.00 0.00 56 ASN A O 19
ATOM 26906 N N . GLY A 1 27 ? -6.517 -7.199 2.975 1.00 0.00 57 GLY A N 19
ATOM 26907 C CA . GLY A 1 27 ? -5.111 -7.372 3.287 1.00 0.00 57 GLY A CA 19
ATOM 26908 C C . GLY A 1 27 ? -4.349 -6.061 3.291 1.00 0.00 57 GLY A C 19
ATOM 26909 O O . GLY A 1 27 ? -3.574 -5.788 4.209 1.00 0.00 57 GLY A O 19
ATOM 26913 N N . PHE A 1 28 ? -4.564 -5.249 2.261 1.00 0.00 58 PHE A N 19
ATOM 26914 C CA . PHE A 1 28 ? -3.887 -3.961 2.150 1.00 0.00 58 PHE A CA 19
ATOM 26915 C C . PHE A 1 28 ? -4.254 -3.050 3.317 1.00 0.00 58 PHE A C 19
ATOM 26916 O O . PHE A 1 28 ? -3.380 -2.472 3.964 1.00 0.00 58 PHE A O 19
ATOM 26933 N N . LEU A 1 29 ? -5.551 -2.924 3.579 1.00 0.00 59 LEU A N 19
ATOM 26934 C CA . LEU A 1 29 ? -6.035 -2.080 4.666 1.00 0.00 59 LEU A CA 19
ATOM 26935 C C . LEU A 1 29 ? -5.424 -2.499 5.999 1.00 0.00 59 LEU A C 19
ATOM 26936 O O . LEU A 1 29 ? -5.009 -1.657 6.795 1.00 0.00 59 LEU A O 19
ATOM 26952 N N . GLU A 1 30 ? -5.375 -3.806 6.237 1.00 0.00 60 GLU A N 19
ATOM 26953 C CA . GLU A 1 30 ? -4.817 -4.340 7.475 1.00 0.00 60 GLU A CA 19
ATOM 26954 C C . GLU A 1 30 ? -3.387 -3.851 7.691 1.00 0.00 60 GLU A C 19
ATOM 26955 O O . GLU A 1 30 ? -3.033 -3.407 8.782 1.00 0.00 60 GLU A O 19
ATOM 26967 N N . ILE A 1 31 ? -2.572 -3.937 6.645 1.00 0.00 61 ILE A N 19
ATOM 26968 C CA . ILE A 1 31 ? -1.181 -3.505 6.723 1.00 0.00 61 ILE A CA 19
ATOM 26969 C C . ILE A 1 31 ? -1.085 -2.017 7.050 1.00 0.00 61 ILE A C 19
ATOM 26970 O O . ILE A 1 31 ? -0.210 -1.594 7.806 1.00 0.00 61 ILE A O 19
ATOM 26986 N N . MET A 1 32 ? -1.986 -1.229 6.475 1.00 0.00 62 MET A N 19
ATOM 26987 C CA . MET A 1 32 ? -2.000 0.210 6.704 1.00 0.00 62 MET A CA 19
ATOM 26988 C C . MET A 1 32 ? -2.363 0.531 8.151 1.00 0.00 62 MET A C 19
ATOM 26989 O O . MET A 1 32 ? -1.697 1.334 8.806 1.00 0.00 62 MET A O 19
ATOM 27003 N N . LYS A 1 33 ? -3.423 -0.100 8.646 1.00 0.00 63 LYS A N 19
ATOM 27004 C CA . LYS A 1 33 ? -3.872 0.123 10.017 1.00 0.00 63 LYS A CA 19
ATOM 27005 C C . LYS A 1 33 ? -2.820 -0.355 11.013 1.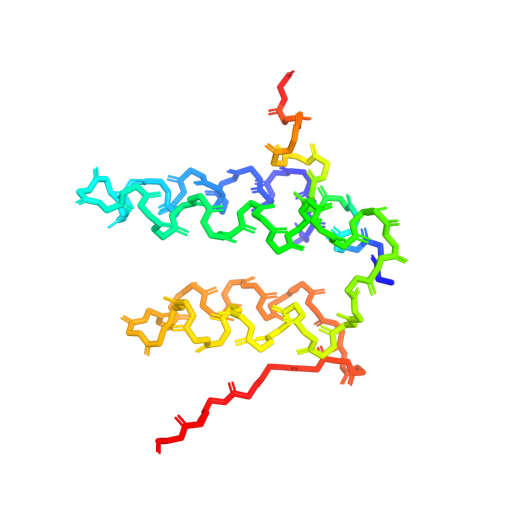00 0.00 63 LYS A C 19
ATOM 27006 O O . LYS A 1 33 ? -2.509 0.338 11.983 1.00 0.00 63 LYS A O 19
ATOM 27025 N N . GLU A 1 34 ? -2.274 -1.541 10.766 1.00 0.00 64 GLU A N 19
ATOM 27026 C CA . GLU A 1 34 ? -1.255 -2.109 11.643 1.00 0.00 64 GLU A CA 19
ATOM 27027 C C . GLU A 1 34 ? 0.002 -1.244 11.641 1.00 0.00 64 GLU A C 19
ATOM 27028 O O . GLU A 1 34 ? 0.690 -1.129 12.655 1.00 0.00 64 GLU A O 19
ATOM 27040 N N . PHE A 1 35 ? 0.294 -0.635 10.495 1.00 0.00 65 PHE A N 19
ATOM 27041 C CA . PHE A 1 35 ? 1.466 0.221 10.363 1.00 0.00 65 PHE A CA 19
ATOM 27042 C C . PHE A 1 35 ? 1.395 1.389 11.340 1.00 0.00 65 PHE A C 19
ATOM 27043 O O . PHE A 1 35 ? 2.311 1.602 12.135 1.00 0.00 65 PHE A O 19
ATOM 27060 N N . LYS A 1 36 ? 0.302 2.143 11.277 1.00 0.00 66 LYS A N 19
ATOM 27061 C CA . LYS A 1 36 ? 0.113 3.287 12.161 1.00 0.00 66 LYS A CA 19
ATOM 27062 C C . LYS A 1 36 ? 0.076 2.844 13.620 1.00 0.00 66 LYS A C 19
ATOM 27063 O O . LYS A 1 36 ? 0.473 3.589 14.516 1.00 0.00 66 LYS A O 19
ATOM 27082 N N . SER A 1 37 ? -0.401 1.625 13.849 1.00 0.00 67 SER A N 19
ATOM 27083 C CA . SER A 1 37 ? -0.488 1.079 15.197 1.00 0.00 67 SER A CA 19
ATOM 27084 C C . SER A 1 37 ? 0.898 0.746 15.751 1.00 0.00 67 SER A C 19
ATOM 27085 O O . SER A 1 37 ? 1.038 0.413 16.928 1.00 0.00 67 SER A O 19
ATOM 27093 N N . GLN A 1 38 ? 1.917 0.831 14.898 1.00 0.00 68 GLN A N 19
ATOM 27094 C CA . GLN A 1 38 ? 3.287 0.535 15.306 1.00 0.00 68 GLN A CA 19
ATOM 27095 C C . GLN A 1 38 ? 3.438 -0.940 15.670 1.00 0.00 68 GLN A C 19
ATOM 27096 O O . GLN A 1 38 ? 4.073 -1.284 16.666 1.00 0.00 68 GLN A O 19
ATOM 27110 N N . SER A 1 39 ? 2.850 -1.806 14.851 1.00 0.00 69 SER A N 19
ATOM 27111 C CA . SER A 1 39 ? 2.919 -3.245 15.082 1.00 0.00 69 SER A CA 19
ATOM 27112 C C . SER A 1 39 ? 3.588 -3.965 13.910 1.00 0.00 69 SER A C 19
ATOM 27113 O O . SER A 1 39 ? 3.705 -5.191 13.913 1.00 0.00 69 SER A O 19
ATOM 27121 N N . ILE A 1 40 ? 4.027 -3.201 12.913 1.00 0.00 70 ILE A N 19
ATOM 27122 C CA . ILE A 1 40 ? 4.683 -3.774 11.744 1.00 0.00 70 ILE A CA 19
ATOM 27123 C C . ILE A 1 40 ? 5.781 -2.851 11.226 1.00 0.00 70 ILE A C 19
ATOM 27124 O O . ILE A 1 40 ? 5.604 -1.634 11.162 1.00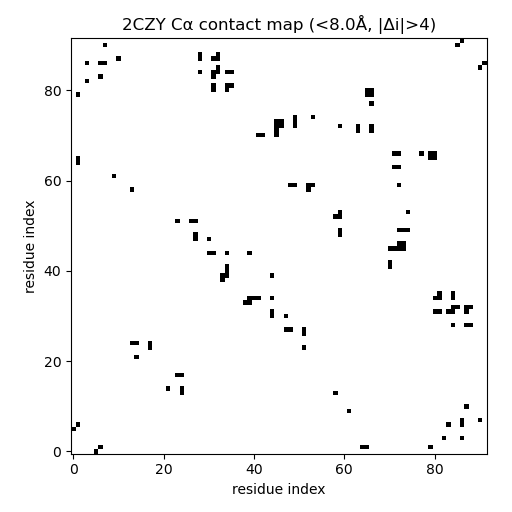 0.00 70 ILE A O 19
ATOM 27140 N N . ASP A 1 41 ? 6.916 -3.435 10.859 1.00 0.00 71 ASP A N 19
ATOM 27141 C CA . ASP A 1 41 ? 8.044 -2.664 10.349 1.00 0.00 71 ASP A CA 19
ATOM 27142 C C . ASP A 1 41 ? 7.844 -2.310 8.878 1.00 0.00 71 ASP A C 19
ATOM 27143 O O . ASP A 1 41 ? 6.908 -2.786 8.235 1.00 0.00 71 ASP A O 19
ATOM 27152 N N . THR A 1 42 ? 8.732 -1.473 8.352 1.00 0.00 72 THR A N 19
ATOM 27153 C CA . THR A 1 42 ? 8.658 -1.054 6.956 1.00 0.00 72 THR A CA 19
ATOM 27154 C C . THR A 1 42 ? 8.720 -2.257 6.015 1.00 0.00 72 THR A C 19
ATOM 27155 O O . THR A 1 42 ? 7.805 -2.475 5.220 1.00 0.00 72 THR A O 19
ATOM 27166 N N . PRO A 1 43 ? 9.800 -3.060 6.089 1.00 0.00 73 PRO A N 19
ATOM 27167 C CA . PRO A 1 43 ? 9.965 -4.240 5.236 1.00 0.00 73 PRO A CA 19
ATOM 27168 C C . PRO A 1 43 ? 8.707 -5.103 5.194 1.00 0.00 73 PRO A C 19
ATOM 27169 O O . PRO A 1 43 ? 8.308 -5.583 4.134 1.00 0.00 73 PRO A O 19
ATOM 27180 N N . GLY A 1 44 ? 8.086 -5.291 6.353 1.00 0.00 74 GLY A N 19
ATOM 27181 C CA . GLY A 1 44 ? 6.878 -6.092 6.423 1.00 0.00 74 GLY A CA 19
ATOM 27182 C C . GLY A 1 44 ? 5.766 -5.528 5.561 1.00 0.00 74 GLY A C 19
ATOM 27183 O O . GLY A 1 44 ? 4.915 -6.270 5.070 1.00 0.00 74 GLY A O 19
ATOM 27187 N N . VAL A 1 45 ? 5.775 -4.213 5.377 1.00 0.00 75 VAL A N 19
ATOM 27188 C CA . VAL A 1 45 ? 4.761 -3.545 4.567 1.00 0.00 75 VAL A CA 19
ATOM 27189 C C . VAL A 1 45 ? 5.004 -3.784 3.080 1.00 0.00 75 VAL A C 19
ATOM 27190 O O . VAL A 1 45 ? 4.071 -4.052 2.323 1.00 0.00 75 VAL A O 19
ATOM 27203 N N . ILE A 1 46 ? 6.264 -3.683 2.669 1.00 0.00 76 ILE A N 19
ATOM 27204 C CA . ILE A 1 46 ? 6.631 -3.888 1.272 1.00 0.00 76 ILE A CA 19
ATOM 27205 C C . ILE A 1 46 ? 6.462 -5.349 0.870 1.00 0.00 76 ILE A C 19
ATOM 27206 O O . ILE A 1 46 ? 5.976 -5.652 -0.219 1.00 0.00 76 ILE A O 19
ATOM 27222 N N . ARG A 1 47 ? 6.868 -6.253 1.757 1.00 0.00 77 ARG A N 19
ATOM 27223 C CA . ARG A 1 47 ? 6.761 -7.683 1.495 1.00 0.00 77 ARG A CA 19
ATOM 27224 C C . ARG A 1 47 ? 5.308 -8.087 1.270 1.00 0.00 77 ARG A C 19
ATOM 27225 O O . ARG A 1 47 ? 4.983 -8.750 0.285 1.00 0.00 77 ARG A O 19
ATOM 27246 N N . ARG A 1 48 ? 4.438 -7.683 2.190 1.00 0.00 78 ARG A N 19
ATOM 27247 C CA . ARG A 1 48 ? 3.019 -8.002 2.092 1.00 0.00 78 ARG A CA 19
ATOM 27248 C C . ARG A 1 48 ? 2.413 -7.405 0.826 1.00 0.00 78 ARG A C 19
ATOM 27249 O O . ARG A 1 48 ? 1.829 -8.118 0.010 1.00 0.00 78 ARG A O 19
ATOM 27270 N N . VAL A 1 49 ? 2.557 -6.092 0.667 1.00 0.00 79 VAL A N 19
ATOM 27271 C CA . VAL A 1 49 ? 2.024 -5.402 -0.501 1.00 0.00 79 VAL A CA 19
ATOM 27272 C C . VAL A 1 49 ? 2.612 -5.972 -1.788 1.00 0.00 79 VAL A C 19
ATOM 27273 O O . VAL A 1 49 ? 1.891 -6.222 -2.753 1.00 0.00 79 VAL A O 19
ATOM 27286 N N . SER A 1 50 ? 3.925 -6.177 -1.794 1.00 0.00 80 SER A N 19
ATOM 27287 C CA . SER A 1 50 ? 4.608 -6.719 -2.962 1.00 0.00 80 SER A CA 19
ATOM 27288 C C . SER A 1 50 ? 4.093 -8.115 -3.299 1.00 0.00 80 SER A C 19
ATOM 27289 O O . SER A 1 50 ? 4.199 -8.569 -4.438 1.00 0.00 80 SER A O 19
ATOM 27297 N N . GLN A 1 51 ? 3.535 -8.789 -2.301 1.00 0.00 81 GLN A N 19
ATOM 27298 C CA . GLN A 1 51 ? 3.001 -10.133 -2.489 1.00 0.00 81 GLN A CA 19
ATOM 27299 C C . GLN A 1 51 ? 1.505 -10.086 -2.781 1.00 0.00 81 GLN A C 19
ATOM 27300 O O . GLN A 1 51 ? 0.976 -10.933 -3.502 1.00 0.00 81 GLN A O 19
ATOM 27314 N N . LEU A 1 52 ? 0.829 -9.089 -2.219 1.00 0.00 82 LEU A N 19
ATOM 27315 C CA . LEU A 1 52 ? -0.606 -8.930 -2.419 1.00 0.00 82 LEU A CA 19
ATOM 27316 C C . LEU A 1 52 ? -0.932 -8.732 -3.896 1.00 0.00 82 LEU A C 19
ATOM 27317 O O . LEU A 1 52 ? -1.951 -9.216 -4.386 1.00 0.00 82 LEU A O 19
ATOM 27333 N N . PHE A 1 53 ? -0.059 -8.018 -4.598 1.00 0.00 83 PHE A N 19
ATOM 27334 C CA . PHE A 1 53 ? -0.252 -7.756 -6.020 1.00 0.00 83 PHE A CA 19
ATOM 27335 C C . PHE A 1 53 ? 0.824 -8.450 -6.852 1.00 0.00 83 PHE A C 19
ATOM 27336 O O . PHE A 1 53 ? 1.424 -7.846 -7.740 1.00 0.00 83 PHE A O 19
ATOM 27353 N N . HIS A 1 54 ? 1.061 -9.724 -6.554 1.00 0.00 84 HIS A N 19
ATOM 27354 C CA . HIS A 1 54 ? 2.065 -10.504 -7.269 1.00 0.00 84 HIS A CA 19
ATOM 27355 C C . HIS A 1 54 ? 1.713 -10.632 -8.749 1.00 0.00 84 HIS A C 19
ATOM 27356 O O . HIS A 1 54 ? 2.585 -10.876 -9.583 1.00 0.00 84 HIS A O 19
ATOM 27371 N N . GLU A 1 55 ? 0.434 -10.470 -9.072 1.00 0.00 85 GLU A N 19
ATOM 27372 C CA . GLU A 1 55 ? -0.025 -10.572 -10.453 1.00 0.00 85 GLU A CA 19
ATOM 27373 C C . GLU A 1 55 ? -0.209 -9.191 -11.074 1.00 0.00 85 GLU A C 19
ATOM 27374 O O . GLU A 1 55 ? -0.012 -9.010 -12.275 1.00 0.00 85 GLU A O 19
ATOM 27386 N N . HIS A 1 56 ? -0.588 -8.221 -10.250 1.00 0.00 86 HIS A N 19
ATOM 27387 C CA . HIS A 1 56 ? -0.801 -6.857 -10.722 1.00 0.00 86 HIS A CA 19
ATOM 27388 C C . HIS A 1 56 ? 0.379 -5.959 -10.351 1.00 0.00 86 HIS A C 19
ATOM 27389 O O . HIS A 1 56 ? 0.433 -5.421 -9.245 1.00 0.00 86 HIS A O 19
ATOM 27404 N N . PRO A 1 57 ? 1.342 -5.783 -11.274 1.00 0.00 87 PRO A N 19
ATOM 27405 C CA . PRO A 1 57 ? 2.520 -4.943 -11.031 1.00 0.00 87 PRO A CA 19
ATOM 27406 C C . PRO A 1 57 ? 2.168 -3.460 -10.961 1.00 0.00 87 PRO A C 19
ATOM 27407 O O . PRO A 1 57 ? 2.812 -2.694 -10.246 1.00 0.00 87 PRO A O 19
ATOM 27418 N N . ASP A 1 58 ? 1.137 -3.065 -11.703 1.00 0.00 88 ASP A N 19
ATOM 27419 C CA . ASP A 1 58 ? 0.696 -1.673 -11.723 1.00 0.00 88 ASP A CA 19
ATOM 27420 C C . ASP A 1 58 ? 0.354 -1.181 -10.317 1.00 0.00 88 ASP A C 19
ATOM 27421 O O . ASP A 1 58 ? 0.325 0.023 -10.062 1.00 0.00 88 ASP A O 19
ATOM 27430 N N . LEU A 1 59 ? 0.108 -2.119 -9.406 1.00 0.00 89 LEU A N 19
ATOM 27431 C CA . LEU A 1 59 ? -0.218 -1.779 -8.029 1.00 0.00 89 LEU A CA 19
ATOM 27432 C C . LEU A 1 59 ? 1.059 -1.580 -7.230 1.00 0.00 89 LEU A C 19
ATOM 27433 O O . LEU A 1 59 ? 1.232 -0.567 -6.553 1.00 0.00 89 LEU A O 19
ATOM 27449 N N . ILE A 1 60 ? 1.964 -2.546 -7.336 1.00 0.00 90 ILE A N 19
ATOM 27450 C CA . ILE A 1 60 ? 3.240 -2.468 -6.646 1.00 0.00 90 ILE A CA 19
ATOM 27451 C C . ILE A 1 60 ? 4.021 -1.255 -7.135 1.00 0.00 90 ILE A C 19
ATOM 27452 O O . ILE A 1 60 ? 4.829 -0.683 -6.402 1.00 0.00 90 ILE A O 19
ATOM 27468 N N . VAL A 1 61 ? 3.759 -0.857 -8.379 1.00 0.00 91 VAL A N 19
ATOM 27469 C CA . VAL A 1 61 ? 4.425 0.301 -8.963 1.00 0.00 91 VAL A CA 19
ATOM 27470 C C . VAL A 1 61 ? 3.865 1.590 -8.375 1.00 0.00 91 VAL A C 19
ATOM 27471 O O . VAL A 1 61 ? 4.611 2.443 -7.893 1.00 0.00 91 VAL A O 19
ATOM 27484 N N . GLY A 1 62 ? 2.541 1.722 -8.410 1.00 0.00 92 GLY A N 19
ATOM 27485 C CA . GLY A 1 62 ? 1.902 2.906 -7.869 1.00 0.00 92 GLY A CA 19
ATOM 27486 C C . GLY A 1 62 ? 2.233 3.113 -6.405 1.00 0.00 92 GLY A C 19
ATOM 27487 O O . GLY A 1 62 ? 2.392 4.247 -5.951 1.00 0.00 92 GLY A O 19
ATOM 27491 N N . PHE A 1 63 ? 2.342 2.014 -5.665 1.00 0.00 93 PHE A N 19
ATOM 27492 C CA . PHE A 1 63 ? 2.661 2.075 -4.246 1.00 0.00 93 PHE A CA 19
ATOM 27493 C C . PHE A 1 63 ? 4.104 2.511 -4.038 1.00 0.00 93 PHE A C 19
ATOM 27494 O O . PHE A 1 63 ? 4.420 3.230 -3.090 1.00 0.00 93 PHE A O 19
ATOM 27511 N N . ASN A 1 64 ? 4.970 2.073 -4.938 1.00 0.00 94 ASN A N 19
ATOM 27512 C CA . ASN A 1 64 ? 6.386 2.415 -4.871 1.00 0.00 94 ASN A CA 19
ATOM 27513 C C . ASN A 1 64 ? 6.592 3.907 -5.117 1.00 0.00 94 ASN A C 19
ATOM 27514 O O . ASN A 1 64 ? 7.567 4.495 -4.648 1.00 0.00 94 ASN A O 19
ATOM 27525 N N . ALA A 1 65 ? 5.665 4.513 -5.855 1.00 0.00 95 ALA A N 19
ATOM 27526 C CA . ALA A 1 65 ? 5.740 5.935 -6.166 1.00 0.00 95 ALA A CA 19
ATOM 27527 C C . ALA A 1 65 ? 5.568 6.798 -4.916 1.00 0.00 95 ALA A C 19
ATOM 27528 O O . ALA A 1 65 ? 5.807 8.004 -4.951 1.00 0.00 95 ALA A O 19
ATOM 27535 N N . PHE A 1 66 ? 5.151 6.179 -3.813 1.00 0.00 96 PHE A N 19
ATOM 27536 C CA . PHE A 1 66 ? 4.949 6.903 -2.563 1.00 0.00 96 PHE A CA 19
ATOM 27537 C C . PHE A 1 66 ? 6.140 6.719 -1.627 1.00 0.00 96 PHE A C 19
ATOM 27538 O O . PHE A 1 66 ? 6.535 7.645 -0.921 1.00 0.00 96 PHE A O 19
ATOM 27555 N N . LEU A 1 67 ? 6.707 5.517 -1.629 1.00 0.00 97 LEU A N 19
ATOM 27556 C CA . LEU A 1 67 ? 7.854 5.214 -0.781 1.00 0.00 97 LEU A CA 19
ATOM 27557 C C . LEU A 1 67 ? 9.115 5.903 -1.302 1.00 0.00 97 LEU A C 19
ATOM 27558 O O . LEU A 1 67 ? 9.571 5.616 -2.409 1.00 0.00 97 LEU A O 19
ATOM 27574 N N . PRO A 1 68 ? 9.698 6.824 -0.512 1.00 0.00 98 PRO A N 19
ATOM 27575 C CA . PRO A 1 68 ? 10.910 7.549 -0.911 1.00 0.00 98 PRO A CA 19
ATOM 27576 C C . PRO A 1 68 ? 12.020 6.610 -1.372 1.00 0.00 98 PRO A C 19
ATOM 27577 O O . PRO A 1 68 ? 11.872 5.390 -1.332 1.00 0.00 98 PRO A O 19
ATOM 27588 N N . LEU A 1 69 ? 13.134 7.192 -1.809 1.00 0.00 99 LEU A N 19
ATOM 27589 C CA . LEU A 1 69 ? 14.272 6.409 -2.278 1.00 0.00 99 LEU A CA 19
ATOM 27590 C C . LEU A 1 69 ? 14.784 5.477 -1.183 1.00 0.00 99 LEU A C 19
ATOM 27591 O O . LEU A 1 69 ? 15.358 4.427 -1.467 1.00 0.00 99 LEU A O 19
ATOM 27607 N N . GLY A 1 70 ? 14.573 5.869 0.071 1.00 0.00 100 GLY A N 19
ATOM 27608 C CA . GLY A 1 70 ? 15.021 5.058 1.188 1.00 0.00 100 GLY A CA 19
ATOM 27609 C C . GLY A 1 70 ? 14.469 3.646 1.139 1.00 0.00 100 GLY A C 19
ATOM 27610 O O . GLY A 1 70 ? 15.116 2.703 1.596 1.00 0.00 100 GLY A O 19
ATOM 27614 N N . TYR A 1 71 ? 13.270 3.500 0.584 1.00 0.00 101 TYR A N 19
ATOM 27615 C CA . TYR A 1 71 ? 12.632 2.193 0.476 1.00 0.00 101 TYR A CA 19
ATOM 27616 C C . TYR A 1 71 ? 12.074 1.975 -0.926 1.00 0.00 101 TYR A C 19
ATOM 27617 O O . TYR A 1 71 ? 11.137 2.655 -1.345 1.00 0.00 101 TYR A O 19
ATOM 27635 N N . ARG A 1 72 ? 12.657 1.023 -1.647 1.00 0.00 102 ARG A N 19
ATOM 27636 C CA . ARG A 1 72 ? 12.220 0.716 -3.005 1.00 0.00 102 ARG A CA 19
ATOM 27637 C C . ARG A 1 72 ? 11.572 -0.664 -3.068 1.00 0.00 102 ARG A C 19
ATOM 27638 O O . ARG A 1 72 ? 12.093 -1.631 -2.510 1.00 0.00 102 ARG A O 19
ATOM 27659 N N . ILE A 1 73 ? 10.438 -0.749 -3.753 1.00 0.00 103 ILE A N 19
ATOM 27660 C CA . ILE A 1 73 ? 9.719 -2.009 -3.892 1.00 0.00 103 ILE A CA 19
ATOM 27661 C C . ILE A 1 73 ? 10.144 -2.744 -5.159 1.00 0.00 103 ILE A C 19
ATOM 27662 O O . ILE A 1 73 ? 10.683 -2.140 -6.086 1.00 0.00 103 ILE A O 19
ATOM 27678 N N . ASP A 1 74 ? 9.896 -4.049 -5.194 1.00 0.00 104 ASP A N 19
ATOM 27679 C CA . ASP A 1 74 ? 10.254 -4.864 -6.349 1.00 0.00 104 ASP A CA 19
ATOM 27680 C C . ASP A 1 74 ? 9.311 -4.594 -7.519 1.00 0.00 104 ASP A C 19
ATOM 27681 O O . ASP A 1 74 ? 8.091 -4.638 -7.367 1.00 0.00 104 ASP A O 19
ATOM 27690 N N . ILE A 1 75 ? 9.887 -4.316 -8.684 1.00 0.00 105 ILE A N 19
ATOM 27691 C CA . ILE A 1 75 ? 9.098 -4.041 -9.879 1.00 0.00 105 ILE A CA 19
ATOM 27692 C C . ILE A 1 75 ? 9.680 -4.754 -11.097 1.00 0.00 105 ILE A C 19
ATOM 27693 O O . ILE A 1 75 ? 10.880 -5.026 -11.153 1.00 0.00 105 ILE A O 19
ATOM 27709 N N . PRO A 1 76 ? 8.834 -5.069 -12.093 1.00 0.00 106 PRO A N 19
ATOM 27710 C CA . PRO A 1 76 ? 9.271 -5.754 -13.313 1.00 0.00 106 PRO A CA 19
ATOM 27711 C C . PRO A 1 76 ? 10.175 -4.879 -14.176 1.00 0.00 106 PRO A C 19
ATOM 27712 O O . PRO A 1 76 ? 9.966 -3.671 -14.284 1.00 0.00 106 PRO A O 19
ATOM 27723 N N . LYS A 1 77 ? 11.180 -5.498 -14.789 1.00 0.00 107 LYS A N 19
ATOM 27724 C CA . LYS A 1 77 ? 12.116 -4.774 -15.641 1.00 0.00 107 LYS A CA 19
ATOM 27725 C C . LYS A 1 77 ? 11.388 -4.104 -16.803 1.00 0.00 107 LYS A C 19
ATOM 27726 O O . LYS A 1 77 ? 10.345 -4.638 -17.234 1.00 0.00 107 LYS A O 19
ATOM 27746 N N . ALA B 2 1 ? 9.362 6.774 6.821 1.00 0.00 43 ALA B N 19
ATOM 27747 C CA . ALA B 2 1 ? 8.429 6.797 5.665 1.00 0.00 43 ALA B CA 19
ATOM 27748 C C . ALA B 2 1 ? 7.187 7.627 5.979 1.00 0.00 43 ALA B C 19
ATOM 27749 O O . ALA B 2 1 ? 6.183 7.100 6.459 1.00 0.00 43 ALA B O 19
ATOM 27758 N N . PRO B 2 2 ? 7.239 8.943 5.711 1.00 0.00 44 PRO B N 19
ATOM 27759 C CA . PRO B 2 2 ? 6.113 9.846 5.968 1.00 0.00 44 PRO B CA 19
ATOM 27760 C C . PRO B 2 2 ? 4.933 9.586 5.035 1.00 0.00 44 PRO B C 19
ATOM 27761 O O . PRO B 2 2 ? 3.794 9.929 5.349 1.00 0.00 44 PRO B O 19
ATOM 27772 N N . GLN B 2 3 ? 5.213 8.973 3.888 1.00 0.00 45 GLN B N 19
ATOM 27773 C CA . GLN B 2 3 ? 4.173 8.666 2.916 1.00 0.00 45 GLN B CA 19
ATOM 27774 C C . GLN B 2 3 ? 3.377 7.441 3.345 1.00 0.00 45 GLN B C 19
ATOM 27775 O O . GLN B 2 3 ? 2.229 7.258 2.937 1.00 0.00 45 GLN B O 19
ATOM 27789 N N . LEU B 2 4 ? 3.989 6.607 4.174 1.00 0.00 46 LEU B N 19
ATOM 27790 C CA . LEU B 2 4 ? 3.332 5.404 4.662 1.00 0.00 46 LEU B CA 19
ATOM 27791 C C . LEU B 2 4 ? 2.348 5.750 5.771 1.00 0.00 46 LEU B C 19
ATOM 27792 O O . LEU B 2 4 ? 1.268 5.166 5.862 1.00 0.00 46 LEU B O 19
ATOM 27808 N N . ILE B 2 5 ? 2.723 6.714 6.606 1.00 0.00 47 ILE B N 19
ATOM 27809 C CA . ILE B 2 5 ? 1.868 7.148 7.700 1.00 0.00 47 ILE B CA 19
ATOM 27810 C C . ILE B 2 5 ? 0.672 7.924 7.165 1.00 0.00 47 ILE B C 19
ATOM 27811 O O . ILE B 2 5 ? -0.446 7.786 7.664 1.00 0.00 47 ILE B O 19
ATOM 27827 N N . MET B 2 6 ? 0.913 8.737 6.140 1.00 0.00 48 MET B N 19
ATOM 27828 C CA . MET B 2 6 ? -0.146 9.529 5.531 1.00 0.00 48 MET B CA 19
ATOM 27829 C C . MET B 2 6 ? -1.088 8.639 4.727 1.00 0.00 48 MET B C 19
ATOM 27830 O O . MET B 2 6 ? -2.278 8.931 4.596 1.00 0.00 48 MET B O 19
ATOM 27844 N N . LEU B 2 7 ? -0.546 7.549 4.201 1.00 0.00 49 LEU B N 19
ATOM 27845 C CA . LEU B 2 7 ? -1.333 6.606 3.417 1.00 0.00 49 LEU B CA 19
ATOM 27846 C C . LEU B 2 7 ? -2.332 5.873 4.307 1.00 0.00 49 LEU B C 19
ATOM 27847 O O . LEU B 2 7 ? -3.493 5.693 3.938 1.00 0.00 49 LEU B O 19
ATOM 27863 N N . ALA B 2 8 ? -1.871 5.458 5.482 1.00 0.00 50 ALA B N 19
ATOM 27864 C CA . ALA B 2 8 ? -2.720 4.750 6.429 1.00 0.00 50 ALA B CA 19
ATOM 27865 C C . ALA B 2 8 ? -3.822 5.660 6.959 1.00 0.00 50 ALA B C 19
ATOM 27866 O O . ALA B 2 8 ? -4.951 5.223 7.179 1.00 0.00 50 ALA B O 19
ATOM 27873 N N . ASN B 2 9 ? -3.485 6.931 7.161 1.00 0.00 51 ASN B N 19
ATOM 27874 C CA . ASN B 2 9 ? -4.449 7.904 7.662 1.00 0.00 51 ASN B CA 19
ATOM 27875 C C . ASN B 2 9 ? -5.610 8.060 6.689 1.00 0.00 51 ASN B C 19
ATOM 27876 O O . ASN B 2 9 ? -6.771 8.118 7.095 1.00 0.00 51 ASN B O 19
ATOM 27887 N N . VAL B 2 10 ? -5.289 8.121 5.401 1.00 0.00 52 VAL B N 19
ATOM 27888 C CA . VAL B 2 10 ? -6.306 8.264 4.366 1.00 0.00 52 VAL B CA 19
ATOM 27889 C C . VAL B 2 10 ? -7.143 6.994 4.252 1.00 0.00 52 VAL B C 19
ATOM 27890 O O . VAL B 2 10 ? -8.321 7.045 3.896 1.00 0.00 52 VAL B O 19
ATOM 27903 N N . ALA B 2 11 ? -6.531 5.857 4.564 1.00 0.00 53 ALA B N 19
ATOM 27904 C CA . ALA B 2 11 ? -7.219 4.581 4.505 1.00 0.00 53 ALA B CA 19
ATOM 27905 C C . ALA B 2 11 ? -8.093 4.395 5.736 1.00 0.00 53 ALA B C 19
ATOM 27906 O O . ALA B 2 11 ? -9.191 3.843 5.656 1.00 0.00 53 ALA B O 19
ATOM 27913 N N . LEU B 2 12 ? -7.597 4.867 6.874 1.00 0.00 54 LEU B N 19
ATOM 27914 C CA . LEU B 2 12 ? -8.326 4.764 8.124 1.00 0.00 54 LEU B CA 19
ATOM 27915 C C . LEU B 2 12 ? -9.332 5.903 8.261 1.00 0.00 54 LEU B C 19
ATOM 27916 O O . LEU B 2 12 ? -10.335 5.781 8.963 1.00 0.00 54 LEU B O 19
ATOM 27932 N N . THR B 2 13 ? -9.053 7.010 7.582 1.00 0.00 55 THR B N 19
ATOM 27933 C CA . THR B 2 13 ? -9.926 8.177 7.617 1.00 0.00 55 THR B CA 19
ATOM 27934 C C . THR B 2 13 ? -9.520 9.185 6.544 1.00 0.00 55 THR B C 19
ATOM 27935 O O . THR B 2 13 ? -8.973 10.246 6.846 1.00 0.00 55 THR B O 19
ATOM 27946 N N . GLY B 2 14 ? -9.791 8.845 5.288 1.00 0.00 56 GLY B N 19
ATOM 27947 C CA . GLY B 2 14 ? -9.447 9.728 4.190 1.00 0.00 56 GLY B CA 19
ATOM 27948 C C . GLY B 2 14 ? -10.567 10.690 3.845 1.00 0.00 56 GLY B C 19
ATOM 27949 O O . GLY B 2 14 ? -10.342 11.892 3.707 1.00 0.00 56 GLY B O 19
ATOM 27953 N N . GLU B 2 15 ? -11.777 10.159 3.707 1.00 0.00 57 GLU B N 19
ATOM 27954 C CA . GLU B 2 15 ? -12.938 10.977 3.376 1.00 0.00 57 GLU B CA 19
ATOM 27955 C C . GLU B 2 15 ? -13.179 12.036 4.447 1.00 0.00 57 GLU B C 19
ATOM 27956 O O . GLU B 2 15 ? -13.128 13.238 4.111 1.00 0.00 57 GLU B O 19
ATOM 27969 N N . PRO A 1 1 ? 1.202 14.045 -8.089 1.00 0.00 31 PRO A N 20
ATOM 27970 C CA . PRO A 1 1 ? 2.132 14.020 -6.928 1.00 0.00 31 PRO A CA 20
ATOM 27971 C C . PRO A 1 1 ? 1.622 13.111 -5.812 1.00 0.00 31 PRO A C 20
ATOM 27972 O O . PRO A 1 1 ? 0.415 12.969 -5.616 1.00 0.00 31 PRO A O 20
ATOM 27985 N N . VAL A 1 2 ? 2.550 12.498 -5.084 1.00 0.00 32 VAL A N 20
ATOM 27986 C CA . VAL A 1 2 ? 2.204 11.609 -3.993 1.00 0.00 32 VAL A CA 20
ATOM 27987 C C . VAL A 1 2 ? 1.507 12.365 -2.867 1.00 0.00 32 VAL A C 20
ATOM 27988 O O . VAL A 1 2 ? 2.122 12.698 -1.854 1.00 0.00 32 VAL A O 20
ATOM 28001 N N . HIS A 1 3 ? 0.219 12.637 -3.053 1.00 0.00 33 HIS A N 20
ATOM 28002 C CA . HIS A 1 3 ? -0.561 13.357 -2.054 1.00 0.00 33 HIS A CA 20
ATOM 28003 C C . HIS A 1 3 ? -1.875 12.639 -1.766 1.00 0.00 33 HIS A C 20
ATOM 28004 O O . HIS A 1 3 ? -2.130 11.554 -2.290 1.00 0.00 33 HIS A O 20
ATOM 28019 N N . VAL A 1 4 ? -2.709 13.251 -0.928 1.00 0.00 34 VAL A N 20
ATOM 28020 C CA . VAL A 1 4 ? -3.999 12.672 -0.568 1.00 0.00 34 VAL A CA 20
ATOM 28021 C C . VAL A 1 4 ? -4.792 12.276 -1.810 1.00 0.00 34 VAL A C 20
ATOM 28022 O O . VAL A 1 4 ? -5.588 11.337 -1.776 1.00 0.00 34 VAL A O 20
ATOM 28035 N N . GLU A 1 5 ? -4.568 12.995 -2.904 1.00 0.00 35 GLU A N 20
ATOM 28036 C CA . GLU A 1 5 ? -5.259 12.718 -4.157 1.00 0.00 35 GLU A CA 20
ATOM 28037 C C . GLU A 1 5 ? -4.767 11.411 -4.770 1.00 0.00 35 GLU A C 20
ATOM 28038 O O . GLU A 1 5 ? -5.557 10.615 -5.277 1.00 0.00 35 GLU A O 20
ATOM 28050 N N . ASP A 1 6 ? -3.456 11.196 -4.718 1.00 0.00 36 ASP A N 20
ATOM 28051 C CA . ASP A 1 6 ? -2.856 9.985 -5.266 1.00 0.00 36 ASP A CA 20
ATOM 28052 C C . ASP A 1 6 ? -3.190 8.775 -4.401 1.00 0.00 36 ASP A C 20
ATOM 28053 O O . ASP A 1 6 ? -3.350 7.663 -4.905 1.00 0.00 36 ASP A O 20
ATOM 28062 N N . ALA A 1 7 ? -3.296 8.999 -3.095 1.00 0.00 37 ALA A N 20
ATOM 28063 C CA . ALA A 1 7 ? -3.612 7.928 -2.159 1.00 0.00 37 ALA A CA 20
ATOM 28064 C C . ALA A 1 7 ? -5.082 7.533 -2.255 1.00 0.00 37 ALA A C 20
ATOM 28065 O O . ALA A 1 7 ? -5.427 6.357 -2.139 1.00 0.00 37 ALA A O 20
ATOM 28072 N N . LEU A 1 8 ? -5.941 8.522 -2.470 1.00 0.00 38 LEU A N 20
ATOM 28073 C CA . LEU A 1 8 ? -7.374 8.280 -2.583 1.00 0.00 38 LEU A CA 20
ATOM 28074 C C . LEU A 1 8 ? -7.683 7.393 -3.785 1.00 0.00 38 LEU A C 20
ATOM 28075 O O . LEU A 1 8 ? -8.365 6.376 -3.659 1.00 0.00 38 LEU A O 20
ATOM 28091 N N . THR A 1 9 ? -7.176 7.785 -4.950 1.00 0.00 39 THR A N 20
ATOM 28092 C CA . THR A 1 9 ? -7.399 7.025 -6.174 1.00 0.00 39 THR A CA 20
ATOM 28093 C C . THR A 1 9 ? -6.847 5.610 -6.045 1.00 0.00 39 THR A C 20
ATOM 28094 O O . THR A 1 9 ? -7.482 4.643 -6.465 1.00 0.00 39 THR A O 20
ATOM 28105 N N . TYR A 1 10 ? -5.654 5.499 -5.469 1.00 0.00 40 TYR A N 20
ATOM 28106 C CA . TYR A 1 10 ? -5.007 4.206 -5.291 1.00 0.00 40 TYR A CA 20
ATOM 28107 C C . TYR A 1 10 ? -5.939 3.214 -4.601 1.00 0.00 40 TYR A C 20
ATOM 28108 O O . TYR A 1 10 ? -6.088 2.075 -5.042 1.00 0.00 40 TYR A O 20
ATOM 28126 N N . LEU A 1 11 ? -6.564 3.657 -3.515 1.00 0.00 41 LEU A N 20
ATOM 28127 C CA . LEU A 1 11 ? -7.483 2.810 -2.762 1.00 0.00 41 LEU A CA 20
ATOM 28128 C C . LEU A 1 11 ? -8.709 2.458 -3.599 1.00 0.00 41 LEU A C 20
ATOM 28129 O O . LEU A 1 11 ? -9.191 1.326 -3.567 1.00 0.00 41 LEU A O 20
ATOM 28145 N N . ASP A 1 12 ? -9.209 3.437 -4.347 1.00 0.00 42 ASP A N 20
ATOM 28146 C CA . ASP A 1 12 ? -10.381 3.230 -5.191 1.00 0.00 42 ASP A CA 20
ATOM 28147 C C . ASP A 1 12 ? -10.063 2.284 -6.343 1.00 0.00 42 ASP A C 20
ATOM 28148 O O . ASP A 1 12 ? -10.933 1.560 -6.826 1.00 0.00 42 ASP A O 20
ATOM 28157 N N . GLN A 1 13 ? -8.811 2.299 -6.775 1.00 0.00 43 GLN A N 20
ATOM 28158 C CA . GLN A 1 13 ? -8.369 1.442 -7.870 1.00 0.00 43 GLN A CA 20
ATOM 28159 C C . GLN A 1 13 ? -8.184 0.007 -7.393 1.00 0.00 43 GLN A C 20
ATOM 28160 O O . GLN A 1 13 ? -8.363 -0.942 -8.156 1.00 0.00 43 GLN A O 20
ATOM 28174 N N . VAL A 1 14 ? -7.829 -0.138 -6.125 1.00 0.00 44 VAL A N 20
ATOM 28175 C CA . VAL A 1 14 ? -7.620 -1.453 -5.533 1.00 0.00 44 VAL A CA 20
ATOM 28176 C C . VAL A 1 14 ? -8.952 -2.117 -5.199 1.00 0.00 44 VAL A C 20
ATOM 28177 O O . VAL A 1 14 ? -9.073 -3.342 -5.236 1.00 0.00 44 VAL A O 20
ATOM 28190 N N . LYS A 1 15 ? -9.948 -1.299 -4.876 1.00 0.00 45 LYS A N 20
ATOM 28191 C CA . LYS A 1 15 ? -11.274 -1.804 -4.538 1.00 0.00 45 LYS A CA 20
ATOM 28192 C C . LYS A 1 15 ? -11.990 -2.318 -5.782 1.00 0.00 45 LYS A C 20
ATOM 28193 O O . LYS A 1 15 ? -12.582 -3.397 -5.769 1.00 0.00 45 LYS A O 20
ATOM 28212 N N . ILE A 1 16 ? -11.931 -1.537 -6.858 1.00 0.00 46 ILE A N 20
ATOM 28213 C CA . ILE A 1 16 ? -12.574 -1.914 -8.109 1.00 0.00 46 ILE A CA 20
ATOM 28214 C C . ILE A 1 16 ? -11.905 -3.140 -8.723 1.00 0.00 46 ILE A C 20
ATOM 28215 O O . ILE A 1 16 ? -12.576 -4.020 -9.263 1.00 0.00 46 ILE A O 20
ATOM 28231 N N . ARG A 1 17 ? -10.579 -3.192 -8.639 1.00 0.00 47 ARG A N 20
ATOM 28232 C CA . ARG A 1 17 ? -9.822 -4.310 -9.187 1.00 0.00 47 ARG A CA 20
ATOM 28233 C C . ARG A 1 17 ? -10.057 -5.581 -8.376 1.00 0.00 47 ARG A C 20
ATOM 28234 O O . ARG A 1 17 ? -9.994 -6.689 -8.909 1.00 0.00 47 ARG A O 20
ATOM 28255 N N . PHE A 1 18 ? -10.325 -5.416 -7.085 1.00 0.00 48 PHE A N 20
ATOM 28256 C CA . PHE A 1 18 ? -10.568 -6.552 -6.204 1.00 0.00 48 PHE A CA 20
ATOM 28257 C C . PHE A 1 18 ? -11.973 -6.497 -5.612 1.00 0.00 48 PHE A C 20
ATOM 28258 O O . PHE A 1 18 ? -12.176 -6.800 -4.437 1.00 0.00 48 PHE A O 20
ATOM 28275 N N . GLY A 1 19 ? -12.940 -6.108 -6.436 1.00 0.00 49 GLY A N 20
ATOM 28276 C CA . GLY A 1 19 ? -14.314 -6.021 -5.977 1.00 0.00 49 GLY A CA 20
ATOM 28277 C C . GLY A 1 19 ? -14.943 -7.384 -5.761 1.00 0.00 49 GLY A C 20
ATOM 28278 O O . GLY A 1 19 ? -15.921 -7.512 -5.023 1.00 0.00 49 GLY A O 20
ATOM 28282 N N . SER A 1 20 ? -14.383 -8.405 -6.404 1.00 0.00 50 SER A N 20
ATOM 28283 C CA . SER A 1 20 ? -14.899 -9.765 -6.278 1.00 0.00 50 SER A CA 20
ATOM 28284 C C . SER A 1 20 ? -14.197 -10.525 -5.152 1.00 0.00 50 SER A C 20
ATOM 28285 O O . SER A 1 20 ? -14.612 -11.625 -4.787 1.00 0.00 50 SER A O 20
ATOM 28293 N N . ASP A 1 21 ? -13.136 -9.938 -4.605 1.00 0.00 51 ASP A N 20
ATOM 28294 C CA . ASP A 1 21 ? -12.389 -10.565 -3.528 1.00 0.00 51 ASP A CA 20
ATOM 28295 C C . ASP A 1 21 ? -11.972 -9.536 -2.478 1.00 0.00 51 ASP A C 20
ATOM 28296 O O . ASP A 1 21 ? -11.000 -8.805 -2.669 1.00 0.00 51 ASP A O 20
ATOM 28305 N N . PRO A 1 22 ? -12.703 -9.463 -1.351 1.00 0.00 52 PRO A N 20
ATOM 28306 C CA . PRO A 1 22 ? -12.398 -8.515 -0.274 1.00 0.00 52 PRO A CA 20
ATOM 28307 C C . PRO A 1 22 ? -11.107 -8.861 0.464 1.00 0.00 52 PRO A C 20
ATOM 28308 O O . PRO A 1 22 ? -10.565 -8.037 1.201 1.00 0.00 52 PRO A O 20
ATOM 28319 N N . ALA A 1 23 ? -10.619 -10.083 0.264 1.00 0.00 53 ALA A N 20
ATOM 28320 C CA . ALA A 1 23 ? -9.393 -10.532 0.913 1.00 0.00 53 ALA A CA 20
ATOM 28321 C C . ALA A 1 23 ? -8.236 -9.579 0.628 1.00 0.00 53 ALA A C 20
ATOM 28322 O O . ALA A 1 23 ? -7.431 -9.284 1.511 1.00 0.00 53 ALA A O 20
ATOM 28329 N N . THR A 1 24 ? -8.161 -9.102 -0.610 1.00 0.00 54 THR A N 20
ATOM 28330 C CA . THR A 1 24 ? -7.103 -8.182 -1.010 1.00 0.00 54 THR A CA 20
ATOM 28331 C C . THR A 1 24 ? -7.271 -6.830 -0.323 1.00 0.00 54 THR A C 20
ATOM 28332 O O . THR A 1 24 ? -6.329 -6.299 0.264 1.00 0.00 54 THR A O 20
ATOM 28343 N N . TYR A 1 25 ? -8.479 -6.281 -0.400 1.00 0.00 55 TYR A N 20
ATOM 28344 C CA . TYR A 1 25 ? -8.772 -4.993 0.217 1.00 0.00 55 TYR A CA 20
ATOM 28345 C C . TYR A 1 25 ? -8.578 -5.058 1.728 1.00 0.00 55 TYR A C 20
ATOM 28346 O O . TYR A 1 25 ? -7.917 -4.204 2.316 1.00 0.00 55 TYR A O 20
ATOM 28364 N N . ASN A 1 26 ? -9.160 -6.078 2.350 1.00 0.00 56 ASN A N 20
ATOM 28365 C CA . ASN A 1 26 ? -9.050 -6.258 3.792 1.00 0.00 56 ASN A CA 20
ATOM 28366 C C . ASN A 1 26 ? -7.593 -6.428 4.209 1.00 0.00 56 ASN A C 20
ATOM 28367 O O . ASN A 1 26 ? -7.189 -5.985 5.284 1.00 0.00 56 ASN A O 20
ATOM 28378 N N . GLY A 1 27 ? -6.810 -7.073 3.351 1.00 0.00 57 GLY A N 20
ATOM 28379 C CA . GLY A 1 27 ? -5.407 -7.290 3.648 1.00 0.00 57 GLY A CA 20
ATOM 28380 C C . GLY A 1 27 ? -4.606 -6.003 3.635 1.00 0.00 57 GLY A C 20
ATOM 28381 O O . GLY A 1 27 ? -3.843 -5.729 4.562 1.00 0.00 57 GLY A O 20
ATOM 28385 N N . PHE A 1 28 ? -4.781 -5.210 2.582 1.00 0.00 58 PHE A N 20
ATOM 28386 C CA . PHE A 1 28 ? -4.071 -3.943 2.451 1.00 0.00 58 PHE A CA 20
ATOM 28387 C C . PHE A 1 28 ? -4.337 -3.042 3.653 1.00 0.00 58 PHE A C 20
ATOM 28388 O O . PHE A 1 28 ? -3.412 -2.461 4.222 1.00 0.00 58 PHE A O 20
ATOM 28405 N N . LEU A 1 29 ? -5.605 -2.931 4.033 1.00 0.00 59 LEU A N 20
ATOM 28406 C CA . LEU A 1 29 ? -5.990 -2.102 5.170 1.00 0.00 59 LEU A CA 20
ATOM 28407 C C . LEU A 1 29 ? -5.320 -2.592 6.449 1.00 0.00 59 LEU A C 20
ATOM 28408 O O . LEU A 1 29 ? -4.889 -1.793 7.281 1.00 0.00 59 LEU A O 20
ATOM 28424 N N . GLU A 1 30 ? -5.236 -3.909 6.599 1.00 0.00 60 GLU A N 20
ATOM 28425 C CA . GLU A 1 30 ? -4.617 -4.508 7.775 1.00 0.00 60 GLU A CA 20
ATOM 28426 C C . GLU A 1 30 ? -3.146 -4.116 7.871 1.00 0.00 60 GLU A C 20
ATOM 28427 O O . GLU A 1 30 ? -2.630 -3.866 8.961 1.00 0.00 60 GLU A O 20
ATOM 28439 N N . ILE A 1 31 ? -2.478 -4.063 6.724 1.00 0.00 61 ILE A N 20
ATOM 28440 C CA . ILE A 1 31 ? -1.066 -3.701 6.678 1.00 0.00 61 ILE A CA 20
ATOM 28441 C C . ILE A 1 31 ? -0.866 -2.234 7.045 1.00 0.00 61 ILE A C 20
ATOM 28442 O O . ILE A 1 31 ? -0.020 -1.902 7.875 1.00 0.00 61 ILE A O 20
ATOM 28458 N N . MET A 1 32 ? -1.650 -1.361 6.422 1.00 0.00 62 MET A N 20
ATOM 28459 C CA . MET A 1 32 ? -1.559 0.070 6.683 1.00 0.00 62 MET A CA 20
ATOM 28460 C C . MET A 1 32 ? -1.943 0.387 8.125 1.00 0.00 62 MET A C 20
ATOM 28461 O O . MET A 1 32 ? -1.349 1.258 8.759 1.00 0.00 62 MET A O 20
ATOM 28475 N N . LYS A 1 33 ? -2.938 -0.328 8.638 1.00 0.00 63 LYS A N 20
ATOM 28476 C CA . LYS A 1 33 ? -3.401 -0.125 10.005 1.00 0.00 63 LYS A CA 20
ATOM 28477 C C . LYS A 1 33 ? -2.369 -0.631 11.008 1.00 0.00 63 LYS A C 20
ATOM 28478 O O . LYS A 1 33 ? -2.029 0.060 11.967 1.00 0.00 63 LYS A O 20
ATOM 28497 N N . GLU A 1 34 ? -1.875 -1.843 10.778 1.00 0.00 64 GLU A N 20
ATOM 28498 C CA . GLU A 1 34 ? -0.881 -2.443 11.659 1.00 0.00 64 GLU A CA 20
ATOM 28499 C C . GLU A 1 34 ? 0.389 -1.600 11.703 1.00 0.00 64 GLU A C 20
ATOM 28500 O O . GLU A 1 34 ? 1.097 -1.578 12.711 1.00 0.00 64 GLU A O 20
ATOM 28512 N N . PHE A 1 35 ? 0.674 -0.908 10.605 1.00 0.00 65 PHE A N 20
ATOM 28513 C CA . PHE A 1 35 ? 1.861 -0.066 10.520 1.00 0.00 65 PHE A CA 20
ATOM 28514 C C . PHE A 1 35 ? 1.662 1.237 11.288 1.00 0.00 65 PHE A C 20
ATOM 28515 O O . PHE A 1 35 ? 2.562 1.698 11.989 1.00 0.00 65 PHE A O 20
ATOM 28532 N N . LYS A 1 36 ? 0.478 1.828 11.151 1.00 0.00 66 LYS A N 20
ATOM 28533 C CA . LYS A 1 36 ? 0.164 3.079 11.835 1.00 0.00 66 LYS A CA 20
ATOM 28534 C C . LYS A 1 36 ? 0.404 2.953 13.334 1.00 0.00 66 LYS A C 20
ATOM 28535 O O . LYS A 1 36 ? 0.807 3.910 13.994 1.00 0.00 66 LYS A O 20
ATOM 28554 N N . SER A 1 37 ? 0.157 1.760 13.867 1.00 0.00 67 SER A N 20
ATOM 28555 C CA . SER A 1 37 ? 0.350 1.502 15.288 1.00 0.00 67 SER A CA 20
ATOM 28556 C C . SER A 1 37 ? 1.822 1.642 15.676 1.00 0.00 67 SER A C 20
ATOM 28557 O O . SER A 1 37 ? 2.153 1.747 16.856 1.00 0.00 67 SER A O 20
ATOM 28565 N N . GLN A 1 38 ? 2.702 1.638 14.675 1.00 0.00 68 GLN A N 20
ATOM 28566 C CA . GLN A 1 38 ? 4.135 1.760 14.916 1.00 0.00 68 GLN A CA 20
ATOM 28567 C C . GLN A 1 38 ? 4.652 0.569 15.715 1.00 0.00 68 GLN A C 20
ATOM 28568 O O . GLN A 1 38 ? 5.436 0.727 16.651 1.00 0.00 68 GLN A O 20
ATOM 28582 N N . SER A 1 39 ? 4.201 -0.624 15.341 1.00 0.00 69 SER A N 20
ATOM 28583 C CA . SER A 1 39 ? 4.612 -1.846 16.024 1.00 0.00 69 SER A CA 20
ATOM 28584 C C . SER A 1 39 ? 5.384 -2.767 15.084 1.00 0.00 69 SER A C 20
ATOM 28585 O O . SER A 1 39 ? 6.320 -3.450 15.502 1.00 0.00 69 SER A O 20
ATOM 28593 N N . ILE A 1 40 ? 4.986 -2.785 13.817 1.00 0.00 70 ILE A N 20
ATOM 28594 C CA . ILE A 1 40 ? 5.641 -3.629 12.824 1.00 0.00 70 ILE A CA 20
ATOM 28595 C C . ILE A 1 40 ? 6.846 -2.924 12.208 1.00 0.00 70 ILE A C 20
ATOM 28596 O O . ILE A 1 40 ? 7.139 -1.773 12.533 1.00 0.00 70 ILE A O 20
ATOM 28612 N N . ASP A 1 41 ? 7.542 -3.623 11.316 1.00 0.00 71 ASP A N 20
ATOM 28613 C CA . ASP A 1 41 ? 8.714 -3.066 10.653 1.00 0.00 71 ASP A CA 20
ATOM 28614 C C . ASP A 1 41 ? 8.374 -2.602 9.240 1.00 0.00 71 ASP A C 20
ATOM 28615 O O . ASP A 1 41 ? 7.362 -3.008 8.668 1.00 0.00 71 ASP A O 20
ATOM 28624 N N . THR A 1 42 ? 9.226 -1.749 8.682 1.00 0.00 72 THR A N 20
ATOM 28625 C CA . THR A 1 42 ? 9.022 -1.227 7.335 1.00 0.00 72 THR A CA 20
ATOM 28626 C C . THR A 1 42 ? 8.950 -2.357 6.308 1.00 0.00 72 THR A C 20
ATOM 28627 O O . THR A 1 42 ? 7.947 -2.505 5.610 1.00 0.00 72 THR A O 20
ATOM 28638 N N . PRO A 1 43 ? 10.015 -3.175 6.198 1.00 0.00 73 PRO A N 20
ATOM 28639 C CA . PRO A 1 43 ? 10.064 -4.291 5.251 1.00 0.00 73 PRO A CA 20
ATOM 28640 C C . PRO A 1 43 ? 8.777 -5.110 5.259 1.00 0.00 73 PRO A C 20
ATOM 28641 O O . PRO A 1 43 ? 8.281 -5.515 4.208 1.00 0.00 73 PRO A O 20
ATOM 28652 N N . GLY A 1 44 ? 8.240 -5.347 6.450 1.00 0.00 74 GLY A N 20
ATOM 28653 C CA . GLY A 1 44 ? 7.013 -6.113 6.571 1.00 0.00 74 GLY A CA 20
ATOM 28654 C C . GLY A 1 44 ? 5.876 -5.509 5.770 1.00 0.00 74 GLY A C 20
ATOM 28655 O O . GLY A 1 44 ? 4.986 -6.221 5.305 1.00 0.00 74 GLY A O 20
ATOM 28659 N N . VAL A 1 45 ? 5.910 -4.190 5.607 1.00 0.00 75 VAL A N 20
ATOM 28660 C CA . VAL A 1 45 ? 4.878 -3.486 4.855 1.00 0.00 75 VAL A CA 20
ATOM 28661 C C . VAL A 1 45 ? 5.112 -3.617 3.354 1.00 0.00 75 VAL A C 20
ATOM 28662 O O . VAL A 1 45 ? 4.190 -3.913 2.594 1.00 0.00 75 VAL A O 20
ATOM 28675 N N . ILE A 1 46 ? 6.355 -3.397 2.935 1.00 0.00 76 ILE A N 20
ATOM 28676 C CA . ILE A 1 46 ? 6.713 -3.491 1.525 1.00 0.00 76 ILE A CA 20
ATOM 28677 C C . ILE A 1 46 ? 6.567 -4.922 1.019 1.00 0.00 76 ILE A C 20
ATOM 28678 O O . ILE A 1 46 ? 6.165 -5.150 -0.123 1.00 0.00 76 ILE A O 20
ATOM 28694 N N . ARG A 1 47 ? 6.896 -5.884 1.874 1.00 0.00 77 ARG A N 20
ATOM 28695 C CA . ARG A 1 47 ? 6.802 -7.295 1.514 1.00 0.00 77 ARG A CA 20
ATOM 28696 C C . ARG A 1 47 ? 5.344 -7.721 1.373 1.00 0.00 77 ARG A C 20
ATOM 28697 O O . ARG A 1 47 ? 4.975 -8.398 0.413 1.00 0.00 77 ARG A O 20
ATOM 28718 N N . ARG A 1 48 ? 4.520 -7.320 2.336 1.00 0.00 78 ARG A N 20
ATOM 28719 C CA . ARG A 1 48 ? 3.101 -7.661 2.319 1.00 0.00 78 ARG A CA 20
ATOM 28720 C C . ARG A 1 48 ? 2.431 -7.138 1.052 1.00 0.00 78 ARG A C 20
ATOM 28721 O O . ARG A 1 48 ? 1.706 -7.867 0.375 1.00 0.00 78 ARG A O 20
ATOM 28742 N N . VAL A 1 49 ? 2.682 -5.871 0.735 1.00 0.00 79 VAL A N 20
ATOM 28743 C CA . VAL A 1 49 ? 2.105 -5.253 -0.453 1.00 0.00 79 VAL A CA 20
ATOM 28744 C C . VAL A 1 49 ? 2.668 -5.878 -1.723 1.00 0.00 79 VAL A C 20
ATOM 28745 O O . VAL A 1 49 ? 1.939 -6.121 -2.685 1.00 0.00 79 VAL A O 20
ATOM 28758 N N . SER A 1 50 ? 3.973 -6.138 -1.721 1.00 0.00 80 SER A N 20
ATOM 28759 C CA . SER A 1 50 ? 4.635 -6.736 -2.874 1.00 0.00 80 SER A CA 20
ATOM 28760 C C . SER A 1 50 ? 4.062 -8.116 -3.181 1.00 0.00 80 SER A C 20
ATOM 28761 O O . SER A 1 50 ? 4.150 -8.599 -4.309 1.00 0.00 80 SER A O 20
ATOM 28769 N N . GLN A 1 51 ? 3.473 -8.744 -2.170 1.00 0.00 81 GLN A N 20
ATOM 28770 C CA . GLN A 1 51 ? 2.884 -10.068 -2.330 1.00 0.00 81 GLN A CA 20
ATOM 28771 C C . GLN A 1 51 ? 1.393 -9.964 -2.638 1.00 0.00 81 GLN A C 20
ATOM 28772 O O . GLN A 1 51 ? 0.853 -10.752 -3.415 1.00 0.00 81 GLN A O 20
ATOM 28786 N N . LEU A 1 52 ? 0.735 -8.986 -2.025 1.00 0.00 82 LEU A N 20
ATOM 28787 C CA . LEU A 1 52 ? -0.693 -8.777 -2.234 1.00 0.00 82 LEU A CA 20
ATOM 28788 C C . LEU A 1 52 ? -0.988 -8.454 -3.695 1.00 0.00 82 LEU A C 20
ATOM 28789 O O . LEU A 1 52 ? -1.986 -8.910 -4.252 1.00 0.00 82 LEU A O 20
ATOM 28805 N N . PHE A 1 53 ? -0.111 -7.667 -4.309 1.00 0.00 83 PHE A N 20
ATOM 28806 C CA . PHE A 1 53 ? -0.275 -7.283 -5.706 1.00 0.00 83 PHE A CA 20
ATOM 28807 C C . PHE A 1 53 ? 0.690 -8.057 -6.599 1.00 0.00 83 PHE A C 20
ATOM 28808 O O . PHE A 1 53 ? 1.533 -7.470 -7.279 1.00 0.00 83 PHE A O 20
ATOM 28825 N N . HIS A 1 54 ? 0.561 -9.380 -6.591 1.00 0.00 84 HIS A N 20
ATOM 28826 C CA . HIS A 1 54 ? 1.419 -10.237 -7.393 1.00 0.00 84 HIS A CA 20
ATOM 28827 C C . HIS A 1 54 ? 0.761 -10.579 -8.728 1.00 0.00 84 HIS A C 20
ATOM 28828 O O . HIS A 1 54 ? 0.982 -11.658 -9.279 1.00 0.00 84 HIS A O 20
ATOM 28843 N N . GLU A 1 55 ? -0.047 -9.658 -9.242 1.00 0.00 85 GLU A N 20
ATOM 28844 C CA . GLU A 1 55 ? -0.733 -9.869 -10.512 1.00 0.00 85 GLU A CA 20
ATOM 28845 C C . GLU A 1 55 ? -0.746 -8.590 -11.346 1.00 0.00 85 GLU A C 20
ATOM 28846 O O . GLU A 1 55 ? -0.461 -8.616 -12.544 1.00 0.00 85 GLU A O 20
ATOM 28858 N N . HIS A 1 56 ? -1.080 -7.474 -10.707 1.00 0.00 86 HIS A N 20
ATOM 28859 C CA . HIS A 1 56 ? -1.131 -6.186 -11.391 1.00 0.00 86 HIS A CA 20
ATOM 28860 C C . HIS A 1 56 ? 0.071 -5.321 -11.016 1.00 0.00 86 HIS A C 20
ATOM 28861 O O . HIS A 1 56 ? 0.116 -4.748 -9.928 1.00 0.00 86 HIS A O 20
ATOM 28876 N N . PRO A 1 57 ? 1.068 -5.210 -11.914 1.00 0.00 87 PRO A N 20
ATOM 28877 C CA . PRO A 1 57 ? 2.270 -4.408 -11.663 1.00 0.00 87 PRO A CA 20
ATOM 28878 C C . PRO A 1 57 ? 1.940 -2.949 -11.363 1.00 0.00 87 PRO A C 20
ATOM 28879 O O . PRO A 1 57 ? 2.620 -2.299 -10.570 1.00 0.00 87 PRO A O 20
ATOM 28890 N N . ASP A 1 58 ? 0.892 -2.439 -12.005 1.00 0.00 88 ASP A N 20
ATOM 28891 C CA . ASP A 1 58 ? 0.470 -1.055 -11.811 1.00 0.00 88 ASP A CA 20
ATOM 28892 C C . ASP A 1 58 ? 0.158 -0.762 -10.343 1.00 0.00 88 ASP A C 20
ATOM 28893 O O . ASP A 1 58 ? 0.112 0.398 -9.932 1.00 0.00 88 ASP A O 20
ATOM 28902 N N . LEU A 1 59 ? -0.049 -1.813 -9.555 1.00 0.00 89 LEU A N 20
ATOM 28903 C CA . LEU A 1 59 ? -0.347 -1.655 -8.138 1.00 0.00 89 LEU A CA 20
ATOM 28904 C C . LEU A 1 59 ? 0.940 -1.477 -7.348 1.00 0.00 89 LEU A C 20
ATOM 28905 O O . LEU A 1 59 ? 1.116 -0.485 -6.641 1.00 0.00 89 LEU A O 20
ATOM 28921 N N . ILE A 1 60 ? 1.847 -2.436 -7.489 1.00 0.00 90 ILE A N 20
ATOM 28922 C CA . ILE A 1 60 ? 3.128 -2.374 -6.805 1.00 0.00 90 ILE A CA 20
ATOM 28923 C C . ILE A 1 60 ? 3.895 -1.127 -7.234 1.00 0.00 90 ILE A C 20
ATOM 28924 O O . ILE A 1 60 ? 4.712 -0.595 -6.481 1.00 0.00 90 ILE A O 20
ATOM 28940 N N . VAL A 1 61 ? 3.614 -0.660 -8.449 1.00 0.00 91 VAL A N 20
ATOM 28941 C CA . VAL A 1 61 ? 4.269 0.532 -8.975 1.00 0.00 91 VAL A CA 20
ATOM 28942 C C . VAL A 1 61 ? 3.723 1.784 -8.299 1.00 0.00 91 VAL A C 20
ATOM 28943 O O . VAL A 1 61 ? 4.484 2.635 -7.836 1.00 0.00 91 VAL A O 20
ATOM 28956 N N . GLY A 1 62 ? 2.398 1.888 -8.238 1.00 0.00 92 GLY A N 20
ATOM 28957 C CA . GLY A 1 62 ? 1.774 3.035 -7.608 1.00 0.00 92 GLY A CA 20
ATOM 28958 C C . GLY A 1 62 ? 2.196 3.193 -6.161 1.00 0.00 92 GLY A C 20
ATOM 28959 O O . GLY A 1 62 ? 2.403 4.309 -5.684 1.00 0.00 92 GLY A O 20
ATOM 28963 N N . PHE A 1 63 ? 2.329 2.070 -5.461 1.00 0.00 93 PHE A N 20
ATOM 28964 C CA . PHE A 1 63 ? 2.734 2.084 -4.063 1.00 0.00 93 PHE A CA 20
ATOM 28965 C C . PHE A 1 63 ? 4.205 2.456 -3.932 1.00 0.00 93 PHE A C 20
ATOM 28966 O O . PHE A 1 63 ? 4.615 3.085 -2.956 1.00 0.00 93 PHE A O 20
ATOM 28983 N N . ASN A 1 64 ? 4.989 2.064 -4.926 1.00 0.00 94 ASN A N 20
ATOM 28984 C CA . ASN A 1 64 ? 6.418 2.355 -4.936 1.00 0.00 94 ASN A CA 20
ATOM 28985 C C . ASN A 1 64 ? 6.664 3.854 -5.068 1.00 0.00 94 ASN A C 20
ATOM 28986 O O . ASN A 1 64 ? 7.668 4.374 -4.583 1.00 0.00 94 ASN A O 20
ATOM 28997 N N . ALA A 1 65 ? 5.738 4.544 -5.729 1.00 0.00 95 ALA A N 20
ATOM 28998 C CA . ALA A 1 65 ? 5.851 5.983 -5.927 1.00 0.00 95 ALA A CA 20
ATOM 28999 C C . ALA A 1 65 ? 5.867 6.732 -4.595 1.00 0.00 95 ALA A C 20
ATOM 29000 O O . ALA A 1 65 ? 6.272 7.892 -4.532 1.00 0.00 95 ALA A O 20
ATOM 29007 N N . PHE A 1 66 ? 5.422 6.065 -3.532 1.00 0.00 96 PHE A N 20
ATOM 29008 C CA . PHE A 1 66 ? 5.389 6.676 -2.208 1.00 0.00 96 PHE A CA 20
ATOM 29009 C C . PHE A 1 66 ? 6.584 6.232 -1.372 1.00 0.00 96 PHE A C 20
ATOM 29010 O O . PHE A 1 66 ? 6.503 6.155 -0.146 1.00 0.00 96 PHE A O 20
ATOM 29027 N N . LEU A 1 67 ? 7.696 5.946 -2.043 1.00 0.00 97 LEU A N 20
ATOM 29028 C CA . LEU A 1 67 ? 8.909 5.513 -1.361 1.00 0.00 97 LEU A CA 20
ATOM 29029 C C . LEU A 1 67 ? 10.149 6.109 -2.026 1.00 0.00 97 LEU A C 20
ATOM 29030 O O . LEU A 1 67 ? 10.198 6.250 -3.249 1.00 0.00 97 LEU A O 20
ATOM 29046 N N . PRO A 1 68 ? 11.171 6.466 -1.230 1.00 0.00 98 PRO A N 20
ATOM 29047 C CA . PRO A 1 68 ? 12.411 7.049 -1.752 1.00 0.00 98 PRO A CA 20
ATOM 29048 C C . PRO A 1 68 ? 13.280 6.018 -2.463 1.00 0.00 98 PRO A C 20
ATOM 29049 O O . PRO A 1 68 ? 13.022 4.816 -2.388 1.00 0.00 98 PRO A O 20
ATOM 29060 N N . LEU A 1 69 ? 14.311 6.494 -3.152 1.00 0.00 99 LEU A N 20
ATOM 29061 C CA . LEU A 1 69 ? 15.219 5.613 -3.877 1.00 0.00 99 LEU A CA 20
ATOM 29062 C C . LEU A 1 69 ? 15.912 4.645 -2.922 1.00 0.00 99 LEU A C 20
ATOM 29063 O O . LEU A 1 69 ? 16.216 3.508 -3.285 1.00 0.00 99 LEU A O 20
ATOM 29079 N N . GLY A 1 70 ? 16.157 5.104 -1.699 1.00 0.00 100 GLY A N 20
ATOM 29080 C CA . GLY A 1 70 ? 16.811 4.267 -0.711 1.00 0.00 100 GLY A CA 20
ATOM 29081 C C . GLY A 1 70 ? 15.992 3.041 -0.357 1.00 0.00 100 GLY A C 20
ATOM 29082 O O . GLY A 1 70 ? 16.544 1.975 -0.085 1.00 0.00 100 GLY A O 20
ATOM 29086 N N . TYR A 1 71 ? 14.672 3.192 -0.361 1.00 0.00 101 TYR A N 20
ATOM 29087 C CA . TYR A 1 71 ? 13.775 2.088 -0.038 1.00 0.00 101 TYR A CA 20
ATOM 29088 C C . TYR A 1 71 ? 12.822 1.806 -1.196 1.00 0.00 101 TYR A C 20
ATOM 29089 O O . TYR A 1 71 ? 11.756 2.415 -1.299 1.00 0.00 101 TYR A O 20
ATOM 29107 N N . ARG A 1 72 ? 13.212 0.879 -2.063 1.00 0.00 102 ARG A N 20
ATOM 29108 C CA . ARG A 1 72 ? 12.393 0.515 -3.213 1.00 0.00 102 ARG A CA 20
ATOM 29109 C C . ARG A 1 72 ? 11.687 -0.818 -2.978 1.00 0.00 102 ARG A C 20
ATOM 29110 O O . ARG A 1 72 ? 12.206 -1.691 -2.283 1.00 0.00 102 ARG A O 20
ATOM 29131 N N . ILE A 1 73 ? 10.503 -0.966 -3.562 1.00 0.00 103 ILE A N 20
ATOM 29132 C CA . ILE A 1 73 ? 9.728 -2.192 -3.416 1.00 0.00 103 ILE A CA 20
ATOM 29133 C C . ILE A 1 73 ? 10.254 -3.289 -4.338 1.00 0.00 103 ILE A C 20
ATOM 29134 O O . ILE A 1 73 ? 10.593 -3.032 -5.494 1.00 0.00 103 ILE A O 20
ATOM 29150 N N . ASP A 1 74 ? 10.320 -4.510 -3.819 1.00 0.00 104 ASP A N 20
ATOM 29151 C CA . ASP A 1 74 ? 10.805 -5.645 -4.595 1.00 0.00 104 ASP A CA 20
ATOM 29152 C C . ASP A 1 74 ? 9.780 -6.066 -5.643 1.00 0.00 104 ASP A C 20
ATOM 29153 O O . ASP A 1 74 ? 8.606 -6.269 -5.332 1.00 0.00 104 ASP A O 20
ATOM 29162 N N . ILE A 1 75 ? 10.231 -6.194 -6.886 1.00 0.00 105 ILE A N 20
ATOM 29163 C CA . ILE A 1 75 ? 9.353 -6.591 -7.981 1.00 0.00 105 ILE A CA 20
ATOM 29164 C C . ILE A 1 75 ? 9.686 -7.998 -8.470 1.00 0.00 105 ILE A C 20
ATOM 29165 O O . ILE A 1 75 ? 10.340 -8.170 -9.499 1.00 0.00 105 ILE A O 20
ATOM 29181 N N . PRO A 1 76 ? 9.238 -9.031 -7.734 1.00 0.00 106 PRO A N 20
ATOM 29182 C CA . PRO A 1 76 ? 9.492 -10.429 -8.098 1.00 0.00 106 PRO A CA 20
ATOM 29183 C C . PRO A 1 76 ? 8.701 -10.858 -9.328 1.00 0.00 106 PRO A C 20
ATOM 29184 O O . PRO A 1 76 ? 7.539 -10.487 -9.493 1.00 0.00 106 PRO A O 20
ATOM 29195 N N . LYS A 1 77 ? 9.338 -11.645 -10.190 1.00 0.00 107 LYS A N 20
ATOM 29196 C CA . LYS A 1 77 ? 8.694 -12.126 -11.406 1.00 0.00 107 LYS A CA 20
ATOM 29197 C C . LYS A 1 77 ? 7.460 -12.958 -11.074 1.00 0.00 107 LYS A C 20
ATOM 29198 O O . LYS A 1 77 ? 7.621 -14.158 -10.767 1.00 0.00 107 LYS A O 20
ATOM 29218 N N . ALA B 2 1 ? 8.254 5.675 7.321 1.00 0.00 43 ALA B N 20
ATOM 29219 C CA . ALA B 2 1 ? 8.153 6.700 6.250 1.00 0.00 43 ALA B CA 20
ATOM 29220 C C . ALA B 2 1 ? 6.910 7.566 6.436 1.00 0.00 43 ALA B C 20
ATOM 29221 O O . ALA B 2 1 ? 5.885 7.097 6.932 1.00 0.00 43 ALA B O 20
ATOM 29230 N N . PRO B 2 2 ? 6.982 8.848 6.037 1.00 0.00 44 PRO B N 20
ATOM 29231 C CA . PRO B 2 2 ? 5.855 9.778 6.163 1.00 0.00 44 PRO B CA 20
ATOM 29232 C C . PRO B 2 2 ? 4.728 9.464 5.184 1.00 0.00 44 PRO B C 20
ATOM 29233 O O . PRO B 2 2 ? 3.568 9.793 5.432 1.00 0.00 44 PRO B O 20
ATOM 29244 N N . GLN B 2 3 ? 5.075 8.822 4.072 1.00 0.00 45 GLN B N 20
ATOM 29245 C CA . GLN B 2 3 ? 4.089 8.463 3.061 1.00 0.00 45 GLN B CA 20
ATOM 29246 C C . GLN B 2 3 ? 3.315 7.216 3.474 1.00 0.00 45 GLN B C 20
ATOM 29247 O O . GLN B 2 3 ? 2.203 6.979 3.005 1.00 0.00 45 GLN B O 20
ATOM 29261 N N . LEU B 2 4 ? 3.907 6.427 4.361 1.00 0.00 46 LEU B N 20
ATOM 29262 C CA . LEU B 2 4 ? 3.266 5.212 4.840 1.00 0.00 46 LEU B CA 20
ATOM 29263 C C . LEU B 2 4 ? 2.225 5.545 5.899 1.00 0.00 46 LEU B C 20
ATOM 29264 O O . LEU B 2 4 ? 1.157 4.936 5.949 1.00 0.00 46 LEU B O 20
ATOM 29280 N N . ILE B 2 5 ? 2.541 6.525 6.738 1.00 0.00 47 ILE B N 20
ATOM 29281 C CA . ILE B 2 5 ? 1.628 6.951 7.788 1.00 0.00 47 ILE B CA 20
ATOM 29282 C C . ILE B 2 5 ? 0.457 7.723 7.194 1.00 0.00 47 ILE B C 20
ATOM 29283 O O . ILE B 2 5 ? -0.678 7.607 7.658 1.00 0.00 47 ILE B O 20
ATOM 29299 N N . MET B 2 6 ? 0.741 8.508 6.157 1.00 0.00 48 MET B N 20
ATOM 29300 C CA . MET B 2 6 ? -0.291 9.292 5.493 1.00 0.00 48 MET B CA 20
ATOM 29301 C C . MET B 2 6 ? -1.183 8.396 4.644 1.00 0.00 48 MET B C 20
ATOM 29302 O O . MET B 2 6 ? -2.364 8.682 4.445 1.00 0.00 48 MET B O 20
ATOM 29316 N N . LEU B 2 7 ? -0.611 7.303 4.153 1.00 0.00 49 LEU B N 20
ATOM 29317 C CA . LEU B 2 7 ? -1.354 6.355 3.332 1.00 0.00 49 LEU B CA 20
ATOM 29318 C C . LEU B 2 7 ? -2.399 5.631 4.173 1.00 0.00 49 LEU B C 20
ATOM 29319 O O . LEU B 2 7 ? -3.559 5.515 3.778 1.00 0.00 49 LEU B O 20
ATOM 29335 N N . ALA B 2 8 ? -1.978 5.149 5.339 1.00 0.00 50 ALA B N 20
ATOM 29336 C CA . ALA B 2 8 ? -2.875 4.443 6.242 1.00 0.00 50 ALA B CA 20
ATOM 29337 C C . ALA B 2 8 ? -3.972 5.370 6.751 1.00 0.00 50 ALA B C 20
ATOM 29338 O O . ALA B 2 8 ? -5.112 4.951 6.948 1.00 0.00 50 ALA B O 20
ATOM 29345 N N . ASN B 2 9 ? -3.620 6.635 6.957 1.00 0.00 51 ASN B N 20
ATOM 29346 C CA . ASN B 2 9 ? -4.575 7.625 7.439 1.00 0.00 51 ASN B CA 20
ATOM 29347 C C . ASN B 2 9 ? -5.719 7.795 6.445 1.00 0.00 51 ASN B C 20
ATOM 29348 O O . ASN B 2 9 ? -6.885 7.874 6.830 1.00 0.00 51 ASN B O 20
ATOM 29359 N N . VAL B 2 10 ? -5.375 7.846 5.162 1.00 0.00 52 VAL B N 20
ATOM 29360 C CA . VAL B 2 10 ? -6.371 8.002 4.110 1.00 0.00 52 VAL B CA 20
ATOM 29361 C C . VAL B 2 10 ? -7.257 6.765 4.013 1.00 0.00 52 VAL B C 20
ATOM 29362 O O . VAL B 2 10 ? -8.442 6.863 3.696 1.00 0.00 52 VAL B O 20
ATOM 29375 N N . ALA B 2 11 ? -6.676 5.604 4.296 1.00 0.00 53 ALA B N 20
ATOM 29376 C CA . ALA B 2 11 ? -7.413 4.355 4.250 1.00 0.00 53 ALA B CA 20
ATOM 29377 C C . ALA B 2 11 ? -8.267 4.196 5.498 1.00 0.00 53 ALA B C 20
ATOM 29378 O O . ALA B 2 11 ? -9.358 3.628 5.453 1.00 0.00 53 ALA B O 20
ATOM 29385 N N . LEU B 2 12 ? -7.758 4.708 6.614 1.00 0.00 54 LEU B N 20
ATOM 29386 C CA . LEU B 2 12 ? -8.464 4.633 7.879 1.00 0.00 54 LEU B CA 20
ATOM 29387 C C . LEU B 2 12 ? -9.337 5.869 8.102 1.00 0.00 54 LEU B C 20
ATOM 29388 O O . LEU B 2 12 ? -10.064 5.950 9.092 1.00 0.00 54 LEU B O 20
ATOM 29404 N N . THR B 2 13 ? -9.259 6.831 7.179 1.00 0.00 55 THR B N 20
ATOM 29405 C CA . THR B 2 13 ? -10.040 8.063 7.276 1.00 0.00 55 THR B CA 20
ATOM 29406 C C . THR B 2 13 ? -9.987 8.650 8.685 1.00 0.00 55 THR B C 20
ATOM 29407 O O . THR B 2 13 ? -10.999 9.106 9.218 1.00 0.00 55 THR B O 20
ATOM 29418 N N . GLY B 2 14 ? -8.799 8.634 9.281 1.00 0.00 56 GLY B N 20
ATOM 29419 C CA . GLY B 2 14 ? -8.634 9.168 10.621 1.00 0.00 56 GLY B CA 20
ATOM 29420 C C . GLY B 2 14 ? -7.590 10.265 10.681 1.00 0.00 56 GLY B C 20
ATOM 29421 O O . GLY B 2 14 ? -6.951 10.467 11.714 1.00 0.00 56 GLY B O 20
ATOM 29425 N N . GLU B 2 15 ? -7.418 10.975 9.572 1.00 0.00 57 GLU B N 20
ATOM 29426 C CA . GLU B 2 15 ? -6.445 12.058 9.500 1.00 0.00 57 GLU B CA 20
ATOM 29427 C C . GLU B 2 15 ? -6.799 13.175 10.477 1.00 0.00 57 GLU B C 20
ATOM 29428 O O . GLU B 2 15 ? -5.869 13.753 11.076 1.00 0.00 57 GLU B O 20
#

InterPro domains:
  IPR003822 Paired amphipathic helix [PF02671] (53-97)
  IPR003822 Paired amphipathic helix [PF02671] (173-227)
  IPR003822 Paired amphipathic helix [PF02671] (313-357)
  IPR003822 Paired amphipathic helix [PS51477] (30-100)
  IPR003822 Paired amphipathic helix [PS51477] (145-230)
  IPR003822 Paired amphipathic helix [PS51477] (283-360)
  IPR013194 Histone deacetylase interacting domain [PF08295] (386-480)
  IPR013194 Histone deacetylase interacting domain [SM00761] (384-484)
  IPR031693 Sin3, C-terminal [PF16879] (712-1011)
  IPR036600 Paired amphipathic helix superfamily [G3DSA:1.20.1160.11] (36-98)
  IPR036600 Paired amphipathic helix superfamily [G3DSA:1.20.1160.11] (148-232)
  IPR036600 Paired amphipathic helix superfamily [G3DSA:1.20.1160.11] (289-361)
  IPR036600 Paired amphipathic helix superfamily [SSF47762] (27-98)
  IPR036600 Paired amphipathic helix superfamily [SSF47762] (149-229)
  IPR036600 Paired amphipathic helix superfamily [SSF47762] (291-359)
  IPR039774 Transcriptional regulatory protein Sin3-like [PTHR12346] (32-847)

Organism: Mus musculus (NCBI:txid10090)

Secondary structure (DSSP, 8-state):
--SHHHHHHHHHHHHHHTTT-HHHHHHHHHHHHHHHTT-S-HHHHHHHHHHHTTT-HHHHHHHHTTS-SSS------/-HHHHHHHHHHHH--

Radius of gyration: 12.11 Å; Cα contacts (8 Å, |Δi|>4): 80; chains: 2; bounding box: 30×28×27 Å

CATH classification: 1.20.1160.11